Protein 6VJR (pdb70)

InterPro domains:
  IPR004925 HpaB/PvcC/4-BUDH [PIRSF000331] (7-490)
  IPR004925 HpaB/PvcC/4-BUDH [PTHR36117] (5-505)
  IPR009100 Acyl-CoA dehydrogenase/oxidase, N-terminal and middle domain superfamily [SSF56645] (8-277)
  IPR024674 HpaB/PvcC/4-BUDH N-terminal [PF11794] (11-277)
  IPR024719 HpaB/PvcC/4-BUDH C-terminal [PF03241] (285-482)
  IPR036250 Acyl-CoA dehydrogenase-like, C-terminal [SSF47203] (268-483)
  IPR046373 Acyl-CoA oxidase/dehydrogenase, middle domain superfamily [G3DSA:2.40.110.10] (148-278)

Secondary structure (DSSP, 8-state):
---SHHHHHHHTTT----EEETTEE-S-GGG-TTTHHHHHHHHHHHHHHHHSHHHHEEE-TTTSSEEEGGG----SHHHHHHHHHHHHHHHHHHSS---THHHHHHHHHHHHHHHHHHHHH---HHHHHHHHHHHHHHHT--EEEE-----SSTTS-GGGSSSGGGS-EEEEE-SSEEEEEEEEEEEETGGG-SEEEE---S---GGGGGG-EEEEEETT-TTEEEEEPP-TTGGGGGSS-SSTTSS-S----EEEEEEEEEEEEGGGEEEES-GGGHHHHHHHHHHHHHHHTTHHHHHHHHHHHHHHHHHHHHT-TT-HHHHHHHHHHHHHHHHHHHHHHHHHHT-EE-TTS-EE--HHHHHHHHHHHTTHHHHHHHHHHHHH-THHHHPPPHHHHTSTTHHHHHHHHT--STT--HHHHHHHHHHHHHHHTSTTHIIIIIIHHHTTS-HHHHHHHHHHHS-HHHHHHHHHHHHT--SS-----S--HHHHHHT--S----/---SHHHHHHHTTT----EEETTEE-S-GGG-TTTHHHHHHHHHHHHHHHH-HHHHEEE-TTTSSEEEGGG----SHHHHHHHHHHHHHHHHHHSS---THHHHHHHHHHHHHHHHHHHHH---HHHHHHHHHHHHHHHT--EEEE-----SSTTS-GGGSSSGGGS-EEEEE-SSEEEEEEEE-S-TTGGG-SEEEE---S---GGGGGG-EEEEEETT-TTEEEEEPP-TTGGGGGSS-SSTTSS-S-----EEEEEEEEEEEGGGEEEES-GGGHHHHHHHHHHHHHHHTTHHHHHHHHHHHHHHHHHHHTT-TT-HHHHHHHHHHHHHHHHHHHHHHHHHHT-EE-TTS-EE--HHHHHHHHHHHTTHHHHHHHHHHHHH-THHHHPPPHHHHTSTTHHHHHHHHT--STT--HHHHHHHHHHHHHHHTSTTHIIIIIIHHHTTS-HHHHHHHHHHHS-HHHHHHHHHHHHT--SS-----S--HHHHHHT--S---/---SHHHHHHHTTT----EEETTEE-S-GGG-TTTHHHHHHHHHHHHHHHH-HHHHEEE-TTTSSEEEGGG----SHHHHHHHHHHHHHHHHHHSS---THHHHHHHHHHHHHHHHHHHHH---HHHHHHHHHHHHHHHT--EEEE-----SSTTS-GGGSSSGGGS-EEEEE-SSEEEEEEEEEEEETGGG-SEEEE---S---GGGGGG-EEEEEETT-TTEEEEEPP-TTGGGGGSS-SSTTSS-S----EEEEEEEEEEEEGGGEEEES-GGGHHHHHHHHHHHHHHHTTHHHHHHHHHHHHHHHHHHHHT-TT-HHHHHHHHHHHHHHHHHHHHHHHHHHT-EE-TTS-EE--HHHHHHHHHHHTTHHHHHHHHHHHHH-THHHHPPPHHHHTSTTHHHHHHHHT--STT--HHHHHHHHHHHHHHHTSTTHIIIIIIHHHTTS-HHHHHHHHHHHS-HHHHHHHHHHHHT--SS-----S--HHHHHHT--TT-/---SHHHHHHHTTT----EEETTEE-S-GGG-TTTHHHHHHHHHHHHHHHH-HHHHEEE-TTTSSEEEGGG----SHHHHHHHHHHHHHHHHHHSS---THHHHHHHHHHHHHHHHHHHHH---HHHHHHHHHHHHHHHT--EEEE-----SSTTS-GGGSSSGGGS-EEEEE-SSEEEEEEEEEEEETGGG-SEEEE---S---GGGGGG-EEEEEETT-TTEEEEEPP-TTGGGGGSS-SSTTSS-S----EEEEEEEEEEEEGGGEEEES-GGGHHHHHHHHHHHHHHHTTHHHHHHHHHHHHHHHHHHHHT-TT-HHHHHHHHHHHHHHHHHHHHHHHHHHT-EE-TTS-EE--HHHHHHHHHHHTTHHHHHHHHHHHHH-THHHHPPPHHHHTSTTHHHHHHHHT--STT--HHHHHHHHHHHHHHHTSTTHIIIIIIHHHTTS-HHHHHHHHHHHS-HHHHHHHHHHHHT--SS-----S--HHHHHHT--TT-

CATH classification: 1.20.140.10

Sequence (2003 aa):
TIRSGDDYIESLRGRDLKVYLFGELVKEPVDHPMIRPSINAVAETYDLALREEALASADSSITGLKVNRFLHIAESAEDLVLQNKMQRKLGQNTGTCFQRCVGMDAMNSSLHSTTFEIDEKHGTDYHKRFLEFVKMMVQQENLVIGGAMTDPKGDRSKGPSEQDDPDLFTRIVDTTDEKGVYVVSGAKAHQTGCINSSHWIILMPTIRLTESSDKDWAIVGAIPADAKGVTYIYGRQSCDTRSSMEEGDIDDGNAKFGGQEEALIIILDRVFIPWDKVFMHGEYEFASSMLVERFTCYHRRSYVCKTGLGDVLIGAAATIADYNGVPKVSSHIKDKIIIEMTHLNETIFAAGIASSHQGQKMKSGVYLNDDMLAQVCKKHNVVTRFPYEISSRLAQQDIAGGLVVTLPSEKDFRHPEAGPLLKKYLAGRKGVDVENRMRILRLIENMTLGRNAVGYLTESMHGAGSPQAQRIQIQRQMQVGYKKNLAKNLAGITNDVEEPKESSSEYFKRVFKTKDSVLTIRSGDDYIESLRGRDLKVYLFGELVKEPVDHPMIRPSINAVAETYDLALREEALLASADSSITGLKVNRFLHIAESAEDLVLQNKMQRKLGQNTGTCCFQRCVGMDAMNSLHSTTFEIDEKHGTDYHKRFLEFVKMMVQQENLVIGGAMTDPKGDRSKGPSEQDDPDLFTRIVDTTDEKGVYVSGAKAHQTGCINSSHWIILMPTIRLTESSDKDWAIVGAIPADAKGVTYIYGRQSCDTRSSMEEGDIDDGNAKKFGGQEEALIILDRVFIPWDKVFMHGEYEFASSMLVERFTCYHRRSYVCKTGLGDVLIGAAATIADYNGVPKVSSHIKDKIIIEMTHLNETIFAAGIASSHQGQKMKSGVYLNDDMLAQVCKHNVVTRFPYEISSRLAQDIAGGLVVTLPSEKDFRHPEAGPLLKKKYLAGRKGVDVENRMRILRLIENMTLGRNAVGYLTESMHGAGSPQAQRIQIQRQMQVGYKKNLAKNLAGITNDVEEPKESSSEYFKRVFKTKDSVTIRSGDDYIESLRGRDLKKVYLFGELVKEPVDHPMIRPSINAVAETYDLALREEALASSADSSSITGLKVNRFLHIAESAEDLVLQNKMQRKLGQNTGTCCFQRCVGMDAMNSLHSTTFEIDEKHGTDYHKRFLEFVKMMVQQENLVIGGAMTDPKGDRSKGPSEQDDPDLFTRIVDTDEKGVYVSGAKAHQTGCINSSHWIILMPTIRLTESDKDWAIVGAIPADAKGVTYIYGRQSCDTRSMEEGDIDDGNAKFGGQEEALIILDRVFIPWDKVFMHGEYEFASSMLVERFTCYHRRSYVCKTGLGDVLIGAAATIADYNGVPKVSSHIKDKIIIEMTHLNETIFAAGIASSHQGQKMKSGVYLNDDMLAQVCKHNVTRFPYEISSRLAQDIAGGLVVTLPSEKDFRHPEAGPLLKKKYLAGRKGVDVENRMRILRLIENMTLGRNAVGYLTESMHGAGSPQAQRIQQIQRQMQVGYKKNLAKNLAGITNDVEEPKESSEYFKRVFKTKDSTIRSGDDYIEESLRGRDLKVYLFGELVKEPVDHPMIRPSINAVAETYDLALREEALASSADSSITGLKVNRFLHIAESAEDLVLQNKMQRKLGQNTGTCCFQRCVGMDAMNSLHSTTFEIDEKHGTDYHKRFLEFVKMMVQQENLVIGGAMTDPKGDRSKGPSEQDDPDLFTRIVDTDEKGVYVSGAKAHQTGCINSSHWIILMPTIRLTESSDKDWAIVGAIPADAKGVTYIYGRQSCDTRSSMEEGDIDDGNAKFGGQEALIIILDRVFIPWDKVFMHGEYEFASMLVERFTCYHRRSYVCKTGLGDVLIGAAATIADYNGVPKVSSHIKDKIIIEMTHLNETIFAAGIASSHQGQKMMKSGVYLNDDMLAQVCKHNVTRFPYEISSRLAQDIAGGLVVTLPSEKDFRHPEAGPLLKKYLAGRKGVDVENRMRILRLIENMTLGRNAVGYLTESMHGAGSPQAQRIQIQRQMQVVGYKKNLAKNLAGITNDVEEPKESSSEYFKRVFKTKDS

Nearest PDB structures (foldseek):
  6vjr-assembly1_D  TM=1.002E+00  e=2.060E-78  Nitrosopumilus maritimus SCM1
  2yyl-assembly1_A  TM=8.864E-01  e=7.988E-27  Thermus thermophilus HB8
  2yyk-assembly1_A  TM=8.645E-01  e=7.280E-26  Thermus thermophilus HB8
  2yyg-assembly1_A  TM=8.667E-01  e=1.432E-25  Thermus thermophilus HB8
  7e8p-assembly1_B  TM=8.426E-01  e=2.685E-24  Ralstonia pickettii DTP0602

Organism: Nitrosopumilus maritimus (strain SCM1) (NCBI:txid436308)

Foldseek 3Di:
DQQALVSLLVVLAPLQAQEDDPRDGDRRLCPALLRVQLSLLLRVLRHCCVVPVVLQWDQEPLQRDTFGLLLHQAQDLVSLLSLLVSLLVSCLVRLFDNQQNLQSLLLNLLLQLLVVVCVPPVDCLNVLSSVVSNVCRVVRWREWEFEAFQCAPVVDDQLPDPDNQSAKFFDDADPFFTWIFHKGWFTKCLSSGQKYWYAYQDQDDLSCLRRFWIFIDGSSFPQKHKYWDDWFASCVSVDPDQQLLLRSNHYITTIMIGGDRTTGGPSGINTHRPRNSRVSSLLSSLLSVLLSCSSLLSSLVVLLVLLLVLCVQQPHNPDDVLVVLSVVSNVLSVQLSVLSSQQSSLWDAHPSSGTGGNRLSSLVSLLSLQPNLLVSLVSSDVSNPDCLPVPDDVCLCPDPVSNVVQQVPQGHPPPDGSSVNSSSSSNSNCCNRTRRVCCSHVCSQQPSHHNVVSVVVNVQAVQPLVVVVVVCVVVVNDDDRDDDDGDDVNVCSVPVDDDDPD/DQQALVSLLVVLFPLPAQEDDPRDGDPGLCPQLLRVQLSLLLRVLRHCCVVPVVLQWDQEPLQRDTFGLLLHQAQDLVSLLSLLVSLLVSCLVFLFCNQQNLQSLLLNLLLQLLVVVCVPPVDCLNVLSSVVSNVCRVVRWGEWEFEAFCCAPVVDDQLPHPDNQSAKFFPDADPFFTWIFHKGWFTKCLSSGQKYWYAYQDQDDLSRLRRFWIFIDGSSFPQKHKYWDDWFVSCVSVDPDQQLLLRSNHFITTIMIGGDRTTGGPSGINTHRPRNSRVSSLLSSLLSVLLSCSSLLSSLVVLLVLLLVLCVQQPHNPDPVSVVLSVVSNVLSVVLSVLSSQQSSLWDAHPSSGTGGHRLSSLVSLLSLQPNLLVSLVSSDVSNPDCLPVPDDVVLCPDPPSVVVQQPPQGHPPPDGSSVNSSSSSNSCCCNRTRRVCCSHVCSQQPSHHNVVSVVVNVQAVQPLVVVVVVCVVVVNDDDRDDDDGDDVNVVSVPPDDDDD/DQAALVSLLVVLFPLPAQEDDPRDGDPGLCPQLLRVQLSLLLRVLRHCCVVPVVLFWDQEPLQRDIFGLLLHQAQDLVSLLSLLVSLLVSCLVRLFDNQQNLQSLLLNLLLQLLVVVCVPPVDCLNVLSSVVSNVCRVVRWGEWEFAAFCCAPVVDDQLPHPDNQSAKFFPDADPFFTWIFHKGWFTKCLSSGQKYWYAYQDQDDLSCLRRFWIFIDGSSFPQKHKYWDDWFVSCVSVDPDQQLLLRSNHFITTIMIGGDRTTGGPSGINTHRPRRSRHSSLLSSLLSVLLSCSSLLSSLVVLLVLLLVLCVQQPHNPDDVSVVLSVVSNVLSVVLSCLSSQQSSLWDAHPSSGTGGNSLSSLVSLLSLQPNLLVSLVSSDVSNPDCLPVPDDVVLCPDPPSVVVQQPPQGHPPPDGSSVSSSSSSNSNCCNRTRRVCCNHVCSQQPSHHNVVSVVVNVQAVQVLVVVQVVCVVVVNDDDRDDDDGDDVNVCSVPPDPVD/DQQALVSLLVVLAPLQAAEDDPNDGDRGQCPALLRVQLSLLLRVLRHCCVVPVVLQWDQEPLQRDIFGLLLHFAQDLVSLLSLLVSLLVSCLVRLFDNQQNLFSLLLNLLLQLLVVVCVVPVDCLNVLSSVVSNVCRVVRWGEWEFEAFCCAPVVDDQLPDPDNQSAKFFPAADPFFTWIFHKGWFTKCLSSGQKYWYAYQDQDDLSCLRRFWIFIDGSSFPQKHKYWDDWFASCVSVDPDQQLLLRSNHYITTIMIGGDRTTGGPSGINTHRPRRSSVSSLLQSLLSFLLSCSSLLSSLVVLLVLLLVLCVQQPNNPDDVSVVLSVVSNVLSVVLSVLSSQQSSLWDAHPSSGTGGHRLSSLVSLLSLQPNLLVSLVSSDVSNPDCLPVPDDVVLCPDPVSVVVQQPPQGHPPPDGSSVSSSSSSNSCCCNRTRRVCCSHVCSQQPSHHNVVSVVVNVQAVQVLVVVVVVCVVVVNDDDRDDDDGDDVNVCSVPDDPVD

Structure (mmCIF, N/CA/C/O backbone):
data_6VJR
#
_entry.id   6VJR
#
_cell.length_a   87.530
_cell.length_b   72.954
_cell.length_c   180.517
_cell.angle_alpha   90.00
_cell.angle_beta   98.38
_cell.angle_gamma   90.00
#
_symmetry.space_group_name_H-M   'P 1 21 1'
#
loop_
_entity.id
_entity.type
_entity.pdbx_description
1 polymer 'Vinylacetyl-CoA Delta-isomerase'
2 non-polymer 'IRON/SULFUR CLUSTER'
3 non-polymer 'FLAVIN-ADENINE DINUCLEOTIDE'
4 non-polymer 'SULFATE ION'
5 non-polymer 'FE (III) ION'
6 non-polymer 'UNKNOWN LIGAND'
7 non-polymer 'SODIUM ION'
8 water water
#
loop_
_atom_site.group_PDB
_atom_site.id
_atom_site.type_symbol
_atom_site.label_atom_id
_atom_site.label_alt_id
_atom_site.label_comp_id
_atom_site.label_asym_id
_atom_site.label_entity_id
_atom_site.label_seq_id
_atom_site.pdbx_PDB_ins_code
_atom_site.Cartn_x
_atom_site.Cartn_y
_atom_site.Cartn_z
_atom_site.occupancy
_atom_site.B_iso_or_equiv
_atom_site.auth_seq_id
_atom_site.auth_comp_id
_atom_site.auth_asym_id
_atom_site.auth_atom_id
_atom_site.pdbx_PDB_model_num
ATOM 1 N N . THR A 1 1 ? -5.126 -13.048 72.898 1.00 40.30 7 THR A N 1
ATOM 2 C CA . THR A 1 1 ? -4.240 -12.724 71.768 1.00 38.01 7 THR A CA 1
ATOM 3 C C . THR A 1 1 ? -3.276 -11.616 72.175 1.00 34.31 7 THR A C 1
ATOM 4 O O . THR A 1 1 ? -3.654 -10.606 72.770 1.00 36.64 7 THR A O 1
ATOM 8 N N . ILE A 1 2 ? -2.038 -11.796 71.739 1.00 27.82 8 ILE A N 1
ATOM 9 C CA . ILE A 1 2 ? -1.028 -10.771 71.878 1.00 24.71 8 ILE A CA 1
ATOM 10 C C . ILE A 1 2 ? -1.244 -9.727 70.783 1.00 24.35 8 ILE A C 1
ATOM 11 O O . ILE A 1 2 ? -1.296 -10.101 69.621 1.00 28.49 8 ILE A O 1
ATOM 16 N N . ARG A 1 3 ? -1.368 -8.438 71.136 1.00 23.79 9 ARG A N 1
ATOM 17 C CA . ARG A 1 3 ? -1.529 -7.372 70.153 1.00 24.96 9 ARG A CA 1
ATOM 18 C C . ARG A 1 3 ? -0.228 -6.563 70.029 1.00 26.01 9 ARG A C 1
ATOM 19 O O . ARG A 1 3 ? 0.350 -6.435 68.969 1.00 30.00 9 ARG A O 1
ATOM 27 N N . SER A 1 4 ? 0.251 -5.977 71.112 1.00 24.01 10 SER A N 1
ATOM 28 C CA . SER A 1 4 ? 1.339 -5.024 71.042 1.00 22.29 10 SER A CA 1
ATOM 29 C C . SER A 1 4 ? 2.653 -5.691 71.445 1.00 19.88 10 SER A C 1
ATOM 30 O O . SER A 1 4 ? 2.658 -6.774 72.040 1.00 19.42 10 SER A O 1
ATOM 33 N N . GLY A 1 5 ? 3.760 -4.987 71.204 1.00 19.40 11 GLY A N 1
ATOM 34 C CA . GLY A 1 5 ? 5.047 -5.374 71.750 1.00 19.39 11 GLY A CA 1
ATOM 35 C C . GLY A 1 5 ? 5.038 -5.463 73.281 1.00 20.24 11 GLY A C 1
ATOM 36 O O . GLY A 1 5 ? 5.610 -6.373 73.868 1.00 18.57 11 GLY A O 1
ATOM 37 N N . ASP A 1 6 ? 4.320 -4.560 73.950 1.00 20.44 12 ASP A N 1
ATOM 38 C CA . ASP A 1 6 ? 4.195 -4.623 75.393 1.00 20.68 12 ASP A CA 1
ATOM 39 C C . ASP A 1 6 ? 3.469 -5.889 75.828 1.00 18.71 12 ASP A C 1
ATOM 40 O O . ASP A 1 6 ? 3.834 -6.487 76.830 1.00 20.43 12 ASP A O 1
ATOM 45 N N . ASP A 1 7 ? 2.398 -6.257 75.121 1.00 20.38 13 ASP A N 1
ATOM 46 C CA . ASP A 1 7 ? 1.684 -7.487 75.430 1.00 19.94 13 ASP A CA 1
ATOM 47 C C . ASP A 1 7 ? 2.627 -8.694 75.287 1.00 18.66 13 ASP A C 1
ATOM 48 O O . ASP A 1 7 ? 2.614 -9.630 76.089 1.00 19.52 13 ASP A O 1
ATOM 53 N N . TYR A 1 8 ? 3.463 -8.663 74.246 1.00 17.55 14 TYR A N 1
ATOM 54 C CA . TYR A 1 8 ? 4.413 -9.739 73.995 1.00 17.22 14 TYR A CA 1
ATOM 55 C C . TYR A 1 8 ? 5.412 -9.856 75.143 1.00 17.42 14 TYR A C 1
ATOM 56 O O . TYR A 1 8 ? 5.638 -10.937 75.678 1.00 18.01 14 TYR A O 1
ATOM 65 N N . ILE A 1 9 ? 5.955 -8.724 75.576 1.00 18.03 15 ILE A N 1
ATOM 66 C CA . ILE A 1 9 ? 6.904 -8.749 76.685 1.00 19.20 15 ILE A CA 1
ATOM 67 C C . ILE A 1 9 ? 6.259 -9.345 77.943 1.00 18.44 15 ILE A C 1
ATOM 68 O O . ILE A 1 9 ? 6.835 -10.204 78.592 1.00 18.95 15 ILE A O 1
ATOM 73 N N . GLU A 1 10 ? 5.003 -8.979 78.226 1.00 19.43 16 GLU A N 1
ATOM 74 C CA . GLU A 1 10 ? 4.309 -9.529 79.367 1.00 21.16 16 GLU A CA 1
ATOM 75 C C . GLU A 1 10 ? 4.101 -11.040 79.240 1.00 18.90 16 GLU A C 1
ATOM 76 O O . GLU A 1 10 ? 4.213 -11.727 80.241 1.00 20.37 16 GLU A O 1
ATOM 82 N N . SER A 1 11 ? 3.854 -11.556 78.025 1.00 18.15 17 SER A N 1
ATOM 83 C CA . SER A 1 11 ? 3.644 -12.983 77.786 1.00 18.75 17 SER A CA 1
ATOM 84 C C . SER A 1 11 ? 4.906 -13.819 78.089 1.00 18.00 17 SER A C 1
ATOM 85 O O . SER A 1 11 ? 4.800 -15.038 78.279 1.00 18.94 17 SER A O 1
ATOM 88 N N . LEU A 1 12 ? 6.083 -13.169 78.186 1.00 18.37 18 LEU A N 1
ATOM 89 C CA . LEU A 1 12 ? 7.355 -13.863 78.448 1.00 18.30 18 LEU A CA 1
ATOM 90 C C . LEU A 1 12 ? 7.676 -13.960 79.937 1.00 19.83 18 LEU A C 1
ATOM 91 O O . LEU A 1 12 ? 8.688 -14.568 80.309 1.00 21.29 18 LEU A O 1
ATOM 96 N N . ARG A 1 13 ? 6.890 -13.262 80.764 1.00 20.67 19 ARG A N 1
ATOM 97 C CA . ARG A 1 13 ? 7.136 -13.182 82.202 1.00 20.28 19 ARG A CA 1
ATOM 98 C C . ARG A 1 13 ? 6.544 -14.387 82.925 1.00 20.27 19 ARG A C 1
ATOM 99 O O . ARG A 1 13 ? 5.458 -14.869 82.615 1.00 22.83 19 ARG A O 1
ATOM 107 N N . GLY A 1 14 ? 7.281 -14.860 83.928 1.00 22.06 20 GLY A N 1
ATOM 108 C CA . GLY A 1 14 ? 6.738 -15.843 84.835 1.00 23.61 20 GLY A CA 1
ATOM 109 C C . GLY A 1 14 ? 6.721 -17.257 84.270 1.00 21.59 20 GLY A C 1
ATOM 110 O O . GLY A 1 14 ? 5.975 -18.066 84.844 1.00 25.31 20 GLY A O 1
ATOM 111 N N . ARG A 1 15 ? 7.539 -17.564 83.226 1.00 19.35 21 ARG A N 1
ATOM 112 C CA . ARG A 1 15 ? 7.448 -18.863 82.559 1.00 19.27 21 ARG A CA 1
ATOM 113 C C . ARG A 1 15 ? 8.351 -19.944 83.148 1.00 22.10 21 ARG A C 1
ATOM 114 O O . ARG A 1 15 ? 8.156 -21.147 82.904 1.00 24.08 21 ARG A O 1
ATOM 122 N N . ASP A 1 16 ? 9.347 -19.540 83.920 1.00 23.65 22 ASP A N 1
ATOM 123 C CA . ASP A 1 16 ? 10.289 -20.493 84.516 1.00 29.42 22 ASP A CA 1
ATOM 124 C C . ASP A 1 16 ? 10.894 -21.531 83.548 1.00 25.52 22 ASP A C 1
ATOM 125 O O . ASP A 1 16 ? 11.105 -22.695 83.917 1.00 26.49 22 ASP A O 1
ATOM 130 N N . LEU A 1 17 ? 11.314 -21.109 82.355 1.00 21.89 23 LEU A N 1
ATOM 131 C CA . LEU A 1 17 ? 12.214 -21.890 81.496 1.00 19.86 23 LEU A CA 1
ATOM 132 C C . LEU A 1 17 ? 13.497 -22.140 82.272 1.00 18.94 23 LEU A C 1
ATOM 133 O O . LEU A 1 17 ? 13.873 -21.282 83.050 1.00 18.71 23 LEU A O 1
ATOM 138 N N . LYS A 1 18 ? 14.139 -23.289 82.040 1.00 16.85 24 LYS A N 1
ATOM 139 C CA . LYS A 1 18 ? 15.434 -23.592 82.609 1.00 16.33 24 LYS A CA 1
ATOM 140 C C . LYS A 1 18 ? 16.503 -23.028 81.670 1.00 15.04 24 LYS A C 1
ATOM 141 O O . LYS A 1 18 ? 16.736 -23.589 80.604 1.00 15.74 24 LYS A O 1
ATOM 147 N N . VAL A 1 19 ? 17.124 -21.911 82.071 1.00 15.00 25 VAL A N 1
ATOM 148 C CA . VAL A 1 19 ? 18.086 -21.200 81.234 1.00 15.14 25 VAL A CA 1
ATOM 149 C C . VAL A 1 19 ? 19.383 -20.998 81.999 1.00 14.35 25 VAL A C 1
ATOM 150 O O . VAL A 1 19 ? 19.391 -20.345 83.038 1.00 14.62 25 VAL A O 1
ATOM 154 N N . TYR A 1 20 ? 20.472 -21.523 81.451 1.00 14.28 26 TYR A N 1
ATOM 155 C CA . TYR A 1 20 ? 21.787 -21.301 82.039 1.00 14.36 26 TYR A CA 1
ATOM 156 C C . TYR A 1 20 ? 22.526 -20.211 81.271 1.00 13.44 26 TYR A C 1
ATOM 157 O O . TYR A 1 20 ? 22.633 -20.305 80.055 1.00 14.26 26 TYR A O 1
ATOM 166 N N . LEU A 1 21 ? 23.027 -19.199 82.009 1.00 14.55 27 LEU A N 1
ATOM 167 C CA . LEU A 1 21 ? 23.879 -18.156 81.446 1.00 15.40 27 LEU A CA 1
ATOM 168 C C . LEU A 1 21 ? 24.942 -17.813 82.473 1.00 14.30 27 LEU A C 1
ATOM 169 O O . LEU A 1 21 ? 24.619 -17.423 83.590 1.00 15.25 27 LEU A O 1
ATOM 174 N N . PHE A 1 22 ? 26.223 -17.983 82.093 1.00 14.21 28 PHE A N 1
ATOM 175 C CA . PHE A 1 22 ? 27.337 -17.714 82.977 1.00 16.06 28 PHE A CA 1
ATOM 176 C C . PHE A 1 22 ? 27.240 -18.520 84.268 1.00 16.33 28 PHE A C 1
ATOM 177 O O . PHE A 1 22 ? 27.646 -18.042 85.350 1.00 17.23 28 PHE A O 1
ATOM 185 N N . GLY A 1 23 ? 26.794 -19.775 84.126 1.00 15.07 29 GLY A N 1
ATOM 186 C CA . GLY A 1 23 ? 26.779 -20.719 85.227 1.00 17.22 29 GLY A CA 1
ATOM 187 C C . GLY A 1 23 ? 25.683 -20.456 86.260 1.00 17.52 29 GLY A C 1
ATOM 188 O O . GLY A 1 23 ? 25.785 -20.965 87.376 1.00 22.37 29 GLY A O 1
ATOM 189 N N . GLU A 1 24 ? 24.666 -19.665 85.898 1.00 17.00 30 GLU A N 1
ATOM 190 C CA . GLU A 1 24 ? 23.574 -19.374 86.799 1.00 17.59 30 GLU A CA 1
ATOM 191 C C . GLU A 1 24 ? 22.265 -19.609 86.055 1.00 15.85 30 GLU A C 1
ATOM 192 O O . GLU A 1 24 ? 22.210 -19.407 84.848 1.00 15.94 30 GLU A O 1
ATOM 198 N N . LEU A 1 25 ? 21.246 -20.053 86.800 1.00 16.35 31 LEU A N 1
ATOM 199 C CA . LEU A 1 25 ? 19.901 -20.075 86.272 1.00 17.15 31 LEU A CA 1
ATOM 200 C C . LEU A 1 25 ? 19.349 -18.656 86.162 1.00 17.81 31 LEU A C 1
ATOM 201 O O . LEU A 1 25 ? 19.440 -17.859 87.087 1.00 21.89 31 LEU A O 1
ATOM 206 N N . VAL A 1 26 ? 18.806 -18.335 85.002 1.00 16.77 32 VAL A N 1
ATOM 207 C CA . VAL A 1 26 ? 18.196 -17.053 84.790 1.00 17.22 32 VAL A CA 1
ATOM 208 C C . VAL A 1 26 ? 16.732 -17.186 85.206 1.00 18.30 32 VAL A C 1
ATOM 209 O O . VAL A 1 26 ? 15.952 -17.847 84.542 1.00 20.38 32 VAL A O 1
ATOM 213 N N . LYS A 1 27 ? 16.331 -16.466 86.247 1.00 21.66 33 LYS A N 1
ATOM 214 C CA . LYS A 1 27 ? 14.984 -16.615 86.770 1.00 24.39 33 LYS A CA 1
ATOM 215 C C . LYS A 1 27 ? 13.963 -15.899 85.890 1.00 23.78 33 LYS A C 1
ATOM 216 O O . LYS A 1 27 ? 12.852 -16.408 85.671 1.00 25.59 33 LYS A O 1
ATOM 222 N N . GLU A 1 28 ? 14.314 -14.699 85.430 1.00 22.20 34 GLU A N 1
ATOM 223 C CA . GLU A 1 28 ? 13.393 -13.940 84.613 1.00 21.39 34 GLU A CA 1
ATOM 224 C C . GLU A 1 28 ? 14.169 -13.325 83.455 1.00 19.43 34 GLU A C 1
ATOM 225 O O . GLU A 1 28 ? 14.702 -12.204 83.567 1.00 19.22 34 GLU A O 1
ATOM 231 N N . PRO A 1 29 ? 14.191 -13.987 82.276 1.00 20.48 35 PRO A N 1
ATOM 232 C CA . PRO A 1 29 ? 14.952 -13.458 81.143 1.00 20.49 35 PRO A CA 1
ATOM 233 C C . PRO A 1 29 ? 14.564 -12.024 80.770 1.00 18.70 35 PRO A C 1
ATOM 234 O O . PRO A 1 29 ? 15.425 -11.241 80.355 1.00 19.10 35 PRO A O 1
ATOM 238 N N . VAL A 1 30 ? 13.283 -11.664 80.937 1.00 18.41 36 VAL A N 1
ATOM 239 C CA . VAL A 1 30 ? 12.793 -10.353 80.515 1.00 19.89 36 VAL A CA 1
ATOM 240 C C . VAL A 1 30 ? 13.528 -9.254 81.271 1.00 19.92 36 VAL A C 1
ATOM 241 O O . VAL A 1 30 ? 13.624 -8.128 80.792 1.00 21.50 36 VAL A O 1
ATOM 245 N N . ASP A 1 31 ? 13.971 -9.566 82.494 1.00 19.11 37 ASP A N 1
ATOM 246 C CA . ASP A 1 31 ? 14.634 -8.589 83.333 1.00 21.34 37 ASP A CA 1
ATOM 247 C C . ASP A 1 31 ? 16.156 -8.704 83.296 1.00 20.00 37 ASP A C 1
ATOM 248 O O . ASP A 1 31 ? 16.836 -7.992 84.034 1.00 22.37 37 ASP A O 1
ATOM 253 N N . HIS A 1 32 ? 16.703 -9.597 82.483 1.00 17.53 38 HIS A N 1
ATOM 254 C CA . HIS A 1 32 ? 18.149 -9.760 82.440 1.00 17.15 38 HIS A CA 1
ATOM 255 C C . HIS A 1 32 ? 18.692 -8.806 81.386 1.00 15.88 38 HIS A C 1
ATOM 256 O O . HIS A 1 32 ? 18.314 -8.893 80.217 1.00 16.04 38 HIS A O 1
ATOM 263 N N . PRO A 1 33 ? 19.612 -7.879 81.730 1.00 16.67 39 PRO A N 1
ATOM 264 C CA . PRO A 1 33 ? 20.074 -6.890 80.757 1.00 18.55 39 PRO A CA 1
ATOM 265 C C . PRO A 1 33 ? 20.783 -7.438 79.520 1.00 16.97 39 PRO A C 1
ATOM 266 O O . PRO A 1 33 ? 20.850 -6.768 78.498 1.00 16.89 39 PRO A O 1
ATOM 270 N N . MET A 1 34 ? 21.296 -8.665 79.579 1.00 16.38 40 MET A N 1
ATOM 271 C CA . MET A 1 34 ? 21.928 -9.231 78.401 1.00 17.57 40 MET A CA 1
ATOM 272 C C . MET A 1 34 ? 20.902 -9.770 77.417 1.00 16.58 40 MET A C 1
ATOM 273 O O . MET A 1 34 ? 21.177 -9.840 76.210 1.00 17.44 40 MET A O 1
ATOM 278 N N . ILE A 1 35 ? 19.722 -10.109 77.925 1.00 15.09 41 ILE A N 1
ATOM 279 C CA . ILE A 1 35 ? 18.682 -10.773 77.154 1.00 15.59 41 ILE A CA 1
ATOM 280 C C . ILE A 1 35 ? 17.630 -9.768 76.685 1.00 14.33 41 ILE A C 1
ATOM 281 O O . ILE A 1 35 ? 17.055 -9.914 75.599 1.00 15.79 41 ILE A O 1
ATOM 286 N N . ARG A 1 36 ? 17.379 -8.727 77.477 1.00 14.85 42 ARG A N 1
ATOM 287 C CA . ARG A 1 36 ? 16.287 -7.826 77.180 1.00 14.98 42 ARG A CA 1
ATOM 288 C C . ARG A 1 36 ? 16.427 -7.209 75.781 1.00 14.15 42 ARG A C 1
ATOM 289 O O . ARG A 1 36 ? 15.439 -7.046 75.083 1.00 13.93 42 ARG A O 1
ATOM 297 N N . PRO A 1 37 ? 17.612 -6.829 75.270 1.00 14.21 43 PRO A N 1
ATOM 298 C CA . PRO A 1 37 ? 17.661 -6.226 73.928 1.00 14.19 43 PRO A CA 1
ATOM 299 C C . PRO A 1 37 ? 17.090 -7.143 72.846 1.00 14.10 43 PRO A C 1
ATOM 300 O O . PRO A 1 37 ? 16.474 -6.679 71.898 1.00 13.82 43 PRO A O 1
ATOM 304 N N . SER A 1 38 ? 17.321 -8.470 72.958 1.00 14.56 44 SER A N 1
ATOM 305 C CA . SER A 1 38 ? 16.741 -9.385 71.983 1.00 13.46 44 SER A CA 1
ATOM 306 C C . SER A 1 38 ? 15.209 -9.432 72.065 1.00 13.26 44 SER A C 1
ATOM 307 O O . SER A 1 38 ? 14.520 -9.563 71.048 1.00 14.34 44 SER A O 1
ATOM 310 N N . ILE A 1 39 ? 14.690 -9.349 73.272 1.00 12.55 45 ILE A N 1
ATOM 311 C CA . ILE A 1 39 ? 13.244 -9.260 73.492 1.00 12.45 45 ILE A CA 1
ATOM 312 C C . ILE A 1 39 ? 12.674 -8.020 72.819 1.00 13.22 45 ILE A C 1
ATOM 313 O O . ILE A 1 39 ? 11.599 -8.050 72.225 1.00 13.95 45 ILE A O 1
ATOM 318 N N . ASN A 1 40 ? 13.336 -6.900 73.021 1.00 13.63 46 ASN A N 1
ATOM 319 C CA . ASN A 1 40 ? 12.920 -5.638 72.430 1.00 13.42 46 ASN A CA 1
ATOM 320 C C . ASN A 1 40 ? 12.822 -5.749 70.914 1.00 13.85 46 ASN A C 1
ATOM 321 O O . ASN A 1 40 ? 11.934 -5.147 70.309 1.00 15.38 46 ASN A O 1
ATOM 326 N N . ALA A 1 41 ? 13.784 -6.434 70.304 1.00 13.80 47 ALA A N 1
ATOM 327 C CA . ALA A 1 41 ? 13.772 -6.632 68.860 1.00 13.46 47 ALA A CA 1
ATOM 328 C C . ALA A 1 41 ? 12.522 -7.397 68.457 1.00 14.88 47 ALA A C 1
ATOM 329 O O . ALA A 1 41 ? 11.857 -7.019 67.499 1.00 15.72 47 ALA A O 1
ATOM 331 N N . VAL A 1 42 ? 12.225 -8.512 69.135 1.00 13.79 48 VAL A N 1
ATOM 332 C CA . VAL A 1 42 ? 11.006 -9.224 68.798 1.00 14.79 48 VAL A CA 1
ATOM 333 C C . VAL A 1 42 ? 9.772 -8.359 69.048 1.00 14.74 48 VAL A C 1
ATOM 334 O O . VAL A 1 42 ? 8.824 -8.400 68.250 1.00 15.02 48 VAL A O 1
ATOM 338 N N . ALA A 1 43 ? 9.763 -7.565 70.129 1.00 13.85 49 ALA A N 1
ATOM 339 C CA . ALA A 1 43 ? 8.593 -6.736 70.407 1.00 14.23 49 ALA A CA 1
ATOM 340 C C . ALA A 1 43 ? 8.319 -5.799 69.231 1.00 14.62 49 ALA A C 1
ATOM 341 O O . ALA A 1 43 ? 7.193 -5.449 68.960 1.00 16.54 49 ALA A O 1
ATOM 343 N N . GLU A 1 44 ? 9.374 -5.301 68.581 1.00 16.06 50 GLU A N 1
ATOM 344 C CA . GLU A 1 44 ? 9.229 -4.398 67.441 1.00 16.74 50 GLU A CA 1
ATOM 345 C C . GLU A 1 44 ? 8.519 -5.059 66.249 1.00 15.67 50 GLU A C 1
ATOM 346 O O . GLU A 1 44 ? 7.874 -4.369 65.452 1.00 16.58 50 GLU A O 1
ATOM 352 N N . THR A 1 45 ? 8.557 -6.391 66.141 1.00 15.55 51 THR A N 1
ATOM 353 C CA . THR A 1 45 ? 7.827 -7.071 65.083 1.00 15.04 51 THR A CA 1
ATOM 354 C C . THR A 1 45 ? 6.317 -6.957 65.318 1.00 16.97 51 THR A C 1
ATOM 355 O O . THR A 1 45 ? 5.572 -6.984 64.354 1.00 20.55 51 THR A O 1
ATOM 359 N N . TYR A 1 46 ? 5.892 -6.881 66.578 1.00 15.63 52 TYR A N 1
ATOM 360 C CA . TYR A 1 46 ? 4.492 -6.645 66.886 1.00 16.04 52 TYR A CA 1
ATOM 361 C C . TYR A 1 46 ? 4.156 -5.183 66.661 1.00 16.49 52 TYR A C 1
ATOM 362 O O . TYR A 1 46 ? 3.097 -4.888 66.139 1.00 18.89 52 TYR A O 1
ATOM 371 N N . ASP A 1 47 ? 5.004 -4.280 67.146 1.00 17.84 53 ASP A N 1
ATOM 372 C CA . ASP A 1 47 ? 4.735 -2.850 67.028 1.00 20.03 53 ASP A CA 1
ATOM 373 C C . ASP A 1 47 ? 4.647 -2.416 65.561 1.00 19.27 53 ASP A C 1
ATOM 374 O O . ASP A 1 47 ? 3.842 -1.582 65.193 1.00 18.91 53 ASP A O 1
ATOM 379 N N . LEU A 1 48 ? 5.524 -2.940 64.705 1.00 17.98 54 LEU A N 1
ATOM 380 C CA . LEU A 1 48 ? 5.471 -2.588 63.297 1.00 17.40 54 LEU A CA 1
ATOM 381 C C . LEU A 1 48 ? 4.132 -2.987 62.670 1.00 18.36 54 LEU A C 1
ATOM 382 O O . LEU A 1 48 ? 3.583 -2.230 61.880 1.00 19.59 54 LEU A O 1
ATOM 387 N N . ALA A 1 49 ? 3.590 -4.148 63.051 1.00 19.12 55 ALA A N 1
ATOM 388 C CA . ALA A 1 49 ? 2.296 -4.574 62.530 1.00 20.10 55 ALA A CA 1
ATOM 389 C C . ALA A 1 49 ? 1.172 -3.613 62.927 1.00 23.21 55 ALA A C 1
ATOM 390 O O . ALA A 1 49 ? 0.205 -3.504 62.185 1.00 25.50 55 ALA A O 1
ATOM 392 N N . LEU A 1 50 ? 1.293 -2.925 64.081 1.00 21.81 56 LEU A N 1
ATOM 393 C CA . LEU A 1 50 ? 0.322 -1.914 64.486 1.00 24.74 56 LEU A CA 1
ATOM 394 C C . LEU A 1 50 ? 0.520 -0.616 63.716 1.00 23.97 56 LEU A C 1
ATOM 395 O O . LEU A 1 50 ? -0.447 0.044 63.369 1.00 29.92 56 LEU A O 1
ATOM 400 N N . ARG A 1 51 ? 1.776 -0.203 63.519 1.00 22.12 57 ARG A N 1
ATOM 401 C CA . ARG A 1 51 ? 2.061 1.061 62.851 1.00 23.08 57 ARG A CA 1
ATOM 402 C C . ARG A 1 51 ? 1.871 0.996 61.340 1.00 22.78 57 ARG A C 1
ATOM 403 O O . ARG A 1 51 ? 1.513 1.994 60.739 1.00 25.82 57 ARG A O 1
ATOM 411 N N . GLU A 1 52 ? 2.229 -0.142 60.728 1.00 23.14 58 GLU A N 1
ATOM 412 C CA . GLU A 1 52 ? 2.298 -0.295 59.280 1.00 21.71 58 GLU A CA 1
ATOM 413 C C . GLU A 1 52 ? 1.594 -1.598 58.929 1.00 20.06 58 GLU A C 1
ATOM 414 O O . GLU A 1 52 ? 2.244 -2.551 58.526 1.00 20.84 58 GLU A O 1
ATOM 420 N N . GLU A 1 53 ? 0.253 -1.605 59.066 1.00 22.07 59 GLU A N 1
ATOM 421 C CA . GLU A 1 53 ? -0.533 -2.828 58.935 1.00 23.25 59 GLU A CA 1
ATOM 422 C C . GLU A 1 53 ? -0.362 -3.502 57.577 1.00 21.32 59 GLU A C 1
ATOM 423 O O . GLU A 1 53 ? -0.287 -4.729 57.512 1.00 24.11 59 GLU A O 1
ATOM 429 N N . ALA A 1 54 ? -0.346 -2.728 56.479 1.00 22.22 60 ALA A N 1
ATOM 430 C CA . ALA A 1 54 ? -0.260 -3.376 55.176 1.00 22.69 60 ALA A CA 1
ATOM 431 C C . ALA A 1 54 ? 1.105 -4.048 54.982 1.00 21.01 60 ALA A C 1
ATOM 432 O O . ALA A 1 54 ? 1.193 -5.098 54.350 1.00 21.44 60 ALA A O 1
ATOM 434 N N . LEU A 1 55 ? 2.169 -3.483 55.550 1.00 19.74 61 LEU A N 1
ATOM 435 C CA . LEU A 1 55 ? 3.476 -4.094 55.396 1.00 19.17 61 LEU A CA 1
ATOM 436 C C . LEU A 1 55 ? 3.638 -5.365 56.239 1.00 18.76 61 LEU A C 1
ATOM 437 O O . LEU A 1 55 ? 4.241 -6.341 55.772 1.00 20.34 61 LEU A O 1
ATOM 442 N N . ALA A 1 56 ? 3.192 -5.307 57.506 1.00 17.18 62 ALA A N 1
ATOM 443 C CA . ALA A 1 56 ? 3.580 -6.295 58.512 1.00 18.05 62 ALA A CA 1
ATOM 444 C C . ALA A 1 56 ? 2.458 -7.217 58.988 1.00 18.12 62 ALA A C 1
ATOM 445 O O . ALA A 1 56 ? 2.670 -8.049 59.865 1.00 19.17 62 ALA A O 1
ATOM 447 N N . SER A 1 57 ? 1.296 -7.138 58.350 1.00 19.33 63 SER A N 1
ATOM 448 C CA . SER A 1 57 ? 0.228 -8.067 58.639 1.00 20.05 63 SER A CA 1
ATOM 449 C C . SER A 1 57 ? -0.393 -8.487 57.317 1.00 19.46 63 SER A C 1
ATOM 450 O O . SER A 1 57 ? -0.274 -7.783 56.311 1.00 21.66 63 SER A O 1
ATOM 453 N N . ALA A 1 58 ? -1.114 -9.609 57.341 1.00 19.41 64 ALA A N 1
ATOM 454 C CA . ALA A 1 58 ? -1.674 -10.193 56.143 1.00 19.23 64 ALA A CA 1
ATOM 455 C C . ALA A 1 58 ? -3.065 -10.740 56.433 1.00 19.85 64 ALA A C 1
ATOM 456 O O . ALA A 1 58 ? -3.350 -11.113 57.558 1.00 21.81 64 ALA A O 1
ATOM 458 N N . ASP A 1 59 ? -3.862 -10.918 55.383 1.00 22.81 65 ASP A N 1
ATOM 459 C CA . ASP A 1 59 ? -5.133 -11.612 55.518 1.00 22.59 65 ASP A CA 1
ATOM 460 C C . ASP A 1 59 ? -4.946 -13.097 55.237 1.00 20.99 65 ASP A C 1
ATOM 461 O O . ASP A 1 59 ? -4.649 -13.497 54.138 1.00 26.49 65 ASP A O 1
ATOM 466 N N . SER A 1 60 ? -5.133 -13.923 56.249 1.00 21.59 66 SER A N 1
ATOM 467 C CA . SER A 1 60 ? -4.945 -15.361 56.169 1.00 19.66 66 SER A CA 1
ATOM 468 C C . SER A 1 60 ? -6.201 -16.036 55.627 1.00 20.37 66 SER A C 1
ATOM 469 O O . SER A 1 60 ? -7.239 -15.955 56.275 1.00 22.89 66 SER A O 1
ATOM 472 N N . SER A 1 61 ? -6.057 -16.776 54.513 1.00 22.30 67 SER A N 1
ATOM 473 C CA . SER A 1 61 ? -7.129 -17.628 54.016 1.00 23.05 67 SER A CA 1
ATOM 474 C C . SER A 1 61 ? -7.299 -18.863 54.901 1.00 23.34 67 SER A C 1
ATOM 475 O O . SER A 1 61 ? -8.305 -19.557 54.776 1.00 24.83 67 SER A O 1
ATOM 478 N N . ILE A 1 62 ? -6.282 -19.191 55.723 1.00 22.45 68 ILE A N 1
ATOM 479 C CA . ILE A 1 62 ? -6.390 -20.343 56.609 1.00 23.41 68 ILE A CA 1
ATOM 480 C C . ILE A 1 62 ? -7.434 -20.119 57.722 1.00 23.44 68 ILE A C 1
ATOM 481 O O . ILE A 1 62 ? -8.301 -20.970 57.912 1.00 25.31 68 ILE A O 1
ATOM 486 N N . THR A 1 63 ? -7.336 -18.980 58.425 1.00 23.88 69 THR A N 1
ATOM 487 C CA . THR A 1 63 ? -8.140 -18.634 59.577 1.00 24.88 69 THR A CA 1
ATOM 488 C C . THR A 1 63 ? -9.185 -17.575 59.248 1.00 25.60 69 THR A C 1
ATOM 489 O O . THR A 1 63 ? -10.108 -17.381 60.058 1.00 25.15 69 THR A O 1
ATOM 493 N N . GLY A 1 64 ? -9.017 -16.838 58.131 1.00 23.57 70 GLY A N 1
ATOM 494 C CA . GLY A 1 64 ? -9.899 -15.717 57.849 1.00 23.35 70 GLY A CA 1
ATOM 495 C C . GLY A 1 64 ? -9.600 -14.521 58.747 1.00 22.53 70 GLY A C 1
ATOM 496 O O . GLY A 1 64 ? -10.420 -13.634 58.878 1.00 26.11 70 GLY A O 1
ATOM 497 N N . LEU A 1 65 ? -8.423 -14.519 59.386 1.00 23.91 71 LEU A N 1
ATOM 498 C CA . LEU A 1 65 ? -8.019 -13.463 60.308 1.00 23.10 71 LEU A CA 1
ATOM 499 C C . LEU A 1 65 ? -6.954 -12.600 59.664 1.00 21.62 71 LEU A C 1
ATOM 500 O O . LEU A 1 65 ? -6.248 -13.094 58.810 1.00 21.07 71 LEU A O 1
ATOM 505 N N . LYS A 1 66 ? -6.861 -11.334 60.127 1.00 22.50 72 LYS A N 1
ATOM 506 C CA . LYS A 1 66 ? -5.671 -10.549 59.937 1.00 21.50 72 LYS A CA 1
ATOM 507 C C . LYS A 1 66 ? -4.603 -11.075 60.900 1.00 21.91 72 LYS A C 1
ATOM 508 O O . LYS A 1 66 ? -4.846 -11.120 62.119 1.00 24.28 72 LYS A O 1
ATOM 514 N N . VAL A 1 67 ? -3.448 -11.482 60.349 1.00 20.88 73 VAL A N 1
ATOM 515 C CA . VAL A 1 67 ? -2.395 -12.097 61.139 1.00 20.42 73 VAL A CA 1
ATOM 516 C C . VAL A 1 67 ? -1.071 -11.364 60.937 1.00 17.48 73 VAL A C 1
ATOM 517 O O . VAL A 1 67 ? -0.836 -10.730 59.926 1.00 17.97 73 VAL A O 1
ATOM 521 N N . ASN A 1 68 ? -0.198 -11.460 61.929 1.00 18.03 74 ASN A N 1
ATOM 522 C CA . ASN A 1 68 ? 1.159 -10.977 61.751 1.00 16.98 74 ASN A CA 1
ATOM 523 C C . ASN A 1 68 ? 1.771 -11.695 60.541 1.00 16.19 74 ASN A C 1
ATOM 524 O O . ASN A 1 68 ? 1.649 -12.900 60.407 1.00 16.76 74 ASN A O 1
ATOM 529 N N . ARG A 1 69 ? 2.471 -10.939 59.683 1.00 16.93 75 ARG A N 1
ATOM 530 C CA . ARG A 1 69 ? 3.052 -11.517 58.469 1.00 16.64 75 ARG A CA 1
ATOM 531 C C . ARG A 1 69 ? 4.059 -12.632 58.773 1.00 14.64 75 ARG A C 1
ATOM 532 O O . ARG A 1 69 ? 4.191 -13.548 57.982 1.00 14.76 75 ARG A O 1
ATOM 540 N N . PHE A 1 70 ? 4.679 -12.632 59.948 1.00 14.57 76 PHE A N 1
ATOM 541 C CA . PHE A 1 70 ? 5.551 -13.736 60.328 1.00 15.70 76 PHE A CA 1
ATOM 542 C C . PHE A 1 70 ? 4.815 -15.057 60.523 1.00 14.75 76 PHE A C 1
ATOM 543 O O . PHE A 1 70 ? 5.445 -16.113 60.503 1.00 14.63 76 PHE A O 1
ATOM 551 N N . LEU A 1 71 ? 3.479 -15.027 60.647 1.00 14.98 77 LEU A N 1
ATOM 552 C CA . LEU A 1 71 ? 2.698 -16.252 60.848 1.00 16.48 77 LEU A CA 1
ATOM 553 C C . LEU A 1 71 ? 1.915 -16.640 59.593 1.00 15.99 77 LEU A C 1
ATOM 554 O O . LEU A 1 71 ? 1.078 -17.561 59.629 1.00 18.28 77 LEU A O 1
ATOM 559 N N . HIS A 1 72 ? 2.118 -15.876 58.525 1.00 15.68 78 HIS A N 1
ATOM 560 C CA . HIS A 1 72 ? 1.348 -16.035 57.303 1.00 15.01 78 HIS A CA 1
ATOM 561 C C . HIS A 1 72 ? 1.987 -17.032 56.342 1.00 14.50 78 HIS A C 1
ATOM 562 O O . HIS A 1 72 ? 3.175 -16.959 56.062 1.00 14.15 78 HIS A O 1
ATOM 569 N N . ILE A 1 73 ? 1.151 -17.940 55.824 1.00 16.42 79 ILE A N 1
ATOM 570 C CA . ILE A 1 73 ? 1.541 -18.914 54.819 1.00 15.06 79 ILE A CA 1
ATOM 571 C C . ILE A 1 73 ? 1.289 -18.239 53.456 1.00 15.61 79 ILE A C 1
ATOM 572 O O . ILE A 1 73 ? 0.173 -17.866 53.103 1.00 16.60 79 ILE A O 1
ATOM 577 N N . ALA A 1 74 ? 2.392 -17.988 52.750 1.00 15.19 80 ALA A N 1
ATOM 578 C CA . ALA A 1 74 ? 2.377 -17.124 51.567 1.00 15.76 80 ALA A CA 1
ATOM 579 C C . ALA A 1 74 ? 1.477 -17.697 50.481 1.00 16.14 80 ALA A C 1
ATOM 580 O O . ALA A 1 74 ? 1.606 -18.851 50.120 1.00 17.24 80 ALA A O 1
ATOM 582 N N . GLU A 1 75 ? 0.577 -16.852 49.972 1.00 17.36 81 GLU A N 1
ATOM 583 C CA . GLU A 1 75 ? -0.481 -17.262 49.069 1.00 17.79 81 GLU A CA 1
ATOM 584 C C . GLU A 1 75 ? -0.220 -16.798 47.637 1.00 18.45 81 GLU A C 1
ATOM 585 O O . GLU A 1 75 ? -1.030 -17.091 46.765 1.00 19.48 81 GLU A O 1
ATOM 591 N N . SER A 1 76 ? 0.929 -16.139 47.405 1.00 17.88 82 SER A N 1
ATOM 592 C CA . SER A 1 76 ? 1.215 -15.477 46.142 1.00 18.41 82 SER A CA 1
ATOM 593 C C . SER A 1 76 ? 2.692 -15.108 46.126 1.00 16.38 82 SER A C 1
ATOM 594 O O . SER A 1 76 ? 3.287 -15.074 47.189 1.00 16.16 82 SER A O 1
ATOM 597 N N . ALA A 1 77 ? 3.226 -14.751 44.948 1.00 16.77 83 ALA A N 1
ATOM 598 C CA . ALA A 1 77 ? 4.594 -14.212 44.868 1.00 16.22 83 ALA A CA 1
ATOM 599 C C . ALA A 1 77 ? 4.639 -12.855 45.577 1.00 15.43 83 ALA A C 1
ATOM 600 O O . ALA A 1 77 ? 5.593 -12.557 46.287 1.00 15.84 83 ALA A O 1
ATOM 602 N N . GLU A 1 78 ? 3.543 -12.091 45.500 1.00 17.16 84 GLU A N 1
ATOM 603 C CA . GLU A 1 78 ? 3.466 -10.804 46.182 1.00 16.79 84 GLU A CA 1
ATOM 604 C C . GLU A 1 78 ? 3.673 -10.980 47.689 1.00 15.15 84 GLU A C 1
ATOM 605 O O . GLU A 1 78 ? 4.374 -10.171 48.328 1.00 16.08 84 GLU A O 1
ATOM 611 N N . ASP A 1 79 ? 3.101 -12.053 48.271 1.00 15.20 85 ASP A N 1
ATOM 612 C CA . ASP A 1 79 ? 3.267 -12.357 49.685 1.00 15.25 85 ASP A CA 1
ATOM 613 C C . ASP A 1 79 ? 4.743 -12.599 50.028 1.00 14.62 85 ASP A C 1
ATOM 614 O O . ASP A 1 79 ? 5.181 -12.202 51.105 1.00 15.43 85 ASP A O 1
ATOM 619 N N . LEU A 1 80 ? 5.485 -13.300 49.164 1.00 13.71 86 LEU A N 1
ATOM 620 C CA . LEU A 1 80 ? 6.916 -13.509 49.363 1.00 13.71 86 LEU A CA 1
ATOM 621 C C . LEU A 1 80 ? 7.688 -12.199 49.326 1.00 12.57 86 LEU A C 1
ATOM 622 O O . LEU A 1 80 ? 8.583 -11.949 50.138 1.00 14.30 86 LEU A O 1
ATOM 627 N N . VAL A 1 81 ? 7.373 -11.379 48.346 1.00 14.00 87 VAL A N 1
ATOM 628 C CA . VAL A 1 81 ? 7.969 -10.065 48.245 1.00 13.71 87 VAL A CA 1
ATOM 629 C C . VAL A 1 81 ? 7.707 -9.211 49.484 1.00 13.15 87 VAL A C 1
ATOM 630 O O . VAL A 1 81 ? 8.608 -8.549 49.997 1.00 13.86 87 VAL A O 1
ATOM 634 N N . LEU A 1 82 ? 6.493 -9.236 50.001 1.00 13.64 88 LEU A N 1
ATOM 635 C CA . LEU A 1 82 ? 6.167 -8.487 51.205 1.00 13.52 88 LEU A CA 1
ATOM 636 C C . LEU A 1 82 ? 6.933 -8.959 52.439 1.00 13.53 88 LEU A C 1
ATOM 637 O O . LEU A 1 82 ? 7.263 -8.149 53.318 1.00 13.96 88 LEU A O 1
ATOM 642 N N . GLN A 1 83 ? 7.253 -10.260 52.504 1.00 13.42 89 GLN A N 1
ATOM 643 C CA . GLN A 1 83 ? 8.121 -10.756 53.579 1.00 13.70 89 GLN A CA 1
ATOM 644 C C . GLN A 1 83 ? 9.453 -9.993 53.511 1.00 12.69 89 GLN A C 1
ATOM 645 O O . GLN A 1 83 ? 9.938 -9.505 54.544 1.00 12.95 89 GLN A O 1
ATOM 651 N N . ASN A 1 84 ? 10.021 -9.880 52.304 1.00 13.23 90 ASN A N 1
ATOM 652 C CA . ASN A 1 84 ? 11.310 -9.190 52.110 1.00 12.61 90 ASN A CA 1
ATOM 653 C C . ASN A 1 84 ? 11.235 -7.697 52.431 1.00 13.56 90 ASN A C 1
ATOM 654 O O . ASN A 1 84 ? 12.103 -7.148 53.080 1.00 13.77 90 ASN A O 1
ATOM 659 N N . LYS A 1 85 ? 10.153 -7.035 52.028 1.00 13.22 91 LYS A N 1
ATOM 660 C CA . LYS A 1 85 ? 9.971 -5.611 52.330 1.00 12.15 91 LYS A CA 1
ATOM 661 C C . LYS A 1 85 ? 9.932 -5.391 53.851 1.00 12.82 91 LYS A C 1
ATOM 662 O O . LYS A 1 85 ? 10.578 -4.489 54.384 1.00 14.63 91 LYS A O 1
ATOM 668 N N . MET A 1 86 ? 9.166 -6.236 54.559 1.00 14.13 92 MET A N 1
ATOM 669 C CA . MET A 1 86 ? 9.084 -6.230 56.012 1.00 12.62 92 MET A CA 1
ATOM 670 C C . MET A 1 86 ? 10.451 -6.457 56.654 1.00 13.07 92 MET A C 1
ATOM 671 O O . MET A 1 86 ? 10.812 -5.770 57.612 1.00 13.36 92 MET A O 1
ATOM 676 N N . GLN A 1 87 ? 11.146 -7.494 56.189 1.00 12.55 93 GLN A N 1
ATOM 677 C CA . GLN A 1 87 ? 12.486 -7.824 56.682 1.00 12.44 93 GLN A CA 1
ATOM 678 C C . GLN A 1 87 ? 13.450 -6.633 56.607 1.00 11.64 93 GLN A C 1
ATOM 679 O O . GLN A 1 87 ? 14.170 -6.343 57.575 1.00 13.50 93 GLN A O 1
ATOM 685 N N . ARG A 1 88 ? 13.499 -5.966 55.451 1.00 11.85 94 ARG A N 1
ATOM 686 C CA . ARG A 1 88 ? 14.429 -4.845 55.295 1.00 11.88 94 ARG A CA 1
ATOM 687 C C . ARG A 1 88 ? 14.012 -3.706 56.239 1.00 12.15 94 ARG A C 1
ATOM 688 O O . ARG A 1 88 ? 14.823 -3.053 56.893 1.00 12.80 94 ARG A O 1
ATOM 696 N N . LYS A 1 89 ? 12.700 -3.463 56.332 1.00 12.68 95 LYS A N 1
ATOM 697 C CA . LYS A 1 89 ? 12.226 -2.429 57.241 1.00 13.91 95 LYS A CA 1
ATOM 698 C C . LYS A 1 89 ? 12.610 -2.717 58.699 1.00 11.93 95 LYS A C 1
ATOM 699 O O . LYS A 1 89 ? 13.035 -1.819 59.418 1.00 13.61 95 LYS A O 1
ATOM 705 N N . LEU A 1 90 ? 12.416 -3.945 59.178 1.00 12.32 96 LEU A N 1
ATOM 706 C CA . LEU A 1 90 ? 12.758 -4.306 60.561 1.00 11.90 96 LEU A CA 1
ATOM 707 C C . LEU A 1 90 ? 14.269 -4.216 60.774 1.00 12.27 96 LEU A C 1
ATOM 708 O O . LEU A 1 90 ? 14.716 -3.779 61.836 1.00 14.10 96 LEU A O 1
ATOM 713 N N . GLY A 1 91 ? 15.049 -4.609 59.765 1.00 12.75 97 GLY A N 1
ATOM 714 C CA . GLY A 1 91 ? 16.489 -4.418 59.845 1.00 12.72 97 GLY A CA 1
ATOM 715 C C . GLY A 1 91 ? 16.878 -2.938 60.054 1.00 12.48 97 GLY A C 1
ATOM 716 O O . GLY A 1 91 ? 17.762 -2.594 60.855 1.00 13.47 97 GLY A O 1
ATOM 717 N N . GLN A 1 92 ? 16.256 -2.051 59.289 1.00 11.98 98 GLN A N 1
ATOM 718 C CA . GLN A 1 92 ? 16.450 -0.616 59.457 1.00 12.45 98 GLN A CA 1
ATOM 719 C C . GLN A 1 92 ? 16.080 -0.148 60.868 1.00 13.04 98 GLN A C 1
ATOM 720 O O . GLN A 1 92 ? 16.729 0.728 61.410 1.00 13.81 98 GLN A O 1
ATOM 726 N N . ASN A 1 93 ? 14.950 -0.653 61.407 1.00 13.02 99 ASN A N 1
ATOM 727 C CA . ASN A 1 93 ? 14.409 -0.197 62.663 1.00 13.44 99 ASN A CA 1
ATOM 728 C C . ASN A 1 93 ? 15.148 -0.720 63.891 1.00 13.44 99 ASN A C 1
ATOM 729 O O . ASN A 1 93 ? 15.116 -0.040 64.926 1.00 15.16 99 ASN A O 1
ATOM 734 N N . THR A 1 94 ? 15.827 -1.868 63.759 1.00 13.04 100 THR A N 1
ATOM 735 C CA . THR A 1 94 ? 16.414 -2.524 64.905 1.00 12.84 100 THR A CA 1
ATOM 736 C C . THR A 1 94 ? 17.924 -2.649 64.787 1.00 12.39 100 THR A C 1
ATOM 737 O O . THR A 1 94 ? 18.584 -2.721 65.819 1.00 14.79 100 THR A O 1
ATOM 741 N N . GLY A 1 95 ? 18.426 -2.734 63.565 1.00 13.45 101 GLY A N 1
ATOM 742 C CA . GLY A 1 95 ? 19.846 -2.942 63.357 1.00 15.00 101 GLY A CA 1
ATOM 743 C C . GLY A 1 95 ? 20.340 -4.278 63.876 1.00 16.04 101 GLY A C 1
ATOM 744 O O . GLY A 1 95 ? 21.541 -4.463 64.108 1.00 17.67 101 GLY A O 1
ATOM 745 N N . THR A 1 96 ? 19.450 -5.253 64.029 1.00 16.85 102 THR A N 1
ATOM 746 C CA . THR A 1 96 ? 19.883 -6.509 64.605 1.00 19.22 102 THR A CA 1
ATOM 747 C C . THR A 1 96 ? 19.056 -7.635 64.021 1.00 19.57 102 THR A C 1
ATOM 748 O O . THR A 1 96 ? 18.240 -7.432 63.121 1.00 21.51 102 THR A O 1
ATOM 752 N N . CYS A 1 97 ? 19.314 -8.845 64.559 1.00 21.17 103 CYS A N 1
ATOM 753 C CA . CYS A 1 97 ? 18.458 -9.973 64.254 1.00 22.49 103 CYS A CA 1
ATOM 754 C C . CYS A 1 97 ? 17.182 -9.930 65.096 1.00 21.96 103 CYS A C 1
ATOM 755 O O . CYS A 1 97 ? 17.258 -10.072 66.310 1.00 24.94 103 CYS A O 1
ATOM 758 N N . PHE A 1 98 ? 16.017 -9.818 64.451 1.00 19.08 104 PHE A N 1
ATOM 759 C CA . PHE A 1 98 ? 14.740 -9.690 65.140 1.00 20.78 104 PHE A CA 1
ATOM 760 C C . PHE A 1 98 ? 14.051 -11.070 65.206 1.00 19.28 104 PHE A C 1
ATOM 761 O O . PHE A 1 98 ? 12.886 -11.162 65.532 1.00 21.43 104 PHE A O 1
ATOM 769 N N . GLN A 1 99 ? 14.745 -12.119 64.748 1.00 19.31 105 GLN A N 1
ATOM 770 C CA . GLN A 1 99 ? 14.533 -13.499 65.179 1.00 20.14 105 GLN A CA 1
ATOM 771 C C . GLN A 1 99 ? 13.362 -14.248 64.549 1.00 21.19 105 GLN A C 1
ATOM 772 O O . GLN A 1 99 ? 13.420 -15.475 64.488 1.00 26.18 105 GLN A O 1
ATOM 778 N N . ARG A 1 100 ? 12.279 -13.585 64.153 1.00 19.56 106 ARG A N 1
ATOM 779 C CA . ARG A 1 100 ? 11.025 -14.304 63.894 1.00 19.39 106 ARG A CA 1
ATOM 780 C C . ARG A 1 100 ? 10.943 -14.886 62.451 1.00 18.81 106 ARG A C 1
ATOM 781 O O . ARG A 1 100 ? 9.987 -15.614 62.104 1.00 19.88 106 ARG A O 1
ATOM 789 N N . CYS A 1 101 ? 11.934 -14.576 61.602 1.00 19.03 107 CYS A N 1
ATOM 790 C CA . CYS A 1 101 ? 11.981 -15.045 60.214 1.00 17.02 107 CYS A CA 1
ATOM 791 C C . CYS A 1 101 ? 12.099 -16.571 60.205 1.00 14.55 107 CYS A C 1
ATOM 792 O O . CYS A 1 101 ? 11.580 -17.215 59.308 1.00 15.61 107 CYS A O 1
ATOM 795 N N . VAL A 1 102 ? 12.886 -17.163 61.130 1.00 16.33 108 VAL A N 1
ATOM 796 C CA . VAL A 1 102 ? 13.159 -18.599 61.067 1.00 16.21 108 VAL A CA 1
ATOM 797 C C . VAL A 1 102 ? 11.864 -19.410 61.133 1.00 15.33 108 VAL A C 1
ATOM 798 O O . VAL A 1 102 ? 11.610 -20.344 60.340 1.00 15.66 108 VAL A O 1
ATOM 802 N N . GLY A 1 103 ? 11.001 -19.022 62.077 1.00 15.11 109 GLY A N 1
ATOM 803 C CA . GLY A 1 103 ? 9.722 -19.713 62.256 1.00 15.77 109 GLY A CA 1
ATOM 804 C C . GLY A 1 103 ? 8.794 -19.532 61.056 1.00 14.74 109 GLY A C 1
ATOM 805 O O . GLY A 1 103 ? 8.061 -20.455 60.667 1.00 16.45 109 GLY A O 1
ATOM 806 N N . MET A 1 104 ? 8.809 -18.326 60.468 1.00 13.85 110 MET A N 1
ATOM 807 C CA . MET A 1 104 ? 8.013 -18.058 59.276 1.00 14.34 110 MET A CA 1
ATOM 808 C C . MET A 1 104 ? 8.427 -18.959 58.116 1.00 13.92 110 MET A C 1
ATOM 809 O O . MET A 1 104 ? 7.588 -19.626 57.515 1.00 14.48 110 MET A O 1
ATOM 814 N N . ASP A 1 105 ? 9.754 -19.105 57.914 1.00 13.21 111 ASP A N 1
ATOM 815 C CA . ASP A 1 105 ? 10.275 -19.946 56.843 1.00 13.92 111 ASP A CA 1
ATOM 816 C C . ASP A 1 105 ? 10.017 -21.434 57.139 1.00 14.03 111 ASP A C 1
ATOM 817 O O . ASP A 1 105 ? 9.717 -22.222 56.232 1.00 14.60 111 ASP A O 1
ATOM 822 N N . ALA A 1 106 ? 10.167 -21.832 58.404 1.00 14.17 112 ALA A N 1
ATOM 823 C CA . ALA A 1 106 ? 9.852 -23.191 58.823 1.00 15.40 112 ALA A CA 1
ATOM 824 C C . ALA A 1 106 ? 8.391 -23.525 58.514 1.00 14.36 112 ALA A C 1
ATOM 825 O O . ALA A 1 106 ? 8.123 -24.583 57.941 1.00 15.93 112 ALA A O 1
ATOM 827 N N . MET A 1 107 ? 7.471 -22.620 58.851 1.00 14.41 113 MET A N 1
ATOM 828 C CA . MET A 1 107 ? 6.040 -22.895 58.677 1.00 14.41 113 MET A CA 1
ATOM 829 C C . MET A 1 107 ? 5.694 -23.005 57.193 1.00 14.74 113 MET A C 1
ATOM 830 O O . MET A 1 107 ? 4.913 -23.859 56.775 1.00 15.48 113 MET A O 1
ATOM 835 N N . ASN A 1 108 ? 6.248 -22.081 56.404 1.00 14.30 114 ASN A N 1
ATOM 836 C CA . ASN A 1 108 ? 5.999 -22.077 54.975 1.00 13.95 114 ASN A CA 1
ATOM 837 C C . ASN A 1 108 ? 6.497 -23.395 54.353 1.00 13.92 114 ASN A C 1
ATOM 838 O O . ASN A 1 108 ? 5.827 -23.989 53.533 1.00 16.03 114 ASN A O 1
ATOM 843 N N A SER A 1 109 ? 7.699 -23.830 54.726 0.50 14.03 115 SER A N 1
ATOM 844 N N B SER A 1 109 ? 7.707 -23.817 54.714 0.50 14.61 115 SER A N 1
ATOM 845 C CA A SER A 1 109 ? 8.262 -25.062 54.198 0.50 13.43 115 SER A CA 1
ATOM 846 C CA B SER A 1 109 ? 8.275 -25.064 54.229 0.50 15.70 115 SER A CA 1
ATOM 847 C C A SER A 1 109 ? 7.486 -26.302 54.654 0.50 14.43 115 SER A C 1
ATOM 848 C C B SER A 1 109 ? 7.465 -26.292 54.649 0.50 15.41 115 SER A C 1
ATOM 849 O O A SER A 1 109 ? 7.280 -27.262 53.890 0.50 15.57 115 SER A O 1
ATOM 850 O O B SER A 1 109 ? 7.270 -27.250 53.882 0.50 16.00 115 SER A O 1
ATOM 855 N N . LEU A 1 110 ? 7.050 -26.304 55.914 1.00 14.87 116 LEU A N 1
ATOM 856 C CA . LEU A 1 110 ? 6.244 -27.416 56.419 1.00 15.01 116 LEU A CA 1
ATOM 857 C C . LEU A 1 110 ? 4.894 -27.509 55.741 1.00 15.98 116 LEU A C 1
ATOM 858 O O . LEU A 1 110 ? 4.387 -28.612 55.580 1.00 17.30 116 LEU A O 1
ATOM 863 N N . HIS A 1 111 ? 4.330 -26.375 55.323 1.00 16.83 117 HIS A N 1
ATOM 864 C CA . HIS A 1 111 ? 3.004 -26.418 54.734 1.00 16.16 117 HIS A CA 1
ATOM 865 C C . HIS A 1 111 ? 3.013 -27.301 53.481 1.00 17.02 117 HIS A C 1
ATOM 866 O O . HIS A 1 111 ? 2.191 -28.211 53.338 1.00 18.14 117 HIS A O 1
ATOM 873 N N . SER A 1 112 ? 3.997 -27.092 52.598 1.00 16.51 118 SER A N 1
ATOM 874 C CA . SER A 1 112 ? 4.088 -27.884 51.377 1.00 17.01 118 SER A CA 1
ATOM 875 C C . SER A 1 112 ? 4.610 -29.298 51.646 1.00 15.75 118 SER A C 1
ATOM 876 O O . SER A 1 112 ? 4.152 -30.246 51.028 1.00 17.69 118 SER A O 1
ATOM 879 N N . THR A 1 113 ? 5.580 -29.446 52.549 1.00 16.50 119 THR A N 1
ATOM 880 C CA . THR A 1 113 ? 6.214 -30.737 52.768 1.00 16.71 119 THR A CA 1
ATOM 881 C C . THR A 1 113 ? 5.209 -31.711 53.398 1.00 16.72 119 THR A C 1
ATOM 882 O O . THR A 1 113 ? 5.102 -32.858 52.971 1.00 17.77 119 THR A O 1
ATOM 886 N N . THR A 1 114 ? 4.468 -31.290 54.434 1.00 16.44 120 THR A N 1
ATOM 887 C CA . THR A 1 114 ? 3.499 -32.175 55.097 1.00 17.70 120 THR A CA 1
ATOM 888 C C . THR A 1 114 ? 2.456 -32.682 54.101 1.00 17.02 120 THR A C 1
ATOM 889 O O . THR A 1 114 ? 2.032 -33.838 54.176 1.00 18.99 120 THR A O 1
ATOM 893 N N . PHE A 1 115 ? 2.006 -31.800 53.202 1.00 18.28 121 PHE A N 1
ATOM 894 C CA . PHE A 1 115 ? 1.051 -32.160 52.173 1.00 19.05 121 PHE A CA 1
ATOM 895 C C . PHE A 1 115 ? 1.568 -33.330 51.336 1.00 18.68 121 PHE A C 1
ATOM 896 O O . PHE A 1 115 ? 0.827 -34.285 51.053 1.00 22.75 121 PHE A O 1
ATOM 904 N N . GLU A 1 116 ? 2.861 -33.260 50.979 1.00 17.85 122 GLU A N 1
ATOM 905 C CA . GLU A 1 116 ? 3.461 -34.251 50.106 1.00 18.93 122 GLU A CA 1
ATOM 906 C C . GLU A 1 116 ? 3.728 -35.554 50.850 1.00 18.15 122 GLU A C 1
ATOM 907 O O . GLU A 1 116 ? 3.577 -36.598 50.243 1.00 20.06 122 GLU A O 1
ATOM 913 N N . ILE A 1 117 ? 4.096 -35.516 52.136 1.00 18.87 123 ILE A N 1
ATOM 914 C CA . ILE A 1 117 ? 4.209 -36.737 52.903 1.00 20.13 123 ILE A CA 1
ATOM 915 C C . ILE A 1 117 ? 2.879 -37.481 52.884 1.00 20.27 123 ILE A C 1
ATOM 916 O O . ILE A 1 117 ? 2.854 -38.684 52.631 1.00 23.39 123 ILE A O 1
ATOM 921 N N . ASP A 1 118 ? 1.781 -36.753 53.169 1.00 20.44 124 ASP A N 1
ATOM 922 C CA . ASP A 1 118 ? 0.447 -37.333 53.270 1.00 22.76 124 ASP A CA 1
ATOM 923 C C . ASP A 1 118 ? -0.001 -37.931 51.938 1.00 23.91 124 ASP A C 1
ATOM 924 O O . ASP A 1 118 ? -0.630 -39.000 51.918 1.00 24.62 124 ASP A O 1
ATOM 929 N N . GLU A 1 119 ? 0.307 -37.226 50.846 1.00 23.61 125 GLU A N 1
ATOM 930 C CA . GLU A 1 119 ? -0.008 -37.681 49.495 1.00 24.94 125 GLU A CA 1
ATOM 931 C C . GLU A 1 119 ? 0.569 -39.079 49.268 1.00 25.14 125 GLU A C 1
ATOM 932 O O . GLU A 1 119 ? -0.098 -39.928 48.704 1.00 26.93 125 GLU A O 1
ATOM 938 N N .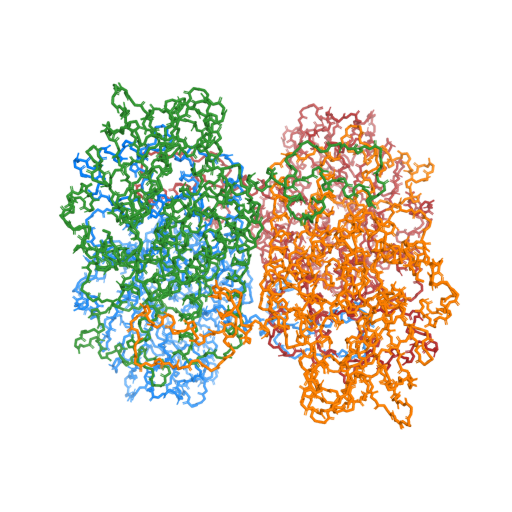 LYS A 1 120 ? 1.798 -39.331 49.736 1.00 24.59 126 LYS A N 1
ATOM 939 C CA . LYS A 1 120 ? 2.425 -40.627 49.540 1.00 24.80 126 LYS A CA 1
ATOM 940 C C . LYS A 1 120 ? 1.964 -41.654 50.584 1.00 24.84 126 LYS A C 1
ATOM 941 O O . LYS A 1 120 ? 1.721 -42.811 50.241 1.00 27.75 126 LYS A O 1
ATOM 947 N N . HIS A 1 121 ? 1.866 -41.239 51.857 1.00 24.45 127 HIS A N 1
ATOM 948 C CA . HIS A 1 121 ? 1.782 -42.175 52.968 1.00 25.51 127 HIS A CA 1
ATOM 949 C C . HIS A 1 121 ? 0.348 -42.335 53.500 1.00 27.60 127 HIS A C 1
ATOM 950 O O . HIS A 1 121 ? 0.051 -43.259 54.249 1.00 30.69 127 HIS A O 1
ATOM 957 N N . GLY A 1 122 ? -0.555 -41.426 53.144 1.00 27.75 128 GLY A N 1
ATOM 958 C CA . GLY A 1 122 ? -1.905 -41.536 53.655 1.00 28.84 128 GLY A CA 1
ATOM 959 C C . GLY A 1 122 ? -2.004 -41.097 55.121 1.00 28.95 128 GLY A C 1
ATOM 960 O O . GLY A 1 122 ? -2.978 -41.425 55.781 1.00 30.49 128 GLY A O 1
ATOM 961 N N . THR A 1 123 ? -1.030 -40.296 55.577 1.00 26.72 129 THR A N 1
ATOM 962 C CA . THR A 1 123 ? -0.961 -39.748 56.928 1.00 25.39 129 THR A CA 1
ATOM 963 C C . THR A 1 123 ? -1.748 -38.437 56.993 1.00 25.30 129 THR A C 1
ATOM 964 O O . THR A 1 123 ? -2.354 -38.024 56.012 1.00 26.00 129 THR A O 1
ATOM 968 N N . ASP A 1 124 ? -1.800 -37.804 58.168 1.00 26.00 130 ASP A N 1
ATOM 969 C CA . ASP A 1 124 ? -2.548 -36.561 58.321 1.00 28.70 130 ASP A CA 1
ATOM 970 C C . ASP A 1 124 ? -1.693 -35.488 58.984 1.00 24.89 130 ASP A C 1
ATOM 971 O O . ASP A 1 124 ? -2.198 -34.647 59.723 1.00 23.59 130 ASP A O 1
ATOM 976 N N . TYR A 1 125 ? -0.407 -35.476 58.637 1.00 22.34 131 TYR A N 1
ATOM 977 C CA . TYR A 1 125 ? 0.502 -34.435 59.083 1.00 19.47 131 TYR A CA 1
ATOM 978 C C . TYR A 1 125 ? 0.053 -33.043 58.644 1.00 18.55 131 TYR A C 1
ATOM 979 O O . TYR A 1 125 ? 0.247 -32.072 59.384 1.00 19.38 131 TYR A O 1
ATOM 988 N N . HIS A 1 126 ? -0.447 -32.923 57.421 1.00 19.72 132 HIS A N 1
ATOM 989 C CA . HIS A 1 126 ? -0.873 -31.627 56.911 1.00 17.82 132 HIS A CA 1
ATOM 990 C C . HIS A 1 126 ? -2.062 -31.108 57.725 1.00 17.58 132 HIS A C 1
ATOM 991 O O . HIS A 1 126 ? -2.087 -29.923 58.057 1.00 19.60 132 HIS A O 1
ATOM 998 N N . LYS A 1 127 ? -3.052 -31.969 58.024 1.00 20.05 133 LYS A N 1
ATOM 999 C CA . LYS A 1 127 ? -4.207 -31.596 58.848 1.00 21.18 133 LYS A CA 1
ATOM 1000 C C . LYS A 1 127 ? -3.768 -31.149 60.238 1.00 20.77 133 LYS A C 1
ATOM 1001 O O . LYS A 1 127 ? -4.173 -30.079 60.717 1.00 21.78 133 LYS A O 1
ATOM 1007 N N . ARG A 1 128 ? -2.854 -31.933 60.843 1.00 21.53 134 ARG A N 1
ATOM 1008 C CA . ARG A 1 128 ? -2.267 -31.561 62.119 1.00 20.02 134 ARG A CA 1
ATOM 1009 C C . ARG A 1 128 ? -1.593 -30.196 62.007 1.00 20.79 134 ARG A C 1
ATOM 1010 O O . ARG A 1 128 ? -1.787 -29.321 62.868 1.00 19.52 134 ARG A O 1
ATOM 1018 N N . PHE A 1 129 ? -0.758 -30.027 60.964 1.00 20.68 135 PHE A N 1
ATOM 1019 C CA . PHE A 1 129 ? -0.046 -28.786 60.798 1.00 18.33 135 PHE A CA 1
ATOM 1020 C C . PHE A 1 129 ? -0.986 -27.586 60.635 1.00 18.61 135 PHE A C 1
ATOM 1021 O O . PHE A 1 129 ? -0.761 -26.544 61.248 1.00 18.88 135 PHE A O 1
ATOM 1029 N N . LEU A 1 130 ? -2.037 -27.709 59.840 1.00 19.49 136 LEU A N 1
ATOM 1030 C CA . LEU A 1 130 ? -2.967 -26.601 59.682 1.00 21.85 136 LEU A CA 1
ATOM 1031 C C . LEU A 1 130 ? -3.645 -26.221 61.004 1.00 21.44 136 LEU A C 1
ATOM 1032 O O . LEU A 1 130 ? -3.887 -25.024 61.263 1.00 20.76 136 LEU A O 1
ATOM 1037 N N . GLU A 1 131 ? -3.992 -27.219 61.835 1.00 21.08 137 GLU A N 1
ATOM 1038 C CA . GLU A 1 131 ? -4.572 -26.896 63.132 1.00 22.08 137 GLU A CA 1
ATOM 1039 C C . GLU A 1 131 ? -3.560 -26.125 63.978 1.00 18.91 137 GLU A C 1
ATOM 1040 O O . GLU A 1 131 ? -3.938 -25.226 64.726 1.00 21.42 137 GLU A O 1
ATOM 1046 N N . PHE A 1 132 ? -2.271 -26.462 63.834 1.00 17.48 138 PHE A N 1
ATOM 1047 C CA . PHE A 1 132 ? -1.245 -25.728 64.553 1.00 19.25 138 PHE A CA 1
ATOM 1048 C C . PHE A 1 132 ? -1.168 -24.280 64.058 1.00 18.12 138 PHE A C 1
ATOM 1049 O O . PHE A 1 132 ? -1.088 -23.341 64.852 1.00 18.54 138 PHE A O 1
ATOM 1057 N N . VAL A 1 133 ? -1.187 -24.096 62.739 1.00 18.42 139 VAL A N 1
ATOM 1058 C CA . VAL A 1 133 ? -1.150 -22.768 62.159 1.00 18.41 139 VAL A CA 1
ATOM 1059 C C . VAL A 1 133 ? -2.336 -21.951 62.664 1.00 16.97 139 VAL A C 1
ATOM 1060 O O . VAL A 1 133 ? -2.175 -20.791 63.019 1.00 19.10 139 VAL A O 1
ATOM 1064 N N . LYS A 1 134 ? -3.526 -22.548 62.665 1.00 19.55 140 LYS A N 1
ATOM 1065 C CA . LYS A 1 134 ? -4.700 -21.836 63.144 1.00 21.08 140 LYS A CA 1
ATOM 1066 C C . LYS A 1 134 ? -4.488 -21.345 64.574 1.00 21.22 140 LYS A C 1
ATOM 1067 O O . LYS A 1 134 ? -4.746 -20.185 64.885 1.00 23.38 140 LYS A O 1
ATOM 1073 N N A MET A 1 135 ? -4.008 -22.234 65.454 0.57 21.03 141 MET A N 1
ATOM 1074 N N B MET A 1 135 ? -3.951 -22.218 65.428 0.43 21.17 141 MET A N 1
ATOM 1075 C CA A MET A 1 135 ? -3.735 -21.862 66.837 0.57 21.63 141 MET A CA 1
ATOM 1076 C CA B MET A 1 135 ? -3.749 -21.878 66.826 0.43 21.70 141 MET A CA 1
ATOM 1077 C C A MET A 1 135 ? -2.778 -20.663 66.891 0.57 20.17 141 MET A C 1
ATOM 1078 C C B MET A 1 135 ? -2.735 -20.733 66.976 0.43 20.41 141 MET A C 1
ATOM 1079 O O A MET A 1 135 ? -3.094 -19.646 67.493 0.57 21.62 141 MET A O 1
ATOM 1080 O O B MET A 1 135 ? -2.969 -19.815 67.748 0.43 20.51 141 MET A O 1
ATOM 1089 N N . VAL A 1 136 ? -1.594 -20.770 66.268 1.00 19.58 142 VAL A N 1
ATOM 1090 C CA . VAL A 1 136 ? -0.587 -19.746 66.462 1.00 19.05 142 VAL A CA 1
ATOM 1091 C C . VAL A 1 136 ? -1.006 -18.422 65.824 1.00 19.35 142 VAL A C 1
ATOM 1092 O O . VAL A 1 136 ? -0.637 -17.361 66.315 1.00 19.42 142 VAL A O 1
ATOM 1096 N N . GLN A 1 137 ? -1.746 -18.491 64.724 1.00 18.85 143 GLN A N 1
ATOM 1097 C CA . GLN A 1 137 ? -2.327 -17.303 64.106 1.00 19.87 143 GLN A CA 1
ATOM 1098 C C . GLN A 1 137 ? -3.344 -16.586 65.002 1.00 21.37 143 GLN A C 1
ATOM 1099 O O . GLN A 1 137 ? -3.354 -15.361 65.083 1.00 21.02 143 GLN A O 1
ATOM 1105 N N . GLN A 1 138 ? -4.247 -17.355 65.607 1.00 20.74 144 GLN A N 1
ATOM 1106 C CA . GLN A 1 138 ? -5.246 -16.805 66.506 1.00 22.25 144 GLN A CA 1
ATOM 1107 C C . GLN A 1 138 ? -4.601 -16.117 67.707 1.00 21.41 144 GLN A C 1
ATOM 1108 O O . GLN A 1 138 ? -5.045 -15.042 68.105 1.00 24.74 144 GLN A O 1
ATOM 1114 N N . GLU A 1 139 ? -3.570 -16.742 68.274 1.00 20.93 145 GLU A N 1
ATOM 1115 C CA . GLU A 1 139 ? -2.946 -16.280 69.503 1.00 20.70 145 GLU A CA 1
ATOM 1116 C C . GLU A 1 139 ? -1.823 -15.265 69.238 1.00 20.24 145 GLU A C 1
ATOM 1117 O O . GLU A 1 139 ? -1.471 -14.524 70.146 1.00 20.92 145 GLU A O 1
ATOM 1123 N N . ASN A 1 140 ? -1.329 -15.181 68.000 1.00 19.30 146 ASN A N 1
ATOM 1124 C CA . ASN A 1 140 ? -0.305 -14.223 67.573 1.00 18.69 146 ASN A CA 1
ATOM 1125 C C . ASN A 1 140 ? 1.030 -14.473 68.270 1.00 19.06 146 ASN A C 1
ATOM 1126 O O . ASN A 1 140 ? 1.548 -13.578 68.933 1.00 19.59 146 ASN A O 1
ATOM 1131 N N . LEU A 1 141 ? 1.564 -15.697 68.108 1.00 18.30 147 LEU A N 1
ATOM 1132 C CA . LEU A 1 141 ? 2.716 -16.197 68.858 1.00 17.06 147 LEU A CA 1
ATOM 1133 C C . LEU A 1 141 ? 4.014 -16.097 68.052 1.00 16.82 147 LEU A C 1
ATOM 1134 O O . LEU A 1 141 ? 4.008 -15.908 66.836 1.00 18.77 147 LEU A O 1
ATOM 1139 N N . VAL A 1 142 ? 5.120 -16.246 68.768 1.00 16.76 148 VAL A N 1
ATOM 1140 C CA . VAL A 1 142 ? 6.472 -16.294 68.207 1.00 16.26 148 VAL A CA 1
ATOM 1141 C C . VAL A 1 142 ? 6.902 -17.757 68.132 1.00 16.17 148 VAL A C 1
ATOM 1142 O O . VAL A 1 142 ? 6.838 -18.489 69.137 1.00 16.21 148 VAL A O 1
ATOM 1146 N N . ILE A 1 143 ? 7.346 -18.153 66.923 1.00 17.65 149 ILE A N 1
ATOM 1147 C CA . ILE A 1 143 ? 7.680 -19.536 66.623 1.00 17.64 149 ILE A CA 1
ATOM 1148 C C . ILE A 1 143 ? 9.165 -19.612 66.266 1.00 18.54 149 ILE A C 1
ATOM 1149 O O . ILE A 1 143 ? 9.608 -18.932 65.353 1.00 19.47 149 ILE A O 1
ATOM 1154 N N . GLY A 1 144 ? 9.905 -20.444 66.988 1.00 16.02 150 GLY A N 1
ATOM 1155 C CA . GLY A 1 144 ? 11.274 -20.787 66.657 1.00 16.06 150 GLY A CA 1
ATOM 1156 C C . GLY A 1 144 ? 11.341 -21.910 65.610 1.00 16.17 150 GLY A C 1
ATOM 1157 O O . GLY A 1 144 ? 10.522 -22.812 65.600 1.00 17.38 150 GLY A O 1
ATOM 1158 N N . GLY A 1 145 ? 12.447 -21.932 64.845 1.00 15.68 151 GLY A N 1
ATOM 1159 C CA . GLY A 1 145 ? 12.677 -22.948 63.847 1.00 15.95 151 GLY A CA 1
ATOM 1160 C C . GLY A 1 145 ? 13.953 -23.653 64.202 1.00 15.66 151 GLY A C 1
ATOM 1161 O O . GLY A 1 145 ? 15.021 -23.099 63.989 1.00 17.46 151 GLY A O 1
ATOM 1162 N N . ALA A 1 146 ? 13.810 -24.862 64.739 1.00 15.92 152 ALA A N 1
ATOM 1163 C CA . ALA A 1 146 ? 14.934 -25.540 65.331 1.00 15.73 152 ALA A CA 1
ATOM 1164 C C . ALA A 1 146 ? 15.359 -26.725 64.473 1.00 14.31 152 ALA A C 1
ATOM 1165 O O . ALA A 1 146 ? 14.962 -27.873 64.720 1.00 14.96 152 ALA A O 1
ATOM 1167 N N . MET A 1 147 ? 16.284 -26.445 63.546 1.00 14.68 153 MET A N 1
ATOM 1168 C CA . MET A 1 147 ? 16.727 -27.468 62.612 1.00 14.01 153 MET A CA 1
ATOM 1169 C C . MET A 1 147 ? 18.105 -28.009 62.989 1.00 14.11 153 MET A C 1
ATOM 1170 O O . MET A 1 147 ? 18.292 -29.220 63.075 1.00 14.56 153 MET A O 1
ATOM 1175 N N . THR A 1 148 ? 19.066 -27.126 63.164 1.00 12.99 154 THR A N 1
ATOM 1176 C CA . THR A 1 148 ? 20.459 -27.535 63.259 1.00 12.98 154 THR A CA 1
ATOM 1177 C C . THR A 1 148 ? 20.790 -28.207 64.582 1.00 12.35 154 THR A C 1
ATOM 1178 O O . THR A 1 148 ? 20.830 -27.566 65.625 1.00 13.96 154 THR A O 1
ATOM 1182 N N . ASP A 1 149 ? 21.197 -29.486 64.488 1.00 13.16 155 ASP A N 1
ATOM 1183 C CA . ASP A 1 149 ? 21.691 -30.262 65.611 1.00 13.45 155 ASP A CA 1
ATOM 1184 C C . ASP A 1 149 ? 23.180 -29.950 65.789 1.00 13.36 155 ASP A C 1
ATOM 1185 O O . ASP A 1 149 ? 23.817 -29.287 64.962 1.00 13.17 155 ASP A O 1
ATOM 1190 N N . PRO A 1 150 ? 23.783 -30.363 66.917 1.00 14.99 156 PRO A N 1
ATOM 1191 C CA . PRO A 1 150 ? 25.216 -30.172 67.107 1.00 12.96 156 PRO A CA 1
ATOM 1192 C C . PRO A 1 150 ? 26.089 -30.884 66.075 1.00 13.34 156 PRO A C 1
ATOM 1193 O O . PRO A 1 150 ? 27.130 -30.329 65.744 1.00 13.93 156 PRO A O 1
ATOM 1197 N N . LYS A 1 151 ? 25.693 -32.100 65.696 1.00 13.50 157 LYS A N 1
ATOM 1198 C CA . LYS A 1 151 ? 26.194 -32.865 64.567 1.00 14.29 157 LYS A CA 1
ATOM 1199 C C . LYS A 1 151 ? 27.465 -33.697 64.814 1.00 14.57 157 LYS A C 1
ATOM 1200 O O . LYS A 1 151 ? 27.805 -34.492 63.942 1.00 16.04 157 LYS A O 1
ATOM 1206 N N . GLY A 1 152 ? 28.232 -33.496 65.881 1.00 13.41 158 GLY A N 1
ATOM 1207 C CA . GLY A 1 152 ? 29.373 -34.370 66.146 1.00 14.21 158 GLY A CA 1
ATOM 1208 C C . GLY A 1 152 ? 30.417 -34.353 65.034 1.00 14.06 158 GLY A C 1
ATOM 1209 O O . GLY A 1 152 ? 30.944 -33.296 64.648 1.00 14.72 158 GLY A O 1
ATOM 1210 N N . ASP A 1 153 ? 30.728 -35.549 64.524 1.00 13.77 159 ASP A N 1
ATOM 1211 C CA . ASP A 1 153 ? 31.685 -35.699 63.445 1.00 15.14 159 ASP A CA 1
ATOM 1212 C C . ASP A 1 153 ? 30.994 -35.353 62.121 1.00 13.35 159 ASP A C 1
ATOM 1213 O O . ASP A 1 153 ? 30.067 -36.041 61.679 1.00 15.12 159 ASP A O 1
ATOM 1218 N N . ARG A 1 154 ? 31.396 -34.227 61.533 1.00 12.84 160 ARG A N 1
ATOM 1219 C CA . ARG A 1 154 ? 30.769 -33.681 60.342 1.00 13.20 160 ARG A CA 1
ATOM 1220 C C . ARG A 1 154 ? 30.795 -34.618 59.119 1.00 13.49 160 ARG A C 1
ATOM 1221 O O . ARG A 1 154 ? 30.006 -34.425 58.176 1.00 15.75 160 ARG A O 1
ATOM 1229 N N . SER A 1 155 ? 31.733 -35.565 59.105 1.00 14.14 161 SER A N 1
ATOM 1230 C CA . SER A 1 155 ? 31.903 -36.518 58.018 1.00 15.45 161 SER A CA 1
ATOM 1231 C C . SER A 1 155 ? 30.938 -37.711 58.118 1.00 17.56 161 SER A C 1
ATOM 1232 O O . SER A 1 155 ? 30.955 -38.579 57.240 1.00 19.24 161 SER A O 1
ATOM 1235 N N . LYS A 1 156 ? 30.092 -37.758 59.165 1.00 17.39 162 LYS A N 1
ATOM 1236 C CA . LYS A 1 156 ? 29.252 -38.923 59.420 1.00 17.59 162 LYS A CA 1
ATOM 1237 C C . LYS A 1 156 ? 27.808 -38.481 59.596 1.00 16.62 162 LYS A C 1
ATOM 1238 O O . LYS A 1 156 ? 27.532 -37.411 60.126 1.00 17.51 162 LYS A O 1
ATOM 1244 N N . GLY A 1 157 ? 26.898 -39.327 59.125 1.00 17.50 163 GLY A N 1
ATOM 1245 C CA . GLY A 1 157 ? 25.478 -39.085 59.291 1.00 17.96 163 GLY A CA 1
ATOM 1246 C C . GLY A 1 157 ? 25.000 -39.496 60.683 1.00 18.54 163 GLY A C 1
ATOM 1247 O O . GLY A 1 157 ? 25.776 -39.958 61.533 1.00 17.75 163 GLY A O 1
ATOM 1248 N N . PRO A 1 158 ? 23.692 -39.309 60.971 1.00 17.58 164 PRO A N 1
ATOM 1249 C CA . PRO A 1 158 ? 23.172 -39.586 62.302 1.00 17.99 164 PRO A CA 1
ATOM 1250 C C . PRO A 1 158 ? 23.426 -40.992 62.813 1.00 17.45 164 PRO A C 1
ATOM 1251 O O . PRO A 1 158 ? 23.861 -41.166 63.949 1.00 17.87 164 PRO A O 1
ATOM 1255 N N . SER A 1 159 ? 23.124 -41.998 61.991 1.00 18.74 165 SER A N 1
ATOM 1256 C CA . SER A 1 159 ? 23.251 -43.365 62.454 1.00 19.83 165 SER A CA 1
ATOM 1257 C C . SER A 1 159 ? 24.705 -43.822 62.581 1.00 18.36 165 SER A C 1
ATOM 1258 O O . SER A 1 159 ? 24.928 -44.919 63.110 1.00 21.68 165 SER A O 1
ATOM 1261 N N . GLU A 1 160 ? 25.669 -43.004 62.123 1.00 18.39 166 GLU A N 1
ATOM 1262 C CA . GLU A 1 160 ? 27.091 -43.338 62.174 1.00 20.62 166 GLU A CA 1
ATOM 1263 C C . GLU A 1 160 ? 27.827 -42.604 63.308 1.00 18.57 166 GLU A C 1
ATOM 1264 O O . GLU A 1 160 ? 28.998 -42.892 63.584 1.00 20.43 166 GLU A O 1
ATOM 1270 N N . GLN A 1 161 ? 27.167 -41.666 64.007 1.00 17.11 167 GLN A N 1
ATOM 1271 C CA . GLN A 1 161 ? 27.792 -41.001 65.139 1.00 16.66 167 GLN A CA 1
ATOM 1272 C C . GLN A 1 161 ? 27.991 -42.004 66.281 1.00 17.97 167 GLN A C 1
ATOM 1273 O O . GLN A 1 161 ? 27.185 -42.934 66.507 1.00 20.48 167 GLN A O 1
ATOM 1279 N N . ASP A 1 162 ? 29.060 -41.778 67.038 1.00 21.01 168 ASP A N 1
ATOM 1280 C CA . ASP A 1 162 ? 29.389 -42.563 68.217 1.00 23.52 168 ASP A CA 1
ATOM 1281 C C . ASP A 1 162 ? 28.307 -42.393 69.290 1.00 21.47 168 ASP A C 1
ATOM 1282 O O . ASP A 1 162 ? 28.056 -43.302 70.053 1.00 25.38 168 ASP A O 1
ATOM 1287 N N . ASP A 1 163 ? 27.767 -41.180 69.409 1.00 20.92 169 ASP A N 1
ATOM 1288 C CA . ASP A 1 163 ? 26.680 -40.873 70.329 1.00 19.86 169 ASP A CA 1
ATOM 1289 C C . ASP A 1 163 ? 25.452 -40.572 69.492 1.00 17.59 169 ASP A C 1
ATOM 1290 O O . ASP A 1 163 ? 25.401 -39.589 68.781 1.00 18.68 169 ASP A O 1
ATOM 1295 N N . PRO A 1 164 ? 24.422 -41.431 69.521 1.00 18.70 170 PRO A N 1
ATOM 1296 C CA . PRO A 1 164 ? 23.266 -41.224 68.667 1.00 18.73 170 PRO A CA 1
ATOM 1297 C C . PRO A 1 164 ? 22.489 -39.935 68.934 1.00 17.24 170 PRO A C 1
ATOM 1298 O O . PRO A 1 164 ? 21.739 -39.539 68.078 1.00 19.80 170 PRO A O 1
ATOM 1302 N N . ASP A 1 165 ? 22.653 -39.312 70.108 1.00 17.65 171 ASP A N 1
ATOM 1303 C CA . ASP A 1 165 ? 21.932 -38.105 70.477 1.00 17.32 171 ASP A CA 1
ATOM 1304 C C . ASP A 1 165 ? 22.491 -36.856 69.790 1.00 15.60 171 ASP A C 1
ATOM 1305 O O . ASP A 1 165 ? 21.931 -35.784 69.949 1.00 16.96 171 ASP A O 1
ATOM 1310 N N . LEU A 1 166 ? 23.600 -36.958 69.018 1.00 16.22 172 LEU A N 1
ATOM 1311 C CA . LEU A 1 166 ? 24.214 -35.779 68.420 1.00 15.27 172 LEU A CA 1
ATOM 1312 C C . LEU A 1 166 ? 23.381 -35.190 67.281 1.00 15.17 172 LEU A C 1
ATOM 1313 O O . LEU A 1 166 ? 23.610 -34.047 66.847 1.00 16.21 172 LEU A O 1
ATOM 1318 N N . PHE A 1 167 ? 22.399 -35.974 66.821 1.00 15.47 173 PHE A N 1
ATOM 1319 C CA . PHE A 1 167 ? 21.264 -35.477 66.070 1.00 15.33 173 PHE A CA 1
ATOM 1320 C C . PHE A 1 167 ? 20.017 -35.900 66.839 1.00 14.91 173 PHE A C 1
ATOM 1321 O O . PHE A 1 167 ? 19.968 -37.011 67.392 1.00 15.81 173 PHE A O 1
ATOM 1329 N N . THR A 1 168 ? 18.995 -35.052 66.814 1.00 14.88 174 THR A N 1
ATOM 1330 C CA . THR A 1 168 ? 17.764 -35.263 67.561 1.00 15.27 174 THR A CA 1
ATOM 1331 C C . THR A 1 168 ? 16.959 -36.448 67.012 1.00 15.56 174 THR A C 1
ATOM 1332 O O . THR A 1 168 ? 16.744 -36.590 65.808 1.00 15.40 174 THR A O 1
ATOM 1336 N N . ARG A 1 169 ? 16.516 -37.313 67.922 1.00 16.14 175 ARG A N 1
ATOM 1337 C CA . ARG A 1 169 ? 15.852 -38.551 67.536 1.00 16.87 175 ARG A CA 1
ATOM 1338 C C . ARG A 1 169 ? 14.692 -38.916 68.465 1.00 18.22 175 ARG A C 1
ATOM 1339 O O . ARG A 1 169 ? 14.600 -38.471 69.605 1.00 18.03 175 ARG A O 1
ATOM 1347 N N . ILE A 1 170 ? 13.815 -39.762 67.936 1.00 18.33 176 ILE A N 1
ATOM 1348 C CA . ILE A 1 170 ? 12.789 -40.407 68.742 1.00 18.77 176 ILE A CA 1
ATOM 1349 C C . ILE A 1 170 ? 13.446 -41.513 69.566 1.00 20.41 176 ILE A C 1
ATOM 1350 O O . ILE A 1 170 ? 14.103 -42.394 69.018 1.00 20.76 176 ILE A O 1
ATOM 1355 N N . VAL A 1 171 ? 13.228 -41.493 70.877 1.00 20.18 177 VAL A N 1
ATOM 1356 C CA . VAL A 1 171 ? 13.749 -42.521 71.769 1.00 19.57 177 VAL A CA 1
ATOM 1357 C C . VAL A 1 171 ? 12.661 -43.444 72.308 1.00 22.28 177 VAL A C 1
ATOM 1358 O O . VAL A 1 171 ? 12.992 -44.518 72.814 1.00 25.26 177 VAL A O 1
ATOM 1362 N N . ASP A 1 172 ? 11.383 -43.020 72.283 1.00 22.18 178 ASP A N 1
ATOM 1363 C CA . ASP A 1 172 ? 10.306 -43.902 72.696 1.00 24.55 178 ASP A CA 1
ATOM 1364 C C . ASP A 1 172 ? 9.004 -43.362 72.138 1.00 25.06 178 ASP A C 1
ATOM 1365 O O . ASP A 1 172 ? 8.954 -42.231 71.669 1.00 23.83 178 ASP A O 1
ATOM 1370 N N A THR A 1 173 ? 7.930 -44.150 72.259 0.26 26.02 179 THR A N 1
ATOM 1371 N N B THR A 1 173 ? 7.973 -44.209 72.139 0.74 25.69 179 THR A N 1
ATOM 1372 C CA A THR A 1 173 ? 6.644 -43.771 71.703 0.26 27.68 179 THR A CA 1
ATOM 1373 C CA B THR A 1 173 ? 6.645 -43.789 71.747 0.74 28.52 179 THR A CA 1
ATOM 1374 C C A THR A 1 173 ? 5.535 -44.564 72.387 0.26 29.05 179 THR A C 1
ATOM 1375 C C B THR A 1 173 ? 5.656 -44.458 72.699 0.74 29.63 179 THR A C 1
ATOM 1376 O O A THR A 1 173 ? 5.637 -45.784 72.500 0.26 27.73 179 THR A O 1
ATOM 1377 O O B THR A 1 173 ? 5.988 -45.439 73.373 0.74 28.81 179 THR A O 1
ATOM 1384 N N . ASP A 1 174 ? 4.468 -43.861 72.794 1.00 30.63 180 ASP A N 1
ATOM 1385 C CA . ASP A 1 174 ? 3.330 -44.493 73.452 1.00 31.98 180 ASP A CA 1
ATOM 1386 C C . ASP A 1 174 ? 2.059 -44.115 72.699 1.00 31.28 180 ASP A C 1
ATOM 1387 O O . ASP A 1 174 ? 2.087 -43.591 71.597 1.00 31.96 180 ASP A O 1
ATOM 1392 N N . GLU A 1 175 ? 0.910 -44.443 73.288 1.00 33.10 181 GLU A N 1
ATOM 1393 C CA . GLU A 1 175 ? -0.363 -44.193 72.638 1.00 35.56 181 GLU A CA 1
ATOM 1394 C C . GLU A 1 175 ? -0.636 -42.697 72.458 1.00 34.08 181 GLU A C 1
ATOM 1395 O O . GLU A 1 175 ? -1.545 -42.358 71.704 1.00 36.74 181 GLU A O 1
ATOM 1401 N N . LYS A 1 176 ? 0.027 -41.812 73.212 1.00 30.46 182 LYS A N 1
ATOM 1402 C CA . LYS A 1 176 ? -0.316 -40.399 73.209 1.00 30.89 182 LYS A CA 1
ATOM 1403 C C . LYS A 1 176 ? 0.685 -39.557 72.384 1.00 25.56 182 LYS A C 1
ATOM 1404 O O . LYS A 1 176 ? 0.399 -38.416 72.006 1.00 25.55 182 LYS A O 1
ATOM 1410 N N . GLY A 1 177 ? 1.871 -40.099 72.092 1.00 24.42 183 GLY A N 1
ATOM 1411 C CA . GLY A 1 177 ? 2.866 -39.328 71.344 1.00 22.94 183 GLY A CA 1
ATOM 1412 C C . GLY A 1 177 ? 4.251 -39.950 71.391 1.00 21.45 183 GLY A C 1
ATOM 1413 O O . GLY A 1 177 ? 4.390 -41.132 71.683 1.00 24.19 183 GLY A O 1
ATOM 1414 N N . VAL A 1 178 ? 5.249 -39.136 71.031 1.00 21.20 184 VAL A N 1
ATOM 1415 C CA . VAL A 1 178 ? 6.645 -39.550 70.968 1.00 22.15 184 VAL A CA 1
ATOM 1416 C C . VAL A 1 178 ? 7.452 -38.842 72.057 1.00 19.52 184 VAL A C 1
ATOM 1417 O O . VAL A 1 178 ? 7.061 -37.784 72.577 1.00 20.07 184 VAL A O 1
ATOM 1421 N N . TYR A 1 179 ? 8.639 -39.395 72.321 1.00 19.63 185 TYR A N 1
ATOM 1422 C CA . TYR A 1 179 ? 9.587 -38.802 73.247 1.00 19.54 185 TYR A CA 1
ATOM 1423 C C . TYR A 1 179 ? 10.887 -38.635 72.483 1.00 18.17 185 TYR A C 1
ATOM 1424 O O . TYR A 1 179 ? 11.311 -39.573 71.801 1.00 18.44 185 TYR A O 1
ATOM 1433 N N A VAL A 1 180 ? 11.450 -37.413 72.524 0.82 16.67 186 VAL A N 1
ATOM 1434 N N B VAL A 1 180 ? 11.499 -37.453 72.629 0.18 17.66 186 VAL A N 1
ATOM 1435 C CA A VAL A 1 180 ? 12.645 -37.121 71.748 0.82 17.44 186 VAL A CA 1
ATOM 1436 C CA B VAL A 1 180 ? 12.606 -37.031 71.791 0.18 17.39 186 VAL A CA 1
ATOM 1437 C C A VAL A 1 180 ? 13.777 -36.720 72.674 0.82 16.75 186 VAL A C 1
ATOM 1438 C C B VAL A 1 180 ? 13.794 -36.650 72.666 0.18 17.38 186 VAL A C 1
ATOM 1439 O O A VAL A 1 180 ? 13.550 -36.120 73.722 0.82 17.17 186 VAL A O 1
ATOM 1440 O O B VAL A 1 180 ? 13.618 -35.989 73.688 0.18 18.07 186 VAL A O 1
ATOM 1447 N N . SER A 1 181 ? 15.002 -37.055 72.248 1.00 17.17 187 SER A N 1
ATOM 1448 C CA . SER A 1 181 ? 16.220 -36.628 72.901 1.00 17.90 187 SER A CA 1
ATOM 1449 C C . SER A 1 181 ? 17.206 -36.146 71.839 1.00 16.69 187 SER A C 1
ATOM 1450 O O . SER A 1 181 ? 17.206 -36.615 70.695 1.00 16.01 187 SER A O 1
ATOM 1453 N N . GLY A 1 182 ? 18.075 -35.226 72.264 1.00 15.92 188 GLY A N 1
ATOM 1454 C CA . GLY A 1 182 ? 19.081 -34.663 71.395 1.00 15.96 188 GLY A CA 1
ATOM 1455 C C . GLY A 1 182 ? 19.255 -33.198 71.765 1.00 14.79 188 GLY A C 1
ATOM 1456 O O . GLY A 1 182 ? 19.092 -32.818 72.919 1.00 15.54 188 GLY A O 1
ATOM 1457 N N . ALA A 1 183 ? 19.662 -32.399 70.797 1.00 15.46 189 ALA A N 1
ATOM 1458 C CA . ALA A 1 183 ? 19.864 -30.985 71.037 1.00 14.12 189 ALA A CA 1
ATOM 1459 C C . ALA A 1 183 ? 19.737 -30.242 69.717 1.00 13.25 189 ALA A C 1
ATOM 1460 O O . ALA A 1 183 ? 19.908 -30.857 68.650 1.00 14.47 189 ALA A O 1
ATOM 1462 N N . LYS A 1 184 ? 19.505 -28.945 69.816 1.00 13.19 190 LYS A N 1
ATOM 1463 C CA . LYS A 1 184 ? 19.472 -28.056 68.661 1.00 12.83 190 LYS A CA 1
ATOM 1464 C C . LYS A 1 184 ? 20.351 -26.850 69.008 1.00 13.00 190 LYS A C 1
ATOM 1465 O O . LYS A 1 184 ? 20.192 -26.265 70.068 1.00 13.82 190 LYS A O 1
ATOM 1471 N N . ALA A 1 185 ? 21.384 -26.590 68.180 1.00 14.48 191 ALA A N 1
ATOM 1472 C CA . ALA A 1 185 ? 22.367 -25.562 68.461 1.00 13.26 191 ALA A CA 1
ATOM 1473 C C . ALA A 1 185 ? 22.058 -24.268 67.722 1.00 12.78 191 ALA A C 1
ATOM 1474 O O . ALA A 1 185 ? 21.369 -24.262 66.710 1.00 13.57 191 ALA A O 1
ATOM 1476 N N . HIS A 1 186 ? 22.624 -23.163 68.230 1.00 13.71 192 HIS A N 1
ATOM 1477 C CA . HIS A 1 186 ? 22.593 -21.852 67.567 1.00 13.29 192 HIS A CA 1
ATOM 1478 C C . HIS A 1 186 ? 21.174 -21.303 67.396 1.00 14.20 192 HIS A C 1
ATOM 1479 O O . HIS A 1 186 ? 20.865 -20.690 66.378 1.00 18.03 192 HIS A O 1
ATOM 1486 N N . GLN A 1 187 ? 20.293 -21.603 68.324 1.00 14.42 193 GLN A N 1
ATOM 1487 C CA . GLN A 1 187 ? 18.867 -21.360 68.087 1.00 13.09 193 GLN A CA 1
ATOM 1488 C C . GLN A 1 187 ? 18.425 -19.935 68.362 1.00 13.09 193 GLN A C 1
ATOM 1489 O O . GLN A 1 187 ? 18.414 -19.493 69.509 1.00 14.45 193 GLN A O 1
ATOM 1495 N N . THR A 1 188 ? 18.072 -19.247 67.279 1.00 13.52 194 THR A N 1
ATOM 1496 C CA . THR A 1 188 ? 17.745 -17.838 67.290 1.00 13.66 194 THR A CA 1
ATOM 1497 C C . THR A 1 188 ? 16.427 -17.617 68.034 1.00 14.35 194 THR A C 1
ATOM 1498 O O . THR A 1 188 ? 15.397 -18.145 67.629 1.00 16.50 194 THR A O 1
ATOM 1502 N N . GLY A 1 189 ? 16.488 -16.768 69.070 1.00 14.91 195 GLY A N 1
ATOM 1503 C CA . GLY A 1 189 ? 15.293 -16.291 69.743 1.00 14.30 195 GLY A CA 1
ATOM 1504 C C . GLY A 1 189 ? 14.501 -17.380 70.458 1.00 15.35 195 GLY A C 1
ATOM 1505 O O . GLY A 1 189 ? 13.346 -17.161 70.813 1.00 15.08 195 GLY A O 1
ATOM 1506 N N . CYS A 1 190 ? 15.081 -18.550 70.686 1.00 15.04 196 CYS A N 1
ATOM 1507 C CA . CYS A 1 190 ? 14.300 -19.664 71.231 1.00 15.12 196 CYS A CA 1
ATOM 1508 C C . CYS A 1 190 ? 13.694 -19.363 72.607 1.00 14.09 196 CYS A C 1
ATOM 1509 O O . CYS A 1 190 ? 12.519 -19.664 72.876 1.00 16.39 196 CYS A O 1
ATOM 1512 N N . ILE A 1 191 ? 14.456 -18.714 73.471 1.00 14.45 197 ILE A N 1
ATOM 1513 C CA . ILE A 1 191 ? 14.020 -18.339 74.807 1.00 16.06 197 ILE A CA 1
ATOM 1514 C C . ILE A 1 191 ? 12.921 -17.269 74.743 1.00 16.47 197 ILE A C 1
ATOM 1515 O O . ILE A 1 191 ? 12.117 -17.159 75.667 1.00 18.04 197 ILE A O 1
ATOM 1520 N N . ASN A 1 192 ? 12.899 -16.498 73.645 1.00 13.66 198 ASN A N 1
ATOM 1521 C CA . ASN A 1 192 ? 11.943 -15.440 73.383 1.00 15.00 198 ASN A CA 1
ATOM 1522 C C . ASN A 1 192 ? 10.716 -15.948 72.626 1.00 14.13 198 ASN A C 1
ATOM 1523 O O . ASN A 1 192 ? 9.891 -15.150 72.256 1.00 16.38 198 ASN A O 1
ATOM 1528 N N A SER A 1 193 ? 10.628 -17.255 72.384 0.41 14.51 199 SER A N 1
ATOM 1529 N N B SER A 1 193 ? 10.629 -17.258 72.390 0.59 13.36 199 SER A N 1
ATOM 1530 C CA A SER A 1 193 ? 9.540 -17.821 71.615 0.41 15.77 199 SER A CA 1
ATOM 1531 C CA B SER A 1 193 ? 9.583 -17.863 71.591 0.59 14.43 199 SER A CA 1
ATOM 1532 C C A SER A 1 193 ? 8.439 -18.316 72.547 0.41 15.62 199 SER A C 1
ATOM 1533 C C B SER A 1 193 ? 8.523 -18.513 72.493 0.59 14.74 199 SER A C 1
ATOM 1534 O O A SER A 1 193 ? 8.605 -18.332 73.767 0.41 14.92 199 SER A O 1
ATOM 1535 O O B SER A 1 193 ? 8.805 -18.881 73.639 0.59 13.17 199 SER A O 1
ATOM 1540 N N . HIS A 1 194 ? 7.329 -18.724 71.928 1.00 14.97 200 HIS A N 1
ATOM 1541 C CA . HIS A 1 194 ? 6.231 -19.442 72.564 1.00 15.30 200 HIS A CA 1
ATOM 1542 C C . HIS A 1 194 ? 6.247 -20.939 72.220 1.00 15.43 200 HIS A C 1
ATOM 1543 O O . HIS A 1 194 ? 5.940 -21.783 73.072 1.00 15.98 200 HIS A O 1
ATOM 1550 N N . TRP A 1 195 ? 6.508 -21.249 70.951 1.00 15.58 201 TRP A N 1
ATOM 1551 C CA . TRP A 1 195 ? 6.628 -22.603 70.442 1.00 16.68 201 TRP A CA 1
ATOM 1552 C C . TRP A 1 195 ? 7.913 -22.713 69.637 1.00 16.26 201 TRP A C 1
ATOM 1553 O O . TRP A 1 195 ? 8.322 -21.730 69.029 1.00 16.50 201 TRP A O 1
ATOM 1564 N N . ILE A 1 196 ? 8.461 -23.922 69.588 1.00 16.08 202 ILE A N 1
ATOM 1565 C CA . ILE A 1 196 ? 9.653 -24.244 68.812 1.00 15.90 202 ILE A CA 1
ATOM 1566 C C . ILE A 1 196 ? 9.340 -25.489 67.981 1.00 15.99 202 ILE A C 1
ATOM 1567 O O . ILE A 1 196 ? 8.788 -26.472 68.517 1.00 16.77 202 ILE A O 1
ATOM 1572 N N . ILE A 1 197 ? 9.600 -25.410 66.662 1.00 16.21 203 ILE A N 1
ATOM 1573 C CA . ILE A 1 197 ? 9.406 -26.543 65.772 1.00 15.99 203 ILE A CA 1
ATOM 1574 C C . ILE A 1 197 ? 10.751 -27.221 65.515 1.00 15.50 203 ILE A C 1
ATOM 1575 O O . ILE A 1 197 ? 11.654 -26.634 64.923 1.00 17.06 203 ILE A O 1
ATOM 1580 N N . LEU A 1 198 ? 10.860 -28.472 65.961 1.00 15.29 204 LEU A N 1
ATOM 1581 C CA . LEU A 1 198 ? 12.043 -29.283 65.738 1.00 14.20 204 LEU A CA 1
ATOM 1582 C C . LEU A 1 198 ? 11.951 -29.882 64.335 1.00 15.98 204 LEU A C 1
ATOM 1583 O O . LEU A 1 198 ? 10.907 -30.423 63.977 1.00 17.13 204 LEU A O 1
ATOM 1588 N N . MET A 1 199 ? 13.079 -29.891 63.608 1.00 15.46 205 MET A N 1
ATOM 1589 C CA . MET A 1 199 ? 13.103 -30.398 62.238 1.00 15.86 205 MET A CA 1
ATOM 1590 C C . MET A 1 199 ? 14.453 -31.039 61.963 1.00 14.58 205 MET A C 1
ATOM 1591 O O . MET A 1 199 ? 15.450 -30.547 62.451 1.00 15.21 205 MET A O 1
ATOM 1596 N N . PRO A 1 200 ? 14.509 -32.117 61.167 1.00 16.35 206 PRO A N 1
ATOM 1597 C CA . PRO A 1 200 ? 15.785 -32.728 60.791 1.00 16.85 206 PRO A CA 1
ATOM 1598 C C . PRO A 1 200 ? 16.610 -31.768 59.945 1.00 16.09 206 PRO A C 1
ATOM 1599 O O . PRO A 1 200 ? 16.067 -30.925 59.230 1.00 16.17 206 PRO A O 1
ATOM 1603 N N . THR A 1 201 ? 17.928 -31.899 60.041 1.00 15.28 207 THR A N 1
ATOM 1604 C CA . THR A 1 201 ? 18.828 -30.936 59.411 1.00 16.90 207 THR A CA 1
ATOM 1605 C C . THR A 1 201 ? 19.568 -31.435 58.164 1.00 16.50 207 THR A C 1
ATOM 1606 O O . THR A 1 201 ? 20.328 -30.652 57.568 1.00 17.72 207 THR A O 1
ATOM 1610 N N . ILE A 1 202 ? 19.396 -32.699 57.781 1.00 17.06 208 ILE A N 1
ATOM 1611 C CA . ILE A 1 202 ? 20.219 -33.349 56.766 1.00 19.85 208 ILE A CA 1
ATOM 1612 C C . ILE A 1 202 ? 19.338 -34.371 56.062 1.00 20.54 208 ILE A C 1
ATOM 1613 O O . ILE A 1 202 ? 18.347 -34.820 56.630 1.00 19.16 208 ILE A O 1
ATOM 1618 N N . ARG A 1 203 ? 19.695 -34.699 54.815 1.00 21.81 209 ARG A N 1
ATOM 1619 C CA . ARG A 1 203 ? 19.150 -35.861 54.143 1.00 21.76 209 ARG A CA 1
ATOM 1620 C C . ARG A 1 203 ? 19.304 -37.061 55.076 1.00 19.53 209 ARG A C 1
ATOM 1621 O O . ARG A 1 203 ? 20.357 -37.264 55.701 1.00 20.83 209 ARG A O 1
ATOM 1629 N N . LEU A 1 204 ? 18.265 -37.892 55.105 1.00 19.14 210 LEU A N 1
ATOM 1630 C CA . LEU A 1 204 ? 18.252 -39.085 55.944 1.00 20.50 210 LEU A CA 1
ATOM 1631 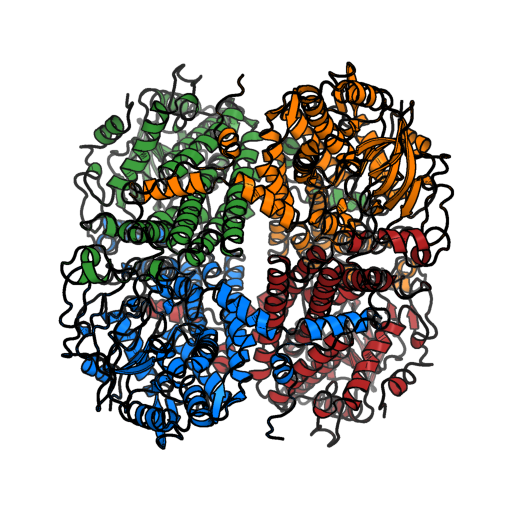C C . LEU A 1 204 ? 18.111 -40.314 55.061 1.00 21.32 210 LEU A C 1
ATOM 1632 O O . LEU A 1 204 ? 17.346 -40.292 54.110 1.00 22.88 210 LEU A O 1
ATOM 1637 N N . THR A 1 205 ? 18.850 -41.368 55.415 1.00 21.68 211 THR A N 1
ATOM 1638 C CA . THR A 1 205 ? 18.698 -42.666 54.816 1.00 23.41 211 THR A CA 1
ATOM 1639 C C . THR A 1 205 ? 17.782 -43.544 55.685 1.00 24.81 211 THR A C 1
ATOM 1640 O O . THR A 1 205 ? 17.337 -43.205 56.796 1.00 23.61 211 THR A O 1
ATOM 1644 N N . GLU A 1 206 ? 17.478 -44.719 55.161 1.00 25.36 212 GLU A N 1
ATOM 1645 C CA . GLU A 1 206 ? 16.629 -45.644 55.899 1.00 28.61 212 GLU A CA 1
ATOM 1646 C C . GLU A 1 206 ? 17.216 -45.982 57.279 1.00 27.28 212 GLU A C 1
ATOM 1647 O O . GLU A 1 206 ? 16.467 -46.152 58.237 1.00 28.54 212 GLU A O 1
ATOM 1653 N N A SER A 1 207 ? 18.554 -46.055 57.382 0.55 24.31 213 SER A N 1
ATOM 1654 N N B SER A 1 207 ? 18.550 -46.060 57.384 0.45 24.75 213 SER A N 1
ATOM 1655 C CA A SER A 1 207 ? 19.205 -46.316 58.658 0.55 25.21 213 SER A CA 1
ATOM 1656 C CA B SER A 1 207 ? 19.201 -46.299 58.664 0.45 25.41 213 SER A CA 1
ATOM 1657 C C A SER A 1 207 ? 18.987 -45.172 59.664 0.55 23.97 213 SER A C 1
ATOM 1658 C C B SER A 1 207 ? 18.927 -45.182 59.676 0.45 24.22 213 SER A C 1
ATOM 1659 O O A SER A 1 207 ? 19.244 -45.347 60.865 0.55 22.75 213 SER A O 1
ATOM 1660 O O B SER A 1 207 ? 19.103 -45.383 60.885 0.45 24.20 213 SER A O 1
ATOM 1665 N N . ASP A 1 208 ? 18.536 -43.999 59.177 1.00 21.78 214 ASP A N 1
ATOM 1666 C CA . ASP A 1 208 ? 18.349 -42.817 60.005 1.00 20.61 214 ASP A CA 1
ATOM 1667 C C . ASP A 1 208 ? 16.877 -42.565 60.335 1.00 19.40 214 ASP A C 1
ATOM 1668 O O . ASP A 1 208 ? 16.528 -41.450 60.713 1.00 19.84 214 ASP A O 1
ATOM 1673 N N . LYS A 1 209 ? 16.017 -43.575 60.188 1.00 20.73 215 LYS A N 1
ATOM 1674 C CA . LYS A 1 209 ? 14.573 -43.440 60.377 1.00 22.14 215 LYS A CA 1
ATOM 1675 C C . LYS A 1 209 ? 14.223 -42.805 61.728 1.00 20.29 215 LYS A C 1
ATOM 1676 O O . LYS A 1 209 ? 13.308 -42.000 61.809 1.00 20.16 215 LYS A O 1
ATOM 1682 N N . ASP A 1 210 ? 14.931 -43.177 62.807 1.00 20.33 216 ASP A N 1
ATOM 1683 C CA . ASP A 1 210 ? 14.634 -42.665 64.141 1.00 20.84 216 ASP A CA 1
ATOM 1684 C C . ASP A 1 210 ? 14.796 -41.141 64.242 1.00 18.83 216 ASP A C 1
ATOM 1685 O O . ASP A 1 210 ? 14.266 -40.514 65.153 1.00 19.66 216 ASP A O 1
ATOM 1690 N N . TRP A 1 211 ? 15.573 -40.550 63.329 1.00 18.18 217 TRP A N 1
ATOM 1691 C CA . TRP A 1 211 ? 15.853 -39.130 63.312 1.00 16.84 217 TRP A CA 1
ATOM 1692 C C . TRP A 1 211 ? 14.884 -38.369 62.406 1.00 15.59 217 TRP A C 1
ATOM 1693 O O . TRP A 1 211 ? 14.957 -37.153 62.335 1.00 15.72 217 TRP A O 1
ATOM 1704 N N . ALA A 1 212 ? 13.930 -39.064 61.762 1.00 16.91 218 ALA A N 1
ATOM 1705 C CA . ALA A 1 212 ? 12.951 -38.429 60.902 1.00 18.69 218 ALA A CA 1
ATOM 1706 C C . ALA A 1 212 ? 11.753 -37.966 61.738 1.00 17.99 218 ALA A C 1
ATOM 1707 O O . ALA A 1 212 ? 10.682 -38.584 61.761 1.00 20.76 218 ALA A O 1
ATOM 1709 N N . ILE A 1 213 ? 11.974 -36.906 62.523 1.00 17.17 219 ILE A N 1
ATOM 1710 C CA . ILE A 1 213 ? 10.972 -36.371 63.443 1.00 17.47 219 ILE A CA 1
ATOM 1711 C C . ILE A 1 213 ? 10.875 -34.862 63.243 1.00 16.24 219 ILE A C 1
ATOM 1712 O O . ILE A 1 213 ? 11.869 -34.133 63.297 1.00 16.25 219 ILE A O 1
ATOM 1717 N N . VAL A 1 214 ? 9.635 -34.409 63.022 1.00 15.81 220 VAL A N 1
ATOM 1718 C CA . VAL A 1 214 ? 9.267 -33.012 63.122 1.00 15.75 220 VAL A CA 1
ATOM 1719 C C . VAL A 1 214 ? 8.188 -32.887 64.176 1.00 15.82 220 VAL A C 1
ATOM 1720 O O . VAL A 1 214 ? 7.180 -33.591 64.102 1.00 18.32 220 VAL A O 1
ATOM 1724 N N . GLY A 1 215 ? 8.367 -31.954 65.099 1.00 19.03 221 GLY A N 1
ATOM 1725 C CA . GLY A 1 215 ? 7.338 -31.724 66.106 1.00 21.01 221 GLY A CA 1
ATOM 1726 C C . GLY A 1 215 ? 7.458 -30.359 66.745 1.00 18.76 221 GLY A C 1
ATOM 1727 O O . GLY A 1 215 ? 8.557 -29.830 66.866 1.00 19.16 221 GLY A O 1
ATOM 1728 N N . ALA A 1 216 ? 6.306 -29.814 67.153 1.00 17.84 222 ALA A N 1
ATOM 1729 C CA . ALA A 1 216 ? 6.246 -28.523 67.817 1.00 17.38 222 ALA A CA 1
ATOM 1730 C C . ALA A 1 216 ? 6.161 -28.754 69.321 1.00 16.76 222 ALA A C 1
ATOM 1731 O O . ALA A 1 216 ? 5.329 -29.528 69.807 1.00 18.35 222 ALA A O 1
ATOM 1733 N N . ILE A 1 217 ? 6.977 -28.008 70.051 1.00 17.21 223 ILE A N 1
ATOM 1734 C CA . ILE A 1 217 ? 6.981 -28.071 71.495 1.00 17.90 223 ILE A CA 1
ATOM 1735 C C . ILE A 1 217 ? 6.790 -26.660 72.041 1.00 18.28 223 ILE A C 1
ATOM 1736 O O . ILE A 1 217 ? 7.315 -25.687 71.481 1.00 15.98 223 ILE A O 1
ATOM 1741 N N . PRO A 1 218 ? 6.056 -26.505 73.165 1.00 19.33 224 PRO A N 1
ATOM 1742 C CA . PRO A 1 218 ? 6.025 -25.216 73.839 1.00 19.04 224 PRO A CA 1
ATOM 1743 C C . PRO A 1 218 ? 7.406 -24.908 74.409 1.00 17.38 224 PRO A C 1
ATOM 1744 O O . PRO A 1 218 ? 8.114 -25.821 74.840 1.00 17.27 224 PRO A O 1
ATOM 1748 N N . ALA A 1 219 ? 7.749 -23.625 74.485 1.00 16.70 225 ALA A N 1
ATOM 1749 C CA . ALA A 1 219 ? 9.068 -23.263 74.976 1.00 16.96 225 ALA A CA 1
ATOM 1750 C C . ALA A 1 219 ? 9.259 -23.721 76.417 1.00 17.75 225 ALA A C 1
ATOM 1751 O O . ALA A 1 219 ? 10.388 -23.919 76.828 1.00 17.99 225 ALA A O 1
ATOM 1753 N N . ASP A 1 220 ? 8.165 -23.876 77.181 1.00 17.93 226 ASP A N 1
ATOM 1754 C CA . ASP A 1 220 ? 8.229 -24.330 78.578 1.00 21.82 226 ASP A CA 1
ATOM 1755 C C . ASP A 1 220 ? 8.059 -25.845 78.746 1.00 21.00 226 ASP A C 1
ATOM 1756 O O . ASP A 1 220 ? 7.790 -26.278 79.853 1.00 21.93 226 ASP A O 1
ATOM 1761 N N . ALA A 1 221 ? 8.210 -26.646 77.674 1.00 19.65 227 ALA A N 1
ATOM 1762 C CA . ALA A 1 221 ? 8.125 -28.095 77.762 1.00 19.10 227 ALA A CA 1
ATOM 1763 C C . ALA A 1 221 ? 9.071 -28.668 78.814 1.00 20.02 227 ALA A C 1
ATOM 1764 O O . ALA A 1 221 ? 10.217 -28.237 78.925 1.00 19.62 227 ALA A O 1
ATOM 1766 N N . LYS A 1 222 ? 8.583 -29.701 79.515 1.00 20.39 228 LYS A N 1
ATOM 1767 C CA . LYS A 1 222 ? 9.418 -30.454 80.454 1.00 21.04 228 LYS A CA 1
ATOM 1768 C C . LYS A 1 222 ? 10.510 -31.208 79.695 1.00 19.73 228 LYS A C 1
ATOM 1769 O O . LYS A 1 222 ? 10.276 -31.736 78.618 1.00 22.23 228 LYS A O 1
ATOM 1775 N N . GLY A 1 223 ? 11.719 -31.225 80.250 1.00 18.99 229 GLY A N 1
ATOM 1776 C CA . GLY A 1 223 ? 12.829 -31.979 79.691 1.00 18.55 229 GLY A CA 1
ATOM 1777 C C . GLY A 1 223 ? 13.766 -31.118 78.847 1.00 18.29 229 GLY A C 1
ATOM 1778 O O . GLY A 1 223 ? 14.771 -31.616 78.339 1.00 18.71 229 GLY A O 1
ATOM 1779 N N . VAL A 1 224 ? 13.453 -29.825 78.724 1.00 17.39 230 VAL A N 1
ATOM 1780 C CA . VAL A 1 224 ? 14.245 -28.895 77.929 1.00 17.06 230 VAL A CA 1
ATOM 1781 C C . VAL A 1 224 ? 15.147 -28.093 78.850 1.00 16.49 230 VAL A C 1
ATOM 1782 O O . VAL A 1 224 ? 14.715 -27.572 79.870 1.00 16.36 230 VAL A O 1
ATOM 1786 N N . THR A 1 225 ? 16.415 -27.991 78.451 1.00 15.13 231 THR A N 1
ATOM 1787 C CA . THR A 1 225 ? 17.358 -27.078 79.070 1.00 16.16 231 THR A CA 1
ATOM 1788 C C . THR A 1 225 ? 17.921 -26.163 77.980 1.00 15.67 231 THR A C 1
ATOM 1789 O O . THR A 1 225 ? 18.287 -26.649 76.903 1.00 17.54 231 THR A O 1
ATOM 1793 N N . TYR A 1 226 ? 17.999 -24.862 78.290 1.00 12.92 232 TYR A N 1
ATOM 1794 C CA . TYR A 1 226 ? 18.599 -23.871 77.395 1.00 14.31 232 TYR A CA 1
ATOM 1795 C C . TYR A 1 226 ? 19.932 -23.428 77.967 1.00 13.18 232 TYR A C 1
ATOM 1796 O O . TYR A 1 226 ? 20.007 -23.072 79.152 1.00 14.01 232 TYR A O 1
ATOM 1805 N N . ILE A 1 227 ? 20.980 -23.452 77.121 1.00 12.79 233 ILE A N 1
ATOM 1806 C CA . ILE A 1 227 ? 22.288 -22.967 77.517 1.00 13.02 233 ILE A CA 1
ATOM 1807 C C . ILE A 1 227 ? 22.652 -21.798 76.600 1.00 12.27 233 ILE A C 1
ATOM 1808 O O . ILE A 1 227 ? 22.818 -21.983 75.411 1.00 13.54 233 ILE A O 1
ATOM 1813 N N . TYR A 1 228 ? 22.687 -20.603 77.177 1.00 12.83 234 TYR A N 1
ATOM 1814 C CA . TYR A 1 228 ? 22.791 -19.375 76.406 1.00 12.85 234 TYR A CA 1
ATOM 1815 C C . TYR A 1 228 ? 24.155 -19.286 75.718 1.00 13.00 234 TYR A C 1
ATOM 1816 O O . TYR A 1 228 ? 25.160 -19.618 76.305 1.00 15.79 234 TYR A O 1
ATOM 1825 N N . GLY A 1 229 ? 24.192 -18.750 74.497 1.00 13.31 235 GLY A N 1
ATOM 1826 C CA . GLY A 1 229 ? 25.455 -18.476 73.836 1.00 13.93 235 GLY A CA 1
ATOM 1827 C C . GLY A 1 229 ? 26.040 -17.114 74.217 1.00 14.13 235 GLY A C 1
ATOM 1828 O O . GLY A 1 229 ? 25.353 -16.125 74.328 1.00 17.00 235 GLY A O 1
ATOM 1829 N N . ARG A 1 230 ? 27.368 -17.056 74.341 1.00 14.00 236 ARG A N 1
ATOM 1830 C CA . ARG A 1 230 ? 28.048 -15.783 74.481 1.00 14.59 236 ARG A CA 1
ATOM 1831 C C . ARG A 1 230 ? 28.007 -15.044 73.152 1.00 15.51 236 ARG A C 1
ATOM 1832 O O . ARG A 1 230 ? 27.777 -15.642 72.107 1.00 17.74 236 ARG A O 1
ATOM 1840 N N . GLN A 1 231 ? 28.260 -13.751 73.194 1.00 14.51 237 GLN A N 1
ATOM 1841 C CA . GLN A 1 231 ? 28.447 -12.944 72.009 1.00 14.71 237 GLN A CA 1
ATOM 1842 C C . GLN A 1 231 ? 29.650 -12.031 72.277 1.00 12.91 237 GLN A C 1
ATOM 1843 O O . GLN A 1 231 ? 29.894 -11.669 73.446 1.00 13.71 237 GLN A O 1
ATOM 1849 N N . SER A 1 232 ? 30.326 -11.632 71.196 1.00 13.93 238 SER A N 1
ATOM 1850 C CA . SER A 1 232 ? 31.330 -10.581 71.267 1.00 13.53 238 SER A CA 1
ATOM 1851 C C . SER A 1 232 ? 30.769 -9.353 72.000 1.00 11.71 238 SER A C 1
ATOM 1852 O O . SER A 1 232 ? 29.737 -8.857 71.616 1.00 14.63 238 SER A O 1
ATOM 1855 N N . CYS A 1 233 ? 31.420 -8.905 73.082 1.00 12.45 239 CYS A N 1
ATOM 1856 C CA . CYS A 1 233 ? 31.003 -7.714 73.819 1.00 13.19 239 CYS A CA 1
ATOM 1857 C C . CYS A 1 233 ? 29.678 -7.899 74.562 1.00 12.41 239 CYS A C 1
ATOM 1858 O O . CYS A 1 233 ? 29.074 -6.895 74.998 1.00 13.72 239 CYS A O 1
ATOM 1861 N N . ASP A 1 234 ? 29.264 -9.157 74.791 1.00 12.42 240 ASP A N 1
ATOM 1862 C CA . ASP A 1 234 ? 27.970 -9.451 75.413 1.00 13.34 240 ASP A CA 1
ATOM 1863 C C . ASP A 1 234 ? 27.782 -8.661 76.720 1.00 14.33 240 ASP A C 1
ATOM 1864 O O . ASP A 1 234 ? 26.733 -8.057 76.952 1.00 15.10 240 ASP A O 1
ATOM 1869 N N . THR A 1 235 ? 28.797 -8.683 77.576 1.00 13.79 241 THR A N 1
ATOM 1870 C CA . THR A 1 235 ? 28.654 -8.185 78.927 1.00 14.91 241 THR A CA 1
ATOM 1871 C C . THR A 1 235 ? 28.616 -6.667 79.012 1.00 15.17 241 THR A C 1
ATOM 1872 O O . THR A 1 235 ? 28.282 -6.147 80.080 1.00 16.22 241 THR A O 1
ATOM 1876 N N . ARG A 1 236 ? 28.849 -5.944 77.899 1.00 14.72 242 ARG A N 1
ATOM 1877 C CA . ARG A 1 236 ? 28.661 -4.512 77.965 1.00 14.84 242 ARG A CA 1
ATOM 1878 C C . ARG A 1 236 ? 27.218 -4.183 78.331 1.00 14.37 242 ARG A C 1
ATOM 1879 O O . ARG A 1 236 ? 26.935 -3.119 78.920 1.00 16.74 242 ARG A O 1
ATOM 1887 N N A SER A 1 237 ? 26.308 -5.048 77.897 0.64 15.42 243 SER A N 1
ATOM 1888 N N B SER A 1 237 ? 26.285 -5.051 77.933 0.36 15.66 243 SER A N 1
ATOM 1889 C CA A SER A 1 237 ? 24.896 -4.890 78.190 0.64 16.77 243 SER A CA 1
ATOM 1890 C CA B SER A 1 237 ? 24.874 -4.825 78.205 0.36 16.75 243 SER A CA 1
ATOM 1891 C C A SER A 1 237 ? 24.638 -4.823 79.695 0.64 17.67 243 SER A C 1
ATOM 1892 C C B SER A 1 237 ? 24.571 -4.895 79.701 0.36 17.15 243 SER A C 1
ATOM 1893 O O A SER A 1 237 ? 23.678 -4.191 80.108 0.64 18.69 243 SER A O 1
ATOM 1894 O O B SER A 1 237 ? 23.516 -4.431 80.119 0.36 16.85 243 SER A O 1
ATOM 1899 N N . MET A 1 238 ? 25.442 -5.545 80.477 1.00 17.07 244 MET A N 1
ATOM 1900 C CA . MET A 1 238 ? 25.280 -5.683 81.909 1.00 19.56 244 MET A CA 1
ATOM 1901 C C . MET A 1 238 ? 25.982 -4.570 82.685 1.00 20.36 244 MET A C 1
ATOM 1902 O O . MET A 1 238 ? 25.835 -4.509 83.902 1.00 23.94 244 MET A O 1
ATOM 1907 N N . GLU A 1 239 ? 26.783 -3.754 81.997 1.00 17.93 245 GLU A N 1
ATOM 1908 C CA . GLU A 1 239 ? 27.448 -2.615 82.605 1.00 19.33 245 GLU A CA 1
ATOM 1909 C C . GLU A 1 239 ? 26.480 -1.438 82.614 1.00 19.62 245 GLU A C 1
ATOM 1910 O O . GLU A 1 239 ? 25.675 -1.293 81.705 1.00 19.04 245 GLU A O 1
ATOM 1916 N N . GLU A 1 240 ? 26.578 -0.608 83.645 1.00 20.55 246 GLU A N 1
ATOM 1917 C CA . GLU A 1 240 ? 25.843 0.637 83.679 1.00 22.78 246 GLU A CA 1
ATOM 1918 C C . GLU A 1 240 ? 26.371 1.500 82.543 1.00 21.33 246 GLU A C 1
ATOM 1919 O O . GLU A 1 240 ? 27.557 1.456 82.168 1.00 25.65 246 GLU A O 1
ATOM 1925 N N . GLY A 1 241 ? 25.449 2.232 81.967 1.00 20.04 247 GLY A N 1
ATOM 1926 C CA . GLY A 1 241 ? 25.720 3.105 80.848 1.00 19.63 247 GLY A CA 1
ATOM 1927 C C . GLY A 1 241 ? 25.354 2.394 79.553 1.00 18.75 247 GLY A C 1
ATOM 1928 O O . GLY A 1 241 ? 25.528 1.180 79.427 1.00 21.07 247 GLY A O 1
ATOM 1929 N N . ASP A 1 242 ? 24.899 3.170 78.571 1.00 17.35 248 ASP A N 1
ATOM 1930 C CA . ASP A 1 242 ? 24.418 2.611 77.326 1.00 19.92 248 ASP A CA 1
ATOM 1931 C C . ASP A 1 242 ? 25.293 2.960 76.117 1.00 16.47 248 ASP A C 1
ATOM 1932 O O . ASP A 1 242 ? 25.096 2.379 75.062 1.00 17.50 248 ASP A O 1
ATOM 1937 N N . ILE A 1 243 ? 26.235 3.895 76.228 1.00 15.87 249 ILE A N 1
ATOM 1938 C CA . ILE A 1 243 ? 27.011 4.299 75.071 1.00 15.73 249 ILE A CA 1
ATOM 1939 C C . ILE A 1 243 ? 27.879 3.156 74.542 1.00 15.02 249 ILE A C 1
ATOM 1940 O O . ILE A 1 243 ? 27.873 2.917 73.346 1.00 14.05 249 ILE A O 1
ATOM 1945 N N . ASP A 1 244 ? 28.583 2.438 75.422 1.00 14.56 250 ASP A N 1
ATOM 1946 C CA . ASP A 1 244 ? 29.556 1.457 74.955 1.00 14.92 250 ASP A CA 1
ATOM 1947 C C . ASP A 1 244 ? 28.888 0.255 74.285 1.00 14.64 250 ASP A C 1
ATOM 1948 O O . ASP A 1 244 ? 29.511 -0.452 73.513 1.00 15.95 250 ASP A O 1
ATOM 1953 N N . ASP A 1 245 ? 27.591 0.043 74.519 1.00 13.89 251 ASP A N 1
ATOM 1954 C CA . ASP A 1 245 ? 26.835 -0.994 73.848 1.00 14.83 251 ASP A CA 1
ATOM 1955 C C . ASP A 1 245 ? 26.669 -0.765 72.331 1.00 14.73 251 ASP A C 1
ATOM 1956 O O . ASP A 1 245 ? 26.397 -1.728 71.573 1.00 16.16 251 ASP A O 1
ATOM 1961 N N . GLY A 1 246 ? 26.711 0.506 71.895 1.00 13.74 252 GLY A N 1
ATOM 1962 C CA . GLY A 1 246 ? 26.558 0.892 70.496 1.00 14.55 252 GLY A CA 1
ATOM 1963 C C . GLY A 1 246 ? 25.102 0.967 70.084 1.00 14.36 252 GLY A C 1
ATOM 1964 O O . GLY A 1 246 ? 24.602 2.038 69.733 1.00 16.59 252 GLY A O 1
ATOM 1965 N N . ASN A 1 247 ? 24.442 -0.192 70.082 1.00 13.94 253 ASN A N 1
ATOM 1966 C CA . ASN A 1 247 ? 23.003 -0.297 69.947 1.00 13.22 253 ASN A CA 1
ATOM 1967 C C . ASN A 1 247 ? 22.480 -0.871 71.254 1.00 13.68 253 ASN A C 1
ATOM 1968 O O . ASN A 1 247 ? 22.513 -2.086 71.494 1.00 15.27 253 ASN A O 1
ATOM 1973 N N . ALA A 1 248 ? 22.022 0.022 72.138 1.00 14.92 254 ALA A N 1
ATOM 1974 C CA . ALA A 1 248 ? 21.684 -0.433 73.479 1.00 13.83 254 ALA A CA 1
ATOM 1975 C C . ALA A 1 248 ? 20.288 -1.070 73.542 1.00 14.68 254 ALA A C 1
ATOM 1976 O O . ALA A 1 248 ? 20.023 -1.879 74.445 1.00 18.02 254 ALA A O 1
ATOM 1978 N N . LYS A 1 249 ? 19.416 -0.713 72.607 1.00 15.18 255 LYS A N 1
ATOM 1979 C CA . LYS A 1 249 ? 18.044 -1.178 72.745 1.00 15.99 255 LYS A CA 1
ATOM 1980 C C . LYS A 1 249 ? 17.794 -2.561 72.150 1.00 15.35 255 LYS A C 1
ATOM 1981 O O . LYS A 1 249 ? 16.889 -3.263 72.615 1.00 16.25 255 LYS A O 1
ATOM 1987 N N . PHE A 1 250 ? 18.597 -2.954 71.149 1.00 14.28 256 PHE A N 1
ATOM 1988 C CA . PHE A 1 250 ? 18.307 -4.139 70.362 1.00 13.77 256 PHE A CA 1
ATOM 1989 C C . PHE A 1 250 ? 19.538 -5.017 70.219 1.00 15.20 256 PHE A C 1
ATOM 1990 O O . PHE A 1 250 ? 20.625 -4.521 70.014 1.00 17.69 256 PHE A O 1
ATOM 1998 N N . GLY A 1 251 ? 19.283 -6.312 70.190 1.00 15.30 257 GLY A N 1
ATOM 1999 C CA . GLY A 1 251 ? 20.295 -7.333 69.946 1.00 16.14 257 GLY A CA 1
ATOM 2000 C C . GLY A 1 251 ? 19.642 -8.651 69.551 1.00 15.67 257 GLY A C 1
ATOM 2001 O O . GLY A 1 251 ? 18.399 -8.784 69.489 1.00 16.82 257 GLY A O 1
ATOM 2002 N N . GLY A 1 252 ? 20.496 -9.649 69.365 1.00 16.22 258 GLY A N 1
ATOM 2003 C CA . GLY A 1 252 ? 20.042 -10.988 69.020 1.00 17.25 258 GLY A CA 1
ATOM 2004 C C . GLY A 1 252 ? 20.270 -11.957 70.173 1.00 15.64 258 GLY A C 1
ATOM 2005 O O . GLY A 1 252 ? 20.725 -11.583 71.253 1.00 16.16 258 GLY A O 1
ATOM 2006 N N . GLN A 1 253 ? 19.841 -13.199 69.962 1.00 15.66 259 GLN A N 1
ATOM 2007 C CA . GLN A 1 253 ? 19.887 -14.221 70.994 1.00 14.85 259 GLN A CA 1
ATOM 2008 C C . GLN A 1 253 ? 20.070 -15.564 70.308 1.00 14.49 259 GLN A C 1
ATOM 2009 O O . GLN A 1 253 ? 19.307 -15.878 69.389 1.00 14.30 259 GLN A O 1
ATOM 2015 N N A GLU A 1 254 ? 21.022 -16.340 70.830 0.56 14.23 260 GLU A N 1
ATOM 2016 N N B GLU A 1 254 ? 21.028 -16.376 70.774 0.44 14.58 260 GLU A N 1
ATOM 2017 C CA A GLU A 1 254 ? 21.185 -17.731 70.456 0.56 14.67 260 GLU A CA 1
ATOM 2018 C CA B GLU A 1 254 ? 21.141 -17.766 70.346 0.44 15.23 260 GLU A CA 1
ATOM 2019 C C A GLU A 1 254 ? 21.320 -18.568 71.724 0.56 13.85 260 GLU A C 1
ATOM 2020 C C B GLU A 1 254 ? 21.485 -18.651 71.550 0.44 14.89 260 GLU A C 1
ATOM 2021 O O A GLU A 1 254 ? 21.879 -18.103 72.739 0.56 11.17 260 GLU A O 1
ATOM 2022 O O B GLU A 1 254 ? 22.373 -18.311 72.335 0.44 15.39 260 GLU A O 1
ATOM 2033 N N . ALA A 1 255 ? 20.820 -19.821 71.653 1.00 14.15 261 ALA A N 1
ATOM 2034 C CA . ALA A 1 255 ? 21.054 -20.761 72.740 1.00 14.25 261 ALA A CA 1
ATOM 2035 C C . ALA A 1 255 ? 21.117 -22.185 72.182 1.00 14.14 261 ALA A C 1
ATOM 2036 O O . ALA A 1 255 ? 20.581 -22.470 71.117 1.00 15.16 261 ALA A O 1
ATOM 2038 N N . LEU A 1 256 ? 21.725 -23.073 72.970 1.00 12.41 262 LEU A N 1
ATOM 2039 C CA . LEU A 1 256 ? 21.694 -24.509 72.754 1.00 12.15 262 LEU A CA 1
ATOM 2040 C C . LEU A 1 256 ? 20.498 -25.074 73.513 1.00 13.16 262 LEU A C 1
ATOM 2041 O O . LEU A 1 256 ? 20.367 -24.880 74.720 1.00 14.87 262 LEU A O 1
ATOM 2046 N N . ILE A 1 257 ? 19.640 -25.775 72.784 1.00 14.01 263 ILE A N 1
ATOM 2047 C CA . ILE A 1 257 ? 18.455 -26.394 73.353 1.00 14.02 263 ILE A CA 1
ATOM 2048 C C . ILE A 1 257 ? 18.746 -27.883 73.547 1.00 14.51 263 ILE A C 1
ATOM 2049 O O . ILE A 1 257 ? 19.008 -28.623 72.588 1.00 16.67 263 ILE A O 1
ATOM 2054 N N A ILE A 1 258 ? 18.774 -28.294 74.803 0.66 14.62 264 ILE A N 1
ATOM 2055 N N B ILE A 1 258 ? 18.716 -28.322 74.807 0.34 14.49 264 ILE A N 1
ATOM 2056 C CA A ILE A 1 258 ? 18.932 -29.698 75.133 0.66 14.52 264 ILE A CA 1
ATOM 2057 C CA B ILE A 1 258 ? 18.936 -29.718 75.156 0.34 14.01 264 ILE A CA 1
ATOM 2058 C C A ILE A 1 258 ? 17.556 -30.321 75.330 0.66 14.80 264 ILE A C 1
ATOM 2059 C C B ILE A 1 258 ? 17.612 -30.404 75.459 0.34 14.08 264 ILE A C 1
ATOM 2060 O O A ILE A 1 258 ? 16.708 -29.729 75.984 0.66 15.99 264 ILE A O 1
ATOM 2061 O O B ILE A 1 258 ? 16.907 -29.987 76.375 0.34 13.37 264 ILE A O 1
ATOM 2070 N N . LEU A 1 259 ? 17.354 -31.516 74.752 1.00 13.40 265 LEU A N 1
ATOM 2071 C CA . LEU A 1 259 ? 16.112 -32.269 74.879 1.00 15.07 265 LEU A CA 1
ATOM 2072 C C . LEU A 1 259 ? 16.369 -33.614 75.551 1.00 15.63 265 LEU A C 1
ATOM 2073 O O . LEU A 1 259 ? 17.178 -34.417 75.048 1.00 17.23 265 LEU A O 1
ATOM 2078 N N . ASP A 1 260 ? 15.723 -33.846 76.697 1.00 17.11 266 ASP A N 1
ATOM 2079 C CA . ASP A 1 260 ? 15.808 -35.102 77.442 1.00 17.53 266 ASP A CA 1
ATOM 2080 C C . ASP A 1 260 ? 14.409 -35.703 77.541 1.00 18.00 266 ASP A C 1
ATOM 2081 O O . ASP A 1 260 ? 13.612 -35.367 78.412 1.00 20.33 266 ASP A O 1
ATOM 2086 N N . ARG A 1 261 ? 14.132 -36.604 76.599 1.00 19.44 267 ARG A N 1
ATOM 2087 C CA . ARG A 1 261 ? 12.904 -37.380 76.613 1.00 19.85 267 ARG A CA 1
ATOM 2088 C C . ARG A 1 261 ? 11.710 -36.432 76.681 1.00 19.80 267 ARG A C 1
ATOM 2089 O O . ARG A 1 261 ? 10.764 -36.647 77.464 1.00 20.50 267 ARG A O 1
ATOM 2097 N N . VAL A 1 262 ? 11.757 -35.420 75.799 1.00 17.82 268 VAL A N 1
ATOM 2098 C CA . VAL A 1 262 ? 10.685 -34.461 75.706 1.00 19.50 268 VAL A CA 1
ATOM 2099 C C . VAL A 1 262 ? 9.502 -35.103 74.988 1.00 18.54 268 VAL A C 1
ATOM 2100 O O . VAL A 1 262 ? 9.653 -35.686 73.922 1.00 20.68 268 VAL A O 1
ATOM 2104 N N . PHE A 1 263 ? 8.309 -34.930 75.545 1.00 19.58 269 PHE A N 1
ATOM 2105 C CA . PHE A 1 263 ? 7.096 -35.492 74.991 1.00 21.06 269 PHE A CA 1
ATOM 2106 C C . PHE A 1 263 ? 6.475 -34.561 73.966 1.00 20.38 269 PHE A C 1
ATOM 2107 O O . PHE A 1 263 ? 6.346 -33.359 74.207 1.00 23.61 269 PHE A O 1
ATOM 2115 N N . ILE A 1 264 ? 6.085 -35.154 72.841 1.00 19.47 270 ILE A N 1
ATOM 2116 C CA . ILE A 1 264 ? 5.356 -34.455 71.797 1.00 20.35 270 ILE A CA 1
ATOM 2117 C C . ILE A 1 264 ? 4.102 -35.251 71.496 1.00 19.67 270 ILE A C 1
ATOM 2118 O O . ILE A 1 264 ? 4.213 -36.370 71.001 1.00 20.86 270 ILE A O 1
ATOM 2123 N N . PRO A 1 265 ? 2.899 -34.693 71.754 1.00 21.14 271 PRO A N 1
ATOM 2124 C CA . PRO A 1 265 ? 1.683 -35.428 71.487 1.00 19.93 271 PRO A CA 1
ATOM 2125 C C . PRO A 1 265 ? 1.475 -35.554 69.980 1.00 20.96 271 PRO A C 1
ATOM 2126 O O . PRO A 1 265 ? 1.963 -34.745 69.210 1.00 20.17 271 PRO A O 1
ATOM 2130 N N . TRP A 1 266 ? 0.721 -36.560 69.550 1.00 22.76 272 TRP A N 1
ATOM 2131 C CA . TRP A 1 266 ? 0.528 -36.802 68.130 1.00 22.68 272 TRP A CA 1
ATOM 2132 C C . TRP A 1 266 ? 0.078 -35.556 67.378 1.00 22.21 272 TRP A C 1
ATOM 2133 O O . TRP A 1 266 ? 0.460 -35.361 66.232 1.00 23.30 272 TRP A O 1
ATOM 2144 N N . ASP A 1 267 ? -0.760 -34.717 67.992 1.00 22.57 273 ASP A N 1
ATOM 2145 C CA . ASP A 1 267 ? -1.304 -33.594 67.247 1.00 22.81 273 ASP A CA 1
ATOM 2146 C C . ASP A 1 267 ? -0.237 -32.555 66.905 1.00 22.34 273 ASP A C 1
ATOM 2147 O O . ASP A 1 267 ? -0.491 -31.664 66.104 1.00 25.22 273 ASP A O 1
ATOM 2152 N N . LYS A 1 268 ? 0.935 -32.646 67.525 1.00 20.37 274 LYS A N 1
ATOM 2153 C CA . LYS A 1 268 ? 2.014 -31.705 67.269 1.00 18.00 274 LYS A CA 1
ATOM 2154 C C . LYS A 1 268 ? 3.157 -32.382 66.518 1.00 18.15 274 LYS A C 1
ATOM 2155 O O . LYS A 1 268 ? 4.238 -31.801 66.403 1.00 18.36 274 LYS A O 1
ATOM 2161 N N . VAL A 1 269 ? 2.938 -33.621 66.042 1.00 18.64 275 VAL A N 1
ATOM 2162 C CA . VAL A 1 269 ? 3.951 -34.351 65.274 1.00 19.02 275 VAL A CA 1
ATOM 2163 C C . VAL A 1 269 ? 3.634 -34.223 63.775 1.00 18.21 275 VAL A C 1
ATOM 2164 O O . VAL A 1 269 ? 2.555 -34.610 63.327 1.00 20.15 275 VAL A O 1
ATOM 2168 N N . PHE A 1 270 ? 4.584 -33.668 63.012 1.00 17.99 276 PHE A N 1
ATOM 2169 C CA . PHE A 1 270 ? 4.376 -33.360 61.608 1.00 17.03 276 PHE A CA 1
ATOM 2170 C C . PHE A 1 270 ? 5.203 -34.248 60.666 1.00 17.92 276 PHE A C 1
ATOM 2171 O O . PHE A 1 270 ? 5.140 -34.078 59.446 1.00 18.23 276 PHE A O 1
ATOM 2179 N N . MET A 1 271 ? 5.999 -35.162 61.216 1.00 18.39 277 MET A N 1
ATOM 2180 C CA . MET A 1 271 ? 6.745 -36.166 60.472 1.00 17.92 277 MET A CA 1
ATOM 2181 C C . MET A 1 271 ? 7.154 -37.209 61.505 1.00 18.23 277 MET A C 1
ATOM 2182 O O . MET A 1 271 ? 7.653 -36.853 62.573 1.00 17.45 277 MET A O 1
ATOM 2187 N N . HIS A 1 272 ? 7.007 -38.475 61.145 1.00 18.51 278 HIS A N 1
ATOM 2188 C CA . HIS A 1 272 ? 7.288 -39.565 62.065 1.00 19.84 278 HIS A CA 1
ATOM 2189 C C . HIS A 1 272 ? 7.786 -40.778 61.273 1.00 20.14 278 HIS A C 1
ATOM 2190 O O . HIS A 1 272 ? 7.007 -41.673 60.978 1.00 21.91 278 HIS A O 1
ATOM 2197 N N . GLY A 1 273 ? 9.062 -40.765 60.877 1.00 20.37 279 GLY A N 1
ATOM 2198 C CA . GLY A 1 273 ? 9.707 -41.905 60.250 1.00 20.36 279 GLY A CA 1
ATOM 2199 C C . GLY A 1 273 ? 9.825 -41.863 58.725 1.00 20.36 279 GLY A C 1
ATOM 2200 O O . GLY A 1 273 ? 10.462 -42.753 58.151 1.00 21.51 279 GLY A O 1
ATOM 2201 N N . GLU A 1 274 ? 9.217 -40.871 58.054 1.00 21.03 280 GLU A N 1
ATOM 2202 C CA . GLU A 1 274 ? 9.253 -40.782 56.600 1.00 20.86 280 GLU A CA 1
ATOM 2203 C C . GLU A 1 274 ? 10.539 -40.065 56.174 1.00 20.17 280 GLU A C 1
ATOM 2204 O O . GLU A 1 274 ? 10.547 -38.914 55.732 1.00 19.23 280 GLU A O 1
ATOM 2210 N N . TYR A 1 275 ? 11.639 -40.787 56.348 1.00 18.87 281 TYR A N 1
ATOM 2211 C CA . TYR A 1 275 ? 12.980 -40.260 56.214 1.00 19.14 281 TYR A CA 1
ATOM 2212 C C . TYR A 1 275 ? 13.252 -39.668 54.839 1.00 18.89 281 TYR A C 1
ATOM 2213 O O . TYR A 1 275 ? 14.090 -38.780 54.728 1.00 17.65 281 TYR A O 1
ATOM 2222 N N . GLU A 1 276 ? 12.591 -40.205 53.811 1.00 18.82 282 GLU A N 1
ATOM 2223 C CA . GLU A 1 276 ? 12.809 -39.752 52.451 1.00 20.79 282 GLU A CA 1
ATOM 2224 C C . GLU A 1 276 ? 12.344 -38.316 52.232 1.00 20.83 282 GLU A C 1
ATOM 2225 O O . GLU A 1 276 ? 12.692 -37.743 51.198 1.00 23.88 282 GLU A O 1
ATOM 2231 N N . PHE A 1 277 ? 11.571 -37.733 53.175 1.00 19.48 283 PHE A N 1
ATOM 2232 C CA . PHE A 1 277 ? 11.106 -36.361 53.025 1.00 18.95 283 PHE A CA 1
ATOM 2233 C C . PHE A 1 277 ? 11.958 -35.375 53.804 1.00 17.92 283 PHE A C 1
ATOM 2234 O O . PHE A 1 277 ? 11.712 -34.174 53.713 1.00 18.10 283 PHE A O 1
ATOM 2242 N N . ALA A 1 278 ? 12.955 -35.855 54.538 1.00 17.85 284 ALA A N 1
ATOM 2243 C CA . ALA A 1 278 ? 13.822 -34.929 55.253 1.00 17.86 284 ALA A CA 1
ATOM 2244 C C . ALA A 1 278 ? 14.525 -33.959 54.301 1.00 17.52 284 ALA A C 1
ATOM 2245 O O . ALA A 1 278 ? 14.586 -32.756 54.579 1.00 16.20 284 ALA A O 1
ATOM 2247 N N A SER A 1 279 ? 15.039 -34.466 53.176 0.53 18.69 285 SER A N 1
ATOM 2248 N N B SER A 1 279 ? 15.027 -34.480 53.175 0.47 18.15 285 SER A N 1
ATOM 2249 C CA A SER A 1 279 ? 15.760 -33.623 52.232 0.53 20.04 285 SER A CA 1
ATOM 2250 C CA B SER A 1 279 ? 15.743 -33.663 52.207 0.47 18.95 285 SER A CA 1
ATOM 2251 C C A SER A 1 279 ? 14.812 -32.579 51.635 0.53 18.19 285 SER A C 1
ATOM 2252 C C B SER A 1 279 ? 14.811 -32.589 51.642 0.47 17.87 285 SER A C 1
ATOM 2253 O O A SER A 1 279 ? 15.192 -31.430 51.472 0.53 18.88 285 SER A O 1
ATOM 2254 O O B SER A 1 279 ? 15.201 -31.438 51.517 0.47 18.45 285 SER A O 1
ATOM 2259 N N . MET A 1 280 ? 13.548 -32.948 51.385 1.00 17.96 286 MET A N 1
ATOM 2260 C CA . MET A 1 280 ? 12.573 -31.980 50.870 1.00 17.50 286 MET A CA 1
ATOM 2261 C C . MET A 1 280 ? 12.369 -30.812 51.853 1.00 16.95 286 MET A C 1
ATOM 2262 O O . MET A 1 280 ? 12.375 -29.624 51.478 1.00 15.25 286 MET A O 1
ATOM 2267 N N . LEU A 1 281 ? 12.229 -31.155 53.141 1.00 15.51 287 LEU A N 1
ATOM 2268 C CA . LEU A 1 281 ? 11.980 -30.139 54.148 1.00 15.57 287 LEU A CA 1
ATOM 2269 C C . LEU A 1 281 ? 13.200 -29.228 54.238 1.00 14.40 287 LEU A C 1
ATOM 2270 O O . LEU A 1 281 ? 13.059 -28.018 54.327 1.00 16.02 287 LEU A O 1
ATOM 2275 N N . VAL A 1 282 ? 14.397 -29.804 54.312 1.00 14.57 288 VAL A N 1
ATOM 2276 C CA . VAL A 1 282 ? 15.597 -28.958 54.405 1.00 15.68 288 VAL A CA 1
ATOM 2277 C C . VAL A 1 282 ? 15.750 -28.040 53.187 1.00 13.62 288 VAL A C 1
ATOM 2278 O O . VAL A 1 282 ? 16.077 -26.859 53.304 1.00 14.18 288 VAL A O 1
ATOM 2282 N N . GLU A 1 283 ? 15.544 -28.617 51.996 1.00 13.88 289 GLU A N 1
ATOM 2283 C CA . GLU A 1 283 ? 15.616 -27.872 50.747 1.00 14.83 289 GLU A CA 1
ATOM 2284 C C . GLU A 1 283 ? 14.664 -26.688 50.755 1.00 13.86 289 GLU A C 1
ATOM 2285 O O . GLU A 1 283 ? 15.033 -25.583 50.389 1.00 14.21 289 GLU A O 1
ATOM 2291 N N . ARG A 1 284 ? 13.407 -26.938 51.123 1.00 13.91 290 ARG A N 1
ATOM 2292 C CA . ARG A 1 284 ? 12.449 -25.862 51.088 1.00 14.43 290 ARG A CA 1
ATOM 2293 C C . ARG A 1 284 ? 12.621 -24.827 52.186 1.00 12.58 290 ARG A C 1
ATOM 2294 O O . ARG A 1 284 ? 12.467 -23.635 51.921 1.00 13.88 290 ARG A O 1
ATOM 2302 N N . PHE A 1 285 ? 12.977 -25.255 53.394 1.00 12.92 291 PHE A N 1
ATOM 2303 C CA . PHE A 1 285 ? 13.275 -24.324 54.465 1.00 11.86 291 PHE A CA 1
ATOM 2304 C C . PHE A 1 285 ? 14.421 -23.406 54.058 1.00 11.88 291 PHE A C 1
ATOM 2305 O O . PHE A 1 285 ? 14.330 -22.163 54.166 1.00 12.86 291 PHE A O 1
ATOM 2313 N N . THR A 1 286 ? 15.501 -24.026 53.591 1.00 12.68 292 THR A N 1
ATOM 2314 C CA . THR A 1 286 ? 16.652 -23.248 53.166 1.00 13.61 292 THR A CA 1
ATOM 2315 C C . THR A 1 286 ? 16.347 -22.372 51.953 1.00 12.99 292 THR A C 1
ATOM 2316 O O . THR A 1 286 ? 16.920 -21.286 51.827 1.00 13.44 292 THR A O 1
ATOM 2320 N N . CYS A 1 287 ? 15.499 -22.828 51.046 1.00 12.62 293 CYS A N 1
ATOM 2321 C CA . CYS A 1 287 ? 15.087 -22.013 49.916 1.00 13.63 293 CYS A CA 1
ATOM 2322 C C . CYS A 1 287 ? 14.501 -20.693 50.422 1.00 13.51 293 CYS A C 1
ATOM 2323 O O . CYS A 1 287 ? 14.893 -19.625 49.956 1.00 13.51 293 CYS A O 1
ATOM 2326 N N . TYR A 1 288 ? 13.506 -20.758 51.319 1.00 12.63 294 TYR A N 1
ATOM 2327 C CA . TYR A 1 288 ? 12.963 -19.533 51.870 1.00 13.40 294 TYR A CA 1
ATOM 2328 C C . TYR A 1 288 ? 14.026 -18.733 52.605 1.00 12.74 294 TYR A C 1
ATOM 2329 O O . TYR A 1 288 ? 14.158 -17.501 52.445 1.00 13.85 294 TYR A O 1
ATOM 2338 N N . HIS A 1 289 ? 14.704 -19.418 53.523 1.00 12.83 295 HIS A N 1
ATOM 2339 C CA . HIS A 1 289 ? 15.523 -18.696 54.478 1.00 12.61 295 HIS A CA 1
ATOM 2340 C C . HIS A 1 289 ? 16.733 -18.022 53.814 1.00 11.54 295 HIS A C 1
ATOM 2341 O O . HIS A 1 289 ? 17.116 -16.926 54.238 1.00 12.09 295 HIS A O 1
ATOM 2348 N N . ARG A 1 290 ? 17.270 -18.625 52.754 1.00 12.00 296 ARG A N 1
ATOM 2349 C CA . ARG A 1 290 ? 18.427 -18.076 52.047 1.00 11.65 296 ARG A CA 1
ATOM 2350 C C . ARG A 1 290 ? 18.097 -16.727 51.404 1.00 11.38 296 ARG A C 1
ATOM 2351 O O . ARG A 1 290 ? 18.985 -15.930 51.174 1.00 14.12 296 ARG A O 1
ATOM 2359 N N . ARG A 1 291 ? 16.814 -16.402 51.176 1.00 11.91 297 ARG A N 1
ATOM 2360 C CA . ARG A 1 291 ? 16.500 -15.049 50.736 1.00 13.26 297 ARG A CA 1
ATOM 2361 C C . ARG A 1 291 ? 15.759 -14.193 51.774 1.00 13.46 297 ARG A C 1
ATOM 2362 O O . ARG A 1 291 ? 15.485 -13.011 51.508 1.00 15.56 297 ARG A O 1
ATOM 2370 N N . SER A 1 292 ? 15.555 -14.720 52.988 1.00 13.80 298 SER A N 1
ATOM 2371 C CA . SER A 1 292 ? 15.216 -13.897 54.135 1.00 13.50 298 SER A CA 1
ATOM 2372 C C . SER A 1 292 ? 16.358 -12.979 54.535 1.00 13.67 298 SER A C 1
ATOM 2373 O O . SER A 1 292 ? 16.131 -11.993 55.260 1.00 14.41 298 SER A O 1
ATOM 2376 N N . TYR A 1 293 ? 17.564 -13.286 54.028 1.00 13.95 299 TYR A N 1
ATOM 2377 C CA . TYR A 1 293 ? 18.756 -12.463 54.268 1.00 13.47 299 TYR A CA 1
ATOM 2378 C C . TYR A 1 293 ? 18.670 -11.069 53.653 1.00 14.60 299 TYR A C 1
ATOM 2379 O O . TYR A 1 293 ? 19.566 -10.266 53.865 1.00 14.44 299 TYR A O 1
ATOM 2388 N N . VAL A 1 294 ? 17.570 -10.731 52.979 1.00 14.57 300 VAL A N 1
ATOM 2389 C CA . VAL A 1 294 ? 17.223 -9.337 52.740 1.00 14.64 300 VAL A CA 1
ATOM 2390 C C . VAL A 1 294 ? 17.223 -8.524 54.046 1.00 13.57 300 VAL A C 1
ATOM 2391 O O . VAL A 1 294 ? 17.476 -7.316 54.046 1.00 14.11 300 VAL A O 1
ATOM 2395 N N . CYS A 1 295 ? 16.988 -9.192 55.177 1.00 13.88 301 CYS A N 1
ATOM 2396 C CA . CYS A 1 295 ? 17.045 -8.514 56.474 1.00 14.20 301 CYS A CA 1
ATOM 2397 C C . CYS A 1 295 ? 18.403 -7.800 56.648 1.00 13.53 301 CYS A C 1
ATOM 2398 O O . CYS A 1 295 ? 18.479 -6.687 57.162 1.00 14.73 301 CYS A O 1
ATOM 2401 N N . LYS A 1 296 ? 19.479 -8.401 56.139 1.00 12.24 302 LYS A N 1
ATOM 2402 C CA . LYS A 1 296 ? 20.811 -7.874 56.333 1.00 12.23 302 LYS A CA 1
ATOM 2403 C C . LYS A 1 296 ? 21.034 -6.591 55.525 1.00 11.45 302 LYS A C 1
ATOM 2404 O O . LYS A 1 296 ? 21.953 -5.818 55.799 1.00 12.41 302 LYS A O 1
ATOM 2410 N N . THR A 1 297 ? 20.162 -6.348 54.548 1.00 10.58 303 THR A N 1
ATOM 2411 C CA . THR A 1 297 ? 20.229 -5.110 53.802 1.00 11.07 303 THR A CA 1
ATOM 2412 C C . THR A 1 297 ? 19.722 -3.921 54.618 1.00 11.90 303 THR A C 1
ATOM 2413 O O . THR A 1 297 ? 20.151 -2.780 54.364 1.00 13.56 303 THR A O 1
ATOM 2417 N N . GLY A 1 298 ? 18.774 -4.164 55.534 1.00 12.10 304 GLY A N 1
ATOM 2418 C CA . GLY A 1 298 ? 18.390 -3.128 56.470 1.00 12.85 304 GLY A CA 1
ATOM 2419 C C . GLY A 1 298 ? 19.516 -2.784 57.464 1.00 12.46 304 GLY A C 1
ATOM 2420 O O . GLY A 1 298 ? 19.740 -1.617 57.799 1.00 12.51 304 GLY A O 1
ATOM 2421 N N . LEU A 1 299 ? 20.239 -3.803 57.927 1.00 13.01 305 LEU A N 1
ATOM 2422 C CA . LEU A 1 299 ? 21.415 -3.577 58.747 1.00 13.32 305 LEU A CA 1
ATOM 2423 C C . LEU A 1 299 ? 22.494 -2.827 57.948 1.00 12.45 305 LEU A C 1
ATOM 2424 O O . LEU A 1 299 ? 23.130 -1.912 58.459 1.00 12.82 305 LEU A O 1
ATOM 2429 N N . GLY A 1 300 ? 22.656 -3.190 56.676 1.00 12.35 306 GLY A N 1
ATOM 2430 C CA . GLY A 1 300 ? 23.552 -2.473 55.787 1.00 12.49 306 GLY A CA 1
ATOM 2431 C C . GLY A 1 300 ? 23.200 -0.996 55.698 1.00 10.93 306 GLY A C 1
ATOM 2432 O O . GLY A 1 300 ? 24.087 -0.150 55.733 1.00 12.25 306 GLY A O 1
ATOM 2433 N N . ASP A 1 301 ? 21.889 -0.686 55.590 1.00 11.20 307 ASP A N 1
ATOM 2434 C CA . ASP A 1 301 ? 21.441 0.702 55.528 1.00 11.41 307 ASP A CA 1
ATOM 2435 C C . ASP A 1 301 ? 21.869 1.470 56.785 1.00 11.31 307 ASP A C 1
ATOM 2436 O O . ASP A 1 301 ? 22.349 2.602 56.722 1.00 12.34 307 ASP A O 1
ATOM 2441 N N . VAL A 1 302 ? 21.727 0.845 57.947 1.00 12.12 308 VAL A N 1
ATOM 2442 C CA . VAL A 1 302 ? 22.156 1.433 59.221 1.00 11.64 308 VAL A CA 1
ATOM 2443 C C . VAL A 1 302 ? 23.671 1.674 59.219 1.00 10.75 308 VAL A C 1
ATOM 2444 O O . VAL A 1 302 ? 24.113 2.749 59.599 1.00 11.82 308 VAL A O 1
ATOM 2448 N N . LEU A 1 303 ? 24.465 0.676 58.828 1.00 10.50 309 LEU A N 1
ATOM 2449 C CA . LEU A 1 303 ? 25.919 0.782 58.839 1.00 11.23 309 LEU A CA 1
ATOM 2450 C C . LEU A 1 303 ? 26.403 1.877 57.890 1.00 11.52 309 LEU A C 1
ATOM 2451 O O . LEU A 1 303 ? 27.314 2.629 58.175 1.00 13.10 309 LEU A O 1
ATOM 2456 N N . ILE A 1 304 ? 25.769 1.962 56.719 1.00 11.59 310 ILE A N 1
ATOM 2457 C CA . ILE A 1 304 ? 26.087 2.998 55.748 1.00 11.86 310 ILE A CA 1
ATOM 2458 C C . ILE A 1 304 ? 25.800 4.371 56.367 1.00 12.56 310 ILE A C 1
ATOM 2459 O O . ILE A 1 304 ? 26.595 5.309 56.323 1.00 13.34 310 ILE A O 1
ATOM 2464 N N . GLY A 1 305 ? 24.634 4.485 57.002 1.00 12.09 311 GLY A N 1
ATOM 2465 C CA . GLY A 1 305 ? 24.274 5.695 57.696 1.00 12.17 311 GLY A CA 1
ATOM 2466 C C . GLY A 1 305 ? 25.277 6.056 58.803 1.00 12.67 311 GLY A C 1
ATOM 2467 O O . GLY A 1 305 ? 25.583 7.235 58.997 1.00 13.69 311 GLY A O 1
ATOM 2468 N N . ALA A 1 306 ? 25.758 5.058 59.551 1.00 11.72 312 ALA A N 1
ATOM 2469 C CA . ALA A 1 306 ? 26.735 5.311 60.588 1.00 11.64 312 ALA A CA 1
ATOM 2470 C C . ALA A 1 306 ? 28.047 5.806 59.992 1.00 11.69 312 ALA A C 1
ATOM 2471 O O . ALA A 1 306 ? 28.635 6.753 60.526 1.00 12.79 312 ALA A O 1
ATOM 2473 N N . ALA A 1 307 ? 28.499 5.173 58.896 1.00 11.93 313 ALA A N 1
ATOM 2474 C CA . ALA A 1 307 ? 29.742 5.586 58.261 1.00 11.93 313 ALA A CA 1
ATOM 2475 C C . ALA A 1 307 ? 29.603 7.042 57.753 1.00 11.82 313 ALA A C 1
ATOM 2476 O O . ALA A 1 307 ? 30.496 7.874 57.895 1.00 12.43 313 ALA A O 1
ATOM 2478 N N . ALA A 1 308 ? 28.458 7.389 57.140 1.00 12.75 314 ALA A N 1
ATOM 2479 C CA . ALA A 1 308 ? 28.238 8.740 56.620 1.00 13.21 314 ALA A CA 1
ATOM 2480 C C . ALA A 1 308 ? 28.215 9.746 57.764 1.00 12.98 314 ALA A C 1
ATOM 2481 O O . ALA A 1 308 ? 28.696 10.877 57.621 1.00 14.43 314 ALA A O 1
ATOM 2483 N N . THR A 1 309 ? 27.624 9.325 58.896 1.00 12.86 315 THR A N 1
ATOM 2484 C CA . THR A 1 309 ? 27.578 10.202 60.060 1.00 12.70 315 THR A CA 1
ATOM 2485 C C . THR A 1 309 ? 28.978 10.492 60.596 1.00 12.74 315 THR A C 1
ATOM 2486 O O . THR A 1 309 ? 29.272 11.649 60.887 1.00 13.29 315 THR A O 1
ATOM 2490 N N . ILE A 1 310 ? 29.794 9.453 60.811 1.00 11.88 316 ILE A N 1
ATOM 2491 C CA . ILE A 1 310 ? 31.136 9.711 61.344 1.00 13.41 316 ILE A CA 1
ATOM 2492 C C . ILE A 1 310 ? 31.964 10.575 60.378 1.00 12.66 316 ILE A C 1
ATOM 2493 O O . ILE A 1 310 ? 32.730 11.438 60.802 1.00 14.23 316 ILE A O 1
ATOM 2498 N N . ALA A 1 311 ? 31.835 10.380 59.066 1.00 12.44 317 ALA A N 1
ATOM 2499 C CA . ALA A 1 311 ? 32.527 11.213 58.087 1.00 13.55 317 ALA A CA 1
ATOM 2500 C C . ALA A 1 311 ? 32.148 12.685 58.264 1.00 13.28 317 ALA A C 1
ATOM 2501 O O . ALA A 1 311 ? 33.007 13.576 58.258 1.00 15.00 317 ALA A O 1
ATOM 2503 N N . ASP A 1 312 ? 30.847 12.942 58.461 1.00 14.19 318 ASP A N 1
ATOM 2504 C CA . ASP A 1 312 ? 30.327 14.272 58.732 1.00 14.78 318 ASP A CA 1
ATOM 2505 C C . ASP A 1 312 ? 30.934 14.858 60.006 1.00 14.66 318 ASP A C 1
ATOM 2506 O O . ASP A 1 312 ? 31.509 15.957 59.977 1.00 15.20 318 ASP A O 1
ATOM 2511 N N . TYR A 1 313 ? 30.911 14.078 61.092 1.00 14.43 319 TYR A N 1
ATOM 2512 C CA . TYR A 1 313 ? 31.437 14.541 62.373 1.00 13.11 319 TYR A CA 1
ATOM 2513 C C . TYR A 1 313 ? 32.946 14.811 62.306 1.00 13.97 319 TYR A C 1
ATOM 2514 O O . TYR A 1 313 ? 33.467 15.657 63.059 1.00 16.41 319 TYR A O 1
ATOM 2523 N N . ASN A 1 314 ? 33.652 14.021 61.468 1.00 13.43 320 ASN A N 1
ATOM 2524 C CA . ASN A 1 314 ? 35.080 14.177 61.292 1.00 13.62 320 ASN A CA 1
ATOM 2525 C C . ASN A 1 314 ? 35.441 15.365 60.429 1.00 14.58 320 ASN A C 1
ATOM 2526 O O . ASN A 1 314 ? 36.624 15.686 60.354 1.00 16.39 320 ASN A O 1
ATOM 2531 N N . GLY A 1 315 ? 34.496 15.939 59.699 1.00 15.90 321 GLY A N 1
ATOM 2532 C CA . GLY A 1 315 ? 34.778 17.089 58.875 1.00 17.22 321 GLY A CA 1
ATOM 2533 C C . GLY A 1 315 ? 35.147 16.783 57.417 1.00 17.66 321 GLY A C 1
ATOM 2534 O O . GLY A 1 315 ? 35.520 17.724 56.717 1.00 18.62 321 GLY A O 1
ATOM 2535 N N . VAL A 1 316 ? 34.921 15.530 56.955 1.00 15.85 322 VAL A N 1
ATOM 2536 C CA . VAL A 1 316 ? 35.258 15.128 55.614 1.00 16.67 322 VAL A CA 1
ATOM 2537 C C . VAL A 1 316 ? 34.133 14.362 54.930 1.00 16.64 322 VAL A C 1
ATOM 2538 O O . VAL A 1 316 ? 34.383 13.376 54.260 1.00 18.69 322 VAL A O 1
ATOM 2542 N N . PRO A 1 317 ? 32.876 14.829 54.989 1.00 18.10 323 PRO A N 1
ATOM 2543 C CA . PRO A 1 317 ? 31.786 14.101 54.360 1.00 19.87 323 PRO A CA 1
ATOM 2544 C C . PRO A 1 317 ? 31.796 14.055 52.835 1.00 23.36 323 PRO A C 1
ATOM 2545 O O . PRO A 1 317 ? 31.217 13.144 52.233 1.00 27.33 323 PRO A O 1
ATOM 2549 N N . LYS A 1 318 ? 32.426 15.039 52.208 1.00 22.71 324 LYS A N 1
ATOM 2550 C CA . LYS A 1 318 ? 32.318 15.161 50.762 1.00 24.32 324 LYS A CA 1
ATOM 2551 C C . LYS A 1 318 ? 33.630 14.860 50.035 1.00 21.20 324 LYS A C 1
ATOM 2552 O O . LYS A 1 318 ? 33.720 15.062 48.830 1.00 23.24 324 LYS A O 1
ATOM 2558 N N . VAL A 1 319 ? 34.619 14.333 50.745 1.00 17.84 325 VAL A N 1
ATOM 2559 C CA . VAL A 1 319 ? 35.849 13.970 50.076 1.00 17.11 325 VAL A CA 1
ATOM 2560 C C . VAL A 1 319 ? 35.596 12.772 49.158 1.00 16.16 325 VAL A C 1
ATOM 2561 O O . VAL A 1 319 ? 34.809 11.871 49.473 1.00 16.04 325 VAL A O 1
ATOM 2565 N N A SER A 1 320 ? 36.285 12.770 48.004 0.39 16.26 326 SER A N 1
ATOM 2566 N N B SER A 1 320 ? 36.240 12.805 47.988 0.61 16.72 326 SER A N 1
ATOM 2567 C CA A SER A 1 320 ? 35.967 11.840 46.921 0.39 15.19 326 SER A CA 1
ATOM 2568 C CA B SER A 1 320 ? 35.958 11.826 46.941 0.61 15.89 326 SER A CA 1
ATOM 2569 C C A SER A 1 320 ? 36.069 10.372 47.345 0.39 13.84 326 SER A C 1
ATOM 2570 C C B SER A 1 320 ? 36.019 10.382 47.436 0.61 13.98 326 SER A C 1
ATOM 2571 O O A SER A 1 320 ? 35.217 9.581 46.939 0.39 14.21 326 SER A O 1
ATOM 2572 O O B SER A 1 320 ? 35.089 9.617 47.174 0.61 14.41 326 SER A O 1
ATOM 2577 N N . HIS A 1 321 ? 37.140 9.980 48.068 1.00 12.64 327 HIS A N 1
ATOM 2578 C CA . HIS A 1 321 ? 37.325 8.583 48.417 1.00 12.13 327 HIS A CA 1
ATOM 2579 C C . HIS A 1 321 ? 36.225 8.099 49.364 1.00 12.91 327 HIS A C 1
ATOM 2580 O O . HIS A 1 321 ? 35.833 6.955 49.285 1.00 12.75 327 HIS A O 1
ATOM 2587 N N . ILE A 1 322 ? 35.780 8.948 50.293 1.00 12.21 328 ILE A N 1
ATOM 2588 C CA . ILE A 1 322 ? 34.741 8.536 51.228 1.00 13.41 328 ILE A CA 1
ATOM 2589 C C . ILE A 1 322 ? 33.431 8.408 50.476 1.00 13.29 328 ILE A C 1
ATOM 2590 O O . ILE A 1 322 ? 32.707 7.410 50.652 1.00 13.09 328 ILE A O 1
ATOM 2595 N N . LYS A 1 323 ? 33.107 9.378 49.621 1.00 13.93 329 LYS A N 1
ATOM 2596 C CA . LYS A 1 323 ? 31.868 9.245 48.859 1.00 14.72 329 LYS A CA 1
ATOM 2597 C C . LYS A 1 323 ? 31.881 7.951 48.036 1.00 12.69 329 LYS A C 1
ATOM 2598 O O . LYS A 1 323 ? 30.874 7.240 47.944 1.00 13.37 329 LYS A O 1
ATOM 2604 N N . ASP A 1 324 ? 33.044 7.616 47.455 1.00 12.54 330 ASP A N 1
ATOM 2605 C CA . ASP A 1 324 ? 33.134 6.438 46.626 1.00 13.01 330 ASP A CA 1
ATOM 2606 C C . ASP A 1 324 ? 32.950 5.158 47.438 1.00 11.86 330 ASP A C 1
ATOM 2607 O O . ASP A 1 324 ? 32.326 4.224 46.939 1.00 12.13 330 ASP A O 1
ATOM 2612 N N . LYS A 1 325 ? 33.463 5.131 48.675 1.00 11.50 331 LYS A N 1
ATOM 2613 C CA . LYS A 1 325 ? 33.280 3.991 49.551 1.00 11.10 331 LYS A CA 1
ATOM 2614 C C . LYS A 1 325 ? 31.830 3.819 49.978 1.00 10.87 331 LYS A C 1
ATOM 2615 O O . LYS A 1 325 ? 31.336 2.677 50.038 1.00 12.57 331 LYS A O 1
ATOM 2621 N N A ILE A 1 326 ? 31.165 4.942 50.296 0.49 11.25 332 ILE A N 1
ATOM 2622 N N B ILE A 1 326 ? 31.134 4.929 50.236 0.51 11.65 332 ILE A N 1
ATOM 2623 C CA A ILE A 1 326 ? 29.736 4.930 50.593 0.49 11.51 332 ILE A CA 1
ATOM 2624 C CA B ILE A 1 326 ? 29.727 4.824 50.597 0.51 12.10 332 ILE A CA 1
ATOM 2625 C C A ILE A 1 326 ? 28.952 4.334 49.413 0.49 11.55 332 ILE A C 1
ATOM 2626 C C B ILE A 1 326 ? 28.906 4.334 49.397 0.51 11.82 332 ILE A C 1
ATOM 2627 O O A ILE A 1 326 ? 28.032 3.526 49.594 0.49 12.12 332 ILE A O 1
ATOM 2628 O O B ILE A 1 326 ? 27.937 3.578 49.548 0.51 12.10 332 ILE A O 1
ATOM 2637 N N . ILE A 1 327 ? 29.252 4.790 48.202 1.00 11.21 333 ILE A N 1
ATOM 2638 C CA . ILE A 1 327 ? 28.636 4.228 46.996 1.00 10.95 333 ILE A CA 1
ATOM 2639 C C . ILE A 1 327 ? 28.881 2.723 46.902 1.00 10.43 333 ILE A C 1
ATOM 2640 O O . ILE A 1 327 ? 27.980 1.937 46.597 1.00 11.45 333 ILE A O 1
ATOM 2645 N N . GLU A 1 328 ? 30.104 2.285 47.164 1.00 10.98 334 GLU A N 1
ATOM 2646 C CA . GLU A 1 328 ? 30.384 0.861 47.077 1.00 11.66 334 GLU A CA 1
ATOM 2647 C C . GLU A 1 328 ? 29.520 0.070 48.061 1.00 11.58 334 GLU A C 1
ATOM 2648 O O . GLU A 1 328 ? 29.022 -1.006 47.764 1.00 11.42 334 GLU A O 1
ATOM 2654 N N . MET A 1 329 ? 29.477 0.545 49.302 1.00 12.01 335 MET A N 1
ATOM 2655 C CA . MET A 1 329 ? 28.719 -0.131 50.341 1.00 11.34 335 MET A CA 1
ATOM 2656 C C . MET A 1 329 ? 27.279 -0.259 49.818 1.00 10.67 335 MET A C 1
ATOM 2657 O O . MET A 1 329 ? 26.637 -1.288 49.976 1.00 11.17 335 MET A O 1
ATOM 2662 N N . THR A 1 330 ? 26.771 0.842 49.278 1.00 11.03 336 THR A N 1
ATOM 2663 C CA . THR A 1 330 ? 25.380 0.872 48.824 1.00 10.89 336 THR A CA 1
ATOM 2664 C C . THR A 1 330 ? 25.145 -0.140 47.693 1.00 10.43 336 THR A C 1
ATOM 2665 O O . THR A 1 330 ? 24.164 -0.913 47.711 1.00 11.69 336 THR A O 1
ATOM 2669 N N . HIS A 1 331 ? 26.077 -0.179 46.737 1.00 10.60 337 HIS A N 1
ATOM 2670 C CA . HIS A 1 331 ? 26.002 -1.082 45.595 1.00 10.67 337 HIS A CA 1
ATOM 2671 C C . HIS A 1 331 ? 25.999 -2.553 46.040 1.00 10.58 337 HIS A C 1
ATOM 2672 O O . HIS A 1 331 ? 25.157 -3.356 45.635 1.00 11.44 337 HIS A O 1
ATOM 2679 N N . LEU A 1 332 ? 26.912 -2.916 46.933 1.00 10.87 338 LEU A N 1
ATOM 2680 C CA . LEU A 1 332 ? 26.959 -4.306 47.423 1.00 11.50 338 LEU A CA 1
ATOM 2681 C C . LEU A 1 332 ? 25.677 -4.678 48.184 1.00 10.71 338 LEU A C 1
ATOM 2682 O O . LEU A 1 332 ? 25.111 -5.765 48.053 1.00 12.48 338 LEU A O 1
ATOM 2687 N N . ASN A 1 333 ? 25.228 -3.744 49.004 1.00 10.89 339 ASN A N 1
ATOM 2688 C CA . ASN A 1 333 ? 24.013 -3.932 49.795 1.00 10.94 339 ASN A CA 1
ATOM 2689 C C . ASN A 1 333 ? 22.790 -4.137 48.891 1.00 11.79 339 ASN A C 1
ATOM 2690 O O . ASN A 1 333 ? 22.006 -5.066 49.085 1.00 12.07 339 ASN A O 1
ATOM 2695 N N . GLU A 1 334 ? 22.679 -3.328 47.842 1.00 11.48 340 GLU A N 1
ATOM 2696 C CA . GLU A 1 334 ? 21.541 -3.452 46.942 1.00 11.94 340 GLU A CA 1
ATOM 2697 C C . GLU A 1 334 ? 21.612 -4.694 46.073 1.00 11.47 340 GLU A C 1
ATOM 2698 O O . GLU A 1 334 ? 20.600 -5.220 45.627 1.00 13.26 340 GLU A O 1
ATOM 2704 N N . THR A 1 335 ? 22.824 -5.185 45.821 1.00 10.89 341 THR A N 1
ATOM 2705 C CA . THR A 1 335 ? 23.009 -6.417 45.066 1.00 11.37 341 THR A CA 1
ATOM 2706 C C . THR A 1 335 ? 22.326 -7.574 45.828 1.00 11.67 341 THR A C 1
ATOM 2707 O O . THR A 1 335 ? 21.677 -8.438 45.252 1.00 14.14 341 THR A O 1
ATOM 2711 N N . ILE A 1 336 ? 22.526 -7.637 47.151 1.00 11.90 342 ILE A N 1
ATOM 2712 C CA . ILE A 1 336 ? 21.882 -8.642 47.983 1.00 12.07 342 ILE A CA 1
ATOM 2713 C C . ILE A 1 336 ? 20.373 -8.461 47.905 1.00 11.46 342 ILE A C 1
ATOM 2714 O O . ILE A 1 336 ? 19.612 -9.445 47.712 1.00 13.02 342 ILE A O 1
ATOM 2719 N N . PHE A 1 337 ? 19.940 -7.218 48.107 1.00 11.47 343 PHE A N 1
ATOM 2720 C CA . PHE A 1 337 ? 18.508 -6.978 48.099 1.00 12.21 343 PHE A CA 1
ATOM 2721 C C . PHE A 1 337 ? 17.872 -7.465 46.794 1.00 11.96 343 PHE A C 1
ATOM 2722 O O . PHE A 1 337 ? 16.792 -8.097 46.800 1.00 12.66 343 PHE A O 1
ATOM 2730 N N . ALA A 1 338 ? 18.484 -7.096 45.668 1.00 12.98 344 ALA A N 1
ATOM 2731 C CA . ALA A 1 338 ? 17.965 -7.437 44.338 1.00 12.64 344 ALA A CA 1
ATOM 2732 C C . ALA A 1 338 ? 17.816 -8.948 44.209 1.00 12.20 344 ALA A C 1
ATOM 2733 O O . ALA A 1 338 ? 16.817 -9.444 43.703 1.00 13.15 344 ALA A O 1
ATOM 2735 N N . ALA A 1 339 ? 18.839 -9.705 44.623 1.00 12.50 345 ALA A N 1
ATOM 2736 C CA . ALA A 1 339 ? 18.788 -11.160 44.514 1.00 13.52 345 ALA A CA 1
ATOM 2737 C C . ALA A 1 339 ? 17.603 -11.725 45.293 1.00 12.48 345 ALA A C 1
ATOM 2738 O O . ALA A 1 339 ? 16.905 -12.616 44.817 1.00 13.56 345 ALA A O 1
ATOM 2740 N N . GLY A 1 340 ? 17.412 -11.265 46.531 1.00 11.65 346 GLY A N 1
ATOM 2741 C CA . GLY A 1 340 ? 16.378 -11.769 47.375 1.00 12.11 346 GLY A CA 1
ATOM 2742 C C . GLY A 1 340 ? 15.005 -11.451 46.801 1.00 11.12 346 GLY A C 1
ATOM 2743 O O . GLY A 1 340 ? 14.165 -12.362 46.699 1.00 12.74 346 GLY A O 1
ATOM 2744 N N . ILE A 1 341 ? 14.768 -10.192 46.405 1.00 11.78 347 ILE A N 1
ATOM 2745 C CA . ILE A 1 341 ? 13.442 -9.841 45.902 1.00 12.27 347 ILE A CA 1
ATOM 2746 C C . ILE A 1 341 ? 13.162 -10.472 44.526 1.00 12.95 347 ILE A C 1
ATOM 2747 O O . ILE A 1 341 ? 12.025 -10.874 44.257 1.00 13.86 347 ILE A O 1
ATOM 2752 N N . ALA A 1 342 ? 14.206 -10.724 43.734 1.00 12.24 348 ALA A N 1
ATOM 2753 C CA . ALA A 1 342 ? 14.048 -11.439 42.479 1.00 12.02 348 ALA A CA 1
ATOM 2754 C C . ALA A 1 342 ? 13.577 -12.873 42.771 1.00 12.55 348 ALA A C 1
ATOM 2755 O O . ALA A 1 342 ? 12.706 -13.391 42.111 1.00 13.56 348 ALA A O 1
ATOM 2757 N N . SER A 1 343 ? 14.180 -13.526 43.762 1.00 12.71 349 SER A N 1
ATOM 2758 C CA . SER A 1 343 ? 13.797 -14.867 44.169 1.00 11.66 349 SER A CA 1
ATOM 2759 C C . SER A 1 343 ? 12.314 -14.893 44.520 1.00 11.71 349 SER A C 1
ATOM 2760 O O . SER A 1 343 ? 11.565 -15.778 44.097 1.00 12.98 349 SER A O 1
ATOM 2763 N N . SER A 1 344 ? 11.898 -13.926 45.336 1.00 11.59 350 SER A N 1
ATOM 2764 C CA . SER A 1 344 ? 10.515 -13.863 45.797 1.00 12.04 350 SER A CA 1
ATOM 2765 C C . SER A 1 344 ? 9.573 -13.575 44.639 1.00 11.70 350 SER A C 1
ATOM 2766 O O . SER A 1 344 ? 8.519 -14.230 44.514 1.00 14.26 350 SER A O 1
ATOM 2769 N N . HIS A 1 345 ? 9.910 -12.598 43.796 1.00 12.97 351 HIS A N 1
ATOM 2770 C CA . HIS A 1 345 ? 9.101 -12.247 42.630 1.00 13.25 351 HIS A CA 1
ATOM 2771 C C . HIS A 1 345 ? 8.890 -13.421 41.686 1.00 14.67 351 HIS A C 1
ATOM 2772 O O . HIS A 1 345 ? 7.839 -13.484 41.062 1.00 15.67 351 HIS A O 1
ATOM 2779 N N . GLN A 1 346 ? 9.892 -14.323 41.606 1.00 14.04 352 GLN A N 1
ATOM 2780 C CA . GLN A 1 346 ? 9.893 -15.486 40.717 1.00 16.05 352 GLN A CA 1
ATOM 2781 C C . GLN A 1 346 ? 9.279 -16.723 41.392 1.00 16.84 352 GLN A C 1
ATOM 2782 O O . GLN A 1 346 ? 9.398 -17.833 40.854 1.00 18.38 352 GLN A O 1
ATOM 2788 N N . GLY A 1 347 ? 8.577 -16.545 42.515 1.00 16.11 353 GLY A N 1
ATOM 2789 C CA . GLY A 1 347 ? 7.988 -17.662 43.256 1.00 16.37 353 GLY A CA 1
ATOM 2790 C C . GLY A 1 347 ? 6.865 -18.391 42.509 1.00 17.13 353 GLY A C 1
ATOM 2791 O O . GLY A 1 347 ? 6.241 -17.851 41.605 1.00 18.82 353 GLY A O 1
ATOM 2792 N N . GLN A 1 348 ? 6.654 -19.661 42.871 1.00 16.27 354 GLN A N 1
ATOM 2793 C CA . GLN A 1 348 ? 5.739 -20.556 42.172 1.00 17.33 354 GLN A CA 1
ATOM 2794 C C . GLN A 1 348 ? 4.854 -21.281 43.196 1.00 16.33 354 GLN A C 1
ATOM 2795 O O . GLN A 1 348 ? 5.286 -21.567 44.325 1.00 16.77 354 GLN A O 1
ATOM 2801 N N . LYS A 1 349 ? 3.618 -21.595 42.797 1.00 17.86 355 LYS A N 1
ATOM 2802 C CA . LYS A 1 349 ? 2.693 -22.361 43.631 1.00 17.85 355 LYS A CA 1
ATOM 2803 C C . LYS A 1 349 ? 3.084 -23.831 43.796 1.00 17.71 355 LYS A C 1
ATOM 2804 O O . LYS A 1 349 ? 3.319 -24.545 42.823 1.00 19.29 355 LYS A O 1
ATOM 2810 N N . MET A 1 350 ? 3.104 -24.276 45.059 1.00 17.35 356 MET A N 1
ATOM 2811 C CA . MET A 1 350 ? 3.270 -25.675 45.398 1.00 18.84 356 MET A CA 1
ATOM 2812 C C . MET A 1 350 ? 1.947 -26.421 45.431 1.00 19.07 356 MET A C 1
ATOM 2813 O O . MET A 1 350 ? 0.882 -25.817 45.479 1.00 18.46 356 MET A O 1
ATOM 2818 N N . LYS A 1 351 ? 2.020 -27.757 45.487 1.00 19.67 357 LYS A N 1
ATOM 2819 C CA . LYS A 1 351 ? 0.788 -28.549 45.513 1.00 21.17 357 LYS A CA 1
ATOM 2820 C C . LYS A 1 351 ? -0.163 -28.146 46.646 1.00 19.57 357 LYS A C 1
ATOM 2821 O O . LYS A 1 351 ? -1.383 -28.228 46.462 1.00 21.39 357 LYS A O 1
ATOM 2827 N N . SER A 1 352 ? 0.373 -27.811 47.838 1.00 19.41 358 SER A N 1
ATOM 2828 C CA . SER A 1 352 ? -0.457 -27.455 48.992 1.00 18.87 358 SER A CA 1
ATOM 2829 C C . SER A 1 352 ? -1.143 -26.088 48.885 1.00 19.94 358 SER A C 1
ATOM 2830 O O . SER A 1 352 ? -2.010 -25.778 49.704 1.00 19.94 358 SER A O 1
ATOM 2833 N N . GLY A 1 353 ? -0.682 -25.241 47.948 1.00 19.54 359 GLY A N 1
ATOM 2834 C CA . GLY A 1 353 ? -1.202 -23.900 47.764 1.00 18.99 359 GLY A CA 1
ATOM 2835 C C . GLY A 1 353 ? -0.224 -22.799 48.158 1.00 17.34 359 GLY A C 1
ATOM 2836 O O . GLY A 1 353 ? -0.393 -21.655 47.721 1.00 19.09 359 GLY A O 1
ATOM 2837 N N . VAL A 1 354 ? 0.750 -23.127 49.019 1.00 17.57 360 VAL A N 1
ATOM 2838 C CA . VAL A 1 354 ? 1.765 -22.157 49.406 1.00 15.41 360 VAL A CA 1
ATOM 2839 C C . VAL A 1 354 ? 2.659 -21.848 48.199 1.00 15.07 360 VAL A C 1
ATOM 2840 O O . VAL A 1 354 ? 2.910 -22.706 47.372 1.00 16.27 360 VAL A O 1
ATOM 2844 N N . TYR A 1 355 ? 3.151 -20.613 48.119 1.00 15.28 361 TYR A N 1
ATOM 2845 C CA . TYR A 1 355 ? 4.152 -20.198 47.142 1.00 15.42 361 TYR A CA 1
ATOM 2846 C C . TYR A 1 355 ? 5.557 -20.404 47.718 1.00 14.28 361 TYR A C 1
ATOM 2847 O O . TYR A 1 355 ? 5.812 -20.108 48.897 1.00 15.01 361 TYR A O 1
ATOM 2856 N N . LEU A 1 356 ? 6.440 -20.943 46.881 1.00 13.52 362 LEU A N 1
ATOM 2857 C CA . LEU A 1 356 ? 7.867 -21.101 47.173 1.00 13.53 362 LEU A CA 1
ATOM 2858 C C . LEU A 1 356 ? 8.664 -20.184 46.258 1.00 13.62 362 LEU A C 1
ATOM 2859 O O . LEU A 1 356 ? 8.463 -20.157 45.048 1.00 14.80 362 LEU A O 1
ATOM 2864 N N . ASN A 1 357 ? 9.605 -19.435 46.828 1.00 12.96 363 ASN A N 1
ATOM 2865 C CA . ASN A 1 357 ? 10.472 -18.574 46.061 1.00 13.98 363 ASN A CA 1
ATOM 2866 C C . ASN A 1 357 ? 11.435 -19.406 45.205 1.00 12.74 363 ASN A C 1
ATOM 2867 O O . ASN A 1 357 ? 11.608 -20.610 45.379 1.00 13.77 363 ASN A O 1
ATOM 2872 N N . ASP A 1 358 ? 12.044 -18.736 44.218 1.00 13.95 364 ASP A N 1
ATOM 2873 C CA . ASP A 1 358 ? 12.985 -19.336 43.293 1.00 14.76 364 ASP A CA 1
ATOM 2874 C C . ASP A 1 358 ? 14.241 -19.785 44.015 1.00 13.40 364 ASP A C 1
ATOM 2875 O O . ASP A 1 358 ? 15.007 -18.971 44.523 1.00 14.29 364 ASP A O 1
ATOM 2880 N N . ASP A 1 359 ? 14.462 -21.097 44.027 1.00 14.11 365 ASP A N 1
ATOM 2881 C CA . ASP A 1 359 ? 15.568 -21.671 44.793 1.00 14.38 365 ASP A CA 1
ATOM 2882 C C . ASP A 1 359 ? 16.939 -21.193 44.297 1.00 14.62 365 ASP A C 1
ATOM 2883 O O . ASP A 1 359 ? 17.794 -20.844 45.107 1.00 17.06 365 ASP A O 1
ATOM 2888 N N . MET A 1 360 ? 17.153 -21.197 42.997 1.00 13.41 366 MET A N 1
ATOM 2889 C CA . MET A 1 360 ? 18.424 -20.789 42.441 1.00 11.91 366 MET A CA 1
ATOM 2890 C C . MET A 1 360 ? 18.749 -19.367 42.876 1.00 12.13 366 MET A C 1
ATOM 2891 O O . MET A 1 360 ? 19.840 -19.105 43.358 1.00 12.56 366 MET A O 1
ATOM 2896 N N . LEU A 1 361 ? 17.793 -18.464 42.729 1.00 12.18 367 LEU A N 1
ATOM 2897 C CA . LEU A 1 361 ? 18.061 -17.082 43.083 1.00 12.39 367 LEU A CA 1
ATOM 2898 C C . LEU A 1 361 ? 18.228 -16.867 44.590 1.00 11.51 367 LEU A C 1
ATOM 2899 O O . LEU A 1 361 ? 18.957 -15.962 44.989 1.00 12.43 367 LEU A O 1
ATOM 2904 N N . ALA A 1 362 ? 17.568 -17.701 45.414 1.00 11.39 368 ALA A N 1
ATOM 2905 C CA . ALA A 1 362 ? 17.825 -17.694 46.845 1.00 11.33 368 ALA A CA 1
ATOM 2906 C C . ALA A 1 362 ? 19.291 -18.048 47.114 1.00 11.31 368 ALA A C 1
ATOM 2907 O O . ALA A 1 362 ? 19.890 -17.484 48.016 1.00 12.34 368 ALA A O 1
ATOM 2909 N N . GLN A 1 363 ? 19.849 -19.029 46.400 1.00 11.34 369 GLN A N 1
ATOM 2910 C CA . GLN A 1 363 ? 21.251 -19.409 46.628 1.00 11.89 369 GLN A CA 1
ATOM 2911 C C . GLN A 1 363 ? 22.147 -18.221 46.360 1.00 11.58 369 GLN A C 1
ATOM 2912 O O . GLN A 1 363 ? 23.135 -17.986 47.061 1.00 12.97 369 GLN A O 1
ATOM 2918 N N . VAL A 1 364 ? 21.846 -17.508 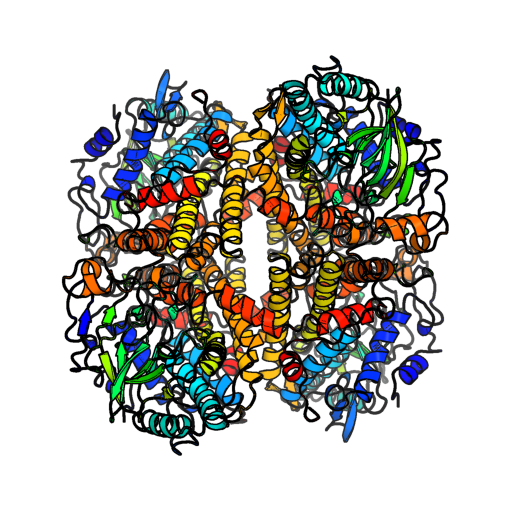45.286 1.00 11.95 370 VAL A N 1
ATOM 2919 C CA . VAL A 1 364 ? 22.631 -16.347 44.901 1.00 13.45 370 VAL A CA 1
ATOM 2920 C C . VAL A 1 364 ? 22.553 -15.231 45.947 1.00 13.34 370 VAL A C 1
ATOM 2921 O O . VAL A 1 364 ? 23.535 -14.593 46.275 1.00 14.51 370 VAL A O 1
ATOM 2925 N N . CYS A 1 365 ? 21.353 -14.971 46.478 1.00 11.69 371 CYS A N 1
ATOM 2926 C CA . CYS A 1 365 ? 21.179 -14.001 47.541 1.00 11.61 371 CYS A CA 1
ATOM 2927 C C . CYS A 1 365 ? 22.094 -14.361 48.717 1.00 11.18 371 CYS A C 1
ATOM 2928 O O . CYS A 1 365 ? 22.948 -13.592 49.158 1.00 11.22 371 CYS A O 1
ATOM 2931 N N A LYS A 1 366 ? 21.932 -15.556 49.243 0.66 11.19 372 LYS A N 1
ATOM 2932 N N B LYS A 1 366 ? 21.925 -15.582 49.193 0.34 11.53 372 LYS A N 1
ATOM 2933 C CA A LYS A 1 366 ? 22.686 -15.972 50.422 0.66 11.19 372 LYS A CA 1
ATOM 2934 C CA B LYS A 1 366 ? 22.645 -16.051 50.362 0.34 11.64 372 LYS A CA 1
ATOM 2935 C C A LYS A 1 366 ? 24.185 -16.022 50.125 0.66 10.91 372 LYS A C 1
ATOM 2936 C C B LYS A 1 366 ? 24.149 -16.017 50.114 0.34 11.43 372 LYS A C 1
ATOM 2937 O O A LYS A 1 366 ? 24.987 -15.647 50.973 0.66 11.46 372 LYS A O 1
ATOM 2938 O O B LYS A 1 366 ? 24.902 -15.547 50.963 0.34 11.96 372 LYS A O 1
ATOM 2949 N N . HIS A 1 367 ? 24.572 -16.520 48.952 1.00 11.10 373 HIS A N 1
ATOM 2950 C CA . HIS A 1 367 ? 26.011 -16.612 48.674 1.00 11.24 373 HIS A CA 1
ATOM 2951 C C . HIS A 1 367 ? 26.662 -15.237 48.696 1.00 11.01 373 HIS A C 1
ATOM 2952 O O . HIS A 1 367 ? 27.787 -15.090 49.210 1.00 11.82 373 HIS A O 1
ATOM 2959 N N . ASN A 1 368 ? 25.977 -14.233 48.132 1.00 10.67 374 ASN A N 1
ATOM 2960 C CA . ASN A 1 368 ? 26.451 -12.864 48.230 1.00 10.77 374 ASN A CA 1
ATOM 2961 C C . ASN A 1 368 ? 26.500 -12.379 49.682 1.00 10.59 374 ASN A C 1
ATOM 2962 O O . ASN A 1 368 ? 27.389 -11.606 50.060 1.00 11.67 374 ASN A O 1
ATOM 2967 N N A VAL A 1 369 ? 25.454 -12.713 50.454 0.60 10.60 375 VAL A N 1
ATOM 2968 N N B VAL A 1 369 ? 25.497 -12.738 50.493 0.40 10.43 375 VAL A N 1
ATOM 2969 C CA A VAL A 1 369 ? 25.410 -12.392 51.882 0.60 11.11 375 VAL A CA 1
ATOM 2970 C CA B VAL A 1 369 ? 25.494 -12.273 51.876 0.40 9.97 375 VAL A CA 1
ATOM 2971 C C A VAL A 1 369 ? 26.649 -12.912 52.625 0.60 10.80 375 VAL A C 1
ATOM 2972 C C B VAL A 1 369 ? 26.603 -12.958 52.694 0.40 10.35 375 VAL A C 1
ATOM 2973 O O A VAL A 1 369 ? 27.103 -12.283 53.584 0.60 11.07 375 VAL A O 1
ATOM 2974 O O B VAL A 1 369 ? 26.931 -12.481 53.783 0.40 10.69 375 VAL A O 1
ATOM 2981 N N . THR A 1 370 ? 27.207 -14.062 52.201 1.00 11.00 376 THR A N 1
ATOM 2982 C CA . THR A 1 370 ? 28.384 -14.646 52.873 1.00 10.62 376 THR A CA 1
ATOM 2983 C C . THR A 1 370 ? 29.644 -13.806 52.651 1.00 10.83 376 THR A C 1
ATOM 2984 O O . THR A 1 370 ? 30.641 -14.020 53.368 1.00 11.55 376 THR A O 1
ATOM 2988 N N . ARG A 1 371 ? 29.594 -12.909 51.656 1.00 10.88 377 ARG A N 1
ATOM 2989 C CA . ARG A 1 371 ? 30.746 -12.112 51.232 1.00 10.34 377 ARG A CA 1
ATOM 2990 C C . ARG A 1 371 ? 30.605 -10.634 51.618 1.00 11.86 377 ARG A C 1
ATOM 2991 O O . ARG A 1 371 ? 31.493 -10.046 52.229 1.00 13.03 377 ARG A O 1
ATOM 2999 N N . PHE A 1 372 ? 29.521 -10.015 51.177 1.00 10.58 378 PHE A N 1
ATOM 3000 C CA . PHE A 1 372 ? 29.480 -8.557 51.107 1.00 11.14 378 PHE A CA 1
ATOM 3001 C C . PHE A 1 372 ? 29.431 -7.884 52.483 1.00 11.15 378 PHE A C 1
ATOM 3002 O O . PHE A 1 372 ? 30.022 -6.797 52.640 1.00 10.96 378 PHE A O 1
ATOM 3010 N N . PRO A 1 373 ? 28.693 -8.395 53.507 1.00 11.14 379 PRO A N 1
ATOM 3011 C CA . PRO A 1 373 ? 28.710 -7.738 54.821 1.00 12.06 379 PRO A CA 1
ATOM 3012 C C . PRO A 1 373 ? 30.134 -7.512 55.326 1.00 10.63 379 PRO A C 1
ATOM 3013 O O . PRO A 1 373 ? 30.393 -6.518 56.008 1.00 11.03 379 PRO A O 1
ATOM 3017 N N . TYR A 1 374 ? 31.013 -8.483 55.048 1.00 10.82 380 TYR A N 1
ATOM 3018 C CA . TYR A 1 374 ? 32.398 -8.369 55.479 1.00 10.75 380 TYR A CA 1
ATOM 3019 C C . TYR A 1 374 ? 33.083 -7.169 54.842 1.00 11.60 380 TYR A C 1
ATOM 3020 O O . TYR A 1 374 ? 33.878 -6.493 55.487 1.00 13.17 380 TYR A O 1
ATOM 3029 N N . GLU A 1 375 ? 32.767 -6.891 53.586 1.00 11.12 381 GLU A N 1
ATOM 3030 C CA . GLU A 1 375 ? 33.354 -5.753 52.899 1.00 11.43 381 GLU A CA 1
ATOM 3031 C C . GLU A 1 375 ? 32.727 -4.432 53.355 1.00 9.82 381 GLU A C 1
ATOM 3032 O O . GLU A 1 375 ? 33.380 -3.378 53.514 1.00 11.49 381 GLU A O 1
ATOM 3038 N N . ILE A 1 376 ? 31.390 -4.430 53.539 1.00 10.71 382 ILE A N 1
ATOM 3039 C CA . ILE A 1 376 ? 30.728 -3.230 54.021 1.00 11.19 382 ILE A CA 1
ATOM 3040 C C . ILE A 1 376 ? 31.304 -2.847 55.384 1.00 10.08 382 ILE A C 1
ATOM 3041 O O . ILE A 1 376 ? 31.556 -1.655 55.682 1.00 12.27 382 ILE A O 1
ATOM 3046 N N A SER A 1 377 ? 31.542 -3.845 56.231 0.57 10.09 383 SER A N 1
ATOM 3047 N N B SER A 1 377 ? 31.511 -3.867 56.225 0.43 10.40 383 SER A N 1
ATOM 3048 C CA A SER A 1 377 ? 32.116 -3.597 57.538 0.57 10.21 383 SER A CA 1
ATOM 3049 C CA B SER A 1 377 ? 32.122 -3.708 57.532 0.43 10.62 383 SER A CA 1
ATOM 3050 C C A SER A 1 377 ? 33.533 -3.041 57.441 0.57 10.42 383 SER A C 1
ATOM 3051 C C B SER A 1 377 ? 33.502 -3.061 57.430 0.43 10.78 383 SER A C 1
ATOM 3052 O O A SER A 1 377 ? 33.885 -2.119 58.180 0.57 11.67 383 SER A O 1
ATOM 3053 O O B SER A 1 377 ? 33.796 -2.103 58.147 0.43 11.99 383 SER A O 1
ATOM 3058 N N . ARG A 1 378 ? 34.343 -3.607 56.554 1.00 10.80 384 ARG A N 1
ATOM 3059 C CA . ARG A 1 378 ? 35.712 -3.126 56.360 1.00 10.67 384 ARG A CA 1
ATOM 3060 C C . ARG A 1 378 ? 35.705 -1.652 55.972 1.00 10.00 384 ARG A C 1
ATOM 3061 O O . ARG A 1 378 ? 36.431 -0.834 56.528 1.00 11.63 384 ARG A O 1
ATOM 3069 N N . LEU A 1 379 ? 34.846 -1.290 55.017 1.00 10.62 385 LEU A N 1
ATOM 3070 C CA . LEU A 1 379 ? 34.772 0.078 54.532 1.00 11.18 385 LEU A CA 1
ATOM 3071 C C . LEU A 1 379 ? 34.297 1.032 55.626 1.00 11.21 385 LEU A C 1
ATOM 3072 O O . LEU A 1 379 ? 34.760 2.167 55.708 1.00 12.04 385 LEU A O 1
ATOM 3077 N N . ALA A 1 380 ? 33.300 0.605 56.402 1.00 11.33 386 ALA A N 1
ATOM 3078 C CA . ALA A 1 380 ? 32.859 1.397 57.555 1.00 11.72 386 ALA A CA 1
ATOM 3079 C C . ALA A 1 380 ? 34.000 1.705 58.527 1.00 12.34 386 ALA A C 1
ATOM 3080 O O . ALA A 1 380 ? 34.124 2.826 59.035 1.00 12.45 386 ALA A O 1
ATOM 3082 N N A GLN A 1 381 ? 34.846 0.714 58.778 0.57 11.63 387 GLN A N 1
ATOM 3083 N N B GLN A 1 381 ? 34.838 0.699 58.774 0.43 12.24 387 GLN A N 1
ATOM 3084 C CA A GLN A 1 381 ? 35.955 0.923 59.696 0.57 12.43 387 GLN A CA 1
ATOM 3085 C CA B GLN A 1 381 ? 35.974 0.854 59.669 0.43 13.35 387 GLN A CA 1
ATOM 3086 C C A GLN A 1 381 ? 36.974 1.879 59.089 0.57 12.56 387 GLN A C 1
ATOM 3087 C C B GLN A 1 381 ? 36.975 1.849 59.093 0.43 13.01 387 GLN A C 1
ATOM 3088 O O A GLN A 1 381 ? 37.543 2.691 59.804 0.57 13.11 387 GLN A O 1
ATOM 3089 O O B GLN A 1 381 ? 37.538 2.647 59.831 0.43 13.39 387 GLN A O 1
ATOM 3100 N N . ASP A 1 382 ? 37.214 1.781 57.783 1.00 12.26 388 ASP A N 1
ATOM 3101 C CA . ASP A 1 382 ? 38.100 2.751 57.102 1.00 11.58 388 ASP A CA 1
ATOM 3102 C C . ASP A 1 382 ? 37.589 4.181 57.327 1.00 12.15 388 ASP A C 1
ATOM 3103 O O . ASP A 1 382 ? 38.295 5.107 57.774 1.00 13.73 388 ASP A O 1
ATOM 3108 N N . ILE A 1 383 ? 36.293 4.387 57.038 1.00 10.79 389 ILE A N 1
ATOM 3109 C CA . ILE A 1 383 ? 35.720 5.727 57.140 1.00 12.28 389 ILE A CA 1
ATOM 3110 C C . ILE A 1 383 ? 35.755 6.235 58.583 1.00 11.52 389 ILE A C 1
ATOM 3111 O O . ILE A 1 383 ? 35.914 7.425 58.819 1.00 13.44 389 ILE A O 1
ATOM 3116 N N . ALA A 1 384 ? 35.563 5.351 59.565 1.00 12.16 390 ALA A N 1
ATOM 3117 C CA . ALA A 1 384 ? 35.455 5.775 60.966 1.00 12.40 390 ALA A CA 1
ATOM 3118 C C . ALA A 1 384 ? 36.775 6.303 61.536 1.00 13.04 390 ALA A C 1
ATOM 3119 O O . ALA A 1 384 ? 36.779 7.253 62.335 1.00 15.65 390 ALA A O 1
ATOM 3121 N N . GLY A 1 385 ? 37.886 5.674 61.169 1.00 11.74 391 GLY A N 1
ATOM 3122 C CA . GLY A 1 385 ? 39.167 5.982 61.808 1.00 13.02 391 GLY A CA 1
ATOM 3123 C C . GLY A 1 385 ? 39.473 5.094 63.018 1.00 13.01 391 GLY A C 1
ATOM 3124 O O . GLY A 1 385 ? 38.673 4.248 63.439 1.00 13.63 391 GLY A O 1
ATOM 3125 N N . GLY A 1 386 ? 40.691 5.283 63.558 1.00 13.17 392 GLY A N 1
ATOM 3126 C CA . GLY A 1 386 ? 41.185 4.435 64.624 1.00 14.52 392 GLY A CA 1
ATOM 3127 C C . GLY A 1 386 ? 40.364 4.426 65.910 1.00 13.24 392 GLY A C 1
ATOM 3128 O O . GLY A 1 386 ? 40.411 3.437 66.677 1.00 13.74 392 GLY A O 1
ATOM 3129 N N . LEU A 1 387 ? 39.663 5.542 66.198 1.00 15.14 393 LEU A N 1
ATOM 3130 C CA . LEU A 1 387 ? 38.913 5.667 67.447 1.00 15.76 393 LEU A CA 1
ATOM 3131 C C . LEU A 1 387 ? 37.798 4.626 67.534 1.00 16.10 393 LEU A C 1
ATOM 3132 O O . LEU A 1 387 ? 37.340 4.323 68.614 1.00 19.11 393 LEU A O 1
ATOM 3137 N N . VAL A 1 388 ? 37.406 4.020 66.413 1.00 16.00 394 VAL A N 1
ATOM 3138 C CA . VAL A 1 388 ? 36.416 2.956 66.420 1.00 15.95 394 VAL A CA 1
ATOM 3139 C C . VAL A 1 388 ? 36.854 1.800 67.324 1.00 17.05 394 VAL A C 1
ATOM 3140 O O . VAL A 1 388 ? 35.999 1.121 67.887 1.00 20.38 394 VAL A O 1
ATOM 3144 N N . VAL A 1 389 ? 38.184 1.585 67.496 1.00 14.34 395 VAL A N 1
ATOM 3145 C CA . VAL A 1 389 ? 38.684 0.558 68.375 1.00 15.83 395 VAL A CA 1
ATOM 3146 C C . VAL A 1 389 ? 39.494 1.082 69.558 1.00 17.62 395 VAL A C 1
ATOM 3147 O O . VAL A 1 389 ? 39.859 0.267 70.380 1.00 25.39 395 VAL A O 1
ATOM 3151 N N . THR A 1 390 ? 39.815 2.362 69.636 1.00 15.27 396 THR A N 1
ATOM 3152 C CA . THR A 1 390 ? 40.605 2.826 70.751 1.00 14.24 396 THR A CA 1
ATOM 3153 C C . THR A 1 390 ? 39.846 3.771 71.681 1.00 13.60 396 THR A C 1
ATOM 3154 O O . THR A 1 390 ? 40.420 4.317 72.615 1.00 15.92 396 THR A O 1
ATOM 3158 N N . LEU A 1 391 ? 38.553 3.961 71.459 1.00 14.64 397 LEU A N 1
ATOM 3159 C CA . LEU A 1 391 ? 37.808 4.917 72.258 1.00 14.93 397 LEU A CA 1
ATOM 3160 C C . LEU A 1 391 ? 37.749 4.513 73.741 1.00 13.09 397 LEU A C 1
ATOM 3161 O O . LEU A 1 391 ? 37.440 3.356 74.082 1.00 13.90 397 LEU A O 1
ATOM 3166 N N . PRO A 1 392 ? 38.013 5.437 74.680 1.00 13.91 398 PRO A N 1
ATOM 3167 C CA . PRO A 1 392 ? 37.822 5.148 76.107 1.00 14.32 398 PRO A CA 1
ATOM 3168 C C . PRO A 1 392 ? 36.352 4.882 76.474 1.00 12.94 398 PRO A C 1
ATOM 3169 O O . PRO A 1 392 ? 35.429 5.229 75.709 1.00 15.22 398 PRO A O 1
ATOM 3173 N N . SER A 1 393 ? 36.166 4.233 77.621 1.00 13.29 399 SER A N 1
ATOM 3174 C CA . SER A 1 393 ? 34.849 3.859 78.113 1.00 13.13 399 SER A CA 1
ATOM 3175 C C . SER A 1 393 ? 33.988 5.074 78.461 1.00 13.28 399 SER A C 1
ATOM 3176 O O . SER A 1 393 ? 34.474 6.168 78.745 1.00 14.29 399 SER A O 1
ATOM 3179 N N . GLU A 1 394 ? 32.673 4.842 78.473 1.00 14.59 400 GLU A N 1
ATOM 3180 C CA . GLU A 1 394 ? 31.740 5.846 78.965 1.00 15.54 400 GLU A CA 1
ATOM 3181 C C . GLU A 1 394 ? 32.021 6.235 80.414 1.00 14.53 400 GLU A C 1
ATOM 3182 O O . GLU A 1 394 ? 31.875 7.392 80.777 1.00 16.45 400 GLU A O 1
ATOM 3188 N N . LYS A 1 395 ? 32.439 5.291 81.248 1.00 14.48 401 LYS A N 1
ATOM 3189 C CA . LYS A 1 395 ? 32.813 5.610 82.629 1.00 14.88 401 LYS A CA 1
ATOM 3190 C C . LYS A 1 395 ? 33.938 6.646 82.682 1.00 16.03 401 LYS A C 1
ATOM 3191 O O . LYS A 1 395 ? 33.919 7.524 83.547 1.00 16.46 401 LYS A O 1
ATOM 3197 N N . ASP A 1 396 ? 34.897 6.569 81.740 1.00 15.08 402 ASP A N 1
ATOM 3198 C CA . ASP A 1 396 ? 35.907 7.613 81.618 1.00 15.78 402 ASP A CA 1
ATOM 3199 C C . ASP A 1 396 ? 35.320 8.928 81.111 1.00 15.69 402 ASP A C 1
ATOM 3200 O O . ASP A 1 396 ? 35.669 9.985 81.619 1.00 17.30 402 ASP A O 1
ATOM 3205 N N . PHE A 1 397 ? 34.439 8.883 80.113 1.00 15.36 403 PHE A N 1
ATOM 3206 C CA . PHE A 1 397 ? 33.785 10.084 79.600 1.00 16.35 403 PHE A CA 1
ATOM 3207 C C . PHE A 1 397 ? 32.995 10.843 80.685 1.00 16.68 403 PHE A C 1
ATOM 3208 O O . PHE A 1 397 ? 32.886 12.070 80.638 1.00 17.94 403 PHE A O 1
ATOM 3216 N N . ARG A 1 398 ? 32.440 10.115 81.660 1.00 17.39 404 ARG A N 1
ATOM 3217 C CA . ARG A 1 398 ? 31.598 10.693 82.707 1.00 18.06 404 ARG A CA 1
ATOM 3218 C C . ARG A 1 398 ? 32.424 11.056 83.945 1.00 17.76 404 ARG A C 1
ATOM 3219 O O . ARG A 1 398 ? 31.908 11.676 84.882 1.00 20.86 404 ARG A O 1
ATOM 3227 N N . HIS A 1 399 ? 33.730 10.727 83.915 1.00 16.59 405 HIS A N 1
ATOM 3228 C CA . HIS A 1 399 ? 34.591 10.908 85.075 1.00 16.92 405 HIS A CA 1
ATOM 3229 C C . HIS A 1 399 ? 34.925 12.396 85.255 1.00 17.76 405 HIS A C 1
ATOM 3230 O O . HIS A 1 399 ? 35.158 13.091 84.288 1.00 18.99 405 HIS A O 1
ATOM 3237 N N . PRO A 1 400 ? 35.022 12.941 86.480 1.00 18.31 406 PRO A N 1
ATOM 3238 C CA . PRO A 1 400 ? 35.307 14.374 86.635 1.00 18.87 406 PRO A CA 1
ATOM 3239 C C . PRO A 1 400 ? 36.653 14.869 86.094 1.00 18.25 406 PRO A C 1
ATOM 3240 O O . PRO A 1 400 ? 36.758 16.033 85.738 1.00 21.18 406 PRO A O 1
ATOM 3244 N N . GLU A 1 401 ? 37.691 14.017 86.094 1.00 19.43 407 GLU A N 1
ATOM 3245 C CA . GLU A 1 401 ? 39.030 14.354 85.609 1.00 19.51 407 GLU A CA 1
ATOM 3246 C C . GLU A 1 401 ? 39.156 13.948 84.130 1.00 18.49 407 GLU A C 1
ATOM 3247 O O . GLU A 1 401 ? 39.527 14.738 83.284 1.00 20.81 407 GLU A O 1
ATOM 3253 N N . ALA A 1 402 ? 38.853 12.694 83.812 1.00 17.74 408 ALA A N 1
ATOM 3254 C CA . ALA A 1 402 ? 39.050 12.195 82.456 1.00 18.16 408 ALA A CA 1
ATOM 3255 C C . ALA A 1 402 ? 38.029 12.776 81.487 1.00 17.76 408 ALA A C 1
ATOM 3256 O O . ALA A 1 402 ? 38.333 12.995 80.314 1.00 18.24 408 ALA A O 1
ATOM 3258 N N . GLY A 1 403 ? 36.800 12.974 81.972 1.00 17.37 409 GLY A N 1
ATOM 3259 C CA . GLY A 1 403 ? 35.712 13.371 81.105 1.00 18.35 409 GLY A CA 1
ATOM 3260 C C . GLY A 1 403 ? 35.941 14.706 80.397 1.00 17.41 409 GLY A C 1
ATOM 3261 O O . GLY A 1 403 ? 35.770 14.811 79.189 1.00 18.38 409 GLY A O 1
ATOM 3262 N N . PRO A 1 404 ? 36.292 15.791 81.100 1.00 18.39 410 PRO A N 1
ATOM 3263 C CA . PRO A 1 404 ? 36.597 17.039 80.422 1.00 19.16 410 PRO A CA 1
ATOM 3264 C C . PRO A 1 404 ? 37.749 16.973 79.416 1.00 17.43 410 PRO A C 1
ATOM 3265 O O . PRO A 1 404 ? 37.707 17.660 78.392 1.00 18.58 410 PRO A O 1
ATOM 3269 N N . LEU A 1 405 ? 38.710 16.072 79.687 1.00 17.98 411 LEU A N 1
ATOM 3270 C CA . LEU A 1 405 ? 39.822 15.833 78.791 1.00 17.95 411 LEU A CA 1
ATOM 3271 C C . LEU A 1 405 ? 39.323 15.196 77.494 1.00 17.70 411 LEU A C 1
ATOM 3272 O O . LEU A 1 405 ? 39.767 15.567 76.430 1.00 18.19 411 LEU A O 1
ATOM 3277 N N . LEU A 1 406 ? 38.393 14.238 77.607 1.00 17.18 412 LEU A N 1
ATOM 3278 C CA . LEU A 1 406 ? 37.820 13.582 76.448 1.00 17.98 412 LEU A CA 1
ATOM 3279 C C . LEU A 1 406 ? 36.932 14.542 75.652 1.00 17.03 412 LEU A C 1
ATOM 3280 O O . LEU A 1 406 ? 36.955 14.511 74.429 1.00 17.32 412 LEU A O 1
ATOM 3285 N N . LYS A 1 407 ? 36.125 15.362 76.336 1.00 18.08 413 LYS A N 1
ATOM 3286 C CA . LYS A 1 407 ? 35.279 16.322 75.660 1.00 19.44 413 LYS A CA 1
ATOM 3287 C C . LYS A 1 407 ? 36.115 17.333 74.870 1.00 19.22 413 LYS A C 1
ATOM 3288 O O . LYS A 1 407 ? 35.719 17.762 73.794 1.00 21.13 413 LYS A O 1
ATOM 3294 N N . LYS A 1 408 ? 37.282 17.679 75.385 1.00 18.77 414 LYS A N 1
ATOM 3295 C CA . LYS A 1 408 ? 38.186 18.588 74.697 1.00 19.37 414 LYS A CA 1
ATOM 3296 C C . LYS A 1 408 ? 38.866 17.881 73.510 1.00 17.97 414 LYS A C 1
ATOM 3297 O O . LYS A 1 408 ? 38.810 18.344 72.376 1.00 18.68 414 LYS A O 1
ATOM 3303 N N . TYR A 1 409 ? 39.479 16.732 73.779 1.00 17.08 415 TYR A N 1
ATOM 3304 C CA . TYR A 1 409 ? 40.408 16.138 72.826 1.00 16.98 415 TYR A CA 1
ATOM 3305 C C . TYR A 1 409 ? 39.736 15.293 71.751 1.00 17.64 415 TYR A C 1
ATOM 3306 O O . TYR A 1 409 ? 40.357 15.095 70.709 1.00 17.83 415 TYR A O 1
ATOM 3315 N N . LEU A 1 410 ? 38.515 14.785 71.982 1.00 17.28 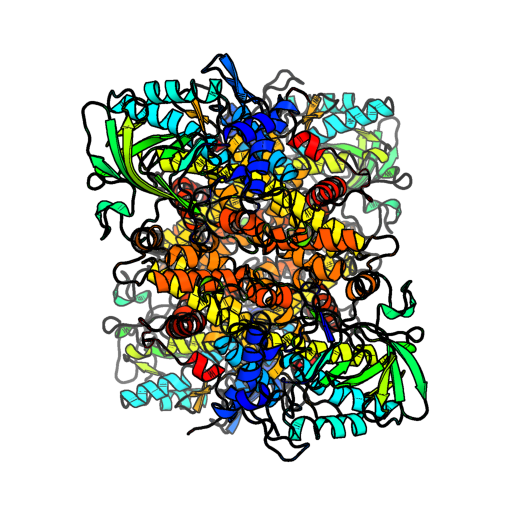416 LEU A N 1
ATOM 3316 C CA . LEU A 1 410 ? 37.858 13.947 70.982 1.00 18.32 416 LEU A CA 1
ATOM 3317 C C . LEU A 1 410 ? 36.850 14.730 70.140 1.00 16.64 416 LEU A C 1
ATOM 3318 O O . LEU A 1 410 ? 35.946 14.171 69.506 1.00 17.21 416 LEU A O 1
ATOM 3323 N N . ALA A 1 411 ? 37.037 16.045 70.119 1.00 15.66 417 ALA A N 1
ATOM 3324 C CA . ALA A 1 411 ? 36.322 16.902 69.189 1.00 16.70 417 ALA A CA 1
ATOM 3325 C C . ALA A 1 411 ? 36.478 16.417 67.747 1.00 16.25 417 ALA A C 1
ATOM 3326 O O . ALA A 1 411 ? 37.525 15.983 67.306 1.00 18.72 417 ALA A O 1
ATOM 3328 N N . GLY A 1 412 ? 35.415 16.538 66.988 1.00 18.06 418 GLY A N 1
ATOM 3329 C CA . GLY A 1 412 ? 35.468 16.470 65.543 1.00 17.41 418 GLY A CA 1
ATOM 3330 C C . GLY A 1 412 ? 35.450 17.903 65.000 1.00 18.18 418 GLY A C 1
ATOM 3331 O O . GLY A 1 412 ? 36.101 18.828 65.528 1.00 20.31 418 GLY A O 1
ATOM 3332 N N . ARG A 1 413 ? 34.706 18.099 63.923 1.00 18.66 419 ARG A N 1
ATOM 3333 C CA . ARG A 1 413 ? 34.478 19.448 63.445 1.00 21.51 419 ARG A CA 1
ATOM 3334 C C . ARG A 1 413 ? 33.705 20.279 64.474 1.00 20.77 419 ARG A C 1
ATOM 3335 O O . ARG A 1 413 ? 32.997 19.754 65.340 1.00 20.01 419 ARG A O 1
ATOM 3343 N N . LYS A 1 414 ? 33.865 21.593 64.388 1.00 22.41 420 LYS A N 1
ATOM 3344 C CA . LYS A 1 414 ? 33.296 22.482 65.376 1.00 25.44 420 LYS A CA 1
ATOM 3345 C C . LYS A 1 414 ? 31.778 22.323 65.373 1.00 26.18 420 LYS A C 1
ATOM 3346 O O . LYS A 1 414 ? 31.130 22.225 64.336 1.00 30.24 420 LYS A O 1
ATOM 3352 N N . GLY A 1 415 ? 31.213 22.276 66.567 1.00 28.35 421 GLY A N 1
ATOM 3353 C CA . GLY A 1 415 ? 29.765 22.246 66.704 1.00 27.89 421 GLY A CA 1
ATOM 3354 C C . GLY A 1 415 ? 29.227 20.844 66.949 1.00 26.92 421 GLY A C 1
ATOM 3355 O O . GLY A 1 415 ? 28.103 20.705 67.402 1.00 29.56 421 GLY A O 1
ATOM 3356 N N . VAL A 1 416 ? 30.020 19.819 66.634 1.00 21.77 422 VAL A N 1
ATOM 3357 C CA . VAL A 1 416 ? 29.627 18.441 66.869 1.00 21.03 422 VAL A CA 1
ATOM 3358 C C . VAL A 1 416 ? 29.816 18.096 68.343 1.00 19.03 422 VAL A C 1
ATOM 3359 O O . VAL A 1 416 ? 30.868 18.270 68.933 1.00 20.10 422 VAL A O 1
ATOM 3363 N N . ASP A 1 417 ? 28.754 17.582 68.930 1.00 19.72 423 ASP A N 1
ATOM 3364 C CA . ASP A 1 417 ? 28.787 17.114 70.299 1.00 20.14 423 ASP A CA 1
ATOM 3365 C C . ASP A 1 417 ? 29.638 15.850 70.403 1.00 18.06 423 ASP A C 1
ATOM 3366 O O . ASP A 1 417 ? 29.365 14.864 69.716 1.00 17.94 423 ASP A O 1
ATOM 3371 N N . VAL A 1 418 ? 30.661 15.886 71.261 1.00 18.41 424 VAL A N 1
ATOM 3372 C CA . VAL A 1 418 ? 31.575 14.760 71.386 1.00 18.27 424 VAL A CA 1
ATOM 3373 C C . VAL A 1 418 ? 30.824 13.490 71.782 1.00 16.87 424 VAL A C 1
ATOM 3374 O O . VAL A 1 418 ? 31.131 12.417 71.280 1.00 15.82 424 VAL A O 1
ATOM 3378 N N . GLU A 1 419 ? 29.781 13.607 72.621 1.00 16.37 425 GLU A N 1
ATOM 3379 C CA . GLU A 1 419 ? 29.037 12.429 72.988 1.00 15.83 425 GLU A CA 1
ATOM 3380 C C . GLU A 1 419 ? 28.412 11.767 71.742 1.00 15.67 425 GLU A C 1
ATOM 3381 O O . GLU A 1 419 ? 28.321 10.547 71.642 1.00 15.03 425 GLU A O 1
ATOM 3387 N N . ASN A 1 420 ? 27.932 12.582 70.793 1.00 15.77 426 ASN A N 1
ATOM 3388 C CA . ASN A 1 420 ? 27.363 12.016 69.577 1.00 14.76 426 ASN A CA 1
ATOM 3389 C C . ASN A 1 420 ? 28.423 11.304 68.729 1.00 13.23 426 ASN A C 1
ATOM 3390 O O . ASN A 1 420 ? 28.151 10.234 68.155 1.00 14.29 426 ASN A O 1
ATOM 3395 N N . ARG A 1 421 ? 29.649 11.875 68.641 1.00 13.46 427 ARG A N 1
ATOM 3396 C CA . ARG A 1 421 ? 30.720 11.212 67.925 1.00 14.20 427 ARG A CA 1
ATOM 3397 C C . ARG A 1 421 ? 31.076 9.878 68.577 1.00 14.52 427 ARG A C 1
ATOM 3398 O O . ARG A 1 421 ? 31.249 8.882 67.887 1.00 14.54 427 ARG A O 1
ATOM 3406 N N . MET A 1 422 ? 31.154 9.857 69.900 1.00 13.91 428 MET A N 1
ATOM 3407 C CA . MET A 1 422 ? 31.357 8.612 70.626 1.00 14.43 428 MET A CA 1
ATOM 3408 C C . MET A 1 422 ? 30.256 7.595 70.335 1.00 13.15 428 MET A C 1
ATOM 3409 O O . MET A 1 422 ? 30.538 6.419 70.104 1.00 14.33 428 MET A O 1
ATOM 3414 N N . ARG A 1 423 ? 29.002 8.023 70.392 1.00 13.36 429 ARG A N 1
ATOM 3415 C CA . ARG A 1 423 ? 27.908 7.094 70.193 1.00 13.41 429 ARG A CA 1
ATOM 3416 C C . ARG A 1 423 ? 27.964 6.449 68.802 1.00 12.47 429 ARG A C 1
ATOM 3417 O O . ARG A 1 423 ? 27.717 5.257 68.654 1.00 14.11 429 ARG A O 1
ATOM 3425 N N . ILE A 1 424 ? 28.254 7.251 67.768 1.00 12.74 430 ILE A N 1
ATOM 3426 C CA . ILE A 1 424 ? 28.226 6.700 66.420 1.00 12.79 430 ILE A CA 1
ATOM 3427 C C . ILE A 1 424 ? 29.414 5.735 66.235 1.00 12.20 430 ILE A C 1
ATOM 3428 O O . ILE A 1 424 ? 29.275 4.686 65.617 1.00 12.50 430 ILE A O 1
ATOM 3433 N N . LEU A 1 425 ? 30.580 6.051 66.798 1.00 12.08 431 LEU A N 1
ATOM 3434 C CA . LEU A 1 425 ? 31.709 5.131 66.762 1.00 11.82 431 LEU A CA 1
ATOM 3435 C C . LEU A 1 425 ? 31.387 3.795 67.435 1.00 11.87 431 LEU A C 1
ATOM 3436 O O . LEU A 1 425 ? 31.706 2.727 66.894 1.00 13.14 431 LEU A O 1
ATOM 3441 N N . ARG A 1 426 ? 30.733 3.861 68.596 1.00 12.51 432 ARG A N 1
ATOM 3442 C CA . ARG A 1 426 ? 30.305 2.636 69.295 1.00 12.19 432 ARG A CA 1
ATOM 3443 C C . ARG A 1 426 ? 29.326 1.823 68.442 1.00 11.91 432 ARG A C 1
ATOM 3444 O O . ARG A 1 426 ? 29.350 0.607 68.468 1.00 12.40 432 ARG A O 1
ATOM 3452 N N . LEU A 1 427 ? 28.406 2.492 67.721 1.00 11.68 433 LEU A N 1
ATOM 3453 C CA . LEU A 1 427 ? 27.501 1.786 66.834 1.00 12.91 433 LEU A CA 1
ATOM 3454 C C . LEU A 1 427 ? 28.277 0.987 65.778 1.00 12.28 433 LEU A C 1
ATOM 3455 O O . LEU A 1 427 ? 27.984 -0.207 65.530 1.00 12.49 433 LEU A O 1
ATOM 3460 N N . ILE A 1 428 ? 29.262 1.640 65.154 1.00 11.39 434 ILE A N 1
ATOM 3461 C CA . ILE A 1 428 ? 30.094 0.968 64.147 1.00 12.03 434 ILE A CA 1
ATOM 3462 C C . ILE A 1 428 ? 30.843 -0.211 64.767 1.00 11.30 434 ILE A C 1
ATOM 3463 O O . ILE A 1 428 ? 30.852 -1.300 64.194 1.00 11.91 434 ILE A O 1
ATOM 3468 N N . GLU A 1 429 ? 31.444 -0.014 65.942 1.00 12.04 435 GLU A N 1
ATOM 3469 C CA . GLU A 1 429 ? 32.115 -1.107 66.640 1.00 11.63 435 GLU A CA 1
ATOM 3470 C C . GLU A 1 429 ? 31.158 -2.278 66.899 1.00 11.91 435 GLU A C 1
ATOM 3471 O O . GLU A 1 429 ? 31.466 -3.438 66.668 1.00 13.73 435 GLU A O 1
ATOM 3477 N N . ASN A 1 430 ? 29.954 -1.952 67.359 1.00 11.36 436 ASN A N 1
ATOM 3478 C CA . ASN A 1 430 ? 28.958 -2.951 67.692 1.00 12.05 436 ASN A CA 1
ATOM 3479 C C . ASN A 1 430 ? 28.571 -3.814 66.496 1.00 10.98 436 ASN A C 1
ATOM 3480 O O . ASN A 1 430 ? 28.336 -5.003 66.646 1.00 13.71 436 ASN A O 1
ATOM 3485 N N . MET A 1 431 ? 28.473 -3.202 65.329 1.00 11.16 437 MET A N 1
ATOM 3486 C CA . MET A 1 431 ? 28.043 -3.911 64.129 1.00 11.66 437 MET A CA 1
ATOM 3487 C C . MET A 1 431 ? 29.187 -4.623 63.398 1.00 11.98 437 MET A C 1
ATOM 3488 O O . MET A 1 431 ? 28.902 -5.500 62.574 1.00 13.62 437 MET A O 1
ATOM 3493 N N . THR A 1 432 ? 30.450 -4.256 63.652 1.00 12.28 438 THR A N 1
ATOM 3494 C CA . THR A 1 432 ? 31.586 -4.838 62.915 1.00 12.66 438 THR A CA 1
ATOM 3495 C C . THR A 1 432 ? 32.468 -5.753 63.760 1.00 12.77 438 THR A C 1
ATOM 3496 O O . THR A 1 432 ? 33.111 -6.635 63.203 1.00 14.15 438 THR A O 1
ATOM 3500 N N . LEU A 1 433 ? 32.503 -5.551 65.081 1.00 12.98 439 LEU A N 1
ATOM 3501 C CA . LEU A 1 433 ? 33.255 -6.373 66.015 1.00 15.15 439 LEU A CA 1
ATOM 3502 C C . LEU A 1 433 ? 32.404 -6.940 67.155 1.00 15.52 439 LEU A C 1
ATOM 3503 O O . LEU A 1 433 ? 32.710 -8.011 67.681 1.00 17.47 439 LEU A O 1
ATOM 3508 N N . GLY A 1 434 ? 31.385 -6.217 67.583 1.00 13.40 440 GLY A N 1
ATOM 3509 C CA . GLY A 1 434 ? 30.679 -6.494 68.812 1.00 14.46 440 GLY A CA 1
ATOM 3510 C C . GLY A 1 434 ? 29.436 -7.338 68.632 1.00 14.08 440 GLY A C 1
ATOM 3511 O O . GLY A 1 434 ? 29.365 -8.213 67.755 1.00 14.05 440 GLY A O 1
ATOM 3512 N N . ARG A 1 435 ? 28.432 -7.032 69.481 1.00 13.82 441 ARG A N 1
ATOM 3513 C CA . ARG A 1 435 ? 27.365 -7.995 69.673 1.00 14.66 441 ARG A CA 1
ATOM 3514 C C . ARG A 1 435 ? 26.564 -8.178 68.387 1.00 13.94 441 ARG A C 1
ATOM 3515 O O . ARG A 1 435 ? 26.069 -9.279 68.111 1.00 16.47 441 ARG A O 1
ATOM 3523 N N . ASN A 1 436 ? 26.350 -7.073 67.644 1.00 13.86 442 ASN A N 1
ATOM 3524 C CA . ASN A 1 436 ? 25.537 -7.162 66.448 1.00 14.65 442 ASN A CA 1
ATOM 3525 C C . ASN A 1 436 ? 26.325 -7.666 65.237 1.00 13.74 442 ASN A C 1
ATOM 3526 O O . ASN A 1 436 ? 25.735 -7.973 64.204 1.00 15.11 442 ASN A O 1
ATOM 3531 N N . ALA A 1 437 ? 27.661 -7.749 65.341 1.00 12.35 443 ALA A N 1
ATOM 3532 C CA . ALA A 1 437 ? 28.440 -8.393 64.306 1.00 12.95 443 ALA A CA 1
ATOM 3533 C C . ALA A 1 437 ? 28.239 -9.898 64.262 1.00 13.02 443 ALA A C 1
ATOM 3534 O O . ALA A 1 437 ? 28.506 -10.492 63.203 1.00 14.01 443 ALA A O 1
ATOM 3536 N N . VAL A 1 438 ? 27.877 -10.507 65.413 1.00 13.49 444 VAL A N 1
ATOM 3537 C CA . VAL A 1 438 ? 27.502 -11.910 65.420 1.00 14.79 444 VAL A CA 1
ATOM 3538 C C . VAL A 1 438 ? 26.467 -12.187 64.342 1.00 13.68 444 VAL A C 1
ATOM 3539 O O . VAL A 1 438 ? 26.605 -13.119 63.570 1.00 15.45 444 VAL A O 1
ATOM 3543 N N . GLY A 1 439 ? 25.449 -11.346 64.291 1.00 13.04 445 GLY A N 1
ATOM 3544 C CA . GLY A 1 439 ? 24.430 -11.507 63.275 1.00 15.31 445 GLY A CA 1
ATOM 3545 C C . GLY A 1 439 ? 24.835 -10.946 61.918 1.00 16.02 445 GLY A C 1
ATOM 3546 O O . GLY A 1 439 ? 24.682 -11.634 60.900 1.00 18.27 445 GLY A O 1
ATOM 3547 N N . TYR A 1 440 ? 25.457 -9.763 61.888 1.00 12.92 446 TYR A N 1
ATOM 3548 C CA . TYR A 1 440 ? 25.685 -9.137 60.601 1.00 13.29 446 TYR A CA 1
ATOM 3549 C C . TYR A 1 440 ? 26.747 -9.902 59.794 1.00 12.35 446 TYR A C 1
ATOM 3550 O O . TYR A 1 440 ? 26.661 -9.982 58.570 1.00 13.16 446 TYR A O 1
ATOM 3559 N N . LEU A 1 441 ? 27.760 -10.407 60.480 1.00 11.91 447 LEU A N 1
ATOM 3560 C CA . LEU A 1 441 ? 28.859 -11.109 59.844 1.00 11.80 447 LEU A CA 1
ATOM 3561 C C . LEU A 1 441 ? 28.670 -12.611 59.947 1.00 11.59 447 LEU A C 1
ATOM 3562 O O . LEU A 1 441 ? 28.405 -13.263 58.934 1.00 12.42 447 LEU A O 1
ATOM 3567 N N . THR A 1 442 ? 28.815 -13.183 61.142 1.00 12.01 448 THR A N 1
ATOM 3568 C CA . THR A 1 442 ? 28.898 -14.626 61.214 1.00 13.36 448 THR A CA 1
ATOM 3569 C C . THR A 1 442 ? 27.580 -15.341 60.877 1.00 12.60 448 THR A C 1
ATOM 3570 O O . THR A 1 442 ? 27.612 -16.426 60.278 1.00 13.27 448 THR A O 1
ATOM 3574 N N . GLU A 1 443 ? 26.419 -14.765 61.226 1.00 12.73 449 GLU A N 1
ATOM 3575 C CA . GLU A 1 443 ? 25.178 -15.396 60.831 1.00 13.46 449 GLU A CA 1
ATOM 3576 C C . GLU A 1 443 ? 24.949 -15.216 59.326 1.00 12.33 449 GLU A C 1
ATOM 3577 O O . GLU A 1 443 ? 24.416 -16.103 58.678 1.00 12.96 449 GLU A O 1
ATOM 3583 N N . SER A 1 444 ? 25.420 -14.108 58.739 1.00 11.82 450 SER A N 1
ATOM 3584 C CA . SER A 1 444 ? 25.427 -13.986 57.284 1.00 11.41 450 SER A CA 1
ATOM 3585 C C . SER A 1 444 ? 26.208 -15.140 56.654 1.00 11.02 450 SER A C 1
ATOM 3586 O O . SER A 1 444 ? 25.857 -15.696 55.617 1.00 12.75 450 SER A O 1
ATOM 3589 N N . MET A 1 445 ? 27.340 -15.498 57.262 1.00 12.62 451 MET A N 1
ATOM 3590 C CA . MET A 1 445 ? 28.154 -16.605 56.798 1.00 12.44 451 MET A CA 1
ATOM 3591 C C . MET A 1 445 ? 27.451 -17.962 56.904 1.00 12.75 451 MET A C 1
ATOM 3592 O O . MET A 1 445 ? 27.478 -18.723 55.928 1.00 12.11 451 MET A O 1
ATOM 3597 N N . HIS A 1 446 ? 26.849 -18.273 58.059 1.00 12.42 452 HIS A N 1
ATOM 3598 C CA . HIS A 1 446 ? 26.412 -19.653 58.348 1.00 10.96 452 HIS A CA 1
ATOM 3599 C C . HIS A 1 446 ? 24.897 -19.881 58.355 1.00 11.76 452 HIS A C 1
ATOM 3600 O O . HIS A 1 446 ? 24.437 -21.010 58.286 1.00 12.90 452 HIS A O 1
ATOM 3607 N N . GLY A 1 447 ? 24.140 -18.836 58.507 1.00 12.71 453 GLY A N 1
ATOM 3608 C CA . GLY A 1 447 ? 22.693 -18.990 58.588 1.00 13.95 453 GLY A CA 1
ATOM 3609 C C . GLY A 1 447 ? 22.084 -19.649 57.339 1.00 13.63 453 GLY A C 1
ATOM 3610 O O . GLY A 1 447 ? 22.429 -19.332 56.212 1.00 15.86 453 GLY A O 1
ATOM 3611 N N . ALA A 1 448 ? 21.216 -20.647 57.548 1.00 16.55 454 ALA A N 1
ATOM 3612 C CA . ALA A 1 448 ? 20.682 -21.526 56.496 1.00 18.12 454 ALA A CA 1
ATOM 3613 C C . ALA A 1 448 ? 21.772 -22.253 55.700 1.00 18.66 454 ALA A C 1
ATOM 3614 O O . ALA A 1 448 ? 21.570 -22.659 54.545 1.00 21.43 454 ALA A O 1
ATOM 3616 N N . GLY A 1 449 ? 22.902 -22.461 56.342 1.00 15.25 455 GLY A N 1
ATOM 3617 C CA . GLY A 1 449 ? 23.969 -23.249 55.767 1.00 15.63 455 GLY A CA 1
ATOM 3618 C C . GLY A 1 449 ? 25.190 -22.409 55.408 1.00 14.50 455 GLY A C 1
ATOM 3619 O O . GLY A 1 449 ? 25.119 -21.272 54.942 1.00 16.73 455 GLY A O 1
ATOM 3620 N N . SER A 1 450 ? 26.338 -23.047 55.578 1.00 13.49 456 SER A N 1
ATOM 3621 C CA . SER A 1 450 ? 27.616 -22.455 55.261 1.00 13.43 456 SER A CA 1
ATOM 3622 C C . SER A 1 450 ? 27.740 -22.243 53.747 1.00 13.89 456 SER A C 1
ATOM 3623 O O . SER A 1 450 ? 27.005 -22.859 52.958 1.00 13.55 456 SER A O 1
ATOM 3626 N N . PRO A 1 451 ? 28.741 -21.476 53.253 1.00 13.96 457 PRO A N 1
ATOM 3627 C CA . PRO A 1 451 ? 28.856 -21.181 51.832 1.00 13.52 457 PRO A CA 1
ATOM 3628 C C . PRO A 1 451 ? 28.820 -22.423 50.938 1.00 11.69 457 PRO A C 1
ATOM 3629 O O . PRO A 1 451 ? 28.195 -22.435 49.871 1.00 12.75 457 PRO A O 1
ATOM 3633 N N . GLN A 1 452 ? 29.487 -23.496 51.357 1.00 12.28 458 GLN A N 1
ATOM 3634 C CA . GLN A 1 452 ? 29.609 -24.657 50.487 1.00 13.32 458 GLN A CA 1
ATOM 3635 C C . GLN A 1 452 ? 28.237 -25.254 50.194 1.00 13.54 458 GLN A C 1
ATOM 3636 O O . GLN A 1 452 ? 28.032 -25.800 49.114 1.00 13.18 458 GLN A O 1
ATOM 3642 N N . ALA A 1 453 ? 27.304 -25.110 51.149 1.00 14.38 459 ALA A N 1
ATOM 3643 C CA . ALA A 1 453 ? 25.966 -25.667 50.958 1.00 15.42 459 ALA A CA 1
ATOM 3644 C C . ALA A 1 453 ? 25.247 -24.978 49.799 1.00 14.90 459 ALA A C 1
ATOM 3645 O O . ALA A 1 453 ? 24.573 -25.647 49.023 1.00 14.29 459 ALA A O 1
ATOM 3647 N N . GLN A 1 454 ? 25.437 -23.657 49.660 1.00 13.64 460 GLN A N 1
ATOM 3648 C CA . GLN A 1 454 ? 24.887 -22.947 48.517 1.00 14.35 460 GLN A CA 1
ATOM 3649 C C . GLN A 1 454 ? 25.503 -23.391 47.208 1.00 13.40 460 GLN A C 1
ATOM 3650 O O . GLN A 1 454 ? 24.818 -23.511 46.193 1.00 14.40 460 GLN A O 1
ATOM 3656 N N . ARG A 1 455 ? 26.838 -23.593 47.203 1.00 12.24 461 ARG A N 1
ATOM 3657 C CA . ARG A 1 455 ? 27.520 -24.007 45.997 1.00 12.89 461 ARG A CA 1
ATOM 3658 C C . ARG A 1 455 ? 27.010 -25.351 45.501 1.00 12.82 461 ARG A C 1
ATOM 3659 O O . ARG A 1 455 ? 26.785 -25.520 44.304 1.00 14.41 461 ARG A O 1
ATOM 3667 N N . ILE A 1 456 ? 26.782 -26.287 46.421 1.00 13.30 462 ILE A N 1
ATOM 3668 C CA . ILE A 1 456 ? 26.256 -27.583 46.030 1.00 14.86 462 ILE A CA 1
ATOM 3669 C C . ILE A 1 456 ? 24.838 -27.430 45.453 1.00 13.37 462 ILE A C 1
ATOM 3670 O O . ILE A 1 456 ? 24.505 -28.061 44.444 1.00 14.45 462 ILE A O 1
ATOM 3675 N N . GLN A 1 457 ? 24.023 -26.529 46.014 1.00 15.68 463 GLN A N 1
ATOM 3676 C CA . GLN A 1 457 ? 22.667 -26.371 45.509 1.00 14.80 463 GLN A CA 1
ATOM 3677 C C . GLN A 1 457 ? 22.649 -25.629 44.163 1.00 15.21 463 GLN A C 1
ATOM 3678 O O . GLN A 1 457 ? 21.812 -25.921 43.309 1.00 16.51 463 GLN A O 1
ATOM 3684 N N . ILE A 1 458 ? 23.578 -24.682 43.947 1.00 14.17 464 ILE A N 1
ATOM 3685 C CA . ILE A 1 458 ? 23.721 -24.075 42.634 1.00 14.35 464 ILE A CA 1
ATOM 3686 C C . ILE A 1 458 ? 24.100 -25.161 41.627 1.00 13.89 464 ILE A C 1
ATOM 3687 O O . ILE A 1 458 ? 23.547 -25.223 40.534 1.00 15.07 464 ILE A O 1
ATOM 3692 N N . GLN A 1 459 ? 25.089 -25.993 41.968 1.00 13.83 465 GLN A N 1
ATOM 3693 C CA . GLN A 1 459 ? 25.529 -27.085 41.114 1.00 15.24 465 GLN A CA 1
ATOM 3694 C C . GLN A 1 459 ? 24.372 -27.965 40.661 1.00 15.61 465 GLN A C 1
ATOM 3695 O O . GLN A 1 459 ? 24.326 -28.331 39.499 1.00 15.74 465 GLN A O 1
ATOM 3701 N N . ARG A 1 460 ? 23.465 -28.291 41.591 1.00 15.26 466 ARG A N 1
ATOM 3702 C CA . ARG A 1 460 ? 22.335 -29.141 41.303 1.00 17.67 466 ARG A CA 1
ATOM 3703 C C . ARG A 1 460 ? 21.395 -28.536 40.261 1.00 16.95 466 ARG A C 1
ATOM 3704 O O . ARG A 1 460 ? 20.690 -29.290 39.582 1.00 20.99 466 ARG A O 1
ATOM 3712 N N . GLN A 1 461 ? 21.329 -27.211 40.184 1.00 15.47 467 GLN A N 1
ATOM 3713 C CA . GLN A 1 461 ? 20.343 -26.542 39.364 1.00 15.22 467 GLN A CA 1
ATOM 3714 C C . GLN A 1 461 ? 20.887 -25.785 38.151 1.00 14.72 467 GLN A C 1
ATOM 3715 O O . GLN A 1 461 ? 20.107 -25.181 37.428 1.00 14.47 467 GLN A O 1
ATOM 3721 N N . MET A 1 462 ? 22.208 -25.787 37.932 1.00 14.27 468 MET A N 1
ATOM 3722 C CA . MET A 1 462 ? 22.860 -24.885 37.000 1.00 14.50 468 MET A CA 1
ATOM 3723 C C . MET A 1 462 ? 22.839 -25.359 35.535 1.00 14.51 468 MET A C 1
ATOM 3724 O O . MET A 1 462 ? 23.381 -24.653 34.660 1.00 16.04 468 MET A O 1
ATOM 3729 N N . GLN A 1 463 ? 22.212 -26.503 35.237 1.00 14.50 469 GLN A N 1
ATOM 3730 C CA . GLN A 1 463 ? 21.913 -26.958 33.869 1.00 13.92 469 GLN A CA 1
ATOM 3731 C C . GLN A 1 463 ? 23.141 -26.879 32.950 1.00 14.38 469 GLN A C 1
ATOM 3732 O O . GLN A 1 463 ? 23.105 -26.323 31.852 1.00 14.27 469 GLN A O 1
ATOM 3738 N N . VAL A 1 464 ? 24.243 -27.481 33.414 1.00 14.17 470 VAL A N 1
ATOM 3739 C CA . VAL A 1 464 ? 25.472 -27.562 32.637 1.00 15.37 470 VAL A CA 1
ATOM 3740 C C . VAL A 1 464 ? 25.258 -28.229 31.271 1.00 13.42 470 VAL A C 1
ATOM 3741 O O . VAL A 1 464 ? 25.770 -27.752 30.270 1.00 14.60 470 VAL A O 1
ATOM 3745 N N . GLY A 1 465 ? 24.495 -29.335 31.226 1.00 14.10 471 GLY A N 1
ATOM 3746 C CA . GLY A 1 465 ? 24.292 -30.012 29.965 1.00 14.36 471 GLY A CA 1
ATOM 3747 C C . GLY A 1 465 ? 23.553 -29.138 28.946 1.00 14.60 471 GLY A C 1
ATOM 3748 O O . GLY A 1 465 ? 23.890 -29.164 27.767 1.00 15.40 471 GLY A O 1
ATOM 3749 N N . TYR A 1 466 ? 22.497 -28.425 29.410 1.00 13.69 472 TYR A N 1
ATOM 3750 C CA . TYR A 1 466 ? 21.798 -27.481 28.573 1.00 14.49 472 TYR A CA 1
ATOM 3751 C C . TYR A 1 466 ? 22.758 -26.444 28.011 1.00 12.45 472 TYR A C 1
ATOM 3752 O O . TYR A 1 466 ? 22.741 -26.145 26.821 1.00 13.88 472 TYR A O 1
ATOM 3761 N N . LYS A 1 467 ? 23.598 -25.907 28.888 1.00 12.49 473 LYS A N 1
ATOM 3762 C CA . LYS A 1 467 ? 24.541 -24.865 28.491 1.00 12.51 473 LYS A CA 1
ATOM 3763 C C . LYS A 1 467 ? 25.623 -25.368 27.521 1.00 12.59 473 LYS A C 1
ATOM 3764 O O . LYS A 1 467 ? 25.970 -24.680 26.560 1.00 12.41 473 LYS A O 1
ATOM 3770 N N . LYS A 1 468 ? 26.104 -26.595 27.737 1.00 12.51 474 LYS A N 1
ATOM 3771 C CA . LYS A 1 468 ? 27.030 -27.221 26.804 1.00 13.10 474 LYS A CA 1
ATOM 3772 C C . LYS A 1 468 ? 26.423 -27.266 25.400 1.00 11.87 474 LYS A C 1
ATOM 3773 O O . LYS A 1 468 ? 27.087 -26.973 24.416 1.00 13.89 474 LYS A O 1
ATOM 3779 N N . ASN A 1 469 ? 25.119 -27.579 25.333 1.00 12.53 475 ASN A N 1
ATOM 3780 C CA . ASN A 1 469 ? 24.460 -27.663 24.041 1.00 13.30 475 ASN A CA 1
ATOM 3781 C C . ASN A 1 469 ? 24.323 -26.291 23.391 1.00 12.20 475 ASN A C 1
ATOM 3782 O O . ASN A 1 469 ? 24.431 -26.168 22.164 1.00 13.97 475 ASN A O 1
ATOM 3787 N N . LEU A 1 470 ? 24.093 -25.236 24.184 1.00 11.88 476 LEU A N 1
ATOM 3788 C CA . LEU A 1 470 ? 24.091 -23.883 23.634 1.00 12.46 476 LEU A CA 1
ATOM 3789 C C . LEU A 1 470 ? 25.418 -23.586 22.945 1.00 12.06 476 LEU A C 1
ATOM 3790 O O . LEU A 1 470 ? 25.428 -22.963 21.884 1.00 13.37 476 LEU A O 1
ATOM 3795 N N . ALA A 1 471 ? 26.498 -23.929 23.635 1.00 11.84 477 ALA A N 1
ATOM 3796 C CA . ALA A 1 471 ? 27.842 -23.616 23.143 1.00 12.63 477 ALA A CA 1
ATOM 3797 C C . ALA A 1 471 ? 28.168 -24.442 21.891 1.00 12.67 477 ALA A C 1
ATOM 3798 O O . ALA A 1 471 ? 28.652 -23.898 20.887 1.00 13.99 477 ALA A O 1
ATOM 3800 N N . LYS A 1 472 ? 27.850 -25.737 21.933 1.00 12.07 478 LYS A N 1
ATOM 3801 C CA . LYS A 1 472 ? 28.041 -26.616 20.784 1.00 13.76 478 LYS A CA 1
ATOM 3802 C C . LYS A 1 472 ? 27.316 -26.094 19.547 1.00 13.92 478 LYS A C 1
ATOM 3803 O O . LYS A 1 472 ? 27.890 -26.034 18.469 1.00 16.17 478 LYS A O 1
ATOM 3809 N N . ASN A 1 473 ? 26.072 -25.651 19.723 1.00 14.41 479 ASN A N 1
ATOM 3810 C CA . ASN A 1 473 ? 25.308 -25.067 18.626 1.00 15.07 479 ASN A CA 1
ATOM 3811 C C . ASN A 1 473 ? 26.087 -23.911 17.981 1.00 14.47 479 ASN A C 1
ATOM 3812 O O . ASN A 1 473 ? 26.220 -23.855 16.761 1.00 16.73 479 ASN A O 1
ATOM 3817 N N . LEU A 1 474 ? 26.588 -22.975 18.803 1.00 13.33 480 LEU A N 1
ATOM 3818 C CA . LEU A 1 474 ? 27.234 -21.792 18.266 1.00 13.92 480 LEU A CA 1
ATOM 3819 C C . LEU A 1 474 ? 28.582 -22.121 17.643 1.00 14.44 480 LEU A C 1
ATOM 3820 O O . LEU A 1 474 ? 28.972 -21.423 16.739 1.00 14.55 480 LEU A O 1
ATOM 3825 N N . ALA A 1 475 ? 29.263 -23.155 18.135 1.00 13.70 481 ALA A N 1
ATOM 3826 C CA . ALA A 1 475 ? 30.590 -23.537 17.650 1.00 13.00 481 ALA A CA 1
ATOM 3827 C C . ALA A 1 475 ? 30.528 -24.389 16.375 1.00 13.83 481 ALA A C 1
ATOM 3828 O O . ALA A 1 475 ? 31.561 -24.758 15.823 1.00 15.24 481 ALA A O 1
ATOM 3830 N N . GLY A 1 476 ? 29.300 -24.814 16.011 1.00 14.78 482 GLY A N 1
ATOM 3831 C CA . GLY A 1 476 ? 29.076 -25.693 14.885 1.00 16.20 482 GLY A CA 1
ATOM 3832 C C . GLY A 1 476 ? 29.455 -27.146 15.148 1.00 16.15 482 GLY A C 1
ATOM 3833 O O . GLY A 1 476 ? 29.758 -27.900 14.207 1.00 18.41 482 GLY A O 1
ATOM 3834 N N . ILE A 1 477 ? 29.313 -27.548 16.404 1.00 17.02 483 ILE A N 1
ATOM 3835 C CA . ILE A 1 477 ? 29.488 -28.928 16.815 1.00 16.21 483 ILE A CA 1
ATOM 3836 C C . ILE A 1 477 ? 28.120 -29.609 16.802 1.00 17.98 483 ILE A C 1
ATOM 3837 O O . ILE A 1 477 ? 27.203 -29.195 17.506 1.00 19.62 483 ILE A O 1
ATOM 3842 N N . THR A 1 478 ? 28.020 -30.675 16.010 1.00 20.88 484 THR A N 1
ATOM 3843 C CA . THR A 1 478 ? 26.746 -31.342 15.822 1.00 23.11 484 THR A CA 1
ATOM 3844 C C . THR A 1 478 ? 26.770 -32.841 16.094 1.00 23.32 484 THR A C 1
ATOM 3845 O O . THR A 1 478 ? 25.691 -33.403 16.239 1.00 28.76 484 THR A O 1
ATOM 3849 N N . ASN A 1 479 ? 27.933 -33.498 16.164 1.00 20.42 485 ASN A N 1
ATOM 3850 C CA . ASN A 1 479 ? 27.941 -34.951 16.134 1.00 22.38 485 ASN A CA 1
ATOM 3851 C C . ASN A 1 479 ? 28.086 -35.631 17.495 1.00 22.63 485 ASN A C 1
ATOM 3852 O O . ASN A 1 479 ? 28.203 -36.853 17.512 1.00 26.69 485 ASN A O 1
ATOM 3857 N N . ASP A 1 480 ? 28.138 -34.896 18.610 1.00 24.18 486 ASP A N 1
ATOM 3858 C CA . ASP A 1 480 ? 28.281 -35.517 19.923 1.00 24.24 486 ASP A CA 1
ATOM 3859 C C . ASP A 1 480 ? 27.360 -34.858 20.947 1.00 25.65 486 ASP A C 1
ATOM 3860 O O . ASP A 1 480 ? 27.602 -34.932 22.160 1.00 28.25 486 ASP A O 1
ATOM 3865 N N . VAL A 1 481 ? 26.285 -34.252 20.461 1.00 25.08 487 VAL A N 1
ATOM 3866 C CA . VAL A 1 481 ? 25.332 -33.591 21.327 1.00 24.58 487 VAL A CA 1
ATOM 3867 C C . VAL A 1 481 ? 24.549 -34.641 22.111 1.00 24.23 487 VAL A C 1
ATOM 3868 O O . VAL A 1 481 ? 23.959 -35.529 21.516 1.00 26.33 487 VAL A O 1
ATOM 3872 N N . GLU A 1 482 ? 24.516 -34.486 23.444 1.00 24.44 488 GLU A N 1
ATOM 3873 C CA . GLU A 1 482 ? 23.798 -35.392 24.338 1.00 27.56 488 GLU A CA 1
ATOM 3874 C C . GLU A 1 482 ? 22.610 -34.671 24.989 1.00 24.39 488 GLU A C 1
ATOM 3875 O O . GLU A 1 482 ? 22.685 -33.482 25.303 1.00 24.73 488 GLU A O 1
ATOM 3881 N N . GLU A 1 483 ? 21.491 -35.387 25.166 1.00 23.03 489 GLU A N 1
ATOM 3882 C CA . GLU A 1 483 ? 20.358 -34.883 25.938 1.00 25.46 489 GLU A CA 1
ATOM 3883 C C . GLU A 1 483 ? 20.806 -34.663 27.385 1.00 24.10 489 GLU A C 1
ATOM 3884 O O . GLU A 1 483 ? 21.419 -35.546 27.991 1.00 25.29 489 GLU A O 1
ATOM 3890 N N . PRO A 1 484 ? 20.546 -33.486 27.994 1.00 22.44 490 PRO A N 1
ATOM 3891 C CA . PRO A 1 484 ? 20.900 -33.279 29.388 1.00 23.22 490 PRO A CA 1
ATOM 3892 C C . PRO A 1 484 ? 20.163 -34.225 30.323 1.00 24.03 490 PRO A C 1
ATOM 3893 O O . PRO A 1 484 ? 18.987 -34.524 30.109 1.00 27.75 490 PRO A O 1
ATOM 3897 N N . LYS A 1 485 ? 20.876 -34.694 31.348 1.00 25.95 491 LYS A N 1
ATOM 3898 C CA . LYS A 1 485 ? 20.270 -35.491 32.404 1.00 25.93 491 LYS A CA 1
ATOM 3899 C C . LYS A 1 485 ? 20.551 -34.777 33.723 1.00 25.51 491 LYS A C 1
ATOM 3900 O O . LYS A 1 485 ? 21.625 -34.935 34.305 1.00 26.00 491 LYS A O 1
ATOM 3906 N N . GLU A 1 486 ? 19.627 -33.900 34.105 1.00 22.80 492 GLU A N 1
ATOM 3907 C CA . GLU A 1 486 ? 19.836 -32.953 35.183 1.00 19.69 492 GLU A CA 1
ATOM 3908 C C . GLU A 1 486 ? 18.493 -32.290 35.467 1.00 20.15 492 GLU A C 1
ATOM 3909 O O . GLU A 1 486 ? 17.612 -32.291 34.609 1.00 20.22 492 GLU A O 1
ATOM 3915 N N . SER A 1 487 ? 18.399 -31.660 36.639 1.00 19.77 493 SER A N 1
ATOM 3916 C CA . SER A 1 487 ? 17.262 -30.828 36.938 1.00 20.06 493 SER A CA 1
ATOM 3917 C C . SER A 1 487 ? 17.193 -29.687 35.933 1.00 19.26 493 SER A C 1
ATOM 3918 O O . SER A 1 487 ? 18.172 -28.976 35.770 1.00 19.86 493 SER A O 1
ATOM 3921 N N A SER A 1 488 ? 15.993 -29.492 35.383 0.41 18.81 494 SER A N 1
ATOM 3922 N N B SER A 1 488 ? 16.013 -29.486 35.311 0.59 19.17 494 SER A N 1
ATOM 3923 C CA A SER A 1 488 ? 15.807 -28.548 34.312 0.41 18.99 494 SER A CA 1
ATOM 3924 C CA B SER A 1 488 ? 15.860 -28.450 34.304 0.59 20.57 494 SER A CA 1
ATOM 3925 C C A SER A 1 488 ? 14.780 -27.497 34.734 0.41 19.18 494 SER A C 1
ATOM 3926 C C B SER A 1 488 ? 14.889 -27.366 34.759 0.59 19.12 494 SER A C 1
ATOM 3927 O O A SER A 1 488 ? 14.217 -26.811 33.888 0.41 20.92 494 SER A O 1
ATOM 3928 O O B SER A 1 488 ? 14.479 -26.530 33.963 0.59 18.20 494 SER A O 1
ATOM 3933 N N . GLU A 1 489 ? 14.600 -27.314 36.054 1.00 18.70 495 GLU A N 1
ATOM 3934 C CA . GLU A 1 489 ? 13.516 -26.478 36.549 1.00 19.55 495 GLU A CA 1
ATOM 3935 C C . GLU A 1 489 ? 13.855 -24.996 36.463 1.00 17.30 495 GLU A C 1
ATOM 3936 O O . GLU A 1 489 ? 12.986 -24.188 36.210 1.00 19.68 495 GLU A O 1
ATOM 3942 N N . TYR A 1 490 ? 15.133 -24.618 36.571 1.00 16.34 496 TYR A N 1
ATOM 3943 C CA . TYR A 1 490 ? 15.431 -23.185 36.701 1.00 15.80 496 TYR A CA 1
ATOM 3944 C C . TYR A 1 490 ? 15.077 -22.451 35.410 1.00 15.76 496 TYR A C 1
ATOM 3945 O O . TYR A 1 490 ? 14.443 -21.377 35.435 1.00 15.80 496 TYR A O 1
ATOM 3954 N N . PHE A 1 491 ? 15.557 -22.966 34.259 1.00 16.86 497 PHE A N 1
ATOM 3955 C CA . PHE A 1 491 ? 15.251 -22.312 32.989 1.00 17.03 497 PHE A CA 1
ATOM 3956 C C . PHE A 1 491 ? 13.766 -22.371 32.643 1.00 17.25 497 PHE A C 1
ATOM 3957 O O . PHE A 1 491 ? 13.259 -21.469 31.949 1.00 19.25 497 PHE A O 1
ATOM 3965 N N . LYS A 1 492 ? 13.052 -23.358 33.171 1.00 18.02 498 LYS A N 1
ATOM 3966 C CA . LYS A 1 492 ? 11.601 -23.334 33.041 1.00 19.18 498 LYS A CA 1
ATOM 3967 C C . LYS A 1 492 ? 10.999 -22.123 33.741 1.00 18.26 498 LYS A C 1
ATOM 3968 O O . LYS A 1 492 ? 10.077 -21.544 33.217 1.00 20.88 498 LYS A O 1
ATOM 3974 N N . ARG A 1 493 ? 11.506 -21.754 34.916 1.00 17.58 499 ARG A N 1
ATOM 3975 C CA . ARG A 1 493 ? 11.036 -20.567 35.614 1.00 18.00 499 ARG A CA 1
ATOM 3976 C C . ARG A 1 493 ? 11.499 -19.297 34.884 1.00 17.99 499 ARG A C 1
ATOM 3977 O O . ARG A 1 493 ? 10.735 -18.316 34.704 1.00 20.29 499 ARG A O 1
ATOM 3985 N N . VAL A 1 494 ? 12.761 -19.289 34.473 1.00 16.63 500 VAL A N 1
ATOM 3986 C CA . VAL A 1 494 ? 13.324 -18.096 33.859 1.00 17.12 500 VAL A CA 1
ATOM 3987 C C . VAL A 1 494 ? 12.555 -17.704 32.600 1.00 17.74 500 VAL A C 1
ATOM 3988 O O . VAL A 1 494 ? 12.254 -16.522 32.392 1.00 20.22 500 VAL A O 1
ATOM 3992 N N . PHE A 1 495 ? 12.209 -18.689 31.767 1.00 17.40 501 PHE A N 1
ATOM 3993 C CA . PHE A 1 495 ? 11.566 -18.409 30.489 1.00 17.86 501 PHE A CA 1
ATOM 3994 C C . PHE A 1 495 ? 10.039 -18.578 30.507 1.00 20.23 501 PHE A C 1
ATOM 3995 O O . PHE A 1 495 ? 9.413 -18.487 29.459 1.00 22.03 501 PHE A O 1
ATOM 4003 N N . LYS A 1 496 ? 9.448 -18.799 31.672 1.00 19.67 502 LYS A N 1
ATOM 4004 C CA . LYS A 1 496 ? 7.996 -18.905 31.815 1.00 20.51 502 LYS A CA 1
ATOM 4005 C C . LYS A 1 496 ? 7.354 -17.623 31.296 1.00 23.11 502 LYS A C 1
ATOM 4006 O O . LYS A 1 496 ? 7.726 -16.527 31.732 1.00 23.81 502 LYS A O 1
ATOM 4012 N N . THR A 1 497 ? 6.359 -17.765 30.407 1.00 24.48 503 THR A N 1
ATOM 4013 C CA . THR A 1 497 ? 5.824 -16.580 29.756 1.00 28.32 503 THR A CA 1
ATOM 4014 C C . THR A 1 497 ? 4.520 -16.103 30.372 1.00 32.88 503 THR A C 1
ATOM 4015 O O . THR A 1 497 ? 4.122 -14.960 30.134 1.00 37.37 503 THR A O 1
ATOM 4019 N N . LYS A 1 498 ? 3.835 -16.990 31.085 1.00 31.90 504 LYS A N 1
ATOM 4020 C CA . LYS A 1 498 ? 2.605 -16.595 31.741 1.00 39.10 504 LYS A CA 1
ATOM 4021 C C . LYS A 1 498 ? 2.271 -17.528 32.886 1.00 38.66 504 LYS A C 1
ATOM 4022 O O . LYS A 1 498 ? 2.768 -18.641 32.958 1.00 33.55 504 LYS A O 1
ATOM 4028 N N . ASP A 1 499 ? 1.346 -17.049 33.720 1.00 43.55 505 ASP A N 1
ATOM 4029 C CA . ASP A 1 499 ? 0.995 -17.674 34.978 1.00 39.92 505 ASP A CA 1
ATOM 4030 C C . ASP A 1 499 ? -0.184 -18.620 34.771 1.00 36.45 505 ASP A C 1
ATOM 4031 O O . ASP A 1 499 ? -1.336 -18.208 34.862 1.00 35.80 505 ASP A O 1
ATOM 4036 N N . SER A 1 500 ? 0.096 -19.901 34.542 1.00 35.41 506 SER A N 1
ATOM 4037 C CA . SER A 1 500 ? -0.915 -20.792 34.002 1.00 34.01 506 SER A CA 1
ATOM 4038 C C . SER A 1 500 ? -0.873 -22.148 34.698 1.00 36.36 506 SER A C 1
ATOM 4039 O O . SER A 1 500 ? 0.141 -22.505 35.288 1.00 39.07 506 SER A O 1
ATOM 4042 N N . VAL A 1 501 ? -1.983 -22.907 34.626 1.00 38.13 507 VAL A N 1
ATOM 4043 C CA . VAL A 1 501 ? -1.939 -24.279 35.103 1.00 43.16 507 VAL A CA 1
ATOM 4044 C C . VAL A 1 501 ? -1.746 -25.253 33.937 1.00 47.59 507 VAL A C 1
ATOM 4045 O O . VAL A 1 501 ? -1.298 -26.373 34.161 1.00 53.44 507 VAL A O 1
ATOM 4049 N N . LEU A 1 502 ? -2.084 -24.830 32.707 1.00 48.21 508 LEU A N 1
ATOM 4050 C CA . LEU A 1 502 ? -1.968 -25.655 31.510 1.00 54.62 508 LEU A CA 1
ATOM 4051 C C . LEU A 1 502 ? -0.921 -25.046 30.557 1.00 61.44 508 LEU A C 1
ATOM 4052 O O . LEU A 1 502 ? -1.281 -24.069 29.854 1.00 65.74 508 LEU A O 1
ATOM 4057 N N . THR B 1 1 ? 80.468 -15.558 16.940 1.00 47.49 7 THR B N 1
ATOM 4058 C CA . THR B 1 1 ? 79.618 -15.088 18.051 1.00 42.45 7 THR B CA 1
ATOM 4059 C C . THR B 1 1 ? 78.637 -14.034 17.539 1.00 36.98 7 THR B C 1
ATOM 4060 O O . THR B 1 1 ? 78.991 -13.077 16.853 1.00 37.44 7 THR B O 1
ATOM 4064 N N . ILE B 1 2 ? 77.391 -14.194 17.958 1.00 31.54 8 ILE B N 1
ATOM 4065 C CA . ILE B 1 2 ? 76.380 -13.183 17.732 1.00 28.32 8 ILE B CA 1
ATOM 4066 C C . ILE B 1 2 ? 76.605 -12.061 18.742 1.00 27.69 8 ILE B C 1
ATOM 4067 O O . ILE B 1 2 ? 76.698 -12.358 19.918 1.00 29.20 8 ILE B O 1
ATOM 4072 N N . ARG B 1 3 ? 76.702 -10.802 18.292 1.00 25.69 9 ARG B N 1
ATOM 4073 C CA . ARG B 1 3 ? 76.851 -9.674 19.202 1.00 25.88 9 ARG B CA 1
ATOM 4074 C C . ARG B 1 3 ? 75.549 -8.869 19.293 1.00 26.25 9 ARG B C 1
ATOM 4075 O O . ARG B 1 3 ? 74.931 -8.745 20.338 1.00 31.84 9 ARG B O 1
ATOM 4083 N N . SER B 1 4 ? 75.107 -8.323 18.176 1.00 23.28 10 SER B N 1
ATOM 4084 C CA . SER B 1 4 ? 74.026 -7.362 18.131 1.00 24.56 10 SER B CA 1
ATOM 4085 C C . SER B 1 4 ? 72.711 -8.055 17.762 1.00 21.95 10 SER B C 1
ATOM 4086 O O . SER B 1 4 ? 72.675 -9.191 17.266 1.00 21.50 10 SER B O 1
ATOM 4089 N N . GLY B 1 5 ? 71.613 -7.324 17.920 1.00 20.33 11 GLY B N 1
ATOM 4090 C CA . GLY B 1 5 ? 70.334 -7.821 17.471 1.00 20.27 11 GLY B CA 1
ATOM 4091 C C . GLY B 1 5 ? 70.318 -8.017 15.949 1.00 19.58 11 GLY B C 1
ATOM 4092 O O . GLY B 1 5 ? 69.720 -8.965 15.437 1.00 19.92 11 GLY B O 1
ATOM 4093 N N . ASP B 1 6 ? 71.042 -7.149 15.215 1.00 20.52 12 ASP B N 1
ATOM 4094 C CA . ASP B 1 6 ? 71.201 -7.326 13.772 1.00 21.67 12 ASP B CA 1
ATOM 4095 C C . ASP B 1 6 ? 71.872 -8.658 13.428 1.00 19.96 12 ASP B C 1
ATOM 4096 O O . ASP B 1 6 ? 71.481 -9.308 12.466 1.00 21.88 12 ASP B O 1
ATOM 4101 N N . ASP B 1 7 ? 72.957 -8.980 14.136 1.00 19.51 13 ASP B N 1
ATOM 4102 C CA . ASP B 1 7 ? 73.683 -10.229 13.968 1.00 21.18 13 ASP B CA 1
ATOM 4103 C C . ASP B 1 7 ? 72.724 -11.395 14.197 1.00 19.91 13 ASP B C 1
ATOM 4104 O O . ASP B 1 7 ? 72.769 -12.368 13.466 1.00 19.88 13 ASP B O 1
ATOM 4109 N N . TYR B 1 8 ? 71.869 -11.263 15.218 1.00 19.55 14 TYR B N 1
ATOM 4110 C CA . TYR B 1 8 ? 70.904 -12.279 15.577 1.00 18.84 14 TYR B CA 1
ATOM 4111 C C . TYR B 1 8 ? 69.922 -12.486 14.434 1.00 18.05 14 TYR B C 1
ATOM 4112 O O . TYR B 1 8 ? 69.714 -13.626 13.997 1.00 17.78 14 TYR B O 1
ATOM 4121 N N . ILE B 1 9 ? 69.356 -11.384 13.925 1.00 17.46 15 ILE B N 1
ATOM 4122 C CA . ILE B 1 9 ? 68.436 -11.504 12.804 1.00 18.50 15 ILE B CA 1
ATOM 4123 C C . ILE B 1 9 ? 69.111 -12.224 11.627 1.00 17.48 15 ILE B C 1
ATOM 4124 O O . ILE B 1 9 ? 68.521 -13.171 11.067 1.00 18.98 15 ILE B O 1
ATOM 4129 N N . GLU B 1 10 ? 70.346 -11.841 11.264 1.00 19.63 16 GLU B N 1
ATOM 4130 C CA . GLU B 1 10 ? 71.035 -12.520 10.178 1.00 20.25 16 GLU B CA 1
ATOM 4131 C C . GLU B 1 10 ? 71.230 -14.016 10.461 1.00 20.54 16 GLU B C 1
ATOM 4132 O O . GLU B 1 10 ? 71.160 -14.836 9.548 1.00 21.14 16 GLU B O 1
ATOM 4138 N N . SER B 1 11 ? 71.459 -14.397 11.724 1.00 19.65 17 SER B N 1
ATOM 4139 C CA . SER B 1 11 ? 71.675 -15.797 12.078 1.00 20.10 17 SER B CA 1
ATOM 4140 C C . SER B 1 11 ? 70.438 -16.653 11.788 1.00 19.66 17 SER B C 1
ATOM 4141 O O . SER B 1 11 ? 70.529 -17.877 11.661 1.00 20.69 17 SER B O 1
ATOM 4144 N N . LEU B 1 12 ? 69.276 -16.013 11.680 1.00 20.14 18 LEU B N 1
ATOM 4145 C CA . LEU B 1 12 ? 68.030 -16.727 11.463 1.00 18.80 18 LEU B CA 1
ATOM 4146 C C . LEU B 1 12 ? 67.712 -16.934 9.980 1.00 20.81 18 LEU B C 1
ATOM 4147 O O . LEU B 1 12 ? 66.717 -17.576 9.649 1.00 23.44 18 LEU B O 1
ATOM 4152 N N . ARG B 1 13 ? 68.456 -16.279 9.100 1.00 21.49 19 ARG B N 1
ATOM 4153 C CA . ARG B 1 13 ? 68.150 -16.330 7.675 1.00 22.88 19 ARG B CA 1
ATOM 4154 C C . ARG B 1 13 ? 68.698 -17.602 7.046 1.00 21.91 19 ARG B C 1
ATOM 4155 O O . ARG B 1 13 ? 69.798 -18.077 7.370 1.00 25.59 19 ARG B O 1
ATOM 4163 N N . GLY B 1 14 ? 67.954 -18.125 6.071 1.00 24.60 20 GLY B N 1
ATOM 4164 C CA . GLY B 1 14 ? 68.485 -19.200 5.259 1.00 23.53 20 GLY B CA 1
ATOM 4165 C C . GLY B 1 14 ? 68.520 -20.582 5.920 1.00 23.95 20 GLY B C 1
ATOM 4166 O O . GLY B 1 14 ? 69.281 -21.425 5.441 1.00 26.84 20 GLY B O 1
ATOM 4167 N N . ARG B 1 15 ? 67.709 -20.853 6.960 1.00 23.67 21 ARG B N 1
ATOM 4168 C CA . ARG B 1 15 ? 67.832 -22.095 7.734 1.00 21.97 21 ARG B CA 1
ATOM 4169 C C . ARG B 1 15 ? 66.913 -23.219 7.248 1.00 24.43 21 ARG B C 1
ATOM 4170 O O . ARG B 1 15 ? 67.115 -24.394 7.553 1.00 26.01 21 ARG B O 1
ATOM 4178 N N . ASP B 1 16 ? 65.874 -22.857 6.512 1.00 25.75 22 ASP B N 1
ATOM 4179 C CA . ASP B 1 16 ? 64.925 -23.820 5.945 1.00 31.28 22 ASP B CA 1
ATOM 4180 C C . ASP B 1 16 ? 64.259 -24.773 6.966 1.00 29.69 22 ASP B C 1
ATOM 4181 O O . ASP B 1 16 ? 63.969 -25.938 6.666 1.00 29.58 22 ASP B O 1
ATOM 4186 N N . LEU B 1 17 ? 63.927 -24.263 8.150 1.00 24.62 23 LEU B N 1
ATOM 4187 C CA . LEU B 1 17 ? 62.981 -24.918 9.054 1.00 20.55 23 LEU B CA 1
ATOM 4188 C C . LEU B 1 17 ? 61.688 -25.188 8.303 1.00 18.60 23 LEU B C 1
ATOM 4189 O O . LEU B 1 17 ? 61.315 -24.372 7.476 1.00 19.85 23 LEU B O 1
ATOM 4194 N N . LYS B 1 18 ? 61.046 -26.332 8.589 1.00 18.25 24 LYS B N 1
ATOM 4195 C CA . LYS B 1 18 ? 59.737 -26.655 8.037 1.00 17.08 24 LYS B CA 1
ATOM 4196 C C . LYS B 1 18 ? 58.673 -26.068 8.962 1.00 15.70 24 LYS B C 1
ATOM 4197 O O . LYS B 1 18 ? 58.455 -26.601 10.040 1.00 16.76 24 LYS B O 1
ATOM 4203 N N . VAL B 1 19 ? 58.033 -24.979 8.523 1.00 16.06 25 VAL B N 1
ATOM 4204 C CA . VAL B 1 19 ? 57.106 -24.197 9.340 1.00 15.07 25 VAL B CA 1
ATOM 4205 C C . VAL B 1 19 ? 55.805 -24.053 8.562 1.00 14.41 25 VAL B C 1
ATOM 4206 O O . VAL B 1 19 ? 55.789 -23.408 7.508 1.00 15.20 25 VAL B O 1
ATOM 4210 N N . TYR B 1 20 ? 54.725 -24.624 9.084 1.00 14.29 26 TYR B N 1
ATOM 4211 C CA . TYR B 1 20 ? 53.402 -24.420 8.481 1.00 15.06 26 TYR B CA 1
ATOM 4212 C C . TYR B 1 20 ? 52.671 -23.259 9.152 1.00 14.09 26 TYR B C 1
ATOM 4213 O O . TYR B 1 20 ? 52.545 -23.209 10.376 1.00 14.56 26 TYR B O 1
ATOM 4222 N N . LEU B 1 21 ? 52.221 -22.320 8.306 1.00 14.51 27 LEU B N 1
ATOM 4223 C CA . LEU B 1 21 ? 51.386 -21.212 8.746 1.00 15.35 27 LEU B CA 1
ATOM 4224 C C . LEU B 1 21 ? 50.367 -20.947 7.658 1.00 15.59 27 LEU B C 1
ATOM 4225 O O . LEU B 1 21 ? 50.715 -20.618 6.527 1.00 16.77 27 LEU B O 1
ATOM 4230 N N . PHE B 1 22 ? 49.089 -21.113 8.023 1.00 16.03 28 PHE B N 1
ATOM 4231 C CA . PHE B 1 22 ? 47.979 -20.901 7.099 1.00 16.05 28 PHE B CA 1
ATOM 4232 C C . PHE B 1 22 ? 48.104 -21.814 5.874 1.00 16.64 28 PHE B C 1
ATOM 4233 O O . PHE B 1 22 ? 47.689 -21.460 4.762 1.00 18.33 28 PHE B O 1
ATOM 4241 N N . GLY B 1 23 ? 48.545 -23.032 6.127 1.00 16.58 29 GLY B N 1
ATOM 4242 C CA . GLY B 1 23 ? 48.513 -24.077 5.114 1.00 18.22 29 GLY B CA 1
ATOM 4243 C C . GLY B 1 23 ? 49.622 -23.951 4.071 1.00 17.49 29 GLY B C 1
ATOM 4244 O O . GLY B 1 23 ? 49.528 -24.517 2.982 1.00 20.70 29 GLY B O 1
ATOM 4245 N N . GLU B 1 24 ? 50.682 -23.239 4.415 1.00 17.41 30 GLU B N 1
ATOM 4246 C CA . GLU B 1 24 ? 51.820 -23.094 3.520 1.00 18.97 30 GLU B CA 1
ATOM 4247 C C . GLU B 1 24 ? 53.097 -23.216 4.326 1.00 17.63 30 GLU B C 1
ATOM 4248 O O . GLU B 1 24 ? 53.135 -22.793 5.485 1.00 17.53 30 GLU B O 1
ATOM 4254 N N . LEU B 1 25 ? 54.133 -23.778 3.702 1.00 17.10 31 LEU B N 1
ATOM 4255 C CA . LEU B 1 25 ? 55.456 -23.696 4.303 1.00 17.64 31 LEU B CA 1
ATOM 4256 C C . LEU B 1 25 ? 55.973 -22.268 4.195 1.00 18.26 31 LEU B C 1
ATOM 4257 O O . LEU B 1 25 ? 55.932 -21.630 3.134 1.00 22.17 31 LEU B O 1
ATOM 4262 N N . VAL B 1 26 ? 56.493 -21.765 5.299 1.00 16.67 32 VAL B N 1
ATOM 4263 C CA . VAL B 1 26 ? 57.089 -20.451 5.313 1.00 18.41 32 VAL B CA 1
ATOM 4264 C C . VAL B 1 26 ? 58.524 -20.532 4.805 1.00 19.36 32 VAL B C 1
ATOM 4265 O O . VAL B 1 26 ? 59.362 -21.167 5.431 1.00 23.45 32 VAL B O 1
ATOM 4269 N N . LYS B 1 27 ? 58.793 -19.813 3.710 1.00 21.60 33 LYS B N 1
ATOM 4270 C CA . LYS B 1 27 ? 60.095 -19.835 3.063 1.00 24.73 33 LYS B CA 1
ATOM 4271 C C . LYS B 1 27 ? 61.166 -19.177 3.922 1.00 23.68 33 LYS B C 1
ATOM 4272 O O . LYS B 1 27 ? 62.254 -19.732 4.107 1.00 26.08 33 LYS B O 1
ATOM 4278 N N . GLU B 1 28 ? 60.851 -17.999 4.453 1.00 22.68 34 GLU B N 1
ATOM 4279 C CA . GLU B 1 28 ? 61.835 -17.256 5.228 1.00 22.35 34 GLU B CA 1
ATOM 4280 C C . GLU B 1 28 ? 61.099 -16.547 6.358 1.00 21.23 34 GLU B C 1
ATOM 4281 O O . GLU B 1 28 ? 60.594 -15.445 6.191 1.00 19.67 34 GLU B O 1
ATOM 4287 N N . PRO B 1 29 ? 61.071 -17.143 7.565 1.00 21.36 35 PRO B N 1
ATOM 4288 C CA . PRO B 1 29 ? 60.362 -16.524 8.685 1.00 20.14 35 PRO B CA 1
ATOM 4289 C C . PRO B 1 29 ? 60.790 -15.085 8.982 1.00 18.33 35 PRO B C 1
ATOM 4290 O O . PRO B 1 29 ? 59.982 -14.288 9.404 1.00 18.57 35 PRO B O 1
ATOM 4294 N N . VAL B 1 30 ? 62.063 -14.748 8.776 1.00 19.63 36 VAL B N 1
ATOM 4295 C CA . VAL B 1 30 ? 62.581 -13.415 9.070 1.00 20.96 36 VAL B CA 1
ATOM 4296 C C . VAL B 1 30 ? 61.866 -12.352 8.260 1.00 20.49 36 VAL B C 1
ATOM 4297 O O . VAL B 1 30 ? 61.765 -11.208 8.701 1.00 23.75 36 VAL B O 1
ATOM 4301 N N . ASP B 1 31 ? 61.360 -12.730 7.081 1.00 19.47 37 ASP B N 1
ATOM 4302 C CA . ASP B 1 31 ? 60.698 -11.781 6.197 1.00 21.46 37 ASP B CA 1
ATOM 4303 C C . ASP B 1 31 ? 59.174 -11.907 6.200 1.00 19.50 37 ASP B C 1
ATOM 4304 O O . ASP B 1 31 ? 58.526 -11.241 5.412 1.00 22.85 37 ASP B O 1
ATOM 4309 N N . HIS B 1 32 ? 58.607 -12.746 7.059 1.00 18.39 38 HIS B N 1
ATOM 4310 C CA . HIS B 1 32 ? 57.164 -12.906 7.142 1.00 17.29 38 HIS B CA 1
ATOM 4311 C C . HIS B 1 32 ? 56.634 -11.873 8.134 1.00 16.53 38 HIS B C 1
ATOM 4312 O O . HIS B 1 32 ? 57.039 -11.847 9.313 1.00 16.07 38 HIS B O 1
ATOM 4319 N N . PRO B 1 33 ? 55.715 -10.990 7.704 1.00 17.69 39 PRO B N 1
ATOM 4320 C CA . PRO B 1 33 ? 55.263 -9.911 8.579 1.00 18.01 39 PRO B CA 1
ATOM 4321 C C . PRO B 1 33 ? 54.565 -10.363 9.866 1.00 17.30 39 PRO B C 1
ATOM 4322 O O . PRO B 1 33 ? 54.505 -9.588 10.808 1.00 17.48 39 PRO B O 1
ATOM 4326 N N . MET B 1 34 ? 54.010 -11.578 9.907 1.00 16.92 40 MET B N 1
ATOM 4327 C CA . MET B 1 34 ? 53.403 -12.074 11.133 1.00 17.27 40 MET B CA 1
ATOM 4328 C C . MET B 1 34 ? 54.444 -12.514 12.160 1.00 17.49 40 MET B C 1
ATOM 4329 O O . MET B 1 34 ? 54.173 -12.501 13.366 1.00 19.20 40 MET B O 1
ATOM 4334 N N . ILE B 1 35 ? 55.631 -12.877 11.674 1.00 16.37 41 ILE B N 1
ATOM 4335 C CA . ILE B 1 35 ? 56.668 -13.522 12.476 1.00 17.13 41 ILE B CA 1
ATOM 4336 C C . ILE B 1 35 ? 57.733 -12.517 12.895 1.00 14.64 41 ILE B C 1
ATOM 4337 O O . ILE B 1 35 ? 58.265 -12.595 14.000 1.00 14.83 41 ILE B O 1
ATOM 4342 N N . ARG B 1 36 ? 57.979 -11.528 12.053 1.00 15.11 42 ARG B N 1
ATOM 4343 C CA . ARG B 1 36 ? 59.078 -10.611 12.291 1.00 14.97 42 ARG B CA 1
ATOM 4344 C C . ARG B 1 36 ? 58.925 -9.870 13.621 1.00 14.18 42 ARG B C 1
ATOM 4345 O O . ARG B 1 36 ? 59.904 -9.642 14.301 1.00 14.74 42 ARG B O 1
ATOM 4353 N N . PRO B 1 37 ? 57.736 -9.439 14.095 1.00 14.34 43 PRO B N 1
ATOM 4354 C CA . PRO B 1 37 ? 57.715 -8.742 15.370 1.00 14.59 43 PRO B CA 1
ATOM 4355 C C . PRO B 1 37 ? 58.287 -9.571 16.525 1.00 13.81 43 PRO B C 1
ATOM 4356 O O . PRO B 1 37 ? 58.922 -9.018 17.423 1.00 14.71 43 PRO B O 1
ATOM 4360 N N . SER B 1 38 ? 58.031 -10.896 16.527 1.00 14.76 44 SER B N 1
ATOM 4361 C CA . SER B 1 38 ? 58.593 -11.759 17.558 1.00 14.51 44 SER B CA 1
ATOM 4362 C C . SER B 1 38 ? 60.126 -11.799 17.484 1.00 14.67 44 SER B C 1
ATOM 4363 O O . SER B 1 38 ? 60.812 -11.828 18.506 1.00 13.98 44 SER B O 1
ATOM 4366 N N . ILE B 1 39 ? 60.626 -11.809 16.258 1.00 13.97 45 ILE B N 1
ATOM 4367 C CA . ILE B 1 39 ? 62.066 -11.771 16.032 1.00 13.93 45 ILE B CA 1
ATOM 4368 C C . ILE B 1 39 ? 62.641 -10.459 16.582 1.00 15.02 45 ILE B C 1
ATOM 4369 O O . ILE B 1 39 ? 63.725 -10.421 17.165 1.00 15.32 45 ILE B O 1
ATOM 4374 N N . ASN B 1 40 ? 61.973 -9.355 16.296 1.00 14.21 46 ASN B N 1
ATOM 4375 C CA . ASN B 1 40 ? 62.414 -8.065 16.785 1.00 14.95 46 ASN B CA 1
ATOM 4376 C C . ASN B 1 40 ? 62.502 -8.017 18.304 1.00 15.02 46 ASN B C 1
ATOM 4377 O O . ASN B 1 40 ? 63.402 -7.390 18.868 1.00 15.43 46 ASN B O 1
ATOM 4382 N N . ALA B 1 41 ? 61.568 -8.686 18.982 1.00 14.47 47 ALA B N 1
ATOM 4383 C CA . ALA B 1 41 ? 61.582 -8.731 20.438 1.00 13.91 47 ALA B CA 1
ATOM 4384 C C . ALA B 1 41 ? 62.837 -9.462 20.918 1.00 14.88 47 ALA B C 1
ATOM 4385 O O . ALA B 1 41 ? 63.481 -9.024 21.858 1.00 15.97 47 ALA B O 1
ATOM 4387 N N . VAL B 1 42 ? 63.162 -10.595 20.303 1.00 15.09 48 VAL B N 1
ATOM 4388 C CA . VAL B 1 42 ? 64.356 -11.329 20.707 1.00 15.15 48 VAL B CA 1
ATOM 4389 C C . VAL B 1 42 ? 65.607 -10.508 20.394 1.00 16.04 48 VAL B C 1
ATOM 4390 O O . VAL B 1 42 ? 66.581 -10.493 21.182 1.00 16.12 48 VAL B O 1
ATOM 4394 N N . ALA B 1 43 ? 65.589 -9.785 19.269 1.00 15.26 49 ALA B N 1
ATOM 4395 C CA . ALA B 1 43 ? 66.759 -8.974 18.911 1.00 14.85 49 ALA B CA 1
ATOM 4396 C C . ALA B 1 43 ? 67.040 -7.937 19.995 1.00 16.36 49 ALA B C 1
ATOM 4397 O O . ALA B 1 43 ? 68.196 -7.611 20.287 1.00 17.77 49 ALA B O 1
ATOM 4399 N N . GLU B 1 44 ? 65.979 -7.405 20.619 1.00 17.15 50 GLU B N 1
ATOM 4400 C CA . GLU B 1 44 ? 66.154 -6.412 21.692 1.00 16.78 50 GLU B CA 1
ATOM 4401 C C . GLU B 1 44 ? 66.848 -6.998 22.923 1.00 16.57 50 GLU B C 1
ATOM 4402 O O . GLU B 1 44 ? 67.500 -6.262 23.689 1.00 19.40 50 GLU B O 1
ATOM 4408 N N . THR B 1 45 ? 66.784 -8.316 23.122 1.00 16.71 51 THR B N 1
ATOM 4409 C CA . THR B 1 45 ? 67.514 -8.915 24.236 1.00 16.51 51 THR B CA 1
ATOM 4410 C C . THR B 1 45 ? 69.023 -8.826 24.002 1.00 18.07 51 THR B C 1
ATOM 4411 O O . THR B 1 45 ? 69.790 -8.805 24.965 1.00 20.35 51 THR B O 1
ATOM 4415 N N . TYR B 1 46 ? 69.434 -8.843 22.737 1.00 17.26 52 TYR B N 1
ATOM 4416 C CA . TYR B 1 46 ? 70.836 -8.639 22.390 1.00 16.59 52 TYR B CA 1
ATOM 4417 C C . TYR B 1 46 ? 71.185 -7.152 22.490 1.00 17.57 52 TYR B C 1
ATOM 4418 O O . TYR B 1 46 ? 72.240 -6.781 22.999 1.00 19.83 52 TYR B O 1
ATOM 4427 N N . ASP B 1 47 ? 70.324 -6.288 21.967 1.00 17.31 53 ASP B N 1
ATOM 4428 C CA . ASP B 1 47 ? 70.621 -4.863 21.953 1.00 18.98 53 ASP B CA 1
ATOM 4429 C C . ASP B 1 47 ? 70.709 -4.294 23.374 1.00 19.52 53 ASP B C 1
ATOM 4430 O O . ASP B 1 47 ? 71.562 -3.461 23.666 1.00 21.18 53 ASP B O 1
ATOM 4435 N N . LEU B 1 48 ? 69.842 -4.733 24.277 1.00 18.75 54 LEU B N 1
ATOM 4436 C CA . LEU B 1 48 ? 69.911 -4.282 25.663 1.00 18.49 54 LEU B CA 1
ATOM 4437 C C . LEU B 1 48 ? 71.264 -4.598 26.296 1.00 20.79 54 LEU B C 1
ATOM 4438 O O . LEU B 1 48 ? 71.801 -3.785 27.033 1.00 20.93 54 LEU B O 1
ATOM 4443 N N . ALA B 1 49 ? 71.798 -5.787 26.012 1.00 22.41 55 ALA B N 1
ATOM 4444 C CA . ALA B 1 49 ? 73.069 -6.212 26.563 1.00 23.91 55 ALA B CA 1
ATOM 4445 C C . ALA B 1 49 ? 74.197 -5.298 26.098 1.00 25.64 55 ALA B C 1
ATOM 4446 O O . ALA B 1 49 ? 75.162 -5.110 26.833 1.00 28.27 55 ALA B O 1
ATOM 4448 N N . LEU B 1 50 ? 74.063 -4.696 24.917 1.00 23.46 56 LEU B N 1
ATOM 4449 C CA . LEU B 1 50 ? 75.050 -3.740 24.437 1.00 25.22 56 LEU B CA 1
ATOM 4450 C C . LEU B 1 50 ? 74.896 -2.364 25.082 1.00 25.33 56 LEU B C 1
ATOM 4451 O O . LEU B 1 50 ? 75.893 -1.690 25.336 1.00 27.87 56 LEU B O 1
ATOM 4456 N N . ARG B 1 51 ? 73.653 -1.940 25.286 1.00 24.59 57 ARG B N 1
ATOM 4457 C CA . ARG B 1 51 ? 73.345 -0.621 25.803 1.00 26.42 57 ARG B CA 1
ATOM 4458 C C . ARG B 1 51 ? 73.553 -0.579 27.314 1.00 23.99 57 ARG B C 1
ATOM 4459 O O . ARG B 1 51 ? 74.017 0.432 27.834 1.00 27.18 57 ARG B O 1
ATOM 4467 N N . GLU B 1 52 ? 73.151 -1.664 28.002 1.00 22.93 58 GLU B N 1
ATOM 4468 C CA . GLU B 1 52 ? 73.110 -1.698 29.462 1.00 22.13 58 GLU B CA 1
ATOM 4469 C C . GLU B 1 52 ? 73.806 -2.965 29.948 1.00 20.70 58 GLU B C 1
ATOM 4470 O O . GLU B 1 52 ? 73.138 -3.911 30.360 1.00 21.68 58 GLU B O 1
ATOM 4476 N N . GLU B 1 53 ? 75.139 -2.973 29.802 1.00 24.00 59 GLU B N 1
ATOM 4477 C CA . GLU B 1 53 ? 75.976 -4.138 30.048 1.00 27.80 59 GLU B CA 1
ATOM 4478 C C . GLU B 1 53 ? 75.749 -4.730 31.437 1.00 24.77 59 GLU B C 1
ATOM 4479 O O . GLU B 1 53 ? 75.631 -5.948 31.572 1.00 25.27 59 GLU B O 1
ATOM 4485 N N . ALA B 1 54 ? 75.740 -3.896 32.481 1.00 23.61 60 ALA B N 1
ATOM 4486 C CA . ALA B 1 54 ? 75.633 -4.442 33.839 1.00 24.24 60 ALA B CA 1
ATOM 4487 C C . ALA B 1 54 ? 74.277 -5.114 34.079 1.00 22.59 60 ALA B C 1
ATOM 4488 O O . ALA B 1 54 ? 74.197 -6.099 34.816 1.00 23.18 60 ALA B O 1
ATOM 4490 N N A LEU B 1 55 ? 73.217 -4.590 33.454 0.90 20.73 61 LEU B N 1
ATOM 4491 N N B LEU B 1 55 ? 73.230 -4.640 33.397 0.10 21.63 61 LEU B N 1
ATOM 4492 C CA A LEU B 1 55 ? 71.898 -5.162 33.645 0.90 19.25 61 LEU B CA 1
ATOM 4493 C CA B LEU B 1 55 ? 71.885 -5.127 33.654 0.10 20.70 61 LEU B CA 1
ATOM 4494 C C A LEU B 1 55 ? 71.738 -6.491 32.912 0.90 19.91 61 LEU B C 1
ATOM 4495 C C B LEU B 1 55 ? 71.547 -6.364 32.818 0.10 20.10 61 LEU B C 1
ATOM 4496 O O A LEU B 1 55 ? 71.159 -7.430 33.465 0.90 19.43 61 LEU B O 1
ATOM 4497 O O B LEU B 1 55 ? 70.691 -7.146 33.228 0.10 19.99 61 LEU B O 1
ATOM 4506 N N . ALA B 1 56 ? 72.172 -6.529 31.641 1.00 19.33 62 ALA B N 1
ATOM 4507 C CA . ALA B 1 56 ? 71.786 -7.618 30.741 1.00 19.39 62 ALA B CA 1
ATOM 4508 C C . ALA B 1 56 ? 72.918 -8.560 30.358 1.00 19.63 62 ALA B C 1
ATOM 4509 O O . ALA B 1 56 ? 72.721 -9.457 29.523 1.00 18.37 62 ALA B O 1
ATOM 4511 N N . SER B 1 57 ? 74.079 -8.398 30.977 1.00 21.02 63 SER B N 1
ATOM 4512 C CA . SER B 1 57 ? 75.170 -9.334 30.747 1.00 22.26 63 SER B CA 1
ATOM 4513 C C . SER B 1 57 ? 75.800 -9.682 32.095 1.00 22.14 63 SER B C 1
ATOM 4514 O O . SER B 1 57 ? 75.662 -8.921 33.053 1.00 23.06 63 SER B O 1
ATOM 4517 N N . ALA B 1 58 ? 76.491 -10.825 32.142 1.00 21.70 64 ALA B N 1
ATOM 4518 C CA . ALA B 1 58 ? 77.012 -11.388 33.373 1.00 21.20 64 ALA B CA 1
ATOM 4519 C C . ALA B 1 58 ? 78.393 -11.966 33.125 1.00 21.39 64 ALA B C 1
ATOM 4520 O O . ALA B 1 58 ? 78.656 -12.428 32.034 1.00 23.20 64 ALA B O 1
ATOM 4522 N N . ASP B 1 59 ? 79.224 -11.990 34.168 1.00 22.36 65 ASP B N 1
ATOM 4523 C CA . ASP B 1 59 ? 80.487 -12.699 34.144 1.00 25.24 65 ASP B CA 1
ATOM 4524 C C . ASP B 1 59 ? 80.275 -14.158 34.526 1.00 22.47 65 ASP B C 1
ATOM 4525 O O . ASP B 1 59 ? 80.048 -14.467 35.676 1.00 26.30 65 ASP B O 1
ATOM 4530 N N . SER B 1 60 ? 80.427 -15.056 33.562 1.00 23.11 66 SER B N 1
ATOM 4531 C CA . SER B 1 60 ? 80.267 -16.485 33.750 1.00 22.31 66 SER B CA 1
ATOM 4532 C C . SER B 1 60 ? 81.519 -17.095 34.356 1.00 21.53 66 SER B C 1
ATOM 4533 O O . SER B 1 60 ? 82.524 -17.093 33.693 1.00 24.94 66 SER B O 1
ATOM 4536 N N . SER B 1 61 ? 81.391 -17.742 35.517 1.00 23.80 67 SER B N 1
ATOM 4537 C CA . SER B 1 61 ? 82.436 -18.571 36.086 1.00 25.00 67 SER B CA 1
ATOM 4538 C C . SER B 1 61 ? 82.594 -19.892 35.338 1.00 24.68 67 SER B C 1
ATOM 4539 O O . SER B 1 61 ? 83.622 -20.543 35.512 1.00 26.35 67 SER B O 1
ATOM 4542 N N . ILE B 1 62 ? 81.617 -20.271 34.502 1.00 25.36 68 ILE B N 1
ATOM 4543 C CA . ILE B 1 62 ? 81.706 -21.518 33.741 1.00 24.55 68 ILE B CA 1
ATOM 4544 C C . ILE B 1 62 ? 82.699 -21.376 32.574 1.00 25.38 68 ILE B C 1
ATOM 4545 O O . ILE B 1 62 ? 83.594 -22.216 32.415 1.00 27.83 68 ILE B O 1
ATOM 4550 N N . THR B 1 63 ? 82.599 -20.270 31.818 1.00 24.81 69 THR B N 1
ATOM 4551 C CA . THR B 1 63 ? 83.456 -20.039 30.661 1.00 25.36 69 THR B CA 1
ATOM 4552 C C . THR B 1 63 ? 84.508 -18.953 30.886 1.00 26.79 69 THR B C 1
ATOM 4553 O O . THR B 1 63 ? 85.390 -18.832 30.049 1.00 28.58 69 THR B O 1
ATOM 4557 N N . GLY B 1 64 ? 84.368 -18.115 31.919 1.00 25.96 70 GLY B N 1
ATOM 4558 C CA . GLY B 1 64 ? 85.244 -16.971 32.120 1.00 25.24 70 GLY B CA 1
ATOM 4559 C C . GLY B 1 64 ? 84.940 -15.837 31.135 1.00 26.02 70 GLY B C 1
ATOM 4560 O O . GLY B 1 64 ? 85.739 -14.922 30.991 1.00 28.19 70 GLY B O 1
ATOM 4561 N N . LEU B 1 65 ? 83.787 -15.901 30.460 1.00 26.08 71 LEU B N 1
ATOM 4562 C CA . LEU B 1 65 ? 83.365 -14.900 29.482 1.00 25.54 71 LEU B CA 1
ATOM 4563 C C . LEU B 1 65 ? 82.285 -13.999 30.062 1.00 23.68 71 LEU B C 1
ATOM 4564 O O . LEU B 1 65 ? 81.555 -14.401 30.961 1.00 23.01 71 LEU B O 1
ATOM 4569 N N . LYS B 1 66 ? 82.168 -12.799 29.491 1.00 24.18 72 LYS B N 1
ATOM 4570 C CA . LYS B 1 66 ? 80.986 -11.989 29.675 1.00 24.66 72 LYS B CA 1
ATOM 4571 C C . LYS B 1 66 ? 79.921 -12.565 28.753 1.00 24.18 72 LYS B C 1
ATOM 4572 O O . LYS B 1 66 ? 80.195 -12.720 27.564 1.00 27.03 72 LYS B O 1
ATOM 4578 N N . VAL B 1 67 ? 78.756 -12.937 29.309 1.00 20.87 73 VAL B N 1
ATOM 4579 C CA . VAL B 1 67 ? 77.718 -13.612 28.562 1.00 20.82 73 VAL B CA 1
ATOM 4580 C C . VAL B 1 67 ? 76.413 -12.849 28.712 1.00 19.45 73 VAL B C 1
ATOM 4581 O O . VAL B 1 67 ? 76.219 -12.124 29.685 1.00 20.59 73 VAL B O 1
ATOM 4585 N N . ASN B 1 68 ? 75.538 -13.018 27.719 1.00 18.66 74 ASN B N 1
ATOM 4586 C CA . ASN B 1 68 ? 74.169 -12.532 27.828 1.00 17.40 74 ASN B CA 1
ATOM 4587 C C . ASN B 1 68 ? 73.572 -13.132 29.112 1.00 17.03 74 ASN B C 1
ATOM 4588 O O . ASN B 1 68 ? 73.686 -14.328 29.342 1.00 17.27 74 ASN B O 1
ATOM 4593 N N . ARG B 1 69 ? 72.887 -12.324 29.926 1.00 17.35 75 ARG B N 1
ATOM 4594 C CA . ARG B 1 69 ? 72.299 -12.829 31.165 1.00 16.81 75 ARG B CA 1
ATOM 4595 C C . ARG B 1 69 ? 71.284 -13.970 30.960 1.00 15.16 75 ARG B C 1
ATOM 4596 O O . ARG B 1 69 ? 71.133 -14.809 31.837 1.00 15.81 75 ARG B O 1
ATOM 4604 N N . PHE B 1 70 ? 70.639 -14.063 29.808 1.00 14.92 76 PHE B N 1
ATOM 4605 C CA . PHE B 1 70 ? 69.752 -15.185 29.523 1.00 15.28 76 PHE B CA 1
ATOM 4606 C C . PHE B 1 70 ? 70.485 -16.527 29.441 1.00 14.51 76 PHE B C 1
ATOM 4607 O O . PHE B 1 70 ? 69.850 -17.579 29.494 1.00 16.23 76 PHE B O 1
ATOM 4615 N N . LEU B 1 71 ? 71.823 -16.526 29.302 1.00 14.46 77 LEU B N 1
ATOM 4616 C CA . LEU B 1 71 ? 72.612 -17.733 29.202 1.00 16.38 77 LEU B CA 1
ATOM 4617 C C . LEU B 1 71 ? 73.395 -18.015 30.486 1.00 16.14 77 LEU B C 1
ATOM 4618 O O . LEU B 1 71 ? 74.188 -18.956 30.519 1.00 18.69 77 LEU B O 1
ATOM 4623 N N . HIS B 1 72 ? 73.219 -17.154 31.492 1.00 15.97 78 HIS B N 1
ATOM 4624 C CA . HIS B 1 72 ? 73.970 -17.223 32.728 1.00 15.90 78 HIS B CA 1
ATOM 4625 C C . HIS B 1 72 ? 73.310 -18.147 33.757 1.00 15.20 78 HIS B C 1
ATOM 4626 O O . HIS B 1 72 ? 72.125 -18.009 34.058 1.00 15.90 78 HIS B O 1
ATOM 4633 N N . ILE B 1 73 ? 74.126 -19.070 34.297 1.00 17.80 79 ILE B N 1
ATOM 4634 C CA . ILE B 1 73 ? 73.756 -19.920 35.416 1.00 15.53 79 ILE B CA 1
ATOM 4635 C C . ILE B 1 73 ? 73.992 -19.107 36.700 1.00 15.95 79 ILE B C 1
ATOM 4636 O O . ILE B 1 73 ? 75.125 -18.713 37.004 1.00 17.53 79 ILE B O 1
ATOM 4641 N N . ALA B 1 74 ? 72.886 -18.796 37.389 1.00 16.33 80 ALA B N 1
ATOM 4642 C CA . ALA B 1 74 ? 72.896 -17.878 38.521 1.00 16.69 80 ALA B CA 1
ATOM 4643 C C . ALA B 1 74 ? 73.833 -18.345 39.630 1.00 16.09 80 ALA B C 1
ATOM 4644 O O . ALA B 1 74 ? 73.731 -19.477 40.094 1.00 17.82 80 ALA B O 1
ATOM 4646 N N . GLU B 1 75 ? 74.718 -17.450 40.078 1.00 18.64 81 GLU B N 1
ATOM 4647 C CA . GLU B 1 75 ? 75.748 -17.813 41.030 1.00 20.44 81 GLU B CA 1
ATOM 4648 C C . GLU B 1 75 ? 75.500 -17.240 42.429 1.00 20.56 81 GLU B C 1
ATOM 4649 O O . GLU B 1 75 ? 76.339 -17.434 43.314 1.00 20.73 81 GLU B O 1
ATOM 4655 N N . SER B 1 76 ? 74.381 -16.526 42.602 1.00 18.80 82 SER B N 1
ATOM 4656 C CA . SER B 1 76 ? 74.091 -15.765 43.803 1.00 17.55 82 SER B CA 1
ATOM 4657 C C . SER B 1 76 ? 72.609 -15.373 43.770 1.00 17.09 82 SER B C 1
ATOM 4658 O O . SER B 1 76 ? 72.011 -15.423 42.710 1.00 17.52 82 SER B O 1
ATOM 4661 N N . ALA B 1 77 ? 72.054 -14.955 44.915 1.00 17.56 83 ALA B N 1
ATOM 4662 C CA . ALA B 1 77 ? 70.703 -14.406 44.937 1.00 16.59 83 ALA B CA 1
ATOM 4663 C C . ALA B 1 77 ? 70.666 -13.102 44.133 1.00 15.48 83 ALA B C 1
ATOM 4664 O O . ALA B 1 77 ? 69.690 -12.805 43.427 1.00 16.59 83 ALA B O 1
ATOM 4666 N N . GLU B 1 78 ? 71.773 -12.349 44.164 1.00 16.09 84 GLU B N 1
ATOM 4667 C CA . GLU B 1 78 ? 71.858 -11.123 43.374 1.00 16.50 84 GLU B CA 1
ATOM 4668 C C . GLU B 1 78 ? 71.657 -11.428 41.886 1.00 15.93 84 GLU B C 1
ATOM 4669 O O . GLU B 1 78 ? 70.978 -10.672 41.175 1.00 16.17 84 GLU B O 1
ATOM 4675 N N . ASP B 1 79 ? 72.255 -12.525 41.386 1.00 15.78 85 ASP B N 1
ATOM 4676 C CA . ASP B 1 79 ? 72.079 -12.914 39.995 1.00 14.92 85 ASP B CA 1
ATOM 4677 C C . ASP B 1 79 ? 70.604 -13.207 39.688 1.00 14.56 85 ASP B C 1
ATOM 4678 O O . ASP B 1 79 ? 70.163 -12.893 38.577 1.00 15.52 85 ASP B O 1
ATOM 4683 N N . LEU B 1 80 ? 69.849 -13.844 40.614 1.00 14.62 86 LEU B N 1
ATOM 4684 C CA . LEU B 1 80 ? 68.417 -14.059 40.421 1.00 14.66 86 LEU B CA 1
ATOM 4685 C C . LEU B 1 80 ? 67.658 -12.733 40.348 1.00 14.00 86 LEU B C 1
ATOM 4686 O O . LEU B 1 80 ? 66.804 -12.561 39.486 1.00 15.57 86 LEU B O 1
ATOM 4691 N N . VAL B 1 81 ? 67.959 -11.809 41.258 1.00 13.93 87 VAL B N 1
ATOM 4692 C CA . VAL B 1 81 ? 67.341 -10.493 41.240 1.00 13.88 87 VAL B CA 1
ATOM 4693 C C . VAL B 1 81 ? 67.612 -9.751 39.936 1.00 12.69 87 VAL B C 1
ATOM 4694 O O . VAL B 1 81 ? 66.726 -9.119 39.383 1.00 14.72 87 VAL B O 1
ATOM 4698 N N . LEU B 1 82 ? 68.845 -9.850 39.414 1.00 13.35 88 LEU B N 1
ATOM 4699 C CA . LEU B 1 82 ? 69.198 -9.214 38.165 1.00 14.43 88 LEU B CA 1
ATOM 4700 C C . LEU B 1 82 ? 68.417 -9.764 36.990 1.00 14.33 88 LEU B C 1
ATOM 4701 O O . LEU B 1 82 ? 68.104 -8.998 36.067 1.00 14.72 88 LEU B O 1
ATOM 4706 N N . GLN B 1 83 ? 68.088 -11.073 37.032 1.00 13.95 89 GLN B N 1
ATOM 4707 C CA . GLN B 1 83 ? 67.217 -11.629 36.017 1.00 14.73 89 GLN B CA 1
ATOM 4708 C C . GLN B 1 83 ? 65.892 -10.845 36.017 1.00 14.08 89 GLN B C 1
ATOM 4709 O O . GLN B 1 83 ? 65.413 -10.429 34.967 1.00 14.40 89 GLN B O 1
ATOM 4715 N N . ASN B 1 84 ? 65.331 -10.619 37.199 1.00 14.96 90 ASN B N 1
ATOM 4716 C CA . ASN B 1 84 ? 64.023 -9.954 37.329 1.00 13.41 90 ASN B CA 1
ATOM 4717 C C . ASN B 1 84 ? 64.117 -8.487 36.920 1.00 13.28 90 ASN B C 1
ATOM 4718 O O . ASN B 1 84 ? 63.259 -7.991 36.192 1.00 13.15 90 ASN B O 1
ATOM 4723 N N . LYS B 1 85 ? 65.242 -7.832 37.240 1.00 12.91 91 LYS B N 1
ATOM 4724 C CA . LYS B 1 85 ? 65.397 -6.437 36.832 1.00 13.27 91 LYS B CA 1
ATOM 4725 C C . LYS B 1 85 ? 65.450 -6.325 35.301 1.00 13.98 91 LYS B C 1
ATOM 4726 O O . LYS B 1 85 ? 64.789 -5.486 34.673 1.00 14.22 91 LYS B O 1
ATOM 4732 N N . MET B 1 86 ? 66.229 -7.220 34.687 1.00 14.87 92 MET B N 1
ATOM 4733 C CA . MET B 1 86 ? 66.318 -7.298 33.245 1.00 14.01 92 MET B CA 1
ATOM 4734 C C . MET B 1 86 ? 64.950 -7.593 32.612 1.00 13.25 92 MET B C 1
ATOM 4735 O O . MET B 1 86 ? 64.586 -6.968 31.609 1.00 14.19 92 MET B O 1
ATOM 4740 N N . GLN B 1 87 ? 64.214 -8.551 33.179 1.00 12.84 93 GLN B N 1
ATOM 4741 C CA . GLN B 1 87 ? 62.881 -8.919 32.686 1.00 12.89 93 GLN B CA 1
ATOM 4742 C C . GLN B 1 87 ? 61.942 -7.721 32.652 1.00 12.28 93 GLN B C 1
ATOM 4743 O O . GLN B 1 87 ? 61.227 -7.482 31.665 1.00 14.54 93 GLN B O 1
ATOM 4749 N N . ARG B 1 88 ? 61.913 -6.964 33.741 1.00 12.85 94 ARG B N 1
ATOM 4750 C CA . ARG B 1 88 ? 60.985 -5.836 33.786 1.00 12.19 94 ARG B CA 1
ATOM 4751 C C . ARG B 1 88 ? 61.405 -4.779 32.765 1.00 12.80 94 ARG B C 1
ATOM 4752 O O . ARG B 1 88 ? 60.582 -4.210 32.078 1.00 13.97 94 ARG B O 1
ATOM 4760 N N . LYS B 1 89 ? 62.723 -4.529 32.638 1.00 12.52 95 LYS B N 1
ATOM 4761 C CA . LYS B 1 89 ? 63.150 -3.564 31.636 1.00 13.58 95 LYS B CA 1
ATOM 4762 C C . LYS B 1 89 ? 62.746 -3.980 30.214 1.00 12.45 95 LYS B C 1
ATOM 4763 O O . LYS B 1 89 ? 62.340 -3.140 29.423 1.00 13.94 95 LYS B O 1
ATOM 4769 N N . LEU B 1 90 ? 63.015 -5.254 29.854 1.00 13.27 96 LEU B N 1
ATOM 4770 C CA . LEU B 1 90 ? 62.631 -5.770 28.549 1.00 12.71 96 LEU B CA 1
ATOM 4771 C C . LEU B 1 90 ? 61.134 -5.659 28.338 1.00 13.10 96 LEU B C 1
ATOM 4772 O O . LEU B 1 90 ? 60.706 -5.326 27.228 1.00 15.53 96 LEU B O 1
ATOM 4777 N N . GLY B 1 91 ? 60.343 -5.964 29.358 1.00 13.71 97 GLY B N 1
ATOM 4778 C CA . GLY B 1 91 ? 58.896 -5.779 29.216 1.00 13.24 97 GLY B CA 1
ATOM 4779 C C . GLY B 1 91 ? 58.512 -4.322 28.927 1.00 13.75 97 GLY B C 1
ATOM 4780 O O . GLY B 1 91 ? 57.645 -4.057 28.091 1.00 13.99 97 GLY B O 1
ATOM 4781 N N . GLN B 1 92 ? 59.149 -3.376 29.622 1.00 13.31 98 GLN B N 1
ATOM 4782 C CA . GLN B 1 92 ? 58.971 -1.957 29.324 1.00 14.06 98 GLN B CA 1
ATOM 4783 C C . GLN B 1 92 ? 59.342 -1.588 27.878 1.00 14.06 98 GLN B C 1
ATOM 4784 O O . GLN B 1 92 ? 58.695 -0.754 27.254 1.00 15.27 98 GLN B O 1
ATOM 4790 N N . ASN B 1 93 ? 60.423 -2.180 27.367 1.00 13.74 99 ASN B N 1
ATOM 4791 C CA . ASN B 1 93 ? 61.000 -1.813 26.092 1.00 13.98 99 ASN B CA 1
ATOM 4792 C C . ASN B 1 93 ? 60.265 -2.429 24.899 1.00 14.71 99 ASN B C 1
ATOM 4793 O O . ASN B 1 93 ? 60.294 -1.839 23.812 1.00 16.67 99 ASN B O 1
ATOM 4798 N N . THR B 1 94 ? 59.588 -3.564 25.116 1.00 15.46 100 THR B N 1
ATOM 4799 C CA . THR B 1 94 ? 58.967 -4.305 24.018 1.00 14.10 100 THR B CA 1
ATOM 4800 C C . THR B 1 94 ? 57.447 -4.392 24.143 1.00 14.62 100 THR B C 1
ATOM 4801 O O . THR B 1 94 ? 56.765 -4.583 23.131 1.00 15.63 100 THR B O 1
ATOM 4805 N N . GLY B 1 95 ? 56.959 -4.388 25.373 1.00 14.01 101 GLY B N 1
ATOM 4806 C CA . GLY B 1 95 ? 55.526 -4.572 25.620 1.00 14.40 101 GLY B CA 1
ATOM 4807 C C . GLY B 1 95 ? 55.025 -5.955 25.215 1.00 16.38 101 GLY B C 1
ATOM 4808 O O . GLY B 1 95 ? 53.830 -6.160 24.979 1.00 18.45 101 GLY B O 1
ATOM 4809 N N . THR B 1 96 ? 55.899 -6.943 25.137 1.00 15.42 102 THR B N 1
ATOM 4810 C CA . THR B 1 96 ? 55.479 -8.244 24.691 1.00 18.81 102 THR B CA 1
ATOM 4811 C C . THR B 1 96 ? 56.324 -9.315 25.349 1.00 19.25 102 THR B C 1
ATOM 4812 O O . THR B 1 96 ? 57.164 -9.054 26.171 1.00 21.84 102 THR B O 1
ATOM 4816 N N . CYS B 1 97 ? 56.069 -10.550 24.912 1.00 21.89 103 CYS B N 1
ATOM 4817 C CA A CYS B 1 97 ? 56.901 -11.675 25.291 0.51 21.24 103 CYS B CA 1
ATOM 4818 C CA B CYS B 1 97 ? 56.881 -11.703 25.251 0.49 24.32 103 CYS B CA 1
ATOM 4819 C C . CYS B 1 97 ? 58.162 -11.700 24.423 1.00 22.49 103 CYS B C 1
ATOM 4820 O O . CYS B 1 97 ? 58.096 -11.883 23.208 1.00 24.90 103 CYS B O 1
ATOM 4825 N N . PHE B 1 98 ? 59.313 -11.513 25.067 1.00 19.70 104 PHE B N 1
ATOM 4826 C CA . PHE B 1 98 ? 60.587 -11.455 24.383 1.00 19.53 104 PHE B CA 1
ATOM 4827 C C . PHE B 1 98 ? 61.291 -12.817 24.448 1.00 19.03 104 PHE B C 1
ATOM 4828 O O . PHE B 1 98 ? 62.449 -12.903 24.104 1.00 22.32 104 PHE B O 1
ATOM 4836 N N . GLN B 1 99 ? 60.609 -13.851 24.968 1.00 18.69 105 GLN B N 1
ATOM 4837 C CA . GLN B 1 99 ? 60.801 -15.244 24.601 1.00 20.06 105 GLN B CA 1
ATOM 4838 C C . GLN B 1 99 ? 61.948 -15.946 25.301 1.00 21.29 105 GLN B C 1
ATOM 4839 O O . GLN B 1 99 ? 61.837 -17.159 25.491 1.00 25.82 105 GLN B O 1
ATOM 4845 N N . ARG B 1 100 ? 63.023 -15.232 25.666 1.00 19.00 106 ARG B N 1
ATOM 4846 C CA . ARG B 1 100 ? 64.289 -15.897 26.006 1.00 18.96 106 ARG B CA 1
ATOM 4847 C C . ARG B 1 100 ? 64.388 -16.387 27.478 1.00 19.21 106 ARG B C 1
ATOM 4848 O O . ARG B 1 100 ? 65.296 -17.167 27.854 1.00 20.33 106 ARG B O 1
ATOM 4856 N N . CYS B 1 101 ? 63.406 -16.039 28.294 1.00 18.75 107 CYS B N 1
ATOM 4857 C CA . CYS B 1 101 ? 63.387 -16.426 29.703 1.00 18.92 107 CYS B CA 1
ATOM 4858 C C . CYS B 1 101 ? 63.266 -17.940 29.840 1.00 16.43 107 CYS B C 1
ATOM 4859 O O . CYS B 1 101 ? 63.767 -18.513 30.784 1.00 16.71 107 CYS B O 1
ATOM 4862 N N . VAL B 1 102 ? 62.482 -18.586 28.955 1.00 18.12 108 VAL B N 1
ATOM 4863 C CA . VAL B 1 102 ? 62.166 -19.992 29.165 1.00 17.17 108 VAL B CA 1
ATOM 4864 C C . VAL B 1 102 ? 63.451 -20.817 29.129 1.00 16.35 108 VAL B C 1
ATOM 4865 O O . VAL B 1 102 ? 63.659 -21.695 29.989 1.00 16.07 108 VAL B O 1
ATOM 4869 N N . GLY B 1 103 ? 64.331 -20.522 28.158 1.00 15.69 109 GLY B N 1
ATOM 4870 C CA . GLY B 1 103 ? 65.622 -21.214 28.050 1.00 15.77 109 GLY B CA 1
ATOM 4871 C C . GLY B 1 103 ? 66.530 -20.972 29.254 1.00 16.09 109 GLY B C 1
ATOM 4872 O O . GLY B 1 103 ? 67.257 -21.861 29.717 1.00 17.42 109 GLY B O 1
ATOM 4873 N N . MET B 1 104 ? 66.486 -19.743 29.757 1.00 15.43 110 MET B N 1
ATOM 4874 C CA . MET B 1 104 ? 67.255 -19.379 30.913 1.00 14.72 110 MET B CA 1
ATOM 4875 C C . MET B 1 104 ? 66.873 -20.216 32.127 1.00 13.40 110 MET B C 1
ATOM 4876 O O . MET B 1 104 ? 67.704 -20.777 32.834 1.00 16.09 110 MET B O 1
ATOM 4881 N N . ASP B 1 105 ? 65.555 -20.306 32.373 1.00 14.59 111 ASP B N 1
ATOM 4882 C CA . ASP B 1 105 ? 65.012 -21.048 33.501 1.00 14.81 111 ASP B CA 1
ATOM 4883 C C . ASP B 1 105 ? 65.248 -22.559 33.337 1.00 14.44 111 ASP B C 1
ATOM 4884 O O . ASP B 1 105 ? 65.578 -23.247 34.289 1.00 15.58 111 ASP B O 1
ATOM 4889 N N . ALA B 1 106 ? 65.105 -23.062 32.112 1.00 15.59 112 ALA B N 1
ATOM 4890 C CA . ALA B 1 106 ? 65.414 -24.450 31.792 1.00 16.14 112 ALA B CA 1
ATOM 4891 C C . ALA B 1 106 ? 66.866 -24.760 32.111 1.00 15.22 112 ALA B C 1
ATOM 4892 O O . ALA B 1 106 ? 67.144 -25.775 32.755 1.00 16.89 112 ALA B O 1
ATOM 4894 N N . MET B 1 107 ? 67.780 -23.890 31.679 1.00 16.34 113 MET B N 1
ATOM 4895 C CA . MET B 1 107 ? 69.206 -24.163 31.894 1.00 15.96 113 MET B CA 1
ATOM 4896 C C . MET B 1 107 ? 69.597 -24.101 33.376 1.00 15.52 113 MET B C 1
ATOM 4897 O O . MET B 1 107 ? 70.345 -24.935 33.871 1.00 15.57 113 MET B O 1
ATOM 4902 N N . ASN B 1 108 ? 69.047 -23.130 34.105 1.00 15.56 114 ASN B N 1
ATOM 4903 C CA . ASN B 1 108 ? 69.288 -23.027 35.534 1.00 14.93 114 ASN B CA 1
ATOM 4904 C C . ASN B 1 108 ? 68.794 -24.290 36.246 1.00 15.10 114 ASN B C 1
ATOM 4905 O O . ASN B 1 108 ? 69.485 -24.841 37.086 1.00 17.09 114 ASN B O 1
ATOM 4910 N N . SER B 1 109 ? 67.576 -24.744 35.913 1.00 15.04 115 SER B N 1
ATOM 4911 C CA . SER B 1 109 ? 67.017 -25.928 36.535 1.00 15.52 115 SER B CA 1
ATOM 4912 C C . SER B 1 109 ? 67.784 -27.190 36.157 1.00 16.43 115 SER B C 1
ATOM 4913 O O . SER B 1 109 ? 68.026 -28.040 37.010 1.00 17.42 115 SER B O 1
ATOM 4916 N N . LEU B 1 110 ? 68.219 -27.298 34.907 1.00 16.01 116 LEU B N 1
ATOM 4917 C CA . LEU B 1 110 ? 68.992 -28.465 34.494 1.00 16.30 116 LEU B CA 1
ATOM 4918 C C . LEU B 1 110 ? 70.349 -28.514 35.183 1.00 16.70 116 LEU B C 1
ATOM 4919 O O . LEU B 1 110 ? 70.834 -29.597 35.444 1.00 17.69 116 LEU B O 1
ATOM 4924 N N . HIS B 1 111 ? 70.946 -27.363 35.486 1.00 16.28 117 HIS B N 1
ATOM 4925 C CA . HIS B 1 111 ? 72.246 -27.369 36.113 1.00 17.10 117 HIS B CA 1
ATOM 4926 C C . HIS B 1 111 ? 72.240 -28.165 37.420 1.00 17.35 117 HIS B C 1
ATOM 4927 O O . HIS B 1 111 ? 73.058 -29.051 37.623 1.00 19.12 117 HIS B O 1
ATOM 4934 N N . SER B 1 112 ? 71.264 -27.887 38.295 1.00 16.98 118 SER B N 1
ATOM 4935 C CA . SER B 1 112 ? 71.177 -28.546 39.584 1.00 16.42 118 SER B CA 1
ATOM 4936 C C . SER B 1 112 ? 70.640 -29.963 39.424 1.00 17.00 118 SER B C 1
ATOM 4937 O O . SER B 1 112 ? 71.097 -30.855 40.126 1.00 19.65 118 SER B O 1
ATOM 4940 N N . THR B 1 113 ? 69.680 -30.174 38.507 1.00 16.53 119 THR B N 1
ATOM 4941 C CA . THR B 1 113 ? 69.041 -31.471 38.366 1.00 17.00 119 THR B CA 1
ATOM 4942 C C . THR B 1 113 ? 70.026 -32.527 37.818 1.00 18.02 119 THR B C 1
ATOM 4943 O O . THR B 1 113 ? 70.096 -33.638 38.356 1.00 19.19 119 THR B O 1
ATOM 4947 N N . THR B 1 114 ? 70.796 -32.189 36.768 1.00 17.34 120 THR B N 1
ATOM 4948 C CA . THR B 1 114 ? 71.756 -33.117 36.187 1.00 18.78 120 THR B CA 1
ATOM 4949 C C . THR B 1 114 ? 72.766 -33.545 37.246 1.00 18.53 120 THR B C 1
ATOM 4950 O O . THR B 1 114 ? 73.184 -34.708 37.279 1.00 19.73 120 THR B O 1
ATOM 4954 N N . PHE B 1 115 ? 73.215 -32.588 38.063 1.00 19.39 121 PHE B N 1
ATOM 4955 C CA . PHE B 1 115 ? 74.177 -32.882 39.115 1.00 20.60 121 PHE B CA 1
ATOM 4956 C C . PHE B 1 115 ? 73.638 -33.976 40.038 1.00 19.30 121 PHE B C 1
ATOM 4957 O O . PHE B 1 115 ? 74.354 -34.917 40.364 1.00 21.67 121 PHE B O 1
ATOM 4965 N N . GLU B 1 116 ? 72.367 -33.856 40.434 1.00 19.11 122 GLU B N 1
ATOM 4966 C CA . GLU B 1 116 ? 71.751 -34.799 41.353 1.00 21.75 122 GLU B CA 1
ATOM 4967 C C . GLU B 1 116 ? 71.494 -36.156 40.696 1.00 20.61 122 GLU B C 1
ATOM 4968 O O . GLU B 1 116 ? 71.624 -37.176 41.360 1.00 22.46 122 GLU B O 1
ATOM 4974 N N . ILE B 1 117 ? 71.130 -36.192 39.409 1.00 19.63 123 ILE B N 1
ATOM 4975 C CA . ILE B 1 117 ? 70.998 -37.473 38.725 1.00 19.91 123 ILE B CA 1
ATOM 4976 C C . ILE B 1 117 ? 72.307 -38.232 38.812 1.00 20.84 123 ILE B C 1
ATOM 4977 O O . ILE B 1 117 ? 72.318 -39.403 39.174 1.00 22.22 123 ILE B O 1
ATOM 4982 N N . ASP B 1 118 ? 73.402 -37.545 38.471 1.00 21.29 124 ASP B N 1
ATOM 4983 C CA . ASP B 1 118 ? 74.722 -38.163 38.449 1.00 23.17 124 ASP B CA 1
ATOM 4984 C C . ASP B 1 118 ? 75.157 -38.592 39.847 1.00 24.16 124 ASP B C 1
ATOM 4985 O O . ASP B 1 118 ? 75.824 -39.624 39.999 1.00 25.19 124 ASP B O 1
ATOM 4990 N N . GLU B 1 119 ? 74.857 -37.779 40.865 1.00 24.46 125 GLU B N 1
ATOM 4991 C CA . GLU B 1 119 ? 75.200 -38.139 42.238 1.00 25.97 125 GLU B CA 1
ATOM 4992 C C . GLU B 1 119 ? 74.629 -39.519 42.590 1.00 26.71 125 GLU B C 1
ATOM 4993 O O . GLU B 1 119 ? 75.286 -40.299 43.273 1.00 29.61 125 GLU B O 1
ATOM 4999 N N . LYS B 1 120 ? 73.403 -39.813 42.137 1.00 25.08 126 LYS B N 1
ATOM 5000 C CA . LYS B 1 120 ? 72.769 -41.096 42.440 1.00 26.89 126 LYS B CA 1
ATOM 5001 C C . LYS B 1 120 ? 73.205 -42.200 41.474 1.00 28.48 126 LYS B C 1
ATOM 5002 O O . LYS B 1 120 ? 73.464 -43.315 41.898 1.00 30.88 126 LYS B O 1
ATOM 5008 N N . HIS B 1 121 ? 73.286 -41.905 40.175 1.00 28.42 127 HIS B N 1
ATOM 5009 C CA . HIS B 1 121 ? 73.368 -42.953 39.172 1.00 26.90 127 HIS B CA 1
ATOM 5010 C C . HIS B 1 121 ? 74.775 -43.153 38.615 1.00 28.35 127 HIS B C 1
ATOM 5011 O O . HIS B 1 121 ? 75.019 -44.150 37.951 1.00 30.29 127 HIS B O 1
ATOM 5018 N N . GLY B 1 122 ? 75.687 -42.211 38.862 1.00 29.39 128 GLY B N 1
ATOM 5019 C CA . GLY B 1 122 ? 77.044 -42.321 38.358 1.00 30.76 128 GLY B CA 1
ATOM 5020 C C . GLY B 1 122 ? 77.193 -42.017 36.864 1.00 28.88 128 GLY B C 1
ATOM 5021 O O . GLY B 1 122 ? 78.208 -42.378 36.266 1.00 30.16 128 GLY B O 1
ATOM 5022 N N . THR B 1 123 ? 76.193 -41.331 36.302 1.00 27.48 129 THR B N 1
ATOM 5023 C CA . THR B 1 123 ? 76.164 -40.884 34.923 1.00 27.38 129 THR B CA 1
ATOM 5024 C C . THR B 1 123 ? 76.979 -39.586 34.781 1.00 27.28 129 THR B C 1
ATOM 5025 O O . THR B 1 123 ? 77.532 -39.096 35.760 1.00 27.70 129 THR B O 1
ATOM 5029 N N . ASP B 1 124 ? 77.050 -39.014 33.568 1.00 26.99 130 ASP B N 1
ATOM 5030 C CA . ASP B 1 124 ? 77.777 -37.769 33.318 1.00 29.41 130 ASP B CA 1
ATOM 5031 C C . ASP B 1 124 ? 76.866 -36.763 32.599 1.00 24.62 130 ASP B C 1
ATOM 5032 O O . ASP B 1 124 ? 77.307 -35.987 31.759 1.00 23.11 130 ASP B O 1
ATOM 5037 N N . TYR B 1 125 ? 75.587 -36.714 32.985 1.00 23.33 131 TYR B N 1
ATOM 5038 C CA . TYR B 1 125 ? 74.693 -35.729 32.418 1.00 20.36 131 TYR B CA 1
ATOM 5039 C C . TYR B 1 125 ? 75.137 -34.307 32.739 1.00 19.24 131 TYR B C 1
ATOM 5040 O O . TYR B 1 125 ? 74.978 -33.406 31.914 1.00 20.97 131 TYR B O 1
ATOM 5049 N N . HIS B 1 126 ? 75.660 -34.100 33.943 1.00 20.74 132 HIS B N 1
ATOM 5050 C CA . HIS B 1 126 ? 76.082 -32.771 34.369 1.00 19.97 132 HIS B CA 1
ATOM 5051 C C . HIS B 1 126 ? 77.269 -32.303 33.520 1.00 19.67 132 HIS B C 1
ATOM 5052 O O . HIS B 1 126 ? 77.306 -31.148 33.106 1.00 20.24 132 HIS B O 1
ATOM 5059 N N . LYS B 1 127 ? 78.246 -33.187 33.270 1.00 22.30 133 LYS B N 1
ATOM 5060 C CA . LYS B 1 127 ? 79.409 -32.859 32.443 1.00 23.28 133 LYS B CA 1
ATOM 5061 C C . LYS B 1 127 ? 78.971 -32.530 31.019 1.00 23.12 133 LYS B C 1
ATOM 5062 O O . LYS B 1 127 ? 79.431 -31.539 30.424 1.00 21.88 133 LYS B O 1
ATOM 5068 N N . ARG B 1 128 ? 78.073 -33.373 30.476 1.00 22.06 134 ARG B N 1
ATOM 5069 C CA . ARG B 1 128 ? 77.490 -33.099 29.172 1.00 21.73 134 ARG B CA 1
ATOM 5070 C C . ARG B 1 128 ? 76.812 -31.731 29.157 1.00 20.44 134 ARG B C 1
ATOM 5071 O O . ARG B 1 128 ? 76.979 -30.945 28.207 1.00 20.55 134 ARG B O 1
ATOM 5079 N N . PHE B 1 129 ? 75.982 -31.468 30.189 1.00 20.30 135 PHE B N 1
ATOM 5080 C CA . PHE B 1 129 ? 75.261 -30.219 30.263 1.00 19.78 135 PHE B CA 1
ATOM 5081 C C . PHE B 1 129 ? 76.205 -29.021 30.319 1.00 20.15 135 PHE B C 1
ATOM 5082 O O . PHE B 1 129 ? 75.997 -28.033 29.617 1.00 18.96 135 PHE B O 1
ATOM 5090 N N . LEU B 1 130 ? 77.260 -29.114 31.120 1.00 20.34 136 LEU B N 1
ATOM 5091 C CA . LEU B 1 130 ? 78.203 -28.018 31.203 1.00 22.32 136 LEU B CA 1
ATOM 5092 C C . LEU B 1 130 ? 78.895 -27.744 29.866 1.00 20.95 136 LEU B C 1
ATOM 5093 O O . LEU B 1 130 ? 79.155 -26.572 29.560 1.00 21.77 136 LEU B O 1
ATOM 5098 N N . GLU B 1 131 ? 79.217 -28.792 29.076 1.00 22.41 137 GLU B N 1
ATOM 5099 C CA . GLU B 1 131 ? 79.808 -28.565 27.760 1.00 23.48 137 GLU B CA 1
ATOM 5100 C C . GLU B 1 131 ? 78.832 -27.833 26.834 1.00 21.60 137 GLU B C 1
ATOM 5101 O O . GLU B 1 131 ? 79.218 -26.990 26.016 1.00 22.93 137 GLU B O 1
ATOM 5107 N N . PHE B 1 132 ? 77.545 -28.146 26.995 1.00 18.51 138 PHE B N 1
ATOM 5108 C CA . PHE B 1 132 ? 76.503 -27.468 26.245 1.00 19.94 138 PHE B CA 1
ATOM 5109 C C . PHE B 1 132 ? 76.419 -25.982 26.624 1.00 18.76 138 PHE B C 1
ATOM 5110 O O . PHE B 1 132 ? 76.327 -25.120 25.752 1.00 18.78 138 PHE B O 1
ATOM 5118 N N . VAL B 1 133 ? 76.417 -25.680 27.928 1.00 18.15 139 VAL B N 1
ATOM 5119 C CA . VAL B 1 133 ? 76.393 -24.315 28.412 1.00 18.99 139 VAL B CA 1
ATOM 5120 C C . VAL B 1 133 ? 77.594 -23.557 27.859 1.00 18.53 139 VAL B C 1
ATOM 5121 O O . VAL B 1 133 ? 77.435 -22.429 27.391 1.00 18.55 139 VAL B O 1
ATOM 5125 N N . LYS B 1 134 ? 78.776 -24.187 27.896 1.00 21.07 140 LYS B N 1
ATOM 5126 C CA . LYS B 1 134 ? 79.970 -23.537 27.373 1.00 22.77 140 LYS B CA 1
ATOM 5127 C C . LYS B 1 134 ? 79.772 -23.113 25.917 1.00 21.57 140 LYS B C 1
ATOM 5128 O O . LYS B 1 134 ? 80.070 -21.985 25.550 1.00 23.77 140 LYS B O 1
ATOM 5134 N N A MET B 1 135 ? 79.244 -24.037 25.102 0.50 21.99 141 MET B N 1
ATOM 5135 N N B MET B 1 135 ? 79.234 -24.031 25.107 0.50 22.15 141 MET B N 1
ATOM 5136 C CA A MET B 1 135 ? 79.003 -23.801 23.690 0.50 22.63 141 MET B CA 1
ATOM 5137 C CA B MET B 1 135 ? 79.011 -23.795 23.694 0.50 23.31 141 MET B CA 1
ATOM 5138 C C A MET B 1 135 ? 78.029 -22.636 23.476 0.50 21.08 141 MET B C 1
ATOM 5139 C C B MET B 1 135 ? 78.026 -22.640 23.471 0.50 21.42 141 MET B C 1
ATOM 5140 O O A MET B 1 135 ? 78.321 -21.715 22.715 0.50 21.07 141 MET B O 1
ATOM 5141 O O B MET B 1 135 ? 78.315 -21.721 22.707 0.50 21.16 141 MET B O 1
ATOM 5150 N N . VAL B 1 136 ? 76.857 -22.672 24.123 1.00 20.79 142 VAL B N 1
ATOM 5151 C CA . VAL B 1 136 ? 75.854 -21.654 23.872 1.00 19.39 142 VAL B CA 1
ATOM 5152 C C . VAL B 1 136 ? 76.291 -20.287 24.414 1.00 18.93 142 VAL B C 1
ATOM 5153 O O . VAL B 1 136 ? 75.954 -19.267 23.819 1.00 21.03 142 VAL B O 1
ATOM 5157 N N . GLN B 1 137 ? 77.045 -20.262 25.518 1.00 19.64 143 GLN B N 1
ATOM 5158 C CA . GLN B 1 137 ? 77.613 -19.026 26.035 1.00 21.33 143 GLN B CA 1
ATOM 5159 C C . GLN B 1 137 ? 78.626 -18.420 25.065 1.00 20.45 143 GLN B C 1
ATOM 5160 O O . GLN B 1 137 ? 78.605 -17.205 24.845 1.00 22.89 143 GLN B O 1
ATOM 5166 N N . GLN B 1 138 ? 79.531 -19.254 24.514 1.00 20.65 144 GLN B N 1
ATOM 5167 C CA . GLN B 1 138 ? 80.555 -18.759 23.601 1.00 24.39 144 GLN B CA 1
ATOM 5168 C C . GLN B 1 138 ? 79.901 -18.162 22.351 1.00 23.23 144 GLN B C 1
ATOM 5169 O O . GLN B 1 138 ? 80.348 -17.133 21.854 1.00 25.72 144 GLN B O 1
ATOM 5175 N N . GLU B 1 139 ? 78.855 -18.828 21.852 1.00 22.44 145 GLU B N 1
ATOM 5176 C CA . GLU B 1 139 ? 78.243 -18.464 20.590 1.00 22.53 145 GLU B CA 1
ATOM 5177 C C . GLU B 1 139 ? 77.111 -17.439 20.769 1.00 21.61 145 GLU B C 1
ATOM 5178 O O . GLU B 1 139 ? 76.723 -16.810 19.793 1.00 21.83 145 GLU B O 1
ATOM 5184 N N . ASN B 1 140 ? 76.625 -17.259 22.008 1.00 21.11 146 ASN B N 1
ATOM 5185 C CA . ASN B 1 140 ? 75.618 -16.265 22.370 1.00 19.02 146 ASN B CA 1
ATOM 5186 C C . ASN B 1 140 ? 74.281 -16.537 21.672 1.00 20.67 146 ASN B C 1
ATOM 5187 O O . ASN B 1 140 ? 73.758 -15.684 20.948 1.00 21.74 146 ASN B O 1
ATOM 5192 N N . LEU B 1 141 ? 73.753 -17.740 21.902 1.00 19.38 147 LEU B N 1
ATOM 5193 C CA . LEU B 1 141 ? 72.601 -18.279 21.198 1.00 19.62 147 LEU B CA 1
ATOM 5194 C C . LEU B 1 141 ? 71.313 -18.127 22.005 1.00 18.80 147 LEU B C 1
ATOM 5195 O O . LEU B 1 141 ? 71.337 -17.810 23.186 1.00 19.91 147 LEU B O 1
ATOM 5200 N N . VAL B 1 142 ? 70.189 -18.345 21.315 1.00 18.30 148 VAL B N 1
ATOM 5201 C CA . VAL B 1 142 ? 68.838 -18.340 21.857 1.00 18.06 148 VAL B CA 1
ATOM 5202 C C . VAL B 1 142 ? 68.402 -19.792 22.050 1.00 17.17 148 VAL B C 1
ATOM 5203 O O . VAL B 1 142 ? 68.462 -20.596 21.119 1.00 17.10 148 VAL B O 1
ATOM 5207 N N . ILE B 1 143 ? 67.936 -20.085 23.271 1.00 18.13 149 ILE B N 1
ATOM 5208 C CA . ILE B 1 143 ? 67.584 -21.430 23.698 1.00 17.34 149 ILE B CA 1
ATOM 5209 C C . ILE B 1 143 ? 66.105 -21.501 24.038 1.00 17.73 149 ILE B C 1
ATOM 5210 O O . ILE B 1 143 ? 65.650 -20.739 24.866 1.00 19.41 149 ILE B O 1
ATOM 5215 N N . GLY B 1 144 ? 65.387 -22.429 23.392 1.00 17.35 150 GLY B N 1
ATOM 5216 C CA . GLY B 1 144 ? 64.021 -22.720 23.730 1.00 18.03 150 GLY B CA 1
ATOM 5217 C C . GLY B 1 144 ? 63.922 -23.724 24.873 1.00 16.81 150 GLY B C 1
ATOM 5218 O O . GLY B 1 144 ? 64.734 -24.638 24.980 1.00 18.94 150 GLY B O 1
ATOM 5219 N N . GLY B 1 145 ? 62.833 -23.606 25.647 1.00 16.74 151 GLY B N 1
ATOM 5220 C CA . GLY B 1 145 ? 62.550 -24.543 26.716 1.00 17.09 151 GLY B CA 1
ATOM 5221 C C . GLY B 1 145 ? 61.258 -25.291 26.435 1.00 16.78 151 GLY B C 1
ATOM 5222 O O . GLY B 1 145 ? 60.184 -24.735 26.588 1.00 18.97 151 GLY B O 1
ATOM 5223 N N . ALA B 1 146 ? 61.390 -26.552 26.007 1.00 16.83 152 ALA B N 1
ATOM 5224 C CA . ALA B 1 146 ? 60.303 -27.313 25.452 1.00 16.61 152 ALA B CA 1
ATOM 5225 C C . ALA B 1 146 ? 59.893 -28.436 26.402 1.00 15.91 152 ALA B C 1
ATOM 5226 O O . ALA B 1 146 ? 60.304 -29.582 26.274 1.00 16.46 152 ALA B O 1
ATOM 5228 N N . MET B 1 147 ? 59.002 -28.068 27.320 1.00 15.27 153 MET B N 1
ATOM 5229 C CA . MET B 1 147 ? 58.538 -28.975 28.348 1.00 15.20 153 MET B CA 1
ATOM 5230 C C . MET B 1 147 ? 57.150 -29.527 28.017 1.00 14.06 153 MET B C 1
ATOM 5231 O O . MET B 1 147 ? 56.965 -30.737 28.013 1.00 15.63 153 MET B O 1
ATOM 5236 N N . THR B 1 148 ? 56.171 -28.670 27.725 1.00 13.97 154 THR B N 1
ATOM 5237 C CA . THR B 1 148 ? 54.784 -29.096 27.682 1.00 13.86 154 THR B CA 1
ATOM 5238 C C . THR B 1 148 ? 54.450 -29.876 26.423 1.00 13.47 154 THR B C 1
ATOM 5239 O O . THR B 1 148 ? 54.440 -29.329 25.332 1.00 15.14 154 THR B O 1
ATOM 5243 N N . ASP B 1 149 ? 54.066 -31.141 26.627 1.00 14.05 155 ASP B N 1
ATOM 5244 C CA . ASP B 1 149 ? 53.530 -31.984 25.579 1.00 14.28 155 ASP B CA 1
ATOM 5245 C C . ASP B 1 149 ? 52.061 -31.628 25.350 1.00 13.28 155 ASP B C 1
ATOM 5246 O O . ASP B 1 149 ? 51.417 -30.902 26.114 1.00 14.99 155 ASP B O 1
ATOM 5251 N N . PRO B 1 150 ? 51.445 -32.145 24.281 1.00 15.17 156 PRO B N 1
ATOM 5252 C CA . PRO B 1 150 ? 50.006 -31.960 24.083 1.00 14.66 156 PRO B CA 1
ATOM 5253 C C . PRO B 1 150 ? 49.125 -32.606 25.156 1.00 14.32 156 PRO B C 1
ATOM 5254 O O . PRO B 1 150 ? 48.102 -32.028 25.468 1.00 14.76 156 PRO B O 1
ATOM 5258 N N . LYS B 1 151 ? 49.514 -33.805 25.643 1.00 14.98 157 LYS B N 1
ATOM 5259 C CA . LYS B 1 151 ? 49.014 -34.449 26.847 1.00 15.47 157 LYS B CA 1
ATOM 5260 C C . LYS B 1 151 ? 47.749 -35.293 26.669 1.00 16.13 157 LYS B C 1
ATOM 5261 O O . LYS B 1 151 ? 47.432 -36.032 27.597 1.00 17.00 157 LYS B O 1
ATOM 5267 N N . GLY B 1 152 ? 46.995 -35.175 25.574 1.00 13.97 158 GLY B N 1
ATOM 5268 C CA . GLY B 1 152 ? 45.886 -36.088 25.403 1.00 14.93 158 GLY B CA 1
ATOM 5269 C C . GLY B 1 152 ? 44.820 -35.970 26.491 1.00 14.97 158 GLY B C 1
ATOM 5270 O O . GLY B 1 152 ? 44.289 -34.887 26.782 1.00 14.45 158 GLY B O 1
ATOM 5271 N N . ASP B 1 153 ? 44.506 -37.120 27.088 1.00 14.03 159 ASP B N 1
ATOM 5272 C CA . ASP B 1 153 ? 43.554 -37.160 28.188 1.00 15.61 159 ASP B CA 1
ATOM 5273 C C . ASP B 1 153 ? 44.239 -36.677 29.463 1.00 14.06 159 ASP B C 1
ATOM 5274 O O . ASP B 1 153 ? 45.137 -37.359 29.975 1.00 15.23 159 ASP B O 1
ATOM 5279 N N . ARG B 1 154 ? 43.837 -35.501 29.959 1.00 13.89 160 ARG B N 1
ATOM 5280 C CA . ARG B 1 154 ? 44.488 -34.894 31.113 1.00 13.33 160 ARG B CA 1
ATOM 5281 C C . ARG B 1 154 ? 44.424 -35.741 32.393 1.00 14.27 160 ARG B C 1
ATOM 5282 O O . ARG B 1 154 ? 45.175 -35.476 33.329 1.00 15.91 160 ARG B O 1
ATOM 5290 N N . SER B 1 155 ? 43.470 -36.674 32.495 1.00 16.22 161 SER B N 1
ATOM 5291 C CA . SER B 1 155 ? 43.328 -37.528 33.651 1.00 15.90 161 SER B CA 1
ATOM 5292 C C . SER B 1 155 ? 44.248 -38.749 33.641 1.00 17.23 161 SER B C 1
ATOM 5293 O O . SER B 1 155 ? 44.223 -39.501 34.616 1.00 20.51 161 SER B O 1
ATOM 5296 N N . LYS B 1 156 ? 45.046 -38.918 32.581 1.00 16.97 162 LYS B N 1
ATOM 5297 C CA . LYS B 1 156 ? 45.903 -40.085 32.407 1.00 16.96 162 LYS B CA 1
ATOM 5298 C C . LYS B 1 156 ? 47.368 -39.675 32.218 1.00 16.48 162 LYS B C 1
ATOM 5299 O O . LYS B 1 156 ? 47.682 -38.672 31.620 1.00 17.30 162 LYS B O 1
ATOM 5305 N N . GLY B 1 157 ? 48.271 -40.494 32.732 1.00 18.60 163 GLY B N 1
ATOM 5306 C CA . GLY B 1 157 ? 49.695 -40.269 32.562 1.00 19.18 163 GLY B CA 1
ATOM 5307 C C . GLY B 1 157 ? 50.198 -40.847 31.235 1.00 19.42 163 GLY B C 1
ATOM 5308 O O . GLY B 1 157 ? 49.440 -41.396 30.443 1.00 18.43 163 GLY B O 1
ATOM 5309 N N . PRO B 1 158 ? 51.492 -40.656 30.901 1.00 18.11 164 PRO B N 1
ATOM 5310 C CA . PRO B 1 158 ? 52.009 -41.020 29.580 1.00 18.77 164 PRO B CA 1
ATOM 5311 C C . PRO B 1 158 ? 51.720 -42.447 29.144 1.00 18.39 164 PRO B C 1
ATOM 5312 O O . PRO B 1 158 ? 51.281 -42.679 28.017 1.00 19.12 164 PRO B O 1
ATOM 5316 N N . SER B 1 159 ? 51.986 -43.414 30.031 1.00 19.52 165 SER B N 1
ATOM 5317 C CA . SER B 1 159 ? 51.866 -44.822 29.675 1.00 20.74 165 SER B CA 1
ATOM 5318 C C . SER B 1 159 ? 50.412 -45.275 29.597 1.00 20.95 165 SER B C 1
ATOM 5319 O O . SER B 1 159 ? 50.144 -46.411 29.191 1.00 22.97 165 SER B O 1
ATOM 5322 N N . GLU B 1 160 ? 49.508 -44.389 30.014 1.00 20.57 166 GLU B N 1
ATOM 5323 C CA . GLU B 1 160 ? 48.081 -44.699 30.006 1.00 22.40 166 GLU B CA 1
ATOM 5324 C C . GLU B 1 160 ? 47.389 -44.077 28.796 1.00 20.58 166 GLU B C 1
ATOM 5325 O O . GLU B 1 160 ? 46.204 -44.325 28.590 1.00 21.71 166 GLU B O 1
ATOM 5331 N N . GLN B 1 161 ? 48.073 -43.221 28.025 1.00 18.39 167 GLN B N 1
ATOM 5332 C CA . GLN B 1 161 ? 47.391 -42.603 26.881 1.00 17.98 167 GLN B CA 1
ATOM 5333 C C . GLN B 1 161 ? 47.108 -43.646 25.796 1.00 19.81 167 GLN B C 1
ATOM 5334 O O . GLN B 1 161 ? 47.872 -44.611 25.616 1.00 21.06 167 GLN B O 1
ATOM 5340 N N . ASP B 1 162 ? 46.041 -43.395 25.019 1.00 19.80 168 ASP B N 1
ATOM 5341 C CA . ASP B 1 162 ? 45.649 -44.221 23.888 1.00 23.35 168 ASP B CA 1
ATOM 5342 C C . ASP B 1 162 ? 46.701 -44.218 22.770 1.00 23.17 168 ASP B C 1
ATOM 5343 O O . ASP B 1 162 ? 46.860 -45.198 22.063 1.00 25.21 168 ASP B O 1
ATOM 5348 N N . ASP B 1 163 ? 47.404 -43.097 22.623 1.00 21.62 169 ASP B N 1
ATOM 5349 C CA . ASP B 1 163 ? 48.481 -42.901 21.682 1.00 20.15 169 ASP B CA 1
ATOM 5350 C C . ASP B 1 163 ? 49.731 -42.535 22.477 1.00 19.11 169 ASP B C 1
ATOM 5351 O O . ASP B 1 163 ? 49.761 -41.496 23.134 1.00 18.60 169 ASP B O 1
ATOM 5356 N N . PRO B 1 164 ? 50.768 -43.397 22.501 1.00 19.43 170 PRO B N 1
ATOM 5357 C CA . PRO B 1 164 ? 51.927 -43.162 23.358 1.00 19.71 170 PRO B CA 1
ATOM 5358 C C . PRO B 1 164 ? 52.700 -41.895 23.007 1.00 19.40 170 PRO B C 1
ATOM 5359 O O . PRO B 1 164 ? 53.468 -41.402 23.817 1.00 19.70 170 PRO B O 1
ATOM 5363 N N . ASP B 1 165 ? 52.510 -41.371 21.795 1.00 18.34 171 ASP B N 1
ATOM 5364 C CA . ASP B 1 165 ? 53.226 -40.187 21.344 1.00 19.16 171 ASP B CA 1
ATOM 5365 C C . ASP B 1 165 ? 52.679 -38.881 21.939 1.00 16.84 171 ASP B C 1
ATOM 5366 O O . ASP B 1 165 ? 53.265 -37.824 21.685 1.00 17.71 171 ASP B O 1
ATOM 5371 N N . LEU B 1 166 ? 51.537 -38.908 22.675 1.00 15.90 172 LEU B N 1
ATOM 5372 C CA . LEU B 1 166 ? 50.954 -37.688 23.218 1.00 15.16 172 LEU B CA 1
ATOM 5373 C C . LEU B 1 166 ? 51.818 -37.038 24.301 1.00 14.60 172 LEU B C 1
ATOM 5374 O O . LEU B 1 166 ? 51.621 -35.874 24.651 1.00 17.39 172 LEU B O 1
ATOM 5379 N N . PHE B 1 167 ? 52.783 -37.788 24.826 1.00 15.96 173 PHE B N 1
ATOM 5380 C CA . PHE B 1 167 ? 53.930 -37.230 25.524 1.00 15.36 173 PHE B CA 1
ATOM 5381 C C . PHE B 1 167 ? 55.178 -37.707 24.784 1.00 15.46 173 PHE B C 1
ATOM 5382 O O . PHE B 1 167 ? 55.227 -38.864 24.357 1.00 16.57 173 PHE B O 1
ATOM 5390 N N . THR B 1 168 ? 56.201 -36.843 24.719 1.00 16.06 174 THR B N 1
ATOM 5391 C CA . THR B 1 168 ? 57.429 -37.148 23.989 1.00 16.45 174 THR B CA 1
ATOM 5392 C C . THR B 1 168 ? 58.229 -38.289 24.625 1.00 16.82 174 THR B C 1
ATOM 5393 O O . THR B 1 168 ? 58.481 -38.296 25.830 1.00 16.76 174 THR B O 1
ATOM 5397 N N . ARG B 1 169 ? 58.692 -39.213 23.778 1.00 17.15 175 ARG B N 1
ATOM 5398 C CA . ARG B 1 169 ? 59.337 -40.423 24.271 1.00 18.48 175 ARG B CA 1
ATOM 5399 C C . ARG B 1 169 ? 60.498 -40.876 23.376 1.00 18.37 175 ARG B C 1
ATOM 5400 O O . ARG B 1 169 ? 60.579 -40.545 22.200 1.00 18.53 175 ARG B O 1
ATOM 5408 N N . ILE B 1 170 ? 61.381 -41.679 23.965 1.00 19.98 176 ILE B N 1
ATOM 5409 C CA . ILE B 1 170 ? 62.389 -42.407 23.213 1.00 20.85 176 ILE B CA 1
ATOM 5410 C C . ILE B 1 170 ? 61.724 -43.579 22.496 1.00 22.22 176 ILE B C 1
ATOM 5411 O O . ILE B 1 170 ? 61.043 -44.381 23.125 1.00 22.70 176 ILE B O 1
ATOM 5416 N N . VAL B 1 171 ? 61.905 -43.644 21.177 1.00 21.47 177 VAL B N 1
ATOM 5417 C CA . VAL B 1 171 ? 61.401 -44.759 20.383 1.00 21.99 177 VAL B CA 1
ATOM 5418 C C . VAL B 1 171 ? 62.497 -45.715 19.911 1.00 24.68 177 VAL B C 1
ATOM 5419 O O . VAL B 1 171 ? 62.186 -46.807 19.445 1.00 28.23 177 VAL B O 1
ATOM 5423 N N . ASP B 1 172 ? 63.755 -45.296 19.951 1.00 25.53 178 ASP B N 1
ATOM 5424 C CA . ASP B 1 172 ? 64.854 -46.175 19.572 1.00 28.06 178 ASP B CA 1
ATOM 5425 C C . ASP B 1 172 ? 66.154 -45.604 20.106 1.00 28.32 178 ASP B C 1
ATOM 5426 O O . ASP B 1 172 ? 66.221 -44.429 20.448 1.00 25.43 178 ASP B O 1
ATOM 5431 N N A THR B 1 173 ? 67.189 -46.453 20.123 0.22 29.98 179 THR B N 1
ATOM 5432 N N B THR B 1 173 ? 67.163 -46.474 20.194 0.78 29.38 179 THR B N 1
ATOM 5433 C CA A THR B 1 173 ? 68.516 -46.081 20.583 0.22 32.66 179 THR B CA 1
ATOM 5434 C CA B THR B 1 173 ? 68.519 -46.071 20.534 0.78 32.63 179 THR B CA 1
ATOM 5435 C C A THR B 1 173 ? 69.566 -46.896 19.825 0.22 33.98 179 THR B C 1
ATOM 5436 C C B THR B 1 173 ? 69.504 -46.819 19.642 0.78 35.33 179 THR B C 1
ATOM 5437 O O A THR B 1 173 ? 69.349 -48.068 19.506 0.22 34.54 179 THR B O 1
ATOM 5438 O O B THR B 1 173 ? 69.188 -47.860 19.049 0.78 33.70 179 THR B O 1
ATOM 5445 N N . ASP B 1 174 ? 70.725 -46.273 19.560 1.00 35.86 180 ASP B N 1
ATOM 5446 C CA . ASP B 1 174 ? 71.827 -46.935 18.894 1.00 36.47 180 ASP B CA 1
ATOM 5447 C C . ASP B 1 174 ? 73.117 -46.494 19.573 1.00 37.03 180 ASP B C 1
ATOM 5448 O O . ASP B 1 174 ? 73.069 -45.866 20.623 1.00 34.27 180 ASP B O 1
ATOM 5453 N N . GLU B 1 175 ? 74.267 -46.834 18.980 1.00 34.89 181 GLU B N 1
ATOM 5454 C CA . GLU B 1 175 ? 75.555 -46.575 19.589 1.00 35.83 181 GLU B CA 1
ATOM 5455 C C . GLU B 1 175 ? 75.852 -45.084 19.736 1.00 33.73 181 GLU B C 1
ATOM 5456 O O . GLU B 1 175 ? 76.697 -44.708 20.542 1.00 35.30 181 GLU B O 1
ATOM 5462 N N . LYS B 1 176 ? 75.190 -44.242 18.943 1.00 31.56 182 LYS B N 1
ATOM 5463 C CA . LYS B 1 176 ? 75.519 -42.826 18.879 1.00 31.11 182 LYS B CA 1
ATOM 5464 C C . LYS B 1 176 ? 74.498 -41.945 19.613 1.00 25.81 182 LYS B C 1
ATOM 5465 O O . LYS B 1 176 ? 74.803 -40.805 19.921 1.00 25.29 182 LYS B O 1
ATOM 5471 N N . GLY B 1 177 ? 73.275 -42.426 19.864 1.00 25.98 183 GLY B N 1
ATOM 5472 C CA . GLY B 1 177 ? 72.306 -41.618 20.581 1.00 23.70 183 GLY B CA 1
ATOM 5473 C C . GLY B 1 177 ? 70.916 -42.239 20.604 1.00 22.54 183 GLY B C 1
ATOM 5474 O O . GLY B 1 177 ? 70.760 -43.447 20.440 1.00 23.80 183 GLY B O 1
ATOM 5475 N N . VAL B 1 178 ? 69.935 -41.376 20.869 1.00 22.93 184 VAL B N 1
ATOM 5476 C CA . VAL B 1 178 ? 68.535 -41.763 20.969 1.00 23.21 184 VAL B CA 1
ATOM 5477 C C . VAL B 1 178 ? 67.748 -41.130 19.826 1.00 21.65 184 VAL B C 1
ATOM 5478 O O . VAL B 1 178 ? 68.145 -40.124 19.237 1.00 22.47 184 VAL B O 1
ATOM 5482 N N . TYR B 1 179 ? 66.563 -41.690 19.593 1.00 22.00 185 TYR B N 1
ATOM 5483 C CA . TYR B 1 179 ? 65.609 -41.164 18.635 1.00 21.15 185 TYR B CA 1
ATOM 5484 C C . TYR B 1 179 ? 64.309 -40.922 19.377 1.00 20.16 185 TYR B C 1
ATOM 5485 O O . TYR B 1 179 ? 63.876 -41.807 20.113 1.00 21.03 185 TYR B O 1
ATOM 5494 N N . VAL B 1 180 ? 63.757 -39.711 19.226 1.00 18.80 186 VAL B N 1
ATOM 5495 C CA . VAL B 1 180 ? 62.564 -39.340 19.972 1.00 18.73 186 VAL B CA 1
ATOM 5496 C C . VAL B 1 180 ? 61.428 -38.993 19.028 1.00 17.49 186 VAL B C 1
ATOM 5497 O O . VAL B 1 180 ? 61.640 -38.446 17.958 1.00 18.99 186 VAL B O 1
ATOM 5501 N N . SER B 1 181 ? 60.215 -39.298 19.485 1.00 16.93 187 SER B N 1
ATOM 5502 C CA . SER B 1 181 ? 58.982 -38.932 18.806 1.00 18.04 187 SER B CA 1
ATOM 5503 C C . SER B 1 181 ? 57.978 -38.374 19.821 1.00 18.28 187 SER B C 1
ATOM 5504 O O . SER B 1 181 ? 57.985 -38.729 20.984 1.00 18.35 187 SER B O 1
ATOM 5507 N N . GLY B 1 182 ? 57.097 -37.514 19.334 1.00 15.98 188 GLY B N 1
ATOM 5508 C CA . GLY B 1 182 ? 56.117 -36.810 20.145 1.00 16.49 188 GLY B CA 1
ATOM 5509 C C . GLY B 1 182 ? 55.964 -35.394 19.635 1.00 16.37 188 GLY B C 1
ATOM 5510 O O . GLY B 1 182 ? 56.172 -35.112 18.462 1.00 16.07 188 GLY B O 1
ATOM 5511 N N . ALA B 1 183 ? 55.523 -34.530 20.530 1.00 16.76 189 ALA B N 1
ATOM 5512 C CA . ALA B 1 183 ? 55.320 -33.139 20.189 1.00 15.37 189 ALA B CA 1
ATOM 5513 C C . ALA B 1 183 ? 55.455 -32.302 21.459 1.00 14.66 189 ALA B C 1
ATOM 5514 O O . ALA B 1 183 ? 55.322 -32.815 22.574 1.00 14.85 189 ALA B O 1
ATOM 5516 N N . LYS B 1 184 ? 55.719 -31.015 21.262 1.00 13.94 190 LYS B N 1
ATOM 5517 C CA . LYS B 1 184 ? 55.747 -30.031 22.341 1.00 14.03 190 LYS B CA 1
ATOM 5518 C C . LYS B 1 184 ? 54.883 -28.862 21.887 1.00 13.27 190 LYS B C 1
ATOM 5519 O O . LYS B 1 184 ? 55.055 -28.370 20.783 1.00 14.00 190 LYS B O 1
ATOM 5525 N N . ALA B 1 185 ? 53.888 -28.507 22.719 1.00 14.88 191 ALA B N 1
ATOM 5526 C CA . ALA B 1 185 ? 52.890 -27.526 22.341 1.00 13.47 191 ALA B CA 1
ATOM 5527 C C . ALA B 1 185 ? 53.205 -26.171 22.983 1.00 13.17 191 ALA B C 1
ATOM 5528 O O . ALA B 1 185 ? 53.910 -26.079 23.998 1.00 14.17 191 ALA B O 1
ATOM 5530 N N . HIS B 1 186 ? 52.665 -25.102 22.380 1.00 13.19 192 HIS B N 1
ATOM 5531 C CA . HIS B 1 186 ? 52.719 -23.760 22.968 1.00 13.73 192 HIS B CA 1
ATOM 5532 C C . HIS B 1 186 ? 54.138 -23.218 23.098 1.00 15.45 192 HIS B C 1
ATOM 5533 O O . HIS B 1 186 ? 54.423 -22.491 24.048 1.00 18.97 192 HIS B O 1
ATOM 5540 N N . GLN B 1 187 ? 55.013 -23.550 22.159 1.00 15.12 193 GLN B N 1
ATOM 5541 C CA . GLN B 1 187 ? 56.437 -23.340 22.360 1.00 14.74 193 GLN B CA 1
ATOM 5542 C C . GLN B 1 187 ? 56.869 -21.919 21.996 1.00 14.50 193 GLN B C 1
ATOM 5543 O O . GLN B 1 187 ? 56.903 -21.546 20.831 1.00 16.07 193 GLN B O 1
ATOM 5549 N N . THR B 1 188 ? 57.227 -21.158 23.034 1.00 14.16 194 THR B N 1
ATOM 5550 C CA . THR B 1 188 ? 57.558 -19.753 22.918 1.00 14.57 194 THR B CA 1
ATOM 5551 C C . THR B 1 188 ? 58.858 -19.584 22.135 1.00 14.58 194 THR B C 1
ATOM 5552 O O . THR B 1 188 ? 59.891 -20.093 22.553 1.00 16.19 194 THR B O 1
ATOM 5556 N N . GLY B 1 189 ? 58.805 -18.786 21.057 1.00 15.91 195 GLY B N 1
ATOM 5557 C CA . GLY B 1 189 ? 60.001 -18.406 20.329 1.00 15.62 195 GLY B CA 1
ATOM 5558 C C . GLY B 1 189 ? 60.771 -19.561 19.689 1.00 15.67 195 GLY B C 1
ATOM 5559 O O . GLY B 1 189 ? 61.947 -19.416 19.357 1.00 17.17 195 GLY B O 1
ATOM 5560 N N . CYS B 1 190 ? 60.190 -20.753 19.561 1.00 14.78 196 CYS B N 1
ATOM 5561 C CA . CYS B 1 190 ? 60.970 -21.913 19.123 1.00 16.20 196 CYS B CA 1
ATOM 5562 C C . CYS B 1 190 ? 61.585 -21.729 17.731 1.00 16.05 196 CYS B C 1
ATOM 5563 O O . CYS B 1 190 ? 62.751 -22.056 17.506 1.00 18.23 196 CYS B O 1
ATOM 5566 N N . ILE B 1 191 ? 60.834 -21.142 16.802 1.00 16.90 197 ILE B N 1
ATOM 5567 C CA . ILE B 1 191 ? 61.311 -20.896 15.448 1.00 17.21 197 ILE B CA 1
ATOM 5568 C C . ILE B 1 191 ? 62.400 -19.814 15.425 1.00 17.47 197 ILE B C 1
ATOM 5569 O O . ILE B 1 191 ? 63.258 -19.807 14.538 1.00 17.73 197 ILE B O 1
ATOM 5574 N N . ASN B 1 192 ? 62.406 -18.971 16.466 1.00 15.88 198 ASN B N 1
ATOM 5575 C CA . ASN B 1 192 ? 63.361 -17.889 16.671 1.00 16.25 198 ASN B CA 1
ATOM 5576 C C . ASN B 1 192 ? 64.596 -18.341 17.457 1.00 15.77 198 ASN B C 1
ATOM 5577 O O . ASN B 1 192 ? 65.446 -17.519 17.771 1.00 17.25 198 ASN B O 1
ATOM 5582 N N A SER B 1 193 ? 64.675 -19.631 17.805 0.63 15.56 199 SER B N 1
ATOM 5583 N N B SER B 1 193 ? 64.675 -19.633 17.787 0.37 16.15 199 SER B N 1
ATOM 5584 C CA A SER B 1 193 ? 65.758 -20.136 18.631 0.63 14.93 199 SER B CA 1
ATOM 5585 C CA B SER B 1 193 ? 65.764 -20.143 18.600 0.37 15.76 199 SER B CA 1
ATOM 5586 C C A SER B 1 193 ? 66.797 -20.876 17.773 0.63 15.30 199 SER B C 1
ATOM 5587 C C B SER B 1 193 ? 66.858 -20.733 17.712 0.37 15.85 199 SER B C 1
ATOM 5588 O O A SER B 1 193 ? 66.535 -21.292 16.644 0.63 15.03 199 SER B O 1
ATOM 5589 O O B SER B 1 193 ? 66.705 -20.835 16.493 0.37 15.29 199 SER B O 1
ATOM 5594 N N . HIS B 1 194 ? 67.973 -21.072 18.360 1.00 16.17 200 HIS B N 1
ATOM 5595 C CA . HIS B 1 194 ? 69.048 -21.855 17.764 1.00 15.59 200 HIS B CA 1
ATOM 5596 C C . HIS B 1 194 ? 69.013 -23.319 18.229 1.00 16.88 200 HIS B C 1
ATOM 5597 O O . HIS B 1 194 ? 69.306 -24.245 17.446 1.00 17.24 200 HIS B O 1
ATOM 5604 N N . TRP B 1 195 ? 68.737 -23.506 19.532 1.00 17.61 201 TRP B N 1
ATOM 5605 C CA . TRP B 1 195 ? 68.645 -24.809 20.177 1.00 17.16 201 TRP B CA 1
ATOM 5606 C C . TRP B 1 195 ? 67.372 -24.841 20.992 1.00 16.87 201 TRP B C 1
ATOM 5607 O O . TRP B 1 195 ? 66.957 -23.803 21.490 1.00 17.54 201 TRP B O 1
ATOM 5618 N N . ILE B 1 196 ? 66.810 -26.047 21.124 1.00 15.46 202 ILE B N 1
ATOM 5619 C CA . ILE B 1 196 ? 65.617 -26.303 21.899 1.00 16.80 202 ILE B CA 1
ATOM 5620 C C . ILE B 1 196 ? 65.921 -27.469 22.834 1.00 17.54 202 ILE B C 1
ATOM 5621 O O . ILE B 1 196 ? 66.432 -28.507 22.392 1.00 18.19 202 ILE B O 1
ATOM 5626 N N . ILE B 1 197 ? 65.666 -27.253 24.134 1.00 16.80 203 ILE B N 1
ATOM 5627 C CA . ILE B 1 197 ? 65.826 -28.316 25.116 1.00 15.93 203 ILE B CA 1
ATOM 5628 C C . ILE B 1 197 ? 64.470 -28.960 25.407 1.00 16.10 203 ILE B C 1
ATOM 5629 O O . ILE B 1 197 ? 63.582 -28.340 25.983 1.00 17.47 203 ILE B O 1
ATOM 5634 N N . LEU B 1 198 ? 64.366 -30.237 25.042 1.00 16.40 204 LEU B N 1
ATOM 5635 C CA . LEU B 1 198 ? 63.206 -31.064 25.331 1.00 16.28 204 LEU B CA 1
ATOM 5636 C C . LEU B 1 198 ? 63.301 -31.539 26.781 1.00 17.54 204 LEU B C 1
ATOM 5637 O O . LEU B 1 198 ? 64.349 -32.038 27.177 1.00 19.34 204 LEU B O 1
ATOM 5642 N N . MET B 1 199 ? 62.193 -31.450 27.538 1.00 15.63 205 MET B N 1
ATOM 5643 C CA . MET B 1 199 ? 62.168 -31.874 28.929 1.00 16.44 205 MET B CA 1
ATOM 5644 C C . MET B 1 199 ? 60.809 -32.474 29.270 1.00 15.90 205 MET B C 1
ATOM 5645 O O . MET B 1 199 ? 59.793 -32.038 28.745 1.00 17.04 205 MET B O 1
ATOM 5650 N N . PRO B 1 200 ? 60.727 -33.504 30.130 1.00 17.41 206 PRO B N 1
ATOM 5651 C CA . PRO B 1 200 ? 59.427 -34.051 30.511 1.00 17.78 206 PRO B CA 1
ATOM 5652 C C . PRO B 1 200 ? 58.583 -33.056 31.269 1.00 17.43 206 PRO B C 1
ATOM 5653 O O . PRO B 1 200 ? 59.134 -32.197 31.941 1.00 17.97 206 PRO B O 1
ATOM 5657 N N . THR B 1 201 ? 57.258 -33.237 31.222 1.00 17.15 207 THR B N 1
ATOM 5658 C CA . THR B 1 201 ? 56.367 -32.214 31.769 1.00 17.75 207 THR B CA 1
ATOM 5659 C C . THR B 1 201 ? 55.644 -32.610 33.057 1.00 16.29 207 THR B C 1
ATOM 5660 O O . THR B 1 201 ? 54.897 -31.801 33.589 1.00 19.22 207 THR B O 1
ATOM 5664 N N . ILE B 1 202 ? 55.826 -33.843 33.530 1.00 17.34 208 ILE B N 1
ATOM 5665 C CA . ILE B 1 202 ? 55.014 -34.435 34.575 1.00 21.13 208 ILE B CA 1
ATOM 5666 C C . ILE B 1 202 ? 55.876 -35.416 35.360 1.00 20.83 208 ILE B C 1
ATOM 5667 O O . ILE B 1 202 ? 56.882 -35.923 34.830 1.00 21.83 208 ILE B O 1
ATOM 5672 N N . ARG B 1 203 ? 55.532 -35.586 36.651 1.00 22.70 209 ARG B N 1
ATOM 5673 C CA . ARG B 1 203 ? 56.050 -36.685 37.454 1.00 21.80 209 ARG B CA 1
ATOM 5674 C C . ARG B 1 203 ? 55.918 -37.980 36.649 1.00 20.79 209 ARG B C 1
ATOM 5675 O O . ARG B 1 203 ? 54.921 -38.225 35.982 1.00 21.76 209 ARG B O 1
ATOM 5683 N N . LEU B 1 204 ? 56.951 -38.812 36.686 1.00 19.71 210 LEU B N 1
ATOM 5684 C CA . LEU B 1 204 ? 56.940 -40.047 35.912 1.00 21.04 210 LEU B CA 1
ATOM 5685 C C . LEU B 1 204 ? 57.103 -41.229 36.863 1.00 22.14 210 LEU B C 1
ATOM 5686 O O . LEU B 1 204 ? 57.885 -41.168 37.800 1.00 24.62 210 LEU B O 1
ATOM 5691 N N . THR B 1 205 ? 56.343 -42.297 36.616 1.00 23.52 211 THR B N 1
ATOM 5692 C CA . THR B 1 205 ? 56.485 -43.551 37.326 1.00 25.19 211 THR B CA 1
ATOM 5693 C C . THR B 1 205 ? 57.388 -44.503 36.522 1.00 24.75 211 THR B C 1
ATOM 5694 O O . THR B 1 205 ? 57.771 -44.220 35.389 1.00 22.79 211 THR B O 1
ATOM 5698 N N . GLU B 1 206 ? 57.699 -45.677 37.075 1.00 27.90 212 GLU B N 1
ATOM 5699 C CA . GLU B 1 206 ? 58.546 -46.631 36.373 1.00 29.10 212 GLU B CA 1
ATOM 5700 C C . GLU B 1 206 ? 57.953 -47.039 35.019 1.00 27.13 212 GLU B C 1
ATOM 5701 O O . GLU B 1 206 ? 58.700 -47.255 34.073 1.00 29.31 212 GLU B O 1
ATOM 5707 N N A SER B 1 207 ? 56.617 -47.121 34.917 0.55 27.88 213 SER B N 1
ATOM 5708 N N B SER B 1 207 ? 56.619 -47.119 34.928 0.45 27.37 213 SER B N 1
ATOM 5709 C CA A SER B 1 207 ? 55.969 -47.493 33.668 0.55 26.66 213 SER B CA 1
ATOM 5710 C CA B SER B 1 207 ? 55.945 -47.473 33.690 0.45 26.16 213 SER B CA 1
ATOM 5711 C C A SER B 1 207 ? 56.181 -46.419 32.598 0.55 24.95 213 SER B C 1
ATOM 5712 C C B SER B 1 207 ? 56.167 -46.415 32.608 0.45 24.90 213 SER B C 1
ATOM 5713 O O A SER B 1 207 ? 55.941 -46.678 31.418 0.55 25.45 213 SER B O 1
ATOM 5714 O O B SER B 1 207 ? 55.931 -46.685 31.429 0.45 25.42 213 SER B O 1
ATOM 5719 N N . ASP B 1 208 ? 56.591 -45.214 33.029 1.00 23.60 214 ASP B N 1
ATOM 5720 C CA . ASP B 1 208 ? 56.803 -44.080 32.144 1.00 21.90 214 ASP B CA 1
ATOM 5721 C C . ASP B 1 208 ? 58.284 -43.851 31.805 1.00 21.18 214 ASP B C 1
ATOM 5722 O O . ASP B 1 208 ? 58.633 -42.780 31.313 1.00 19.04 214 ASP B O 1
ATOM 5727 N N . LYS B 1 209 ? 59.154 -44.847 32.035 1.00 23.24 215 LYS B N 1
ATOM 5728 C CA . LYS B 1 209 ? 60.596 -44.692 31.857 1.00 23.73 215 LYS B CA 1
ATOM 5729 C C . LYS B 1 209 ? 60.961 -44.224 30.441 1.00 20.95 215 LYS B C 1
ATOM 5730 O O . LYS B 1 209 ? 61.887 -43.419 30.260 1.00 22.23 215 LYS B O 1
ATOM 5736 N N . ASP B 1 210 ? 60.218 -44.650 29.404 1.00 20.92 216 ASP B N 1
ATOM 5737 C CA . ASP B 1 210 ? 60.567 -44.263 28.034 1.00 22.66 216 ASP B CA 1
ATOM 5738 C C . ASP B 1 210 ? 60.366 -42.767 27.780 1.00 19.47 216 ASP B C 1
ATOM 5739 O O . ASP B 1 210 ? 60.861 -42.238 26.796 1.00 21.29 216 ASP B O 1
ATOM 5744 N N . TRP B 1 211 ? 59.606 -42.098 28.665 1.00 18.66 217 TRP B N 1
ATOM 5745 C CA . TRP B 1 211 ? 59.313 -40.689 28.561 1.00 18.74 217 TRP B CA 1
ATOM 5746 C C . TRP B 1 211 ? 60.295 -39.862 29.386 1.00 17.50 217 TRP B C 1
ATOM 5747 O O . TRP B 1 211 ? 60.207 -38.638 29.382 1.00 17.75 217 TRP B O 1
ATOM 5758 N N . ALA B 1 212 ? 61.223 -40.508 30.094 1.00 18.35 218 ALA B N 1
ATOM 5759 C CA . ALA B 1 212 ? 62.225 -39.800 30.885 1.00 19.56 218 ALA B CA 1
ATOM 5760 C C . ALA B 1 212 ? 63.428 -39.417 30.027 1.00 18.11 218 ALA B C 1
ATOM 5761 O O . ALA B 1 212 ? 64.500 -40.055 30.062 1.00 19.95 218 ALA B O 1
ATOM 5763 N N . ILE B 1 213 ? 63.217 -38.417 29.185 1.00 18.27 219 ILE B N 1
ATOM 5764 C CA . ILE B 1 213 ? 64.208 -37.965 28.222 1.00 17.90 219 ILE B CA 1
ATOM 5765 C C . ILE B 1 213 ? 64.315 -36.441 28.259 1.00 17.57 219 ILE B C 1
ATOM 5766 O O . ILE B 1 213 ? 63.336 -35.702 28.141 1.00 18.16 219 ILE B O 1
ATOM 5771 N N . VAL B 1 214 ? 65.551 -35.983 28.445 1.00 17.08 220 VAL B N 1
ATOM 5772 C CA . VAL B 1 214 ? 65.932 -34.590 28.281 1.00 18.36 220 VAL B CA 1
ATOM 5773 C C . VAL B 1 214 ? 67.007 -34.546 27.200 1.00 17.41 220 VAL B C 1
ATOM 5774 O O . VAL B 1 214 ? 68.009 -35.245 27.302 1.00 18.82 220 VAL B O 1
ATOM 5778 N N . GLY B 1 215 ? 66.850 -33.649 26.223 1.00 18.84 221 GLY B N 1
ATOM 5779 C CA . GLY B 1 215 ? 67.902 -33.490 25.242 1.00 19.47 221 GLY B CA 1
ATOM 5780 C C . GLY B 1 215 ? 67.769 -32.216 24.439 1.00 19.32 221 GLY B C 1
ATOM 5781 O O . GLY B 1 215 ? 66.682 -31.674 24.267 1.00 21.57 221 GLY B O 1
ATOM 5782 N N . ALA B 1 216 ? 68.934 -31.722 24.040 1.00 18.30 222 ALA B N 1
ATOM 5783 C CA . ALA B 1 216 ? 69.020 -30.529 23.226 1.00 18.50 222 ALA B CA 1
ATOM 5784 C C . ALA B 1 216 ? 69.098 -30.874 21.741 1.00 19.87 222 ALA B C 1
ATOM 5785 O O . ALA B 1 216 ? 69.936 -31.685 21.314 1.00 22.15 222 ALA B O 1
ATOM 5787 N N . ILE B 1 217 ? 68.281 -30.184 20.952 1.00 19.00 223 ILE B N 1
ATOM 5788 C CA . ILE B 1 217 ? 68.269 -30.337 19.508 1.00 18.14 223 ILE B CA 1
ATOM 5789 C C . ILE B 1 217 ? 68.425 -28.967 18.865 1.00 18.04 223 ILE B C 1
ATOM 5790 O O . ILE B 1 217 ? 67.939 -27.946 19.378 1.00 17.43 223 ILE B O 1
ATOM 5795 N N . PRO B 1 218 ? 69.144 -28.895 17.744 1.00 18.99 224 PRO B N 1
ATOM 5796 C CA . PRO B 1 218 ? 69.195 -27.665 16.970 1.00 18.16 224 PRO B CA 1
ATOM 5797 C C . PRO B 1 218 ? 67.840 -27.394 16.346 1.00 17.31 224 PRO B C 1
ATOM 5798 O O . PRO B 1 218 ? 67.114 -28.333 16.039 1.00 17.85 224 PRO B O 1
ATOM 5802 N N . ALA B 1 219 ? 67.500 -26.120 16.170 1.00 18.05 225 ALA B N 1
ATOM 5803 C CA . ALA B 1 219 ? 66.175 -25.783 15.672 1.00 17.89 225 ALA B CA 1
ATOM 5804 C C . ALA B 1 219 ? 65.951 -26.368 14.283 1.00 17.95 225 ALA B C 1
ATOM 5805 O O . ALA B 1 219 ? 64.803 -26.572 13.912 1.00 19.48 225 ALA B O 1
ATOM 5807 N N . ASP B 1 220 ? 67.041 -26.622 13.533 1.00 19.62 226 ASP B N 1
ATOM 5808 C CA . ASP B 1 220 ? 66.991 -27.143 12.169 1.00 22.45 226 ASP B CA 1
ATOM 5809 C C . ASP B 1 220 ? 67.179 -28.662 12.108 1.00 23.27 226 ASP B C 1
ATOM 5810 O O . ASP B 1 220 ? 67.417 -29.199 11.023 1.00 22.93 226 ASP B O 1
ATOM 5815 N N . ALA B 1 221 ? 67.000 -29.360 13.238 1.00 20.89 227 ALA B N 1
ATOM 5816 C CA . ALA B 1 221 ? 67.127 -30.815 13.259 1.00 21.23 227 ALA B CA 1
ATOM 5817 C C . ALA B 1 221 ? 66.178 -31.506 12.277 1.00 20.62 227 ALA B C 1
ATOM 5818 O O . ALA B 1 221 ? 65.001 -31.135 12.123 1.00 21.66 227 ALA B O 1
ATOM 5820 N N . LYS B 1 222 ? 66.672 -32.594 11.680 1.00 21.65 228 LYS B N 1
ATOM 5821 C CA . LYS B 1 222 ? 65.853 -33.406 10.783 1.00 22.55 228 LYS B CA 1
ATOM 5822 C C . LYS B 1 222 ? 64.769 -34.115 11.582 1.00 21.54 228 LYS B C 1
ATOM 5823 O O . LYS B 1 222 ? 65.032 -34.553 12.699 1.00 21.34 228 LYS B O 1
ATOM 5829 N N . GLY B 1 223 ? 63.550 -34.182 11.024 1.00 19.49 229 GLY B N 1
ATOM 5830 C CA . GLY B 1 223 ? 62.425 -34.896 11.633 1.00 20.42 229 GLY B CA 1
ATOM 5831 C C . GLY B 1 223 ? 61.513 -33.963 12.432 1.00 18.86 229 GLY B C 1
ATOM 5832 O O . GLY B 1 223 ? 60.514 -34.385 12.977 1.00 19.90 229 GLY B O 1
ATOM 5833 N N . VAL B 1 224 ? 61.859 -32.683 12.497 1.00 18.51 230 VAL B N 1
ATOM 5834 C CA . VAL B 1 224 ? 61.057 -31.672 13.170 1.00 17.41 230 VAL B CA 1
ATOM 5835 C C . VAL B 1 224 ? 60.170 -30.937 12.167 1.00 18.09 230 VAL B C 1
ATOM 5836 O O . VAL B 1 224 ? 60.642 -30.527 11.113 1.00 18.88 230 VAL B O 1
ATOM 5840 N N . THR B 1 225 ? 58.882 -30.783 12.530 1.00 16.68 231 THR B N 1
ATOM 5841 C CA . THR B 1 225 ? 57.942 -29.913 11.823 1.00 17.62 231 THR B CA 1
ATOM 5842 C C . THR B 1 225 ? 57.319 -28.937 12.828 1.00 16.56 231 THR B C 1
ATOM 5843 O O . THR B 1 225 ? 56.968 -29.333 13.930 1.00 18.25 231 THR B O 1
ATOM 5847 N N . TYR B 1 226 ? 57.265 -27.654 12.461 1.00 13.59 232 TYR B N 1
ATOM 5848 C CA . TYR B 1 226 ? 56.642 -26.617 13.282 1.00 14.59 232 TYR B CA 1
ATOM 5849 C C . TYR B 1 226 ? 55.298 -26.268 12.668 1.00 14.53 232 TYR B C 1
ATOM 5850 O O . TYR B 1 226 ? 55.220 -26.033 11.467 1.00 16.45 232 TYR B O 1
ATOM 5859 N N . ILE B 1 227 ? 54.263 -26.173 13.523 1.00 13.15 233 ILE B N 1
ATOM 5860 C CA . ILE B 1 227 ? 52.966 -25.670 13.109 1.00 13.08 233 ILE B CA 1
ATOM 5861 C C . ILE B 1 227 ? 52.626 -24.442 13.948 1.00 13.50 233 ILE B C 1
ATOM 5862 O O . ILE B 1 227 ? 52.443 -24.520 15.158 1.00 14.18 233 ILE B O 1
ATOM 5867 N N . TYR B 1 228 ? 52.585 -23.302 13.270 1.00 14.42 234 TYR B N 1
ATOM 5868 C CA . TYR B 1 228 ? 52.485 -22.018 13.922 1.00 15.50 234 TYR B CA 1
ATOM 5869 C C . TYR B 1 228 ? 51.127 -21.849 14.590 1.00 14.09 234 TYR B C 1
ATOM 5870 O O . TYR B 1 228 ? 50.063 -22.236 14.068 1.00 17.00 234 TYR B O 1
ATOM 5879 N N . GLY B 1 229 ? 51.130 -21.204 15.747 1.00 13.87 235 GLY B N 1
ATOM 5880 C CA . GLY B 1 229 ? 49.864 -20.898 16.387 1.00 14.51 235 GLY B CA 1
ATOM 5881 C C . GLY B 1 229 ? 49.288 -19.566 15.933 1.00 15.79 235 GLY B C 1
ATOM 5882 O O . GLY B 1 229 ? 49.993 -18.585 15.776 1.00 18.16 235 GLY B O 1
ATOM 5883 N N . ARG B 1 230 ? 47.956 -19.514 15.813 1.00 14.74 236 ARG B N 1
ATOM 5884 C CA . ARG B 1 230 ? 47.304 -18.239 15.574 1.00 15.26 236 ARG B CA 1
ATOM 5885 C C . ARG B 1 230 ? 47.326 -17.386 16.842 1.00 16.52 236 ARG B C 1
ATOM 5886 O O . ARG B 1 230 ? 47.523 -17.877 17.942 1.00 18.00 236 ARG B O 1
ATOM 5894 N N . GLN B 1 231 ? 47.077 -16.098 16.680 1.00 15.53 237 GLN B N 1
ATOM 5895 C CA . GLN B 1 231 ? 46.885 -15.179 17.791 1.00 15.04 237 GLN B CA 1
ATOM 5896 C C . GLN B 1 231 ? 45.720 -14.260 17.446 1.00 13.55 237 GLN B C 1
ATOM 5897 O O . GLN B 1 231 ? 45.448 -13.996 16.258 1.00 13.70 237 GLN B O 1
ATOM 5903 N N . SER B 1 232 ? 45.006 -13.809 18.479 1.00 14.24 238 SER B N 1
ATOM 5904 C CA . SER B 1 232 ? 44.008 -12.768 18.300 1.00 14.08 238 SER B CA 1
ATOM 5905 C C . SER B 1 232 ? 44.590 -11.607 17.495 1.00 13.63 238 SER B C 1
ATOM 5906 O O . SER B 1 232 ? 45.650 -11.116 17.856 1.00 15.74 238 SER B O 1
ATOM 5909 N N . CYS B 1 233 ? 43.962 -11.244 16.369 1.00 14.23 239 CYS B N 1
ATOM 5910 C CA . CYS B 1 233 ? 44.376 -10.102 15.546 1.00 14.40 239 CYS B CA 1
ATOM 5911 C C . CYS B 1 233 ? 45.711 -10.351 14.841 1.00 13.14 239 CYS B C 1
ATOM 5912 O O . CYS B 1 233 ? 46.316 -9.408 14.335 1.00 15.21 239 CYS B O 1
ATOM 5915 N N . ASP B 1 234 ? 46.127 -11.628 14.724 1.00 12.84 240 ASP B N 1
ATOM 5916 C CA . ASP B 1 234 ? 47.384 -12.008 14.084 1.00 13.45 240 ASP B CA 1
ATOM 5917 C C . ASP B 1 234 ? 47.591 -11.330 12.729 1.00 14.62 240 ASP B C 1
ATOM 5918 O O . ASP B 1 234 ? 48.664 -10.751 12.472 1.00 16.02 240 ASP B O 1
ATOM 5923 N N . THR B 1 235 ? 46.590 -11.424 11.866 1.00 13.35 241 THR B N 1
ATOM 5924 C CA . THR B 1 235 ? 46.722 -11.012 10.481 1.00 15.57 241 THR B CA 1
ATOM 5925 C C . THR B 1 235 ? 46.767 -9.498 10.298 1.00 16.23 241 THR B C 1
ATOM 5926 O O . THR B 1 235 ? 47.057 -9.055 9.177 1.00 16.34 241 THR B O 1
ATOM 5930 N N . ARG B 1 236 ? 46.547 -8.708 11.357 1.00 16.05 242 ARG B N 1
ATOM 5931 C CA . ARG B 1 236 ? 46.731 -7.268 11.211 1.00 15.53 242 ARG B CA 1
ATOM 5932 C C . ARG B 1 236 ? 48.179 -6.972 10.812 1.00 16.02 242 ARG B C 1
ATOM 5933 O O . ARG B 1 236 ? 48.440 -5.991 10.126 1.00 17.30 242 ARG B O 1
ATOM 5941 N N A SER B 1 237 ? 49.110 -7.814 11.259 0.61 17.23 243 SER B N 1
ATOM 5942 N N B SER B 1 237 ? 49.112 -7.821 11.253 0.39 17.69 243 SER B N 1
ATOM 5943 C CA A SER B 1 237 ? 50.521 -7.668 10.939 0.61 18.26 243 SER B CA 1
ATOM 5944 C CA B SER B 1 237 ? 50.524 -7.652 10.953 0.39 19.01 243 SER B CA 1
ATOM 5945 C C A SER B 1 237 ? 50.764 -7.752 9.428 0.61 18.33 243 SER B C 1
ATOM 5946 C C B SER B 1 237 ? 50.801 -7.816 9.452 0.39 18.96 243 SER B C 1
ATOM 5947 O O A SER B 1 237 ? 51.718 -7.153 8.920 0.61 18.57 243 SER B O 1
ATOM 5948 O O B SER B 1 237 ? 51.811 -7.312 8.960 0.39 19.58 243 SER B O 1
ATOM 5953 N N . MET B 1 238 ? 49.907 -8.520 8.742 1.00 18.79 244 MET B N 1
ATOM 5954 C CA . MET B 1 238 ? 50.038 -8.784 7.321 1.00 21.35 244 MET B CA 1
ATOM 5955 C C . MET B 1 238 ? 49.361 -7.726 6.456 1.00 20.79 244 MET B C 1
ATOM 5956 O O . MET B 1 238 ? 49.575 -7.711 5.253 1.00 24.15 244 MET B O 1
ATOM 5961 N N . GLU B 1 239 ? 48.553 -6.858 7.069 1.00 19.71 245 GLU B N 1
ATOM 5962 C CA . GLU B 1 239 ? 47.935 -5.734 6.387 1.00 20.44 245 GLU B CA 1
ATOM 5963 C C . GLU B 1 239 ? 48.937 -4.592 6.254 1.00 19.71 245 GLU B C 1
ATOM 5964 O O . GLU B 1 239 ? 49.746 -4.364 7.145 1.00 21.21 245 GLU B O 1
ATOM 5970 N N . GLU B 1 240 ? 48.796 -3.828 5.178 1.00 20.82 246 GLU B N 1
ATOM 5971 C CA . GLU B 1 240 ? 49.509 -2.587 5.011 1.00 22.89 246 GLU B CA 1
ATOM 5972 C C . GLU B 1 240 ? 49.058 -1.654 6.130 1.00 21.66 246 GLU B C 1
ATOM 5973 O O . GLU B 1 240 ? 47.890 -1.651 6.542 1.00 24.19 246 GLU B O 1
ATOM 5979 N N . GLY B 1 241 ? 49.993 -0.877 6.634 1.00 21.29 247 GLY B N 1
ATOM 5980 C CA . GLY B 1 241 ? 49.699 0.095 7.672 1.00 19.64 247 GLY B CA 1
ATOM 5981 C C . GLY B 1 241 ? 50.026 -0.482 9.045 1.00 17.57 247 GLY B C 1
ATOM 5982 O O . GLY B 1 241 ? 49.867 -1.697 9.264 1.00 20.89 247 GLY B O 1
ATOM 5983 N N . ASP B 1 242 ? 50.539 0.369 9.937 1.00 17.99 248 ASP B N 1
ATOM 5984 C CA . ASP B 1 242 ? 51.034 -0.101 11.216 1.00 19.48 248 ASP B CA 1
ATOM 5985 C C . ASP B 1 242 ? 50.163 0.321 12.413 1.00 19.51 248 ASP B C 1
ATOM 5986 O O . ASP B 1 242 ? 50.388 -0.168 13.528 1.00 18.97 248 ASP B O 1
ATOM 5991 N N . ILE B 1 243 ? 49.208 1.240 12.209 1.00 15.49 249 ILE B N 1
ATOM 5992 C CA . ILE B 1 243 ? 48.437 1.789 13.313 1.00 15.61 249 ILE B CA 1
ATOM 5993 C C . ILE B 1 243 ? 47.590 0.677 13.954 1.00 14.72 249 ILE B C 1
ATOM 5994 O O . ILE B 1 243 ? 47.575 0.541 15.194 1.00 14.90 249 ILE B O 1
ATOM 5999 N N . ASP B 1 244 ? 46.895 -0.120 13.136 1.00 14.44 250 ASP B N 1
ATOM 6000 C CA . ASP B 1 244 ? 45.903 -1.041 13.691 1.00 15.30 250 ASP B CA 1
ATOM 6001 C C . ASP B 1 244 ? 46.541 -2.200 14.449 1.00 14.60 250 ASP B C 1
ATOM 6002 O O . ASP B 1 244 ? 45.889 -2.855 15.255 1.00 16.83 250 ASP B O 1
ATOM 6007 N N . ASP B 1 245 ? 47.848 -2.428 14.245 1.00 14.62 251 ASP B N 1
ATOM 6008 C CA . ASP B 1 245 ? 48.569 -3.452 14.974 1.00 15.59 251 ASP B CA 1
ATOM 6009 C C . ASP B 1 245 ? 48.729 -3.079 16.462 1.00 15.05 251 ASP B C 1
ATOM 6010 O O . ASP B 1 245 ? 48.981 -3.952 17.293 1.00 16.37 251 ASP B O 1
ATOM 6015 N N . GLY B 1 246 ? 48.686 -1.773 16.799 1.00 14.49 252 GLY B N 1
ATOM 6016 C CA . GLY B 1 246 ? 48.870 -1.296 18.169 1.00 14.93 252 GLY B CA 1
ATOM 6017 C C . GLY B 1 246 ? 50.333 -1.197 18.562 1.00 14.65 252 GLY B C 1
ATOM 6018 O O . GLY B 1 246 ? 50.810 -0.135 18.905 1.00 16.70 252 GLY B O 1
ATOM 6019 N N . ASN B 1 247 ? 50.974 -2.346 18.653 1.00 13.38 253 ASN B N 1
ATOM 6020 C CA . ASN B 1 247 ? 52.401 -2.459 18.831 1.00 13.26 253 ASN B CA 1
ATOM 6021 C C . ASN B 1 247 ? 52.911 -3.140 17.567 1.00 15.17 253 ASN B C 1
ATOM 6022 O O . ASN B 1 247 ? 52.884 -4.370 17.450 1.00 16.50 253 ASN B O 1
ATOM 6027 N N . ALA B 1 248 ? 53.361 -2.326 16.608 1.00 15.89 254 ALA B N 1
ATOM 6028 C CA . ALA B 1 248 ? 53.714 -2.889 15.306 1.00 16.40 254 ALA B CA 1
ATOM 6029 C C . ALA B 1 248 ? 55.095 -3.555 15.318 1.00 15.86 254 ALA B C 1
ATOM 6030 O O . ALA B 1 248 ? 55.350 -4.426 14.497 1.00 17.90 254 ALA B O 1
ATOM 6032 N N A LYS B 1 249 ? 55.993 -3.112 16.203 0.50 16.20 255 LYS B N 1
ATOM 6033 N N B LYS B 1 249 ? 55.994 -3.112 16.203 0.50 16.08 255 LYS B N 1
ATOM 6034 C CA A LYS B 1 249 ? 57.373 -3.560 16.110 0.50 16.74 255 LYS B CA 1
ATOM 6035 C CA B LYS B 1 249 ? 57.372 -3.563 16.105 0.50 16.50 255 LYS B CA 1
ATOM 6036 C C A LYS B 1 249 ? 57.580 -4.908 16.808 0.50 15.75 255 LYS B C 1
ATOM 6037 C C B LYS B 1 249 ? 57.578 -4.910 16.806 0.50 15.70 255 LYS B C 1
ATOM 6038 O O A LYS B 1 249 ? 58.463 -5.660 16.402 0.50 15.76 255 LYS B O 1
ATOM 6039 O O B LYS B 1 249 ? 58.460 -5.663 16.400 0.50 15.74 255 LYS B O 1
ATOM 6050 N N . PHE B 1 250 ? 56.765 -5.211 17.838 1.00 14.51 256 PHE B N 1
ATOM 6051 C CA . PHE B 1 250 ? 57.038 -6.344 18.713 1.00 13.08 256 PHE B CA 1
ATOM 6052 C C . PHE B 1 250 ? 55.809 -7.202 18.957 1.00 14.72 256 PHE B C 1
ATOM 6053 O O . PHE B 1 250 ? 54.702 -6.691 19.104 1.00 17.52 256 PHE B O 1
ATOM 6061 N N . GLY B 1 251 ? 56.070 -8.502 19.065 1.00 15.35 257 GLY B N 1
ATOM 6062 C CA . GLY B 1 251 ? 55.065 -9.480 19.417 1.00 15.68 257 GLY B CA 1
ATOM 6063 C C . GLY B 1 251 ? 55.704 -10.769 19.911 1.00 16.59 257 GLY B C 1
ATOM 6064 O O . GLY B 1 251 ? 56.932 -10.879 19.999 1.00 17.79 257 GLY B O 1
ATOM 6065 N N . GLY B 1 252 ? 54.845 -11.743 20.202 1.00 16.89 258 GLY B N 1
ATOM 6066 C CA . GLY B 1 252 ? 55.287 -13.064 20.621 1.00 16.15 258 GLY B CA 1
ATOM 6067 C C . GLY B 1 252 ? 55.055 -14.117 19.545 1.00 16.02 258 GLY B C 1
ATOM 6068 O O . GLY B 1 252 ? 54.615 -13.820 18.440 1.00 17.15 258 GLY B O 1
ATOM 6069 N N . GLN B 1 253 ? 55.469 -15.338 19.856 1.00 16.60 259 GLN B N 1
ATOM 6070 C CA . GLN B 1 253 ? 55.461 -16.458 18.920 1.00 15.09 259 GLN B CA 1
ATOM 6071 C C . GLN B 1 253 ? 55.260 -17.749 19.708 1.00 15.12 259 GLN B C 1
ATOM 6072 O O . GLN B 1 253 ? 56.019 -18.014 20.651 1.00 14.88 259 GLN B O 1
ATOM 6078 N N A GLU B 1 254 ? 54.276 -18.538 19.265 0.49 14.12 260 GLU B N 1
ATOM 6079 N N B GLU B 1 254 ? 54.267 -18.561 19.312 0.51 14.28 260 GLU B N 1
ATOM 6080 C CA A GLU B 1 254 ? 54.087 -19.904 19.740 0.49 14.42 260 GLU B CA 1
ATOM 6081 C CA B GLU B 1 254 ? 54.141 -19.934 19.815 0.51 14.51 260 GLU B CA 1
ATOM 6082 C C A GLU B 1 254 ? 53.959 -20.824 18.534 0.49 13.80 260 GLU B C 1
ATOM 6083 C C B GLU B 1 254 ? 53.791 -20.885 18.670 0.51 14.55 260 GLU B C 1
ATOM 6084 O O A GLU B 1 254 ? 53.500 -20.408 17.469 0.49 13.28 260 GLU B O 1
ATOM 6085 O O B GLU B 1 254 ? 52.935 -20.588 17.826 0.51 15.69 260 GLU B O 1
ATOM 6096 N N . ALA B 1 255 ? 54.417 -22.067 18.693 1.00 14.44 261 ALA B N 1
ATOM 6097 C CA . ALA B 1 255 ? 54.189 -23.098 17.688 1.00 14.34 261 ALA B CA 1
ATOM 6098 C C . ALA B 1 255 ? 54.168 -24.477 18.357 1.00 13.80 261 ALA B C 1
ATOM 6099 O O . ALA B 1 255 ? 54.702 -24.668 19.455 1.00 15.57 261 ALA B O 1
ATOM 6101 N N . LEU B 1 256 ? 53.534 -25.411 17.659 1.00 13.55 262 LEU B N 1
ATOM 6102 C CA . LEU B 1 256 ? 53.563 -26.819 17.968 1.00 13.74 262 LEU B CA 1
ATOM 6103 C C . LEU B 1 256 ? 54.764 -27.434 17.250 1.00 14.73 262 LEU B C 1
ATOM 6104 O O . LEU B 1 256 ? 54.880 -27.319 16.039 1.00 15.69 262 LEU B O 1
ATOM 6109 N N . ILE B 1 257 ? 55.625 -28.086 18.029 1.00 13.78 263 ILE B N 1
ATOM 6110 C CA . ILE B 1 257 ? 56.814 -28.766 17.528 1.00 15.07 263 ILE B CA 1
ATOM 6111 C C . ILE B 1 257 ? 56.497 -30.260 17.440 1.00 14.44 263 ILE B C 1
ATOM 6112 O O . ILE B 1 257 ? 56.233 -30.894 18.447 1.00 16.43 263 ILE B O 1
ATOM 6117 N N . ILE B 1 258 ? 56.473 -30.796 16.228 1.00 14.43 264 ILE B N 1
ATOM 6118 C CA . ILE B 1 258 ? 56.290 -32.223 15.968 1.00 14.88 264 ILE B CA 1
ATOM 6119 C C . ILE B 1 258 ? 57.665 -32.873 15.808 1.00 15.84 264 ILE B C 1
ATOM 6120 O O . ILE B 1 258 ? 58.495 -32.401 15.014 1.00 17.23 264 ILE B O 1
ATOM 6125 N N . LEU B 1 259 ? 57.842 -33.997 16.524 1.00 15.13 265 LEU B N 1
ATOM 6126 C CA . LEU B 1 259 ? 59.076 -34.736 16.494 1.00 15.76 265 LEU B CA 1
ATOM 6127 C C . LEU B 1 259 ? 58.820 -36.124 15.908 1.00 17.05 265 LEU B C 1
ATOM 6128 O O . LEU B 1 259 ? 58.046 -36.922 16.476 1.00 18.39 265 LEU B O 1
ATOM 6133 N N . ASP B 1 260 ? 59.500 -36.444 14.804 1.00 19.07 266 ASP B N 1
ATOM 6134 C CA . ASP B 1 260 ? 59.366 -37.756 14.165 1.00 20.01 266 ASP B CA 1
ATOM 6135 C C . ASP B 1 260 ? 60.739 -38.423 14.087 1.00 20.55 266 ASP B C 1
ATOM 6136 O O . ASP B 1 260 ? 61.520 -38.097 13.206 1.00 21.13 266 ASP B O 1
ATOM 6141 N N . ARG B 1 261 ? 61.062 -39.270 15.075 1.00 19.09 267 ARG B N 1
ATOM 6142 C CA . ARG B 1 261 ? 62.315 -40.022 15.110 1.00 20.89 267 ARG B CA 1
ATOM 6143 C C . ARG B 1 261 ? 63.504 -39.071 15.020 1.00 20.23 267 ARG B C 1
ATOM 6144 O O . ARG B 1 261 ? 64.459 -39.315 14.280 1.00 20.72 267 ARG B O 1
ATOM 6152 N N . VAL B 1 262 ? 63.456 -38.025 15.849 1.00 19.80 268 VAL B N 1
ATOM 6153 C CA . VAL B 1 262 ? 64.511 -37.033 15.851 1.00 19.87 268 VAL B CA 1
ATOM 6154 C C . VAL B 1 262 ? 65.707 -37.596 16.608 1.00 20.24 268 VAL B C 1
ATOM 6155 O O . VAL B 1 262 ? 65.543 -38.055 17.735 1.00 20.59 268 VAL B O 1
ATOM 6159 N N . PHE B 1 263 ? 66.904 -37.471 16.014 1.00 22.30 269 PHE B N 1
ATOM 6160 C CA . PHE B 1 263 ? 68.114 -38.006 16.600 1.00 22.74 269 PHE B CA 1
ATOM 6161 C C . PHE B 1 263 ? 68.732 -37.009 17.570 1.00 22.52 269 PHE B C 1
ATOM 6162 O O . PHE B 1 263 ? 68.912 -35.842 17.236 1.00 24.18 269 PHE B O 1
ATOM 6170 N N . ILE B 1 264 ? 69.097 -37.521 18.741 1.00 20.00 270 ILE B N 1
ATOM 6171 C CA . ILE B 1 264 ? 69.834 -36.757 19.721 1.00 20.76 270 ILE B CA 1
ATOM 6172 C C . ILE B 1 264 ? 71.094 -37.526 20.089 1.00 20.94 270 ILE B C 1
ATOM 6173 O O . ILE B 1 264 ? 71.010 -38.609 20.664 1.00 20.97 270 ILE B O 1
ATOM 6178 N N . PRO B 1 265 ? 72.306 -37.012 19.779 1.00 21.36 271 PRO B N 1
ATOM 6179 C CA . PRO B 1 265 ? 73.504 -37.735 20.143 1.00 22.86 271 PRO B CA 1
ATOM 6180 C C . PRO B 1 265 ? 73.729 -37.726 21.654 1.00 23.29 271 PRO B C 1
ATOM 6181 O O . PRO B 1 265 ? 73.267 -36.816 22.350 1.00 22.06 271 PRO B O 1
ATOM 6185 N N . TRP B 1 266 ? 74.480 -38.702 22.156 1.00 22.80 272 TRP B N 1
ATOM 6186 C CA . TRP B 1 266 ? 74.688 -38.817 23.599 1.00 23.48 272 TRP B CA 1
ATOM 6187 C C . TRP B 1 266 ? 75.143 -37.515 24.247 1.00 22.18 272 TRP B C 1
ATOM 6188 O O . TRP B 1 266 ? 74.766 -37.234 25.371 1.00 23.64 272 TRP B O 1
ATOM 6199 N N . ASP B 1 267 ? 76.035 -36.765 23.605 1.00 23.49 273 ASP B N 1
ATOM 6200 C CA . ASP B 1 267 ? 76.559 -35.566 24.227 1.00 24.66 273 ASP B CA 1
ATOM 6201 C C . ASP B 1 267 ? 75.473 -34.514 24.461 1.00 23.15 273 ASP B C 1
ATOM 6202 O O . ASP B 1 267 ? 75.731 -33.544 25.148 1.00 27.15 273 ASP B O 1
ATOM 6207 N N . LYS B 1 268 ? 74.283 -34.655 23.868 1.00 22.85 274 LYS B N 1
ATOM 6208 C CA . LYS B 1 268 ? 73.215 -33.671 24.055 1.00 22.04 274 LYS B CA 1
ATOM 6209 C C . LYS B 1 268 ? 72.026 -34.271 24.801 1.00 21.62 274 LYS B C 1
ATOM 6210 O O . LYS B 1 268 ? 70.959 -33.654 24.862 1.00 21.02 274 LYS B O 1
ATOM 6216 N N . VAL B 1 269 ? 72.242 -35.449 25.397 1.00 20.29 275 VAL B N 1
ATOM 6217 C CA . VAL B 1 269 ? 71.282 -36.113 26.270 1.00 21.66 275 VAL B CA 1
ATOM 6218 C C . VAL B 1 269 ? 71.613 -35.831 27.740 1.00 19.84 275 VAL B C 1
ATOM 6219 O O . VAL B 1 269 ? 72.686 -36.176 28.238 1.00 20.81 275 VAL B O 1
ATOM 6223 N N . PHE B 1 270 ? 70.642 -35.229 28.452 1.00 19.46 276 PHE B N 1
ATOM 6224 C CA . PHE B 1 270 ? 70.892 -34.853 29.834 1.00 18.33 276 PHE B CA 1
ATOM 6225 C C . PHE B 1 270 ? 70.017 -35.631 30.829 1.00 18.76 276 PHE B C 1
ATOM 6226 O O . PHE B 1 270 ? 70.093 -35.398 32.030 1.00 20.02 276 PHE B O 1
ATOM 6234 N N . MET B 1 271 ? 69.224 -36.579 30.329 1.00 19.72 277 MET B N 1
ATOM 6235 C CA . MET B 1 271 ? 68.442 -37.506 31.144 1.00 18.99 277 MET B CA 1
ATOM 6236 C C . MET B 1 271 ? 68.024 -38.631 30.214 1.00 18.27 277 MET B C 1
ATOM 6237 O O . MET B 1 271 ? 67.545 -38.353 29.130 1.00 20.14 277 MET B O 1
ATOM 6242 N N . HIS B 1 272 ? 68.156 -39.867 30.671 1.00 19.97 278 HIS B N 1
ATOM 6243 C CA . HIS B 1 272 ? 67.938 -41.047 29.863 1.00 21.34 278 HIS B CA 1
ATOM 6244 C C . HIS B 1 272 ? 67.444 -42.165 30.785 1.00 21.03 278 HIS B C 1
ATOM 6245 O O . HIS B 1 272 ? 68.202 -43.059 31.143 1.00 23.96 278 HIS B O 1
ATOM 6252 N N . GLY B 1 273 ? 66.152 -42.118 31.110 1.00 21.05 279 GLY B N 1
ATOM 6253 C CA . GLY B 1 273 ? 65.468 -43.197 31.802 1.00 22.06 279 GLY B CA 1
ATOM 6254 C C . GLY B 1 273 ? 65.364 -43.027 33.325 1.00 23.58 279 GLY B C 1
ATOM 6255 O O . GLY B 1 273 ? 64.692 -43.832 33.987 1.00 23.23 279 GLY B O 1
ATOM 6256 N N . GLU B 1 274 ? 65.986 -41.981 33.894 1.00 20.95 280 GLU B N 1
ATOM 6257 C CA . GLU B 1 274 ? 65.936 -41.770 35.339 1.00 21.89 280 GLU B CA 1
ATOM 6258 C C . GLU B 1 274 ? 64.653 -41.026 35.696 1.00 21.46 280 GLU B C 1
ATOM 6259 O O . GLU B 1 274 ? 64.664 -39.844 36.059 1.00 21.48 280 GLU B O 1
ATOM 6265 N N . TYR B 1 275 ? 63.551 -41.774 35.616 1.00 20.62 281 TYR B N 1
ATOM 6266 C CA . TYR B 1 275 ? 62.202 -41.244 35.713 1.00 21.37 281 TYR B CA 1
ATOM 6267 C C . TYR B 1 275 ? 61.914 -40.532 37.026 1.00 20.16 281 TYR B C 1
ATOM 6268 O O . TYR B 1 275 ? 61.093 -39.623 37.051 1.00 20.26 281 TYR B O 1
ATOM 6277 N N . GLU B 1 276 ? 62.611 -40.916 38.100 1.00 20.40 282 GLU B N 1
ATOM 6278 C CA . GLU B 1 276 ? 62.341 -40.388 39.421 1.00 22.17 282 GLU B CA 1
ATOM 6279 C C . GLU B 1 276 ? 62.827 -38.952 39.540 1.00 20.85 282 GLU B C 1
ATOM 6280 O O . GLU B 1 276 ? 62.433 -38.274 40.470 1.00 24.89 282 GLU B O 1
ATOM 6286 N N . PHE B 1 277 ? 63.637 -38.487 38.584 1.00 19.05 283 PHE B N 1
ATOM 6287 C CA . PHE B 1 277 ? 64.095 -37.104 38.582 1.00 19.28 283 PHE B CA 1
ATOM 6288 C C . PHE B 1 277 ? 63.234 -36.179 37.730 1.00 20.63 283 PHE B C 1
ATOM 6289 O O . PHE B 1 277 ? 63.508 -34.971 37.727 1.00 20.73 283 PHE B O 1
ATOM 6297 N N . ALA B 1 278 ? 62.202 -36.698 37.043 1.00 19.28 284 ALA B N 1
ATOM 6298 C CA . ALA B 1 278 ? 61.370 -35.811 36.244 1.00 19.79 284 ALA B CA 1
ATOM 6299 C C . ALA B 1 278 ? 60.676 -34.765 37.114 1.00 18.46 284 ALA B C 1
ATOM 6300 O O . ALA B 1 278 ? 60.629 -33.571 36.752 1.00 17.69 284 ALA B O 1
ATOM 6302 N N A SER B 1 279 ? 60.155 -35.199 38.266 0.49 19.15 285 SER B N 1
ATOM 6303 N N B SER B 1 279 ? 60.147 -35.214 38.262 0.51 18.60 285 SER B N 1
ATOM 6304 C CA A SER B 1 279 ? 59.431 -34.302 39.153 0.49 20.38 285 SER B CA 1
ATOM 6305 C CA B SER B 1 279 ? 59.458 -34.321 39.183 0.51 19.73 285 SER B CA 1
ATOM 6306 C C A SER B 1 279 ? 60.356 -33.213 39.707 0.49 17.96 285 SER B C 1
ATOM 6307 C C B SER B 1 279 ? 60.388 -33.189 39.608 0.51 17.68 285 SER B C 1
ATOM 6308 O O A SER B 1 279 ? 59.900 -32.085 39.877 0.49 18.56 285 SER B O 1
ATOM 6309 O O B SER B 1 279 ? 59.981 -32.029 39.551 0.51 18.09 285 SER B O 1
ATOM 6314 N N . MET B 1 280 ? 61.649 -33.543 39.941 1.00 17.99 286 MET B N 1
ATOM 6315 C CA . MET B 1 280 ? 62.641 -32.557 40.387 1.00 18.98 286 MET B CA 1
ATOM 6316 C C . MET B 1 280 ? 62.860 -31.477 39.321 1.00 17.82 286 MET B C 1
ATOM 6317 O O . MET B 1 280 ? 62.845 -30.265 39.583 1.00 17.31 286 MET B O 1
ATOM 6322 N N . LEU B 1 281 ? 63.048 -31.928 38.083 1.00 16.95 287 LEU B N 1
ATOM 6323 C CA . LEU B 1 281 ? 63.252 -31.003 36.971 1.00 16.49 287 LEU B CA 1
ATOM 6324 C C . LEU B 1 281 ? 62.050 -30.082 36.801 1.00 14.71 287 LEU B C 1
ATOM 6325 O O . LEU B 1 281 ? 62.182 -28.870 36.655 1.00 15.79 287 LEU B O 1
ATOM 6330 N N . VAL B 1 282 ? 60.853 -30.658 36.784 1.00 15.61 288 VAL B N 1
ATOM 6331 C CA . VAL B 1 282 ? 59.648 -29.849 36.626 1.00 15.92 288 VAL B CA 1
ATOM 6332 C C . VAL B 1 282 ? 59.502 -28.832 37.768 1.00 15.56 288 VAL B C 1
ATOM 6333 O O . VAL B 1 282 ? 59.199 -27.664 37.561 1.00 14.92 288 VAL B O 1
ATOM 6337 N N . GLU B 1 283 ? 59.717 -29.299 38.998 1.00 14.58 289 GLU B N 1
ATOM 6338 C CA . GLU B 1 283 ? 59.609 -28.431 40.160 1.00 15.36 289 GLU B CA 1
ATOM 6339 C C . GLU B 1 283 ? 60.558 -27.243 40.055 1.00 14.44 289 GLU B C 1
ATOM 6340 O O . GLU B 1 283 ? 60.180 -26.108 40.305 1.00 15.64 289 GLU B O 1
ATOM 6346 N N . ARG B 1 284 ? 61.814 -27.521 39.699 1.00 13.91 290 ARG B N 1
ATOM 6347 C CA . ARG B 1 284 ? 62.813 -26.457 39.682 1.00 14.90 290 ARG B CA 1
ATOM 6348 C C . ARG B 1 284 ? 62.663 -25.523 38.500 1.00 13.07 290 ARG B C 1
ATOM 6349 O O . ARG B 1 284 ? 62.818 -24.316 38.665 1.00 15.28 290 ARG B O 1
ATOM 6357 N N . PHE B 1 285 ? 62.293 -26.059 37.340 1.00 12.97 291 PHE B N 1
ATOM 6358 C CA . PHE B 1 285 ? 62.008 -25.234 36.189 1.00 12.98 291 PHE B CA 1
ATOM 6359 C C . PHE B 1 285 ? 60.849 -24.281 36.522 1.00 12.46 291 PHE B C 1
ATOM 6360 O O . PHE B 1 285 ? 60.958 -23.062 36.329 1.00 13.81 291 PHE B O 1
ATOM 6368 N N . THR B 1 286 ? 59.761 -24.831 37.043 1.00 13.40 292 THR B N 1
ATOM 6369 C CA . THR B 1 286 ? 58.624 -23.994 37.399 1.00 14.06 292 THR B CA 1
ATOM 6370 C C . THR B 1 286 ? 58.905 -23.039 38.553 1.00 12.93 292 THR B C 1
ATOM 6371 O O . THR B 1 286 ? 58.367 -21.929 38.550 1.00 13.45 292 THR B O 1
ATOM 6375 N N . CYS B 1 287 ? 59.773 -23.425 39.480 1.00 13.25 293 CYS B N 1
ATOM 6376 C CA . CYS B 1 287 ? 60.209 -22.535 40.535 1.00 13.57 293 CYS B CA 1
ATOM 6377 C C . CYS B 1 287 ? 60.767 -21.248 39.911 1.00 13.61 293 CYS B C 1
ATOM 6378 O O . CYS B 1 287 ? 60.403 -20.137 40.298 1.00 13.87 293 CYS B O 1
ATOM 6381 N N . TYR B 1 288 ? 61.777 -21.387 39.043 1.00 12.55 294 TYR B N 1
ATOM 6382 C CA . TYR B 1 288 ? 62.341 -20.192 38.407 1.00 13.54 294 TYR B CA 1
ATOM 6383 C C . TYR B 1 288 ? 61.271 -19.455 37.599 1.00 13.77 294 TYR B C 1
ATOM 6384 O O . TYR B 1 288 ? 61.135 -18.222 37.688 1.00 14.74 294 TYR B O 1
ATOM 6393 N N . HIS B 1 289 ? 60.572 -20.204 36.737 1.00 12.94 295 HIS B N 1
ATOM 6394 C CA . HIS B 1 289 ? 59.782 -19.557 35.706 1.00 13.17 295 HIS B CA 1
ATOM 6395 C C . HIS B 1 289 ? 58.555 -18.845 36.304 1.00 12.51 295 HIS B C 1
ATOM 6396 O O . HIS B 1 289 ? 58.187 -17.764 35.845 1.00 13.47 295 HIS B O 1
ATOM 6403 N N . ARG B 1 290 ? 58.028 -19.365 37.422 1.00 12.65 296 ARG B N 1
ATOM 6404 C CA . ARG B 1 290 ? 56.913 -18.729 38.080 1.00 12.45 296 ARG B CA 1
ATOM 6405 C C . ARG B 1 290 ? 57.243 -17.331 38.617 1.00 11.78 296 ARG B C 1
ATOM 6406 O O . ARG B 1 290 ? 56.341 -16.528 38.818 1.00 14.02 296 ARG B O 1
ATOM 6414 N N . ARG B 1 291 ? 58.507 -17.000 38.902 1.00 12.55 297 ARG B N 1
ATOM 6415 C CA . ARG B 1 291 ? 58.812 -15.610 39.180 1.00 13.86 297 ARG B CA 1
ATOM 6416 C C . ARG B 1 291 ? 59.544 -14.849 38.076 1.00 13.10 297 ARG B C 1
ATOM 6417 O O . ARG B 1 291 ? 59.852 -13.670 38.266 1.00 15.60 297 ARG B O 1
ATOM 6425 N N . SER B 1 292 ? 59.780 -15.475 36.917 1.00 13.77 298 SER B N 1
ATOM 6426 C CA . SER B 1 292 ? 60.145 -14.745 35.721 1.00 13.80 298 SER B CA 1
ATOM 6427 C C . SER B 1 292 ? 58.995 -13.859 35.246 1.00 14.07 298 SER B C 1
ATOM 6428 O O . SER B 1 292 ? 59.210 -12.970 34.429 1.00 14.54 298 SER B O 1
ATOM 6431 N N . TYR B 1 293 ? 57.763 -14.147 35.726 1.00 13.94 299 TYR B N 1
ATOM 6432 C CA . TYR B 1 293 ? 56.561 -13.330 35.478 1.00 14.67 299 TYR B CA 1
ATOM 6433 C C . TYR B 1 293 ? 56.640 -11.889 35.981 1.00 13.97 299 TYR B C 1
ATOM 6434 O O . TYR B 1 293 ? 55.768 -11.088 35.642 1.00 15.29 299 TYR B O 1
ATOM 6443 N N . VAL B 1 294 ? 57.728 -11.508 36.621 1.00 13.11 300 VAL B N 1
ATOM 6444 C CA . VAL B 1 294 ? 58.120 -10.094 36.723 1.00 14.60 300 VAL B CA 1
ATOM 6445 C C . VAL B 1 294 ? 58.093 -9.417 35.360 1.00 13.29 300 VAL B C 1
ATOM 6446 O O . VAL B 1 294 ? 57.890 -8.206 35.277 1.00 14.42 300 VAL B O 1
ATOM 6450 N N . CYS B 1 295 ? 58.375 -10.173 34.281 1.00 13.37 301 CYS B N 1
ATOM 6451 C CA . CYS B 1 295 ? 58.314 -9.588 32.947 1.00 13.75 301 CYS B CA 1
ATOM 6452 C C . CYS B 1 295 ? 56.971 -8.888 32.719 1.00 13.26 301 CYS B C 1
ATOM 6453 O O . CYS B 1 295 ? 56.896 -7.809 32.115 1.00 15.34 301 CYS B O 1
ATOM 6456 N N . LYS B 1 296 ? 55.899 -9.483 33.259 1.00 12.83 302 LYS B N 1
ATOM 6457 C CA . LYS B 1 296 ? 54.581 -8.929 33.011 1.00 12.78 302 LYS B CA 1
ATOM 6458 C C . LYS B 1 296 ? 54.366 -7.585 33.707 1.00 12.01 302 LYS B C 1
ATOM 6459 O O . LYS B 1 296 ? 53.433 -6.852 33.405 1.00 13.31 302 LYS B O 1
ATOM 6465 N N . THR B 1 297 ? 55.207 -7.248 34.671 1.00 11.91 303 THR B N 1
ATOM 6466 C CA . THR B 1 297 ? 55.114 -5.950 35.311 1.00 11.71 303 THR B CA 1
ATOM 6467 C C . THR B 1 297 ? 55.656 -4.842 34.408 1.00 12.13 303 THR B C 1
ATOM 6468 O O . THR B 1 297 ? 55.270 -3.684 34.556 1.00 13.23 303 THR B O 1
ATOM 6472 N N . GLY B 1 298 ? 56.607 -5.174 33.530 1.00 11.78 304 GLY B N 1
ATOM 6473 C CA . GLY B 1 298 ? 56.989 -4.201 32.504 1.00 12.96 304 GLY B CA 1
ATOM 6474 C C . GLY B 1 298 ? 55.890 -3.936 31.473 1.00 12.22 304 GLY B C 1
ATOM 6475 O O . GLY B 1 298 ? 55.655 -2.783 31.092 1.00 12.77 304 GLY B O 1
ATOM 6476 N N . LEU B 1 299 ? 55.180 -4.987 31.099 1.00 13.77 305 LEU B N 1
ATOM 6477 C CA . LEU B 1 299 ? 53.973 -4.835 30.291 1.00 13.78 305 LEU B CA 1
ATOM 6478 C C . LEU B 1 299 ? 52.902 -4.034 31.026 1.00 12.99 305 LEU B C 1
ATOM 6479 O O . LEU B 1 299 ? 52.281 -3.157 30.424 1.00 13.42 305 LEU B O 1
ATOM 6484 N N . GLY B 1 300 ? 52.758 -4.268 32.330 1.00 12.24 306 GLY B N 1
ATOM 6485 C CA . GLY B 1 300 ? 51.828 -3.487 33.136 1.00 12.77 306 GLY B CA 1
ATOM 6486 C C . GLY B 1 300 ? 52.202 -1.999 33.103 1.00 11.73 306 GLY B C 1
ATOM 6487 O O . GLY B 1 300 ? 51.349 -1.150 33.011 1.00 13.10 306 GLY B O 1
ATOM 6488 N N . ASP B 1 301 ? 53.518 -1.687 33.191 1.00 11.64 307 ASP B N 1
ATOM 6489 C CA . ASP B 1 301 ? 53.985 -0.302 33.119 1.00 12.41 307 ASP B CA 1
ATOM 6490 C C . ASP B 1 301 ? 53.542 0.367 31.803 1.00 12.33 307 ASP B C 1
ATOM 6491 O O . ASP B 1 301 ? 53.042 1.490 31.792 1.00 13.11 307 ASP B O 1
ATOM 6496 N N . VAL B 1 302 ? 53.631 -0.362 30.688 1.00 12.48 308 VAL B N 1
ATOM 6497 C CA . VAL B 1 302 ? 53.247 0.157 29.375 1.00 12.06 308 VAL B CA 1
ATOM 6498 C C . VAL B 1 302 ? 51.746 0.423 29.347 1.00 12.23 308 VAL B C 1
ATOM 6499 O O . VAL B 1 302 ? 51.285 1.491 28.899 1.00 13.37 308 VAL B O 1
ATOM 6503 N N . LEU B 1 303 ? 50.985 -0.562 29.855 1.00 12.29 309 LEU B N 1
ATOM 6504 C CA . LEU B 1 303 ? 49.524 -0.446 29.820 1.00 12.06 309 LEU B CA 1
ATOM 6505 C C . LEU B 1 303 ? 49.004 0.703 30.704 1.00 11.51 309 LEU B C 1
ATOM 6506 O O . LEU B 1 303 ? 48.097 1.461 30.336 1.00 13.01 309 LEU B O 1
ATOM 6511 N N . ILE B 1 304 ? 49.621 0.871 31.862 1.00 11.77 310 ILE B N 1
ATOM 6512 C CA . ILE B 1 304 ? 49.345 1.999 32.716 1.00 12.15 310 ILE B CA 1
ATOM 6513 C C . ILE B 1 304 ? 49.643 3.304 31.978 1.00 12.47 310 ILE B C 1
ATOM 6514 O O . ILE B 1 304 ? 48.850 4.263 31.989 1.00 12.72 310 ILE B O 1
ATOM 6519 N N . GLY B 1 305 ? 50.810 3.360 31.350 1.00 11.90 311 GLY B N 1
ATOM 6520 C CA . GLY B 1 305 ? 51.163 4.530 30.576 1.00 12.74 311 GLY B CA 1
ATOM 6521 C C . GLY B 1 305 ? 50.190 4.822 29.444 1.00 11.97 311 GLY B C 1
ATOM 6522 O O . GLY B 1 305 ? 49.887 5.972 29.183 1.00 13.42 311 GLY B O 1
ATOM 6523 N N . ALA B 1 306 ? 49.667 3.781 28.790 1.00 12.50 312 ALA B N 1
ATOM 6524 C CA . ALA B 1 306 ? 48.721 3.945 27.710 1.00 11.85 312 ALA B CA 1
ATOM 6525 C C . ALA B 1 306 ? 47.398 4.492 28.265 1.00 11.96 312 ALA B C 1
ATOM 6526 O O . ALA B 1 306 ? 46.816 5.404 27.677 1.00 12.91 312 ALA B O 1
ATOM 6528 N N . ALA B 1 307 ? 46.957 3.955 29.410 1.00 11.65 313 ALA B N 1
ATOM 6529 C CA . ALA B 1 307 ? 45.737 4.433 30.044 1.00 12.14 313 ALA B CA 1
ATOM 6530 C C . ALA B 1 307 ? 45.866 5.908 30.439 1.00 12.36 313 ALA B C 1
ATOM 6531 O O . ALA B 1 307 ? 44.967 6.721 30.208 1.00 13.63 313 ALA B O 1
ATOM 6533 N N . ALA B 1 308 ? 47.016 6.286 30.995 1.00 12.79 314 ALA B N 1
ATOM 6534 C CA . ALA B 1 308 ? 47.241 7.669 31.392 1.00 13.44 314 ALA B CA 1
ATOM 6535 C C . ALA B 1 308 ? 47.267 8.589 30.167 1.00 14.03 314 ALA B C 1
ATOM 6536 O O . ALA B 1 308 ? 46.775 9.727 30.202 1.00 14.44 314 ALA B O 1
ATOM 6538 N N . THR B 1 309 ? 47.861 8.089 29.071 1.00 13.35 315 THR B N 1
ATOM 6539 C CA . THR B 1 309 ? 47.936 8.870 27.840 1.00 12.47 315 THR B CA 1
ATOM 6540 C C . THR B 1 309 ? 46.521 9.119 27.267 1.00 12.63 315 THR B C 1
ATOM 6541 O O . THR B 1 309 ? 46.189 10.230 26.891 1.00 14.32 315 THR B O 1
ATOM 6545 N N . ILE B 1 310 ? 45.677 8.090 27.173 1.00 12.97 316 ILE B N 1
ATOM 6546 C CA . ILE B 1 310 ? 44.341 8.289 26.621 1.00 13.39 316 ILE B CA 1
ATOM 6547 C C . ILE B 1 310 ? 43.526 9.219 27.515 1.00 13.10 316 ILE B C 1
ATOM 6548 O O . ILE B 1 310 ? 42.791 10.052 26.997 1.00 13.26 316 ILE B O 1
ATOM 6553 N N . ALA B 1 311 ? 43.667 9.123 28.845 1.00 12.60 317 ALA B N 1
ATOM 6554 C CA . ALA B 1 311 ? 42.964 10.045 29.721 1.00 13.60 317 ALA B CA 1
ATOM 6555 C C . ALA B 1 311 ? 43.361 11.494 29.405 1.00 13.37 317 ALA B C 1
ATOM 6556 O O . ALA B 1 311 ? 42.506 12.396 29.382 1.00 15.09 317 ALA B O 1
ATOM 6558 N N . ASP B 1 312 ? 44.675 11.724 29.229 1.00 14.23 318 ASP B N 1
ATOM 6559 C CA . ASP B 1 312 ? 45.200 13.033 28.845 1.00 14.66 318 ASP B CA 1
ATOM 6560 C C . ASP B 1 312 ? 44.560 13.520 27.537 1.00 14.85 318 ASP B C 1
ATOM 6561 O O . ASP B 1 312 ? 43.969 14.594 27.478 1.00 16.25 318 ASP B O 1
ATOM 6566 N N . TYR B 1 313 ? 44.600 12.672 26.506 1.00 14.37 319 TYR B N 1
ATOM 6567 C CA . TYR B 1 313 ? 44.065 13.004 25.195 1.00 13.98 319 TYR B CA 1
ATOM 6568 C C . TYR B 1 313 ? 42.560 13.292 25.228 1.00 14.17 319 TYR B C 1
ATOM 6569 O O . TYR B 1 313 ? 42.084 14.121 24.461 1.00 15.82 319 TYR B O 1
ATOM 6578 N N . ASN B 1 314 ? 41.851 12.619 26.125 1.00 13.79 320 ASN B N 1
ATOM 6579 C CA . ASN B 1 314 ? 40.423 12.763 26.279 1.00 13.96 320 ASN B CA 1
ATOM 6580 C C . ASN B 1 314 ? 40.092 14.026 27.057 1.00 14.99 320 ASN B C 1
ATOM 6581 O O . ASN B 1 314 ? 38.936 14.381 27.138 1.00 17.37 320 ASN B O 1
ATOM 6586 N N . GLY B 1 315 ? 41.055 14.644 27.737 1.00 16.17 321 GLY B N 1
ATOM 6587 C CA . GLY B 1 315 ? 40.744 15.861 28.471 1.00 16.82 321 GLY B CA 1
ATOM 6588 C C . GLY B 1 315 ? 40.393 15.673 29.947 1.00 15.98 321 GLY B C 1
ATOM 6589 O O . GLY B 1 315 ? 40.042 16.663 30.595 1.00 18.20 321 GLY B O 1
ATOM 6590 N N . VAL B 1 316 ? 40.587 14.462 30.492 1.00 16.06 322 VAL B N 1
ATOM 6591 C CA . VAL B 1 316 ? 40.239 14.176 31.863 1.00 16.66 322 VAL B CA 1
ATOM 6592 C C . VAL B 1 316 ? 41.373 13.465 32.610 1.00 16.61 322 VAL B C 1
ATOM 6593 O O . VAL B 1 316 ? 41.139 12.524 33.371 1.00 19.22 322 VAL B O 1
ATOM 6597 N N . PRO B 1 317 ? 42.634 13.918 32.532 1.00 17.20 323 PRO B N 1
ATOM 6598 C CA . PRO B 1 317 ? 43.694 13.189 33.195 1.00 19.06 323 PRO B CA 1
ATOM 6599 C C . PRO B 1 317 ? 43.661 13.249 34.716 1.00 20.10 323 PRO B C 1
ATOM 6600 O O . PRO B 1 317 ? 44.207 12.365 35.369 1.00 25.82 323 PRO B O 1
ATOM 6604 N N . LYS B 1 318 ? 43.094 14.315 35.271 1.00 20.14 324 LYS B N 1
ATOM 6605 C CA . LYS B 1 318 ? 43.211 14.515 36.704 1.00 23.58 324 LYS B CA 1
ATOM 6606 C C . LYS B 1 318 ? 41.892 14.274 37.459 1.00 20.91 324 LYS B C 1
ATOM 6607 O O . LYS B 1 318 ? 41.793 14.584 38.627 1.00 24.82 324 LYS B O 1
ATOM 6613 N N . VAL B 1 319 ? 40.884 13.733 36.795 1.00 18.10 325 VAL B N 1
ATOM 6614 C CA . VAL B 1 319 ? 39.643 13.421 37.472 1.00 18.92 325 VAL B CA 1
ATOM 6615 C C . VAL B 1 319 ? 39.896 12.316 38.505 1.00 16.65 325 VAL B C 1
ATOM 6616 O O . VAL B 1 319 ? 40.672 11.392 38.270 1.00 16.15 325 VAL B O 1
ATOM 6620 N N A SER B 1 320 ? 39.242 12.431 39.663 0.57 16.50 326 SER B N 1
ATOM 6621 N N B SER B 1 320 ? 39.207 12.413 39.648 0.42 16.54 326 SER B N 1
ATOM 6622 C CA A SER B 1 320 ? 39.595 11.571 40.788 0.57 15.60 326 SER B CA 1
ATOM 6623 C CA B SER B 1 320 ? 39.547 11.598 40.811 0.42 15.66 326 SER B CA 1
ATOM 6624 C C A SER B 1 320 ? 39.474 10.088 40.435 0.57 13.94 326 SER B C 1
ATOM 6625 C C B SER B 1 320 ? 39.406 10.098 40.541 0.42 14.56 326 SER B C 1
ATOM 6626 O O A SER B 1 320 ? 40.383 9.319 40.733 0.57 13.87 326 SER B O 1
ATOM 6627 O O B SER B 1 320 ? 40.210 9.320 41.052 0.42 14.44 326 SER B O 1
ATOM 6632 N N . HIS B 1 321 ? 38.384 9.668 39.795 1.00 13.91 327 HIS B N 1
ATOM 6633 C CA . HIS B 1 321 ? 38.201 8.238 39.591 1.00 13.02 327 HIS B CA 1
ATOM 6634 C C . HIS B 1 321 ? 39.266 7.649 38.673 1.00 12.02 327 HIS B C 1
ATOM 6635 O O . HIS B 1 321 ? 39.667 6.489 38.827 1.00 12.89 327 HIS B O 1
ATOM 6642 N N . ILE B 1 322 ? 39.709 8.425 37.689 1.00 12.97 328 ILE B N 1
ATOM 6643 C CA . ILE B 1 322 ? 40.757 7.955 36.785 1.00 13.91 328 ILE B CA 1
ATOM 6644 C C . ILE B 1 322 ? 42.066 7.858 37.543 1.00 13.49 328 ILE B C 1
ATOM 6645 O O . ILE B 1 322 ? 42.789 6.860 37.432 1.00 13.92 328 ILE B O 1
ATOM 6650 N N . LYS B 1 323 ? 42.379 8.889 38.325 1.00 14.05 329 LYS B N 1
ATOM 6651 C CA . LYS B 1 323 ? 43.595 8.826 39.126 1.00 14.52 329 LYS B CA 1
ATOM 6652 C C . LYS B 1 323 ? 43.598 7.600 40.032 1.00 12.46 329 LYS B C 1
ATOM 6653 O O . LYS B 1 323 ? 44.610 6.900 40.173 1.00 14.06 329 LYS B O 1
ATOM 6659 N N . ASP B 1 324 ? 42.448 7.303 40.637 1.00 12.65 330 ASP B N 1
ATOM 6660 C CA . ASP B 1 324 ? 42.335 6.201 41.549 1.00 11.98 330 ASP B CA 1
ATOM 6661 C C . ASP B 1 324 ? 42.521 4.872 40.831 1.00 11.26 330 ASP B C 1
ATOM 6662 O O . ASP B 1 324 ? 43.088 3.952 41.409 1.00 12.25 330 ASP B O 1
ATOM 6667 N N . LYS B 1 325 ? 41.977 4.749 39.616 1.00 11.50 331 LYS B N 1
ATOM 6668 C CA . LYS B 1 325 ? 42.148 3.518 38.847 1.00 11.51 331 LYS B CA 1
ATOM 6669 C C . LYS B 1 325 ? 43.615 3.318 38.439 1.00 11.21 331 LYS B C 1
ATOM 6670 O O . LYS B 1 325 ? 44.111 2.190 38.438 1.00 12.34 331 LYS B O 1
ATOM 6676 N N A ILE B 1 326 ? 44.319 4.404 38.100 0.31 11.24 332 ILE B N 1
ATOM 6677 N N B ILE B 1 326 ? 44.283 4.415 38.022 0.69 11.46 332 ILE B N 1
ATOM 6678 C CA A ILE B 1 326 ? 45.716 4.264 37.714 0.31 11.07 332 ILE B CA 1
ATOM 6679 C CA B ILE B 1 326 ? 45.717 4.358 37.730 0.69 12.01 332 ILE B CA 1
ATOM 6680 C C A ILE B 1 326 ? 46.581 3.922 38.934 0.31 11.06 332 ILE B C 1
ATOM 6681 C C B ILE B 1 326 ? 46.493 3.834 38.948 0.69 11.19 332 ILE B C 1
ATOM 6682 O O A ILE B 1 326 ? 47.589 3.216 38.797 0.31 11.15 332 ILE B O 1
ATOM 6683 O O B ILE B 1 326 ? 47.386 2.960 38.828 0.69 11.67 332 ILE B O 1
ATOM 6692 N N . ILE B 1 327 ? 46.196 4.406 40.127 1.00 11.35 333 ILE B N 1
ATOM 6693 C CA . ILE B 1 327 ? 46.792 3.945 41.372 1.00 11.03 333 ILE B CA 1
ATOM 6694 C C . ILE B 1 327 ? 46.543 2.452 41.584 1.00 10.71 333 ILE B C 1
ATOM 6695 O O . ILE B 1 327 ? 47.433 1.717 41.970 1.00 12.05 333 ILE B O 1
ATOM 6700 N N . GLU B 1 328 ? 45.303 1.990 41.366 1.00 9.93 334 GLU B N 1
ATOM 6701 C CA . GLU B 1 328 ? 45.000 0.576 41.545 1.00 11.36 334 GLU B CA 1
ATOM 6702 C C . GLU B 1 328 ? 45.844 -0.299 40.622 1.00 10.91 334 GLU B C 1
ATOM 6703 O O . GLU B 1 328 ? 46.407 -1.326 41.033 1.00 11.63 334 GLU B O 1
ATOM 6709 N N . MET B 1 329 ? 45.897 0.082 39.346 1.00 11.67 335 MET B N 1
ATOM 6710 C CA . MET B 1 329 ? 46.701 -0.657 38.381 1.00 12.10 335 MET B CA 1
ATOM 6711 C C . MET B 1 329 ? 48.153 -0.754 38.906 1.00 11.92 335 MET B C 1
ATOM 6712 O O . MET B 1 329 ? 48.800 -1.809 38.837 1.00 11.17 335 MET B O 1
ATOM 6717 N N . THR B 1 330 ? 48.675 0.369 39.395 1.00 11.71 336 THR B N 1
ATOM 6718 C CA . THR B 1 330 ? 50.080 0.441 39.814 1.00 11.71 336 THR B CA 1
ATOM 6719 C C . THR B 1 330 ? 50.301 -0.494 41.005 1.00 11.41 336 THR B C 1
ATOM 6720 O O . THR B 1 330 ? 51.269 -1.258 41.041 1.00 12.53 336 THR B O 1
ATOM 6724 N N . HIS B 1 331 ? 49.350 -0.462 41.955 1.00 11.58 337 HIS B N 1
ATOM 6725 C CA . HIS B 1 331 ? 49.416 -1.260 43.179 1.00 11.31 337 HIS B CA 1
ATOM 6726 C C . HIS B 1 331 ? 49.422 -2.757 42.839 1.00 11.01 337 HIS B C 1
ATOM 6727 O O . HIS B 1 331 ? 50.232 -3.529 43.339 1.00 11.35 337 HIS B O 1
ATOM 6734 N N . LEU B 1 332 ? 48.460 -3.189 41.993 1.00 10.71 338 LEU B N 1
ATOM 6735 C CA . LEU B 1 332 ? 48.398 -4.604 41.586 1.00 11.16 338 LEU B CA 1
ATOM 6736 C C . LEU B 1 332 ? 49.692 -5.032 40.859 1.00 10.89 338 LEU B C 1
ATOM 6737 O O . LEU B 1 332 ? 50.254 -6.104 41.135 1.00 11.64 338 LEU B O 1
ATOM 6742 N N . ASN B 1 333 ? 50.175 -4.163 39.962 1.00 11.57 339 ASN B N 1
ATOM 6743 C CA . ASN B 1 333 ? 51.393 -4.459 39.216 1.00 11.04 339 ASN B CA 1
ATOM 6744 C C . ASN B 1 333 ? 52.609 -4.607 40.145 1.00 11.74 339 ASN B C 1
ATOM 6745 O O . ASN B 1 333 ? 53.385 -5.572 40.031 1.00 11.75 339 ASN B O 1
ATOM 6750 N N . GLU B 1 334 ? 52.728 -3.685 41.112 1.00 11.49 340 GLU B N 1
ATOM 6751 C CA . GLU B 1 334 ? 53.829 -3.724 42.065 1.00 11.52 340 GLU B CA 1
ATOM 6752 C C . GLU B 1 334 ? 53.742 -4.925 43.008 1.00 11.50 340 GLU B C 1
ATOM 6753 O O . GLU B 1 334 ? 54.734 -5.440 43.485 1.00 12.92 340 GLU B O 1
ATOM 6759 N N . THR B 1 335 ? 52.534 -5.386 43.291 1.00 11.08 341 THR B N 1
ATOM 6760 C CA . THR B 1 335 ? 52.363 -6.534 44.166 1.00 11.33 341 THR B CA 1
ATOM 6761 C C . THR B 1 335 ? 53.032 -7.740 43.471 1.00 12.05 341 THR B C 1
ATOM 6762 O O . THR B 1 335 ? 53.665 -8.562 44.127 1.00 13.37 341 THR B O 1
ATOM 6766 N N . ILE B 1 336 ? 52.794 -7.906 42.159 1.00 11.48 342 ILE B N 1
ATOM 6767 C CA . ILE B 1 336 ? 53.455 -8.968 41.395 1.00 12.22 342 ILE B CA 1
ATOM 6768 C C . ILE B 1 336 ? 54.977 -8.812 41.448 1.00 11.89 342 ILE B C 1
ATOM 6769 O O . ILE B 1 336 ? 55.705 -9.801 41.701 1.00 12.83 342 ILE B O 1
ATOM 6774 N N . PHE B 1 337 ? 55.451 -7.604 41.149 1.00 12.02 343 PHE B N 1
ATOM 6775 C CA . PHE B 1 337 ? 56.885 -7.346 41.157 1.00 11.27 343 PHE B CA 1
ATOM 6776 C C . PHE B 1 337 ? 57.514 -7.738 42.501 1.00 12.26 343 PHE B C 1
ATOM 6777 O O . PHE B 1 337 ? 58.570 -8.407 42.555 1.00 13.32 343 PHE B O 1
ATOM 6785 N N . ALA B 1 338 ? 56.915 -7.291 43.597 1.00 12.41 344 ALA B N 1
ATOM 6786 C CA . ALA B 1 338 ? 57.435 -7.537 44.940 1.00 12.41 344 ALA B CA 1
ATOM 6787 C C . ALA B 1 338 ? 57.556 -9.034 45.233 1.00 12.28 344 ALA B C 1
ATOM 6788 O O . ALA B 1 338 ? 58.571 -9.488 45.762 1.00 13.51 344 ALA B O 1
ATOM 6790 N N . ALA B 1 339 ? 56.539 -9.820 44.863 1.00 11.72 345 ALA B N 1
ATOM 6791 C CA . ALA B 1 339 ? 56.581 -11.253 45.109 1.00 13.55 345 ALA B CA 1
ATOM 6792 C C . ALA B 1 339 ? 57.751 -11.877 44.354 1.00 13.24 345 ALA B C 1
ATOM 6793 O O . ALA B 1 339 ? 58.443 -12.745 44.880 1.00 14.09 345 ALA B O 1
ATOM 6795 N N . GLY B 1 340 ? 57.922 -11.478 43.093 1.00 12.94 346 GLY B N 1
ATOM 6796 C CA . GLY B 1 340 ? 58.965 -12.042 42.263 1.00 12.82 346 GLY B CA 1
ATOM 6797 C C . GLY B 1 340 ? 60.344 -11.737 42.815 1.00 12.28 346 GLY B C 1
ATOM 6798 O O . GLY B 1 340 ? 61.166 -12.647 43.018 1.00 13.36 346 GLY B O 1
ATOM 6799 N N . ILE B 1 341 ? 60.596 -10.460 43.062 1.00 12.97 347 ILE B N 1
ATOM 6800 C CA . ILE B 1 341 ? 61.906 -10.079 43.569 1.00 14.37 347 ILE B CA 1
ATOM 6801 C C . ILE B 1 341 ? 62.147 -10.589 44.990 1.00 13.43 347 ILE B C 1
ATOM 6802 O O . ILE B 1 341 ? 63.264 -10.947 45.304 1.00 14.31 347 ILE B O 1
ATOM 6807 N N . ALA B 1 342 ? 61.108 -10.754 45.817 1.00 12.85 348 ALA B N 1
ATOM 6808 C CA . ALA B 1 342 ? 61.278 -11.395 47.120 1.00 12.93 348 ALA B CA 1
ATOM 6809 C C . ALA B 1 342 ? 61.740 -12.836 46.936 1.00 13.88 348 ALA B C 1
ATOM 6810 O O . ALA B 1 342 ? 62.638 -13.267 47.640 1.00 13.92 348 ALA B O 1
ATOM 6812 N N . SER B 1 343 ? 61.105 -13.574 46.000 1.00 12.76 349 SER B N 1
ATOM 6813 C CA . SER B 1 343 ? 61.522 -14.937 45.702 1.00 12.38 349 SER B CA 1
ATOM 6814 C C . SER B 1 343 ? 63.007 -15.000 45.371 1.00 11.63 349 SER B C 1
ATOM 6815 O O . SER B 1 343 ? 63.723 -15.858 45.875 1.00 13.98 349 SER B O 1
ATOM 6818 N N . SER B 1 344 ? 63.426 -14.135 44.466 1.00 12.16 350 SER B N 1
ATOM 6819 C CA . SER B 1 344 ? 64.818 -14.075 44.009 1.00 12.86 350 SER B CA 1
ATOM 6820 C C . SER B 1 344 ? 65.745 -13.748 45.173 1.00 12.70 350 SER B C 1
ATOM 6821 O O . SER B 1 344 ? 66.821 -14.355 45.322 1.00 15.17 350 SER B O 1
ATOM 6824 N N . HIS B 1 345 ? 65.411 -12.692 45.923 1.00 13.72 351 HIS B N 1
ATOM 6825 C CA . HIS B 1 345 ? 66.230 -12.235 47.042 1.00 13.39 351 HIS B CA 1
ATOM 6826 C C . HIS B 1 345 ? 66.443 -13.356 48.054 1.00 14.71 351 HIS B C 1
ATOM 6827 O O . HIS B 1 345 ? 67.471 -13.375 48.719 1.00 15.96 351 HIS B O 1
ATOM 6834 N N . GLN B 1 346 ? 65.421 -14.232 48.201 1.00 14.04 352 GLN B N 1
ATOM 6835 C CA . GLN B 1 346 ? 65.447 -15.317 49.163 1.00 15.77 352 GLN B CA 1
ATOM 6836 C C . GLN B 1 346 ? 66.067 -16.588 48.583 1.00 16.86 352 GLN B C 1
ATOM 6837 O O . GLN B 1 346 ? 65.878 -17.641 49.176 1.00 18.23 352 GLN B O 1
ATOM 6843 N N . GLY B 1 347 ? 66.783 -16.511 47.443 1.00 16.47 353 GLY B N 1
ATOM 6844 C CA . GLY B 1 347 ? 67.346 -17.706 46.819 1.00 17.97 353 GLY B CA 1
ATOM 6845 C C . GLY B 1 347 ? 68.437 -18.370 47.665 1.00 17.00 353 GLY B C 1
ATOM 6846 O O . GLY B 1 347 ? 69.060 -17.741 48.493 1.00 18.04 353 GLY B O 1
ATOM 6847 N N . GLN B 1 348 ? 68.653 -19.659 47.402 1.00 17.56 354 GLN B N 1
ATOM 6848 C CA . GLN B 1 348 ? 69.575 -20.489 48.142 1.00 18.93 354 GLN B CA 1
ATOM 6849 C C . GLN B 1 348 ? 70.400 -21.333 47.169 1.00 17.70 354 GLN B C 1
ATOM 6850 O O . GLN B 1 348 ? 69.955 -21.657 46.069 1.00 16.74 354 GLN B O 1
ATOM 6856 N N . LYS B 1 349 ? 71.618 -21.662 47.600 1.00 18.67 355 LYS B N 1
ATOM 6857 C CA . LYS B 1 349 ? 72.572 -22.425 46.810 1.00 17.76 355 LYS B CA 1
ATOM 6858 C C . LYS B 1 349 ? 72.193 -23.904 46.771 1.00 18.75 355 LYS B C 1
ATOM 6859 O O . LYS B 1 349 ? 71.963 -24.536 47.818 1.00 20.62 355 LYS B O 1
ATOM 6865 N N . MET B 1 350 ? 72.192 -24.459 45.558 1.00 17.26 356 MET B N 1
ATOM 6866 C CA . MET B 1 350 ? 72.008 -25.883 45.345 1.00 19.39 356 MET B CA 1
ATOM 6867 C C . MET B 1 350 ? 73.330 -26.621 45.393 1.00 18.63 356 MET B C 1
ATOM 6868 O O . MET B 1 350 ? 74.371 -25.999 45.329 1.00 19.79 356 MET B O 1
ATOM 6873 N N . LYS B 1 351 ? 73.277 -27.955 45.447 1.00 19.72 357 LYS B N 1
ATOM 6874 C CA . LYS B 1 351 ? 74.475 -28.773 45.452 1.00 21.64 357 LYS B CA 1
ATOM 6875 C C . LYS B 1 351 ? 75.405 -28.462 44.280 1.00 21.22 357 LYS B C 1
ATOM 6876 O O . LYS B 1 351 ? 76.619 -28.525 44.460 1.00 21.72 357 LYS B O 1
ATOM 6882 N N . SER B 1 352 ? 74.861 -28.181 43.080 1.00 20.53 358 SER B N 1
ATOM 6883 C CA . SER B 1 352 ? 75.699 -27.970 41.895 1.00 20.12 358 SER B CA 1
ATOM 6884 C C . SER B 1 352 ? 76.363 -26.596 41.913 1.00 19.77 358 SER B C 1
ATOM 6885 O O . SER B 1 352 ? 77.248 -26.328 41.114 1.00 21.22 358 SER B O 1
ATOM 6888 N N . GLY B 1 353 ? 75.887 -25.701 42.794 1.00 19.46 359 GLY B N 1
ATOM 6889 C CA . GLY B 1 353 ? 76.427 -24.353 42.916 1.00 19.82 359 GLY B CA 1
ATOM 6890 C C . GLY B 1 353 ? 75.490 -23.262 42.403 1.00 18.17 359 GLY B C 1
ATOM 6891 O O . GLY B 1 353 ? 75.674 -22.086 42.717 1.00 19.65 359 GLY B O 1
ATOM 6892 N N . VAL B 1 354 ? 74.501 -23.648 41.587 1.00 16.32 360 VAL B N 1
ATOM 6893 C CA . VAL B 1 354 ? 73.540 -22.688 41.094 1.00 16.95 360 VAL B CA 1
ATOM 6894 C C . VAL B 1 354 ? 72.624 -22.291 42.257 1.00 16.50 360 VAL B C 1
ATOM 6895 O O . VAL B 1 354 ? 72.385 -23.104 43.157 1.00 16.51 360 VAL B O 1
ATOM 6899 N N . TYR B 1 355 ? 72.166 -21.032 42.217 1.00 14.97 361 TYR B N 1
ATOM 6900 C CA . TYR B 1 355 ? 71.148 -20.508 43.129 1.00 15.74 361 TYR B CA 1
ATOM 6901 C C . TYR B 1 355 ? 69.747 -20.774 42.588 1.00 15.18 361 TYR B C 1
ATOM 6902 O O . TYR B 1 355 ? 69.465 -20.525 41.404 1.00 15.92 361 TYR B O 1
ATOM 6911 N N . LEU B 1 356 ? 68.884 -21.220 43.503 1.00 15.10 362 LEU B N 1
ATOM 6912 C CA . LEU B 1 356 ? 67.470 -21.412 43.231 1.00 14.25 362 LEU B CA 1
ATOM 6913 C C . LEU B 1 356 ? 66.658 -20.436 44.083 1.00 14.92 362 LEU B C 1
ATOM 6914 O O . LEU B 1 356 ? 66.860 -20.340 45.295 1.00 14.95 362 LEU B O 1
ATOM 6919 N N . ASN B 1 357 ? 65.740 -19.714 43.439 1.00 14.43 363 ASN B N 1
ATOM 6920 C CA . ASN B 1 357 ? 64.862 -18.781 44.126 1.00 14.19 363 ASN B CA 1
ATOM 6921 C C . ASN B 1 357 ? 63.895 -19.537 45.041 1.00 12.68 363 ASN B C 1
ATOM 6922 O O . ASN B 1 357 ? 63.693 -20.748 44.943 1.00 14.15 363 ASN B O 1
ATOM 6927 N N . ASP B 1 358 ? 63.254 -18.798 45.932 1.00 13.36 364 ASP B N 1
ATOM 6928 C CA . ASP B 1 358 ? 62.324 -19.346 46.911 1.00 14.26 364 ASP B CA 1
ATOM 6929 C C . ASP B 1 358 ? 61.055 -19.858 46.243 1.00 13.24 364 ASP B C 1
ATOM 6930 O O . ASP B 1 358 ? 60.297 -19.086 45.673 1.00 13.68 364 ASP B O 1
ATOM 6935 N N . ASP B 1 359 ? 60.805 -21.175 46.346 1.00 13.61 365 ASP B N 1
ATOM 6936 C CA . ASP B 1 359 ? 59.717 -21.799 45.617 1.00 14.57 365 ASP B CA 1
ATOM 6937 C C . ASP B 1 359 ? 58.350 -21.253 46.069 1.00 14.30 365 ASP B C 1
ATOM 6938 O O . ASP B 1 359 ? 57.503 -20.891 45.243 1.00 16.28 365 ASP B O 1
ATOM 6943 N N . MET B 1 360 ? 58.129 -21.124 47.369 1.00 13.61 366 MET B N 1
ATOM 6944 C CA . MET B 1 360 ? 56.836 -20.664 47.896 1.00 12.82 366 MET B CA 1
ATOM 6945 C C . MET B 1 360 ? 56.517 -19.271 47.346 1.00 13.26 366 MET B C 1
ATOM 6946 O O . MET B 1 360 ? 55.432 -19.014 46.831 1.00 14.73 366 MET B O 1
ATOM 6951 N N . LEU B 1 361 ? 57.490 -18.353 47.440 1.00 13.30 367 LEU B N 1
ATOM 6952 C CA . LEU B 1 361 ? 57.248 -16.999 46.958 1.00 13.24 367 LEU B CA 1
ATOM 6953 C C . LEU B 1 361 ? 57.073 -16.946 45.438 1.00 12.15 367 LEU B C 1
ATOM 6954 O O . LEU B 1 361 ? 56.369 -16.058 44.946 1.00 13.54 367 LEU B O 1
ATOM 6959 N N . ALA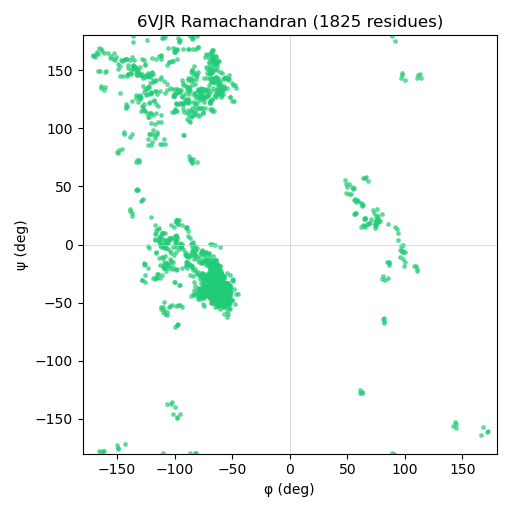 B 1 362 ? 57.707 -17.860 44.686 1.00 12.70 368 ALA B N 1
ATOM 6960 C CA . ALA B 1 362 ? 57.455 -17.961 43.263 1.00 12.19 368 ALA B CA 1
ATOM 6961 C C . ALA B 1 362 ? 55.982 -18.287 43.018 1.00 11.97 368 ALA B C 1
ATOM 6962 O O . ALA B 1 362 ? 55.398 -17.791 42.063 1.00 12.61 368 ALA B O 1
ATOM 6964 N N . GLN B 1 363 ? 55.440 -19.239 43.791 1.00 12.04 369 GLN B N 1
ATOM 6965 C CA . GLN B 1 363 ? 54.048 -19.616 43.634 1.00 12.68 369 GLN B CA 1
ATOM 6966 C C . GLN B 1 363 ? 53.143 -18.412 43.817 1.00 12.12 369 GLN B C 1
ATOM 6967 O O . GLN B 1 363 ? 52.184 -18.257 43.092 1.00 13.21 369 GLN B O 1
ATOM 6973 N N . VAL B 1 364 ? 53.454 -17.593 44.796 1.00 12.61 370 VAL B N 1
ATOM 6974 C CA . VAL B 1 364 ? 52.658 -16.418 45.092 1.00 12.97 370 VAL B CA 1
ATOM 6975 C C . VAL B 1 364 ? 52.718 -15.381 43.958 1.00 13.02 370 VAL B C 1
ATOM 6976 O O . VAL B 1 364 ? 51.733 -14.766 43.613 1.00 13.76 370 VAL B O 1
ATOM 6980 N N . CYS B 1 365 ? 53.926 -15.158 43.421 1.00 12.04 371 CYS B N 1
ATOM 6981 C CA . CYS B 1 365 ? 54.129 -14.301 42.274 1.00 11.97 371 CYS B CA 1
ATOM 6982 C C . CYS B 1 365 ? 53.213 -14.753 41.133 1.00 11.66 371 CYS B C 1
ATOM 6983 O O . CYS B 1 365 ? 52.369 -14.021 40.643 1.00 12.30 371 CYS B O 1
ATOM 6986 N N . LYS B 1 366 ? 53.396 -15.994 40.708 1.00 11.46 372 LYS B N 1
ATOM 6987 C CA . LYS B 1 366 ? 52.636 -16.559 39.592 1.00 11.44 372 LYS B CA 1
ATOM 6988 C C . LYS B 1 366 ? 51.130 -16.532 39.876 1.00 10.56 372 LYS B C 1
ATOM 6989 O O . LYS B 1 366 ? 50.335 -16.152 39.006 1.00 11.50 372 LYS B O 1
ATOM 6995 N N . HIS B 1 367 ? 50.752 -16.910 41.089 1.00 11.38 373 HIS B N 1
ATOM 6996 C CA . HIS B 1 367 ? 49.313 -16.985 41.359 1.00 11.25 373 HIS B CA 1
ATOM 6997 C C . HIS B 1 367 ? 48.665 -15.605 41.229 1.00 11.50 373 HIS B C 1
ATOM 6998 O O . HIS B 1 367 ? 47.556 -15.477 40.724 1.00 12.00 373 HIS B O 1
ATOM 7005 N N . ASN B 1 368 ? 49.338 -14.562 41.699 1.00 10.97 374 ASN B N 1
ATOM 7006 C CA . ASN B 1 368 ? 48.866 -13.205 41.498 1.00 10.63 374 ASN B CA 1
ATOM 7007 C C . ASN B 1 368 ? 48.849 -12.818 40.011 1.00 10.88 374 ASN B C 1
ATOM 7008 O O . ASN B 1 368 ? 47.974 -12.053 39.592 1.00 12.33 374 ASN B O 1
ATOM 7013 N N A VAL B 1 369 ? 49.876 -13.238 39.242 0.59 10.81 375 VAL B N 1
ATOM 7014 N N B VAL B 1 369 ? 49.824 -13.299 39.229 0.41 11.01 375 VAL B N 1
ATOM 7015 C CA A VAL B 1 369 ? 49.911 -13.046 37.797 0.59 10.84 375 VAL B CA 1
ATOM 7016 C CA B VAL B 1 369 ? 49.846 -12.963 37.820 0.41 10.65 375 VAL B CA 1
ATOM 7017 C C A VAL B 1 369 ? 48.682 -13.635 37.095 0.59 11.01 375 VAL B C 1
ATOM 7018 C C B VAL B 1 369 ? 48.729 -13.679 37.047 0.41 10.78 375 VAL B C 1
ATOM 7019 O O A VAL B 1 369 ? 48.227 -13.071 36.104 0.59 11.49 375 VAL B O 1
ATOM 7020 O O B VAL B 1 369 ? 48.382 -13.236 35.954 0.41 10.85 375 VAL B O 1
ATOM 7027 N N . THR B 1 370 ? 48.109 -14.733 37.617 1.00 11.13 376 THR B N 1
ATOM 7028 C CA . THR B 1 370 ? 46.934 -15.347 36.975 1.00 10.88 376 THR B CA 1
ATOM 7029 C C . THR B 1 370 ? 45.684 -14.482 37.153 1.00 10.96 376 THR B C 1
ATOM 7030 O O . THR B 1 370 ? 44.663 -14.775 36.496 1.00 12.10 376 THR B O 1
ATOM 7034 N N . ARG B 1 371 ? 45.743 -13.488 38.070 1.00 10.89 377 ARG B N 1
ATOM 7035 C CA . ARG B 1 371 ? 44.597 -12.669 38.444 1.00 10.85 377 ARG B CA 1
ATOM 7036 C C . ARG B 1 371 ? 44.739 -11.223 37.978 1.00 11.63 377 ARG B C 1
ATOM 7037 O O . ARG B 1 371 ? 43.887 -10.698 37.285 1.00 13.92 377 ARG B O 1
ATOM 7045 N N . PHE B 1 372 ? 45.845 -10.570 38.329 1.00 10.86 378 PHE B N 1
ATOM 7046 C CA . PHE B 1 372 ? 45.877 -9.117 38.272 1.00 11.84 378 PHE B CA 1
ATOM 7047 C C . PHE B 1 372 ? 45.961 -8.535 36.853 1.00 11.65 378 PHE B C 1
ATOM 7048 O O . PHE B 1 372 ? 45.389 -7.447 36.644 1.00 11.57 378 PHE B O 1
ATOM 7056 N N . PRO B 1 373 ? 46.672 -9.142 35.859 1.00 11.54 379 PRO B N 1
ATOM 7057 C CA . PRO B 1 373 ? 46.666 -8.614 34.488 1.00 11.74 379 PRO B CA 1
ATOM 7058 C C . PRO B 1 373 ? 45.241 -8.420 33.960 1.00 10.51 379 PRO B C 1
ATOM 7059 O O . PRO B 1 373 ? 44.951 -7.460 33.245 1.00 11.68 379 PRO B O 1
ATOM 7063 N N . TYR B 1 374 ? 44.343 -9.334 34.346 1.00 10.48 380 TYR B N 1
ATOM 7064 C CA . TYR B 1 374 ? 42.956 -9.244 33.894 1.00 11.51 380 TYR B CA 1
ATOM 7065 C C . TYR B 1 374 ? 42.262 -7.988 34.437 1.00 11.57 380 TYR B C 1
ATOM 7066 O O . TYR B 1 374 ? 41.460 -7.371 33.741 1.00 13.04 380 TYR B O 1
ATOM 7075 N N . GLU B 1 375 ? 42.554 -7.630 35.685 1.00 10.69 381 GLU B N 1
ATOM 7076 C CA . GLU B 1 375 ? 41.995 -6.430 36.286 1.00 10.89 381 GLU B CA 1
ATOM 7077 C C . GLU B 1 375 ? 42.656 -5.168 35.720 1.00 10.50 381 GLU B C 1
ATOM 7078 O O . GLU B 1 375 ? 41.974 -4.176 35.443 1.00 11.79 381 GLU B O 1
ATOM 7084 N N . ILE B 1 376 ? 44.005 -5.206 35.530 1.00 11.53 382 ILE B N 1
ATOM 7085 C CA . ILE B 1 376 ? 44.681 -4.061 34.940 1.00 11.14 382 ILE B CA 1
ATOM 7086 C C . ILE B 1 376 ? 44.089 -3.780 33.542 1.00 10.49 382 ILE B C 1
ATOM 7087 O O . ILE B 1 376 ? 43.829 -2.616 33.183 1.00 12.75 382 ILE B O 1
ATOM 7092 N N A SER B 1 377 ? 43.858 -4.836 32.760 0.51 10.48 383 SER B N 1
ATOM 7093 N N B SER B 1 377 ? 43.876 -4.851 32.768 0.49 10.66 383 SER B N 1
ATOM 7094 C CA A SER B 1 377 ? 43.277 -4.694 31.435 0.51 10.87 383 SER B CA 1
ATOM 7095 C CA B SER B 1 377 ? 43.276 -4.765 31.447 0.49 11.22 383 SER B CA 1
ATOM 7096 C C A SER B 1 377 ? 41.859 -4.116 31.507 0.51 10.61 383 SER B C 1
ATOM 7097 C C B SER B 1 377 ? 41.877 -4.139 31.508 0.49 10.93 383 SER B C 1
ATOM 7098 O O A SER B 1 377 ? 41.486 -3.225 30.735 0.51 11.94 383 SER B O 1
ATOM 7099 O O B SER B 1 377 ? 41.542 -3.244 30.728 0.49 12.53 383 SER B O 1
ATOM 7104 N N . ARG B 1 378 ? 41.056 -4.619 32.436 1.00 11.07 384 ARG B N 1
ATOM 7105 C CA . ARG B 1 378 ? 39.692 -4.110 32.594 1.00 11.00 384 ARG B CA 1
ATOM 7106 C C . ARG B 1 378 ? 39.706 -2.595 32.885 1.00 10.50 384 ARG B C 1
ATOM 7107 O O . ARG B 1 378 ? 38.955 -1.836 32.257 1.00 11.73 384 ARG B O 1
ATOM 7115 N N . LEU B 1 379 ? 40.569 -2.171 33.830 1.00 10.43 385 LEU B N 1
ATOM 7116 C CA . LEU B 1 379 ? 40.658 -0.766 34.195 1.00 10.91 385 LEU B CA 1
ATOM 7117 C C . LEU B 1 379 ? 41.136 0.083 33.011 1.00 11.23 385 LEU B C 1
ATOM 7118 O O . LEU B 1 379 ? 40.686 1.208 32.807 1.00 11.71 385 LEU B O 1
ATOM 7123 N N . ALA B 1 380 ? 42.135 -0.409 32.256 1.00 11.19 386 ALA B N 1
ATOM 7124 C CA . ALA B 1 380 ? 42.565 0.300 31.059 1.00 11.74 386 ALA B CA 1
ATOM 7125 C C . ALA B 1 380 ? 41.416 0.535 30.057 1.00 11.72 386 ALA B C 1
ATOM 7126 O O . ALA B 1 380 ? 41.325 1.605 29.444 1.00 12.54 386 ALA B O 1
ATOM 7128 N N . GLN B 1 381 ? 40.549 -0.480 29.875 1.00 11.88 387 GLN B N 1
ATOM 7129 C CA . GLN B 1 381 ? 39.428 -0.358 28.958 1.00 12.57 387 GLN B CA 1
ATOM 7130 C C . GLN B 1 381 ? 38.415 0.665 29.473 1.00 12.85 387 GLN B C 1
ATOM 7131 O O . GLN B 1 381 ? 37.872 1.429 28.684 1.00 13.47 387 GLN B O 1
ATOM 7137 N N . ASP B 1 382 ? 38.247 0.744 30.799 1.00 12.61 388 ASP B N 1
ATOM 7138 C CA . ASP B 1 382 ? 37.358 1.725 31.415 1.00 12.48 388 ASP B CA 1
ATOM 7139 C C . ASP B 1 382 ? 37.877 3.133 31.092 1.00 11.83 388 ASP B C 1
ATOM 7140 O O . ASP B 1 382 ? 37.197 4.008 30.540 1.00 14.02 388 ASP B O 1
ATOM 7145 N N . ILE B 1 383 ? 39.166 3.348 31.318 1.00 11.55 389 ILE B N 1
ATOM 7146 C CA . ILE B 1 383 ? 39.739 4.667 31.113 1.00 12.88 389 ILE B CA 1
ATOM 7147 C C . ILE B 1 383 ? 39.710 5.091 29.623 1.00 12.16 389 ILE B C 1
ATOM 7148 O O . ILE B 1 383 ? 39.571 6.275 29.289 1.00 12.76 389 ILE B O 1
ATOM 7153 N N . ALA B 1 384 ? 39.951 4.142 28.718 1.00 11.58 390 ALA B N 1
ATOM 7154 C CA . ALA B 1 384 ? 40.019 4.422 27.292 1.00 12.07 390 ALA B CA 1
ATOM 7155 C C . ALA B 1 384 ? 38.696 4.900 26.705 1.00 12.91 390 ALA B C 1
ATOM 7156 O O . ALA B 1 384 ? 38.719 5.727 25.815 1.00 15.07 390 ALA B O 1
ATOM 7158 N N . GLY B 1 385 ? 37.586 4.290 27.130 1.00 13.44 391 GLY B N 1
ATOM 7159 C CA . GLY B 1 385 ? 36.299 4.543 26.523 1.00 13.90 391 GLY B CA 1
ATOM 7160 C C . GLY B 1 385 ? 36.000 3.583 25.363 1.00 13.60 391 GLY B C 1
ATOM 7161 O O . GLY B 1 385 ? 36.795 2.735 24.984 1.00 14.96 391 GLY B O 1
ATOM 7162 N N . GLY B 1 386 ? 34.818 3.771 24.761 1.00 13.24 392 GLY B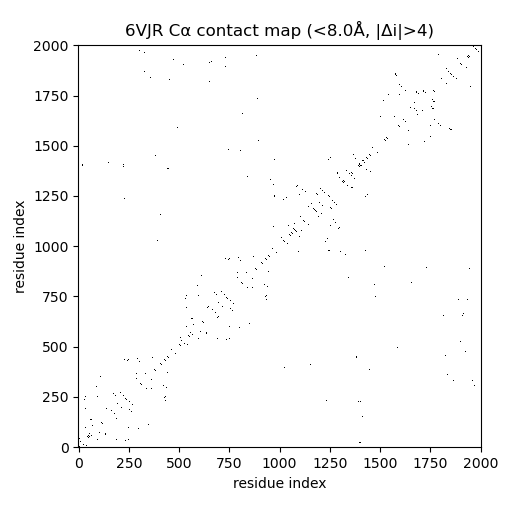 N 1
ATOM 7163 C CA . GLY B 1 386 ? 34.296 2.832 23.798 1.00 15.22 392 GLY B CA 1
ATOM 7164 C C . GLY B 1 386 ? 35.079 2.726 22.495 1.00 14.28 392 GLY B C 1
ATOM 7165 O O . GLY B 1 386 ? 35.062 1.680 21.834 1.00 15.00 392 GLY B O 1
ATOM 7166 N N . LEU B 1 387 ? 35.789 3.802 22.134 1.00 15.27 393 LEU B N 1
ATOM 7167 C CA . LEU B 1 387 ? 36.535 3.825 20.898 1.00 16.97 393 LEU B CA 1
ATOM 7168 C C . LEU B 1 387 ? 37.640 2.768 20.881 1.00 15.68 393 LEU B C 1
ATOM 7169 O O . LEU B 1 387 ? 38.120 2.403 19.819 1.00 19.71 393 LEU B O 1
ATOM 7174 N N . VAL B 1 388 ? 38.010 2.240 22.029 1.00 15.97 394 VAL B N 1
ATOM 7175 C CA . VAL B 1 388 ? 39.039 1.223 22.069 1.00 17.27 394 VAL B CA 1
ATOM 7176 C C . VAL B 1 388 ? 38.594 0.005 21.255 1.00 16.00 394 VAL B C 1
ATOM 7177 O O . VAL B 1 388 ? 39.440 -0.751 20.772 1.00 21.51 394 VAL B O 1
ATOM 7181 N N . VAL B 1 389 ? 37.261 -0.219 21.115 1.00 14.48 395 VAL B N 1
ATOM 7182 C CA . VAL B 1 389 ? 36.756 -1.335 20.332 1.00 16.40 395 VAL B CA 1
ATOM 7183 C C . VAL B 1 389 ? 35.940 -0.927 19.099 1.00 17.94 395 VAL B C 1
ATOM 7184 O O . VAL B 1 389 ? 35.525 -1.811 18.377 1.00 25.44 395 VAL B O 1
ATOM 7188 N N . THR B 1 390 ? 35.635 0.351 18.873 1.00 15.46 396 THR B N 1
ATOM 7189 C CA . THR B 1 390 ? 34.814 0.754 17.749 1.00 15.62 396 THR B CA 1
ATOM 7190 C C . THR B 1 390 ? 35.583 1.647 16.781 1.00 15.12 396 THR B C 1
ATOM 7191 O O . THR B 1 390 ? 35.011 2.118 15.807 1.00 16.79 396 THR B O 1
ATOM 7195 N N . LEU B 1 391 ? 36.892 1.794 16.963 1.00 15.03 397 LEU B N 1
ATOM 7196 C CA . LEU B 1 391 ? 37.686 2.662 16.124 1.00 14.71 397 LEU B CA 1
ATOM 7197 C C . LEU B 1 391 ? 37.701 2.155 14.673 1.00 13.85 397 LEU B C 1
ATOM 7198 O O . LEU B 1 391 ? 37.989 0.976 14.394 1.00 14.49 397 LEU B O 1
ATOM 7203 N N . PRO B 1 392 ? 37.452 3.006 13.669 1.00 14.73 398 PRO B N 1
ATOM 7204 C CA . PRO B 1 392 ? 37.654 2.582 12.272 1.00 14.25 398 PRO B CA 1
ATOM 7205 C C . PRO B 1 392 ? 39.114 2.265 11.932 1.00 14.05 398 PRO B C 1
ATOM 7206 O O . PRO B 1 392 ? 40.001 2.716 12.630 1.00 16.43 398 PRO B O 1
ATOM 7210 N N . SER B 1 393 ? 39.302 1.541 10.832 1.00 14.31 399 SER B N 1
ATOM 7211 C CA . SER B 1 393 ? 40.614 1.100 10.361 1.00 13.67 399 SER B CA 1
ATOM 7212 C C . SER B 1 393 ? 41.461 2.287 9.908 1.00 13.53 399 SER B C 1
ATOM 7213 O O . SER B 1 393 ? 40.954 3.356 9.528 1.00 15.06 399 SER B O 1
ATOM 7216 N N . GLU B 1 394 ? 42.771 2.043 9.896 1.00 14.68 400 GLU B N 1
ATOM 7217 C CA . GLU B 1 394 ? 43.704 2.981 9.300 1.00 15.08 400 GLU B CA 1
ATOM 7218 C C . GLU B 1 394 ? 43.383 3.281 7.833 1.00 15.52 400 GLU B C 1
ATOM 7219 O O . GLU B 1 394 ? 43.548 4.420 7.402 1.00 17.79 400 GLU B O 1
ATOM 7225 N N . LYS B 1 395 ? 42.914 2.273 7.078 1.00 15.36 401 LYS B N 1
ATOM 7226 C CA . LYS B 1 395 ? 42.548 2.489 5.692 1.00 16.63 401 LYS B CA 1
ATOM 7227 C C . LYS B 1 395 ? 41.423 3.515 5.586 1.00 16.65 401 LYS B C 1
ATOM 7228 O O . LYS B 1 395 ? 41.410 4.300 4.640 1.00 17.03 401 LYS B O 1
ATOM 7234 N N . ASP B 1 396 ? 40.484 3.535 6.552 1.00 15.50 402 ASP B N 1
ATOM 7235 C CA . ASP B 1 396 ? 39.474 4.571 6.589 1.00 15.56 402 ASP B CA 1
ATOM 7236 C C . ASP B 1 396 ? 40.087 5.932 6.945 1.00 14.97 402 ASP B C 1
ATOM 7237 O O . ASP B 1 396 ? 39.742 6.960 6.352 1.00 16.41 402 ASP B O 1
ATOM 7242 N N . PHE B 1 397 ? 40.994 5.943 7.923 1.00 15.25 403 PHE B N 1
ATOM 7243 C CA . PHE B 1 397 ? 41.668 7.176 8.309 1.00 16.83 403 PHE B CA 1
ATOM 7244 C C . PHE B 1 397 ? 42.454 7.804 7.136 1.00 17.06 403 PHE B C 1
ATOM 7245 O O . PHE B 1 397 ? 42.634 9.024 7.080 1.00 18.29 403 PHE B O 1
ATOM 7253 N N . ARG B 1 398 ? 42.979 6.969 6.223 1.00 17.85 404 ARG B N 1
ATOM 7254 C CA . ARG B 1 398 ? 43.801 7.467 5.131 1.00 18.53 404 ARG B CA 1
ATOM 7255 C C . ARG B 1 398 ? 42.972 7.706 3.865 1.00 17.99 404 ARG B C 1
ATOM 7256 O O . ARG B 1 398 ? 43.482 8.219 2.883 1.00 20.77 404 ARG B O 1
ATOM 7264 N N . HIS B 1 399 ? 41.664 7.422 3.938 1.00 15.99 405 HIS B N 1
ATOM 7265 C CA . HIS B 1 399 ? 40.794 7.589 2.795 1.00 17.12 405 HIS B CA 1
ATOM 7266 C C . HIS B 1 399 ? 40.589 9.080 2.543 1.00 16.59 405 HIS B C 1
ATOM 7267 O O . HIS B 1 399 ? 40.504 9.865 3.474 1.00 17.76 405 HIS B O 1
ATOM 7274 N N . PRO B 1 400 ? 40.496 9.548 1.278 1.00 18.20 406 PRO B N 1
ATOM 7275 C CA . PRO B 1 400 ? 40.394 10.980 1.001 1.00 19.07 406 PRO B CA 1
ATOM 7276 C C . PRO B 1 400 ? 39.108 11.659 1.466 1.00 18.97 406 PRO B C 1
ATOM 7277 O O . PRO B 1 400 ? 39.088 12.874 1.630 1.00 21.35 406 PRO B O 1
ATOM 7281 N N . GLU B 1 401 ? 38.057 10.860 1.675 1.00 18.01 407 GLU B N 1
ATOM 7282 C CA . GLU B 1 401 ? 36.785 11.362 2.163 1.00 19.67 407 GLU B CA 1
ATOM 7283 C C . GLU B 1 401 ? 36.543 11.013 3.636 1.00 19.06 407 GLU B C 1
ATOM 7284 O O . GLU B 1 401 ? 36.224 11.889 4.462 1.00 21.30 407 GLU B O 1
ATOM 7290 N N . ALA B 1 402 ? 36.655 9.725 3.964 1.00 17.03 408 ALA B N 1
ATOM 7291 C CA . ALA B 1 402 ? 36.449 9.276 5.338 1.00 17.16 408 ALA B CA 1
ATOM 7292 C C . ALA B 1 402 ? 37.509 9.832 6.299 1.00 17.19 408 ALA B C 1
ATOM 7293 O O . ALA B 1 402 ? 37.211 10.101 7.471 1.00 18.44 408 ALA B O 1
ATOM 7295 N N . GLY B 1 403 ? 38.743 10.005 5.802 1.00 15.82 409 GLY B N 1
ATOM 7296 C CA . GLY B 1 403 ? 39.869 10.406 6.622 1.00 16.83 409 GLY B CA 1
ATOM 7297 C C . GLY B 1 403 ? 39.626 11.765 7.263 1.00 15.90 409 GLY B C 1
ATOM 7298 O O . GLY B 1 403 ? 39.769 11.929 8.476 1.00 16.57 409 GLY B O 1
ATOM 7299 N N . PRO B 1 404 ? 39.323 12.806 6.460 1.00 17.31 410 PRO B N 1
ATOM 7300 C CA . PRO B 1 404 ? 39.026 14.107 7.038 1.00 19.54 410 PRO B CA 1
ATOM 7301 C C . PRO B 1 404 ? 37.883 14.115 8.042 1.00 17.84 410 PRO B C 1
ATOM 7302 O O . PRO B 1 404 ? 37.938 14.878 9.018 1.00 19.22 410 PRO B O 1
ATOM 7306 N N . LEU B 1 405 ? 36.874 13.253 7.813 1.00 18.18 411 LEU B N 1
ATOM 7307 C CA . LEU B 1 405 ? 35.765 13.161 8.741 1.00 19.02 411 LEU B CA 1
ATOM 7308 C C . LEU B 1 405 ? 36.254 12.597 10.082 1.00 18.80 411 LEU B C 1
ATOM 7309 O O . LEU B 1 405 ? 35.803 13.038 11.126 1.00 19.15 411 LEU B O 1
ATOM 7314 N N . LEU B 1 406 ? 37.149 11.605 10.047 1.00 16.68 412 LEU B N 1
ATOM 7315 C CA . LEU B 1 406 ? 37.699 11.024 11.263 1.00 17.21 412 LEU B CA 1
ATOM 7316 C C . LEU B 1 406 ? 38.616 12.012 11.974 1.00 17.67 412 LEU B C 1
ATOM 7317 O O . LEU B 1 406 ? 38.605 12.057 13.208 1.00 17.91 412 LEU B O 1
ATOM 7322 N N A LYS B 1 407 ? 39.408 12.772 11.212 0.54 17.36 413 LYS B N 1
ATOM 7323 N N B LYS B 1 407 ? 39.403 12.781 11.210 0.46 17.21 413 LYS B N 1
ATOM 7324 C CA A LYS B 1 407 ? 40.267 13.775 11.809 0.54 20.07 413 LYS B CA 1
ATOM 7325 C CA B LYS B 1 407 ? 40.273 13.787 11.792 0.46 19.04 413 LYS B CA 1
ATOM 7326 C C A LYS B 1 407 ? 39.432 14.818 12.540 0.54 18.63 413 LYS B C 1
ATOM 7327 C C B LYS B 1 407 ? 39.452 14.847 12.514 0.46 18.31 413 LYS B C 1
ATOM 7328 O O A LYS B 1 407 ? 39.833 15.286 13.598 0.54 20.38 413 LYS B O 1
ATOM 7329 O O B LYS B 1 407 ? 39.885 15.362 13.538 0.46 19.79 413 LYS B O 1
ATOM 7340 N N . LYS B 1 408 ? 38.269 15.159 11.985 1.00 18.22 414 LYS B N 1
ATOM 7341 C CA . LYS B 1 408 ? 37.375 16.103 12.631 1.00 18.35 414 LYS B CA 1
ATOM 7342 C C . LYS B 1 408 ? 36.698 15.499 13.867 1.00 17.31 414 LYS B C 1
ATOM 7343 O O . LYS B 1 408 ? 36.749 16.079 14.945 1.00 18.63 414 LYS B O 1
ATOM 7349 N N . TYR B 1 409 ? 36.029 14.353 13.678 1.00 17.17 415 TYR B N 1
ATOM 7350 C CA . TYR B 1 409 ? 35.115 13.852 14.679 1.00 17.23 415 TYR B CA 1
ATOM 7351 C C . TYR B 1 409 ? 35.782 13.086 15.815 1.00 17.02 415 TYR B C 1
ATOM 7352 O O . TYR B 1 409 ? 35.168 12.960 16.864 1.00 17.51 415 TYR B O 1
ATOM 7361 N N . LEU B 1 410 ? 37.006 12.573 15.615 1.00 16.72 416 LEU B N 1
ATOM 7362 C CA . LEU B 1 410 ? 37.649 11.813 16.675 1.00 18.62 416 LEU B CA 1
ATOM 7363 C C . LEU B 1 410 ? 38.653 12.663 17.452 1.00 17.65 416 LEU B C 1
ATOM 7364 O O . LEU B 1 410 ? 39.539 12.151 18.136 1.00 17.13 416 LEU B O 1
ATOM 7369 N N . ALA B 1 411 ? 38.503 13.974 17.345 1.00 17.46 417 ALA B N 1
ATOM 7370 C CA . ALA B 1 411 ? 39.240 14.907 18.167 1.00 18.30 417 ALA B CA 1
ATOM 7371 C C . ALA B 1 411 ? 39.084 14.575 19.648 1.00 18.17 417 ALA B C 1
ATOM 7372 O O . ALA B 1 411 ? 38.026 14.171 20.127 1.00 18.54 417 ALA B O 1
ATOM 7374 N N . GLY B 1 412 ? 40.149 14.825 20.397 1.00 19.11 418 GLY B N 1
ATOM 7375 C CA . GLY B 1 412 ? 40.094 14.850 21.848 1.00 18.28 418 GLY B CA 1
ATOM 7376 C C . GLY B 1 412 ? 40.176 16.300 22.305 1.00 19.06 418 GLY B C 1
ATOM 7377 O O . GLY B 1 412 ? 39.615 17.213 21.672 1.00 21.99 418 GLY B O 1
ATOM 7378 N N . ARG B 1 413 ? 40.962 16.539 23.352 1.00 18.75 419 ARG B N 1
ATOM 7379 C CA . ARG B 1 413 ? 41.186 17.916 23.755 1.00 20.24 419 ARG B CA 1
ATOM 7380 C C . ARG B 1 413 ? 41.954 18.660 22.667 1.00 22.26 419 ARG B C 1
ATOM 7381 O O . ARG B 1 413 ? 42.673 18.067 21.855 1.00 22.06 419 ARG B O 1
ATOM 7389 N N . LYS B 1 414 ? 41.841 19.993 22.691 1.00 24.62 420 LYS B N 1
ATOM 7390 C CA . LYS B 1 414 ? 42.507 20.825 21.704 1.00 28.59 420 LYS B CA 1
ATOM 7391 C C . LYS B 1 414 ? 44.008 20.546 21.729 1.00 30.50 420 LYS B C 1
ATOM 7392 O O . LYS B 1 414 ? 44.614 20.473 22.795 1.00 32.05 420 LYS B O 1
ATOM 7398 N N . GLY B 1 415 ? 44.598 20.397 20.533 1.00 30.28 421 GLY B N 1
ATOM 7399 C CA . GLY B 1 415 ? 46.041 20.281 20.407 1.00 29.36 421 GLY B CA 1
ATOM 7400 C C . GLY B 1 415 ? 46.503 18.833 20.275 1.00 26.44 421 GLY B C 1
ATOM 7401 O O . GLY B 1 415 ? 47.649 18.566 19.949 1.00 29.89 421 GLY B O 1
ATOM 7402 N N . VAL B 1 416 ? 45.609 17.890 20.537 1.00 22.55 422 VAL B N 1
ATOM 7403 C CA . VAL B 1 416 ? 45.953 16.490 20.412 1.00 21.25 422 VAL B CA 1
ATOM 7404 C C . VAL B 1 416 ? 45.804 16.078 18.958 1.00 19.53 422 VAL B C 1
ATOM 7405 O O . VAL B 1 416 ? 44.759 16.271 18.369 1.00 21.80 422 VAL B O 1
ATOM 7409 N N . ASP B 1 417 ? 46.839 15.467 18.402 1.00 20.73 423 ASP B N 1
ATOM 7410 C CA . ASP B 1 417 ? 46.760 14.925 17.060 1.00 20.72 423 ASP B CA 1
ATOM 7411 C C . ASP B 1 417 ? 45.901 13.666 17.076 1.00 18.37 423 ASP B C 1
ATOM 7412 O O . ASP B 1 417 ? 46.187 12.722 17.819 1.00 17.46 423 ASP B O 1
ATOM 7417 N N . VAL B 1 418 ? 44.898 13.620 16.193 1.00 18.06 424 VAL B N 1
ATOM 7418 C CA . VAL B 1 418 ? 43.977 12.499 16.170 1.00 18.36 424 VAL B CA 1
ATOM 7419 C C . VAL B 1 418 ? 44.703 11.198 15.854 1.00 16.85 424 VAL B C 1
ATOM 7420 O O . VAL B 1 418 ? 44.401 10.177 16.479 1.00 16.42 424 VAL B O 1
ATOM 7424 N N . GLU B 1 419 ? 45.792 11.272 15.068 1.00 16.99 425 GLU B N 1
ATOM 7425 C CA . GLU B 1 419 ? 46.513 10.046 14.780 1.00 16.53 425 GLU B CA 1
ATOM 7426 C C . GLU B 1 419 ? 47.118 9.472 16.070 1.00 15.76 425 GLU B C 1
ATOM 7427 O O . GLU B 1 419 ? 47.178 8.258 16.268 1.00 15.36 425 GLU B O 1
ATOM 7433 N N . ASN B 1 420 ? 47.588 10.352 16.953 1.00 16.23 426 ASN B N 1
ATOM 7434 C CA . ASN B 1 420 ? 48.141 9.882 18.210 1.00 14.81 426 ASN B CA 1
ATOM 7435 C C . ASN B 1 420 ? 47.084 9.261 19.121 1.00 13.94 426 ASN B C 1
ATOM 7436 O O . ASN B 1 420 ? 47.338 8.220 19.715 1.00 15.25 426 ASN B O 1
ATOM 7441 N N . ARG B 1 421 ? 45.867 9.839 19.143 1.00 13.57 427 ARG B N 1
ATOM 7442 C CA . ARG B 1 421 ? 44.765 9.248 19.899 1.00 13.68 427 ARG B CA 1
ATOM 7443 C C . ARG B 1 421 ? 44.421 7.864 19.344 1.00 14.08 427 ARG B C 1
ATOM 7444 O O . ARG B 1 421 ? 44.231 6.916 20.098 1.00 13.65 427 ARG B O 1
ATOM 7452 N N . MET B 1 422 ? 44.336 7.751 18.006 1.00 13.74 428 MET B N 1
ATOM 7453 C CA . MET B 1 422 ? 44.117 6.449 17.374 1.00 14.00 428 MET B CA 1
ATOM 7454 C C . MET B 1 422 ? 45.187 5.440 17.773 1.00 13.08 428 MET B C 1
ATOM 7455 O O . MET B 1 422 ? 44.891 4.299 18.125 1.00 14.38 428 MET B O 1
ATOM 7460 N N . ARG B 1 423 ? 46.443 5.857 17.712 1.00 13.36 429 ARG B N 1
ATOM 7461 C CA . ARG B 1 423 ? 47.538 4.944 17.995 1.00 13.25 429 ARG B CA 1
ATOM 7462 C C . ARG B 1 423 ? 47.475 4.404 19.429 1.00 12.66 429 ARG B C 1
ATOM 7463 O O . ARG B 1 423 ? 47.734 3.220 19.678 1.00 13.69 429 ARG B O 1
ATOM 7471 N N . ILE B 1 424 ? 47.217 5.279 20.404 1.00 13.22 430 ILE B N 1
ATOM 7472 C CA . ILE B 1 424 ? 47.225 4.843 21.789 1.00 13.02 430 ILE B CA 1
ATOM 7473 C C . ILE B 1 424 ? 46.038 3.908 22.056 1.00 11.94 430 ILE B C 1
ATOM 7474 O O . ILE B 1 424 ? 46.172 2.892 22.760 1.00 13.21 430 ILE B O 1
ATOM 7479 N N . LEU B 1 425 ? 44.908 4.190 21.406 1.00 11.42 431 LEU B N 1
ATOM 7480 C CA . LEU B 1 425 ? 43.751 3.295 21.537 1.00 11.39 431 LEU B CA 1
ATOM 7481 C C . LEU B 1 425 ? 44.072 1.897 20.993 1.00 11.40 431 LEU B C 1
ATOM 7482 O O . LEU B 1 425 ? 43.718 0.870 21.591 1.00 11.96 431 LEU B O 1
ATOM 7487 N N . ARG B 1 426 ? 44.747 1.855 19.833 1.00 12.56 432 ARG B N 1
ATOM 7488 C CA . ARG B 1 426 ? 45.136 0.573 19.243 1.00 12.69 432 ARG B CA 1
ATOM 7489 C C . ARG B 1 426 ? 46.111 -0.192 20.140 1.00 11.92 432 ARG B C 1
ATOM 7490 O O . ARG B 1 426 ? 46.102 -1.427 20.198 1.00 12.28 432 ARG B O 1
ATOM 7498 N N . LEU B 1 427 ? 47.008 0.544 20.803 1.00 12.24 433 LEU B N 1
ATOM 7499 C CA . LEU B 1 427 ? 47.927 -0.111 21.727 1.00 13.09 433 LEU B CA 1
ATOM 7500 C C . LEU B 1 427 ? 47.151 -0.799 22.865 1.00 12.53 433 LEU B C 1
ATOM 7501 O O . LEU B 1 427 ? 47.404 -1.954 23.230 1.00 13.00 433 LEU B O 1
ATOM 7506 N N . ILE B 1 428 ? 46.172 -0.086 23.432 1.00 11.52 434 ILE B N 1
ATOM 7507 C CA . ILE B 1 428 ? 45.335 -0.643 24.478 1.00 13.28 434 ILE B CA 1
ATOM 7508 C C . ILE B 1 428 ? 44.553 -1.865 23.970 1.00 13.24 434 ILE B C 1
ATOM 7509 O O . ILE B 1 428 ? 44.560 -2.916 24.620 1.00 13.25 434 ILE B O 1
ATOM 7514 N N . GLU B 1 429 ? 43.960 -1.782 22.772 1.00 12.93 435 GLU B N 1
ATOM 7515 C CA . GLU B 1 429 ? 43.290 -2.922 22.167 1.00 13.00 435 GLU B CA 1
ATOM 7516 C C . GLU B 1 429 ? 44.247 -4.109 22.001 1.00 12.44 435 GLU B C 1
ATOM 7517 O O . GLU B 1 429 ? 43.905 -5.248 22.328 1.00 13.45 435 GLU B O 1
ATOM 7523 N N . ASN B 1 430 ? 45.478 -3.831 21.540 1.00 12.21 436 ASN B N 1
ATOM 7524 C CA . ASN B 1 430 ? 46.445 -4.877 21.266 1.00 12.39 436 ASN B CA 1
ATOM 7525 C C . ASN B 1 430 ? 46.790 -5.649 22.544 1.00 11.66 436 ASN B C 1
ATOM 7526 O O . ASN B 1 430 ? 47.059 -6.858 22.502 1.00 14.30 436 ASN B O 1
ATOM 7531 N N . MET B 1 431 ? 46.871 -4.933 23.667 1.00 11.71 437 MET B N 1
ATOM 7532 C CA . MET B 1 431 ? 47.296 -5.520 24.925 1.00 11.56 437 MET B CA 1
ATOM 7533 C C . MET B 1 431 ? 46.182 -6.201 25.726 1.00 12.26 437 MET B C 1
ATOM 7534 O O . MET B 1 431 ? 46.471 -7.006 26.625 1.00 14.25 437 MET B O 1
ATOM 7539 N N . THR B 1 432 ? 44.928 -5.875 25.427 1.00 12.55 438 THR B N 1
ATOM 7540 C CA . THR B 1 432 ? 43.805 -6.350 26.225 1.00 13.24 438 THR B CA 1
ATOM 7541 C C . THR B 1 432 ? 42.926 -7.331 25.458 1.00 13.70 438 THR B C 1
ATOM 7542 O O . THR B 1 432 ? 42.257 -8.139 26.100 1.00 15.88 438 THR B O 1
ATOM 7546 N N . LEU B 1 433 ? 42.866 -7.205 24.118 1.00 13.01 439 LEU B N 1
ATOM 7547 C CA . LEU B 1 433 ? 42.102 -8.116 23.260 1.00 14.86 439 LEU B CA 1
ATOM 7548 C C . LEU B 1 433 ? 42.897 -8.757 22.135 1.00 15.22 439 LEU B C 1
ATOM 7549 O O . LEU B 1 433 ? 42.551 -9.862 21.718 1.00 17.31 439 LEU B O 1
ATOM 7554 N N . GLY B 1 434 ? 43.976 -8.127 21.666 1.00 13.54 440 GLY B N 1
ATOM 7555 C CA . GLY B 1 434 ? 44.660 -8.521 20.439 1.00 14.09 440 GLY B CA 1
ATOM 7556 C C . GLY B 1 434 ? 45.926 -9.331 20.687 1.00 14.80 440 GLY B C 1
ATOM 7557 O O . GLY B 1 434 ? 46.039 -10.103 21.656 1.00 14.24 440 GLY B O 1
ATOM 7558 N N . ARG B 1 435 ? 46.899 -9.118 19.804 1.00 14.78 441 ARG B N 1
ATOM 7559 C CA . ARG B 1 435 ? 48.002 -10.069 19.722 1.00 15.27 441 ARG B CA 1
ATOM 7560 C C . ARG B 1 435 ? 48.799 -10.121 21.015 1.00 14.84 441 ARG B C 1
ATOM 7561 O O . ARG B 1 435 ? 49.284 -11.191 21.390 1.00 16.92 441 ARG B O 1
ATOM 7569 N N . ASN B 1 436 ? 49.000 -8.968 21.674 1.00 13.17 442 ASN B N 1
ATOM 7570 C CA . ASN B 1 436 ? 49.815 -8.977 22.875 1.00 13.79 442 ASN B CA 1
ATOM 7571 C C . ASN B 1 436 ? 49.034 -9.396 24.126 1.00 12.37 442 ASN B C 1
ATOM 7572 O O . ASN B 1 436 ? 49.618 -9.600 25.180 1.00 14.50 442 ASN B O 1
ATOM 7577 N N . ALA B 1 437 ? 47.694 -9.460 24.055 1.00 12.63 443 ALA B N 1
ATOM 7578 C CA . ALA B 1 437 ? 46.882 -10.025 25.116 1.00 13.72 443 ALA B CA 1
ATOM 7579 C C . ALA B 1 437 ? 47.087 -11.525 25.278 1.00 13.82 443 ALA B C 1
ATOM 7580 O O . ALA B 1 437 ? 46.843 -12.050 26.380 1.00 13.87 443 ALA B O 1
ATOM 7582 N N . VAL B 1 438 ? 47.511 -12.197 24.188 1.00 13.75 444 VAL B N 1
ATOM 7583 C CA . VAL B 1 438 ? 47.844 -13.596 24.278 1.00 15.37 444 VAL B CA 1
ATOM 7584 C C . VAL B 1 438 ? 48.867 -13.787 25.379 1.00 14.21 444 VAL B C 1
ATOM 7585 O O . VAL B 1 438 ? 48.712 -14.653 26.225 1.00 15.90 444 VAL B O 1
ATOM 7589 N N . GLY B 1 439 ? 49.890 -12.941 25.370 1.00 14.89 445 GLY B N 1
ATOM 7590 C CA . GLY B 1 439 ? 50.912 -13.062 26.374 1.00 16.78 445 GLY B CA 1
ATOM 7591 C C . GLY B 1 439 ? 50.488 -12.438 27.699 1.00 16.53 445 GLY B C 1
ATOM 7592 O O . GLY B 1 439 ? 50.638 -13.061 28.756 1.00 19.12 445 GLY B O 1
ATOM 7593 N N . TYR B 1 440 ? 49.916 -11.239 27.648 1.00 13.45 446 TYR B N 1
ATOM 7594 C CA . TYR B 1 440 ? 49.680 -10.474 28.861 1.00 12.91 446 TYR B CA 1
ATOM 7595 C C . TYR B 1 440 ? 48.623 -11.169 29.736 1.00 13.24 446 TYR B C 1
ATOM 7596 O O . TYR B 1 440 ? 48.705 -11.133 30.960 1.00 13.76 446 TYR B O 1
ATOM 7605 N N . LEU B 1 441 ? 47.579 -11.712 29.093 1.00 12.46 447 LEU B N 1
ATOM 7606 C CA . LEU B 1 441 ? 46.493 -12.357 29.790 1.00 13.17 447 LEU B CA 1
ATOM 7607 C C . LEU B 1 441 ? 46.666 -13.874 29.824 1.00 12.01 447 LEU B C 1
ATOM 7608 O O . LEU B 1 441 ? 46.899 -14.450 30.878 1.00 12.40 447 LEU B O 1
ATOM 7613 N N . THR B 1 442 ? 46.542 -14.529 28.689 1.00 13.03 448 THR B N 1
ATOM 7614 C CA . THR B 1 442 ? 46.436 -15.979 28.701 1.00 13.47 448 THR B CA 1
ATOM 7615 C C . THR B 1 442 ? 47.730 -16.684 29.101 1.00 13.66 448 THR B C 1
ATOM 7616 O O . THR B 1 442 ? 47.691 -17.723 29.787 1.00 14.56 448 THR B O 1
ATOM 7620 N N . GLU B 1 443 ? 48.875 -16.147 28.704 1.00 13.59 449 GLU B N 1
ATOM 7621 C CA . GLU B 1 443 ? 50.124 -16.727 29.153 1.00 14.06 449 GLU B CA 1
ATOM 7622 C C . GLU B 1 443 ? 50.356 -16.443 30.645 1.00 12.68 449 GLU B C 1
ATOM 7623 O O . GLU B 1 443 ? 50.886 -17.283 31.373 1.00 13.94 449 GLU B O 1
ATOM 7629 N N . SER B 1 444 ? 49.931 -15.280 31.140 1.00 12.25 450 SER B N 1
ATOM 7630 C CA . SER B 1 444 ? 49.901 -15.047 32.581 1.00 12.20 450 SER B CA 1
ATOM 7631 C C . SER B 1 444 ? 49.122 -16.163 33.297 1.00 11.68 450 SER B C 1
ATOM 7632 O O . SER B 1 444 ? 49.507 -16.623 34.359 1.00 13.34 450 SER B O 1
ATOM 7635 N N . MET B 1 445 ? 47.972 -16.537 32.720 1.00 11.84 451 MET B N 1
ATOM 7636 C CA . MET B 1 445 ? 47.144 -17.614 33.248 1.00 12.21 451 MET B CA 1
ATOM 7637 C C . MET B 1 445 ? 47.849 -18.971 33.275 1.00 12.65 451 MET B C 1
ATOM 7638 O O . MET B 1 445 ? 47.847 -19.654 34.309 1.00 12.79 451 MET B O 1
ATOM 7643 N N . HIS B 1 446 ? 48.434 -19.400 32.154 1.00 11.30 452 HIS B N 1
ATOM 7644 C CA . HIS B 1 446 ? 48.860 -20.797 32.000 1.00 11.31 452 HIS B CA 1
ATOM 7645 C C . HIS B 1 446 ? 50.380 -21.006 31.990 1.00 12.37 452 HIS B C 1
ATOM 7646 O O . HIS B 1 446 ? 50.801 -22.141 32.091 1.00 13.36 452 HIS B O 1
ATOM 7653 N N . GLY B 1 447 ? 51.163 -19.981 31.728 1.00 13.11 453 GLY B N 1
ATOM 7654 C CA . GLY B 1 447 ? 52.613 -20.172 31.635 1.00 14.11 453 GLY B CA 1
ATOM 7655 C C . GLY B 1 447 ? 53.191 -20.739 32.941 1.00 14.55 453 GLY B C 1
ATOM 7656 O O . GLY B 1 447 ? 52.890 -20.259 34.017 1.00 15.77 453 GLY B O 1
ATOM 7657 N N . ALA B 1 448 ? 54.053 -21.749 32.826 1.00 16.19 454 ALA B N 1
ATOM 7658 C CA . ALA B 1 448 ? 54.572 -22.523 33.928 1.00 17.82 454 ALA B CA 1
ATOM 7659 C C . ALA B 1 448 ? 53.496 -23.156 34.775 1.00 17.27 454 ALA B C 1
ATOM 7660 O O . ALA B 1 448 ? 53.770 -23.471 35.939 1.00 20.99 454 ALA B O 1
ATOM 7662 N N . GLY B 1 449 ? 52.334 -23.413 34.171 1.00 15.66 455 GLY B N 1
ATOM 7663 C CA . GLY B 1 449 ? 51.283 -24.151 34.806 1.00 16.25 455 GLY B CA 1
ATOM 7664 C C . GLY B 1 449 ? 50.054 -23.284 35.092 1.00 14.42 455 GLY B C 1
ATOM 7665 O O . GLY B 1 449 ? 50.123 -22.104 35.467 1.00 15.66 455 GLY B O 1
ATOM 7666 N N . SER B 1 450 ? 48.913 -23.942 34.997 1.00 13.57 456 SER B N 1
ATOM 7667 C CA . SER B 1 450 ? 47.647 -23.328 35.282 1.00 13.74 456 SER B CA 1
ATOM 7668 C C . SER B 1 450 ? 47.528 -22.992 36.770 1.00 13.64 456 SER B C 1
ATOM 7669 O O . SER B 1 450 ? 48.258 -23.532 37.613 1.00 13.82 456 SER B O 1
ATOM 7672 N N . PRO B 1 451 ? 46.524 -22.185 37.189 1.00 13.18 457 PRO B N 1
ATOM 7673 C CA . PRO B 1 451 ? 46.422 -21.788 38.594 1.00 13.07 457 PRO B CA 1
ATOM 7674 C C . PRO B 1 451 ? 46.436 -22.932 39.599 1.00 12.82 457 PRO B C 1
ATOM 7675 O O . PRO B 1 451 ? 47.081 -22.834 40.647 1.00 13.31 457 PRO B O 1
ATOM 7679 N N . GLN B 1 452 ? 45.736 -24.030 39.263 1.00 12.38 458 GLN B N 1
ATOM 7680 C CA . GLN B 1 452 ? 45.649 -25.139 40.193 1.00 13.90 458 GLN B CA 1
ATOM 7681 C C . GLN B 1 452 ? 47.030 -25.711 40.534 1.00 14.02 458 GLN B C 1
ATOM 7682 O O . GLN B 1 452 ? 47.253 -26.138 41.677 1.00 13.40 458 GLN B O 1
ATOM 7688 N N . ALA B 1 453 ? 47.938 -25.680 39.569 1.00 15.05 459 ALA B N 1
ATOM 7689 C CA . ALA B 1 453 ? 49.301 -26.159 39.807 1.00 16.04 459 ALA B CA 1
ATOM 7690 C C . ALA B 1 453 ? 50.011 -25.387 40.929 1.00 15.14 459 ALA B C 1
ATOM 7691 O O . ALA B 1 453 ? 50.730 -25.995 41.746 1.00 14.78 459 ALA B O 1
ATOM 7693 N N . GLN B 1 454 ? 49.804 -24.058 40.962 1.00 14.66 460 GLN B N 1
ATOM 7694 C CA . GLN B 1 454 ? 50.384 -23.264 42.024 1.00 14.33 460 GLN B CA 1
ATOM 7695 C C . GLN B 1 454 ? 49.757 -23.580 43.360 1.00 13.69 460 GLN B C 1
ATOM 7696 O O . GLN B 1 454 ? 50.462 -23.596 44.378 1.00 14.45 460 GLN B O 1
ATOM 7702 N N . ARG B 1 455 ? 48.422 -23.808 43.366 1.00 13.29 461 ARG B N 1
ATOM 7703 C CA . ARG B 1 455 ? 47.744 -24.111 44.599 1.00 13.71 461 ARG B CA 1
ATOM 7704 C C . ARG B 1 455 ? 48.272 -25.400 45.223 1.00 12.67 461 ARG B C 1
ATOM 7705 O O . ARG B 1 455 ? 48.486 -25.442 46.426 1.00 13.87 461 ARG B O 1
ATOM 7713 N N . ILE B 1 456 ? 48.480 -26.431 44.399 1.00 13.28 462 ILE B N 1
ATOM 7714 C CA . ILE B 1 456 ? 49.000 -27.692 44.906 1.00 13.75 462 ILE B CA 1
ATOM 7715 C C . ILE B 1 456 ? 50.426 -27.517 45.450 1.00 14.07 462 ILE B C 1
ATOM 7716 O O . ILE B 1 456 ? 50.766 -28.085 46.484 1.00 14.73 462 ILE B O 1
ATOM 7721 N N . GLN B 1 457 ? 51.235 -26.665 44.815 1.00 14.19 463 GLN B N 1
ATOM 7722 C CA . GLN B 1 457 ? 52.597 -26.468 45.301 1.00 14.24 463 GLN B CA 1
ATOM 7723 C C . GLN B 1 457 ? 52.606 -25.639 46.592 1.00 14.77 463 GLN B C 1
ATOM 7724 O O . GLN B 1 457 ? 53.462 -25.838 47.457 1.00 15.44 463 GLN B O 1
ATOM 7730 N N . ILE B 1 458 ? 51.696 -24.661 46.723 1.00 13.70 464 ILE B N 1
ATOM 7731 C CA . ILE B 1 458 ? 51.554 -23.934 47.973 1.00 13.91 464 ILE B CA 1
ATOM 7732 C C . ILE B 1 458 ? 51.163 -24.919 49.064 1.00 13.00 464 ILE B C 1
ATOM 7733 O O . ILE B 1 458 ? 51.709 -24.885 50.146 1.00 14.41 464 ILE B O 1
ATOM 7738 N N . GLN B 1 459 ? 50.157 -25.775 48.788 1.00 14.12 465 GLN B N 1
ATOM 7739 C CA . GLN B 1 459 ? 49.715 -26.771 49.741 1.00 15.26 465 GLN B CA 1
ATOM 7740 C C . GLN B 1 459 ? 50.850 -27.633 50.269 1.00 15.18 465 GLN B C 1
ATOM 7741 O O . GLN B 1 459 ? 50.924 -27.906 51.489 1.00 15.99 465 GLN B O 1
ATOM 7747 N N . ARG B 1 460 ? 51.751 -28.025 49.359 1.00 15.30 466 ARG B N 1
ATOM 7748 C CA . ARG B 1 460 ? 52.882 -28.861 49.734 1.00 16.96 466 ARG B CA 1
ATOM 7749 C C . ARG B 1 460 ? 53.846 -28.165 50.706 1.00 16.08 466 ARG B C 1
ATOM 7750 O O . ARG B 1 460 ? 54.567 -28.865 51.437 1.00 20.84 466 ARG B O 1
ATOM 7758 N N . GLN B 1 461 ? 53.926 -26.833 50.680 1.00 14.44 467 GLN B N 1
ATOM 7759 C CA . GLN B 1 461 ? 54.910 -26.101 51.452 1.00 14.84 467 GLN B CA 1
ATOM 7760 C C . GLN B 1 461 ? 54.362 -25.242 52.592 1.00 14.81 467 GLN B C 1
ATOM 7761 O O . GLN B 1 461 ? 55.155 -24.605 53.287 1.00 15.65 467 GLN B O 1
ATOM 7767 N N . MET B 1 462 ? 53.042 -25.262 52.817 1.00 14.05 468 MET B N 1
ATOM 7768 C CA . MET B 1 462 ? 52.398 -24.284 53.669 1.00 14.84 468 MET B CA 1
ATOM 7769 C C . MET B 1 462 ? 52.414 -24.657 55.160 1.00 13.18 468 MET B C 1
ATOM 7770 O O . MET B 1 462 ? 51.898 -23.878 55.992 1.00 15.08 468 MET B O 1
ATOM 7775 N N . GLN B 1 463 ? 53.011 -25.812 55.516 1.00 13.60 469 GLN B N 1
ATOM 7776 C CA . GLN B 1 463 ? 53.306 -26.174 56.909 1.00 13.37 469 GLN B CA 1
ATOM 7777 C C . GLN B 1 463 ? 52.102 -25.971 57.839 1.00 13.40 469 GLN B C 1
ATOM 7778 O O . GLN B 1 463 ? 52.137 -25.332 58.907 1.00 14.03 469 GLN B O 1
ATOM 7784 N N . VAL B 1 464 ? 51.025 -26.621 57.437 1.00 13.89 470 VAL B N 1
ATOM 7785 C CA . VAL B 1 464 ? 49.788 -26.596 58.204 1.00 15.33 470 VAL B CA 1
ATOM 7786 C C . VAL B 1 464 ? 49.992 -27.156 59.624 1.00 14.16 470 VAL B C 1
ATOM 7787 O O . VAL B 1 464 ? 49.511 -26.596 60.593 1.00 14.99 470 VAL B O 1
ATOM 7791 N N . GLY B 1 465 ? 50.732 -28.263 59.781 1.00 14.32 471 GLY B N 1
ATOM 7792 C CA . GLY B 1 465 ? 50.936 -28.812 61.098 1.00 14.32 471 GLY B CA 1
ATOM 7793 C C . GLY B 1 465 ? 51.684 -27.874 62.038 1.00 14.09 471 GLY B C 1
ATOM 7794 O O . GLY B 1 465 ? 51.349 -27.754 63.216 1.00 14.49 471 GLY B O 1
ATOM 7795 N N . TYR B 1 466 ? 52.743 -27.233 61.509 1.00 13.86 472 TYR B N 1
ATOM 7796 C CA . TYR B 1 466 ? 53.448 -26.218 62.257 1.00 14.15 472 TYR B CA 1
ATOM 7797 C C . TYR B 1 466 ? 52.506 -25.113 62.729 1.00 12.93 472 TYR B C 1
ATOM 7798 O O . TYR B 1 466 ? 52.545 -24.743 63.904 1.00 14.90 472 TYR B O 1
ATOM 7807 N N . LYS B 1 467 ? 51.641 -24.623 61.819 1.00 12.18 473 LYS B N 1
ATOM 7808 C CA . LYS B 1 467 ? 50.705 -23.550 62.140 1.00 13.04 473 LYS B CA 1
ATOM 7809 C C . LYS B 1 467 ? 49.640 -23.990 63.147 1.00 12.49 473 LYS B C 1
ATOM 7810 O O . LYS B 1 467 ? 49.291 -23.236 64.060 1.00 12.87 473 LYS B O 1
ATOM 7816 N N . LYS B 1 468 ? 49.172 -25.232 63.037 1.00 12.62 474 LYS B N 1
ATOM 7817 C CA . LYS B 1 468 ? 48.222 -25.773 63.999 1.00 13.32 474 LYS B CA 1
ATOM 7818 C C . LYS B 1 468 ? 48.831 -25.724 65.402 1.00 11.93 474 LYS B C 1
ATOM 7819 O O . LYS B 1 468 ? 48.193 -25.322 66.356 1.00 14.23 474 LYS B O 1
ATOM 7825 N N . ASN B 1 469 ? 50.135 -26.041 65.487 1.00 12.49 475 ASN B N 1
ATOM 7826 C CA . ASN B 1 469 ? 50.785 -26.027 66.783 1.00 13.56 475 ASN B CA 1
ATOM 7827 C C . ASN B 1 469 ? 50.949 -24.602 67.336 1.00 13.23 475 ASN B C 1
ATOM 7828 O O . ASN B 1 469 ? 50.822 -24.400 68.541 1.00 14.80 475 ASN B O 1
ATOM 7833 N N . LEU B 1 470 ? 51.182 -23.600 66.474 1.00 13.15 476 LEU B N 1
ATOM 7834 C CA . LEU B 1 470 ? 51.190 -22.214 66.917 1.00 13.15 476 LEU B CA 1
ATOM 7835 C C . LEU B 1 470 ? 49.857 -21.853 67.570 1.00 12.45 476 LEU B C 1
ATOM 7836 O O . LEU B 1 470 ? 49.835 -21.154 68.570 1.00 14.16 476 LEU B O 1
ATOM 7841 N N . ALA B 1 471 ? 48.761 -22.237 66.910 1.00 13.42 477 ALA B N 1
ATOM 7842 C CA . ALA B 1 471 ? 47.431 -21.887 67.371 1.00 12.56 477 ALA B CA 1
ATOM 7843 C C . ALA B 1 471 ? 47.101 -22.626 68.674 1.00 12.57 477 ALA B C 1
ATOM 7844 O O . ALA B 1 471 ? 46.636 -22.021 69.630 1.00 12.61 477 ALA B O 1
ATOM 7846 N N . LYS B 1 472 ? 47.443 -23.922 68.742 1.00 12.91 478 LYS B N 1
ATOM 7847 C CA . LYS B 1 472 ? 47.290 -24.719 69.958 1.00 14.67 478 LYS B CA 1
ATOM 7848 C C . LYS B 1 472 ? 47.995 -24.076 71.149 1.00 14.20 478 LYS B C 1
ATOM 7849 O O . LYS B 1 472 ? 47.401 -23.926 72.229 1.00 15.47 478 LYS B O 1
ATOM 7855 N N . ASN B 1 473 ? 49.243 -23.646 70.931 1.00 14.72 479 ASN B N 1
ATOM 7856 C CA . ASN B 1 473 ? 50.002 -22.996 71.983 1.00 15.75 479 ASN B CA 1
ATOM 7857 C C . ASN B 1 473 ? 49.221 -21.806 72.551 1.00 14.48 479 ASN B C 1
ATOM 7858 O O . ASN B 1 473 ? 49.077 -21.668 73.769 1.00 16.55 479 ASN B O 1
ATOM 7863 N N . LEU B 1 474 ? 48.748 -20.913 71.670 1.00 14.15 480 LEU B N 1
ATOM 7864 C CA . LEU B 1 474 ? 48.086 -19.705 72.144 1.00 13.40 480 LEU B CA 1
ATOM 7865 C C . LEU B 1 474 ? 46.705 -19.975 72.738 1.00 13.38 480 LEU B C 1
ATOM 7866 O O . LEU B 1 474 ? 46.294 -19.200 73.573 1.00 13.90 480 LEU B O 1
ATOM 7871 N N . ALA B 1 475 ? 46.015 -21.017 72.295 1.00 12.48 481 ALA B N 1
ATOM 7872 C CA . ALA B 1 475 ? 44.707 -21.375 72.811 1.00 13.64 481 ALA B CA 1
ATOM 7873 C C . ALA B 1 475 ? 44.775 -22.101 74.154 1.00 13.66 481 ALA B C 1
ATOM 7874 O O . ALA B 1 475 ? 43.747 -22.444 74.717 1.00 14.57 481 ALA B O 1
ATOM 7876 N N . GLY B 1 476 ? 45.986 -22.509 74.557 1.00 13.96 482 GLY B N 1
ATOM 7877 C CA . GLY B 1 476 ? 46.179 -23.267 75.780 1.00 15.64 482 GLY B CA 1
ATOM 7878 C C . GLY B 1 476 ? 45.866 -24.751 75.631 1.00 15.19 482 GLY B C 1
ATOM 7879 O O . GLY B 1 476 ? 45.525 -25.396 76.612 1.00 17.49 482 GLY B O 1
ATOM 7880 N N . ILE B 1 477 ? 45.993 -25.263 74.404 1.00 15.20 483 ILE B N 1
ATOM 7881 C CA . ILE B 1 477 ? 45.802 -26.676 74.103 1.00 15.39 483 ILE B CA 1
ATOM 7882 C C . ILE B 1 477 ? 47.158 -27.367 74.188 1.00 18.03 483 ILE B C 1
ATOM 7883 O O . ILE B 1 477 ? 48.095 -27.007 73.461 1.00 19.85 483 ILE B O 1
ATOM 7888 N N . THR B 1 478 ? 47.246 -28.352 75.084 1.00 19.99 484 THR B N 1
ATOM 7889 C CA . THR B 1 478 ? 48.520 -28.999 75.349 1.00 22.51 484 THR B CA 1
ATOM 7890 C C . THR B 1 478 ? 48.495 -30.509 75.131 1.00 23.25 484 THR B C 1
ATOM 7891 O O . THR B 1 478 ? 49.577 -31.108 75.000 1.00 28.59 484 THR B O 1
ATOM 7895 N N . ASN B 1 479 ? 47.325 -31.153 75.133 1.00 22.99 485 ASN B N 1
ATOM 7896 C CA . ASN B 1 479 ? 47.315 -32.598 75.292 1.00 23.29 485 ASN B CA 1
ATOM 7897 C C . ASN B 1 479 ? 47.125 -33.360 73.981 1.00 24.30 485 ASN B C 1
ATOM 7898 O O . ASN B 1 479 ? 47.033 -34.575 74.023 1.00 30.07 485 ASN B O 1
ATOM 7903 N N . ASP B 1 480 ? 47.123 -32.704 72.820 1.00 24.78 486 ASP B N 1
ATOM 7904 C CA . ASP B 1 480 ? 46.959 -33.428 71.563 1.00 24.98 486 ASP B CA 1
ATOM 7905 C C . ASP B 1 480 ? 47.891 -32.887 70.476 1.00 25.96 486 ASP B C 1
ATOM 7906 O O . ASP B 1 480 ? 47.639 -33.021 69.268 1.00 28.61 486 ASP B O 1
ATOM 7911 N N . VAL B 1 481 ? 49.023 -32.351 70.909 1.00 24.88 487 VAL B N 1
ATOM 7912 C CA . VAL B 1 481 ? 49.926 -31.687 69.987 1.00 26.11 487 VAL B CA 1
ATOM 7913 C C . VAL B 1 481 ? 50.706 -32.778 69.263 1.00 24.78 487 VAL B C 1
ATOM 7914 O O . VAL B 1 481 ? 51.242 -33.662 69.914 1.00 26.88 487 VAL B O 1
ATOM 7918 N N . GLU B 1 482 ? 50.707 -32.724 67.923 1.00 26.28 488 GLU B N 1
ATOM 7919 C CA . GLU B 1 482 ? 51.376 -33.712 67.090 1.00 28.56 488 GLU B CA 1
ATOM 7920 C C . GLU B 1 482 ? 52.575 -33.075 66.395 1.00 27.61 488 GLU B C 1
ATOM 7921 O O . GLU B 1 482 ? 52.521 -31.924 65.970 1.00 27.70 488 GLU B O 1
ATOM 7927 N N . GLU B 1 483 ? 53.641 -33.875 66.250 1.00 27.32 489 GLU B N 1
ATOM 7928 C CA . GLU B 1 483 ? 54.789 -33.476 65.446 1.00 28.00 489 GLU B CA 1
ATOM 7929 C C . GLU B 1 483 ? 54.336 -33.358 63.988 1.00 27.35 489 GLU B C 1
ATOM 7930 O O . GLU B 1 483 ? 53.702 -34.274 63.449 1.00 28.78 489 GLU B O 1
ATOM 7936 N N . PRO B 1 484 ? 54.610 -32.218 63.312 1.00 24.71 490 PRO B N 1
ATOM 7937 C CA . PRO B 1 484 ? 54.313 -32.080 61.890 1.00 25.63 490 PRO B CA 1
ATOM 7938 C C . PRO B 1 484 ? 55.055 -33.084 61.018 1.00 25.20 490 PRO B C 1
ATOM 7939 O O . PRO B 1 484 ? 56.241 -33.369 61.262 1.00 28.76 490 PRO B O 1
ATOM 7943 N N . LYS B 1 485 ? 54.318 -33.642 60.037 1.00 26.71 491 LYS B N 1
ATOM 7944 C CA . LYS B 1 485 ? 54.866 -34.540 59.026 1.00 27.10 491 LYS B CA 1
ATOM 7945 C C . LYS B 1 485 ? 54.628 -33.932 57.644 1.00 24.92 491 LYS B C 1
ATOM 7946 O O . LYS B 1 485 ? 53.606 -34.171 57.004 1.00 29.08 491 LYS B O 1
ATOM 7952 N N . GLU B 1 486 ? 55.551 -33.063 57.227 1.00 21.38 492 GLU B N 1
ATOM 7953 C CA . GLU B 1 486 ? 55.369 -32.193 56.084 1.00 19.01 492 GLU B CA 1
ATOM 7954 C C . GLU B 1 486 ? 56.721 -31.570 55.759 1.00 19.33 492 GLU B C 1
ATOM 7955 O O . GLU B 1 486 ? 57.601 -31.510 56.604 1.00 20.06 492 GLU B O 1
ATOM 7961 N N . SER B 1 487 ? 56.817 -31.013 54.554 1.00 19.20 493 SER B N 1
ATOM 7962 C CA . SER B 1 487 ? 57.978 -30.241 54.185 1.00 18.77 493 SER B CA 1
ATOM 7963 C C . SER B 1 487 ? 58.046 -29.019 55.083 1.00 18.52 493 SER B C 1
ATOM 7964 O O . SER B 1 487 ? 57.052 -28.281 55.171 1.00 20.66 493 SER B O 1
ATOM 7967 N N A SER B 1 488 ? 59.225 -28.788 55.653 0.50 19.27 494 SER B N 1
ATOM 7968 N N B SER B 1 488 ? 59.211 -28.789 55.698 0.50 19.52 494 SER B N 1
ATOM 7969 C CA A SER B 1 488 ? 59.413 -27.729 56.617 0.50 20.12 494 SER B CA 1
ATOM 7970 C CA B SER B 1 488 ? 59.389 -27.677 56.615 0.50 20.73 494 SER B CA 1
ATOM 7971 C C A SER B 1 488 ? 60.412 -26.684 56.106 0.50 19.40 494 SER B C 1
ATOM 7972 C C B SER B 1 488 ? 60.391 -26.650 56.092 0.50 19.62 494 SER B C 1
ATOM 7973 O O A SER B 1 488 ? 60.836 -25.807 56.859 0.50 20.03 494 SER B O 1
ATOM 7974 O O B SER B 1 488 ? 60.835 -25.783 56.844 0.50 20.11 494 SER B O 1
ATOM 7979 N N . GLU B 1 489 ? 60.681 -26.685 54.798 1.00 18.53 495 GLU B N 1
ATOM 7980 C CA . GLU B 1 489 ? 61.765 -25.872 54.257 1.00 20.18 495 GLU B CA 1
ATOM 7981 C C . GLU B 1 489 ? 61.416 -24.387 54.231 1.00 17.24 495 GLU B C 1
ATOM 7982 O O . GLU B 1 489 ? 62.309 -23.559 54.341 1.00 18.88 495 GLU B O 1
ATOM 7988 N N . TYR B 1 490 ? 60.146 -24.031 54.019 1.00 17.56 496 TYR B N 1
ATOM 7989 C CA . TYR B 1 490 ? 59.852 -22.619 53.790 1.00 15.42 496 TYR B CA 1
ATOM 7990 C C . TYR B 1 490 ? 60.224 -21.788 55.019 1.00 15.69 496 TYR B C 1
ATOM 7991 O O . TYR B 1 490 ? 60.886 -20.739 54.913 1.00 16.17 496 TYR B O 1
ATOM 8000 N N . PHE B 1 491 ? 59.746 -22.199 56.191 1.00 16.21 497 PHE B N 1
ATOM 8001 C CA . PHE B 1 491 ? 60.022 -21.409 57.392 1.00 16.38 497 PHE B CA 1
ATOM 8002 C C . PHE B 1 491 ? 61.502 -21.475 57.771 1.00 17.25 497 PHE B C 1
ATOM 8003 O O . PHE B 1 491 ? 61.981 -20.563 58.415 1.00 18.52 497 PHE B O 1
ATOM 8011 N N . LYS B 1 492 ? 62.223 -22.533 57.364 1.00 17.42 498 LYS B N 1
ATOM 8012 C CA . LYS B 1 492 ? 63.678 -22.514 57.475 1.00 19.24 498 LYS B CA 1
ATOM 8013 C C . LYS B 1 492 ? 64.276 -21.345 56.699 1.00 18.84 498 LYS B C 1
ATOM 8014 O O . LYS B 1 492 ? 65.229 -20.760 57.158 1.00 22.41 498 LYS B O 1
ATOM 8020 N N . ARG B 1 493 ? 63.795 -21.061 55.492 1.00 18.30 499 ARG B N 1
ATOM 8021 C CA . ARG B 1 493 ? 64.289 -19.940 54.703 1.00 17.15 499 ARG B CA 1
ATOM 8022 C C . ARG B 1 493 ? 63.821 -18.612 55.308 1.00 17.75 499 ARG B C 1
ATOM 8023 O O . ARG B 1 493 ? 64.577 -17.644 55.399 1.00 20.43 499 ARG B O 1
ATOM 8031 N N . VAL B 1 494 ? 62.546 -18.549 55.713 1.00 17.03 500 VAL B N 1
ATOM 8032 C CA . VAL B 1 494 ? 61.978 -17.314 56.242 1.00 17.21 500 VAL B CA 1
ATOM 8033 C C . VAL B 1 494 ? 62.778 -16.835 57.459 1.00 16.97 500 VAL B C 1
ATOM 8034 O O . VAL B 1 494 ? 63.038 -15.637 57.598 1.00 19.37 500 VAL B O 1
ATOM 8038 N N . PHE B 1 495 ? 63.124 -17.768 58.367 1.00 17.51 501 PHE B N 1
ATOM 8039 C CA . PHE B 1 495 ? 63.730 -17.419 59.635 1.00 16.82 501 PHE B CA 1
ATOM 8040 C C . PHE B 1 495 ? 65.254 -17.583 59.617 1.00 19.26 501 PHE B C 1
ATOM 8041 O O . PHE B 1 495 ? 65.868 -17.483 60.670 1.00 22.81 501 PHE B O 1
ATOM 8049 N N . LYS B 1 496 ? 65.869 -17.842 58.461 1.00 19.16 502 LYS B N 1
ATOM 8050 C CA . LYS B 1 496 ? 67.331 -17.976 58.377 1.00 20.67 502 LYS B CA 1
ATOM 8051 C C . LYS B 1 496 ? 67.980 -16.651 58.757 1.00 21.87 502 LYS B C 1
ATOM 8052 O O . LYS B 1 496 ? 67.630 -15.617 58.211 1.00 23.82 502 LYS B O 1
ATOM 8058 N N . THR B 1 497 ? 68.944 -16.704 59.683 1.00 24.54 503 THR B N 1
ATOM 8059 C CA . THR B 1 497 ? 69.501 -15.504 60.288 1.00 29.39 503 THR B CA 1
ATOM 8060 C C . THR B 1 497 ? 70.805 -15.060 59.659 1.00 33.52 503 THR B C 1
ATOM 8061 O O . THR B 1 497 ? 71.184 -13.884 59.819 1.00 34.11 503 THR B O 1
ATOM 8065 N N . LYS B 1 498 ? 71.486 -15.994 58.991 1.00 30.29 504 LYS B N 1
ATOM 8066 C CA . LYS B 1 498 ? 72.722 -15.641 58.298 1.00 37.48 504 LYS B CA 1
ATOM 8067 C C . LYS B 1 498 ? 72.976 -16.555 57.114 1.00 35.93 504 LYS B C 1
ATOM 8068 O O . LYS B 1 498 ? 72.423 -17.646 57.024 1.00 32.03 504 LYS B O 1
ATOM 8074 N N . ASP B 1 499 ? 73.897 -16.099 56.259 1.00 39.19 505 ASP B N 1
ATOM 8075 C CA . ASP B 1 499 ? 74.270 -16.819 55.055 1.00 38.22 505 ASP B CA 1
ATOM 8076 C C . ASP B 1 499 ? 75.454 -17.722 55.368 1.00 35.22 505 ASP B C 1
ATOM 8077 O O . ASP B 1 499 ? 76.585 -17.297 55.239 1.00 36.01 505 ASP B O 1
ATOM 8082 N N . SER B 1 500 ? 75.181 -18.976 55.706 1.00 35.51 506 SER B N 1
ATOM 8083 C CA . SER B 1 500 ? 76.158 -19.821 56.367 1.00 34.09 506 SER B CA 1
ATOM 8084 C C . SER B 1 500 ? 76.171 -21.216 55.746 1.00 35.96 506 SER B C 1
ATOM 8085 O O . SER B 1 500 ? 75.146 -21.685 55.249 1.00 40.80 506 SER B O 1
ATOM 8088 N N . VAL B 1 501 ? 77.336 -21.858 55.831 1.00 39.83 507 VAL B N 1
ATOM 8089 C CA . VAL B 1 501 ? 77.494 -23.302 55.736 1.00 46.59 507 VAL B CA 1
ATOM 8090 C C . VAL B 1 501 ? 77.297 -23.695 54.269 1.00 56.29 507 VAL B C 1
ATOM 8091 O O . VAL B 1 501 ? 78.283 -23.435 53.527 1.00 70.11 507 VAL B O 1
ATOM 8095 N N . THR C 1 1 ? 70.743 -2.552 83.307 1.00 43.03 7 THR C N 1
ATOM 8096 C CA . THR C 1 1 ? 70.188 -3.058 82.035 1.00 36.50 7 THR C CA 1
ATOM 8097 C C . THR C 1 1 ? 69.090 -4.084 82.303 1.00 31.36 7 THR C C 1
ATOM 8098 O O . THR C 1 1 ? 69.212 -4.980 83.127 1.00 34.53 7 THR C O 1
ATOM 8102 N N . ILE C 1 2 ? 68.050 -3.998 81.497 1.00 28.11 8 ILE C N 1
ATOM 8103 C CA . ILE C 1 2 ? 67.036 -5.028 81.459 1.00 26.04 8 ILE C CA 1
ATOM 8104 C C . ILE C 1 2 ? 67.519 -6.155 80.550 1.00 25.64 8 ILE C C 1
ATOM 8105 O O . ILE C 1 2 ? 67.916 -5.891 79.427 1.00 26.99 8 ILE C O 1
ATOM 8110 N N . ARG C 1 3 ? 67.453 -7.410 81.006 1.00 25.84 9 ARG C N 1
ATOM 8111 C CA . ARG C 1 3 ? 67.828 -8.528 80.152 1.00 27.26 9 ARG C CA 1
ATOM 8112 C C . ARG C 1 3 ? 66.656 -9.421 79.749 1.00 28.27 9 ARG C C 1
ATOM 8113 O O . ARG C 1 3 ? 66.421 -9.652 78.570 1.00 34.18 9 ARG C O 1
ATOM 8121 N N . SER C 1 4 ? 65.926 -9.940 80.723 1.00 25.13 10 SER C N 1
ATOM 8122 C CA . SER C 1 4 ? 64.858 -10.892 80.481 1.00 23.53 10 SER C CA 1
ATOM 8123 C C . SER C 1 4 ? 63.504 -10.193 80.455 1.00 19.48 10 SER C C 1
ATOM 8124 O O . SER C 1 4 ? 63.364 -9.044 80.876 1.00 18.51 10 SER C O 1
ATOM 8127 N N . GLY C 1 5 ? 62.505 -10.943 79.976 1.00 20.14 11 GLY C N 1
ATOM 8128 C CA . GLY C 1 5 ? 61.117 -10.531 80.108 1.00 19.46 11 GLY C CA 1
ATOM 8129 C C . GLY C 1 5 ? 60.732 -10.235 81.557 1.00 20.56 11 GLY C C 1
ATOM 8130 O O . GLY C 1 5 ? 60.011 -9.282 81.831 1.00 19.35 11 GLY C O 1
ATOM 8131 N N . ASP C 1 6 ? 61.205 -11.061 82.491 1.00 21.34 12 ASP C N 1
ATOM 8132 C CA . ASP C 1 6 ? 60.899 -10.886 83.901 1.00 22.88 12 ASP C CA 1
ATOM 8133 C C . ASP C 1 6 ? 61.498 -9.574 84.405 1.00 20.71 12 ASP C C 1
ATOM 8134 O O . ASP C 1 6 ? 60.864 -8.843 85.164 1.00 21.28 12 ASP C O 1
ATOM 8139 N N . ASP C 1 7 ? 62.744 -9.281 84.011 1.00 21.01 13 ASP C N 1
ATOM 8140 C CA . ASP C 1 7 ? 63.358 -7.998 84.320 1.00 21.48 13 ASP C CA 1
ATOM 8141 C C . ASP C 1 7 ? 62.504 -6.824 83.832 1.00 19.62 13 ASP C C 1
ATOM 8142 O O . ASP C 1 7 ? 62.324 -5.824 84.521 1.00 19.14 13 ASP C O 1
ATOM 8147 N N . TYR C 1 8 ? 62.009 -6.941 82.602 1.00 18.07 14 TYR C N 1
ATOM 8148 C CA . TYR C 1 8 ? 61.192 -5.911 82.023 1.00 17.53 14 TYR C CA 1
ATOM 8149 C C . TYR C 1 8 ? 59.898 -5.729 82.830 1.00 17.39 14 TYR C C 1
ATOM 8150 O O . TYR C 1 8 ? 59.544 -4.609 83.174 1.00 17.52 14 TYR C O 1
ATOM 8159 N N . ILE C 1 9 ? 59.222 -6.823 83.193 1.00 17.71 15 ILE C N 1
ATOM 8160 C CA . ILE C 1 9 ? 57.987 -6.690 83.954 1.00 18.43 15 ILE C CA 1
ATOM 8161 C C . ILE C 1 9 ? 58.275 -6.002 85.299 1.00 18.71 15 ILE C C 1
ATOM 8162 O O . ILE C 1 9 ? 57.522 -5.104 85.719 1.00 20.28 15 ILE C O 1
ATOM 8167 N N . GLU C 1 10 ? 59.373 -6.372 85.972 1.00 19.83 16 GLU C N 1
ATOM 8168 C CA . GLU C 1 10 ? 59.733 -5.738 87.237 1.00 20.59 16 GLU C CA 1
ATOM 8169 C C . GLU C 1 10 ? 59.956 -4.233 87.041 1.00 20.94 16 GLU C C 1
ATOM 8170 O O . GLU C 1 10 ? 59.598 -3.449 87.924 1.00 21.41 16 GLU C O 1
ATOM 8176 N N . SER C 1 11 ? 60.523 -3.833 85.882 1.00 19.09 17 SER C N 1
ATOM 8177 C CA . SER C 1 11 ? 60.836 -2.435 85.599 1.00 18.80 17 SER C CA 1
ATOM 8178 C C . SER C 1 11 ? 59.564 -1.589 85.521 1.00 19.47 17 SER C C 1
ATOM 8179 O O . SER C 1 11 ? 59.625 -0.364 85.581 1.00 22.17 17 SER C O 1
ATOM 8182 N N . LEU C 1 12 ? 58.436 -2.244 85.278 1.00 19.58 18 LEU C N 1
ATOM 8183 C CA . LEU C 1 12 ? 57.175 -1.536 85.141 1.00 18.87 18 LEU C CA 1
ATOM 8184 C C . LEU C 1 12 ? 56.462 -1.328 86.475 1.00 20.67 18 LEU C C 1
ATOM 8185 O O . LEU C 1 12 ? 55.423 -0.685 86.519 1.00 21.72 18 LEU C O 1
ATOM 8190 N N . ARG C 1 13 ? 56.928 -1.971 87.539 1.00 20.96 19 ARG C N 1
ATOM 8191 C CA . ARG C 1 13 ? 56.236 -1.946 88.814 1.00 22.59 19 ARG C CA 1
ATOM 8192 C C . ARG C 1 13 ? 56.571 -0.668 89.564 1.00 21.71 19 ARG C C 1
ATOM 8193 O O . ARG C 1 13 ? 57.673 -0.149 89.484 1.00 23.88 19 ARG C O 1
ATOM 8201 N N . GLY C 1 14 ? 55.576 -0.132 90.254 1.00 23.20 20 GLY C N 1
ATOM 8202 C CA . GLY C 1 14 ? 55.798 0.948 91.183 1.00 24.21 20 GLY C CA 1
ATOM 8203 C C . GLY C 1 14 ? 56.025 2.314 90.535 1.00 22.76 20 GLY C C 1
ATOM 8204 O O . GLY C 1 14 ? 56.556 3.158 91.213 1.00 27.95 20 GLY C O 1
ATOM 8205 N N . ARG C 1 15 ? 55.586 2.563 89.293 1.00 22.66 21 ARG C N 1
ATOM 8206 C CA . ARG C 1 15 ? 55.867 3.833 88.621 1.00 22.51 21 ARG C CA 1
ATOM 8207 C C . ARG C 1 15 ? 54.812 4.928 88.854 1.00 22.98 21 ARG C C 1
ATOM 8208 O O . ARG C 1 15 ? 55.062 6.132 88.649 1.00 27.39 21 ARG C O 1
ATOM 8216 N N . ASP C 1 16 ? 53.614 4.547 89.281 1.00 25.90 22 ASP C N 1
ATOM 8217 C CA . ASP C 1 16 ? 52.528 5.507 89.542 1.00 32.22 22 ASP C CA 1
ATOM 8218 C C . ASP C 1 16 ? 52.236 6.499 88.387 1.00 29.64 22 ASP C C 1
ATOM 8219 O O . ASP C 1 16 ? 51.905 7.679 88.586 1.00 29.41 22 ASP C O 1
ATOM 8224 N N . LEU C 1 17 ? 52.211 5.983 87.165 1.00 23.14 23 LEU C N 1
ATOM 8225 C CA . LEU C 1 17 ? 51.610 6.658 86.026 1.00 19.47 23 LEU C CA 1
ATOM 8226 C C . LEU C 1 17 ? 50.145 6.896 86.354 1.00 17.87 23 LEU C C 1
ATOM 8227 O O . LEU C 1 17 ? 49.541 6.063 87.015 1.00 20.53 23 LEU C O 1
ATOM 8232 N N A LYS C 1 18 ? 49.618 8.036 85.894 0.43 18.15 24 LYS C N 1
ATOM 8233 N N B LYS C 1 18 ? 49.599 8.012 85.868 0.57 17.82 24 LYS C N 1
ATOM 8234 C CA A LYS C 1 18 ? 48.205 8.359 85.999 0.43 17.62 24 LYS C CA 1
ATOM 8235 C CA B LYS C 1 18 ? 48.188 8.303 86.051 0.57 16.92 24 LYS C CA 1
ATOM 8236 C C A LYS C 1 18 ? 47.486 7.722 84.821 0.43 16.91 24 LYS C C 1
ATOM 8237 C C B LYS C 1 18 ? 47.437 7.759 84.851 0.57 16.77 24 LYS C C 1
ATOM 8238 O O A LYS C 1 18 ? 47.604 8.222 83.710 0.43 18.48 24 LYS C O 1
ATOM 8239 O O B LYS C 1 18 ? 47.433 8.390 83.802 0.57 18.53 24 LYS C O 1
ATOM 8250 N N . VAL C 1 19 ? 46.699 6.673 85.094 1.00 16.29 25 VAL C N 1
ATOM 8251 C CA . VAL C 1 19 ? 46.068 5.877 84.062 1.00 14.61 25 VAL C CA 1
ATOM 8252 C C . VAL C 1 19 ? 44.597 5.727 84.441 1.00 14.04 25 VAL C C 1
ATOM 8253 O O . VAL C 1 19 ? 44.282 5.084 85.440 1.00 14.53 25 VAL C O 1
ATOM 8257 N N . TYR C 1 20 ? 43.721 6.291 83.637 1.00 14.58 26 TYR C N 1
ATOM 8258 C CA . TYR C 1 20 ? 42.293 6.079 83.834 1.00 15.18 26 TYR C CA 1
ATOM 8259 C C . TYR C 1 20 ? 41.786 4.915 82.988 1.00 15.16 26 TYR C C 1
ATOM 8260 O O . TYR C 1 20 ? 41.968 4.902 81.762 1.00 15.09 26 TYR C O 1
ATOM 8269 N N . LEU C 1 21 ? 41.103 3.974 83.674 1.00 15.98 27 LEU C N 1
ATOM 8270 C CA . LEU C 1 21 ? 40.442 2.860 83.023 1.00 15.88 27 LEU C CA 1
ATOM 8271 C C . LEU C 1 21 ? 39.125 2.582 83.758 1.00 15.29 27 LEU C C 1
ATOM 8272 O O . LEU C 1 21 ? 39.106 2.264 84.937 1.00 17.04 27 LEU C O 1
ATOM 8277 N N . PHE C 1 22 ? 38.024 2.743 83.051 1.00 16.59 28 PHE C N 1
ATOM 8278 C CA . PHE C 1 22 ? 36.686 2.548 83.601 1.00 16.62 28 PHE C CA 1
ATOM 8279 C C . PHE C 1 22 ? 36.414 3.479 84.791 1.00 17.05 28 PHE C C 1
ATOM 8280 O O . PHE C 1 22 ? 35.703 3.090 85.721 1.00 19.92 28 PHE C O 1
ATOM 8288 N N . GLY C 1 23 ? 36.918 4.705 84.703 1.00 17.57 29 GLY C N 1
ATOM 8289 C CA . GLY C 1 23 ? 36.596 5.749 85.658 1.00 17.79 29 GLY C CA 1
ATOM 8290 C C . GLY C 1 23 ? 37.332 5.589 86.987 1.00 18.17 29 GLY C C 1
ATOM 8291 O O . GLY C 1 23 ? 36.935 6.198 87.980 1.00 19.74 29 GLY C O 1
ATOM 8292 N N . GLU C 1 24 ? 38.489 4.906 86.956 1.00 18.09 30 GLU C N 1
ATOM 8293 C CA . GLU C 1 24 ? 39.304 4.736 88.141 1.00 18.02 30 GLU C CA 1
ATOM 8294 C C . GLU C 1 24 ? 40.764 4.870 87.738 1.00 16.83 30 GLU C C 1
ATOM 8295 O O . GLU C 1 24 ? 41.112 4.451 86.653 1.00 18.35 30 GLU C O 1
ATOM 8301 N N . LEU C 1 25 ? 41.592 5.411 88.628 1.00 15.33 31 LEU C N 1
ATOM 8302 C CA . LEU C 1 25 ? 43.037 5.368 88.404 1.00 15.56 31 LEU C CA 1
ATOM 8303 C C . LEU C 1 25 ? 43.501 3.946 88.645 1.00 17.26 31 LEU C C 1
ATOM 8304 O O . LEU C 1 25 ? 43.159 3.359 89.672 1.00 21.49 31 LEU C O 1
ATOM 8309 N N . VAL C 1 26 ? 44.322 3.430 87.746 1.00 15.69 32 VAL C N 1
ATOM 8310 C CA . VAL C 1 26 ? 44.878 2.098 87.919 1.00 18.11 32 VAL C CA 1
ATOM 8311 C C . VAL C 1 26 ? 46.088 2.162 88.844 1.00 19.40 32 VAL C C 1
ATOM 8312 O O . VAL C 1 26 ? 47.078 2.827 88.552 1.00 21.67 32 VAL C O 1
ATOM 8316 N N . LYS C 1 27 ? 46.017 1.410 89.936 1.00 21.35 33 LYS C N 1
ATOM 8317 C CA . LYS C 1 27 ? 47.071 1.441 90.939 1.00 25.29 33 LYS C CA 1
ATOM 8318 C C . LYS C 1 27 ? 48.365 0.866 90.394 1.00 22.83 33 LYS C C 1
ATOM 8319 O O . LYS C 1 27 ? 49.428 1.481 90.552 1.00 25.72 33 LYS C O 1
ATOM 8325 N N . GLU C 1 28 ? 48.273 -0.332 89.804 1.00 21.36 34 GLU C N 1
ATOM 8326 C CA . GLU C 1 28 ? 49.453 -1.070 89.358 1.00 20.66 34 GLU C CA 1
ATOM 8327 C C . GLU C 1 28 ? 49.094 -1.789 88.060 1.00 19.57 34 GLU C C 1
ATOM 8328 O O . GLU C 1 28 ? 48.533 -2.901 88.062 1.00 18.89 34 GLU C O 1
ATOM 8334 N N . PRO C 1 29 ? 49.400 -1.163 86.901 1.00 20.53 35 PRO C N 1
ATOM 8335 C CA . PRO C 1 29 ? 49.058 -1.765 85.625 1.00 19.78 35 PRO C CA 1
ATOM 8336 C C . PRO C 1 29 ? 49.551 -3.202 85.483 1.00 19.13 35 PRO C C 1
ATOM 8337 O O . PRO C 1 29 ? 48.881 -4.008 84.857 1.00 19.90 35 PRO C O 1
ATOM 8341 N N . VAL C 1 30 ? 50.721 -3.532 86.045 1.00 19.96 36 VAL C N 1
ATOM 8342 C CA . VAL C 1 30 ? 51.284 -4.863 85.916 1.00 20.58 36 VAL C CA 1
ATOM 8343 C C . VAL C 1 30 ? 50.355 -5.919 86.488 1.00 20.77 36 VAL C C 1
ATOM 8344 O O . VAL C 1 30 ? 50.409 -7.063 86.064 1.00 21.84 36 VAL C O 1
ATOM 8348 N N . ASP C 1 31 ? 49.525 -5.530 87.460 1.00 18.94 37 ASP C N 1
ATOM 8349 C CA . ASP C 1 31 ? 48.667 -6.492 88.139 1.00 20.70 37 ASP C CA 1
ATOM 8350 C C . ASP C 1 31 ? 47.223 -6.387 87.679 1.00 19.46 37 ASP C C 1
ATOM 8351 O O . ASP C 1 31 ? 46.387 -7.080 88.242 1.00 21.92 37 ASP C O 1
ATOM 8356 N N . HIS C 1 32 ? 46.941 -5.547 86.678 1.00 18.12 38 HIS C N 1
ATOM 8357 C CA . HIS C 1 32 ? 45.576 -5.376 86.225 1.00 17.58 38 HIS C CA 1
ATOM 8358 C C . HIS C 1 32 ? 45.334 -6.410 85.124 1.00 17.88 38 HIS C C 1
ATOM 8359 O O . HIS C 1 32 ? 46.027 -6.419 84.095 1.00 17.75 38 HIS C O 1
ATOM 8366 N N . PRO C 1 33 ? 44.335 -7.293 85.269 1.00 17.70 39 PRO C N 1
ATOM 8367 C CA . PRO C 1 33 ? 44.172 -8.391 84.311 1.00 17.48 39 PRO C CA 1
ATOM 8368 C C . PRO C 1 33 ? 43.859 -7.958 82.872 1.00 17.08 39 PRO C C 1
ATOM 8369 O O . PRO C 1 33 ? 44.062 -8.726 81.935 1.00 16.61 39 PRO C O 1
ATOM 8373 N N . MET C 1 34 ? 43.359 -6.735 82.677 1.00 16.89 40 MET C N 1
ATOM 8374 C CA . MET C 1 34 ? 43.104 -6.267 81.323 1.00 17.26 40 MET C CA 1
ATOM 8375 C C . MET C 1 34 ? 44.388 -5.799 80.639 1.00 17.60 40 MET C C 1
ATOM 8376 O O . MET C 1 34 ? 44.463 -5.815 79.415 1.00 18.89 40 MET C O 1
ATOM 8381 N N . ILE C 1 35 ? 45.366 -5.378 81.440 1.00 15.63 41 ILE C N 1
ATOM 8382 C CA . ILE C 1 35 ? 46.599 -4.774 80.955 1.00 15.80 41 ILE C CA 1
ATOM 8383 C C . ILE C 1 35 ? 47.705 -5.811 80.861 1.00 15.73 41 ILE C C 1
ATOM 8384 O O . ILE C 1 35 ? 48.544 -5.719 79.970 1.00 15.41 41 ILE C O 1
ATOM 8389 N N . ARG C 1 36 ? 47.727 -6.784 81.781 1.00 15.78 42 ARG C N 1
ATOM 8390 C CA . ARG C 1 36 ? 48.845 -7.714 81.850 1.00 15.42 42 ARG C CA 1
ATOM 8391 C C . ARG C 1 36 ? 49.094 -8.482 80.536 1.00 14.49 42 ARG C C 1
ATOM 8392 O O . ARG C 1 36 ? 50.260 -8.691 80.175 1.00 14.84 42 ARG C O 1
ATOM 8400 N N . PRO C 1 37 ? 48.096 -8.901 79.738 1.00 13.98 43 PRO C N 1
ATOM 8401 C CA . PRO C 1 37 ? 48.397 -9.571 78.467 1.00 14.20 43 PRO C CA 1
ATOM 8402 C C . PRO C 1 37 ? 49.300 -8.746 77.541 1.00 13.42 43 PRO C C 1
ATOM 8403 O O . PRO C 1 37 ? 50.208 -9.288 76.909 1.00 14.14 43 PRO C O 1
ATOM 8407 N N . SER C 1 38 ? 49.074 -7.429 77.485 1.00 13.39 44 SER C N 1
ATOM 8408 C CA . SER C 1 38 ? 49.889 -6.548 76.662 1.00 13.67 44 SER C CA 1
ATOM 8409 C C . SER C 1 38 ? 51.327 -6.501 77.161 1.00 13.65 44 SER C C 1
ATOM 8410 O O . SER C 1 38 ? 52.291 -6.491 76.360 1.00 14.69 44 SER C O 1
ATOM 8413 N N . ILE C 1 39 ? 51.466 -6.486 78.498 1.00 13.85 45 ILE C N 1
ATOM 8414 C CA . ILE C 1 39 ? 52.793 -6.527 79.086 1.00 13.79 45 ILE C CA 1
ATOM 8415 C C . ILE C 1 39 ? 53.509 -7.844 78.758 1.00 14.47 45 ILE C C 1
ATOM 8416 O O . ILE C 1 39 ? 54.709 -7.865 78.468 1.00 15.08 45 ILE C O 1
ATOM 8421 N N . ASN C 1 40 ? 52.799 -8.947 78.828 1.00 14.02 46 ASN C N 1
ATOM 8422 C CA . ASN C 1 40 ? 53.374 -10.237 78.487 1.00 14.82 46 ASN C CA 1
ATOM 8423 C C . ASN C 1 40 ? 53.887 -10.263 77.039 1.00 14.01 46 ASN C C 1
ATOM 8424 O O . ASN C 1 40 ? 54.942 -10.859 76.748 1.00 14.65 46 ASN C O 1
ATOM 8429 N N . ALA C 1 41 ? 53.161 -9.606 76.123 1.00 13.52 47 ALA C N 1
ATOM 8430 C CA . ALA C 1 41 ? 53.585 -9.553 74.742 1.00 14.32 47 ALA C CA 1
ATOM 8431 C C . ALA C 1 41 ? 54.929 -8.825 74.611 1.00 14.15 47 ALA C C 1
ATOM 8432 O O . ALA C 1 41 ? 55.841 -9.274 73.920 1.00 16.48 47 ALA C O 1
ATOM 8434 N N . VAL C 1 42 ? 55.074 -7.691 75.306 1.00 14.11 48 VAL C N 1
ATOM 8435 C CA . VAL C 1 42 ? 56.332 -6.948 75.259 1.00 14.78 48 VAL C CA 1
ATOM 8436 C C . VAL C 1 42 ? 57.441 -7.761 75.927 1.00 14.41 48 VAL C C 1
ATOM 8437 O O . VAL C 1 42 ? 58.605 -7.769 75.463 1.00 15.82 48 VAL C O 1
ATOM 8441 N N . ALA C 1 43 ? 57.124 -8.476 77.000 1.00 15.96 49 ALA C N 1
ATOM 8442 C CA . ALA C 1 43 ? 58.130 -9.311 77.674 1.00 16.32 49 ALA C CA 1
ATOM 8443 C C . ALA C 1 43 ? 58.688 -10.372 76.727 1.00 15.16 49 ALA C C 1
ATOM 8444 O O . ALA C 1 43 ? 59.898 -10.675 76.753 1.00 16.48 49 ALA C O 1
ATOM 8446 N N . GLU C 1 44 ? 57.848 -10.834 75.780 1.00 15.86 50 GLU C N 1
ATOM 8447 C CA . GLU C 1 44 ? 58.292 -11.847 74.812 1.00 17.43 50 GLU C CA 1
ATOM 8448 C C . GLU C 1 44 ? 59.371 -11.298 73.866 1.00 16.67 50 GLU C C 1
ATOM 8449 O O . GLU C 1 44 ? 60.210 -12.056 73.350 1.00 19.09 50 GLU C O 1
ATOM 8455 N N . THR C 1 45 ? 59.390 -9.976 73.643 1.00 16.12 51 THR C N 1
ATOM 8456 C CA . THR C 1 45 ? 60.390 -9.376 72.776 1.00 18.05 51 THR C CA 1
ATOM 8457 C C . THR C 1 45 ? 61.764 -9.467 73.427 1.00 17.33 51 THR C C 1
ATOM 8458 O O . THR C 1 45 ? 62.791 -9.523 72.722 1.00 21.13 51 THR C O 1
ATOM 8462 N N . TYR C 1 46 ? 61.799 -9.398 74.778 1.00 17.29 52 TYR C N 1
ATOM 8463 C CA . TYR C 1 46 ? 63.035 -9.627 75.498 1.00 16.90 52 TYR C CA 1
ATOM 8464 C C . TYR C 1 46 ? 63.398 -11.107 75.530 1.00 16.42 52 TYR C C 1
ATOM 8465 O O . TYR C 1 46 ? 64.575 -11.470 75.328 1.00 18.59 52 TYR C O 1
ATOM 8474 N N . ASP C 1 47 ? 62.407 -11.963 75.793 1.00 17.26 53 ASP C N 1
ATOM 8475 C CA . ASP C 1 47 ? 62.699 -13.386 75.903 1.00 19.51 53 ASP C CA 1
ATOM 8476 C C . ASP C 1 47 ? 63.161 -13.975 74.568 1.00 18.83 53 ASP C C 1
ATOM 8477 O O . ASP C 1 47 ? 64.060 -14.836 74.518 1.00 20.44 53 ASP C O 1
ATOM 8482 N N . LEU C 1 48 ? 62.608 -13.490 73.458 1.00 18.42 54 LEU C N 1
ATOM 8483 C CA . LEU C 1 48 ? 63.066 -13.967 72.155 1.00 18.40 54 LEU C CA 1
ATOM 8484 C C . LEU C 1 48 ? 64.554 -13.670 71.926 1.00 18.57 54 LEU C C 1
ATOM 8485 O O . LEU C 1 48 ? 65.268 -14.493 71.368 1.00 20.38 54 LEU C O 1
ATOM 8490 N N . ALA C 1 49 ? 65.021 -12.491 72.338 1.00 20.02 55 ALA C N 1
ATOM 8491 C CA . ALA C 1 49 ? 66.417 -12.111 72.167 1.00 21.87 55 ALA C CA 1
ATOM 8492 C C . ALA C 1 49 ? 67.363 -13.012 72.950 1.00 22.38 55 ALA C C 1
ATOM 8493 O O . ALA C 1 49 ? 68.557 -13.129 72.611 1.00 26.23 55 ALA C O 1
ATOM 8495 N N . LEU C 1 50 ? 66.866 -13.633 74.022 1.00 22.64 56 LEU C N 1
ATOM 8496 C CA . LEU C 1 50 ? 67.678 -14.563 74.799 1.00 24.81 56 LEU C CA 1
ATOM 8497 C C . LEU C 1 50 ? 67.684 -15.951 74.167 1.00 22.10 56 LEU C C 1
ATOM 8498 O O . LEU C 1 50 ? 68.713 -16.619 74.177 1.00 26.72 56 LEU C O 1
ATOM 8503 N N . ARG C 1 51 ? 66.539 -16.383 73.644 1.00 22.95 57 ARG C N 1
ATOM 8504 C CA . ARG C 1 51 ? 66.399 -17.702 73.030 1.00 23.81 57 ARG C CA 1
ATOM 8505 C C . ARG C 1 51 ? 66.989 -17.759 71.618 1.00 22.50 57 ARG C C 1
ATOM 8506 O O . ARG C 1 51 ? 67.553 -18.781 71.219 1.00 23.74 57 ARG C O 1
ATOM 8514 N N . GLU C 1 52 ? 66.832 -16.662 70.853 1.00 22.34 58 GLU C N 1
ATOM 8515 C CA . GLU C 1 52 ? 67.213 -16.620 69.448 1.00 22.10 58 GLU C CA 1
ATOM 8516 C C . GLU C 1 52 ? 68.010 -15.341 69.182 1.00 22.27 58 GLU C C 1
ATOM 8517 O O . GLU C 1 52 ? 67.525 -14.407 68.540 1.00 20.55 58 GLU C O 1
ATOM 8523 N N . GLU C 1 53 ? 69.260 -15.320 69.683 1.00 23.45 59 GLU C N 1
ATOM 8524 C CA . GLU C 1 53 ? 70.074 -14.108 69.675 1.00 26.78 59 GLU C CA 1
ATOM 8525 C C . GLU C 1 53 ? 70.330 -13.577 68.254 1.00 23.69 59 GLU C C 1
ATOM 8526 O O . GLU C 1 53 ? 70.306 -12.366 68.019 1.00 23.23 59 GLU C O 1
ATOM 8532 N N . ALA C 1 54 ? 70.589 -14.447 67.284 1.00 22.26 60 ALA C N 1
ATOM 8533 C CA . ALA C 1 54 ? 70.917 -13.943 65.940 1.00 24.84 60 ALA C CA 1
ATOM 8534 C C . ALA C 1 54 ? 69.705 -13.252 65.300 1.00 22.34 60 ALA C C 1
ATOM 8535 O O . ALA C 1 54 ? 69.858 -12.309 64.512 1.00 23.81 60 ALA C O 1
ATOM 8537 N N . LEU C 1 55 ? 68.500 -13.737 65.627 1.00 19.01 61 LEU C N 1
ATOM 8538 C CA . LEU C 1 55 ? 67.282 -13.195 65.062 1.00 18.95 61 LEU C CA 1
ATOM 8539 C C . LEU C 1 55 ? 66.924 -11.866 65.714 1.00 18.57 61 LEU C C 1
ATOM 8540 O O . LEU C 1 55 ? 66.477 -10.952 65.018 1.00 20.06 61 LEU C O 1
ATOM 8545 N N . ALA C 1 56 ? 67.051 -11.772 67.053 1.00 18.88 62 ALA C N 1
ATOM 8546 C CA . ALA C 1 56 ? 66.414 -10.655 67.740 1.00 19.49 62 ALA C CA 1
ATOM 8547 C C . ALA C 1 56 ? 67.407 -9.701 68.402 1.00 19.18 62 ALA C C 1
ATOM 8548 O O . ALA C 1 56 ? 67.003 -8.798 69.138 1.00 19.01 62 ALA C O 1
ATOM 8550 N N A SER C 1 57 ? 68.712 -9.911 68.162 0.40 20.59 63 SER C N 1
ATOM 8551 N N B SER C 1 57 ? 68.708 -9.866 68.135 0.60 20.30 63 SER C N 1
ATOM 8552 C CA A SER C 1 57 ? 69.742 -8.997 68.628 0.40 22.63 63 SER C CA 1
ATOM 8553 C CA B SER C 1 57 ? 69.665 -8.884 68.607 0.60 21.76 63 SER C CA 1
ATOM 8554 C C A SER C 1 57 ? 70.562 -8.541 67.421 0.40 22.26 63 SER C C 1
ATOM 8555 C C B SER C 1 57 ? 70.688 -8.618 67.504 0.60 22.41 63 SER C C 1
ATOM 8556 O O A SER C 1 57 ? 70.496 -9.173 66.377 0.40 20.72 63 SER C O 1
ATOM 8557 O O B SER C 1 57 ? 70.920 -9.475 66.660 0.60 22.21 63 SER C O 1
ATOM 8562 N N . ALA C 1 58 ? 71.305 -7.437 67.572 1.00 22.26 64 ALA C N 1
ATOM 8563 C CA . ALA C 1 58 ? 72.169 -6.893 66.531 1.00 22.90 64 ALA C CA 1
ATOM 8564 C C . ALA C 1 58 ? 73.422 -6.289 67.159 1.00 22.92 64 ALA C C 1
ATOM 8565 O O . ALA C 1 58 ? 73.406 -5.847 68.302 1.00 25.94 64 ALA C O 1
ATOM 8567 N N . ASP C 1 59 ? 74.540 -6.291 66.424 1.00 24.40 65 ASP C N 1
ATOM 8568 C CA . ASP C 1 59 ? 75.734 -5.543 66.828 1.00 25.36 65 ASP C CA 1
ATOM 8569 C C . ASP C 1 59 ? 75.616 -4.073 66.444 1.00 24.22 65 ASP C C 1
ATOM 8570 O O . ASP C 1 59 ? 75.592 -3.753 65.268 1.00 26.77 65 ASP C O 1
ATOM 8575 N N . SER C 1 60 ? 75.535 -3.183 67.442 1.00 24.97 66 SER C N 1
ATOM 8576 C CA . SER C 1 60 ? 75.404 -1.753 67.217 1.00 24.12 66 SER C CA 1
ATOM 8577 C C . SER C 1 60 ? 76.770 -1.115 67.015 1.00 25.02 66 SER C C 1
ATOM 8578 O O . SER C 1 60 ? 77.609 -1.139 67.906 1.00 26.50 66 SER C O 1
ATOM 8581 N N A SER C 1 61 ? 76.941 -0.437 65.873 0.35 25.48 67 SER C N 1
ATOM 8582 N N B SER C 1 61 ? 76.957 -0.470 65.863 0.65 24.92 67 SER C N 1
ATOM 8583 C CA A SER C 1 61 ? 78.137 0.351 65.613 0.35 26.58 67 SER C CA 1
ATOM 8584 C CA B SER C 1 61 ? 78.154 0.328 65.659 0.65 26.52 67 SER C CA 1
ATOM 8585 C C A SER C 1 61 ? 78.081 1.700 66.326 0.35 24.92 67 SER C C 1
ATOM 8586 C C B SER C 1 61 ? 78.140 1.544 66.583 0.65 26.80 67 SER C C 1
ATOM 8587 O O A SER C 1 61 ? 79.033 2.484 66.241 0.35 23.30 67 SER C O 1
ATOM 8588 O O B SER C 1 61 ? 79.201 2.055 66.964 0.65 32.22 67 SER C O 1
ATOM 8593 N N . ILE C 1 62 ? 76.939 2.004 66.950 1.00 25.50 68 ILE C N 1
ATOM 8594 C CA . ILE C 1 62 ? 76.809 3.214 67.744 1.00 26.08 68 ILE C CA 1
ATOM 8595 C C . ILE C 1 62 ? 77.357 3.035 69.167 1.00 27.66 68 ILE C C 1
ATOM 8596 O O . ILE C 1 62 ? 78.000 3.954 69.672 1.00 32.45 68 ILE C O 1
ATOM 8601 N N . THR C 1 63 ? 77.076 1.900 69.834 1.00 27.02 69 THR C N 1
ATOM 8602 C CA . THR C 1 63 ? 77.569 1.640 71.188 1.00 27.39 69 THR C CA 1
ATOM 8603 C C . THR C 1 63 ? 78.699 0.602 71.233 1.00 30.40 69 THR C C 1
ATOM 8604 O O . THR C 1 63 ? 79.305 0.402 72.281 1.00 31.25 69 THR C O 1
ATOM 8608 N N . GLY C 1 64 ? 78.882 -0.158 70.159 1.00 28.62 70 GLY C N 1
ATOM 8609 C CA . GLY C 1 64 ? 79.798 -1.283 70.162 1.00 30.63 70 GLY C CA 1
ATOM 8610 C C . GLY C 1 64 ? 79.271 -2.439 71.008 1.00 30.80 70 GLY C C 1
ATOM 8611 O O . GLY C 1 64 ? 80.055 -3.288 71.445 1.00 33.85 70 GLY C O 1
ATOM 8612 N N . LEU C 1 65 ? 77.955 -2.470 71.224 1.00 28.94 71 LEU C N 1
ATOM 8613 C CA . LEU C 1 65 ? 77.327 -3.496 72.041 1.00 32.41 71 LEU C CA 1
ATOM 8614 C C . LEU C 1 65 ? 76.380 -4.334 71.202 1.00 27.64 71 LEU C C 1
ATOM 8615 O O . LEU C 1 65 ? 75.904 -3.876 70.166 1.00 26.72 71 LEU C O 1
ATOM 8620 N N . LYS C 1 66 ? 76.083 -5.530 71.711 1.00 25.89 72 LYS C N 1
ATOM 8621 C CA . LYS C 1 66 ? 74.940 -6.281 71.233 1.00 26.68 72 LYS C CA 1
ATOM 8622 C C . LYS C 1 66 ? 73.679 -5.643 71.805 1.00 24.48 72 LYS C C 1
ATOM 8623 O O . LYS C 1 66 ? 73.576 -5.400 73.012 1.00 27.29 72 LYS C O 1
ATOM 8629 N N . VAL C 1 67 ? 72.741 -5.335 70.920 1.00 20.49 73 VAL C N 1
ATOM 8630 C CA . VAL C 1 67 ? 71.541 -4.670 71.362 1.00 20.18 73 VAL C CA 1
ATOM 8631 C C . VAL C 1 67 ? 70.303 -5.427 70.915 1.00 19.09 73 VAL C C 1
ATOM 8632 O O . VAL C 1 67 ? 70.320 -6.150 69.936 1.00 19.83 73 VAL C O 1
ATOM 8636 N N . ASN C 1 68 ? 69.180 -5.196 71.587 1.00 20.20 74 ASN C N 1
ATOM 8637 C CA . ASN C 1 68 ? 67.934 -5.779 71.112 1.00 18.47 74 ASN C CA 1
ATOM 8638 C C . ASN C 1 68 ? 67.663 -5.159 69.746 1.00 16.77 74 ASN C C 1
ATOM 8639 O O . ASN C 1 68 ? 67.792 -3.934 69.579 1.00 17.51 74 ASN C O 1
ATOM 8644 N N . ARG C 1 69 ? 67.205 -5.984 68.784 1.00 16.41 75 ARG C N 1
ATOM 8645 C CA . ARG C 1 69 ? 66.999 -5.488 67.435 1.00 16.39 75 ARG C CA 1
ATOM 8646 C C . ARG C 1 69 ? 65.980 -4.345 67.364 1.00 16.03 75 ARG C C 1
ATOM 8647 O O . ARG C 1 69 ? 66.062 -3.487 66.481 1.00 16.50 75 ARG C O 1
ATOM 8655 N N . PHE C 1 70 ? 65.033 -4.285 68.289 1.00 16.08 76 PHE C N 1
ATOM 8656 C CA . PHE C 1 70 ? 64.087 -3.160 68.311 1.00 16.39 76 PHE C CA 1
ATOM 8657 C C . PHE C 1 70 ? 64.747 -1.813 68.607 1.00 16.29 76 PHE C C 1
ATOM 8658 O O . PHE C 1 70 ? 64.157 -0.764 68.354 1.00 16.35 76 PHE C O 1
ATOM 8666 N N . LEU C 1 71 ? 66.007 -1.816 69.073 1.00 16.48 77 LEU C N 1
ATOM 8667 C CA . LEU C 1 71 ? 66.707 -0.582 69.386 1.00 17.26 77 LEU C CA 1
ATOM 8668 C C . LEU C 1 71 ? 67.821 -0.278 68.388 1.00 18.16 77 LEU C C 1
ATOM 8669 O O . LEU C 1 71 ? 68.576 0.682 68.581 1.00 21.21 77 LEU C O 1
ATOM 8674 N N . HIS C 1 72 ? 67.934 -1.124 67.357 1.00 18.06 78 HIS C N 1
ATOM 8675 C CA . HIS C 1 72 ? 69.052 -1.080 66.430 1.00 17.75 78 HIS C CA 1
ATOM 8676 C C . HIS C 1 72 ? 68.718 -0.170 65.246 1.00 17.13 78 HIS C C 1
ATOM 8677 O O . HIS C 1 72 ? 67.648 -0.279 64.632 1.00 18.31 78 HIS C O 1
ATOM 8684 N N . ILE C 1 73 ? 69.651 0.751 64.968 1.00 17.61 79 ILE C N 1
ATOM 8685 C CA . ILE C 1 73 ? 69.578 1.587 63.785 1.00 17.40 79 ILE C CA 1
ATOM 8686 C C . ILE C 1 73 ? 70.144 0.769 62.616 1.00 17.46 79 ILE C C 1
ATOM 8687 O O . ILE C 1 73 ? 71.351 0.452 62.601 1.00 19.76 79 ILE C O 1
ATOM 8692 N N . ALA C 1 74 ? 69.306 0.456 61.623 1.00 17.23 80 ALA C N 1
ATOM 8693 C CA . ALA C 1 74 ? 69.668 -0.465 60.530 1.00 17.40 80 ALA C CA 1
ATOM 8694 C C . ALA C 1 74 ? 70.900 0.018 59.756 1.00 17.99 80 ALA C C 1
ATOM 8695 O O . ALA C 1 74 ? 70.920 1.155 59.273 1.00 19.05 80 ALA C O 1
ATOM 8697 N N . GLU C 1 75 ? 71.868 -0.869 59.550 1.00 19.02 81 GLU C N 1
ATOM 8698 C CA . GLU C 1 75 ? 73.160 -0.504 58.951 1.00 19.87 81 GLU C CA 1
ATOM 8699 C C . GLU C 1 75 ? 73.301 -1.056 57.522 1.00 20.92 81 GLU C C 1
ATOM 8700 O O . GLU C 1 75 ? 74.316 -0.859 56.867 1.00 22.98 81 GLU C O 1
ATOM 8706 N N . SER C 1 76 ? 72.279 -1.783 57.069 1.00 19.47 82 SER C N 1
ATOM 8707 C CA . SER C 1 76 ? 72.274 -2.495 55.806 1.00 19.29 82 SER C CA 1
ATOM 8708 C C . SER C 1 76 ? 70.854 -2.881 55.441 1.00 19.12 82 SER C C 1
ATOM 8709 O O . SER C 1 76 ? 69.978 -2.841 56.309 1.00 18.20 82 SER C O 1
ATOM 8712 N N . ALA C 1 77 ? 70.660 -3.322 54.180 1.00 19.26 83 ALA C N 1
ATOM 8713 C CA . ALA C 1 77 ? 69.383 -3.880 53.794 1.00 18.00 83 ALA C CA 1
ATOM 8714 C C . ALA C 1 77 ? 69.105 -5.175 54.558 1.00 17.47 83 ALA C C 1
ATOM 8715 O O . ALA C 1 77 ? 67.963 -5.424 54.949 1.00 17.29 83 ALA C O 1
ATOM 8717 N N . GLU C 1 78 ? 70.152 -5.950 54.835 1.00 18.92 84 GLU C N 1
ATOM 8718 C CA . GLU C 1 78 ? 70.021 -7.165 55.624 1.00 19.94 84 GLU C CA 1
ATOM 8719 C C . GLU C 1 78 ? 69.413 -6.872 57.000 1.00 18.04 84 GLU C C 1
ATOM 8720 O O . GLU C 1 78 ? 68.549 -7.617 57.459 1.00 17.34 84 GLU C O 1
ATOM 8726 N N . ASP C 1 79 ? 69.818 -5.761 57.632 1.00 16.43 85 ASP C N 1
ATOM 8727 C CA . ASP C 1 79 ? 69.276 -5.365 58.919 1.00 17.32 85 ASP C CA 1
ATOM 8728 C C . ASP C 1 79 ? 67.780 -5.076 58.837 1.00 15.10 85 ASP C C 1
ATOM 8729 O O . ASP C 1 79 ? 67.042 -5.455 59.748 1.00 17.40 85 ASP C O 1
ATOM 8734 N N . LEU C 1 80 ? 67.328 -4.476 57.723 1.00 15.33 86 LEU C N 1
ATOM 8735 C CA . LEU C 1 80 ? 65.908 -4.249 57.501 1.00 15.28 86 LEU C CA 1
ATOM 8736 C C . LEU C 1 80 ? 65.144 -5.564 57.329 1.00 14.47 86 LEU C C 1
ATOM 8737 O O . LEU C 1 80 ? 64.028 -5.751 57.875 1.00 14.89 86 LEU C O 1
ATOM 8742 N N . VAL C 1 81 ? 65.743 -6.496 56.591 1.00 14.10 87 VAL C N 1
ATOM 8743 C CA . VAL C 1 81 ? 65.115 -7.792 56.418 1.00 14.27 87 VAL C CA 1
ATOM 8744 C C . VAL C 1 81 ? 64.981 -8.522 57.758 1.00 14.41 87 VAL C C 1
ATOM 8745 O O . VAL C 1 81 ? 63.968 -9.190 58.021 1.00 15.13 87 VAL C O 1
ATOM 8749 N N . LEU C 1 82 ? 66.050 -8.480 58.574 1.00 14.30 88 LEU C N 1
ATOM 8750 C CA . LEU C 1 82 ? 66.036 -9.114 59.882 1.00 15.49 88 LEU C CA 1
ATOM 8751 C C . LEU C 1 82 ? 64.932 -8.545 60.769 1.00 14.89 88 LEU C C 1
ATOM 8752 O O . LEU C 1 82 ? 64.344 -9.308 61.532 1.00 14.87 88 LEU C O 1
ATOM 8757 N N . GLN C 1 83 ? 64.635 -7.237 60.652 1.00 14.69 89 GLN C N 1
ATOM 8758 C CA . GLN C 1 83 ? 63.479 -6.698 61.345 1.00 14.50 89 GLN C CA 1
ATOM 8759 C C . GLN C 1 83 ? 62.231 -7.503 61.000 1.00 14.51 89 GLN C C 1
ATOM 8760 O O . GLN C 1 83 ? 61.469 -7.884 61.876 1.00 13.71 89 GLN C O 1
ATOM 8766 N N . ASN C 1 84 ? 62.011 -7.701 59.707 1.00 14.15 90 ASN C N 1
ATOM 8767 C CA . ASN C 1 84 ? 60.828 -8.385 59.217 1.00 13.69 90 ASN C CA 1
ATOM 8768 C C . ASN C 1 84 ? 60.766 -9.840 59.686 1.00 12.19 90 ASN C C 1
ATOM 8769 O O . ASN C 1 84 ? 59.679 -10.310 60.095 1.00 13.39 90 ASN C O 1
ATOM 8774 N N . LYS C 1 85 ? 61.932 -10.519 59.677 1.00 12.48 91 LYS C N 1
ATOM 8775 C CA . LYS C 1 85 ? 61.959 -11.905 60.112 1.00 13.74 91 LYS C CA 1
ATOM 8776 C C . LYS C 1 85 ? 61.578 -12.013 61.604 1.00 14.40 91 LYS C C 1
ATOM 8777 O O . LYS C 1 85 ? 60.804 -12.873 62.040 1.00 14.57 91 LYS C O 1
ATOM 8783 N N . MET C 1 86 ? 62.108 -11.092 62.398 1.00 15.03 92 MET C N 1
ATOM 8784 C CA . MET C 1 86 ? 61.833 -11.038 63.822 1.00 14.15 92 MET C CA 1
ATOM 8785 C C . MET C 1 86 ? 60.348 -10.713 64.063 1.00 13.35 92 MET C C 1
ATOM 8786 O O . MET C 1 86 ? 59.726 -11.375 64.867 1.00 14.70 92 MET C O 1
ATOM 8791 N N . GLN C 1 87 ? 59.779 -9.793 63.288 1.00 13.24 93 GLN C N 1
ATOM 8792 C CA . GLN C 1 87 ? 58.364 -9.409 63.380 1.00 13.05 93 GLN C CA 1
ATOM 8793 C C . GLN C 1 87 ? 57.474 -10.605 63.132 1.00 13.31 93 GLN C C 1
ATOM 8794 O O . GLN C 1 87 ? 56.486 -10.799 63.864 1.00 13.97 93 GLN C O 1
ATOM 8800 N N . ARG C 1 88 ? 57.770 -11.377 62.071 1.00 12.31 94 ARG C N 1
ATOM 8801 C CA . ARG C 1 88 ? 56.884 -12.495 61.797 1.00 12.63 94 ARG C CA 1
ATOM 8802 C C . ARG C 1 88 ? 56.970 -13.530 62.919 1.00 12.34 94 ARG C C 1
ATOM 8803 O O . ARG C 1 88 ? 55.979 -14.122 63.307 1.00 12.21 94 ARG C O 1
ATOM 8811 N N . LYS C 1 89 ? 58.192 -13.805 63.386 1.00 11.96 95 LYS C N 1
ATOM 8812 C CA . LYS C 1 89 ? 58.390 -14.746 64.482 1.00 13.44 95 LYS C CA 1
ATOM 8813 C C . LYS C 1 89 ? 57.584 -14.345 65.728 1.00 12.96 95 LYS C C 1
ATOM 8814 O O . LYS C 1 89 ? 56.917 -15.182 66.328 1.00 13.83 95 LYS C O 1
ATOM 8820 N N . LEU C 1 90 ? 57.658 -13.061 66.099 1.00 12.64 96 LEU C N 1
ATOM 8821 C CA . LEU C 1 90 ? 56.961 -12.562 67.269 1.00 12.91 96 LEU C CA 1
ATOM 8822 C C . LEU C 1 90 ? 55.447 -12.634 67.070 1.00 12.59 96 LEU C C 1
ATOM 8823 O O . LEU C 1 90 ? 54.719 -13.001 68.001 1.00 15.16 96 LEU C O 1
ATOM 8828 N N . GLY C 1 91 ? 54.967 -12.387 65.840 1.00 12.35 97 GLY C N 1
ATOM 8829 C CA . GLY C 1 91 ? 53.565 -12.592 65.577 1.00 12.73 97 GLY C CA 1
ATOM 8830 C C . GLY C 1 91 ? 53.133 -14.032 65.761 1.00 12.03 97 GLY C C 1
ATOM 8831 O O . GLY C 1 91 ? 52.053 -14.297 66.288 1.00 12.47 97 GLY C O 1
ATOM 8832 N N . GLN C 1 92 ? 53.921 -14.962 65.267 1.00 12.08 98 GLN C N 1
ATOM 8833 C CA . GLN C 1 92 ? 53.632 -16.373 65.503 1.00 11.83 98 GLN C CA 1
ATOM 8834 C C . GLN C 1 92 ? 53.573 -16.725 66.995 1.00 13.40 98 GLN C C 1
ATOM 8835 O O . GLN C 1 92 ? 52.797 -17.605 67.410 1.00 14.38 98 GLN C O 1
ATOM 8841 N N . ASN C 1 93 ? 54.499 -16.167 67.765 1.00 12.72 99 ASN C N 1
ATOM 8842 C CA . ASN C 1 93 ? 54.680 -16.528 69.175 1.00 13.95 99 ASN C CA 1
ATOM 8843 C C . ASN C 1 93 ? 53.619 -15.906 70.104 1.00 13.93 99 ASN C C 1
ATOM 8844 O O . ASN C 1 93 ? 53.388 -16.443 71.191 1.00 15.99 99 ASN C O 1
ATOM 8849 N N . THR C 1 94 ? 53.050 -14.757 69.719 1.00 13.98 100 THR C N 1
ATOM 8850 C CA . THR C 1 94 ? 52.126 -14.030 70.581 1.00 14.16 100 THR C CA 1
ATOM 8851 C C . THR C 1 94 ? 50.716 -13.917 70.032 1.00 13.84 100 THR C C 1
ATOM 8852 O O . THR C 1 94 ? 49.793 -13.750 70.823 1.00 15.36 100 THR C O 1
ATOM 8856 N N . GLY C 1 95 ? 50.582 -13.937 68.713 1.00 13.74 101 GLY C N 1
ATOM 8857 C CA . GLY C 1 95 ? 49.281 -13.790 68.082 1.00 14.46 101 GLY C CA 1
ATOM 8858 C C . GLY C 1 95 ? 48.687 -12.420 68.324 1.00 14.96 101 GLY C C 1
ATOM 8859 O O . GLY C 1 95 ? 47.464 -12.243 68.204 1.00 17.44 101 GLY C O 1
ATOM 8860 N N . THR C 1 96 ? 49.511 -11.425 68.637 1.00 15.61 102 THR C N 1
ATOM 8861 C CA . THR C 1 96 ? 48.966 -10.117 68.909 1.00 17.97 102 THR C CA 1
ATOM 8862 C C . THR C 1 96 ? 49.966 -9.036 68.532 1.00 18.64 102 THR C C 1
ATOM 8863 O O . THR C 1 96 ? 51.050 -9.267 67.998 1.00 19.86 102 THR C O 1
ATOM 8867 N N . CYS C 1 97 ? 49.596 -7.810 68.897 1.00 20.43 103 CYS C N 1
ATOM 8868 C CA A CYS C 1 97 ? 50.510 -6.696 68.754 0.58 20.35 103 CYS C CA 1
ATOM 8869 C CA B CYS C 1 97 ? 50.491 -6.678 68.781 0.42 22.35 103 CYS C CA 1
ATOM 8870 C C . CYS C 1 97 ? 51.453 -6.659 69.960 1.00 21.85 103 CYS C C 1
ATOM 8871 O O . CYS C 1 97 ? 50.992 -6.445 71.092 1.00 24.81 103 CYS C O 1
ATOM 8876 N N . PHE C 1 98 ? 52.761 -6.813 69.682 1.00 19.68 104 PHE C N 1
ATOM 8877 C CA . PHE C 1 98 ? 53.798 -6.868 70.693 1.00 19.90 104 PHE C CA 1
ATOM 8878 C C . PHE C 1 98 ? 54.487 -5.490 70.804 1.00 19.36 104 PHE C C 1
ATOM 8879 O O . PHE C 1 98 ? 55.465 -5.362 71.521 1.00 23.80 104 PHE C O 1
ATOM 8887 N N . GLN C 1 99 ? 54.007 -4.467 70.082 1.00 18.18 105 GLN C N 1
ATOM 8888 C CA . GLN C 1 99 ? 54.060 -3.054 70.498 1.00 20.12 105 GLN C CA 1
ATOM 8889 C C . GLN C 1 99 ? 55.351 -2.324 70.167 1.00 20.66 105 GLN C C 1
ATOM 8890 O O . GLN C 1 99 ? 55.315 -1.102 69.961 1.00 26.63 105 GLN C O 1
ATOM 8896 N N . ARG C 1 100 ? 56.486 -3.034 70.104 1.00 20.57 106 ARG C N 1
ATOM 8897 C CA . ARG C 1 100 ? 57.795 -2.381 70.141 1.00 20.15 106 ARG C CA 1
ATOM 8898 C C . ARG C 1 100 ? 58.318 -1.894 68.764 1.00 19.44 106 ARG C C 1
ATOM 8899 O O . ARG C 1 100 ? 59.318 -1.141 68.677 1.00 20.81 106 ARG C O 1
ATOM 8907 N N . CYS C 1 101 ? 57.630 -2.282 67.694 1.00 19.75 107 CYS C N 1
ATOM 8908 C CA . CYS C 1 101 ? 57.965 -1.877 66.335 1.00 18.04 107 CYS C CA 1
ATOM 8909 C C . CYS C 1 101 ? 57.877 -0.366 66.158 1.00 15.88 107 CYS C C 1
ATOM 8910 O O . CYS C 1 101 ? 58.675 0.213 65.439 1.00 16.35 107 CYS C O 1
ATOM 8913 N N . VAL C 1 102 ? 56.862 0.277 66.757 1.00 16.33 108 VAL C N 1
ATOM 8914 C CA . VAL C 1 102 ? 56.657 1.689 66.504 1.00 17.78 108 VAL C CA 1
ATOM 8915 C C . VAL C 1 102 ? 57.916 2.476 66.865 1.00 16.81 108 VAL C C 1
ATOM 8916 O O . VAL C 1 102 ? 58.326 3.409 66.144 1.00 17.14 108 VAL C O 1
ATOM 8920 N N . GLY C 1 103 ? 58.485 2.172 68.041 1.00 16.19 109 GLY C N 1
ATOM 8921 C CA . GLY C 1 103 ? 59.646 2.929 68.490 1.00 17.50 109 GLY C CA 1
ATOM 8922 C C . GLY C 1 103 ? 60.885 2.668 67.644 1.00 16.53 109 GLY C C 1
ATOM 8923 O O . GLY C 1 103 ? 61.714 3.562 67.431 1.00 18.31 109 GLY C O 1
ATOM 8924 N N . MET C 1 104 ? 61.007 1.437 67.172 1.00 16.97 110 MET C N 1
ATOM 8925 C CA . MET C 1 104 ? 62.087 1.057 66.269 1.00 16.72 110 MET C CA 1
ATOM 8926 C C . MET C 1 104 ? 62.047 1.898 64.993 1.00 15.39 110 MET C C 1
ATOM 8927 O O . MET C 1 104 ? 63.068 2.452 64.530 1.00 16.64 110 MET C O 1
ATOM 8932 N N . ASP C 1 105 ? 60.842 2.011 64.421 1.00 16.12 111 ASP C N 1
ATOM 8933 C CA . ASP C 1 105 ? 60.616 2.717 63.175 1.00 15.95 111 ASP C CA 1
ATOM 8934 C C . ASP C 1 105 ? 60.774 4.221 63.373 1.00 15.86 111 ASP C C 1
ATOM 8935 O O . ASP C 1 105 ? 61.386 4.906 62.544 1.00 16.52 111 ASP C O 1
ATOM 8940 N N . ALA C 1 106 ? 60.322 4.720 64.522 1.00 16.70 112 ALA C N 1
ATOM 8941 C CA . ALA C 1 106 ? 60.548 6.118 64.892 1.00 17.25 112 ALA C CA 1
ATOM 8942 C C . ALA C 1 106 ? 62.033 6.448 64.984 1.00 17.20 112 ALA C C 1
ATOM 8943 O O . ALA C 1 106 ? 62.480 7.451 64.445 1.00 18.44 112 ALA C O 1
ATOM 8945 N N . MET C 1 107 ? 62.780 5.609 65.690 1.00 17.67 113 MET C N 1
ATOM 8946 C CA . MET C 1 107 ? 64.202 5.874 65.854 1.00 17.74 113 MET C CA 1
ATOM 8947 C C . MET C 1 107 ? 64.964 5.815 64.535 1.00 16.75 113 MET C C 1
ATOM 8948 O O . MET C 1 107 ? 65.883 6.618 64.307 1.00 17.26 113 MET C O 1
ATOM 8953 N N . ASN C 1 108 ? 64.669 4.812 63.710 1.00 16.56 114 ASN C N 1
ATOM 8954 C CA . ASN C 1 108 ? 65.345 4.724 62.427 1.00 17.09 114 ASN C CA 1
ATOM 8955 C C . ASN C 1 108 ? 65.043 5.980 61.589 1.00 17.62 114 ASN C C 1
ATOM 8956 O O . ASN C 1 108 ? 65.919 6.547 60.950 1.00 20.10 114 ASN C O 1
ATOM 8961 N N . SER C 1 109 ? 63.781 6.423 61.595 1.00 17.16 115 SER C N 1
ATOM 8962 C CA . SER C 1 109 ? 63.401 7.581 60.812 1.00 17.36 115 SER C CA 1
ATOM 8963 C C . SER C 1 109 ? 63.980 8.866 61.382 1.00 17.78 115 SER C C 1
ATOM 8964 O O . SER C 1 109 ? 64.465 9.694 60.610 1.00 19.79 115 SER C O 1
ATOM 8967 N N . LEU C 1 110 ? 64.078 8.980 62.713 1.00 17.60 116 LEU C N 1
ATOM 8968 C CA . LEU C 1 110 ? 64.716 10.158 63.302 1.00 18.99 116 LEU C CA 1
ATOM 8969 C C . LEU C 1 110 ? 66.215 10.224 63.007 1.00 18.46 116 LEU C C 1
ATOM 8970 O O . LEU C 1 110 ? 66.734 11.321 62.892 1.00 21.34 116 LEU C O 1
ATOM 8975 N N . HIS C 1 111 ? 66.900 9.078 62.908 1.00 18.48 117 HIS C N 1
ATOM 8976 C CA . HIS C 1 111 ? 68.341 9.078 62.719 1.00 18.78 117 HIS C CA 1
ATOM 8977 C C . HIS C 1 111 ? 68.678 9.856 61.442 1.00 19.66 117 HIS C C 1
ATOM 8978 O O . HIS C 1 111 ? 69.538 10.738 61.446 1.00 21.23 117 HIS C O 1
ATOM 8985 N N . SER C 1 112 ? 67.998 9.532 60.325 1.00 18.66 118 SER C N 1
ATOM 8986 C CA . SER C 1 112 ? 68.258 10.219 59.059 1.00 19.00 118 SER C CA 1
ATOM 8987 C C . SER C 1 112 ? 67.703 11.640 59.061 1.00 18.59 118 SER C C 1
ATOM 8988 O O . SER C 1 112 ? 68.318 12.537 58.511 1.00 21.69 118 SER C O 1
ATOM 8991 N N . THR C 1 113 ? 66.522 11.848 59.662 1.00 18.63 119 THR C N 1
ATOM 8992 C CA . THR C 1 113 ? 65.870 13.139 59.562 1.00 19.15 119 THR C CA 1
ATOM 8993 C C . THR C 1 113 ? 66.656 14.191 60.357 1.00 19.15 119 THR C C 1
ATOM 8994 O O . THR C 1 113 ? 66.845 15.327 59.894 1.00 21.63 119 THR C O 1
ATOM 8998 N N . THR C 1 114 ? 67.057 13.851 61.588 1.00 19.25 120 THR C N 1
ATOM 8999 C CA . THR C 1 114 ? 67.811 14.783 62.412 1.00 21.79 120 THR C CA 1
ATOM 9000 C C . THR C 1 114 ? 69.082 15.237 61.689 1.00 22.18 120 THR C C 1
ATOM 9001 O O . THR C 1 114 ? 69.459 16.409 61.747 1.00 23.06 120 THR C O 1
ATOM 9005 N N . PHE C 1 115 ? 69.762 14.304 61.017 1.00 19.91 121 PHE C N 1
ATOM 9006 C CA . PHE C 1 115 ? 71.005 14.613 60.323 1.00 21.06 121 PHE C CA 1
ATOM 9007 C C . PHE C 1 115 ? 70.745 15.688 59.269 1.00 20.95 121 PHE C C 1
ATOM 9008 O O . PHE C 1 115 ? 71.559 16.596 59.124 1.00 24.13 121 PHE C O 1
ATOM 9016 N N . GLU C 1 116 ? 69.593 15.582 58.571 1.00 22.25 122 GLU C N 1
ATOM 9017 C CA . GLU C 1 116 ? 69.257 16.489 57.494 1.00 22.54 122 GLU C CA 1
ATOM 9018 C C . GLU C 1 116 ? 68.815 17.851 58.028 1.00 22.53 122 GLU C C 1
ATOM 9019 O O . GLU C 1 116 ? 69.155 18.864 57.430 1.00 25.14 122 GLU C O 1
ATOM 9025 N N . ILE C 1 117 ? 68.136 17.892 59.171 1.00 22.27 123 ILE C N 1
ATOM 9026 C CA . ILE C 1 117 ? 67.790 19.167 59.790 1.00 23.67 123 ILE C CA 1
ATOM 9027 C C . ILE C 1 117 ? 69.071 19.936 60.065 1.00 24.05 123 ILE C C 1
ATOM 9028 O O . ILE C 1 117 ? 69.216 21.124 59.728 1.00 25.32 123 ILE C O 1
ATOM 9033 N N . ASP C 1 118 ? 70.020 19.228 60.678 1.00 24.36 124 ASP C N 1
ATOM 9034 C CA . ASP C 1 118 ? 71.267 19.860 61.076 1.00 26.68 124 ASP C CA 1
ATOM 9035 C C . ASP C 1 118 ? 72.077 20.321 59.869 1.00 27.70 124 ASP C C 1
ATOM 9036 O O . ASP C 1 118 ? 72.744 21.358 59.922 1.00 29.23 124 ASP C O 1
ATOM 9041 N N . GLU C 1 119 ? 72.087 19.518 58.797 1.00 28.84 125 GLU C N 1
ATOM 9042 C CA . GLU C 1 119 ? 72.824 19.870 57.587 1.00 30.78 125 GLU C CA 1
ATOM 9043 C C . GLU C 1 119 ? 72.357 21.235 57.076 1.00 28.94 125 GLU C C 1
ATOM 9044 O O . GLU C 1 119 ? 73.155 22.050 56.634 1.00 30.40 125 GLU C O 1
ATOM 9050 N N . LYS C 1 120 ? 71.065 21.523 57.224 1.00 28.83 126 LYS C N 1
ATOM 9051 C CA . LYS C 1 120 ? 70.506 22.777 56.749 1.00 30.19 126 LYS C CA 1
ATOM 9052 C C . LYS C 1 120 ? 70.661 23.899 57.774 1.00 30.89 126 LYS C C 1
ATOM 9053 O O . LYS C 1 120 ? 71.065 25.008 57.412 1.00 33.81 126 LYS C O 1
ATOM 9059 N N . HIS C 1 121 ? 70.380 23.612 59.048 1.00 30.21 127 HIS C N 1
ATOM 9060 C CA . HIS C 1 121 ? 70.155 24.663 60.029 1.00 30.64 127 HIS C CA 1
ATOM 9061 C C . HIS C 1 121 ? 71.350 24.868 60.956 1.00 30.82 127 HIS C C 1
ATOM 9062 O O . HIS C 1 121 ? 71.383 25.849 61.687 1.00 31.45 127 HIS C O 1
ATOM 9069 N N . GLY C 1 122 ? 72.314 23.944 60.948 1.00 31.54 128 GLY C N 1
ATOM 9070 C CA . GLY C 1 122 ? 73.484 24.067 61.797 1.00 32.26 128 GLY C CA 1
ATOM 9071 C C . GLY C 1 122 ? 73.204 23.722 63.256 1.00 31.32 128 GLY C C 1
ATOM 9072 O O . GLY C 1 122 ? 73.974 24.114 64.140 1.00 34.53 128 GLY C O 1
ATOM 9073 N N . THR C 1 123 ? 72.103 22.991 63.477 1.00 29.22 129 THR C N 1
ATOM 9074 C CA . THR C 1 123 ? 71.637 22.611 64.788 1.00 30.13 129 THR C CA 1
ATOM 9075 C C . THR C 1 123 ? 72.330 21.315 65.211 1.00 30.11 129 THR C C 1
ATOM 9076 O O . THR C 1 123 ? 73.172 20.783 64.474 1.00 31.78 129 THR C O 1
ATOM 9080 N N . ASP C 1 124 ? 71.970 20.840 66.414 1.00 29.34 130 ASP C N 1
ATOM 9081 C CA . ASP C 1 124 ? 72.617 19.728 67.082 1.00 28.55 130 ASP C CA 1
ATOM 9082 C C . ASP C 1 124 ? 71.639 18.591 67.351 1.00 25.33 130 ASP C C 1
ATOM 9083 O O . ASP C 1 124 ? 71.914 17.759 68.204 1.00 25.66 130 ASP C O 1
ATOM 9088 N N . TYR C 1 125 ? 70.550 18.492 66.589 1.00 24.91 131 TYR C N 1
ATOM 9089 C CA . TYR C 1 125 ? 69.545 17.477 66.866 1.00 22.40 131 TYR C CA 1
ATOM 9090 C C . TYR C 1 125 ? 70.065 16.049 66.671 1.00 22.77 131 TYR C C 1
ATOM 9091 O O . TYR C 1 125 ? 69.625 15.119 67.368 1.00 23.87 131 TYR C O 1
ATOM 9100 N N . HIS C 1 126 ? 70.951 15.853 65.691 1.00 22.82 132 HIS C N 1
ATOM 9101 C CA . HIS C 1 126 ? 71.446 14.517 65.382 1.00 22.09 132 HIS C CA 1
ATOM 9102 C C . HIS C 1 126 ? 72.353 14.071 66.534 1.00 22.13 132 HIS C C 1
ATOM 9103 O O . HIS C 1 126 ? 72.302 12.939 66.986 1.00 22.88 132 HIS C O 1
ATOM 9110 N N . LYS C 1 127 ? 73.207 14.977 67.001 1.00 24.05 133 LYS C N 1
ATOM 9111 C CA . LYS C 1 127 ? 74.092 14.680 68.134 1.00 26.12 133 LYS C CA 1
ATOM 9112 C C . LYS C 1 127 ? 73.291 14.357 69.398 1.00 25.55 133 LYS C C 1
ATOM 9113 O O . LYS C 1 127 ? 73.608 13.390 70.091 1.00 22.97 133 LYS C O 1
ATOM 9119 N N . ARG C 1 128 ? 72.213 15.124 69.665 1.00 23.82 134 ARG C N 1
ATOM 9120 C CA . ARG C 1 128 ? 71.318 14.832 70.778 1.00 23.08 134 ARG C CA 1
ATOM 9121 C C . ARG C 1 128 ? 70.672 13.462 70.623 1.00 21.12 134 ARG C C 1
ATOM 9122 O O . ARG C 1 128 ? 70.627 12.675 71.571 1.00 22.39 134 ARG C O 1
ATOM 9130 N N . PHE C 1 129 ? 70.178 13.196 69.407 1.00 21.94 135 PHE C N 1
ATOM 9131 C CA . PHE C 1 129 ? 69.510 11.948 69.123 1.00 21.09 135 PHE C CA 1
ATOM 9132 C C . PHE C 1 129 ? 70.438 10.755 69.355 1.00 20.48 135 PHE C C 1
ATOM 9133 O O . PHE C 1 129 ? 70.041 9.770 69.979 1.00 21.21 135 PHE C O 1
ATOM 9141 N N . LEU C 1 130 ? 71.684 10.845 68.913 1.00 22.15 136 LEU C N 1
ATOM 9142 C CA . LEU C 1 130 ? 72.621 9.751 69.078 1.00 22.67 136 LEU C CA 1
ATOM 9143 C C . LEU C 1 130 ? 72.925 9.477 70.554 1.00 22.12 136 LEU C C 1
ATOM 9144 O O . LEU C 1 130 ? 73.096 8.305 70.929 1.00 21.85 136 LEU C O 1
ATOM 9149 N N . GLU C 1 131 ? 73.015 10.521 71.390 1.00 21.51 137 GLU C N 1
ATOM 9150 C CA . GLU C 1 131 ? 73.203 10.298 72.818 1.00 23.94 137 GLU C CA 1
ATOM 9151 C C . GLU C 1 131 ? 71.988 9.558 73.392 1.00 22.25 137 GLU C C 1
ATOM 9152 O O . GLU C 1 131 ? 72.131 8.695 74.271 1.00 24.74 137 GLU C O 1
ATOM 9158 N N . PHE C 1 132 ? 70.783 9.892 72.892 1.00 21.55 138 PHE C N 1
ATOM 9159 C CA . PHE C 1 132 ? 69.585 9.201 73.325 1.00 21.43 138 PHE C CA 1
ATOM 9160 C C . PHE C 1 132 ? 69.631 7.726 72.931 1.00 21.50 138 PHE C C 1
ATOM 9161 O O . PHE C 1 132 ? 69.351 6.851 73.747 1.00 20.58 138 PHE C O 1
ATOM 9169 N N . VAL C 1 133 ? 69.978 7.461 71.675 1.00 20.47 139 VAL C N 1
ATOM 9170 C CA . VAL C 1 133 ? 70.081 6.101 71.197 1.00 20.32 139 VAL C CA 1
ATOM 9171 C C . VAL C 1 133 ? 71.075 5.333 72.071 1.00 19.38 139 VAL C C 1
ATOM 9172 O O . VAL C 1 133 ? 70.820 4.184 72.430 1.00 20.80 139 VAL C O 1
ATOM 9176 N N . LYS C 1 134 ? 72.241 5.936 72.353 1.00 20.69 140 LYS C N 1
ATOM 9177 C CA . LYS C 1 134 ? 73.227 5.252 73.162 1.00 22.35 140 LYS C CA 1
ATOM 9178 C C . LYS C 1 134 ? 72.639 4.812 74.506 1.00 23.86 140 LYS C C 1
ATOM 9179 O O . LYS C 1 134 ? 72.836 3.684 74.954 1.00 24.39 140 LYS C O 1
ATOM 9185 N N . MET C 1 135 ? 71.903 5.719 75.146 1.00 23.75 141 MET C N 1
ATOM 9186 C CA A MET C 1 135 ? 71.306 5.458 76.445 0.52 24.43 141 MET C CA 1
ATOM 9187 C CA B MET C 1 135 ? 71.314 5.456 76.447 0.48 24.79 141 MET C CA 1
ATOM 9188 C C . MET C 1 135 ? 70.294 4.314 76.354 1.00 22.06 141 MET C C 1
ATOM 9189 O O . MET C 1 135 ? 70.328 3.385 77.137 1.00 23.16 141 MET C O 1
ATOM 9198 N N . VAL C 1 136 ? 69.380 4.358 75.388 1.00 21.86 142 VAL C N 1
ATOM 9199 C CA . VAL C 1 136 ? 68.333 3.346 75.406 1.00 21.46 142 VAL C CA 1
ATOM 9200 C C . VAL C 1 136 ? 68.856 1.993 74.926 1.00 21.10 142 VAL C C 1
ATOM 9201 O O . VAL C 1 136 ? 68.381 0.976 75.403 1.00 20.34 142 VAL C O 1
ATOM 9205 N N . GLN C 1 137 ? 69.923 1.989 74.109 1.00 20.35 143 GLN C N 1
ATOM 9206 C CA . GLN C 1 137 ? 70.581 0.739 73.739 1.00 21.94 143 GLN C CA 1
ATOM 9207 C C . GLN C 1 137 ? 71.242 0.100 74.958 1.00 22.40 143 GLN C C 1
ATOM 9208 O O . GLN C 1 137 ? 71.111 -1.097 75.163 1.00 22.79 143 GLN C O 1
ATOM 9214 N N . GLN C 1 138 ? 71.981 0.893 75.738 1.00 23.10 144 GLN C N 1
ATOM 9215 C CA . GLN C 1 138 ? 72.680 0.388 76.909 1.00 26.61 144 GLN C CA 1
ATOM 9216 C C . GLN C 1 138 ? 71.708 -0.162 77.961 1.00 24.72 144 GLN C C 1
ATOM 9217 O O . GLN C 1 138 ? 71.978 -1.205 78.556 1.00 24.31 144 GLN C O 1
ATOM 9223 N N . GLU C 1 139 ? 70.591 0.544 78.177 1.00 22.44 145 GLU C N 1
ATOM 9224 C CA . GLU C 1 139 ? 69.626 0.188 79.196 1.00 23.69 145 GLU C CA 1
ATOM 9225 C C . GLU C 1 139 ? 68.592 -0.832 78.734 1.00 22.24 145 GLU C C 1
ATOM 9226 O O . GLU C 1 139 ? 67.993 -1.474 79.594 1.00 23.74 145 GLU C O 1
ATOM 9232 N N . ASN C 1 140 ? 68.445 -1.004 77.411 1.00 20.85 146 ASN C N 1
ATOM 9233 C CA . ASN C 1 140 ? 67.610 -2.028 76.799 1.00 19.86 146 ASN C CA 1
ATOM 9234 C C . ASN C 1 140 ? 66.133 -1.744 77.076 1.00 19.93 146 ASN C C 1
ATOM 9235 O O . ASN C 1 140 ? 65.427 -2.575 77.654 1.00 20.03 146 ASN C O 1
ATOM 9240 N N . LEU C 1 141 ? 65.699 -0.534 76.718 1.00 19.78 147 LEU C N 1
ATOM 9241 C CA . LEU C 1 141 ? 64.373 -0.040 77.051 1.00 18.49 147 LEU C CA 1
ATOM 9242 C C . LEU C 1 141 ? 63.378 -0.164 75.905 1.00 19.94 147 LEU C C 1
ATOM 9243 O O . LEU C 1 141 ? 63.725 -0.458 74.768 1.00 21.64 147 LEU C O 1
ATOM 9248 N N . VAL C 1 142 ? 62.107 0.049 76.267 1.00 17.34 148 VAL C N 1
ATOM 9249 C CA . VAL C 1 142 ? 60.963 0.065 75.371 1.00 18.25 148 VAL C CA 1
ATOM 9250 C C . VAL C 1 142 ? 60.580 1.514 75.054 1.00 17.36 148 VAL C C 1
ATOM 9251 O O . VAL C 1 142 ? 60.381 2.336 75.962 1.00 17.93 148 VAL C O 1
ATOM 9255 N N . ILE C 1 143 ? 60.435 1.799 73.751 1.00 18.43 149 ILE C N 1
ATOM 9256 C CA . ILE C 1 143 ? 60.256 3.163 73.249 1.00 19.42 149 ILE C CA 1
ATOM 9257 C C . ILE C 1 143 ? 58.944 3.242 72.498 1.00 19.43 149 ILE C C 1
ATOM 9258 O O . ILE C 1 143 ? 58.767 2.498 71.555 1.00 19.80 149 ILE C O 1
ATOM 9263 N N . GLY C 1 144 ? 58.048 4.140 72.922 1.00 19.84 150 GLY C N 1
ATOM 9264 C CA . GLY C 1 144 ? 56.832 4.411 72.195 1.00 20.44 150 GLY C CA 1
ATOM 9265 C C . GLY C 1 144 ? 57.058 5.463 71.116 1.00 17.37 150 GLY C C 1
ATOM 9266 O O . GLY C 1 144 ? 57.905 6.367 71.248 1.00 19.55 150 GLY C O 1
ATOM 9267 N N . GLY C 1 145 ? 56.289 5.302 70.032 1.00 17.73 151 GLY C N 1
ATOM 9268 C CA . GLY C 1 145 ? 56.317 6.249 68.941 1.00 16.89 151 GLY C CA 1
ATOM 9269 C C . GLY C 1 145 ? 55.002 6.987 68.874 1.00 16.65 151 GLY C C 1
ATOM 9270 O O . GLY C 1 145 ? 54.038 6.388 68.388 1.00 18.29 151 GLY C O 1
ATOM 9271 N N . ALA C 1 146 ? 54.982 8.258 69.305 1.00 16.77 152 ALA C N 1
ATOM 9272 C CA . ALA C 1 146 ? 53.733 8.984 69.491 1.00 15.19 152 ALA C CA 1
ATOM 9273 C C . ALA C 1 146 ? 53.603 10.121 68.488 1.00 14.65 152 ALA C C 1
ATOM 9274 O O . ALA C 1 146 ? 53.983 11.284 68.713 1.00 17.32 152 ALA C O 1
ATOM 9276 N N . MET C 1 147 ? 53.077 9.735 67.338 1.00 15.28 153 MET C N 1
ATOM 9277 C CA . MET C 1 147 ? 52.889 10.629 66.223 1.00 15.60 153 MET C CA 1
ATOM 9278 C C . MET C 1 147 ? 51.460 11.185 66.160 1.00 14.81 153 MET C C 1
ATOM 9279 O O . MET C 1 147 ? 51.271 12.394 66.076 1.00 17.19 153 MET C O 1
ATOM 9284 N N . THR C 1 148 ? 50.450 10.325 66.195 1.00 15.75 154 THR C N 1
ATOM 9285 C CA . THR C 1 148 ? 49.107 10.717 65.808 1.00 14.99 154 THR C CA 1
ATOM 9286 C C . THR C 1 148 ? 48.394 11.501 66.913 1.00 15.67 154 THR C C 1
ATOM 9287 O O . THR C 1 148 ? 48.114 10.975 67.976 1.00 17.15 154 THR C O 1
ATOM 9291 N N . ASP C 1 149 ? 48.059 12.753 66.602 1.00 15.34 155 ASP C N 1
ATOM 9292 C CA . ASP C 1 149 ? 47.278 13.622 67.461 1.00 15.26 155 ASP C CA 1
ATOM 9293 C C . ASP C 1 149 ? 45.810 13.262 67.269 1.00 14.23 155 ASP C C 1
ATOM 9294 O O . ASP C 1 149 ? 45.431 12.521 66.345 1.00 15.64 155 ASP C O 1
ATOM 9299 N N . PRO C 1 150 ? 44.921 13.767 68.136 1.00 15.13 156 PRO C N 1
ATOM 9300 C CA . PRO C 1 150 ? 43.478 13.564 67.920 1.00 14.65 156 PRO C CA 1
ATOM 9301 C C . PRO C 1 150 ? 42.954 14.204 66.632 1.00 14.55 156 PRO C C 1
ATOM 9302 O O . PRO C 1 150 ? 42.065 13.639 66.019 1.00 16.70 156 PRO C O 1
ATOM 9306 N N . LYS C 1 151 ? 43.467 15.400 66.273 1.00 14.64 157 LYS C N 1
ATOM 9307 C CA . LYS C 1 151 ? 43.304 16.033 64.969 1.00 15.83 157 LYS C CA 1
ATOM 9308 C C . LYS C 1 151 ? 42.037 16.882 64.773 1.00 17.08 157 LYS C C 1
ATOM 9309 O O . LYS C 1 151 ? 41.994 17.626 63.785 1.00 17.24 157 LYS C O 1
ATOM 9315 N N . GLY C 1 152 ? 41.002 16.775 65.606 1.00 16.27 158 GLY C N 1
ATOM 9316 C CA . GLY C 1 152 ? 39.857 17.677 65.479 1.00 15.40 158 GLY C CA 1
ATOM 9317 C C . GLY C 1 152 ? 39.154 17.545 64.128 1.00 15.94 158 GLY C C 1
ATOM 9318 O O . GLY C 1 152 ? 38.747 16.449 63.724 1.00 15.16 158 GLY C O 1
ATOM 9319 N N . ASP C 1 153 ? 38.983 18.676 63.460 1.00 15.74 159 ASP C N 1
ATOM 9320 C CA . ASP C 1 153 ? 38.407 18.717 62.121 1.00 16.15 159 ASP C CA 1
ATOM 9321 C C . ASP C 1 153 ? 39.453 18.235 61.122 1.00 15.00 159 ASP C C 1
ATOM 9322 O O . ASP C 1 153 ? 40.441 18.932 60.860 1.00 17.56 159 ASP C O 1
ATOM 9327 N N . ARG C 1 154 ? 39.201 17.078 60.502 1.00 15.82 160 ARG C N 1
ATOM 9328 C CA . ARG C 1 154 ? 40.162 16.464 59.589 1.00 16.66 160 ARG C CA 1
ATOM 9329 C C . ARG C 1 154 ? 40.488 17.303 58.331 1.00 17.04 160 ARG C C 1
ATOM 9330 O O . ARG C 1 154 ? 41.487 17.063 57.655 1.00 17.37 160 ARG C O 1
ATOM 9338 N N . SER C 1 155 ? 39.609 18.236 57.977 1.00 17.86 161 SER C N 1
ATOM 9339 C CA . SER C 1 155 ? 39.763 19.088 56.820 1.00 18.85 161 SER C CA 1
ATOM 9340 C C . SER C 1 155 ? 40.647 20.311 57.094 1.00 19.78 161 SER C C 1
ATOM 9341 O O . SER C 1 155 ? 40.906 21.067 56.156 1.00 21.88 161 SER C O 1
ATOM 9344 N N . LYS C 1 156 ? 41.098 20.507 58.344 1.00 17.98 162 LYS C N 1
ATOM 9345 C CA . LYS C 1 156 ? 41.881 21.679 58.724 1.00 19.70 162 LYS C CA 1
ATOM 9346 C C . LYS C 1 156 ? 43.228 21.280 59.328 1.00 19.32 162 LYS C C 1
ATOM 9347 O O . LYS C 1 156 ? 43.358 20.265 59.996 1.00 19.96 162 LYS C O 1
ATOM 9353 N N . GLY C 1 157 ? 44.236 22.115 59.103 1.00 21.28 163 GLY C N 1
ATOM 9354 C CA . GLY C 1 157 ? 45.551 21.903 59.673 1.00 21.63 163 GLY C CA 1
ATOM 9355 C C . GLY C 1 157 ? 45.637 22.446 61.104 1.00 21.64 163 GLY C C 1
ATOM 9356 O O . GLY C 1 157 ? 44.669 22.988 61.633 1.00 19.16 163 GLY C O 1
ATOM 9357 N N . PRO C 1 158 ? 46.790 22.274 61.782 1.00 21.18 164 PRO C N 1
ATOM 9358 C CA . PRO C 1 158 ? 46.950 22.639 63.195 1.00 19.80 164 PRO C CA 1
ATOM 9359 C C . PRO C 1 158 ? 46.553 24.077 63.530 1.00 21.49 164 PRO C C 1
ATOM 9360 O O . PRO C 1 158 ? 45.748 24.300 64.448 1.00 22.66 164 PRO C O 1
ATOM 9364 N N . SER C 1 159 ? 47.055 25.040 62.748 1.00 22.07 165 SER C N 1
ATOM 9365 C CA . SER C 1 159 ? 46.815 26.450 63.029 1.00 22.29 165 SER C CA 1
ATOM 9366 C C . SER C 1 159 ? 45.376 26.858 62.700 1.00 22.87 165 SER C C 1
ATOM 9367 O O . SER C 1 159 ? 44.971 27.967 63.070 1.00 23.91 165 SER C O 1
ATOM 9370 N N . GLU C 1 160 ? 44.630 25.966 62.022 1.00 21.82 166 GLU C N 1
ATOM 9371 C CA . GLU C 1 160 ? 43.265 26.261 61.619 1.00 23.25 166 GLU C CA 1
ATOM 9372 C C . GLU C 1 160 ? 42.259 25.654 62.591 1.00 21.77 166 GLU C C 1
ATOM 9373 O O . GLU C 1 160 ? 41.080 25.965 62.503 1.00 23.45 166 GLU C O 1
ATOM 9379 N N . GLN C 1 161 ? 42.695 24.851 63.563 1.00 19.72 167 GLN C N 1
ATOM 9380 C CA . GLN C 1 161 ? 41.730 24.211 64.470 1.00 20.49 167 GLN C CA 1
ATOM 9381 C C . GLN C 1 161 ? 41.141 25.243 65.433 1.00 20.90 167 GLN C C 1
ATOM 9382 O O . GLN C 1 161 ? 41.804 26.230 65.787 1.00 22.83 167 GLN C O 1
ATOM 9388 N N . ASP C 1 162 ? 39.912 24.960 65.893 1.00 21.70 168 ASP C N 1
ATOM 9389 C CA . ASP C 1 162 ? 39.200 25.811 66.824 1.00 23.74 168 ASP C CA 1
ATOM 9390 C C . ASP C 1 162 ? 39.864 25.807 68.199 1.00 22.01 168 ASP C C 1
ATOM 9391 O O . ASP C 1 162 ? 39.828 26.801 68.899 1.00 25.93 168 ASP C O 1
ATOM 9396 N N . ASP C 1 163 ? 40.533 24.704 68.525 1.00 22.58 169 ASP C N 1
ATOM 9397 C CA . ASP C 1 163 ? 41.297 24.503 69.743 1.00 20.20 169 ASP C CA 1
ATOM 9398 C C . ASP C 1 163 ? 42.726 24.141 69.355 1.00 19.88 169 ASP C C 1
ATOM 9399 O O . ASP C 1 163 ? 42.962 23.080 68.789 1.00 19.27 169 ASP C O 1
ATOM 9404 N N . PRO C 1 164 ? 43.715 25.025 69.579 1.00 21.94 170 PRO C N 1
ATOM 9405 C CA . PRO C 1 164 ? 45.064 24.769 69.083 1.00 20.90 170 PRO C CA 1
ATOM 9406 C C . PRO C 1 164 ? 45.697 23.500 69.653 1.00 20.38 170 PRO C C 1
ATOM 9407 O O . PRO C 1 164 ? 46.690 23.014 69.126 1.00 22.18 170 PRO C O 1
ATOM 9411 N N . ASP C 1 165 ? 45.159 23.000 70.771 1.00 20.05 171 ASP C N 1
ATOM 9412 C CA . ASP C 1 165 ? 45.694 21.816 71.431 1.00 21.48 171 ASP C CA 1
ATOM 9413 C C . ASP C 1 165 ? 45.368 20.492 70.726 1.00 18.09 171 ASP C C 1
ATOM 9414 O O . ASP C 1 165 ? 45.903 19.443 71.090 1.00 19.16 171 ASP C O 1
ATOM 9419 N N . LEU C 1 166 ? 44.540 20.511 69.681 1.00 18.47 172 LEU C N 1
ATOM 9420 C CA . LEU C 1 166 ? 44.125 19.285 69.013 1.00 17.60 172 LEU C CA 1
ATOM 9421 C C . LEU C 1 166 ? 45.261 18.630 68.223 1.00 15.85 172 LEU C C 1
ATOM 9422 O O . LEU C 1 166 ? 45.129 17.500 67.757 1.00 17.14 172 LEU C O 1
ATOM 9427 N N . PHE C 1 167 ? 46.332 19.380 67.969 1.00 16.63 173 PHE C N 1
ATOM 9428 C CA . PHE C 1 167 ? 47.638 18.843 67.641 1.00 17.26 173 PHE C CA 1
ATOM 9429 C C . PHE C 1 167 ? 48.618 19.347 68.697 1.00 16.92 173 PHE C C 1
ATOM 9430 O O . PHE C 1 167 ? 48.536 20.505 69.150 1.00 17.62 173 PHE C O 1
ATOM 9438 N N . THR C 1 168 ? 49.597 18.505 69.014 1.00 18.32 174 THR C N 1
ATOM 9439 C CA . THR C 1 168 ? 50.530 18.799 70.089 1.00 17.42 174 THR C CA 1
ATOM 9440 C C . THR C 1 168 ? 51.454 19.952 69.691 1.00 18.93 174 THR C C 1
ATOM 9441 O O . THR C 1 168 ? 52.029 19.967 68.604 1.00 18.94 174 THR C O 1
ATOM 9445 N N . ARG C 1 169 ? 51.685 20.862 70.625 1.00 17.87 175 ARG C N 1
ATOM 9446 C CA . ARG C 1 169 ? 52.444 22.068 70.332 1.00 19.92 175 ARG C CA 1
ATOM 9447 C C . ARG C 1 169 ? 53.277 22.526 71.524 1.00 20.01 175 ARG C C 1
ATOM 9448 O O . ARG C 1 169 ? 53.026 22.203 72.679 1.00 20.31 175 ARG C O 1
ATOM 9456 N N . ILE C 1 170 ? 54.305 23.293 71.203 1.00 21.92 176 ILE C N 1
ATOM 9457 C CA . ILE C 1 170 ? 55.049 24.042 72.195 1.00 23.28 176 ILE C CA 1
ATOM 9458 C C . ILE C 1 170 ? 54.190 25.208 72.694 1.00 23.59 176 ILE C C 1
ATOM 9459 O O . ILE C 1 170 ? 53.747 26.033 71.906 1.00 24.37 176 ILE C O 1
ATOM 9464 N N . VAL C 1 171 ? 54.049 25.317 74.019 1.00 22.51 177 VAL C N 1
ATOM 9465 C CA . VAL C 1 171 ? 53.283 26.386 74.638 1.00 24.05 177 VAL C CA 1
ATOM 9466 C C . VAL C 1 171 ? 54.210 27.324 75.411 1.00 26.74 177 VAL C C 1
ATOM 9467 O O . VAL C 1 171 ? 53.804 28.427 75.720 1.00 30.10 177 VAL C O 1
ATOM 9471 N N . ASP C 1 172 ? 55.440 26.913 75.743 1.00 27.89 178 ASP C N 1
ATOM 9472 C CA . ASP C 1 172 ? 56.378 27.850 76.339 1.00 29.07 178 ASP C CA 1
ATOM 9473 C C . ASP C 1 172 ? 57.785 27.278 76.229 1.00 28.49 178 ASP C C 1
ATOM 9474 O O . ASP C 1 172 ? 57.955 26.094 75.946 1.00 27.29 178 ASP C O 1
ATOM 9479 N N . THR C 1 173 ? 58.770 28.148 76.472 1.00 30.08 179 THR C N 1
ATOM 9480 C CA . THR C 1 173 ? 60.182 27.815 76.413 1.00 34.92 179 THR C CA 1
ATOM 9481 C C . THR C 1 173 ? 60.904 28.458 77.596 1.00 36.31 179 THR C C 1
ATOM 9482 O O . THR C 1 173 ? 60.522 29.545 78.032 1.00 35.32 179 THR C O 1
ATOM 9486 N N . ASP C 1 174 ? 61.951 27.764 78.087 1.00 37.46 180 ASP C N 1
ATOM 9487 C CA . ASP C 1 174 ? 62.800 28.148 79.201 1.00 43.18 180 ASP C CA 1
ATOM 9488 C C . ASP C 1 174 ? 64.233 28.154 78.696 1.00 39.05 180 ASP C C 1
ATOM 9489 O O . ASP C 1 174 ? 64.474 27.680 77.583 1.00 39.09 180 ASP C O 1
ATOM 9494 N N . GLU C 1 175 ? 65.167 28.569 79.551 1.00 39.51 181 GLU C N 1
ATOM 9495 C CA . GLU C 1 175 ? 66.575 28.307 79.335 1.00 40.93 181 GLU C CA 1
ATOM 9496 C C . GLU C 1 175 ? 66.878 26.802 79.327 1.00 38.69 181 GLU C C 1
ATOM 9497 O O . GLU C 1 175 ? 67.933 26.410 78.825 1.00 39.75 181 GLU C O 1
ATOM 9503 N N . LYS C 1 176 ? 66.033 25.962 79.935 1.00 33.45 182 LYS C N 1
ATOM 9504 C CA . LYS C 1 176 ? 66.362 24.555 80.113 1.00 33.86 182 LYS C CA 1
ATOM 9505 C C . LYS C 1 176 ? 65.629 23.665 79.104 1.00 28.08 182 LYS C C 1
ATOM 9506 O O . LYS C 1 176 ? 66.052 22.540 78.878 1.00 27.65 182 LYS C O 1
ATOM 9512 N N . GLY C 1 177 ? 64.526 24.128 78.505 1.00 27.36 183 GLY C N 1
ATOM 9513 C CA . GLY C 1 177 ? 63.827 23.295 77.538 1.00 25.49 183 GLY C CA 1
ATOM 9514 C C . GLY C 1 177 ? 62.490 23.909 77.137 1.00 22.75 183 GLY C C 1
ATOM 9515 O O . GLY C 1 177 ? 62.304 25.121 77.286 1.00 25.49 183 GLY C O 1
ATOM 9516 N N . VAL C 1 178 ? 61.636 23.054 76.577 1.00 22.92 184 VAL C N 1
ATOM 9517 C CA . VAL C 1 178 ? 60.323 23.450 76.112 1.00 24.64 184 VAL C CA 1
ATOM 9518 C C . VAL C 1 178 ? 59.242 22.807 76.986 1.00 23.15 184 VAL C C 1
ATOM 9519 O O . VAL C 1 178 ? 59.458 21.804 77.687 1.00 24.12 184 VAL C O 1
ATOM 9523 N N . TYR C 1 179 ? 58.044 23.394 76.878 1.00 24.23 185 TYR C N 1
ATOM 9524 C CA . TYR C 1 179 ? 56.830 22.849 77.474 1.00 23.65 185 TYR C CA 1
ATOM 9525 C C . TYR C 1 179 ? 55.811 22.609 76.382 1.00 21.20 185 TYR C C 1
ATOM 9526 O O . TYR C 1 179 ? 55.603 23.483 75.554 1.00 22.57 185 TYR C O 1
ATOM 9535 N N . VAL C 1 180 ? 55.246 21.400 76.367 1.00 20.69 186 VAL C N 1
ATOM 9536 C CA . VAL C 1 180 ? 54.302 20.993 75.334 1.00 19.88 186 VAL C CA 1
ATOM 9537 C C . VAL C 1 180 ? 52.948 20.652 75.955 1.00 19.28 186 VAL C C 1
ATOM 9538 O O . VAL C 1 180 ? 52.851 20.140 77.063 1.00 20.60 186 VAL C O 1
ATOM 9542 N N . SER C 1 181 ? 51.909 20.946 75.178 1.00 18.34 187 SER C N 1
ATOM 9543 C CA . SER C 1 181 ? 50.555 20.558 75.500 1.00 18.30 187 SER C CA 1
ATOM 9544 C C . SER C 1 181 ? 49.892 20.007 74.240 1.00 19.49 187 SER C C 1
ATOM 9545 O O . SER C 1 181 ? 50.147 20.450 73.129 1.00 20.42 187 SER C O 1
ATOM 9548 N N . GLY C 1 182 ? 48.924 19.145 74.466 1.00 16.72 188 GLY C N 1
ATOM 9549 C CA . GLY C 1 182 ? 48.231 18.461 73.402 1.00 17.17 188 GLY C CA 1
ATOM 9550 C C . GLY C 1 182 ? 47.881 17.063 73.848 1.00 16.73 188 GLY C C 1
ATOM 9551 O O . GLY C 1 182 ? 47.791 16.768 75.033 1.00 17.00 188 GLY C O 1
ATOM 9552 N N . ALA C 1 183 ? 47.751 16.208 72.848 1.00 17.19 189 ALA C N 1
ATOM 9553 C CA . ALA C 1 183 ? 47.492 14.811 73.111 1.00 16.50 189 ALA C CA 1
ATOM 9554 C C . ALA C 1 183 ? 47.981 13.974 71.925 1.00 15.80 189 ALA C C 1
ATOM 9555 O O . ALA C 1 183 ? 48.122 14.475 70.817 1.00 16.73 189 ALA C O 1
ATOM 9557 N N . LYS C 1 184 ? 48.153 12.685 72.179 1.00 15.84 190 LYS C N 1
ATOM 9558 C CA . LYS C 1 184 ? 48.483 11.688 71.177 1.00 14.19 190 LYS C CA 1
ATOM 9559 C C . LYS C 1 184 ? 47.508 10.526 71.396 1.00 13.20 190 LYS C C 1
ATOM 9560 O O . LYS C 1 184 ? 47.387 10.037 72.511 1.00 14.70 190 LYS C O 1
ATOM 9566 N N . ALA C 1 185 ? 46.823 10.121 70.315 1.00 14.07 191 ALA C N 1
ATOM 9567 C CA . ALA C 1 185 ? 45.735 9.172 70.396 1.00 14.15 191 ALA C CA 1
ATOM 9568 C C . ALA C 1 185 ? 46.199 7.803 69.880 1.00 14.37 191 ALA C C 1
ATOM 9569 O O . ALA C 1 185 ? 47.175 7.710 69.126 1.00 14.57 191 ALA C O 1
ATOM 9571 N N . HIS C 1 186 ? 45.502 6.739 70.309 1.00 13.47 192 HIS C N 1
ATOM 9572 C CA . HIS C 1 186 ? 45.723 5.391 69.778 1.00 14.31 192 HIS C CA 1
ATOM 9573 C C . HIS C 1 186 ? 47.136 4.884 70.042 1.00 14.30 192 HIS C C 1
ATOM 9574 O O . HIS C 1 186 ? 47.686 4.165 69.216 1.00 19.01 192 HIS C O 1
ATOM 9581 N N . GLN C 1 187 ? 47.724 5.215 71.189 1.00 14.76 193 GLN C N 1
ATOM 9582 C CA . GLN C 1 187 ? 49.148 4.995 71.366 1.00 14.84 193 GLN C CA 1
ATOM 9583 C C . GLN C 1 187 ? 49.454 3.578 71.839 1.00 15.83 193 GLN C C 1
ATOM 9584 O O . GLN C 1 187 ? 49.203 3.238 72.987 1.00 17.28 193 GLN C O 1
ATOM 9590 N N . THR C 1 188 ? 50.144 2.818 70.964 1.00 15.05 194 THR C N 1
ATOM 9591 C CA . THR C 1 188 ? 50.450 1.418 71.164 1.00 15.25 194 THR C CA 1
ATOM 9592 C C . THR C 1 188 ? 51.465 1.258 72.278 1.00 14.99 194 THR C C 1
ATOM 9593 O O . THR C 1 188 ? 52.579 1.762 72.171 1.00 16.03 194 THR C O 1
ATOM 9597 N N . GLY C 1 189 ? 51.101 0.492 73.305 1.00 16.78 195 GLY C N 1
ATOM 9598 C CA . GLY C 1 189 ? 52.046 0.084 74.340 1.00 16.41 195 GLY C CA 1
ATOM 9599 C C . GLY C 1 189 ? 52.634 1.233 75.182 1.00 16.69 195 GLY C C 1
ATOM 9600 O O . GLY C 1 189 ? 53.641 1.048 75.856 1.00 17.01 195 GLY C O 1
ATOM 9601 N N . CYS C 1 190 ? 52.026 2.428 75.165 1.00 15.16 196 CYS C N 1
ATOM 9602 C CA . CYS C 1 190 ? 52.624 3.600 75.804 1.00 17.19 196 CYS C CA 1
ATOM 9603 C C . CYS C 1 190 ? 52.817 3.413 77.313 1.00 17.48 196 CYS C C 1
ATOM 9604 O O . CYS C 1 190 ? 53.861 3.757 77.859 1.00 18.28 196 CYS C O 1
ATOM 9607 N N . ILE C 1 191 ? 51.829 2.830 77.985 1.00 16.47 197 ILE C N 1
ATOM 9608 C CA . ILE C 1 191 ? 51.919 2.616 79.437 1.00 16.45 197 ILE C CA 1
ATOM 9609 C C . ILE C 1 191 ? 52.971 1.539 79.753 1.00 16.35 197 ILE C C 1
ATOM 9610 O O . ILE C 1 191 ? 53.462 1.463 80.874 1.00 18.06 197 ILE C O 1
ATOM 9615 N N . ASN C 1 192 ? 53.229 0.679 78.772 1.00 15.86 198 ASN C N 1
ATOM 9616 C CA . ASN C 1 192 ? 54.214 -0.395 78.847 1.00 15.58 198 ASN C CA 1
ATOM 9617 C C . ASN C 1 192 ? 55.619 0.041 78.426 1.00 15.55 198 ASN C C 1
ATOM 9618 O O . ASN C 1 192 ? 56.510 -0.792 78.382 1.00 17.01 198 ASN C O 1
ATOM 9623 N N A SER C 1 193 ? 55.784 1.328 78.104 0.55 15.42 199 SER C N 1
ATOM 9624 N N B SER C 1 193 ? 55.793 1.323 78.107 0.45 16.11 199 SER C N 1
ATOM 9625 C CA A SER C 1 193 ? 57.045 1.876 77.610 0.55 15.26 199 SER C CA 1
ATOM 9626 C CA B SER C 1 193 ? 57.083 1.825 77.657 0.45 16.24 199 SER C CA 1
ATOM 9627 C C A SER C 1 193 ? 57.799 2.621 78.711 0.55 16.34 199 SER C C 1
ATOM 9628 C C B SER C 1 193 ? 57.863 2.436 78.812 0.45 16.52 199 SER C C 1
ATOM 9629 O O A SER C 1 193 ? 57.192 3.100 79.668 0.55 15.56 199 SER C O 1
ATOM 9630 O O B SER C 1 193 ? 57.350 2.573 79.922 0.45 15.97 199 SER C O 1
ATOM 9635 N N . HIS C 1 194 ? 59.125 2.782 78.508 1.00 17.21 200 HIS C N 1
ATOM 9636 C CA . HIS C 1 194 ? 59.992 3.559 79.372 1.00 17.73 200 HIS C CA 1
ATOM 9637 C C . HIS C 1 194 ? 60.100 5.022 78.900 1.00 17.07 200 HIS C C 1
ATOM 9638 O O . HIS C 1 194 ? 60.071 5.948 79.725 1.00 18.63 200 HIS C O 1
ATOM 9645 N N . TRP C 1 195 ? 60.169 5.208 77.572 1.00 17.32 201 TRP C N 1
ATOM 9646 C CA . TRP C 1 195 ? 60.259 6.507 76.905 1.00 18.21 201 TRP C CA 1
ATOM 9647 C C . TRP C 1 195 ? 59.281 6.533 75.767 1.00 18.25 201 TRP C C 1
ATOM 9648 O O . TRP C 1 195 ? 59.029 5.495 75.157 1.00 19.23 201 TRP C O 1
ATOM 9659 N N . ILE C 1 196 ? 58.757 7.737 75.522 1.00 18.48 202 ILE C N 1
ATOM 9660 C CA . ILE C 1 196 ? 57.851 8.022 74.428 1.00 19.50 202 ILE C CA 1
ATOM 9661 C C . ILE C 1 196 ? 58.449 9.173 73.612 1.00 18.93 202 ILE C C 1
ATOM 9662 O O . ILE C 1 196 ? 58.785 10.211 74.172 1.00 19.37 202 ILE C O 1
ATOM 9667 N N . ILE C 1 197 ? 58.543 8.972 72.294 1.00 18.46 203 ILE C N 1
ATOM 9668 C CA . ILE C 1 197 ? 58.961 10.024 71.390 1.00 18.75 203 ILE C CA 1
ATOM 9669 C C . ILE C 1 197 ? 57.738 10.650 70.735 1.00 18.63 203 ILE C C 1
ATOM 9670 O O . ILE C 1 197 ? 57.084 10.013 69.919 1.00 18.79 203 ILE C O 1
ATOM 9675 N N . LEU C 1 198 ? 57.518 11.928 71.055 1.00 17.79 204 LEU C N 1
ATOM 9676 C CA . LEU C 1 198 ? 56.482 12.741 70.431 1.00 17.87 204 LEU C CA 1
ATOM 9677 C C . LEU C 1 198 ? 56.996 13.226 69.078 1.00 17.01 204 LEU C C 1
ATOM 9678 O O . LEU C 1 198 ? 58.130 13.746 68.981 1.00 18.38 204 LEU C O 1
ATOM 9683 N N . MET C 1 199 ? 56.181 13.085 68.035 1.00 18.74 205 MET C N 1
ATOM 9684 C CA . MET C 1 199 ? 56.521 13.521 66.687 1.00 19.05 205 MET C CA 1
ATOM 9685 C C . MET C 1 199 ? 55.314 14.139 65.989 1.00 18.96 205 MET C C 1
ATOM 9686 O O . MET C 1 199 ? 54.189 13.731 66.242 1.00 18.62 205 MET C O 1
ATOM 9691 N N . PRO C 1 200 ? 55.496 15.149 65.105 1.00 19.08 206 PRO C N 1
ATOM 9692 C CA . PRO C 1 200 ? 54.381 15.711 64.354 1.00 18.01 206 PRO C CA 1
ATOM 9693 C C . PRO C 1 200 ? 53.799 14.703 63.376 1.00 17.59 206 PRO C C 1
ATOM 9694 O O . PRO C 1 200 ? 54.530 13.859 62.903 1.00 18.83 206 PRO C O 1
ATOM 9698 N N . THR C 1 201 ? 52.508 14.835 63.060 1.00 18.10 207 THR C N 1
ATOM 9699 C CA . THR C 1 201 ? 51.813 13.801 62.311 1.00 18.04 207 THR C CA 1
ATOM 9700 C C . THR C 1 201 ? 51.470 14.235 60.888 1.00 18.48 207 THR C C 1
ATOM 9701 O O . THR C 1 201 ? 50.849 13.468 60.161 1.00 20.34 207 THR C O 1
ATOM 9705 N N . ILE C 1 202 ? 51.812 15.460 60.496 1.00 19.60 208 ILE C N 1
ATOM 9706 C CA . ILE C 1 202 ? 51.411 15.947 59.182 1.00 23.20 208 ILE C CA 1
ATOM 9707 C C . ILE C 1 202 ? 52.432 16.960 58.715 1.00 23.01 208 ILE C C 1
ATOM 9708 O O . ILE C 1 202 ? 53.151 17.560 59.529 1.00 23.73 208 ILE C O 1
ATOM 9713 N N . ARG C 1 203 ? 52.443 17.154 57.395 1.00 24.56 209 ARG C N 1
ATOM 9714 C CA . ARG C 1 203 ? 53.102 18.301 56.801 1.00 24.16 209 ARG C CA 1
ATOM 9715 C C . ARG C 1 203 ? 52.716 19.580 57.550 1.00 23.79 209 ARG C C 1
ATOM 9716 O O . ARG C 1 203 ? 51.542 19.839 57.820 1.00 24.25 209 ARG C O 1
ATOM 9724 N N . LEU C 1 204 ? 53.715 20.407 57.840 1.00 21.86 210 LEU C N 1
ATOM 9725 C CA . LEU C 1 204 ? 53.494 21.669 58.524 1.00 21.78 210 LEU C CA 1
ATOM 9726 C C . LEU C 1 204 ? 53.904 22.841 57.635 1.00 24.60 210 LEU C C 1
ATOM 9727 O O . LEU C 1 204 ? 54.961 22.783 57.006 1.00 27.92 210 LEU C O 1
ATOM 9732 N N . THR C 1 205 ? 53.109 23.927 57.672 1.00 26.12 211 THR C N 1
ATOM 9733 C CA . THR C 1 205 ? 53.438 25.183 57.026 1.00 29.15 211 THR C CA 1
ATOM 9734 C C . THR C 1 205 ? 54.068 26.141 58.042 1.00 27.46 211 THR C C 1
ATOM 9735 O O . THR C 1 205 ? 54.143 25.860 59.240 1.00 26.07 211 THR C O 1
ATOM 9739 N N . GLU C 1 206 ? 54.471 27.318 57.577 1.00 29.52 212 GLU C N 1
ATOM 9740 C CA . GLU C 1 206 ? 55.106 28.268 58.472 1.00 33.01 212 GLU C CA 1
ATOM 9741 C C . GLU C 1 206 ? 54.158 28.689 59.601 1.00 31.87 212 GLU C C 1
ATOM 9742 O O . GLU C 1 206 ? 54.600 28.916 60.721 1.00 32.74 212 GLU C O 1
ATOM 9748 N N . SER C 1 207 ? 52.849 28.753 59.333 1.00 30.75 213 SER C N 1
ATOM 9749 C CA . SER C 1 207 ? 51.868 29.107 60.347 1.00 30.51 213 SER C CA 1
ATOM 9750 C C . SER C 1 207 ? 51.792 28.070 61.466 1.00 28.26 213 SER C C 1
ATOM 9751 O O . SER C 1 207 ? 51.277 28.390 62.524 1.00 28.03 213 SER C O 1
ATOM 9754 N N . ASP C 1 208 ? 52.256 26.838 61.180 1.00 26.42 214 ASP C N 1
ATOM 9755 C CA . ASP C 1 208 ? 52.219 25.706 62.086 1.00 24.99 214 ASP C CA 1
ATOM 9756 C C . ASP C 1 208 ? 53.544 25.514 62.832 1.00 24.11 214 ASP C C 1
ATOM 9757 O O . ASP C 1 208 ? 53.748 24.460 63.410 1.00 23.68 214 ASP C O 1
ATOM 9762 N N . LYS C 1 209 ? 54.423 26.530 62.880 1.00 24.54 215 LYS C N 1
ATOM 9763 C CA . LYS C 1 209 ? 55.756 26.388 63.473 1.00 26.31 215 LYS C CA 1
ATOM 9764 C C . LYS C 1 209 ? 55.737 25.856 64.910 1.00 24.82 215 LYS C C 1
ATOM 9765 O O . LYS C 1 209 ? 56.618 25.077 65.305 1.00 25.30 215 LYS C O 1
ATOM 9771 N N . ASP C 1 210 ? 54.748 26.291 65.710 1.00 23.72 216 ASP C N 1
ATOM 9772 C CA . ASP C 1 210 ? 54.674 25.907 67.118 1.00 24.69 216 ASP C CA 1
ATOM 9773 C C . ASP C 1 210 ? 54.455 24.400 67.270 1.00 20.57 216 ASP C C 1
ATOM 9774 O O . ASP C 1 210 ? 54.653 23.857 68.363 1.00 22.21 216 ASP C O 1
ATOM 9779 N N . TRP C 1 211 ? 53.984 23.744 66.198 1.00 21.66 217 TRP C N 1
ATOM 9780 C CA . TRP C 1 211 ? 53.655 22.328 66.200 1.00 19.76 217 TRP C CA 1
ATOM 9781 C C . TRP C 1 211 ? 54.811 21.492 65.673 1.00 18.63 217 TRP C C 1
ATOM 9782 O O . TRP C 1 211 ? 54.706 20.257 65.655 1.00 20.02 217 TRP C O 1
ATOM 9793 N N . ALA C 1 212 ? 55.910 22.161 65.296 1.00 19.58 218 ALA C N 1
ATOM 9794 C CA . ALA C 1 212 ? 57.109 21.473 64.828 1.00 20.82 218 ALA C CA 1
ATOM 9795 C C . ALA C 1 212 ? 58.015 21.104 66.003 1.00 19.63 218 ALA C C 1
ATOM 9796 O O . ALA C 1 212 ? 59.070 21.720 66.228 1.00 22.42 218 ALA C O 1
ATOM 9798 N N . ILE C 1 213 ? 57.602 20.052 66.723 1.00 19.34 219 ILE C N 1
ATOM 9799 C CA . ILE C 1 213 ? 58.246 19.622 67.952 1.00 20.06 219 ILE C CA 1
ATOM 9800 C C . ILE C 1 213 ? 58.371 18.103 67.948 1.00 19.37 219 ILE C C 1
ATOM 9801 O O . ILE C 1 213 ? 57.390 17.378 67.733 1.00 19.94 219 ILE C O 1
ATOM 9806 N N . VAL C 1 214 ? 59.618 17.652 68.107 1.00 17.99 220 VAL C N 1
ATOM 9807 C CA . VAL C 1 214 ? 59.948 16.256 68.391 1.00 18.64 220 VAL C CA 1
ATOM 9808 C C . VAL C 1 214 ? 60.700 16.247 69.720 1.00 19.02 220 VAL C C 1
ATOM 9809 O O . VAL C 1 214 ? 61.723 16.941 69.879 1.00 20.71 220 VAL C O 1
ATOM 9813 N N . GLY C 1 215 ? 60.252 15.372 70.625 1.00 19.90 221 GLY C N 1
ATOM 9814 C CA . GLY C 1 215 ? 60.950 15.225 71.884 1.00 20.91 221 GLY C CA 1
ATOM 9815 C C . GLY C 1 215 ? 60.620 13.914 72.572 1.00 22.00 221 GLY C C 1
ATOM 9816 O O . GLY C 1 215 ? 59.511 13.393 72.459 1.00 22.93 221 GLY C O 1
ATOM 9817 N N . ALA C 1 216 ? 61.602 13.407 73.305 1.00 20.28 222 ALA C N 1
ATOM 9818 C CA . ALA C 1 216 ? 61.441 12.205 74.102 1.00 20.06 222 ALA C CA 1
ATOM 9819 C C . ALA C 1 216 ? 61.117 12.548 75.555 1.00 21.83 222 ALA C C 1
ATOM 9820 O O . ALA C 1 216 ? 61.823 13.341 76.188 1.00 22.48 222 ALA C O 1
ATOM 9822 N N . ILE C 1 217 ? 60.073 11.888 76.078 1.00 20.43 223 ILE C N 1
ATOM 9823 C CA . ILE C 1 217 ? 59.658 12.052 77.459 1.00 19.84 223 ILE C CA 1
ATOM 9824 C C . ILE C 1 217 ? 59.661 10.688 78.127 1.00 18.47 223 ILE C C 1
ATOM 9825 O O . ILE C 1 217 ? 59.341 9.655 77.518 1.00 19.26 223 ILE C O 1
ATOM 9830 N N . PRO C 1 218 ? 60.001 10.622 79.419 1.00 18.21 224 PRO C N 1
ATOM 9831 C CA . PRO C 1 218 ? 59.813 9.382 80.146 1.00 19.32 224 PRO C CA 1
ATOM 9832 C C . PRO C 1 218 ? 58.332 9.132 80.326 1.00 18.40 224 PRO C C 1
ATOM 9833 O O . PRO C 1 218 ? 57.551 10.077 80.444 1.00 19.85 224 PRO C O 1
ATOM 9837 N N . ALA C 1 219 ? 57.966 7.858 80.352 1.00 19.23 225 ALA C N 1
ATOM 9838 C CA . ALA C 1 219 ? 56.561 7.515 80.520 1.00 18.94 225 ALA C CA 1
ATOM 9839 C C . ALA C 1 219 ? 55.981 8.079 81.821 1.00 18.90 225 ALA C C 1
ATOM 9840 O O . ALA C 1 219 ? 54.767 8.294 81.890 1.00 20.14 225 ALA C O 1
ATOM 9842 N N . ASP C 1 220 ? 56.822 8.329 82.843 1.00 19.67 226 ASP C N 1
ATOM 9843 C CA . ASP C 1 220 ? 56.342 8.845 84.120 1.00 24.39 226 ASP C CA 1
ATOM 9844 C C . ASP C 1 220 ? 56.511 10.362 84.238 1.00 23.49 226 ASP C C 1
ATOM 9845 O O . ASP C 1 220 ? 56.515 10.882 85.360 1.00 25.14 226 ASP C O 1
ATOM 9850 N N . ALA C 1 221 ? 56.632 11.068 83.099 1.00 21.30 227 ALA C N 1
ATOM 9851 C CA . ALA C 1 221 ? 56.771 12.521 83.108 1.00 22.44 227 ALA C CA 1
ATOM 9852 C C . ALA C 1 221 ? 55.597 13.205 83.814 1.00 20.71 227 ALA C C 1
ATOM 9853 O O . ALA C 1 221 ? 54.446 12.821 83.642 1.00 21.69 227 ALA C O 1
ATOM 9855 N N . LYS C 1 222 ? 55.890 14.281 84.549 1.00 22.41 228 LYS C N 1
ATOM 9856 C CA . LYS C 1 222 ? 54.836 15.118 85.121 1.00 21.95 228 LYS C CA 1
ATOM 9857 C C . LYS C 1 222 ? 54.026 15.817 84.028 1.00 22.38 228 LYS C C 1
ATOM 9858 O O . LYS C 1 222 ? 54.568 16.270 83.036 1.00 24.21 228 LYS C O 1
ATOM 9864 N N . GLY C 1 223 ? 52.707 15.880 84.225 1.00 20.47 229 GLY C N 1
ATOM 9865 C CA . GLY C 1 223 ? 51.792 16.573 83.339 1.00 20.36 229 GLY C CA 1
ATOM 9866 C C . GLY C 1 223 ? 51.122 15.628 82.342 1.00 19.07 229 GLY C C 1
ATOM 9867 O O . GLY C 1 223 ? 50.367 16.065 81.512 1.00 20.96 229 GLY C O 1
ATOM 9868 N N . VAL C 1 224 ? 51.515 14.359 82.337 1.00 18.81 230 VAL C N 1
ATOM 9869 C CA . VAL C 1 224 ? 50.909 13.356 81.480 1.00 18.55 230 VAL C CA 1
ATOM 9870 C C . VAL C 1 224 ? 49.771 12.632 82.208 1.00 18.14 230 VAL C C 1
ATOM 9871 O O . VAL C 1 224 ? 49.933 12.207 83.350 1.00 19.59 230 VAL C O 1
ATOM 9875 N N . THR C 1 225 ? 48.666 12.424 81.500 1.00 16.46 231 THR C N 1
ATOM 9876 C CA . THR C 1 225 ? 47.563 11.555 81.923 1.00 16.06 231 THR C CA 1
ATOM 9877 C C . THR C 1 225 ? 47.293 10.589 80.776 1.00 15.56 231 THR C C 1
ATOM 9878 O O . THR C 1 225 ? 47.216 11.010 79.640 1.00 17.49 231 THR C O 1
ATOM 9882 N N . TYR C 1 226 ? 47.104 9.311 81.103 1.00 14.86 232 TYR C N 1
ATOM 9883 C CA . TYR C 1 226 ? 46.744 8.305 80.130 1.00 15.10 232 TYR C CA 1
ATOM 9884 C C . TYR C 1 226 ? 45.267 7.947 80.345 1.00 14.66 232 TYR C C 1
ATOM 9885 O O . TYR C 1 226 ? 44.832 7.716 81.456 1.00 16.82 232 TYR C O 1
ATOM 9894 N N . ILE C 1 227 ? 44.541 7.804 79.245 1.00 13.21 233 ILE C N 1
ATOM 9895 C CA . ILE C 1 227 ? 43.189 7.313 79.292 1.00 13.42 233 ILE C CA 1
ATOM 9896 C C . ILE C 1 227 ? 43.105 6.091 78.387 1.00 14.34 233 ILE C C 1
ATOM 9897 O O . ILE C 1 227 ? 43.249 6.186 77.175 1.00 15.52 233 ILE C O 1
ATOM 9902 N N . TYR C 1 228 ? 42.889 4.939 79.014 1.00 14.40 234 TYR C N 1
ATOM 9903 C CA . TYR C 1 228 ? 42.990 3.663 78.334 1.00 14.55 234 TYR C CA 1
ATOM 9904 C C . TYR C 1 228 ? 41.841 3.482 77.346 1.00 14.32 234 TYR C C 1
ATOM 9905 O O . TYR C 1 228 ? 40.670 3.858 77.580 1.00 16.33 234 TYR C O 1
ATOM 9914 N N . GLY C 1 229 ? 42.172 2.791 76.268 1.00 14.68 235 GLY C N 1
ATOM 9915 C CA . GLY C 1 229 ? 41.180 2.529 75.251 1.00 14.26 235 GLY C CA 1
ATOM 9916 C C . GLY C 1 229 ? 40.502 1.189 75.502 1.00 15.55 235 GLY C C 1
ATOM 9917 O O . GLY C 1 229 ? 41.148 0.214 75.890 1.00 17.52 235 GLY C O 1
ATOM 9918 N N . ARG C 1 230 ? 39.176 1.150 75.300 1.00 14.75 236 ARG C N 1
ATOM 9919 C CA . ARG C 1 230 ? 38.476 -0.124 75.319 1.00 14.28 236 ARG C CA 1
ATOM 9920 C C . ARG C 1 230 ? 38.898 -0.990 74.126 1.00 16.23 236 ARG C C 1
ATOM 9921 O O . ARG C 1 230 ? 39.366 -0.524 73.104 1.00 17.96 236 ARG C O 1
ATOM 9929 N N . GLN C 1 231 ? 38.644 -2.274 74.242 1.00 15.93 237 GLN C N 1
ATOM 9930 C CA . GLN C 1 231 ? 38.737 -3.188 73.118 1.00 15.54 237 GLN C CA 1
ATOM 9931 C C . GLN C 1 231 ? 37.508 -4.091 73.113 1.00 13.61 237 GLN C C 1
ATOM 9932 O O . GLN C 1 231 ? 36.939 -4.357 74.170 1.00 13.67 237 GLN C O 1
ATOM 9938 N N . SER C 1 232 ? 37.146 -4.575 71.916 1.00 13.12 238 SER C N 1
ATOM 9939 C CA . SER C 1 232 ? 36.136 -5.608 71.820 1.00 13.36 238 SER C CA 1
ATOM 9940 C C . SER C 1 232 ? 36.479 -6.772 72.743 1.00 12.97 238 SER C C 1
ATOM 9941 O O . SER C 1 232 ? 37.589 -7.285 72.697 1.00 13.71 238 SER C O 1
ATOM 9944 N N . CYS C 1 233 ? 35.545 -7.173 73.597 1.00 13.07 239 CYS C N 1
ATOM 9945 C CA . CYS C 1 233 ? 35.734 -8.289 74.517 1.00 13.54 239 CYS C CA 1
ATOM 9946 C C . CYS C 1 233 ? 36.767 -8.022 75.606 1.00 12.68 239 CYS C C 1
ATOM 9947 O O . CYS C 1 233 ? 37.207 -8.972 76.282 1.00 15.42 239 CYS C O 1
ATOM 9950 N N . ASP C 1 234 ? 37.110 -6.743 75.830 1.00 12.79 240 ASP C N 1
ATOM 9951 C CA . ASP C 1 234 ? 38.147 -6.378 76.797 1.00 13.81 240 ASP C CA 1
ATOM 9952 C C . ASP C 1 234 ? 37.972 -7.033 78.166 1.00 14.68 240 ASP C C 1
ATOM 9953 O O . ASP C 1 234 ? 38.922 -7.610 78.754 1.00 16.24 240 ASP C O 1
ATOM 9958 N N . THR C 1 235 ? 36.750 -6.958 78.690 1.00 14.17 241 THR C N 1
ATOM 9959 C CA . THR C 1 235 ? 36.507 -7.334 80.069 1.00 15.04 241 THR C CA 1
ATOM 9960 C C . THR C 1 235 ? 36.485 -8.847 80.268 1.00 14.74 241 THR C C 1
ATOM 9961 O O . THR C 1 235 ? 36.490 -9.309 81.421 1.00 15.73 241 THR C O 1
ATOM 9965 N N . ARG C 1 236 ? 36.565 -9.642 79.190 1.00 13.78 242 ARG C N 1
ATOM 9966 C CA . ARG C 1 236 ? 36.717 -11.084 79.395 1.00 13.84 242 ARG C CA 1
ATOM 9967 C C . ARG C 1 236 ? 38.004 -11.386 80.169 1.00 14.85 242 ARG C C 1
ATOM 9968 O O . ARG C 1 236 ? 38.077 -12.359 80.912 1.00 15.45 242 ARG C O 1
ATOM 9976 N N . SER C 1 237 ? 39.016 -10.542 79.992 1.00 16.76 243 SER C N 1
ATOM 9977 C CA . SER C 1 237 ? 40.271 -10.689 80.707 1.00 17.41 243 SER C CA 1
ATOM 9978 C C . SER C 1 237 ? 40.085 -10.573 82.222 1.00 17.19 243 SER C C 1
ATOM 9979 O O . SER C 1 237 ? 40.859 -11.126 83.003 1.00 18.66 243 SER C O 1
ATOM 9982 N N . MET C 1 238 ? 39.056 -9.826 82.633 1.00 17.54 244 MET C N 1
ATOM 9983 C CA . MET C 1 238 ? 38.800 -9.547 84.040 1.00 18.95 244 MET C CA 1
ATOM 9984 C C . MET C 1 238 ? 37.908 -10.607 84.699 1.00 18.13 244 MET C C 1
ATOM 9985 O O . MET C 1 238 ? 37.738 -10.592 85.912 1.00 22.07 244 MET C O 1
ATOM 9990 N N . GLU C 1 239 ? 37.329 -11.494 83.889 1.00 17.64 245 GLU C N 1
ATOM 9991 C CA . GLU C 1 239 ? 36.533 -12.606 84.350 1.00 20.05 245 GLU C CA 1
ATOM 9992 C C . GLU C 1 239 ? 37.431 -13.769 84.764 1.00 20.49 245 GLU C C 1
ATOM 9993 O O . GLU C 1 239 ? 38.499 -13.980 84.178 1.00 21.41 245 GLU C O 1
ATOM 9999 N N . GLU C 1 240 ? 36.957 -14.520 85.763 1.00 21.46 246 GLU C N 1
ATOM 10000 C CA . GLU C 1 240 ? 37.560 -15.773 86.172 1.00 24.32 246 GLU C CA 1
ATOM 10001 C C . GLU C 1 240 ? 37.490 -16.702 84.969 1.00 21.04 246 GLU C C 1
ATOM 10002 O O . GLU C 1 240 ? 36.521 -16.670 84.211 1.00 25.23 246 GLU C O 1
ATOM 10008 N N . GLY C 1 241 ? 38.546 -17.457 84.737 1.00 21.53 247 GLY C N 1
ATOM 10009 C CA . GLY C 1 241 ? 38.557 -18.417 83.641 1.00 20.06 247 GLY C CA 1
ATOM 10010 C C . GLY C 1 241 ? 39.305 -17.835 82.442 1.00 19.58 247 GLY C C 1
ATOM 10011 O O . GLY C 1 241 ? 39.193 -16.632 82.170 1.00 22.02 247 GLY C O 1
ATOM 10012 N N . ASP C 1 242 ? 40.077 -18.683 81.755 1.00 17.64 248 ASP C N 1
ATOM 10013 C CA . ASP C 1 242 ? 40.903 -18.227 80.645 1.00 17.91 248 ASP C CA 1
ATOM 10014 C C . ASP C 1 242 ? 40.401 -18.669 79.257 1.00 17.87 248 ASP C C 1
ATOM 10015 O O . ASP C 1 242 ? 40.906 -18.170 78.245 1.00 19.22 248 ASP C O 1
ATOM 10020 N N . ILE C 1 243 ? 39.408 -19.567 79.190 1.00 14.50 249 ILE C N 1
ATOM 10021 C CA . ILE C 1 243 ? 39.009 -20.116 77.907 1.00 13.86 249 ILE C CA 1
ATOM 10022 C C . ILE C 1 243 ? 38.389 -19.027 77.026 1.00 14.19 249 ILE C C 1
ATOM 10023 O O . ILE C 1 243 ? 38.684 -18.938 75.827 1.00 14.75 249 ILE C O 1
ATOM 10028 N N . ASP C 1 244 ? 37.463 -18.256 77.609 1.00 14.00 250 ASP C N 1
ATOM 10029 C CA . ASP C 1 244 ? 36.674 -17.312 76.818 1.00 13.76 250 ASP C CA 1
ATOM 10030 C C . ASP C 1 244 ? 37.506 -16.159 76.272 1.00 13.75 250 ASP C C 1
ATOM 10031 O O . ASP C 1 244 ? 37.098 -15.530 75.286 1.00 15.36 250 ASP C O 1
ATOM 10036 N N . ASP C 1 245 ? 38.697 -15.943 76.832 1.00 15.25 251 ASP C N 1
ATOM 10037 C CA . ASP C 1 245 ? 39.615 -14.926 76.328 1.00 16.13 251 ASP C CA 1
ATOM 10038 C C . ASP C 1 245 ? 40.190 -15.287 74.939 1.00 14.90 251 ASP C C 1
ATOM 10039 O O . ASP C 1 245 ? 40.649 -14.408 74.199 1.00 15.44 251 ASP C O 1
ATOM 10044 N N . GLY C 1 246 ? 40.260 -16.590 74.624 1.00 13.79 252 GLY C N 1
ATOM 10045 C CA . GLY C 1 246 ? 40.809 -17.092 73.370 1.00 14.54 252 GLY C CA 1
ATOM 10046 C C . GLY C 1 246 ? 42.323 -17.155 73.379 1.00 14.19 252 GLY C C 1
ATOM 10047 O O . GLY C 1 246 ? 42.911 -18.208 73.241 1.00 16.55 252 GLY C O 1
ATOM 10048 N N . ASN C 1 247 ? 42.932 -16.006 73.491 1.00 14.12 253 ASN C N 1
ATOM 10049 C CA . ASN C 1 247 ? 44.361 -15.888 73.727 1.00 13.29 253 ASN C CA 1
ATOM 10050 C C . ASN C 1 247 ? 44.526 -15.204 75.076 1.00 13.03 253 ASN C C 1
ATOM 10051 O O . ASN C 1 247 ? 44.420 -13.974 75.188 1.00 15.21 253 ASN C O 1
ATOM 10056 N N . ALA C 1 248 ? 44.622 -16.020 76.129 1.00 14.16 254 ALA C N 1
ATOM 10057 C CA . ALA C 1 248 ? 44.608 -15.468 77.476 1.00 15.44 254 ALA C CA 1
ATOM 10058 C C . ALA C 1 248 ? 45.920 -14.770 77.849 1.00 15.15 254 ALA C C 1
ATOM 10059 O O . ALA C 1 248 ? 45.923 -13.890 78.734 1.00 16.91 254 ALA C O 1
ATOM 10061 N N . LYS C 1 249 ? 47.040 -15.218 77.249 1.00 15.62 255 LYS C N 1
ATOM 10062 C CA . LYS C 1 249 ? 48.331 -14.746 77.706 1.00 15.99 255 LYS C CA 1
ATOM 10063 C C . LYS C 1 249 ? 48.728 -13.391 77.104 1.00 13.63 255 LYS C C 1
ATOM 10064 O O . LYS C 1 249 ? 49.459 -12.621 77.724 1.00 15.85 255 LYS C O 1
ATOM 10070 N N . PHE C 1 250 ? 48.309 -13.128 75.873 1.00 13.92 256 PHE C N 1
ATOM 10071 C CA . PHE C 1 250 ? 48.794 -11.985 75.123 1.00 14.05 256 PHE C CA 1
ATOM 10072 C C . PHE C 1 250 ? 47.669 -11.139 74.551 1.00 15.52 256 PHE C C 1
ATOM 10073 O O . PHE C 1 250 ? 46.640 -11.648 74.096 1.00 17.65 256 PHE C O 1
ATOM 10081 N N . GLY C 1 251 ? 47.953 -9.840 74.497 1.00 15.78 257 GLY C N 1
ATOM 10082 C CA . GLY C 1 251 ? 47.072 -8.867 73.877 1.00 16.54 257 GLY C CA 1
ATOM 10083 C C . GLY C 1 251 ? 47.805 -7.556 73.617 1.00 17.01 257 GLY C C 1
ATOM 10084 O O . GLY C 1 251 ? 49.012 -7.447 73.845 1.00 16.52 257 GLY C O 1
ATOM 10085 N N . GLY C 1 252 ? 47.088 -6.578 73.070 1.00 17.77 258 GLY C N 1
ATOM 10086 C CA . GLY C 1 252 ? 47.673 -5.277 72.780 1.00 17.06 258 GLY C CA 1
ATOM 10087 C C . GLY C 1 252 ? 47.109 -4.213 73.721 1.00 17.09 258 GLY C C 1
ATOM 10088 O O . GLY C 1 252 ? 46.362 -4.502 74.635 1.00 18.86 258 GLY C O 1
ATOM 10089 N N . GLN C 1 253 ? 47.564 -2.993 73.546 1.00 16.70 259 GLN C N 1
ATOM 10090 C CA . GLN C 1 253 ? 47.261 -1.891 74.441 1.00 15.46 259 GLN C CA 1
ATOM 10091 C C . GLN C 1 253 ? 47.297 -0.613 73.625 1.00 14.53 259 GLN C C 1
ATOM 10092 O O . GLN C 1 253 ? 48.328 -0.335 72.984 1.00 15.77 259 GLN C O 1
ATOM 10098 N N A GLU C 1 254 ? 46.214 0.157 73.735 0.55 13.90 260 GLU C N 1
ATOM 10099 N N B GLU C 1 254 ? 46.234 0.192 73.727 0.45 14.39 260 GLU C N 1
ATOM 10100 C CA A GLU C 1 254 ? 46.180 1.542 73.268 0.55 15.01 260 GLU C CA 1
ATOM 10101 C CA B GLU C 1 254 ? 46.251 1.561 73.206 0.45 15.51 260 GLU C CA 1
ATOM 10102 C C A GLU C 1 254 ? 45.719 2.460 74.403 0.55 14.65 260 GLU C C 1
ATOM 10103 C C B GLU C 1 254 ? 45.584 2.528 74.195 0.45 15.12 260 GLU C C 1
ATOM 10104 O O A GLU C 1 254 ? 44.897 2.086 75.245 0.55 14.54 260 GLU C O 1
ATOM 10105 O O B GLU C 1 254 ? 44.493 2.265 74.709 0.45 14.60 260 GLU C O 1
ATOM 10116 N N . ALA C 1 255 ? 46.202 3.703 74.365 1.00 14.64 261 ALA C N 1
ATOM 10117 C CA . ALA C 1 255 ? 45.697 4.745 75.242 1.00 14.34 261 ALA C CA 1
ATOM 10118 C C . ALA C 1 255 ? 45.851 6.120 74.595 1.00 14.47 261 ALA C C 1
ATOM 10119 O O . ALA C 1 255 ? 46.662 6.297 73.674 1.00 15.52 261 ALA C O 1
ATOM 10121 N N . LEU C 1 256 ? 45.032 7.056 75.072 1.00 13.61 262 LEU C N 1
ATOM 10122 C CA . LEU C 1 256 ? 45.163 8.460 74.771 1.00 14.13 262 LEU C CA 1
ATOM 10123 C C . LEU C 1 256 ? 46.100 9.106 75.784 1.00 14.93 262 LEU C C 1
ATOM 10124 O O . LEU C 1 256 ? 45.905 8.968 76.988 1.00 16.40 262 LEU C O 1
ATOM 10129 N N . ILE C 1 257 ? 47.149 9.765 75.281 1.00 15.35 263 ILE C N 1
ATOM 10130 C CA . ILE C 1 257 ? 48.123 10.448 76.099 1.00 16.03 263 ILE C CA 1
ATOM 10131 C C . ILE C 1 257 ? 47.786 11.932 76.091 1.00 15.02 263 ILE C C 1
ATOM 10132 O O . ILE C 1 257 ? 47.793 12.557 75.040 1.00 16.38 263 ILE C O 1
ATOM 10137 N N . ILE C 1 258 ? 47.459 12.458 77.271 1.00 15.65 264 ILE C N 1
ATOM 10138 C CA . ILE C 1 258 ? 47.158 13.870 77.443 1.00 16.77 264 ILE C CA 1
ATOM 10139 C C . ILE C 1 258 ? 48.405 14.552 78.003 1.00 17.31 264 ILE C C 1
ATOM 10140 O O . ILE C 1 258 ? 48.941 14.098 79.010 1.00 17.98 264 ILE C O 1
ATOM 10145 N N . LEU C 1 259 ? 48.821 15.652 77.363 1.00 17.83 265 LEU C N 1
ATOM 10146 C CA . LEU C 1 259 ? 50.004 16.387 77.760 1.00 18.17 265 LEU C CA 1
ATOM 10147 C C . LEU C 1 259 ? 49.598 17.777 78.250 1.00 18.32 265 LEU C C 1
ATOM 10148 O O . LEU C 1 259 ? 49.047 18.543 77.476 1.00 17.09 265 LEU C O 1
ATOM 10153 N N . ASP C 1 260 ? 49.899 18.099 79.509 1.00 19.77 266 ASP C N 1
ATOM 10154 C CA . ASP C 1 260 ? 49.582 19.412 80.067 1.00 21.56 266 ASP C CA 1
ATOM 10155 C C . ASP C 1 260 ? 50.856 20.101 80.549 1.00 22.31 266 ASP C C 1
ATOM 10156 O O . ASP C 1 260 ? 51.361 19.779 81.620 1.00 22.95 266 ASP C O 1
ATOM 10161 N N . ARG C 1 261 ? 51.424 20.942 79.685 1.00 21.67 267 ARG C N 1
ATOM 10162 C CA . ARG C 1 261 ? 52.648 21.691 79.952 1.00 22.40 267 ARG C CA 1
ATOM 10163 C C . ARG C 1 261 ? 53.780 20.761 80.371 1.00 21.98 267 ARG C C 1
ATOM 10164 O O . ARG C 1 261 ? 54.435 21.000 81.381 1.00 24.58 267 ARG C O 1
ATOM 10172 N N . VAL C 1 262 ? 53.988 19.699 79.590 1.00 21.62 268 VAL C N 1
ATOM 10173 C CA . VAL C 1 262 ? 55.004 18.713 79.906 1.00 21.82 268 VAL C CA 1
ATOM 10174 C C . VAL C 1 262 ? 56.364 19.288 79.490 1.00 22.12 268 VAL C C 1
ATOM 10175 O O . VAL C 1 262 ? 56.508 19.784 78.376 1.00 21.64 268 VAL C O 1
ATOM 10179 N N . PHE C 1 263 ? 57.356 19.182 80.380 1.00 21.99 269 PHE C N 1
ATOM 10180 C CA . PHE C 1 263 ? 58.685 19.705 80.131 1.00 23.65 269 PHE C CA 1
ATOM 10181 C C . PHE C 1 263 ? 59.533 18.703 79.351 1.00 23.86 269 PHE C C 1
ATOM 10182 O O . PHE C 1 263 ? 59.589 17.519 79.679 1.00 26.47 269 PHE C O 1
ATOM 10190 N N . ILE C 1 264 ? 60.268 19.241 78.376 1.00 22.02 270 ILE C N 1
ATOM 10191 C CA . ILE C 1 264 ? 61.251 18.492 77.630 1.00 21.75 270 ILE C CA 1
ATOM 10192 C C . ILE C 1 264 ? 62.542 19.281 77.645 1.00 21.01 270 ILE C C 1
ATOM 10193 O O . ILE C 1 264 ? 62.603 20.355 77.059 1.00 23.13 270 ILE C O 1
ATOM 10198 N N . PRO C 1 265 ? 63.600 18.749 78.286 1.00 23.50 271 PRO C N 1
ATOM 10199 C CA . PRO C 1 265 ? 64.879 19.429 78.259 1.00 24.18 271 PRO C CA 1
ATOM 10200 C C . PRO C 1 265 ? 65.488 19.444 76.864 1.00 25.73 271 PRO C C 1
ATOM 10201 O O . PRO C 1 265 ? 65.207 18.566 76.053 1.00 24.53 271 PRO C O 1
ATOM 10205 N N . TRP C 1 266 ? 66.350 20.426 76.599 1.00 26.34 272 TRP C N 1
ATOM 10206 C CA . TRP C 1 266 ? 66.949 20.589 75.282 1.00 25.87 272 TRP C CA 1
ATOM 10207 C C . TRP C 1 266 ? 67.605 19.296 74.787 1.00 25.09 272 TRP C C 1
ATOM 10208 O O . TRP C 1 266 ? 67.540 18.954 73.608 1.00 24.94 272 TRP C O 1
ATOM 10219 N N . ASP C 1 267 ? 68.227 18.534 75.674 1.00 23.46 273 ASP C N 1
ATOM 10220 C CA . ASP C 1 267 ? 68.946 17.357 75.216 1.00 26.83 273 ASP C CA 1
ATOM 10221 C C . ASP C 1 267 ? 68.020 16.243 74.725 1.00 25.83 273 ASP C C 1
ATOM 10222 O O . ASP C 1 267 ? 68.495 15.248 74.176 1.00 28.20 273 ASP C O 1
ATOM 10227 N N . LYS C 1 268 ? 66.709 16.394 74.902 1.00 24.77 274 LYS C N 1
ATOM 10228 C CA . LYS C 1 268 ? 65.745 15.411 74.424 1.00 24.07 274 LYS C CA 1
ATOM 10229 C C . LYS C 1 268 ? 64.832 16.011 73.361 1.00 21.71 274 LYS C C 1
ATOM 10230 O O . LYS C 1 268 ? 63.831 15.404 72.970 1.00 22.77 274 LYS C O 1
ATOM 10236 N N . VAL C 1 269 ? 65.169 17.214 72.905 1.00 21.48 275 VAL C N 1
ATOM 10237 C CA . VAL C 1 269 ? 64.460 17.855 71.801 1.00 22.14 275 VAL C CA 1
ATOM 10238 C C . VAL C 1 269 ? 65.213 17.569 70.499 1.00 22.13 275 VAL C C 1
ATOM 10239 O O . VAL C 1 269 ? 66.406 17.908 70.378 1.00 22.56 275 VAL C O 1
ATOM 10243 N N . PHE C 1 270 ? 64.513 16.945 69.537 1.00 21.14 276 PHE C N 1
ATOM 10244 C CA . PHE C 1 270 ? 65.134 16.571 68.278 1.00 21.45 276 PHE C CA 1
ATOM 10245 C C . PHE C 1 270 ? 64.589 17.349 67.084 1.00 21.14 276 PHE C C 1
ATOM 10246 O O . PHE C 1 270 ? 64.982 17.076 65.944 1.00 22.62 276 PHE C O 1
ATOM 10254 N N . MET C 1 271 ? 63.641 18.254 67.336 1.00 22.22 277 MET C N 1
ATOM 10255 C CA . MET C 1 271 ? 63.148 19.187 66.326 1.00 22.32 277 MET C CA 1
ATOM 10256 C C . MET C 1 271 ? 62.467 20.312 67.083 1.00 20.84 277 MET C C 1
ATOM 10257 O O . MET C 1 271 ? 61.711 20.058 68.010 1.00 22.13 277 MET C O 1
ATOM 10262 N N . HIS C 1 272 ? 62.781 21.545 66.710 1.00 21.48 278 HIS C N 1
ATOM 10263 C CA . HIS C 1 272 ? 62.278 22.738 67.379 1.00 23.29 278 HIS C CA 1
ATOM 10264 C C . HIS C 1 272 ? 62.071 23.861 66.366 1.00 23.25 278 HIS C C 1
ATOM 10265 O O . HIS C 1 272 ? 62.897 24.761 66.220 1.00 25.81 278 HIS C O 1
ATOM 10272 N N . GLY C 1 273 ? 60.920 23.816 65.691 1.00 24.78 279 GLY C N 1
ATOM 10273 C CA . GLY C 1 273 ? 60.464 24.906 64.848 1.00 25.50 279 GLY C CA 1
ATOM 10274 C C . GLY C 1 273 ? 60.758 24.731 63.353 1.00 24.86 279 GLY C C 1
ATOM 10275 O O . GLY C 1 273 ? 60.297 25.544 62.554 1.00 25.09 279 GLY C O 1
ATOM 10276 N N . GLU C 1 274 ? 61.505 23.684 62.974 1.00 23.39 280 GLU C N 1
ATOM 10277 C CA . GLU C 1 274 ? 61.898 23.459 61.594 1.00 23.49 280 GLU C CA 1
ATOM 10278 C C . GLU C 1 274 ? 60.789 22.711 60.876 1.00 23.97 280 GLU C C 1
ATOM 10279 O O . GLU C 1 274 ? 60.949 21.546 60.502 1.00 23.95 280 GLU C O 1
ATOM 10285 N N . TYR C 1 275 ? 59.696 23.454 60.667 1.00 24.74 281 TYR C N 1
ATOM 10286 C CA . TYR C 1 275 ? 58.433 22.931 60.198 1.00 23.49 281 TYR C CA 1
ATOM 10287 C C . TYR C 1 275 ? 58.564 22.207 58.858 1.00 22.21 281 TYR C C 1
ATOM 10288 O O . TYR C 1 275 ? 57.774 21.303 58.570 1.00 23.34 281 TYR C O 1
ATOM 10297 N N . GLU C 1 276 ? 59.544 22.608 58.038 1.00 23.62 282 GLU C N 1
ATOM 10298 C CA . GLU C 1 276 ? 59.672 22.067 56.697 1.00 25.19 282 GLU C CA 1
ATOM 10299 C C . GLU C 1 276 ? 60.179 20.627 56.715 1.00 23.73 282 GLU C C 1
ATOM 10300 O O . GLU C 1 276 ? 60.051 19.945 55.693 1.00 26.74 282 GLU C O 1
ATOM 10306 N N . PHE C 1 277 ? 60.695 20.155 57.867 1.00 21.20 283 PHE C N 1
ATOM 10307 C CA . PHE C 1 277 ? 61.132 18.777 57.989 1.00 20.88 283 PHE C CA 1
ATOM 10308 C C . PHE C 1 277 ? 60.068 17.837 58.561 1.00 20.18 283 PHE C C 1
ATOM 10309 O O . PHE C 1 277 ? 60.335 16.635 58.651 1.00 21.95 283 PHE C O 1
ATOM 10317 N N . ALA C 1 278 ? 58.885 18.350 58.930 1.00 20.01 284 ALA C N 1
ATOM 10318 C CA . ALA C 1 278 ? 57.834 17.495 59.454 1.00 19.26 284 ALA C CA 1
ATOM 10319 C C . ALA C 1 278 ? 57.457 16.437 58.426 1.00 19.05 284 ALA C C 1
ATOM 10320 O O . ALA C 1 278 ? 57.302 15.239 58.755 1.00 18.42 284 ALA C O 1
ATOM 10322 N N . SER C 1 279 ? 57.285 16.863 57.172 1.00 19.91 285 SER C N 1
ATOM 10323 C CA A SER C 1 279 ? 56.871 15.953 56.119 0.51 21.98 285 SER C CA 1
ATOM 10324 C CA B SER C 1 279 ? 56.845 15.924 56.151 0.49 21.49 285 SER C CA 1
ATOM 10325 C C . SER C 1 279 ? 57.907 14.843 55.946 1.00 20.61 285 SER C C 1
ATOM 10326 O O . SER C 1 279 ? 57.544 13.694 55.755 1.00 21.72 285 SER C O 1
ATOM 10331 N N . MET C 1 280 ? 59.207 15.210 56.010 1.00 19.85 286 MET C N 1
ATOM 10332 C CA . MET C 1 280 ? 60.277 14.226 55.863 1.00 19.88 286 MET C CA 1
ATOM 10333 C C . MET C 1 280 ? 60.169 13.140 56.949 1.00 18.75 286 MET C C 1
ATOM 10334 O O . MET C 1 280 ? 60.290 11.934 56.693 1.00 19.64 286 MET C O 1
ATOM 10339 N N . LEU C 1 281 ? 59.972 13.575 58.185 1.00 18.97 287 LEU C N 1
ATOM 10340 C CA . LEU C 1 281 ? 59.891 12.646 59.297 1.00 18.03 287 LEU C CA 1
ATOM 10341 C C . LEU C 1 281 ? 58.681 11.729 59.147 1.00 17.17 287 LEU C C 1
ATOM 10342 O O . LEU C 1 281 ? 58.793 10.521 59.313 1.00 17.62 287 LEU C O 1
ATOM 10347 N N . VAL C 1 282 ? 57.524 12.301 58.820 1.00 18.25 288 VAL C N 1
ATOM 10348 C CA . VAL C 1 282 ? 56.335 11.478 58.640 1.00 17.24 288 VAL C CA 1
ATOM 10349 C C . VAL C 1 282 ? 56.531 10.470 57.501 1.00 17.69 288 VAL C C 1
ATOM 10350 O O . VAL C 1 282 ? 56.152 9.305 57.621 1.00 16.03 288 VAL C O 1
ATOM 10354 N N . GLU C 1 283 ? 57.089 10.937 56.377 1.00 16.63 289 GLU C N 1
ATOM 10355 C CA . GLU C 1 283 ? 57.331 10.071 55.238 1.00 17.64 289 GLU C CA 1
ATOM 10356 C C . GLU C 1 283 ? 58.233 8.904 55.629 1.00 17.03 289 GLU C C 1
ATOM 10357 O O . GLU C 1 283 ? 57.955 7.766 55.267 1.00 17.75 289 GLU C O 1
ATOM 10363 N N . ARG C 1 284 ? 59.351 9.193 56.305 1.00 16.10 290 ARG C N 1
ATOM 10364 C CA . ARG C 1 284 ? 60.301 8.126 56.603 1.00 17.12 290 ARG C CA 1
ATOM 10365 C C . ARG C 1 284 ? 59.803 7.187 57.696 1.00 15.54 290 ARG C C 1
ATOM 10366 O O . ARG C 1 284 ? 59.985 5.962 57.597 1.00 16.26 290 ARG C O 1
ATOM 10374 N N . PHE C 1 285 ? 59.109 7.741 58.700 1.00 15.48 291 PHE C N 1
ATOM 10375 C CA . PHE C 1 285 ? 58.513 6.896 59.726 1.00 15.16 291 PHE C CA 1
ATOM 10376 C C . PHE C 1 285 ? 57.499 5.932 59.092 1.00 15.28 291 PHE C C 1
ATOM 10377 O O . PHE C 1 285 ? 57.559 4.731 59.308 1.00 15.29 291 PHE C O 1
ATOM 10385 N N . THR C 1 286 ? 56.605 6.460 58.266 1.00 15.36 292 THR C N 1
ATOM 10386 C CA . THR C 1 286 ? 55.600 5.643 57.616 1.00 16.02 292 THR C CA 1
ATOM 10387 C C . THR C 1 286 ? 56.212 4.673 56.590 1.00 13.99 292 THR C C 1
ATOM 10388 O O . THR C 1 286 ? 55.687 3.574 56.429 1.00 15.93 292 THR C O 1
ATOM 10392 N N . CYS C 1 287 ? 57.320 5.045 55.942 1.00 13.97 293 CYS C N 1
ATOM 10393 C CA . CYS C 1 287 ? 58.032 4.178 55.021 1.00 14.45 293 CYS C CA 1
ATOM 10394 C C . CYS C 1 287 ? 58.432 2.894 55.767 1.00 14.39 293 CYS C C 1
ATOM 10395 O O . CYS C 1 287 ? 58.163 1.788 55.338 1.00 15.63 293 CYS C O 1
ATOM 10398 N N . TYR C 1 288 ? 59.122 3.028 56.904 1.00 15.00 294 TYR C N 1
ATOM 10399 C CA . TYR C 1 288 ? 59.481 1.864 57.709 1.00 14.58 294 TYR C CA 1
ATOM 10400 C C . TYR C 1 288 ? 58.242 1.126 58.198 1.00 14.44 294 TYR C C 1
ATOM 10401 O O . TYR C 1 288 ? 58.104 -0.085 58.039 1.00 15.16 294 TYR C O 1
ATOM 10410 N N . HIS C 1 289 ? 57.315 1.875 58.783 1.00 13.59 295 HIS C N 1
ATOM 10411 C CA . HIS C 1 289 ? 56.243 1.229 59.530 1.00 13.58 295 HIS C CA 1
ATOM 10412 C C . HIS C 1 289 ? 55.284 0.493 58.615 1.00 12.71 295 HIS C C 1
ATOM 10413 O O . HIS C 1 289 ? 54.783 -0.565 59.014 1.00 13.97 295 HIS C O 1
ATOM 10420 N N . ARG C 1 290 ? 55.039 1.048 57.426 1.00 12.82 296 ARG C N 1
ATOM 10421 C CA . ARG C 1 290 ? 54.191 0.381 56.469 1.00 13.08 296 ARG C CA 1
ATOM 10422 C C . ARG C 1 290 ? 54.642 -1.027 56.091 1.00 12.68 296 ARG C C 1
ATOM 10423 O O . ARG C 1 290 ? 53.843 -1.812 55.635 1.00 14.78 296 ARG C O 1
ATOM 10431 N N . ARG C 1 291 ? 55.933 -1.349 56.178 1.00 12.77 297 ARG C N 1
ATOM 10432 C CA . ARG C 1 291 ? 56.326 -2.730 55.986 1.00 14.86 297 ARG C CA 1
ATOM 10433 C C . ARG C 1 291 ? 56.702 -3.473 57.258 1.00 13.34 297 ARG C C 1
ATOM 10434 O O . ARG C 1 291 ? 57.084 -4.650 57.159 1.00 14.91 297 ARG C O 1
ATOM 10442 N N . SER C 1 292 ? 56.564 -2.838 58.429 1.00 14.41 298 SER C N 1
ATOM 10443 C CA . SER C 1 292 ? 56.602 -3.572 59.682 1.00 13.50 298 SER C CA 1
ATOM 10444 C C . SER C 1 292 ? 55.334 -4.438 59.836 1.00 13.53 298 SER C C 1
ATOM 10445 O O . SER C 1 292 ? 55.323 -5.345 60.658 1.00 15.11 298 SER C O 1
ATOM 10448 N N . TYR C 1 293 ? 54.331 -4.231 58.966 1.00 14.69 299 TYR C N 1
ATOM 10449 C CA . TYR C 1 293 ? 53.093 -5.014 58.949 1.00 14.63 299 TYR C CA 1
ATOM 10450 C C . TYR C 1 293 ? 53.322 -6.445 58.479 1.00 13.42 299 TYR C C 1
ATOM 10451 O O . TYR C 1 293 ? 52.376 -7.233 58.527 1.00 15.35 299 TYR C O 1
ATOM 10460 N N . VAL C 1 294 ? 54.555 -6.821 58.154 1.00 13.57 300 VAL C N 1
ATOM 10461 C CA . VAL C 1 294 ? 54.926 -8.239 58.133 1.00 14.34 300 VAL C CA 1
ATOM 10462 C C . VAL C 1 294 ? 54.513 -8.916 59.440 1.00 14.21 300 VAL C C 1
ATOM 10463 O O . VAL C 1 294 ? 54.351 -10.139 59.471 1.00 15.38 300 VAL C O 1
ATOM 10467 N N . CYS C 1 295 ? 54.492 -8.175 60.563 1.00 13.88 301 CYS C N 1
ATOM 10468 C CA . CYS C 1 295 ? 54.104 -8.766 61.833 1.00 14.37 301 CYS C CA 1
ATOM 10469 C C . CYS C 1 295 ? 52.731 -9.451 61.704 1.00 13.27 301 CYS C C 1
ATOM 10470 O O . CYS C 1 295 ? 52.503 -10.573 62.225 1.00 14.90 301 CYS C O 1
ATOM 10473 N N . LYS C 1 296 ? 51.866 -8.888 60.853 1.00 13.30 302 LYS C N 1
ATOM 10474 C CA . LYS C 1 296 ? 50.521 -9.424 60.724 1.00 13.12 302 LYS C CA 1
ATOM 10475 C C . LYS C 1 296 ? 50.516 -10.761 59.986 1.00 11.88 302 LYS C C 1
ATOM 10476 O O . LYS C 1 296 ? 49.523 -11.480 60.034 1.00 12.71 302 LYS C O 1
ATOM 10482 N N . THR C 1 297 ? 51.621 -11.113 59.303 1.00 10.99 303 THR C N 1
ATOM 10483 C CA . THR C 1 297 ? 51.721 -12.415 58.665 1.00 10.65 303 THR C CA 1
ATOM 10484 C C . THR C 1 297 ? 51.973 -13.526 59.675 1.00 10.70 303 THR C C 1
ATOM 10485 O O . THR C 1 297 ? 51.630 -14.681 59.431 1.00 12.29 303 THR C O 1
ATOM 10489 N N . GLY C 1 298 ? 52.578 -13.207 60.816 1.00 11.70 304 GLY C N 1
ATOM 10490 C CA . GLY C 1 298 ? 52.682 -14.148 61.904 1.00 11.80 304 GLY C CA 1
ATOM 10491 C C . GLY C 1 298 ? 51.320 -14.424 62.532 1.00 11.29 304 GLY C C 1
ATOM 10492 O O . GLY C 1 298 ? 51.020 -15.574 62.874 1.00 12.45 304 GLY C O 1
ATOM 10493 N N . LEU C 1 299 ? 50.546 -13.365 62.740 1.00 13.01 305 LEU C N 1
ATOM 10494 C CA . LEU C 1 299 ? 49.151 -13.545 63.148 1.00 12.47 305 LEU C CA 1
ATOM 10495 C C . LEU C 1 299 ? 48.385 -14.373 62.146 1.00 12.45 305 LEU C C 1
ATOM 10496 O O . LEU C 1 299 ? 47.576 -15.223 62.536 1.00 12.45 305 LEU C O 1
ATOM 10501 N N . GLY C 1 300 ? 48.582 -14.097 60.860 1.00 11.81 306 GLY C N 1
ATOM 10502 C CA . GLY C 1 300 ? 47.936 -14.897 59.844 1.00 11.64 306 GLY C CA 1
ATOM 10503 C C . GLY C 1 300 ? 48.273 -16.374 60.004 1.00 10.76 306 GLY C C 1
ATOM 10504 O O . GLY C 1 300 ? 47.453 -17.210 59.814 1.00 11.76 306 GLY C O 1
ATOM 10505 N N . ASP C 1 301 ? 49.550 -16.689 60.249 1.00 10.68 307 ASP C N 1
ATOM 10506 C CA . ASP C 1 301 ? 49.988 -18.063 60.450 1.00 11.32 307 ASP C CA 1
ATOM 10507 C C . ASP C 1 301 ? 49.185 -18.719 61.588 1.00 11.67 307 ASP C C 1
ATOM 10508 O O . ASP C 1 301 ? 48.744 -19.850 61.477 1.00 12.12 307 ASP C O 1
ATOM 10513 N N . VAL C 1 302 ? 49.003 -17.999 62.699 1.00 11.89 308 VAL C N 1
ATOM 10514 C CA . VAL C 1 302 ? 48.238 -18.523 63.836 1.00 10.56 308 VAL C CA 1
ATOM 10515 C C . VAL C 1 302 ? 46.776 -18.767 63.456 1.00 10.53 308 VAL C C 1
ATOM 10516 O O . VAL C 1 302 ? 46.224 -19.844 63.732 1.00 11.58 308 VAL C O 1
ATOM 10520 N N . LEU C 1 303 ? 46.187 -17.811 62.743 1.00 10.51 309 LEU C N 1
ATOM 10521 C CA . LEU C 1 303 ? 44.768 -17.918 62.390 1.00 11.52 309 LEU C CA 1
ATOM 10522 C C . LEU C 1 303 ? 44.520 -19.071 61.389 1.00 11.13 309 LEU C C 1
ATOM 10523 O O . LEU C 1 303 ? 43.544 -19.830 61.462 1.00 11.80 309 LEU C O 1
ATOM 10528 N N . ILE C 1 304 ? 45.436 -19.252 60.456 1.00 11.25 310 ILE C N 1
ATOM 10529 C CA . ILE C 1 304 ? 45.443 -20.389 59.563 1.00 10.66 310 ILE C CA 1
ATOM 10530 C C . ILE C 1 304 ? 45.504 -21.689 60.361 1.00 11.51 310 ILE C C 1
ATOM 10531 O O . ILE C 1 304 ? 44.759 -22.637 60.102 1.00 11.60 310 ILE C O 1
ATOM 10536 N N . GLY C 1 305 ? 46.454 -21.770 61.283 1.00 10.60 311 GLY C N 1
ATOM 10537 C CA . GLY C 1 305 ? 46.566 -22.899 62.186 1.00 10.74 311 GLY C CA 1
ATOM 10538 C C . GLY C 1 305 ? 45.299 -23.202 62.951 1.00 10.14 311 GLY C C 1
ATOM 10539 O O . GLY C 1 305 ? 44.927 -24.366 63.114 1.00 11.91 311 GLY C O 1
ATOM 10540 N N . ALA C 1 306 ? 44.634 -22.149 63.424 1.00 10.57 312 ALA C N 1
ATOM 10541 C CA . ALA C 1 306 ? 43.397 -22.321 64.168 1.00 10.76 312 ALA C CA 1
ATOM 10542 C C . ALA C 1 306 ? 42.276 -22.871 63.288 1.00 11.45 312 ALA C C 1
ATOM 10543 O O . ALA C 1 306 ? 41.581 -23.796 63.684 1.00 11.68 312 ALA C O 1
ATOM 10545 N N . ALA C 1 307 ? 42.170 -22.343 62.070 1.00 11.06 313 ALA C N 1
ATOM 10546 C CA . ALA C 1 307 ? 41.202 -22.828 61.102 1.00 11.03 313 ALA C CA 1
ATOM 10547 C C . ALA C 1 307 ? 41.434 -24.318 60.795 1.00 10.80 313 ALA C C 1
ATOM 10548 O O . ALA C 1 307 ? 40.529 -25.130 60.757 1.00 12.30 313 ALA C O 1
ATOM 10550 N N . ALA C 1 308 ? 42.696 -24.696 60.558 1.00 10.74 314 ALA C N 1
ATOM 10551 C CA . ALA C 1 308 ? 43.005 -26.068 60.243 1.00 11.24 314 ALA C CA 1
ATOM 10552 C C . ALA C 1 308 ? 42.716 -26.975 61.444 1.00 11.05 314 ALA C C 1
ATOM 10553 O O . ALA C 1 308 ? 42.293 -28.122 61.281 1.00 12.38 314 ALA C O 1
ATOM 10555 N N . THR C 1 309 ? 42.975 -26.470 62.661 1.00 11.39 315 THR C N 1
ATOM 10556 C CA . THR C 1 309 ? 42.692 -27.244 63.860 1.00 11.40 315 THR C CA 1
ATOM 10557 C C . THR C 1 309 ? 41.186 -27.492 64.013 1.00 10.95 315 THR C C 1
ATOM 10558 O O . THR C 1 309 ? 40.797 -28.629 64.283 1.00 13.09 315 THR C O 1
ATOM 10562 N N . ILE C 1 310 ? 40.341 -26.488 63.873 1.00 11.48 316 ILE C N 1
ATOM 10563 C CA . ILE C 1 310 ? 38.900 -26.705 64.038 1.00 11.59 316 ILE C CA 1
ATOM 10564 C C . ILE C 1 310 ? 38.364 -27.619 62.936 1.00 11.68 316 ILE C C 1
ATOM 10565 O O . ILE C 1 310 ? 37.513 -28.471 63.232 1.00 12.03 316 ILE C O 1
ATOM 10570 N N . ALA C 1 311 ? 38.882 -27.508 61.692 1.00 11.71 317 ALA C N 1
ATOM 10571 C CA . ALA C 1 311 ? 38.481 -28.448 60.641 1.00 11.94 317 ALA C CA 1
ATOM 10572 C C . ALA C 1 311 ? 38.783 -29.893 61.079 1.00 11.87 317 ALA C C 1
ATOM 10573 O O . ALA C 1 311 ? 37.991 -30.804 60.844 1.00 13.12 317 ALA C O 1
ATOM 10575 N N . ASP C 1 312 ? 40.007 -30.112 61.600 1.00 11.57 318 ASP C N 1
ATOM 10576 C CA . ASP C 1 312 ? 40.431 -31.415 62.115 1.00 13.40 318 ASP C CA 1
ATOM 10577 C C . ASP C 1 312 ? 39.435 -31.905 63.183 1.00 13.70 318 ASP C C 1
ATOM 10578 O O . ASP C 1 312 ? 38.887 -33.006 63.099 1.00 14.76 318 ASP C O 1
ATOM 10583 N N . TYR C 1 313 ? 39.167 -31.046 64.169 1.00 13.09 319 TYR C N 1
ATOM 10584 C CA . TYR C 1 313 ? 38.300 -31.408 65.282 1.00 13.19 319 TYR C CA 1
ATOM 10585 C C . TYR C 1 313 ? 36.866 -31.691 64.840 1.00 13.53 319 TYR C C 1
ATOM 10586 O O . TYR C 1 313 ? 36.199 -32.541 65.442 1.00 14.27 319 TYR C O 1
ATOM 10595 N N . ASN C 1 314 ? 36.447 -31.028 63.763 1.00 12.27 320 ASN C N 1
ATOM 10596 C CA . ASN C 1 314 ? 35.116 -31.200 63.213 1.00 12.67 320 ASN C CA 1
ATOM 10597 C C . ASN C 1 314 ? 35.012 -32.465 62.362 1.00 12.82 320 ASN C C 1
ATOM 10598 O O . ASN C 1 314 ? 33.923 -32.839 61.996 1.00 15.56 320 ASN C O 1
ATOM 10603 N N . GLY C 1 315 ? 36.134 -33.084 61.997 1.00 13.18 321 GLY C N 1
ATOM 10604 C CA . GLY C 1 315 ? 36.116 -34.321 61.235 1.00 14.17 321 GLY C CA 1
ATOM 10605 C C . GLY C 1 315 ? 36.158 -34.120 59.713 1.00 13.75 321 GLY C C 1
ATOM 10606 O O . GLY C 1 315 ? 36.037 -35.099 58.990 1.00 15.51 321 GLY C O 1
ATOM 10607 N N . VAL C 1 316 ? 36.509 -32.896 59.258 1.00 13.15 322 VAL C N 1
ATOM 10608 C CA . VAL C 1 316 ? 36.549 -32.581 57.840 1.00 14.58 322 VAL C CA 1
ATOM 10609 C C . VAL C 1 316 ? 37.841 -31.858 57.452 1.00 15.68 322 VAL C C 1
ATOM 10610 O O . VAL C 1 316 ? 37.825 -30.937 56.628 1.00 17.57 322 VAL C O 1
ATOM 10614 N N . PRO C 1 317 ? 39.031 -32.334 57.877 1.00 15.92 323 PRO C N 1
ATOM 10615 C CA . PRO C 1 317 ? 40.266 -31.622 57.541 1.00 17.53 323 PRO C CA 1
ATOM 10616 C C . PRO C 1 317 ? 40.673 -31.648 56.078 1.00 19.11 323 PRO C C 1
ATOM 10617 O O . PRO C 1 317 ? 41.485 -30.804 55.638 1.00 24.00 323 PRO C O 1
ATOM 10621 N N . LYS C 1 318 ? 40.276 -32.705 55.369 1.00 20.18 324 LYS C N 1
ATOM 10622 C CA . LYS C 1 318 ? 40.819 -32.924 54.045 1.00 22.72 324 LYS C CA 1
ATOM 10623 C C . LYS C 1 318 ? 39.778 -32.716 52.944 1.00 18.96 324 LYS C C 1
ATOM 10624 O O . LYS C 1 318 ? 40.034 -33.025 51.789 1.00 21.48 324 LYS C O 1
ATOM 10630 N N . VAL C 1 319 ? 38.612 -32.184 53.295 1.00 15.74 325 VAL C N 1
ATOM 10631 C CA . VAL C 1 319 ? 37.641 -31.895 52.275 1.00 15.01 325 VAL C CA 1
ATOM 10632 C C . VAL C 1 319 ? 38.172 -30.790 51.361 1.00 13.89 325 VAL C C 1
ATOM 10633 O O . VAL C 1 319 ? 38.834 -29.840 51.799 1.00 14.02 325 VAL C O 1
ATOM 10637 N N A SER C 1 320 ? 37.815 -30.874 50.075 0.37 14.36 326 SER C N 1
ATOM 10638 N N B SER C 1 320 ? 37.848 -30.915 50.073 0.63 15.06 326 SER C N 1
ATOM 10639 C CA A SER C 1 320 ? 38.477 -30.056 49.066 0.37 13.47 326 SER C CA 1
ATOM 10640 C CA B SER C 1 320 ? 38.466 -30.045 49.083 0.63 14.26 326 SER C CA 1
ATOM 10641 C C A SER C 1 320 ? 38.230 -28.554 49.242 0.37 11.71 326 SER C C 1
ATOM 10642 C C B SER C 1 320 ? 38.258 -28.561 49.388 0.63 11.75 326 SER C C 1
ATOM 10643 O O A SER C 1 320 ? 39.107 -27.770 48.898 0.37 10.83 326 SER C O 1
ATOM 10644 O O B SER C 1 320 ? 39.204 -27.800 49.362 0.63 11.86 326 SER C O 1
ATOM 10649 N N . HIS C 1 321 ? 37.034 -28.129 49.677 1.00 11.25 327 HIS C N 1
ATOM 10650 C CA . HIS C 1 321 ? 36.793 -26.697 49.800 1.00 11.44 327 HIS C CA 1
ATOM 10651 C C . HIS C 1 321 ? 37.540 -26.093 50.987 1.00 10.10 327 HIS C C 1
ATOM 10652 O O . HIS C 1 321 ? 37.968 -24.936 50.926 1.00 11.46 327 HIS C O 1
ATOM 10659 N N . ILE C 1 322 ? 37.684 -26.857 52.068 1.00 10.75 328 ILE C N 1
ATOM 10660 C CA . ILE C 1 322 ? 38.429 -26.373 53.228 1.00 11.25 328 ILE C CA 1
ATOM 10661 C C . ILE C 1 322 ? 39.914 -26.287 52.872 1.00 11.06 328 ILE C C 1
ATOM 10662 O O . ILE C 1 322 ? 40.567 -25.266 53.146 1.00 12.37 328 ILE C O 1
ATOM 10667 N N . LYS C 1 323 ? 40.444 -27.331 52.231 1.00 12.71 329 LYS C N 1
ATOM 10668 C CA . LYS C 1 323 ? 41.841 -27.250 51.796 1.00 12.70 329 LYS C CA 1
ATOM 10669 C C . LYS C 1 323 ? 42.074 -26.022 50.920 1.00 11.45 329 LYS C C 1
ATOM 10670 O O . LYS C 1 323 ? 43.084 -25.310 51.042 1.00 12.97 329 LYS C O 1
ATOM 10676 N N . ASP C 1 324 ? 41.145 -25.759 49.996 1.00 10.89 330 ASP C N 1
ATOM 10677 C CA . ASP C 1 324 ? 41.273 -24.650 49.091 1.00 11.60 330 ASP C CA 1
ATOM 10678 C C . ASP C 1 324 ? 41.270 -23.314 49.823 1.00 11.33 330 ASP C C 1
ATOM 10679 O O . ASP C 1 324 ? 41.988 -22.383 49.414 1.00 11.86 330 ASP C O 1
ATOM 10684 N N . LYS C 1 325 ? 40.398 -23.174 50.828 1.00 11.03 331 LYS C N 1
ATOM 10685 C CA . LYS C 1 325 ? 40.327 -21.952 51.644 1.00 10.70 331 LYS C CA 1
ATOM 10686 C C . LYS C 1 325 ? 41.633 -21.748 52.417 1.00 10.79 331 LYS C C 1
ATOM 10687 O O . LYS C 1 325 ? 42.084 -20.619 52.550 1.00 11.65 331 LYS C O 1
ATOM 10693 N N A ILE C 1 326 ? 42.204 -22.832 52.939 0.34 10.30 332 ILE C N 1
ATOM 10694 N N B ILE C 1 326 ? 42.160 -22.830 53.012 0.66 10.45 332 ILE C N 1
ATOM 10695 C CA A ILE C 1 326 ? 43.443 -22.721 53.691 0.34 10.34 332 ILE C CA 1
ATOM 10696 C CA B ILE C 1 326 ? 43.446 -22.748 53.702 0.66 11.32 332 ILE C CA 1
ATOM 10697 C C A ILE C 1 326 ? 44.603 -22.328 52.770 0.34 10.44 332 ILE C C 1
ATOM 10698 C C B ILE C 1 326 ? 44.540 -22.250 52.739 0.66 10.68 332 ILE C C 1
ATOM 10699 O O A ILE C 1 326 ? 45.508 -21.599 53.184 0.34 11.00 332 ILE C O 1
ATOM 10700 O O B ILE C 1 326 ? 45.366 -21.387 53.094 0.66 10.99 332 ILE C O 1
ATOM 10709 N N . ILE C 1 327 ? 44.583 -22.814 51.523 1.00 10.68 333 ILE C N 1
ATOM 10710 C CA . ILE C 1 327 ? 45.537 -22.353 50.512 1.00 10.22 333 ILE C CA 1
ATOM 10711 C C . ILE C 1 327 ? 45.355 -20.842 50.237 1.00 10.00 333 ILE C C 1
ATOM 10712 O O . ILE C 1 327 ? 46.314 -20.087 50.126 1.00 11.13 333 ILE C O 1
ATOM 10717 N N . GLU C 1 328 ? 44.100 -20.401 50.090 1.00 9.51 334 GLU C N 1
ATOM 10718 C CA . GLU C 1 328 ? 43.830 -18.993 49.810 1.00 10.19 334 GLU C CA 1
ATOM 10719 C C . GLU C 1 328 ? 44.364 -18.106 50.931 1.00 10.45 334 GLU C C 1
ATOM 10720 O O . GLU C 1 328 ? 45.008 -17.084 50.704 1.00 11.22 334 GLU C O 1
ATOM 10726 N N . MET C 1 329 ? 44.095 -18.506 52.175 1.00 10.94 335 MET C N 1
ATOM 10727 C CA . MET C 1 329 ? 44.556 -17.766 53.352 1.00 10.88 335 MET C CA 1
ATOM 10728 C C . MET C 1 329 ? 46.088 -17.643 53.265 1.00 10.42 335 MET C C 1
ATOM 10729 O O . MET C 1 329 ? 46.646 -16.580 53.530 1.00 11.46 335 MET C O 1
ATOM 10734 N N . THR C 1 330 ? 46.745 -18.770 52.955 1.00 9.72 336 THR C N 1
ATOM 10735 C CA . THR C 1 330 ? 48.206 -18.828 52.901 1.00 10.19 336 THR C CA 1
ATOM 10736 C C . THR C 1 330 ? 48.745 -17.896 51.820 1.00 10.22 336 THR C C 1
ATOM 10737 O O . THR C 1 330 ? 49.655 -17.107 52.087 1.00 11.67 336 THR C O 1
ATOM 10741 N N . HIS C 1 331 ? 48.128 -17.932 50.631 1.00 10.60 337 HIS C N 1
ATOM 10742 C CA . HIS C 1 331 ? 48.520 -17.125 49.497 1.00 9.90 337 HIS C CA 1
ATOM 10743 C C . HIS C 1 331 ? 48.424 -15.637 49.848 1.00 10.25 337 HIS C C 1
ATOM 10744 O O . HIS C 1 331 ? 49.342 -14.864 49.587 1.00 10.84 337 HIS C O 1
ATOM 10751 N N . LEU C 1 332 ? 47.267 -15.219 50.376 1.00 9.88 338 LEU C N 1
ATOM 10752 C CA . LEU C 1 332 ? 47.108 -13.812 50.749 1.00 10.59 338 LEU C CA 1
ATOM 10753 C C . LEU C 1 332 ? 48.118 -13.364 51.802 1.00 9.52 338 LEU C C 1
ATOM 10754 O O . LEU C 1 332 ? 48.749 -12.282 51.703 1.00 11.51 338 LEU C O 1
ATOM 10759 N N . ASN C 1 333 ? 48.323 -14.222 52.797 1.00 10.69 339 ASN C N 1
ATOM 10760 C CA . ASN C 1 333 ? 49.262 -13.921 53.869 1.00 10.35 339 ASN C CA 1
ATOM 10761 C C . ASN C 1 333 ? 50.688 -13.770 53.321 1.00 10.86 339 ASN C C 1
ATOM 10762 O O . ASN C 1 333 ? 51.396 -12.810 53.682 1.00 12.83 339 ASN C O 1
ATOM 10767 N N . GLU C 1 334 ? 51.093 -14.685 52.426 1.00 10.35 340 GLU C N 1
ATOM 10768 C CA . GLU C 1 334 ? 52.443 -14.631 51.860 1.00 10.42 340 GLU C CA 1
ATOM 10769 C C . GLU C 1 334 ? 52.634 -13.441 50.903 1.00 10.45 340 GLU C C 1
ATOM 10770 O O . GLU C 1 334 ? 53.758 -12.965 50.676 1.00 11.93 340 GLU C O 1
ATOM 10776 N N . THR C 1 335 ? 51.540 -12.967 50.294 1.00 11.51 341 THR C N 1
ATOM 10777 C CA . THR C 1 335 ? 51.602 -11.823 49.415 1.00 12.12 341 THR C CA 1
ATOM 10778 C C . THR C 1 335 ? 52.037 -10.606 50.247 1.00 12.79 341 THR C C 1
ATOM 10779 O O . THR C 1 335 ? 52.864 -9.810 49.813 1.00 13.86 341 THR C O 1
ATOM 10783 N N . ILE C 1 336 ? 51.471 -10.457 51.451 1.00 12.82 342 ILE C N 1
ATOM 10784 C CA . ILE C 1 336 ? 51.868 -9.396 52.367 1.00 13.57 342 ILE C CA 1
ATOM 10785 C C . ILE C 1 336 ? 53.343 -9.572 52.756 1.00 12.70 342 ILE C C 1
ATOM 10786 O O . ILE C 1 336 ? 54.111 -8.603 52.697 1.00 13.02 342 ILE C O 1
ATOM 10791 N N . PHE C 1 337 ? 53.716 -10.786 53.162 1.00 12.04 343 PHE C N 1
ATOM 10792 C CA . PHE C 1 337 ? 55.087 -11.055 53.557 1.00 12.62 343 PHE C CA 1
ATOM 10793 C C . PHE C 1 337 ? 56.060 -10.624 52.462 1.00 12.28 343 PHE C C 1
ATOM 10794 O O . PHE C 1 337 ? 57.104 -9.964 52.705 1.00 13.53 343 PHE C O 1
ATOM 10802 N N . ALA C 1 338 ? 55.774 -11.051 51.223 1.00 12.36 344 ALA C N 1
ATOM 10803 C CA . ALA C 1 338 ? 56.662 -10.807 50.093 1.00 13.24 344 ALA C CA 1
ATOM 10804 C C . ALA C 1 338 ? 56.872 -9.314 49.858 1.00 11.51 344 ALA C C 1
ATOM 10805 O O . ALA C 1 338 ? 57.993 -8.865 49.621 1.00 13.11 344 ALA C O 1
ATOM 10807 N N . ALA C 1 339 ? 55.807 -8.529 49.930 1.00 12.50 345 ALA C N 1
ATOM 10808 C CA . ALA C 1 339 ? 55.874 -7.089 49.693 1.00 13.78 345 ALA C CA 1
ATOM 10809 C C . ALA C 1 339 ? 56.763 -6.444 50.750 1.00 12.52 345 ALA C C 1
ATOM 10810 O O . ALA C 1 339 ? 57.594 -5.617 50.428 1.00 15.71 345 ALA C O 1
ATOM 10812 N N . GLY C 1 340 ? 56.633 -6.884 52.004 1.00 12.85 346 GLY C N 1
ATOM 10813 C CA . GLY C 1 340 ? 57.401 -6.341 53.100 1.00 13.65 346 GLY C CA 1
ATOM 10814 C C . GLY C 1 340 ? 58.876 -6.618 52.960 1.00 12.91 346 GLY C C 1
ATOM 10815 O O . GLY C 1 340 ? 59.705 -5.696 53.016 1.00 13.35 346 GLY C O 1
ATOM 10816 N N . ILE C 1 341 ? 59.186 -7.899 52.781 1.00 12.14 347 ILE C N 1
ATOM 10817 C CA . ILE C 1 341 ? 60.587 -8.243 52.674 1.00 14.04 347 ILE C CA 1
ATOM 10818 C C . ILE C 1 341 ? 61.192 -7.692 51.398 1.00 13.85 347 ILE C C 1
ATOM 10819 O O . ILE C 1 341 ? 62.381 -7.434 51.392 1.00 15.03 347 ILE C O 1
ATOM 10824 N N . ALA C 1 342 ? 60.431 -7.557 50.294 1.00 13.37 348 ALA C N 1
ATOM 10825 C CA . ALA C 1 342 ? 60.983 -6.956 49.087 1.00 13.45 348 ALA C CA 1
ATOM 10826 C C . ALA C 1 342 ? 61.356 -5.506 49.360 1.00 12.85 348 ALA C C 1
ATOM 10827 O O . ALA C 1 342 ? 62.435 -5.038 48.962 1.00 13.10 348 ALA C O 1
ATOM 10829 N N . SER C 1 343 ? 60.471 -4.782 50.062 1.00 12.72 349 SER C N 1
ATOM 10830 C CA . SER C 1 343 ? 60.788 -3.406 50.471 1.00 13.26 349 SER C CA 1
ATOM 10831 C C . SER C 1 343 ? 62.113 -3.314 51.218 1.00 12.60 349 SER C C 1
ATOM 10832 O O . SER C 1 343 ? 62.971 -2.455 50.954 1.00 14.83 349 SER C O 1
ATOM 10835 N N . SER C 1 344 ? 62.254 -4.182 52.216 1.00 12.85 350 SER C N 1
ATOM 10836 C CA . SER C 1 344 ? 63.452 -4.234 53.026 1.00 13.66 350 SER C CA 1
ATOM 10837 C C . SER C 1 344 ? 64.693 -4.603 52.217 1.00 13.18 350 SER C C 1
ATOM 10838 O O . SER C 1 344 ? 65.744 -3.954 52.351 1.00 14.91 350 SER C O 1
ATOM 10841 N N . HIS C 1 345 ? 64.581 -5.638 51.372 1.00 13.28 351 HIS C N 1
ATOM 10842 C CA . HIS C 1 345 ? 65.704 -6.081 50.546 1.00 13.84 351 HIS C CA 1
ATOM 10843 C C . HIS C 1 345 ? 66.221 -4.981 49.615 1.00 13.69 351 HIS C C 1
ATOM 10844 O O . HIS C 1 345 ? 67.403 -4.952 49.268 1.00 16.68 351 HIS C O 1
ATOM 10851 N N . GLN C 1 346 ? 65.305 -4.107 49.185 1.00 14.63 352 GLN C N 1
ATOM 10852 C CA . GLN C 1 346 ? 65.568 -3.031 48.255 1.00 15.93 352 GLN C CA 1
ATOM 10853 C C . GLN C 1 346 ? 65.988 -1.749 48.976 1.00 15.50 352 GLN C C 1
ATOM 10854 O O . GLN C 1 346 ? 66.010 -0.686 48.374 1.00 18.02 352 GLN C O 1
ATOM 10860 N N . GLY C 1 347 ? 66.366 -1.817 50.251 1.00 15.51 353 GLY C N 1
ATOM 10861 C CA . GLY C 1 347 ? 66.693 -0.603 50.973 1.00 16.73 353 GLY C CA 1
ATOM 10862 C C . GLY C 1 347 ? 68.000 0.042 50.503 1.00 16.60 353 GLY C C 1
ATOM 10863 O O . GLY C 1 347 ? 68.889 -0.603 49.942 1.00 18.73 353 GLY C O 1
ATOM 10864 N N . GLN C 1 348 ? 68.127 1.330 50.837 1.00 17.45 354 GLN C N 1
ATOM 10865 C CA . GLN C 1 348 ? 69.243 2.136 50.400 1.00 17.80 354 GLN C CA 1
ATOM 10866 C C . GLN C 1 348 ? 69.761 2.994 51.562 1.00 17.09 354 GLN C C 1
ATOM 10867 O O . GLN C 1 348 ? 69.022 3.355 52.486 1.00 18.80 354 GLN C O 1
ATOM 10873 N N . LYS C 1 349 ? 71.047 3.341 51.480 1.00 18.75 355 LYS C N 1
ATOM 10874 C CA . LYS C 1 349 ? 71.717 4.104 52.515 1.00 19.08 355 LYS C CA 1
ATOM 10875 C C . LYS C 1 349 ? 71.333 5.587 52.444 1.00 20.39 355 LYS C C 1
ATOM 10876 O O . LYS C 1 349 ? 71.290 6.211 51.367 1.00 22.86 355 LYS C O 1
ATOM 10882 N N . MET C 1 350 ? 71.033 6.147 53.606 1.00 20.93 356 MET C N 1
ATOM 10883 C CA . MET C 1 350 ? 70.756 7.573 53.754 1.00 22.31 356 MET C CA 1
ATOM 10884 C C . MET C 1 350 ? 72.038 8.321 54.117 1.00 22.41 356 MET C C 1
ATOM 10885 O O . MET C 1 350 ? 73.018 7.727 54.519 1.00 21.31 356 MET C O 1
ATOM 10890 N N . LYS C 1 351 ? 72.009 9.652 54.054 1.00 23.37 357 LYS C N 1
ATOM 10891 C CA . LYS C 1 351 ? 73.191 10.453 54.343 1.00 24.76 357 LYS C CA 1
ATOM 10892 C C . LYS C 1 351 ? 73.764 10.186 55.735 1.00 23.29 357 LYS C C 1
ATOM 10893 O O . LYS C 1 351 ? 74.976 10.285 55.931 1.00 27.51 357 LYS C O 1
ATOM 10899 N N . SER C 1 352 ? 72.903 9.873 56.710 1.00 23.65 358 SER C N 1
ATOM 10900 C CA . SER C 1 352 ? 73.328 9.662 58.088 1.00 22.81 358 SER C CA 1
ATOM 10901 C C . SER C 1 352 ? 73.992 8.299 58.264 1.00 22.19 358 SER C C 1
ATOM 10902 O O . SER C 1 352 ? 74.557 8.035 59.317 1.00 22.87 358 SER C O 1
ATOM 10905 N N . GLY C 1 353 ? 73.794 7.402 57.287 1.00 20.78 359 GLY C N 1
ATOM 10906 C CA . GLY C 1 353 ? 74.331 6.048 57.321 1.00 21.31 359 GLY C CA 1
ATOM 10907 C C . GLY C 1 353 ? 73.285 4.957 57.567 1.00 20.30 359 GLY C C 1
ATOM 10908 O O . GLY C 1 353 ? 73.572 3.776 57.346 1.00 21.90 359 GLY C O 1
ATOM 10909 N N . VAL C 1 354 ? 72.113 5.325 58.092 1.00 18.56 360 VAL C N 1
ATOM 10910 C CA . VAL C 1 354 ? 71.019 4.379 58.265 1.00 17.24 360 VAL C CA 1
ATOM 10911 C C . VAL C 1 354 ? 70.474 3.961 56.900 1.00 17.54 360 VAL C C 1
ATOM 10912 O O . VAL C 1 354 ? 70.464 4.758 55.947 1.00 18.43 360 VAL C O 1
ATOM 10916 N N . TYR C 1 355 ? 69.979 2.705 56.823 1.00 16.64 361 TYR C N 1
ATOM 10917 C CA . TYR C 1 355 ? 69.303 2.265 55.616 1.00 16.10 361 TYR C CA 1
ATOM 10918 C C . TYR C 1 355 ? 67.793 2.480 55.756 1.00 15.47 361 TYR C C 1
ATOM 10919 O O . TYR C 1 355 ? 67.225 2.230 56.810 1.00 17.48 361 TYR C O 1
ATOM 10928 N N . LEU C 1 356 ? 67.173 2.890 54.644 1.00 15.51 362 LEU C N 1
ATOM 10929 C CA . LEU C 1 356 ? 65.753 3.084 54.508 1.00 16.46 362 LEU C CA 1
ATOM 10930 C C . LEU C 1 356 ? 65.232 2.097 53.454 1.00 17.26 362 LEU C C 1
ATOM 10931 O O . LEU C 1 356 ? 65.814 1.970 52.377 1.00 16.34 362 LEU C O 1
ATOM 10936 N N . ASN C 1 357 ? 64.139 1.395 53.798 1.00 14.74 363 ASN C N 1
ATOM 10937 C CA . ASN C 1 357 ? 63.513 0.450 52.905 1.00 14.00 363 ASN C CA 1
ATOM 10938 C C . ASN C 1 357 ? 62.873 1.216 51.749 1.00 13.56 363 ASN C C 1
ATOM 10939 O O . ASN C 1 357 ? 62.681 2.448 51.801 1.00 15.28 363 ASN C O 1
ATOM 10944 N N . ASP C 1 358 ? 62.542 0.465 50.707 1.00 13.41 364 ASP C N 1
ATOM 10945 C CA . ASP C 1 358 ? 61.912 1.003 49.519 1.00 13.87 364 ASP C CA 1
ATOM 10946 C C . ASP C 1 358 ? 60.491 1.498 49.810 1.00 13.46 364 ASP C C 1
ATOM 10947 O O . ASP C 1 358 ? 59.595 0.724 50.135 1.00 14.74 364 ASP C O 1
ATOM 10952 N N . ASP C 1 359 ? 60.282 2.811 49.682 1.00 14.43 365 ASP C N 1
ATOM 10953 C CA . ASP C 1 359 ? 59.022 3.420 50.072 1.00 14.30 365 ASP C CA 1
ATOM 10954 C C . ASP C 1 359 ? 57.870 2.896 49.211 1.00 16.19 365 ASP C C 1
ATOM 10955 O O . ASP C 1 359 ? 56.802 2.600 49.771 1.00 18.09 365 ASP C O 1
ATOM 10960 N N . MET C 1 360 ? 58.052 2.731 47.898 1.00 14.66 366 MET C N 1
ATOM 10961 C CA . MET C 1 360 ? 56.937 2.295 47.072 1.00 14.25 366 MET C CA 1
ATOM 10962 C C . MET C 1 360 ? 56.473 0.903 47.481 1.00 13.00 366 MET C C 1
ATOM 10963 O O . MET C 1 360 ? 55.279 0.685 47.705 1.00 13.62 366 MET C O 1
ATOM 10968 N N . LEU C 1 361 ? 57.414 -0.004 47.710 1.00 13.01 367 LEU C N 1
ATOM 10969 C CA . LEU C 1 361 ? 57.074 -1.367 48.083 1.00 13.38 367 LEU C CA 1
ATOM 10970 C C . LEU C 1 361 ? 56.451 -1.429 49.486 1.00 13.08 367 LEU C C 1
ATOM 10971 O O . LEU C 1 361 ? 55.594 -2.273 49.742 1.00 14.46 367 LEU C O 1
ATOM 10976 N N . ALA C 1 362 ? 56.858 -0.510 50.379 1.00 14.07 368 ALA C N 1
ATOM 10977 C CA . ALA C 1 362 ? 56.241 -0.416 51.680 1.00 13.25 368 ALA C CA 1
ATOM 10978 C C . ALA C 1 362 ? 54.751 -0.058 51.529 1.00 12.22 368 ALA C C 1
ATOM 10979 O O . ALA C 1 362 ? 53.902 -0.569 52.249 1.00 13.56 368 ALA C O 1
ATOM 10981 N N . GLN C 1 363 ? 54.441 0.876 50.622 1.00 12.85 369 GLN C N 1
ATOM 10982 C CA . GLN C 1 363 ? 53.049 1.235 50.378 1.00 13.51 369 GLN C CA 1
ATOM 10983 C C . GLN C 1 363 ? 52.246 0.023 49.947 1.00 12.83 369 GLN C C 1
ATOM 10984 O O . GLN C 1 363 ? 51.081 -0.139 50.349 1.00 13.80 369 GLN C O 1
ATOM 10990 N N . VAL C 1 364 ? 52.829 -0.797 49.087 1.00 13.81 370 VAL C N 1
ATOM 10991 C CA . VAL C 1 364 ? 52.132 -1.959 48.563 1.00 14.46 370 VAL C CA 1
ATOM 10992 C C . VAL C 1 364 ? 51.889 -3.004 49.655 1.00 13.53 370 VAL C C 1
ATOM 10993 O O . VAL C 1 364 ? 50.825 -3.606 49.735 1.00 14.37 370 VAL C O 1
ATOM 10997 N N . CYS C 1 365 ? 52.882 -3.212 50.526 1.00 11.80 371 CYS C N 1
ATOM 10998 C CA . CYS C 1 365 ? 52.714 -4.076 51.685 1.00 11.84 371 CYS C CA 1
ATOM 10999 C C . CYS C 1 365 ? 51.501 -3.607 52.500 1.00 11.33 371 CYS C C 1
ATOM 11000 O O . CYS C 1 365 ? 50.561 -4.357 52.754 1.00 11.66 371 CYS C O 1
ATOM 11003 N N . LYS C 1 366 ? 51.578 -2.384 53.006 1.00 12.38 372 LYS C N 1
ATOM 11004 C CA . LYS C 1 366 ? 50.512 -1.809 53.834 1.00 12.02 372 LYS C CA 1
ATOM 11005 C C . LYS C 1 366 ? 49.168 -1.851 53.147 1.00 11.81 372 LYS C C 1
ATOM 11006 O O . LYS C 1 366 ? 48.147 -2.244 53.749 1.00 11.62 372 LYS C O 1
ATOM 11012 N N . HIS C 1 367 ? 49.134 -1.472 51.870 1.00 12.61 373 HIS C N 1
ATOM 11013 C CA . HIS C 1 367 ? 47.833 -1.419 51.216 1.00 12.57 373 HIS C CA 1
ATOM 11014 C C . HIS C 1 367 ? 47.192 -2.802 51.157 1.00 10.84 373 HIS C C 1
ATOM 11015 O O . HIS C 1 367 ? 45.963 -2.933 51.330 1.00 11.95 373 HIS C O 1
ATOM 11022 N N . ASN C 1 368 ? 47.993 -3.836 50.886 1.00 11.08 374 ASN C N 1
ATOM 11023 C CA . ASN C 1 368 ? 47.474 -5.196 50.932 1.00 11.38 374 ASN C CA 1
ATOM 11024 C C . ASN C 1 368 ? 47.048 -5.598 52.352 1.00 11.30 374 ASN C C 1
ATOM 11025 O O . ASN C 1 368 ? 46.054 -6.335 52.517 1.00 12.51 374 ASN C O 1
ATOM 11030 N N . VAL C 1 369 ? 47.751 -5.113 53.395 1.00 11.36 375 VAL C N 1
ATOM 11031 C CA . VAL C 1 369 ? 47.380 -5.361 54.787 1.00 11.63 375 VAL C CA 1
ATOM 11032 C C . VAL C 1 369 ? 46.006 -4.749 55.147 1.00 11.34 375 VAL C C 1
ATOM 11033 O O . VAL C 1 369 ? 45.330 -5.284 56.012 1.00 12.10 375 VAL C O 1
ATOM 11037 N N . THR C 1 370 ? 45.595 -3.657 54.470 1.00 10.75 376 THR C N 1
ATOM 11038 C CA . THR C 1 370 ? 44.308 -3.053 54.722 1.00 11.25 376 THR C CA 1
ATOM 11039 C C . THR C 1 370 ? 43.163 -3.949 54.226 1.00 11.05 376 THR C C 1
ATOM 11040 O O . THR C 1 370 ? 41.994 -3.683 54.592 1.00 12.70 376 THR C O 1
ATOM 11044 N N . ARG C 1 371 ? 43.481 -4.917 53.341 1.00 11.30 377 ARG C N 1
ATOM 11045 C CA . ARG C 1 371 ? 42.512 -5.754 52.663 1.00 11.95 377 ARG C CA 1
ATOM 11046 C C . ARG C 1 371 ? 42.538 -7.183 53.191 1.00 11.03 377 ARG C C 1
ATOM 11047 O O . ARG C 1 371 ? 41.506 -7.717 53.572 1.00 13.67 377 ARG C O 1
ATOM 11055 N N . PHE C 1 372 ? 43.669 -7.873 53.090 1.00 10.55 378 PHE C N 1
ATOM 11056 C CA . PHE C 1 372 ? 43.660 -9.316 53.194 1.00 11.93 378 PHE C CA 1
ATOM 11057 C C . PHE C 1 372 ? 43.330 -9.869 54.590 1.00 11.41 378 PHE C C 1
ATOM 11058 O O . PHE C 1 372 ? 42.720 -10.949 54.652 1.00 10.95 378 PHE C O 1
ATOM 11066 N N . PRO C 1 373 ? 43.742 -9.262 55.729 1.00 11.02 379 PRO C N 1
ATOM 11067 C CA . PRO C 1 373 ? 43.352 -9.812 57.030 1.00 10.86 379 PRO C CA 1
ATOM 11068 C C . PRO C 1 373 ? 41.833 -9.975 57.172 1.00 9.79 379 PRO C C 1
ATOM 11069 O O . PRO C 1 373 ? 41.366 -10.938 57.767 1.00 11.28 379 PRO C O 1
ATOM 11073 N N . TYR C 1 374 ? 41.077 -9.067 56.541 1.00 11.16 380 TYR C N 1
ATOM 11074 C CA . TYR C 1 374 ? 39.636 -9.170 56.575 1.00 10.89 380 TYR C CA 1
ATOM 11075 C C . TYR C 1 374 ? 39.155 -10.425 55.853 1.00 11.63 380 TYR C C 1
ATOM 11076 O O . TYR C 1 374 ? 38.172 -11.047 56.278 1.00 12.54 380 TYR C O 1
ATOM 11085 N N . GLU C 1 375 ? 39.784 -10.763 54.732 1.00 11.13 381 GLU C N 1
ATOM 11086 C CA . GLU C 1 375 ? 39.449 -11.989 54.023 1.00 11.45 381 GLU C CA 1
ATOM 11087 C C . GLU C 1 375 ? 39.895 -13.233 54.761 1.00 10.99 381 GLU C C 1
ATOM 11088 O O . GLU C 1 375 ? 39.148 -14.218 54.816 1.00 11.40 381 GLU C O 1
ATOM 11094 N N . ILE C 1 376 ? 41.113 -13.199 55.316 1.00 10.51 382 ILE C N 1
ATOM 11095 C CA . ILE C 1 376 ? 41.601 -14.344 56.078 1.00 11.82 382 ILE C CA 1
ATOM 11096 C C . ILE C 1 376 ? 40.627 -14.642 57.253 1.00 10.62 382 ILE C C 1
ATOM 11097 O O . ILE C 1 376 ? 40.270 -15.788 57.532 1.00 11.49 382 ILE C O 1
ATOM 11102 N N A SER C 1 377 ? 40.170 -13.584 57.931 0.49 10.54 383 SER C N 1
ATOM 11103 N N B SER C 1 377 ? 40.193 -13.573 57.934 0.51 10.82 383 SER C N 1
ATOM 11104 C CA A SER C 1 377 ? 39.227 -13.721 59.035 0.49 11.22 383 SER C CA 1
ATOM 11105 C CA B SER C 1 377 ? 39.210 -13.648 59.009 0.51 11.72 383 SER C CA 1
ATOM 11106 C C A SER C 1 377 ? 37.896 -14.297 58.572 0.49 10.70 383 SER C C 1
ATOM 11107 C C B SER C 1 377 ? 37.919 -14.306 58.553 0.51 11.09 383 SER C C 1
ATOM 11108 O O A SER C 1 377 ? 37.324 -15.187 59.220 0.49 10.86 383 SER C O 1
ATOM 11109 O O B SER C 1 377 ? 37.383 -15.215 59.202 0.51 11.35 383 SER C O 1
ATOM 11114 N N . ARG C 1 378 ? 37.414 -13.818 57.420 1.00 11.19 384 ARG C N 1
ATOM 11115 C CA . ARG C 1 378 ? 36.147 -14.323 56.892 1.00 10.48 384 ARG C CA 1
ATOM 11116 C C . ARG C 1 378 ? 36.238 -15.838 56.634 1.00 10.14 384 ARG C C 1
ATOM 11117 O O . ARG C 1 378 ? 35.364 -16.616 57.014 1.00 10.65 384 ARG C O 1
ATOM 11125 N N . LEU C 1 379 ? 37.322 -16.276 55.995 1.00 9.76 385 LEU C N 1
ATOM 11126 C CA . LEU C 1 379 ? 37.505 -17.679 55.666 1.00 10.08 385 LEU C CA 1
ATOM 11127 C C . LEU C 1 379 ? 37.677 -18.509 56.929 1.00 10.17 385 LEU C C 1
ATOM 11128 O O . LEU C 1 379 ? 37.211 -19.648 56.980 1.00 10.47 385 LEU C O 1
ATOM 11133 N N . ALA C 1 380 ? 38.389 -17.987 57.945 1.00 9.93 386 ALA C N 1
ATOM 11134 C CA . ALA C 1 380 ? 38.475 -18.709 59.212 1.00 10.46 386 ALA C CA 1
ATOM 11135 C C . ALA C 1 380 ? 37.084 -18.956 59.831 1.00 10.86 386 ALA C C 1
ATOM 11136 O O . ALA C 1 380 ? 36.819 -20.034 60.377 1.00 11.48 386 ALA C O 1
ATOM 11138 N N . GLN C 1 381 ? 36.228 -17.922 59.776 1.00 10.52 387 GLN C N 1
ATOM 11139 C CA . GLN C 1 381 ? 34.886 -18.049 60.315 1.00 10.84 387 GLN C CA 1
ATOM 11140 C C . GLN C 1 381 ? 34.094 -19.116 59.561 1.00 12.13 387 GLN C C 1
ATOM 11141 O O . GLN C 1 381 ? 33.337 -19.879 60.184 1.00 12.47 387 GLN C O 1
ATOM 11147 N N . ASP C 1 382 ? 34.197 -19.127 58.223 1.00 10.98 388 ASP C N 1
ATOM 11148 C CA . ASP C 1 382 ? 33.589 -20.174 57.409 1.00 11.63 388 ASP C CA 1
ATOM 11149 C C . ASP C 1 382 ? 33.992 -21.555 57.905 1.00 11.40 388 ASP C C 1
ATOM 11150 O O . ASP C 1 382 ? 33.172 -22.417 58.197 1.00 13.03 388 ASP C O 1
ATOM 11155 N N . ILE C 1 383 ? 35.304 -21.790 57.982 1.00 10.35 389 ILE C N 1
ATOM 11156 C CA . ILE C 1 383 ? 35.786 -23.097 58.367 1.00 11.12 389 ILE C CA 1
ATOM 11157 C C . ILE C 1 383 ? 35.338 -23.498 59.782 1.00 10.89 389 ILE C C 1
ATOM 11158 O O . ILE C 1 383 ? 35.112 -24.674 60.077 1.00 11.81 389 ILE C O 1
ATOM 11163 N N . ALA C 1 384 ? 35.306 -22.549 60.708 1.00 10.86 390 ALA C N 1
ATOM 11164 C CA . ALA C 1 384 ? 34.992 -22.853 62.102 1.00 10.96 390 ALA C CA 1
ATOM 11165 C C . ALA C 1 384 ? 33.531 -23.297 62.312 1.00 11.04 390 ALA C C 1
ATOM 11166 O O . ALA C 1 384 ? 33.319 -24.114 63.175 1.00 14.92 390 ALA C O 1
ATOM 11168 N N . GLY C 1 385 ? 32.561 -22.735 61.585 1.00 11.22 391 GLY C N 1
ATOM 11169 C CA . GLY C 1 385 ? 31.145 -22.988 61.828 1.00 11.68 391 GLY C CA 1
ATOM 11170 C C . GLY C 1 385 ? 30.533 -22.030 62.848 1.00 11.72 391 GLY C C 1
ATOM 11171 O O . GLY C 1 385 ? 31.189 -21.170 63.441 1.00 13.71 391 GLY C O 1
ATOM 11172 N N . GLY C 1 386 ? 29.237 -22.236 63.098 1.00 12.18 392 GLY C N 1
ATOM 11173 C CA . GLY C 1 386 ? 28.459 -21.279 63.864 1.00 13.58 392 GLY C CA 1
ATOM 11174 C C . GLY C 1 386 ? 28.857 -21.169 65.318 1.00 12.57 392 GLY C C 1
ATOM 11175 O O . GLY C 1 386 ? 28.631 -20.126 65.955 1.00 13.49 392 GLY C O 1
ATOM 11176 N N . LEU C 1 387 ? 29.446 -22.243 65.857 1.00 13.17 393 LEU C N 1
ATOM 11177 C CA . LEU C 1 387 ? 29.788 -22.259 67.272 1.00 14.39 393 LEU C CA 1
ATOM 11178 C C . LEU C 1 387 ? 30.830 -21.183 67.603 1.00 14.80 393 LEU C C 1
ATOM 11179 O O . LEU C 1 387 ? 31.009 -20.823 68.778 1.00 17.53 393 LEU C O 1
ATOM 11184 N N . VAL C 1 388 ? 31.499 -20.659 66.589 1.00 14.96 394 VAL C N 1
ATOM 11185 C CA . VAL C 1 388 ? 32.501 -19.642 66.826 1.00 15.89 394 VAL C CA 1
ATOM 11186 C C . VAL C 1 388 ? 31.849 -18.410 67.446 1.00 14.38 394 VAL C C 1
ATOM 11187 O O . VAL C 1 388 ? 32.510 -17.694 68.190 1.00 19.35 394 VAL C O 1
ATOM 11191 N N . VAL C 1 389 ? 30.505 -18.233 67.277 1.00 13.70 395 VAL C N 1
ATOM 11192 C CA . VAL C 1 389 ? 29.814 -17.097 67.883 1.00 16.39 395 VAL C CA 1
ATOM 11193 C C . VAL C 1 389 ? 28.649 -17.516 68.795 1.00 17.33 395 VAL C C 1
ATOM 11194 O O . VAL C 1 389 ? 27.990 -16.638 69.326 1.00 25.16 395 VAL C O 1
ATOM 11198 N N . THR C 1 390 ? 28.330 -18.807 68.949 1.00 14.34 396 THR C N 1
ATOM 11199 C CA . THR C 1 390 ? 27.215 -19.189 69.802 1.00 14.45 396 THR C CA 1
ATOM 11200 C C . THR C 1 390 ? 27.666 -20.038 70.986 1.00 15.81 396 THR C C 1
ATOM 11201 O O . THR C 1 390 ? 26.840 -20.565 71.719 1.00 16.30 396 THR C O 1
ATOM 11205 N N . LEU C 1 391 ? 28.978 -20.227 71.126 1.00 13.92 397 LEU C N 1
ATOM 11206 C CA . LEU C 1 391 ? 29.505 -21.083 72.168 1.00 13.00 397 LEU C CA 1
ATOM 11207 C C . LEU C 1 391 ? 29.110 -20.575 73.557 1.00 13.12 397 LEU C C 1
ATOM 11208 O O . LEU C 1 391 ? 29.339 -19.410 73.912 1.00 12.87 397 LEU C O 1
ATOM 11213 N N . PRO C 1 392 ? 28.575 -21.430 74.451 1.00 14.05 398 PRO C N 1
ATOM 11214 C CA . PRO C 1 392 ? 28.397 -21.029 75.843 1.00 13.91 398 PRO C CA 1
ATOM 11215 C C . PRO C 1 392 ? 29.690 -20.712 76.578 1.00 13.12 398 PRO C C 1
ATOM 11216 O O . PRO C 1 392 ? 30.773 -21.168 76.191 1.00 15.15 398 PRO C O 1
ATOM 11220 N N . SER C 1 393 ? 29.540 -19.932 77.651 1.00 14.83 399 SER C N 1
ATOM 11221 C CA . SER C 1 393 ? 30.655 -19.485 78.483 1.00 14.15 399 SER C CA 1
ATOM 11222 C C . SER C 1 393 ? 31.346 -20.650 79.184 1.00 13.11 399 SER C C 1
ATOM 11223 O O . SER C 1 393 ? 30.766 -21.713 79.438 1.00 13.89 399 SER C O 1
ATOM 11226 N N . GLU C 1 394 ? 32.617 -20.421 79.547 1.00 13.96 400 GLU C N 1
ATOM 11227 C CA . GLU C 1 394 ? 33.328 -21.349 80.398 1.00 14.56 400 GLU C CA 1
ATOM 11228 C C . GLU C 1 394 ? 32.603 -21.640 81.715 1.00 13.92 400 GLU C C 1
ATOM 11229 O O . GLU C 1 394 ? 32.619 -22.772 82.180 1.00 14.37 400 GLU C O 1
ATOM 11235 N N . LYS C 1 395 ? 31.938 -20.638 82.294 1.00 13.87 401 LYS C N 1
ATOM 11236 C CA . LYS C 1 395 ? 31.194 -20.853 83.523 1.00 15.92 401 LYS C CA 1
ATOM 11237 C C . LYS C 1 395 ? 30.074 -21.883 83.338 1.00 15.18 401 LYS C C 1
ATOM 11238 O O . LYS C 1 395 ? 29.804 -22.681 84.229 1.00 15.94 401 LYS C O 1
ATOM 11244 N N . ASP C 1 396 ? 29.477 -21.921 82.145 1.00 14.33 402 ASP C N 1
ATOM 11245 C CA . ASP C 1 396 ? 28.519 -22.961 81.827 1.00 14.63 402 ASP C CA 1
ATOM 11246 C C . ASP C 1 396 ? 29.193 -24.323 81.641 1.00 13.81 402 ASP C C 1
ATOM 11247 O O . ASP C 1 396 ? 28.670 -25.342 82.103 1.00 15.10 402 ASP C O 1
ATOM 11252 N N . PHE C 1 397 ? 30.359 -24.340 80.985 1.00 13.07 403 PHE C N 1
ATOM 11253 C CA . PHE C 1 397 ? 31.110 -25.566 80.797 1.00 14.40 403 PHE C CA 1
ATOM 11254 C C . PHE C 1 397 ? 31.539 -26.180 82.145 1.00 14.97 403 PHE C C 1
ATOM 11255 O O . PHE C 1 397 ? 31.724 -27.384 82.249 1.00 17.06 403 PHE C O 1
ATOM 11263 N N . ARG C 1 398 ? 31.792 -25.344 83.164 1.00 15.31 404 ARG C N 1
ATOM 11264 C CA . ARG C 1 398 ? 32.232 -25.831 84.460 1.00 16.45 404 ARG C CA 1
ATOM 11265 C C . ARG C 1 398 ? 31.075 -26.102 85.421 1.00 15.94 404 ARG C C 1
ATOM 11266 O O . ARG C 1 398 ? 31.279 -26.585 86.532 1.00 19.64 404 ARG C O 1
ATOM 11274 N N . HIS C 1 399 ? 29.856 -25.743 85.018 1.00 15.08 405 HIS C N 1
ATOM 11275 C CA . HIS C 1 399 ? 28.698 -25.954 85.857 1.00 15.70 405 HIS C CA 1
ATOM 11276 C C . HIS C 1 399 ? 28.436 -27.449 86.046 1.00 16.31 405 HIS C C 1
ATOM 11277 O O . HIS C 1 399 ? 28.551 -28.228 85.116 1.00 17.00 405 HIS C O 1
ATOM 11284 N N . PRO C 1 400 ? 27.998 -27.905 87.241 1.00 18.38 406 PRO C N 1
ATOM 11285 C CA . PRO C 1 400 ? 27.765 -29.338 87.489 1.00 18.72 406 PRO C CA 1
ATOM 11286 C C . PRO C 1 400 ? 26.690 -30.035 86.666 1.00 18.75 406 PRO C C 1
ATOM 11287 O O . PRO C 1 400 ? 26.757 -31.246 86.519 1.00 19.74 406 PRO C O 1
ATOM 11291 N N . GLU C 1 401 ? 25.746 -29.258 86.125 1.00 18.32 407 GLU C N 1
ATOM 11292 C CA . GLU C 1 401 ? 24.672 -29.769 85.307 1.00 18.40 407 GLU C CA 1
ATOM 11293 C C . GLU C 1 401 ? 24.824 -29.378 83.838 1.00 18.65 407 GLU C C 1
ATOM 11294 O O . GLU C 1 401 ? 24.700 -30.229 82.946 1.00 20.68 407 GLU C O 1
ATOM 11300 N N . ALA C 1 402 ? 25.062 -28.088 83.566 1.00 16.73 408 ALA C N 1
ATOM 11301 C CA . ALA C 1 402 ? 25.248 -27.644 82.188 1.00 16.06 408 ALA C CA 1
ATOM 11302 C C . ALA C 1 402 ? 26.542 -28.195 81.573 1.00 15.63 408 ALA C C 1
ATOM 11303 O O . ALA C 1 402 ? 26.570 -28.480 80.373 1.00 17.56 408 ALA C O 1
ATOM 11305 N N . GLY C 1 403 ? 27.575 -28.360 82.406 1.00 14.91 409 GLY C N 1
ATOM 11306 C CA . GLY C 1 403 ? 28.875 -28.776 81.920 1.00 15.52 409 GLY C CA 1
ATOM 11307 C C . GLY C 1 403 ? 28.834 -30.152 81.272 1.00 16.43 409 GLY C C 1
ATOM 11308 O O . GLY C 1 403 ? 29.333 -30.344 80.150 1.00 16.25 409 GLY C O 1
ATOM 11309 N N . PRO C 1 404 ? 28.295 -31.191 81.967 1.00 16.04 410 PRO C N 1
ATOM 11310 C CA . PRO C 1 404 ? 28.184 -32.488 81.325 1.00 16.93 410 PRO C CA 1
ATOM 11311 C C . PRO C 1 404 ? 27.430 -32.489 80.008 1.00 15.53 410 PRO C C 1
ATOM 11312 O O . PRO C 1 404 ? 27.763 -33.261 79.118 1.00 17.09 410 PRO C O 1
ATOM 11316 N N . LEU C 1 405 ? 26.383 -31.668 79.930 1.00 17.07 411 LEU C N 1
ATOM 11317 C CA . LEU C 1 405 ? 25.591 -31.552 78.715 1.00 15.64 411 LEU C CA 1
ATOM 11318 C C . LEU C 1 405 ? 26.454 -30.992 77.580 1.00 14.96 411 LEU C C 1
ATOM 11319 O O . LEU C 1 405 ? 26.343 -31.419 76.447 1.00 15.68 411 LEU C O 1
ATOM 11324 N N . LEU C 1 406 ? 27.296 -29.993 77.886 1.00 14.66 412 LEU C N 1
ATOM 11325 C CA . LEU C 1 406 ? 28.189 -29.399 76.891 1.00 15.75 412 LEU C CA 1
ATOM 11326 C C . LEU C 1 406 ? 29.255 -30.396 76.441 1.00 15.54 412 LEU C C 1
ATOM 11327 O O . LEU C 1 406 ? 29.528 -30.502 75.241 1.00 15.09 412 LEU C O 1
ATOM 11332 N N A LYS C 1 407 ? 29.820 -31.149 77.389 0.51 15.46 413 LYS C N 1
ATOM 11333 N N B LYS C 1 407 ? 29.798 -31.160 77.391 0.49 15.71 413 LYS C N 1
ATOM 11334 C CA A LYS C 1 407 ? 30.818 -32.160 77.069 0.51 16.58 413 LYS C CA 1
ATOM 11335 C CA B LYS C 1 407 ? 30.821 -32.150 77.090 0.49 16.96 413 LYS C CA 1
ATOM 11336 C C A LYS C 1 407 ? 30.229 -33.196 76.124 0.51 16.19 413 LYS C C 1
ATOM 11337 C C B LYS C 1 407 ? 30.261 -33.260 76.206 0.49 16.20 413 LYS C C 1
ATOM 11338 O O A LYS C 1 407 ? 30.874 -33.610 75.164 0.51 18.16 413 LYS C O 1
ATOM 11339 O O B LYS C 1 407 ? 30.979 -33.832 75.391 0.49 18.49 413 LYS C O 1
ATOM 11350 N N . LYS C 1 408 ? 28.973 -33.564 76.357 1.00 15.06 414 LYS C N 1
ATOM 11351 C CA . LYS C 1 408 ? 28.324 -34.539 75.501 1.00 15.35 414 LYS C CA 1
ATOM 11352 C C . LYS C 1 408 ? 28.027 -33.949 74.119 1.00 14.69 414 LYS C C 1
ATOM 11353 O O . LYS C 1 408 ? 28.337 -34.545 73.095 1.00 17.07 414 LYS C O 1
ATOM 11359 N N . TYR C 1 409 ? 27.340 -32.797 74.100 1.00 13.97 415 TYR C N 1
ATOM 11360 C CA . TYR C 1 409 ? 26.712 -32.328 72.881 1.00 14.35 415 TYR C CA 1
ATOM 11361 C C . TYR C 1 409 ? 27.652 -31.536 71.967 1.00 14.61 415 TYR C C 1
ATOM 11362 O O . TYR C 1 409 ? 27.347 -31.418 70.769 1.00 14.28 415 TYR C O 1
ATOM 11371 N N . LEU C 1 410 ? 28.773 -31.009 72.499 1.00 14.56 416 LEU C N 1
ATOM 11372 C CA . LEU C 1 410 ? 29.696 -30.235 71.684 1.00 15.58 416 LEU C CA 1
ATOM 11373 C C . LEU C 1 410 ? 30.866 -31.090 71.211 1.00 14.44 416 LEU C C 1
ATOM 11374 O O . LEU C 1 410 ? 31.933 -30.583 70.837 1.00 14.78 416 LEU C O 1
ATOM 11379 N N . ALA C 1 411 ? 30.666 -32.406 71.219 1.00 15.02 417 ALA C N 1
ATOM 11380 C CA . ALA C 1 411 ? 31.640 -33.324 70.658 1.00 16.76 417 ALA C CA 1
ATOM 11381 C C . ALA C 1 411 ? 31.933 -32.989 69.196 1.00 15.76 417 ALA C C 1
ATOM 11382 O O . ALA C 1 411 ? 31.040 -32.572 68.448 1.00 17.46 417 ALA C O 1
ATOM 11384 N N . GLY C 1 412 ? 33.208 -33.161 68.805 1.00 17.71 418 GLY C N 1
ATOM 11385 C CA . GLY C 1 412 ? 33.544 -33.231 67.392 1.00 16.21 418 GLY C CA 1
ATOM 11386 C C . GLY C 1 412 ? 33.771 -34.683 66.988 1.00 17.34 418 GLY C C 1
ATOM 11387 O O . GLY C 1 412 ? 33.043 -35.583 67.399 1.00 18.94 418 GLY C O 1
ATOM 11388 N N . ARG C 1 413 ? 34.824 -34.942 66.222 1.00 16.22 419 ARG C N 1
ATOM 11389 C CA . ARG C 1 413 ? 35.130 -36.329 65.893 1.00 18.02 419 ARG C CA 1
ATOM 11390 C C . ARG C 1 413 ? 35.562 -37.067 67.158 1.00 18.43 419 ARG C C 1
ATOM 11391 O O . ARG C 1 413 ? 35.979 -36.476 68.165 1.00 18.72 419 ARG C O 1
ATOM 11399 N N . LYS C 1 414 ? 35.441 -38.385 67.111 1.00 21.47 420 LYS C N 1
ATOM 11400 C CA . LYS C 1 414 ? 35.799 -39.196 68.258 1.00 26.24 420 LYS C CA 1
ATOM 11401 C C . LYS C 1 414 ? 37.253 -38.955 68.663 1.00 27.48 420 LYS C C 1
ATOM 11402 O O . LYS C 1 414 ? 38.140 -38.893 67.824 1.00 29.45 420 LYS C O 1
ATOM 11408 N N . GLY C 1 415 ? 37.473 -38.781 69.975 1.00 26.77 421 GLY C N 1
ATOM 11409 C CA . GLY C 1 415 ? 38.811 -38.669 70.517 1.00 26.63 421 GLY C CA 1
ATOM 11410 C C . GLY C 1 415 ? 39.198 -37.224 70.781 1.00 23.96 421 GLY C C 1
ATOM 11411 O O . GLY C 1 415 ? 40.191 -36.955 71.419 1.00 29.88 421 GLY C O 1
ATOM 11412 N N . VAL C 1 416 ? 38.451 -36.289 70.231 1.00 20.98 422 VAL C N 1
ATOM 11413 C CA . VAL C 1 416 ? 38.728 -34.888 70.455 1.00 20.09 422 VAL C CA 1
ATOM 11414 C C . VAL C 1 416 ? 38.161 -34.476 71.801 1.00 18.37 422 VAL C C 1
ATOM 11415 O O . VAL C 1 416 ? 36.965 -34.674 72.058 1.00 18.91 422 VAL C O 1
ATOM 11419 N N . ASP C 1 417 ? 39.013 -33.868 72.621 1.00 18.45 423 ASP C N 1
ATOM 11420 C CA . ASP C 1 417 ? 38.597 -33.272 73.880 1.00 19.78 423 ASP C CA 1
ATOM 11421 C C . ASP C 1 417 ? 37.731 -32.040 73.638 1.00 16.58 423 ASP C C 1
ATOM 11422 O O . ASP C 1 417 ? 38.152 -31.108 72.951 1.00 15.62 423 ASP C O 1
ATOM 11427 N N . VAL C 1 418 ? 36.492 -32.034 74.166 1.00 16.53 424 VAL C N 1
ATOM 11428 C CA . VAL C 1 418 ? 35.610 -30.907 73.937 1.00 16.16 424 VAL C CA 1
ATOM 11429 C C . VAL C 1 418 ? 36.219 -29.595 74.418 1.00 14.60 424 VAL C C 1
ATOM 11430 O O . VAL C 1 418 ? 36.071 -28.573 73.744 1.00 14.75 424 VAL C O 1
ATOM 11434 N N . GLU C 1 419 ? 36.988 -29.621 75.512 1.00 14.69 425 GLU C N 1
ATOM 11435 C CA . GLU C 1 419 ? 37.580 -28.371 75.957 1.00 15.06 425 GLU C CA 1
ATOM 11436 C C . GLU C 1 419 ? 38.563 -27.825 74.901 1.00 14.41 425 GLU C C 1
ATOM 11437 O O . GLU C 1 419 ? 38.682 -26.609 74.747 1.00 13.87 425 GLU C O 1
ATOM 11443 N N . ASN C 1 420 ? 39.319 -28.703 74.207 1.00 15.12 426 ASN C N 1
ATOM 11444 C CA . ASN C 1 420 ? 40.200 -28.230 73.143 1.00 13.74 426 ASN C CA 1
ATOM 11445 C C . ASN C 1 420 ? 39.425 -27.621 71.978 1.00 12.74 426 ASN C C 1
ATOM 11446 O O . ASN C 1 420 ? 39.816 -26.582 71.461 1.00 12.72 426 ASN C O 1
ATOM 11451 N N . ARG C 1 421 ? 38.258 -28.191 71.639 1.00 13.20 427 ARG C N 1
ATOM 11452 C CA . ARG C 1 421 ? 37.447 -27.637 70.570 1.00 12.85 427 ARG C CA 1
ATOM 11453 C C . ARG C 1 421 ? 36.908 -26.260 70.987 1.00 13.25 427 ARG C C 1
ATOM 11454 O O . ARG C 1 421 ? 36.926 -25.315 70.206 1.00 12.57 427 ARG C O 1
ATOM 11462 N N . MET C 1 422 ? 36.477 -26.136 72.253 1.00 13.04 428 MET C N 1
ATOM 11463 C CA . MET C 1 422 ? 36.058 -24.842 72.792 1.00 13.05 428 MET C CA 1
ATOM 11464 C C . MET C 1 422 ? 37.179 -23.801 72.723 1.00 12.11 428 MET C C 1
ATOM 11465 O O . MET C 1 422 ? 36.999 -22.648 72.297 1.00 12.99 428 MET C O 1
ATOM 11470 N N . ARG C 1 423 ? 38.364 -24.231 73.139 1.00 11.58 429 ARG C N 1
ATOM 11471 C CA . ARG C 1 423 ? 39.521 -23.348 73.165 1.00 12.68 429 ARG C CA 1
ATOM 11472 C C . ARG C 1 423 ? 39.877 -22.788 71.786 1.00 12.27 429 ARG C C 1
ATOM 11473 O O . ARG C 1 423 ? 40.187 -21.591 71.641 1.00 12.79 429 ARG C O 1
ATOM 11481 N N . ILE C 1 424 ? 39.910 -23.658 70.785 1.00 12.74 430 ILE C N 1
ATOM 11482 C CA . ILE C 1 424 ? 40.299 -23.223 69.453 1.00 12.20 430 ILE C CA 1
ATOM 11483 C C . ILE C 1 424 ? 39.235 -22.298 68.851 1.00 11.07 430 ILE C C 1
ATOM 11484 O O . ILE C 1 424 ? 39.553 -21.327 68.184 1.00 11.63 430 ILE C O 1
ATOM 11489 N N . LEU C 1 425 ? 37.949 -22.568 69.154 1.00 10.81 431 LEU C N 1
ATOM 11490 C CA . LEU C 1 425 ? 36.895 -21.682 68.697 1.00 11.10 431 LEU C CA 1
ATOM 11491 C C . LEU C 1 425 ? 37.016 -20.288 69.306 1.00 10.59 431 LEU C C 1
ATOM 11492 O O . LEU C 1 425 ? 36.871 -19.271 68.616 1.00 11.27 431 LEU C O 1
ATOM 11497 N N . ARG C 1 426 ? 37.333 -20.245 70.603 1.00 10.93 432 ARG C N 1
ATOM 11498 C CA . ARG C 1 426 ? 37.528 -18.977 71.283 1.00 11.58 432 ARG C CA 1
ATOM 11499 C C . ARG C 1 426 ? 38.735 -18.221 70.694 1.00 10.20 432 ARG C C 1
ATOM 11500 O O . ARG C 1 426 ? 38.704 -16.996 70.629 1.00 12.04 432 ARG C O 1
ATOM 11508 N N . LEU C 1 427 ? 39.826 -18.923 70.318 1.00 10.91 433 LEU C N 1
ATOM 11509 C CA . LEU C 1 427 ? 40.934 -18.243 69.684 1.00 11.70 433 LEU C CA 1
ATOM 11510 C C . LEU C 1 427 ? 40.503 -17.581 68.378 1.00 11.43 433 LEU C C 1
ATOM 11511 O O . LEU C 1 427 ? 40.864 -16.418 68.108 1.00 12.31 433 LEU C O 1
ATOM 11516 N N . ILE C 1 428 ? 39.748 -18.309 67.547 1.00 11.42 434 ILE C N 1
ATOM 11517 C CA . ILE C 1 428 ? 39.243 -17.746 66.310 1.00 12.50 434 ILE C CA 1
ATOM 11518 C C . ILE C 1 428 ? 38.355 -16.526 66.592 1.00 11.75 434 ILE C C 1
ATOM 11519 O O . ILE C 1 428 ? 38.519 -15.482 65.935 1.00 11.94 434 ILE C O 1
ATOM 11524 N N . GLU C 1 429 ? 37.420 -16.644 67.541 1.00 11.55 435 GLU C N 1
ATOM 11525 C CA . GLU C 1 429 ? 36.596 -15.512 67.936 1.00 12.30 435 GLU C CA 1
ATOM 11526 C C . GLU C 1 429 ? 37.465 -14.315 68.351 1.00 12.17 435 GLU C C 1
ATOM 11527 O O . GLU C 1 429 ? 37.236 -13.189 67.928 1.00 13.17 435 GLU C O 1
ATOM 11533 N N . ASN C 1 430 ? 38.478 -14.559 69.180 1.00 12.08 436 ASN C N 1
ATOM 11534 C CA . ASN C 1 430 ? 39.370 -13.518 69.682 1.00 13.15 436 ASN C CA 1
ATOM 11535 C C . ASN C 1 430 ? 40.078 -12.736 68.555 1.00 12.67 436 ASN C C 1
ATOM 11536 O O . ASN C 1 430 ? 40.273 -11.518 68.670 1.00 13.47 436 ASN C O 1
ATOM 11541 N N . MET C 1 431 ? 40.459 -13.431 67.484 1.00 12.45 437 MET C N 1
ATOM 11542 C CA . MET C 1 431 ? 41.251 -12.860 66.401 1.00 12.62 437 MET C CA 1
ATOM 11543 C C . MET C 1 431 ? 40.402 -12.241 65.301 1.00 12.36 437 MET C C 1
ATOM 11544 O O . MET C 1 431 ? 40.907 -11.413 64.536 1.00 13.74 437 MET C O 1
ATOM 11549 N N . THR C 1 432 ? 39.084 -12.553 65.266 1.00 12.64 438 THR C N 1
ATOM 11550 C CA . THR C 1 432 ? 38.235 -12.065 64.195 1.00 12.47 438 THR C CA 1
ATOM 11551 C C . THR C 1 432 ? 37.151 -11.090 64.662 1.00 12.55 438 THR C C 1
ATOM 11552 O O . THR C 1 432 ? 36.718 -10.266 63.845 1.00 14.22 438 THR C O 1
ATOM 11556 N N . LEU C 1 433 ? 36.755 -11.181 65.935 1.00 13.57 439 LEU C N 1
ATOM 11557 C CA . LEU C 1 433 ? 35.763 -10.283 66.522 1.00 13.21 439 LEU C CA 1
ATOM 11558 C C . LEU C 1 433 ? 36.236 -9.642 67.819 1.00 13.76 439 LEU C C 1
ATOM 11559 O O . LEU C 1 433 ? 35.806 -8.520 68.117 1.00 18.05 439 LEU C O 1
ATOM 11564 N N . GLY C 1 434 ? 37.067 -10.314 68.591 1.00 11.80 440 GLY C N 1
ATOM 11565 C CA . GLY C 1 434 ? 37.384 -9.898 69.952 1.00 13.75 440 GLY C CA 1
ATOM 11566 C C . GLY C 1 434 ? 38.693 -9.109 70.070 1.00 12.85 440 GLY C C 1
ATOM 11567 O O . GLY C 1 434 ? 39.033 -8.299 69.198 1.00 13.51 440 GLY C O 1
ATOM 11568 N N . ARG C 1 435 ? 39.360 -9.239 71.212 1.00 13.66 441 ARG C N 1
ATOM 11569 C CA . ARG C 1 435 ? 40.388 -8.263 71.557 1.00 15.02 441 ARG C CA 1
ATOM 11570 C C . ARG C 1 435 ? 41.519 -8.220 70.525 1.00 14.35 441 ARG C C 1
ATOM 11571 O O . ARG C 1 435 ? 42.079 -7.133 70.298 1.00 16.59 441 ARG C O 1
ATOM 11579 N N . ASN C 1 436 ? 41.926 -9.387 69.997 1.00 12.98 442 ASN C N 1
ATOM 11580 C CA . ASN C 1 436 ? 43.054 -9.410 69.082 1.00 14.07 442 ASN C CA 1
ATOM 11581 C C . ASN C 1 436 ? 42.658 -9.014 67.656 1.00 12.28 442 ASN C C 1
ATOM 11582 O O . ASN C 1 436 ? 43.549 -8.738 66.845 1.00 15.59 442 ASN C O 1
ATOM 11587 N N . ALA C 1 437 ? 41.350 -8.906 67.372 1.00 11.86 443 ALA C N 1
ATOM 11588 C CA . ALA C 1 437 ? 40.849 -8.386 66.114 1.00 11.96 443 ALA C CA 1
ATOM 11589 C C . ALA C 1 437 ? 41.119 -6.886 66.004 1.00 12.42 443 ALA C C 1
ATOM 11590 O O . ALA C 1 437 ? 41.179 -6.355 64.893 1.00 14.22 443 ALA C O 1
ATOM 11592 N N . VAL C 1 438 ? 41.190 -6.197 67.162 1.00 13.73 444 VAL C N 1
ATOM 11593 C CA . VAL C 1 438 ? 41.507 -4.786 67.162 1.00 14.66 444 VAL C CA 1
ATOM 11594 C C . VAL C 1 438 ? 42.802 -4.596 66.386 1.00 14.43 444 VAL C C 1
ATOM 11595 O O . VAL C 1 438 ? 42.894 -3.732 65.520 1.00 15.73 444 VAL C O 1
ATOM 11599 N N . GLY C 1 439 ? 43.773 -5.446 66.701 1.00 15.79 445 GLY C N 1
ATOM 11600 C CA . GLY C 1 439 ? 45.069 -5.341 66.049 1.00 16.59 445 GLY C CA 1
ATOM 11601 C C . GLY C 1 439 ? 45.033 -5.936 64.630 1.00 15.72 445 GLY C C 1
ATOM 11602 O O . GLY C 1 439 ? 45.514 -5.337 63.646 1.00 18.50 445 GLY C O 1
ATOM 11603 N N . TYR C 1 440 ? 44.451 -7.129 64.514 1.00 12.43 446 TYR C N 1
ATOM 11604 C CA . TYR C 1 440 ? 44.585 -7.892 63.292 1.00 12.10 446 TYR C CA 1
ATOM 11605 C C . TYR C 1 440 ? 43.837 -7.205 62.150 1.00 12.33 446 TYR C C 1
ATOM 11606 O O . TYR C 1 440 ? 44.261 -7.274 60.999 1.00 13.78 446 TYR C O 1
ATOM 11615 N N . LEU C 1 441 ? 42.641 -6.664 62.485 1.00 11.40 447 LEU C N 1
ATOM 11616 C CA . LEU C 1 441 ? 41.807 -6.043 61.491 1.00 11.54 447 LEU C CA 1
ATOM 11617 C C . LEU C 1 441 ? 42.026 -4.532 61.529 1.00 12.31 447 LEU C C 1
ATOM 11618 O O . LEU C 1 441 ? 42.538 -3.952 60.559 1.00 12.92 447 LEU C O 1
ATOM 11623 N N . THR C 1 442 ? 41.571 -3.875 62.598 1.00 13.39 448 THR C N 1
ATOM 11624 C CA . THR C 1 442 ? 41.444 -2.427 62.537 1.00 12.79 448 THR C CA 1
ATOM 11625 C C . THR C 1 442 ? 42.800 -1.720 62.504 1.00 12.84 448 THR C C 1
ATOM 11626 O O . THR C 1 442 ? 42.927 -0.687 61.837 1.00 13.88 448 THR C O 1
ATOM 11630 N N . GLU C 1 443 ? 43.791 -2.238 63.222 1.00 12.53 449 GLU C N 1
ATOM 11631 C CA . GLU C 1 443 ? 45.139 -1.691 63.137 1.00 14.36 449 GLU C CA 1
ATOM 11632 C C . GLU C 1 443 ? 45.762 -1.970 61.762 1.00 12.72 449 GLU C C 1
ATOM 11633 O O . GLU C 1 443 ? 46.497 -1.136 61.222 1.00 14.16 449 GLU C O 1
ATOM 11639 N N . SER C 1 444 ? 45.491 -3.120 61.161 1.00 13.37 450 SER C N 1
ATOM 11640 C CA . SER C 1 444 ? 45.895 -3.330 59.771 1.00 12.86 450 SER C CA 1
ATOM 11641 C C . SER C 1 444 ? 45.326 -2.239 58.859 1.00 12.98 450 SER C C 1
ATOM 11642 O O . SER C 1 444 ? 45.985 -1.747 57.950 1.00 14.08 450 SER C O 1
ATOM 11645 N N . MET C 1 445 ? 44.064 -1.856 59.112 1.00 11.54 451 MET C N 1
ATOM 11646 C CA . MET C 1 445 ? 43.427 -0.791 58.365 1.00 12.65 451 MET C CA 1
ATOM 11647 C C . MET C 1 445 ? 44.090 0.576 58.535 1.00 11.58 451 MET C C 1
ATOM 11648 O O . MET C 1 445 ? 44.359 1.256 57.553 1.00 13.34 451 MET C O 1
ATOM 11653 N N . HIS C 1 446 ? 44.341 1.006 59.767 1.00 11.22 452 HIS C N 1
ATOM 11654 C CA . HIS C 1 446 ? 44.681 2.397 60.055 1.00 12.21 452 HIS C CA 1
ATOM 11655 C C . HIS C 1 446 ? 46.129 2.632 60.488 1.00 13.81 452 HIS C C 1
ATOM 11656 O O . HIS C 1 446 ? 46.594 3.762 60.456 1.00 14.36 452 HIS C O 1
ATOM 11663 N N . GLY C 1 447 ? 46.819 1.599 60.925 1.00 14.68 453 GLY C N 1
ATOM 11664 C CA . GLY C 1 447 ? 48.174 1.802 61.434 1.00 15.41 453 GLY C CA 1
ATOM 11665 C C . GLY C 1 447 ? 49.120 2.345 60.345 1.00 16.24 453 GLY C C 1
ATOM 11666 O O . GLY C 1 447 ? 49.101 1.895 59.206 1.00 16.68 453 GLY C O 1
ATOM 11667 N N . ALA C 1 448 ? 49.892 3.368 60.713 1.00 16.96 454 ALA C N 1
ATOM 11668 C CA . ALA C 1 448 ? 50.717 4.179 59.812 1.00 19.31 454 ALA C CA 1
ATOM 11669 C C . ALA C 1 448 ? 49.913 4.816 58.696 1.00 19.35 454 ALA C C 1
ATOM 11670 O O . ALA C 1 448 ? 50.467 5.155 57.647 1.00 22.34 454 ALA C O 1
ATOM 11672 N N . GLY C 1 449 ? 48.625 5.041 58.947 1.00 15.81 455 GLY C N 1
ATOM 11673 C CA . GLY C 1 449 ? 47.812 5.756 58.009 1.00 17.47 455 GLY C CA 1
ATOM 11674 C C . GLY C 1 449 ? 46.722 4.874 57.390 1.00 15.39 455 GLY C C 1
ATOM 11675 O O . GLY C 1 449 ? 46.922 3.704 57.062 1.00 16.53 455 GLY C O 1
ATOM 11676 N N . SER C 1 450 ? 45.570 5.512 57.188 1.00 15.87 456 SER C N 1
ATOM 11677 C CA . SER C 1 450 ? 44.434 4.902 56.544 1.00 14.90 456 SER C CA 1
ATOM 11678 C C . SER C 1 450 ? 44.734 4.617 55.067 1.00 14.72 456 SER C C 1
ATOM 11679 O O . SER C 1 450 ? 45.717 5.134 54.501 1.00 15.42 456 SER C O 1
ATOM 11682 N N . PRO C 1 451 ? 43.972 3.748 54.401 1.00 14.56 457 PRO C N 1
ATOM 11683 C CA . PRO C 1 451 ? 44.236 3.361 53.019 1.00 14.52 457 PRO C CA 1
ATOM 11684 C C . PRO C 1 451 ? 44.538 4.499 52.056 1.00 14.47 457 PRO C C 1
ATOM 11685 O O . PRO C 1 451 ? 45.446 4.392 51.250 1.00 14.80 457 PRO C O 1
ATOM 11689 N N . GLN C 1 452 ? 43.769 5.591 52.161 1.00 14.52 458 GLN C N 1
ATOM 11690 C CA . GLN C 1 452 ? 43.953 6.703 51.254 1.00 14.63 458 GLN C CA 1
ATOM 11691 C C . GLN C 1 452 ? 45.371 7.266 51.327 1.00 14.96 458 GLN C C 1
ATOM 11692 O O . GLN C 1 452 ? 45.856 7.747 50.322 1.00 14.52 458 GLN C O 1
ATOM 11698 N N . ALA C 1 453 ? 45.984 7.256 52.516 1.00 14.90 459 ALA C N 1
ATOM 11699 C CA . ALA C 1 453 ? 47.319 7.797 52.644 1.00 15.52 459 ALA C CA 1
ATOM 11700 C C . ALA C 1 453 ? 48.315 7.022 51.771 1.00 14.89 459 ALA C C 1
ATOM 11701 O O . ALA C 1 453 ? 49.283 7.600 51.254 1.00 15.58 459 ALA C O 1
ATOM 11703 N N . GLN C 1 454 ? 48.164 5.703 51.712 1.00 15.41 460 GLN C N 1
ATOM 11704 C CA . GLN C 1 454 ? 49.080 4.918 50.898 1.00 15.19 460 GLN C CA 1
ATOM 11705 C C . GLN C 1 454 ? 48.832 5.201 49.427 1.00 14.40 460 GLN C C 1
ATOM 11706 O O . GLN C 1 454 ? 49.754 5.219 48.613 1.00 15.39 460 GLN C O 1
ATOM 11712 N N . ARG C 1 455 ? 47.558 5.387 49.070 1.00 13.51 461 ARG C N 1
ATOM 11713 C CA . ARG C 1 455 ? 47.253 5.693 47.682 1.00 14.11 461 ARG C CA 1
ATOM 11714 C C . ARG C 1 455 ? 47.916 7.000 47.229 1.00 15.22 461 ARG C C 1
ATOM 11715 O O . ARG C 1 455 ? 48.454 7.059 46.137 1.00 14.91 461 ARG C O 1
ATOM 11723 N N . ILE C 1 456 ? 47.882 8.026 48.081 1.00 14.86 462 ILE C N 1
ATOM 11724 C CA . ILE C 1 456 ? 48.501 9.293 47.739 1.00 16.25 462 ILE C CA 1
ATOM 11725 C C . ILE C 1 456 ? 50.006 9.095 47.578 1.00 15.72 462 ILE C C 1
ATOM 11726 O O . ILE C 1 456 ? 50.596 9.704 46.690 1.00 16.90 462 ILE C O 1
ATOM 11731 N N A GLN C 1 457 ? 50.620 8.262 48.422 0.53 15.43 463 GLN C N 1
ATOM 11732 N N B GLN C 1 457 ? 50.615 8.255 48.425 0.47 15.39 463 GLN C N 1
ATOM 11733 C CA A GLN C 1 457 ? 52.066 8.097 48.311 0.53 15.94 463 GLN C CA 1
ATOM 11734 C CA B GLN C 1 457 ? 52.065 8.071 48.379 0.47 15.95 463 GLN C CA 1
ATOM 11735 C C A GLN C 1 457 ? 52.436 7.297 47.060 0.53 15.88 463 GLN C C 1
ATOM 11736 C C B GLN C 1 457 ? 52.483 7.230 47.161 0.47 15.90 463 GLN C C 1
ATOM 11737 O O A GLN C 1 457 ? 53.463 7.562 46.432 0.53 16.10 463 GLN C O 1
ATOM 11738 O O B GLN C 1 457 ? 53.603 7.385 46.673 0.47 17.38 463 GLN C O 1
ATOM 11749 N N . ILE C 1 458 ? 51.645 6.285 46.723 1.00 16.06 464 ILE C N 1
ATOM 11750 C CA . ILE C 1 458 ? 51.880 5.543 45.491 1.00 15.81 464 ILE C CA 1
ATOM 11751 C C . ILE C 1 458 ? 51.793 6.505 44.314 1.00 15.16 464 ILE C C 1
ATOM 11752 O O . ILE C 1 458 ? 52.670 6.509 43.456 1.00 15.88 464 ILE C O 1
ATOM 11757 N N . GLN C 1 459 ? 50.769 7.381 44.329 1.00 15.49 465 GLN C N 1
ATOM 11758 C CA . GLN C 1 459 ? 50.595 8.362 43.275 1.00 15.77 465 GLN C CA 1
ATOM 11759 C C . GLN C 1 459 ? 51.849 9.229 43.098 1.00 16.87 465 GLN C C 1
ATOM 11760 O O . GLN C 1 459 ? 52.221 9.5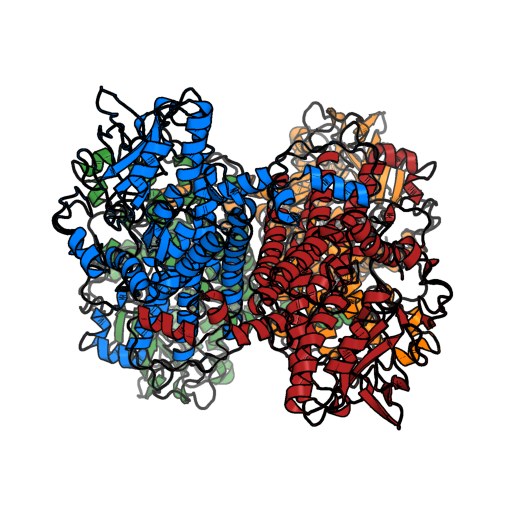03 41.965 1.00 17.10 465 GLN C O 1
ATOM 11766 N N . ARG C 1 460 ? 52.459 9.642 44.219 1.00 16.81 466 ARG C N 1
ATOM 11767 C CA . ARG C 1 460 ? 53.618 10.507 44.163 1.00 17.93 466 ARG C CA 1
ATOM 11768 C C . ARG C 1 460 ? 54.814 9.785 43.533 1.00 19.07 466 ARG C C 1
ATOM 11769 O O . ARG C 1 460 ? 55.712 10.480 43.032 1.00 22.64 466 ARG C O 1
ATOM 11777 N N . GLN C 1 461 ? 54.875 8.447 43.616 1.00 15.27 467 GLN C N 1
ATOM 11778 C CA . GLN C 1 461 ? 56.082 7.744 43.194 1.00 15.59 467 GLN C CA 1
ATOM 11779 C C . GLN C 1 461 ? 55.908 6.861 41.952 1.00 14.86 467 GLN C C 1
ATOM 11780 O O . GLN C 1 461 ? 56.881 6.276 41.497 1.00 16.09 467 GLN C O 1
ATOM 11786 N N . MET C 1 462 ? 54.718 6.848 41.336 1.00 14.51 468 MET C N 1
ATOM 11787 C CA . MET C 1 462 ? 54.343 5.897 40.313 1.00 14.93 468 MET C CA 1
ATOM 11788 C C . MET C 1 462 ? 54.785 6.271 38.893 1.00 15.00 468 MET C C 1
ATOM 11789 O O . MET C 1 462 ? 54.516 5.505 37.952 1.00 15.96 468 MET C O 1
ATOM 11794 N N . GLN C 1 463 ? 55.492 7.418 38.724 1.00 14.72 469 GLN C N 1
ATOM 11795 C CA . GLN C 1 463 ? 56.195 7.754 37.479 1.00 14.17 469 GLN C CA 1
ATOM 11796 C C . GLN C 1 463 ? 55.279 7.620 36.253 1.00 14.71 469 GLN C C 1
ATOM 11797 O O . GLN C 1 463 ? 55.585 6.939 35.265 1.00 15.34 469 GLN C O 1
ATOM 11803 N N . VAL C 1 464 ? 54.120 8.271 36.324 1.00 15.01 470 VAL C N 1
ATOM 11804 C CA . VAL C 1 464 ? 53.155 8.195 35.234 1.00 17.68 470 VAL C CA 1
ATOM 11805 C C . VAL C 1 464 ? 53.725 8.767 33.928 1.00 15.35 470 VAL C C 1
ATOM 11806 O O . VAL C 1 464 ? 53.511 8.198 32.859 1.00 16.51 470 VAL C O 1
ATOM 11810 N N . GLY C 1 465 ? 54.483 9.890 33.991 1.00 15.71 471 GLY C N 1
ATOM 11811 C CA . GLY C 1 465 ? 55.073 10.470 32.791 1.00 16.18 471 GLY C CA 1
ATOM 11812 C C . GLY C 1 465 ? 56.074 9.549 32.083 1.00 15.11 471 GLY C C 1
ATOM 11813 O O . GLY C 1 465 ? 56.050 9.401 30.845 1.00 17.15 471 GLY C O 1
ATOM 11814 N N . TYR C 1 466 ? 56.880 8.864 32.887 1.00 15.15 472 TYR C N 1
ATOM 11815 C CA . TYR C 1 466 ? 57.809 7.857 32.376 1.00 15.02 472 TYR C CA 1
ATOM 11816 C C . TYR C 1 466 ? 57.041 6.742 31.668 1.00 14.85 472 TYR C C 1
ATOM 11817 O O . TYR C 1 466 ? 57.407 6.385 30.540 1.00 15.79 472 TYR C O 1
ATOM 11826 N N . LYS C 1 467 ? 55.921 6.299 32.290 1.00 13.83 473 LYS C N 1
ATOM 11827 C CA . LYS C 1 467 ? 55.166 5.218 31.705 1.00 13.40 473 LYS C CA 1
ATOM 11828 C C . LYS C 1 467 ? 54.454 5.659 30.422 1.00 12.32 473 LYS C C 1
ATOM 11829 O O . LYS C 1 467 ? 54.322 4.883 29.477 1.00 12.51 473 LYS C O 1
ATOM 11835 N N . LYS C 1 468 ? 53.910 6.887 30.428 1.00 13.54 474 LYS C N 1
ATOM 11836 C CA . LYS C 1 468 ? 53.300 7.447 29.227 1.00 14.22 474 LYS C CA 1
ATOM 11837 C C . LYS C 1 468 ? 54.271 7.360 28.051 1.00 13.84 474 LYS C C 1
ATOM 11838 O O . LYS C 1 468 ? 53.903 6.995 26.921 1.00 14.66 474 LYS C O 1
ATOM 11844 N N . ASN C 1 469 ? 55.545 7.689 28.312 1.00 15.02 475 ASN C N 1
ATOM 11845 C CA . ASN C 1 469 ? 56.545 7.658 27.272 1.00 16.05 475 ASN C CA 1
ATOM 11846 C C . ASN C 1 469 ? 56.861 6.237 26.787 1.00 14.66 475 ASN C C 1
ATOM 11847 O O . ASN C 1 469 ? 57.057 6.028 25.606 1.00 15.44 475 ASN C O 1
ATOM 11852 N N . LEU C 1 470 ? 56.848 5.254 27.688 1.00 14.08 476 LEU C N 1
ATOM 11853 C CA . LEU C 1 470 ? 56.981 3.864 27.298 1.00 13.91 476 LEU C CA 1
ATOM 11854 C C . LEU C 1 470 ? 55.908 3.507 26.284 1.00 12.85 476 LEU C C 1
ATOM 11855 O O . LEU C 1 470 ? 56.176 2.831 25.290 1.00 14.24 476 LEU C O 1
ATOM 11860 N N . ALA C 1 471 ? 54.653 3.887 26.606 1.00 12.35 477 ALA C N 1
ATOM 11861 C CA . ALA C 1 471 ? 53.542 3.520 25.760 1.00 13.59 477 ALA C CA 1
ATOM 11862 C C . ALA C 1 471 ? 53.587 4.253 24.420 1.00 13.17 477 ALA C C 1
ATOM 11863 O O . ALA C 1 471 ? 53.366 3.655 23.363 1.00 13.98 477 ALA C O 1
ATOM 11865 N N . LYS C 1 472 ? 53.894 5.547 24.461 1.00 14.24 478 LYS C N 1
ATOM 11866 C CA . LYS C 1 472 ? 53.998 6.350 23.240 1.00 15.08 478 LYS C CA 1
ATOM 11867 C C . LYS C 1 472 ? 55.049 5.749 22.304 1.00 14.98 478 LYS C C 1
ATOM 11868 O O . LYS C 1 472 ? 54.809 5.622 21.101 1.00 15.94 478 LYS C O 1
ATOM 11874 N N . ASN C 1 473 ? 56.196 5.336 22.868 1.00 15.38 479 ASN C N 1
ATOM 11875 C CA . ASN C 1 473 ? 57.227 4.675 22.087 1.00 17.57 479 ASN C CA 1
ATOM 11876 C C . ASN C 1 473 ? 56.667 3.475 21.309 1.00 16.68 479 ASN C C 1
ATOM 11877 O O . ASN C 1 473 ? 56.863 3.373 20.088 1.00 17.61 479 ASN C O 1
ATOM 11882 N N . LEU C 1 474 ? 55.974 2.567 22.016 1.00 14.80 480 LEU C N 1
ATOM 11883 C CA . LEU C 1 474 ? 55.493 1.355 21.377 1.00 13.93 480 LEU C CA 1
ATOM 11884 C C . LEU C 1 474 ? 54.322 1.625 20.432 1.00 14.52 480 LEU C C 1
ATOM 11885 O O . LEU C 1 474 ? 54.167 0.862 19.488 1.00 14.72 480 LEU C O 1
ATOM 11890 N N . ALA C 1 475 ? 53.525 2.671 20.673 1.00 13.72 481 ALA C N 1
ATOM 11891 C CA . ALA C 1 475 ? 52.440 3.021 19.778 1.00 15.64 481 ALA C CA 1
ATOM 11892 C C . ALA C 1 475 ? 52.886 3.803 18.542 1.00 14.82 481 ALA C C 1
ATOM 11893 O O . ALA C 1 475 ? 52.064 4.100 17.671 1.00 15.34 481 ALA C O 1
ATOM 11895 N N . GLY C 1 476 ? 54.188 4.137 18.453 1.00 15.57 482 GLY C N 1
ATOM 11896 C CA . GLY C 1 476 ? 54.690 4.939 17.351 1.00 17.59 482 GLY C CA 1
ATOM 11897 C C . GLY C 1 476 ? 54.311 6.418 17.407 1.00 16.62 482 GLY C C 1
ATOM 11898 O O . GLY C 1 476 ? 54.218 7.063 16.351 1.00 18.20 482 GLY C O 1
ATOM 11899 N N . ILE C 1 477 ? 54.096 6.924 18.634 1.00 16.97 483 ILE C N 1
ATOM 11900 C CA . ILE C 1 477 ? 53.803 8.326 18.873 1.00 17.73 483 ILE C CA 1
ATOM 11901 C C . ILE C 1 477 ? 55.121 9.027 19.158 1.00 19.39 483 ILE C C 1
ATOM 11902 O O . ILE C 1 477 ? 55.776 8.709 20.140 1.00 20.65 483 ILE C O 1
ATOM 11907 N N . THR C 1 478 ? 55.456 10.036 18.352 1.00 22.75 484 THR C N 1
ATOM 11908 C CA . THR C 1 478 ? 56.760 10.677 18.464 1.00 26.41 484 THR C CA 1
ATOM 11909 C C . THR C 1 478 ? 56.657 12.188 18.646 1.00 25.33 484 THR C C 1
ATOM 11910 O O . THR C 1 478 ? 57.645 12.800 19.037 1.00 30.62 484 THR C O 1
ATOM 11914 N N . ASN C 1 479 ? 55.520 12.827 18.363 1.00 25.85 485 ASN C N 1
ATOM 11915 C CA . ASN C 1 479 ? 55.541 14.272 18.172 1.00 26.37 485 ASN C CA 1
ATOM 11916 C C . ASN C 1 479 ? 54.995 15.039 19.378 1.00 29.19 485 ASN C C 1
ATOM 11917 O O . ASN C 1 479 ? 54.951 16.263 19.312 1.00 33.04 485 ASN C O 1
ATOM 11922 N N . ASP C 1 480 ? 54.657 14.368 20.495 1.00 28.23 486 ASP C N 1
ATOM 11923 C CA . ASP C 1 480 ? 54.140 15.074 21.659 1.00 27.63 486 ASP C CA 1
ATOM 11924 C C . ASP C 1 480 ? 54.753 14.503 22.939 1.00 28.55 486 ASP C C 1
ATOM 11925 O O . ASP C 1 480 ? 54.153 14.590 24.017 1.00 31.59 486 ASP C O 1
ATOM 11930 N N . VAL C 1 481 ? 55.990 14.006 22.841 1.00 26.28 487 VAL C N 1
ATOM 11931 C CA . VAL C 1 481 ? 56.592 13.345 23.977 1.00 28.06 487 VAL C CA 1
ATOM 11932 C C . VAL C 1 481 ? 57.142 14.425 24.901 1.00 28.45 487 VAL C C 1
ATOM 11933 O O . VAL C 1 481 ? 57.869 15.298 24.438 1.00 31.18 487 VAL C O 1
ATOM 11937 N N . GLU C 1 482 ? 56.742 14.375 26.180 1.00 29.46 488 GLU C N 1
ATOM 11938 C CA . GLU C 1 482 ? 57.092 15.366 27.192 1.00 33.20 488 GLU C CA 1
ATOM 11939 C C . GLU C 1 482 ? 58.077 14.752 28.180 1.00 30.14 488 GLU C C 1
ATOM 11940 O O . GLU C 1 482 ? 57.921 13.605 28.563 1.00 28.25 488 GLU C O 1
ATOM 11946 N N . GLU C 1 483 ? 59.063 15.544 28.612 1.00 30.32 489 GLU C N 1
ATOM 11947 C CA . GLU C 1 483 ? 59.957 15.143 29.687 1.00 31.35 489 GLU C CA 1
ATOM 11948 C C . GLU C 1 483 ? 59.143 15.004 30.976 1.00 29.55 489 GLU C C 1
ATOM 11949 O O . GLU C 1 483 ? 58.398 15.905 31.335 1.00 31.31 489 GLU C O 1
ATOM 11955 N N . PRO C 1 484 ? 59.230 13.877 31.714 1.00 27.79 490 PRO C N 1
ATOM 11956 C CA . PRO C 1 484 ? 58.511 13.743 32.974 1.00 29.33 490 PRO C CA 1
ATOM 11957 C C . PRO C 1 484 ? 58.946 14.753 34.026 1.00 28.51 490 PRO C C 1
ATOM 11958 O O . PRO C 1 484 ? 60.132 15.078 34.108 1.00 32.88 490 PRO C O 1
ATOM 11962 N N . LYS C 1 485 ? 57.970 15.273 34.782 1.00 30.25 491 LYS C N 1
ATOM 11963 C CA . LYS C 1 485 ? 58.220 16.180 35.905 1.00 30.03 491 LYS C CA 1
ATOM 11964 C C . LYS C 1 485 ? 57.597 15.589 37.171 1.00 28.69 491 LYS C C 1
ATOM 11965 O O . LYS C 1 485 ? 56.424 15.839 37.498 1.00 29.17 491 LYS C O 1
ATOM 11971 N N . GLU C 1 486 ? 58.371 14.717 37.832 1.00 23.71 492 GLU C N 1
ATOM 11972 C CA . GLU C 1 486 ? 57.834 13.827 38.846 1.00 22.29 492 GLU C CA 1
ATOM 11973 C C . GLU C 1 486 ? 59.017 13.188 39.553 1.00 21.35 492 GLU C C 1
ATOM 11974 O O . GLU C 1 486 ? 60.124 13.169 39.004 1.00 22.82 492 GLU C O 1
ATOM 11980 N N . SER C 1 487 ? 58.778 12.646 40.754 1.00 21.73 493 SER C N 1
ATOM 11981 C CA . SER C 1 487 ? 59.802 11.867 41.416 1.00 22.65 493 SER C CA 1
ATOM 11982 C C . SER C 1 487 ? 60.125 10.671 40.530 1.00 20.47 493 SER C C 1
ATOM 11983 O O . SER C 1 487 ? 59.213 9.981 40.120 1.00 23.49 493 SER C O 1
ATOM 11986 N N . SER C 1 488 ? 61.423 10.426 40.313 1.00 21.38 494 SER C N 1
ATOM 11987 C CA . SER C 1 488 ? 61.892 9.332 39.485 1.00 21.38 494 SER C CA 1
ATOM 11988 C C . SER C 1 488 ? 62.714 8.305 40.278 1.00 20.34 494 SER C C 1
ATOM 11989 O O . SER C 1 488 ? 63.356 7.425 39.691 1.00 21.05 494 SER C O 1
ATOM 11992 N N . GLU C 1 489 ? 62.620 8.326 41.603 1.00 20.33 495 GLU C N 1
ATOM 11993 C CA . GLU C 1 489 ? 63.479 7.507 42.437 1.00 19.14 495 GLU C CA 1
ATOM 11994 C C . GLU C 1 489 ? 63.168 6.016 42.351 1.00 17.41 495 GLU C C 1
ATOM 11995 O O . GLU C 1 489 ? 64.055 5.191 42.500 1.00 20.19 495 GLU C O 1
ATOM 12001 N N . TYR C 1 490 ? 61.898 5.636 42.204 1.00 17.41 496 TYR C N 1
ATOM 12002 C CA . TYR C 1 490 ? 61.547 4.232 42.309 1.00 16.09 496 TYR C CA 1
ATOM 12003 C C . TYR C 1 490 ? 62.254 3.422 41.220 1.00 16.92 496 TYR C C 1
ATOM 12004 O O . TYR C 1 490 ? 62.874 2.397 41.517 1.00 17.55 496 TYR C O 1
ATOM 12013 N N . PHE C 1 491 ? 62.134 3.830 39.954 1.00 17.43 497 PHE C N 1
ATOM 12014 C CA . PHE C 1 491 ? 62.768 3.043 38.895 1.00 17.31 497 PHE C CA 1
ATOM 12015 C C . PHE C 1 491 ? 64.300 3.109 38.963 1.00 18.35 497 PHE C C 1
ATOM 12016 O O . PHE C 1 491 ? 64.958 2.179 38.504 1.00 19.54 497 PHE C O 1
ATOM 12024 N N . LYS C 1 492 ? 64.867 4.129 39.622 1.00 20.10 498 LYS C N 1
ATOM 12025 C CA . LYS C 1 492 ? 66.302 4.109 39.858 1.00 20.24 498 LYS C CA 1
ATOM 12026 C C . LYS C 1 492 ? 66.687 2.976 40.808 1.00 19.46 498 LYS C C 1
ATOM 12027 O O . LYS C 1 492 ? 67.763 2.400 40.659 1.00 20.82 498 LYS C O 1
ATOM 12033 N N . ARG C 1 493 ? 65.811 2.644 41.753 1.00 18.64 499 ARG C N 1
ATOM 12034 C CA . ARG C 1 493 ? 66.056 1.552 42.668 1.00 19.53 499 ARG C CA 1
ATOM 12035 C C . ARG C 1 493 ? 65.763 0.231 41.979 1.00 18.26 499 ARG C C 1
ATOM 12036 O O . ARG C 1 493 ? 66.550 -0.712 42.103 1.00 19.74 499 ARG C O 1
ATOM 12044 N N . VAL C 1 494 ? 64.642 0.168 41.242 1.00 17.99 500 VAL C N 1
ATOM 12045 C CA . VAL C 1 494 ? 64.273 -1.055 40.564 1.00 18.80 500 VAL C CA 1
ATOM 12046 C C . VAL C 1 494 ? 65.379 -1.532 39.621 1.00 18.09 500 VAL C C 1
ATOM 12047 O O . VAL C 1 494 ? 65.629 -2.738 39.554 1.00 19.71 500 VAL C O 1
ATOM 12051 N N . PHE C 1 495 ? 65.995 -0.611 38.860 1.00 17.90 501 PHE C N 1
ATOM 12052 C CA . PHE C 1 495 ? 66.980 -0.976 37.861 1.00 19.13 501 PHE C CA 1
ATOM 12053 C C . PHE C 1 495 ? 68.418 -0.766 38.319 1.00 19.55 501 PHE C C 1
ATOM 12054 O O . PHE C 1 495 ? 69.317 -0.774 37.474 1.00 20.68 501 PHE C O 1
ATOM 12062 N N . LYS C 1 496 ? 68.637 -0.594 39.622 1.00 19.28 502 LYS C N 1
ATOM 12063 C CA . LYS C 1 496 ? 69.974 -0.313 40.104 1.00 20.46 502 LYS C CA 1
ATOM 12064 C C . LYS C 1 496 ? 70.899 -1.478 39.772 1.00 20.99 502 LYS C C 1
ATOM 12065 O O . LYS C 1 496 ? 70.568 -2.628 40.049 1.00 21.72 502 LYS C O 1
ATOM 12071 N N . THR C 1 497 ? 72.096 -1.133 39.283 1.00 23.05 503 THR C N 1
ATOM 12072 C CA . THR C 1 497 ? 73.174 -2.092 39.049 1.00 25.81 503 THR C CA 1
ATOM 12073 C C . THR C 1 497 ? 74.452 -1.465 39.561 1.00 28.34 503 THR C C 1
ATOM 12074 O O . THR C 1 497 ? 74.453 -0.298 39.925 1.00 32.15 503 THR C O 1
ATOM 12078 N N . LYS C 1 498 ? 75.548 -2.210 39.446 1.00 33.71 504 LYS C N 1
ATOM 12079 C CA . LYS C 1 498 ? 76.858 -1.685 39.810 1.00 37.09 504 LYS C CA 1
ATOM 12080 C C . LYS C 1 498 ? 77.237 -0.460 38.973 1.00 41.23 504 LYS C C 1
ATOM 12081 O O . LYS C 1 498 ? 78.153 0.275 39.362 1.00 42.86 504 LYS C O 1
ATOM 12087 N N . ASP C 1 499 ? 76.579 -0.246 37.813 1.00 42.00 505 ASP C N 1
ATOM 12088 C CA . ASP C 1 499 ? 76.962 0.869 36.943 1.00 46.27 505 ASP C CA 1
ATOM 12089 C C . ASP C 1 499 ? 76.081 2.103 37.181 1.00 48.04 505 ASP C C 1
ATOM 12090 O O . ASP C 1 499 ? 76.320 3.137 36.555 1.00 45.26 505 ASP C O 1
ATOM 12095 N N . SER C 1 500 ? 75.069 1.962 38.060 1.00 47.36 506 SER C N 1
ATOM 12096 C CA . SER C 1 500 ? 74.349 3.012 38.791 1.00 51.71 506 SER C CA 1
ATOM 12097 C C . SER C 1 500 ? 72.832 2.839 38.612 1.00 50.70 506 SER C C 1
ATOM 12098 O O . SER C 1 500 ? 72.395 1.678 38.621 1.00 39.22 506 SER C O 1
ATOM 12101 N N . THR D 1 1 ? 4.611 -5.400 5.795 1.00 44.15 7 THR D N 1
ATOM 12102 C CA . THR D 1 1 ? 5.176 -5.817 7.092 1.00 38.49 7 THR D CA 1
ATOM 12103 C C . THR D 1 1 ? 6.268 -6.879 6.907 1.00 35.61 7 THR D C 1
ATOM 12104 O O . THR D 1 1 ? 6.112 -7.873 6.193 1.00 38.01 7 THR D O 1
ATOM 12108 N N . ILE D 1 2 ? 7.356 -6.707 7.643 1.00 29.24 8 ILE D N 1
ATOM 12109 C CA . ILE D 1 2 ? 8.359 -7.749 7.746 1.00 27.09 8 ILE D CA 1
ATOM 12110 C C . ILE D 1 2 ? 7.846 -8.806 8.724 1.00 26.16 8 ILE D C 1
ATOM 12111 O O . ILE D 1 2 ? 7.491 -8.455 9.840 1.00 29.11 8 ILE D O 1
ATOM 12116 N N . ARG D 1 3 ? 7.894 -10.092 8.347 1.00 24.45 9 ARG D N 1
ATOM 12117 C CA . ARG D 1 3 ? 7.485 -11.160 9.248 1.00 28.36 9 ARG D CA 1
ATOM 12118 C C . ARG D 1 3 ? 8.672 -12.015 9.722 1.00 27.38 9 ARG D C 1
ATOM 12119 O O . ARG D 1 3 ? 8.886 -12.177 10.913 1.00 34.94 9 ARG D O 1
ATOM 12127 N N . SER D 1 4 ? 9.483 -12.555 8.824 1.00 24.67 10 SER D N 1
ATOM 12128 C CA . SER D 1 4 ? 10.487 -13.540 9.192 1.00 22.67 10 SER D CA 1
ATOM 12129 C C . SER D 1 4 ? 11.857 -12.889 9.157 1.00 18.44 10 SER D C 1
ATOM 12130 O O . SER D 1 4 ? 12.012 -11.806 8.613 1.00 19.35 10 SER D O 1
ATOM 12133 N N . GLY D 1 5 ? 12.853 -13.594 9.689 1.00 20.02 11 GLY D N 1
ATOM 12134 C CA . GLY D 1 5 ? 14.244 -13.215 9.512 1.00 19.37 11 GLY D CA 1
ATOM 12135 C C . GLY D 1 5 ? 14.626 -13.062 8.040 1.00 21.28 11 GLY D C 1
ATOM 12136 O O . GLY D 1 5 ? 15.382 -12.163 7.691 1.00 19.22 11 GLY D O 1
ATOM 12137 N N . ASP D 1 6 ? 14.158 -13.981 7.184 1.00 21.37 12 ASP D N 1
ATOM 12138 C CA . ASP D 1 6 ? 14.440 -13.913 5.760 1.00 23.52 12 ASP D CA 1
ATOM 12139 C C . ASP D 1 6 ? 13.853 -12.654 5.138 1.00 20.13 12 ASP D C 1
ATOM 12140 O O . ASP D 1 6 ? 14.501 -12.037 4.310 1.00 20.33 12 ASP D O 1
ATOM 12145 N N . ASP D 1 7 ? 12.622 -12.275 5.534 1.00 20.64 13 ASP D N 1
ATOM 12146 C CA . ASP D 1 7 ? 12.010 -11.033 5.079 1.00 21.42 13 ASP D CA 1
ATOM 12147 C C . ASP D 1 7 ? 12.864 -9.834 5.485 1.00 19.29 13 ASP D C 1
ATOM 12148 O O . ASP D 1 7 ? 13.063 -8.899 4.715 1.00 19.54 13 ASP D O 1
ATOM 12153 N N . TYR D 1 8 ? 13.393 -9.884 6.706 1.00 19.09 14 TYR D N 1
ATOM 12154 C CA . TYR D 1 8 ? 14.211 -8.797 7.210 1.00 18.11 14 TYR D CA 1
ATOM 12155 C C . TYR D 1 8 ? 15.505 -8.653 6.397 1.00 18.50 14 TYR D C 1
ATOM 12156 O O . TYR D 1 8 ? 15.895 -7.553 5.946 1.00 19.39 14 TYR D O 1
ATOM 12165 N N . ILE D 1 9 ? 16.138 -9.788 6.114 1.00 18.67 15 ILE D N 1
ATOM 12166 C CA . ILE D 1 9 ? 17.376 -9.749 5.344 1.00 20.00 15 ILE D CA 1
ATOM 12167 C C . ILE D 1 9 ? 17.126 -9.126 3.963 1.00 19.73 15 ILE D C 1
ATOM 12168 O O . ILE D 1 9 ? 17.882 -8.272 3.515 1.00 19.25 15 ILE D O 1
ATOM 12173 N N A GLU D 1 10 ? 16.020 -9.501 3.323 0.48 21.16 16 GLU D N 1
ATOM 12174 N N B GLU D 1 10 ? 16.032 -9.538 3.312 0.52 21.06 16 GLU D N 1
ATOM 12175 C CA A GLU D 1 10 ? 15.706 -8.988 2.002 0.48 22.24 16 GLU D CA 1
ATOM 12176 C CA B GLU D 1 10 ? 15.645 -9.000 2.017 0.52 21.75 16 GLU D CA 1
ATOM 12177 C C A GLU D 1 10 ? 15.417 -7.486 2.044 0.48 21.41 16 GLU D C 1
ATOM 12178 C C B GLU D 1 10 ? 15.503 -7.479 2.086 0.52 20.62 16 GLU D C 1
ATOM 12179 O O A GLU D 1 10 ? 15.665 -6.797 1.055 0.48 22.69 16 GLU D O 1
ATOM 12180 O O B GLU D 1 10 ? 15.936 -6.776 1.174 0.52 20.15 16 GLU D O 1
ATOM 12191 N N . SER D 1 11 ? 14.913 -6.988 3.183 1.00 20.56 17 SER D N 1
ATOM 12192 C CA . SER D 1 11 ? 14.605 -5.568 3.366 1.00 20.55 17 SER D CA 1
ATOM 12193 C C . SER D 1 11 ? 15.885 -4.730 3.403 1.00 19.82 17 SER D C 1
ATOM 12194 O O . SER D 1 11 ? 15.822 -3.507 3.240 1.00 21.08 17 SER D O 1
ATOM 12197 N N . LEU D 1 12 ? 17.022 -5.382 3.684 1.00 19.97 18 LEU D N 1
ATOM 12198 C CA . LEU D 1 12 ? 18.313 -4.690 3.793 1.00 19.84 18 LEU D CA 1
ATOM 12199 C C . LEU D 1 12 ? 19.031 -4.598 2.454 1.00 22.73 18 LEU D C 1
ATOM 12200 O O . LEU D 1 12 ? 20.112 -4.014 2.397 1.00 24.91 18 LEU D O 1
ATOM 12205 N N . ARG D 1 13 ? 18.509 -5.268 1.419 1.00 22.62 19 ARG D N 1
ATOM 12206 C CA . ARG D 1 13 ? 19.185 -5.343 0.138 1.00 23.95 19 ARG D CA 1
ATOM 12207 C C . ARG D 1 13 ? 18.817 -4.140 -0.726 1.00 22.39 19 ARG D C 1
ATOM 12208 O O . ARG D 1 13 ? 17.690 -3.645 -0.697 1.00 24.17 19 ARG D O 1
ATOM 12216 N N . GLY D 1 14 ? 19.814 -3.649 -1.461 1.00 23.89 20 GLY D N 1
ATOM 12217 C CA . GLY D 1 14 ? 19.605 -2.648 -2.480 1.00 24.95 20 GLY D CA 1
ATOM 12218 C C . GLY D 1 14 ? 19.356 -1.247 -1.925 1.00 23.09 20 GLY D C 1
ATOM 12219 O O . GLY D 1 14 ? 18.766 -0.446 -2.636 1.00 27.41 20 GLY D O 1
ATOM 12220 N N . ARG D 1 15 ? 19.827 -0.936 -0.704 1.00 22.46 21 ARG D N 1
ATOM 12221 C CA . ARG D 1 15 ? 19.539 0.358 -0.093 1.00 22.19 21 ARG D CA 1
ATOM 12222 C C . ARG D 1 15 ? 20.553 1.459 -0.409 1.00 23.22 21 ARG D C 1
ATOM 12223 O O . ARG D 1 15 ? 20.275 2.662 -0.229 1.00 25.40 21 ARG D O 1
ATOM 12231 N N . ASP D 1 16 ? 21.748 1.058 -0.831 1.00 24.82 22 ASP D N 1
ATOM 12232 C CA . ASP D 1 16 ? 22.818 1.990 -1.188 1.00 29.94 22 ASP D CA 1
ATOM 12233 C C . ASP D 1 16 ? 23.144 3.024 -0.095 1.00 27.77 22 ASP D C 1
ATOM 12234 O O . ASP D 1 16 ? 23.423 4.194 -0.391 1.00 28.88 22 ASP D O 1
ATOM 12239 N N . LEU D 1 17 ? 23.221 2.581 1.166 1.00 22.45 23 LEU D N 1
ATOM 12240 C CA . LEU D 1 17 ? 23.777 3.385 2.255 1.00 21.28 23 LEU D CA 1
ATOM 12241 C C . LEU D 1 17 ? 25.224 3.678 1.886 1.00 19.48 23 LEU D C 1
ATOM 12242 O O . LEU D 1 17 ? 25.846 2.810 1.278 1.00 20.64 23 LEU D O 1
ATOM 12247 N N . LYS D 1 18 ? 25.772 4.827 2.294 1.00 18.04 24 LYS D N 1
ATOM 12248 C CA . LYS D 1 18 ? 27.186 5.089 2.120 1.00 17.95 24 LYS D CA 1
ATOM 12249 C C . LYS D 1 18 ? 27.952 4.571 3.348 1.00 17.85 24 LYS D C 1
ATOM 12250 O O . LYS D 1 18 ? 27.913 5.183 4.418 1.00 18.57 24 LYS D O 1
ATOM 12256 N N . VAL D 1 19 ? 28.693 3.477 3.150 1.00 16.67 25 VAL D N 1
ATOM 12257 C CA . VAL D 1 19 ? 29.358 2.738 4.208 1.00 15.04 25 VAL D CA 1
ATOM 12258 C C . VAL D 1 19 ? 30.827 2.557 3.821 1.00 15.37 25 VAL D C 1
ATOM 12259 O O . VAL D 1 19 ? 31.131 1.905 2.815 1.00 16.50 25 VAL D O 1
ATOM 12263 N N . TYR D 1 20 ? 31.711 3.088 4.652 1.00 15.35 26 TYR D N 1
ATOM 12264 C CA . TYR D 1 20 ? 33.146 2.872 4.466 1.00 15.10 26 TYR D CA 1
ATOM 12265 C C . TYR D 1 20 ? 33.627 1.792 5.426 1.00 14.84 26 TYR D C 1
ATOM 12266 O O . TYR D 1 20 ? 33.386 1.897 6.633 1.00 15.47 26 TYR D O 1
ATOM 12275 N N . LEU D 1 21 ? 34.306 0.784 4.851 1.00 16.05 27 LEU D N 1
ATOM 12276 C CA . LEU D 1 21 ? 34.952 -0.279 5.598 1.00 15.71 27 LEU D CA 1
ATOM 12277 C C . LEU D 1 21 ? 36.272 -0.612 4.912 1.00 14.56 27 LEU D C 1
ATOM 12278 O O . LEU D 1 21 ? 36.283 -0.973 3.728 1.00 16.77 27 LEU D O 1
ATOM 12283 N N . PHE D 1 22 ? 37.373 -0.440 5.648 1.00 15.37 28 PHE D N 1
ATOM 12284 C CA . PHE D 1 22 ? 38.723 -0.694 5.130 1.00 16.48 28 PHE D CA 1
ATOM 12285 C C . PHE D 1 22 ? 39.017 0.156 3.885 1.00 17.73 28 PHE D C 1
ATOM 12286 O O . PHE D 1 22 ? 39.691 -0.303 2.944 1.00 18.28 28 PHE D O 1
ATOM 12294 N N . GLY D 1 23 ? 38.496 1.401 3.894 1.00 17.07 29 GLY D N 1
ATOM 12295 C CA . GLY D 1 23 ? 38.786 2.373 2.855 1.00 18.19 29 GLY D CA 1
ATOM 12296 C C . GLY D 1 23 ? 38.057 2.079 1.545 1.00 18.92 29 GLY D C 1
ATOM 12297 O O . GLY D 1 23 ? 38.404 2.649 0.513 1.00 24.02 29 GLY D O 1
ATOM 12298 N N . GLU D 1 24 ? 36.989 1.277 1.599 1.00 18.19 30 GLU D N 1
ATOM 12299 C CA . GLU D 1 24 ? 36.201 0.975 0.425 1.00 18.03 30 GLU D CA 1
ATOM 12300 C C . GLU D 1 24 ? 34.730 1.209 0.754 1.00 17.62 30 GLU D C 1
ATOM 12301 O O . GLU D 1 24 ? 34.314 0.995 1.867 1.00 18.34 30 GLU D O 1
ATOM 12307 N N . LEU D 1 25 ? 33.970 1.657 -0.233 1.00 15.94 31 LEU D N 1
ATOM 12308 C CA . LEU D 1 25 ? 32.527 1.670 -0.110 1.00 17.46 31 LEU D CA 1
ATOM 12309 C C . LEU D 1 25 ? 32.022 0.232 -0.158 1.00 18.83 31 LEU D C 1
ATOM 12310 O O . LEU D 1 25 ? 32.397 -0.547 -1.021 1.00 23.80 31 LEU D O 1
ATOM 12315 N N . VAL D 1 26 ? 31.133 -0.098 0.755 1.00 17.89 32 VAL D N 1
ATOM 12316 C CA . VAL D 1 26 ? 30.507 -1.393 0.772 1.00 18.71 32 VAL D CA 1
ATOM 12317 C C . VAL D 1 26 ? 29.221 -1.244 -0.022 1.00 18.26 32 VAL D C 1
ATOM 12318 O O . VAL D 1 26 ? 28.305 -0.545 0.405 1.00 22.30 32 VAL D O 1
ATOM 12322 N N . LYS D 1 27 ? 29.115 -1.963 -1.136 1.00 22.30 33 LYS D N 1
ATOM 12323 C CA . LYS D 1 27 ? 27.969 -1.800 -2.018 1.00 25.27 33 LYS D CA 1
ATOM 12324 C C . LYS D 1 27 ? 26.748 -2.555 -1.506 1.00 24.02 33 LYS D C 1
ATOM 12325 O O . LYS D 1 27 ? 25.631 -2.057 -1.596 1.00 26.76 33 LYS D O 1
ATOM 12331 N N . GLU D 1 28 ? 26.972 -3.735 -0.932 1.00 22.31 34 GLU D N 1
ATOM 12332 C CA . GLU D 1 28 ? 25.867 -4.534 -0.444 1.00 20.86 34 GLU D CA 1
ATOM 12333 C C . GLU D 1 28 ? 26.258 -5.146 0.897 1.00 18.96 34 GLU D C 1
ATOM 12334 O O . GLU D 1 28 ? 26.808 -6.246 0.947 1.00 19.31 34 GLU D O 1
ATOM 12340 N N . PRO D 1 29 ? 25.951 -4.492 2.045 1.00 19.48 35 PRO D N 1
ATOM 12341 C CA . PRO D 1 29 ? 26.336 -5.047 3.349 1.00 19.70 35 PRO D CA 1
ATOM 12342 C C . PRO D 1 29 ? 25.859 -6.478 3.596 1.00 19.14 35 PRO D C 1
ATOM 12343 O O . PRO D 1 29 ? 26.548 -7.249 4.260 1.00 19.26 35 PRO D O 1
ATOM 12347 N N . VAL D 1 30 ? 24.669 -6.831 3.081 1.00 19.11 36 VAL D N 1
ATOM 12348 C CA . VAL D 1 30 ? 24.115 -8.154 3.323 1.00 21.47 36 VAL D CA 1
ATOM 12349 C C . VAL D 1 30 ? 25.057 -9.244 2.819 1.00 20.90 36 VAL D C 1
ATOM 12350 O O . VAL D 1 30 ? 24.987 -10.370 3.307 1.00 22.04 36 VAL D O 1
ATOM 12354 N N . ASP D 1 31 ? 25.850 -8.919 1.786 1.00 20.13 37 ASP D N 1
ATOM 12355 C CA . ASP D 1 31 ? 26.745 -9.864 1.134 1.00 21.74 37 ASP D CA 1
ATOM 12356 C C . ASP D 1 31 ? 28.179 -9.733 1.622 1.00 21.52 37 ASP D C 1
ATOM 12357 O O . ASP D 1 31 ? 29.064 -10.461 1.158 1.00 23.56 37 ASP D O 1
ATOM 12362 N N . HIS D 1 32 ? 28.437 -8.820 2.548 1.00 19.08 38 HIS D N 1
ATOM 12363 C CA . HIS D 1 32 ? 29.808 -8.678 2.999 1.00 18.79 38 HIS D CA 1
ATOM 12364 C C . HIS D 1 32 ? 30.050 -9.629 4.173 1.00 17.56 38 HIS D C 1
ATOM 12365 O O . HIS D 1 32 ? 29.355 -9.552 5.192 1.00 18.16 38 HIS D O 1
ATOM 12372 N N . PRO D 1 33 ? 31.048 -10.540 4.108 1.00 18.11 39 PRO D N 1
ATOM 12373 C CA . PRO D 1 33 ? 31.225 -11.538 5.154 1.00 17.96 39 PRO D CA 1
ATOM 12374 C C . PRO D 1 33 ? 31.514 -10.991 6.550 1.00 16.22 39 PRO D C 1
ATOM 12375 O O . PRO D 1 33 ? 31.311 -11.691 7.532 1.00 17.35 39 PRO D O 1
ATOM 12379 N N . MET D 1 34 ? 32.028 -9.763 6.649 1.00 16.15 40 MET D N 1
ATOM 12380 C CA . MET D 1 34 ? 32.278 -9.188 7.954 1.00 16.23 40 MET D CA 1
ATOM 12381 C C . MET D 1 34 ? 30.989 -8.699 8.604 1.00 17.22 40 MET D C 1
ATOM 12382 O O . MET D 1 34 ? 30.929 -8.611 9.830 1.00 17.47 40 MET D O 1
ATOM 12387 N N . ILE D 1 35 ? 30.027 -8.325 7.768 1.00 15.46 41 ILE D N 1
ATOM 12388 C CA . ILE D 1 35 ? 28.793 -7.674 8.210 1.00 15.36 41 ILE D CA 1
ATOM 12389 C C . ILE D 1 35 ? 27.662 -8.690 8.387 1.00 15.69 41 ILE D C 1
ATOM 12390 O O . ILE D 1 35 ? 26.815 -8.528 9.268 1.00 16.03 41 ILE D O 1
ATOM 12395 N N . ARG D 1 36 ? 27.624 -9.727 7.535 1.00 16.60 42 ARG D N 1
ATOM 12396 C CA . ARG D 1 36 ? 26.503 -10.652 7.530 1.00 16.14 42 ARG D CA 1
ATOM 12397 C C . ARG D 1 36 ? 26.252 -11.300 8.907 1.00 15.00 42 ARG D C 1
ATOM 12398 O O . ARG D 1 36 ? 25.097 -11.477 9.299 1.00 14.99 42 ARG D O 1
ATOM 12406 N N . PRO D 1 37 ? 27.250 -11.651 9.734 1.00 15.33 43 PRO D N 1
ATOM 12407 C CA . PRO D 1 37 ? 26.960 -12.229 11.057 1.00 14.95 43 PRO D CA 1
ATOM 12408 C C . PRO D 1 37 ? 26.080 -11.329 11.934 1.00 14.88 43 PRO D C 1
ATOM 12409 O O . PRO D 1 37 ? 25.191 -11.815 12.615 1.00 14.88 43 PRO D O 1
ATOM 12413 N N . SER D 1 38 ? 26.332 -10.006 11.889 1.00 14.02 44 SER D N 1
ATOM 12414 C CA . SER D 1 38 ? 25.507 -9.060 12.632 1.00 14.17 44 SER D CA 1
ATOM 12415 C C . SER D 1 38 ? 24.048 -9.055 12.149 1.00 13.15 44 SER D C 1
ATOM 12416 O O . SER D 1 38 ? 23.133 -8.958 12.944 1.00 15.29 44 SER D O 1
ATOM 12419 N N . ILE D 1 39 ? 23.860 -9.148 10.820 1.00 14.16 45 ILE D N 1
ATOM 12420 C CA . ILE D 1 39 ? 22.553 -9.196 10.214 1.00 13.59 45 ILE D CA 1
ATOM 12421 C C . ILE D 1 39 ? 21.849 -10.469 10.643 1.00 13.94 45 ILE D C 1
ATOM 12422 O O . ILE D 1 39 ? 20.671 -10.431 10.922 1.00 15.56 45 ILE D O 1
ATOM 12427 N N . ASN D 1 40 ? 22.546 -11.593 10.678 1.00 14.49 46 ASN D N 1
ATOM 12428 C CA . ASN D 1 40 ? 21.966 -12.862 11.096 1.00 14.84 46 ASN D CA 1
ATOM 12429 C C . ASN D 1 40 ? 21.427 -12.765 12.530 1.00 14.39 46 ASN D C 1
ATOM 12430 O O . ASN D 1 40 ? 20.416 -13.401 12.879 1.00 15.09 46 ASN D O 1
ATOM 12435 N N . ALA D 1 41 ? 22.140 -12.050 13.404 1.00 14.64 47 ALA D N 1
ATOM 12436 C CA . ALA D 1 41 ? 21.742 -11.871 14.785 1.00 14.53 47 ALA D CA 1
ATOM 12437 C C . ALA D 1 41 ? 20.425 -11.117 14.861 1.00 15.47 47 ALA D C 1
ATOM 12438 O O . ALA D 1 41 ? 19.511 -11.535 15.565 1.00 16.52 47 ALA D O 1
ATOM 12440 N N . VAL D 1 42 ? 20.325 -10.030 14.086 1.00 15.27 48 VAL D N 1
ATOM 12441 C CA . VAL D 1 42 ? 19.078 -9.301 14.051 1.00 16.13 48 VAL D CA 1
ATOM 12442 C C . VAL D 1 42 ? 17.961 -10.184 13.486 1.00 15.09 48 VAL D C 1
ATOM 12443 O O . VAL D 1 42 ? 16.800 -10.132 13.975 1.00 16.21 48 VAL D O 1
ATOM 12447 N N . ALA D 1 43 ? 18.265 -10.962 12.445 1.00 15.29 49 ALA D N 1
ATOM 12448 C CA . ALA D 1 43 ? 17.263 -11.832 11.848 1.00 16.48 49 ALA D CA 1
ATOM 12449 C C . ALA D 1 43 ? 16.664 -12.779 12.891 1.00 15.50 49 ALA D C 1
ATOM 12450 O O . ALA D 1 43 ? 15.477 -13.101 12.846 1.00 16.71 49 ALA D O 1
ATOM 12452 N N . GLU D 1 44 ? 17.470 -13.239 13.850 1.00 16.60 50 GLU D N 1
ATOM 12453 C CA . GLU D 1 44 ? 17.006 -14.150 14.900 1.00 17.13 50 GLU D CA 1
ATOM 12454 C C . GLU D 1 44 ? 15.947 -13.507 15.810 1.00 17.31 50 GLU D C 1
ATOM 12455 O O . GLU D 1 44 ? 15.121 -14.225 16.387 1.00 19.35 50 GLU D O 1
ATOM 12461 N N . THR D 1 45 ? 15.982 -12.173 15.947 1.00 16.72 51 THR D N 1
ATOM 12462 C CA . THR D 1 45 ? 14.969 -11.469 16.723 1.00 17.20 51 THR D CA 1
ATOM 12463 C C . THR D 1 45 ? 13.604 -11.621 16.084 1.00 17.79 51 THR D C 1
ATOM 12464 O O . THR D 1 45 ? 12.613 -11.641 16.807 1.00 22.98 51 THR D O 1
ATOM 12468 N N . TYR D 1 46 ? 13.549 -11.674 14.741 1.00 17.63 52 TYR D N 1
ATOM 12469 C CA . TYR D 1 46 ? 12.322 -11.941 14.030 1.00 16.99 52 TYR D CA 1
ATOM 12470 C C . TYR D 1 46 ? 11.941 -13.423 14.120 1.00 16.72 52 TYR D C 1
ATOM 12471 O O . TYR D 1 46 ? 10.767 -13.761 14.368 1.00 20.30 52 TYR D O 1
ATOM 12480 N N . ASP D 1 47 ? 12.927 -14.310 13.925 1.00 16.90 53 ASP D N 1
ATOM 12481 C CA . ASP D 1 47 ? 12.652 -15.731 13.974 1.00 19.42 53 ASP D CA 1
ATOM 12482 C C . ASP D 1 47 ? 12.157 -16.206 15.338 1.00 18.27 53 ASP D C 1
ATOM 12483 O O . ASP D 1 47 ? 11.255 -17.053 15.406 1.00 19.02 53 ASP D O 1
ATOM 12488 N N . LEU D 1 48 ? 12.678 -15.647 16.430 1.00 18.38 54 LEU D N 1
ATOM 12489 C CA . LEU D 1 48 ? 12.216 -16.029 17.750 1.00 18.16 54 LEU D CA 1
ATOM 12490 C C . LEU D 1 48 ? 10.747 -15.676 17.959 1.00 19.03 54 LEU D C 1
ATOM 12491 O O . LEU D 1 48 ? 10.043 -16.440 18.587 1.00 20.25 54 LEU D O 1
ATOM 12496 N N . ALA D 1 49 ? 10.301 -14.533 17.432 1.00 19.91 55 ALA D N 1
ATOM 12497 C CA . ALA D 1 49 ? 8.915 -14.137 17.594 1.00 21.69 55 ALA D CA 1
ATOM 12498 C C . ALA D 1 49 ? 7.986 -15.092 16.837 1.00 21.97 55 ALA D C 1
ATOM 12499 O O . ALA D 1 49 ? 6.818 -15.200 17.193 1.00 26.60 55 ALA D O 1
ATOM 12501 N N . LEU D 1 50 ? 8.493 -15.810 15.822 1.00 23.08 56 LEU D N 1
ATOM 12502 C CA . LEU D 1 50 ? 7.741 -16.818 15.105 1.00 24.29 56 LEU D CA 1
ATOM 12503 C C . LEU D 1 50 ? 7.689 -18.146 15.854 1.00 24.38 56 LEU D C 1
ATOM 12504 O O . LEU D 1 50 ? 6.632 -18.793 15.843 1.00 28.39 56 LEU D O 1
ATOM 12509 N N . ARG D 1 51 ? 8.798 -18.547 16.480 1.00 23.67 57 ARG D N 1
ATOM 12510 C CA . ARG D 1 51 ? 8.870 -19.825 17.170 1.00 25.54 57 ARG D CA 1
ATOM 12511 C C . ARG D 1 51 ? 8.270 -19.756 18.575 1.00 22.96 57 ARG D C 1
ATOM 12512 O O . ARG D 1 51 ? 7.752 -20.750 19.050 1.00 25.97 57 ARG D O 1
ATOM 12520 N N . GLU D 1 52 ? 8.447 -18.615 19.261 1.00 23.87 58 GLU D N 1
ATOM 12521 C CA . GLU D 1 52 ? 8.075 -18.418 20.658 1.00 23.12 58 GLU D CA 1
ATOM 12522 C C . GLU D 1 52 ? 7.287 -17.114 20.785 1.00 21.89 58 GLU D C 1
ATOM 12523 O O . GLU D 1 52 ? 7.760 -16.146 21.373 1.00 22.13 58 GLU D O 1
ATOM 12529 N N . GLU D 1 53 ? 6.036 -17.129 20.301 1.00 23.68 59 GLU D N 1
ATOM 12530 C CA . GLU D 1 53 ? 5.257 -15.900 20.188 1.00 23.60 59 GLU D CA 1
ATOM 12531 C C . GLU D 1 53 ? 5.014 -15.247 21.556 1.00 22.82 59 GLU D C 1
ATOM 12532 O O . GLU D 1 53 ? 5.099 -14.029 21.669 1.00 24.54 59 GLU D O 1
ATOM 12538 N N . ALA D 1 54 ? 4.747 -16.037 22.613 1.00 22.64 60 ALA D N 1
ATOM 12539 C CA . ALA D 1 54 ? 4.442 -15.451 23.916 1.00 23.83 60 ALA D CA 1
ATOM 12540 C C . ALA D 1 54 ? 5.664 -14.728 24.500 1.00 21.97 60 ALA D C 1
ATOM 12541 O O . ALA D 1 54 ? 5.539 -13.714 25.187 1.00 24.35 60 ALA D O 1
ATOM 12543 N N . LEU D 1 55 ? 6.863 -15.236 24.221 1.00 20.22 61 LEU D N 1
ATOM 12544 C CA . LEU D 1 55 ? 8.070 -14.629 24.735 1.00 20.47 61 LEU D CA 1
ATOM 12545 C C . LEU D 1 55 ? 8.433 -13.359 23.983 1.00 20.34 61 LEU D C 1
ATOM 12546 O O . LEU D 1 55 ? 8.862 -12.396 24.602 1.00 21.09 61 LEU D O 1
ATOM 12551 N N . ALA D 1 56 ? 8.324 -13.396 22.659 1.00 19.64 62 ALA D N 1
ATOM 12552 C CA . ALA D 1 56 ? 8.958 -12.373 21.847 1.00 21.36 62 ALA D CA 1
ATOM 12553 C C . ALA D 1 56 ? 7.962 -11.467 21.130 1.00 20.87 62 ALA D C 1
ATOM 12554 O O . ALA D 1 56 ? 8.384 -10.617 20.349 1.00 21.31 62 ALA D O 1
ATOM 12556 N N A SER D 1 57 ? 6.660 -11.625 21.419 0.25 21.41 63 SER D N 1
ATOM 12557 N N B SER D 1 57 ? 6.664 -11.590 21.439 0.75 22.15 63 SER D N 1
ATOM 12558 C CA A SER D 1 57 ? 5.640 -10.724 20.900 0.25 21.64 63 SER D CA 1
ATOM 12559 C CA B SER D 1 57 ? 5.701 -10.647 20.887 0.75 22.89 63 SER D CA 1
ATOM 12560 C C A SER D 1 57 ? 4.806 -10.164 22.048 0.25 21.66 63 SER D C 1
ATOM 12561 C C B SER D 1 57 ? 4.681 -10.257 21.953 0.75 22.68 63 SER D C 1
ATOM 12562 O O A SER D 1 57 ? 4.857 -10.682 23.162 0.25 20.82 63 SER D O 1
ATOM 12563 O O B SER D 1 57 ? 4.485 -10.981 22.924 0.75 24.36 63 SER D O 1
ATOM 12568 N N . ALA D 1 58 ? 4.051 -9.096 21.760 1.00 21.69 64 ALA D N 1
ATOM 12569 C CA . ALA D 1 58 ? 3.196 -8.456 22.751 1.00 23.28 64 ALA D CA 1
ATOM 12570 C C . ALA D 1 58 ? 1.953 -7.892 22.075 1.00 23.61 64 ALA D C 1
ATOM 12571 O O . ALA D 1 58 ? 1.983 -7.517 20.902 1.00 24.48 64 ALA D O 1
ATOM 12573 N N . ASP D 1 59 ? 0.859 -7.783 22.826 1.00 26.23 65 ASP D N 1
ATOM 12574 C CA . ASP D 1 59 ? -0.332 -7.097 22.348 1.00 25.61 65 ASP D CA 1
ATOM 12575 C C . ASP D 1 59 ? -0.212 -5.602 22.613 1.00 24.19 65 ASP D C 1
ATOM 12576 O O . ASP D 1 59 ? -0.113 -5.183 23.754 1.00 27.84 65 ASP D O 1
ATOM 12581 N N . SER D 1 60 ? -0.195 -4.801 21.555 1.00 24.57 66 SER D N 1
ATOM 12582 C CA . SER D 1 60 ? -0.010 -3.361 21.642 1.00 23.49 66 SER D CA 1
ATOM 12583 C C . SER D 1 60 ? -1.360 -2.686 21.837 1.00 25.06 66 SER D C 1
ATOM 12584 O O . SER D 1 60 ? -2.192 -2.755 20.949 1.00 26.46 66 SER D O 1
ATOM 12587 N N . SER D 1 61 ? -1.514 -1.919 22.919 1.00 26.40 67 SER D N 1
ATOM 12588 C CA . SER D 1 61 ? -2.701 -1.089 23.103 1.00 28.33 67 SER D CA 1
ATOM 12589 C C . SER D 1 61 ? -2.674 0.143 22.206 1.00 28.01 67 SER D C 1
ATOM 12590 O O . SER D 1 61 ? -3.682 0.849 22.108 1.00 30.48 67 SER D O 1
ATOM 12593 N N . ILE D 1 62 ? -1.505 0.436 21.620 1.00 26.73 68 ILE D N 1
ATOM 12594 C CA . ILE D 1 62 ? -1.364 1.601 20.754 1.00 28.25 68 ILE D CA 1
ATOM 12595 C C . ILE D 1 62 ? -1.938 1.329 19.356 1.00 28.37 68 ILE D C 1
ATOM 12596 O O . ILE D 1 62 ? -2.595 2.204 18.779 1.00 32.64 68 ILE D O 1
ATOM 12601 N N . THR D 1 63 ? -1.679 0.134 18.807 1.00 28.20 69 THR D N 1
ATOM 12602 C CA . THR D 1 63 ? -2.122 -0.233 17.464 1.00 29.95 69 THR D CA 1
ATOM 12603 C C . THR D 1 63 ? -3.240 -1.278 17.505 1.00 32.72 69 THR D C 1
ATOM 12604 O O . THR D 1 63 ? -3.871 -1.536 16.477 1.00 29.64 69 THR D O 1
ATOM 12608 N N . GLY D 1 64 ? -3.409 -1.965 18.635 1.00 32.24 70 GLY D N 1
ATOM 12609 C CA . GLY D 1 64 ? -4.389 -3.042 18.720 1.00 32.50 70 GLY D CA 1
ATOM 12610 C C . GLY D 1 64 ? -3.913 -4.305 17.995 1.00 34.28 70 GLY D C 1
ATOM 12611 O O . GLY D 1 64 ? -4.712 -5.193 17.698 1.00 37.19 70 GLY D O 1
ATOM 12612 N N . LEU D 1 65 ? -2.610 -4.360 17.700 1.00 30.21 71 LEU D N 1
ATOM 12613 C CA . LEU D 1 65 ? -1.963 -5.457 16.986 1.00 33.04 71 LEU D CA 1
ATOM 12614 C C . LEU D 1 65 ? -1.031 -6.229 17.907 1.00 28.19 71 LEU D C 1
ATOM 12615 O O . LEU D 1 65 ? -0.582 -5.692 18.908 1.00 27.02 71 LEU D O 1
ATOM 12620 N N . LYS D 1 66 ? -0.718 -7.473 17.508 1.00 26.34 72 LYS D N 1
ATOM 12621 C CA . LYS D 1 66 ? 0.416 -8.199 18.039 1.00 27.94 72 LYS D CA 1
ATOM 12622 C C . LYS D 1 66 ? 1.703 -7.655 17.415 1.00 24.95 72 LYS D C 1
ATOM 12623 O O . LYS D 1 66 ? 1.831 -7.629 16.202 1.00 27.59 72 LYS D O 1
ATOM 12629 N N . VAL D 1 67 ? 2.679 -7.263 18.230 1.00 23.39 73 VAL D N 1
ATOM 12630 C CA . VAL D 1 67 ? 3.876 -6.649 17.696 1.00 21.85 73 VAL D CA 1
ATOM 12631 C C . VAL D 1 67 ? 5.101 -7.360 18.247 1.00 22.05 73 VAL D C 1
ATOM 12632 O O . VAL D 1 67 ? 5.036 -7.992 19.290 1.00 21.05 73 VAL D O 1
ATOM 12636 N N . ASN D 1 68 ? 6.232 -7.215 17.552 1.00 21.25 74 ASN D N 1
ATOM 12637 C CA . ASN D 1 68 ? 7.482 -7.699 18.101 1.00 20.95 74 ASN D CA 1
ATOM 12638 C C . ASN D 1 68 ? 7.737 -6.975 19.433 1.00 18.25 74 ASN D C 1
ATOM 12639 O O . ASN D 1 68 ? 7.564 -5.759 19.534 1.00 18.51 74 ASN D O 1
ATOM 12644 N N . ARG D 1 69 ? 8.179 -7.722 20.451 1.00 17.90 75 ARG D N 1
ATOM 12645 C CA . ARG D 1 69 ? 8.397 -7.131 21.756 1.00 17.11 75 ARG D CA 1
ATOM 12646 C C . ARG D 1 69 ? 9.441 -6.005 21.744 1.00 16.20 75 ARG D C 1
ATOM 12647 O O . ARG D 1 69 ? 9.335 -5.092 22.544 1.00 17.21 75 ARG D O 1
ATOM 12655 N N . PHE D 1 70 ? 10.395 -6.005 20.819 1.00 15.72 76 PHE D N 1
ATOM 12656 C CA . PHE D 1 70 ? 11.309 -4.888 20.697 1.00 16.82 76 PHE D CA 1
ATOM 12657 C C . PHE D 1 70 ? 10.650 -3.574 20.294 1.00 16.60 76 PHE D C 1
ATOM 12658 O O . PHE D 1 70 ? 11.285 -2.525 20.461 1.00 16.70 76 PHE D O 1
ATOM 12666 N N . LEU D 1 71 ? 9.394 -3.594 19.836 1.00 16.84 77 LEU D N 1
ATOM 12667 C CA . LEU D 1 71 ? 8.714 -2.372 19.436 1.00 17.84 77 LEU D CA 1
ATOM 12668 C C . LEU D 1 71 ? 7.555 -2.037 20.373 1.00 18.99 77 LEU D C 1
ATOM 12669 O O . LEU D 1 71 ? 6.809 -1.094 20.094 1.00 20.20 77 LEU D O 1
ATOM 12674 N N . HIS D 1 72 ? 7.431 -2.810 21.471 1.00 18.31 78 HIS D N 1
ATOM 12675 C CA . HIS D 1 72 ? 6.348 -2.687 22.418 1.00 17.65 78 HIS D CA 1
ATOM 12676 C C . HIS D 1 72 ? 6.686 -1.658 23.497 1.00 16.49 78 HIS D C 1
ATOM 12677 O O . HIS D 1 72 ? 7.757 -1.672 24.116 1.00 17.93 78 HIS D O 1
ATOM 12684 N N . ILE D 1 73 ? 5.702 -0.775 23.723 1.00 18.73 79 ILE D N 1
ATOM 12685 C CA . ILE D 1 73 ? 5.764 0.173 24.818 1.00 17.16 79 ILE D CA 1
ATOM 12686 C C . ILE D 1 73 ? 5.213 -0.525 26.067 1.00 18.44 79 ILE D C 1
ATOM 12687 O O . ILE D 1 73 ? 4.039 -0.863 26.111 1.00 19.37 79 ILE D O 1
ATOM 12692 N N . ALA D 1 74 ? 6.073 -0.732 27.083 1.00 17.83 80 ALA D N 1
ATOM 12693 C CA . ALA D 1 74 ? 5.725 -1.542 28.259 1.00 17.59 80 ALA D CA 1
ATOM 12694 C C . ALA D 1 74 ? 4.521 -0.965 29.005 1.00 18.56 80 ALA D C 1
ATOM 12695 O O . ALA D 1 74 ? 4.528 0.201 29.390 1.00 20.30 80 ALA D O 1
ATOM 12697 N N . GLU D 1 75 ? 3.520 -1.820 29.234 1.00 19.36 81 GLU D N 1
ATOM 12698 C CA . GLU D 1 75 ? 2.240 -1.423 29.815 1.00 21.05 81 GLU D CA 1
ATOM 12699 C C . GLU D 1 75 ? 2.098 -1.903 31.265 1.00 20.42 81 GLU D C 1
ATOM 12700 O O . GLU D 1 75 ? 1.047 -1.712 31.893 1.00 22.11 81 GLU D O 1
ATOM 12706 N N . SER D 1 76 ? 3.136 -2.572 31.773 1.00 19.38 82 SER D N 1
ATOM 12707 C CA . SER D 1 76 ? 3.123 -3.194 33.097 1.00 18.91 82 SER D CA 1
ATOM 12708 C C . SER D 1 76 ? 4.535 -3.559 33.516 1.00 18.50 82 SER D C 1
ATOM 12709 O O . SER D 1 76 ? 5.410 -3.599 32.665 1.00 18.46 82 SER D O 1
ATOM 12712 N N . ALA D 1 77 ? 4.721 -3.925 34.793 1.00 18.51 83 ALA D N 1
ATOM 12713 C CA . ALA D 1 77 ? 6.025 -4.411 35.212 1.00 18.88 83 ALA D CA 1
ATOM 12714 C C . ALA D 1 77 ? 6.298 -5.758 34.559 1.00 19.02 83 ALA D C 1
ATOM 12715 O O . ALA D 1 77 ? 7.416 -6.067 34.187 1.00 17.53 83 ALA D O 1
ATOM 12717 N N . GLU D 1 78 ? 5.250 -6.538 34.339 1.00 20.34 84 GLU D N 1
ATOM 12718 C CA . GLU D 1 78 ? 5.367 -7.829 33.683 1.00 19.57 84 GLU D CA 1
ATOM 12719 C C . GLU D 1 78 ? 5.944 -7.673 32.282 1.00 17.91 84 GLU D C 1
ATOM 12720 O O . GLU D 1 78 ? 6.773 -8.493 31.867 1.00 16.90 84 GLU D O 1
ATOM 12726 N N . ASP D 1 79 ? 5.558 -6.608 31.568 1.00 17.79 85 ASP D N 1
ATOM 12727 C CA . ASP D 1 79 ? 6.104 -6.367 30.248 1.00 18.45 85 ASP D CA 1
ATOM 12728 C C . ASP D 1 79 ? 7.608 -6.094 30.315 1.00 15.90 85 ASP D C 1
ATOM 12729 O O . ASP D 1 79 ? 8.331 -6.488 29.412 1.00 16.86 85 ASP D O 1
ATOM 12734 N N . LEU D 1 80 ? 8.056 -5.387 31.357 1.00 15.59 86 LEU D N 1
ATOM 12735 C CA . LEU D 1 80 ? 9.470 -5.148 31.577 1.00 14.31 86 LEU D CA 1
ATOM 12736 C C . LEU D 1 80 ? 10.223 -6.456 31.827 1.00 13.43 86 LEU D C 1
ATOM 12737 O O . LEU D 1 80 ? 11.332 -6.660 31.307 1.00 14.64 86 LEU D O 1
ATOM 12742 N N . VAL D 1 81 ? 9.652 -7.318 32.652 1.00 14.71 87 VAL D N 1
ATOM 12743 C CA . VAL D 1 81 ? 10.282 -8.590 32.930 1.00 14.64 87 VAL D CA 1
ATOM 12744 C C . VAL D 1 81 ? 10.390 -9.448 31.663 1.00 13.51 87 VAL D C 1
ATOM 12745 O O . VAL D 1 81 ? 11.406 -10.107 31.404 1.00 14.50 87 VAL D O 1
ATOM 12749 N N . LEU D 1 82 ? 9.332 -9.438 30.853 1.00 13.60 88 LEU D N 1
ATOM 12750 C CA . LEU D 1 82 ? 9.344 -10.158 29.587 1.00 16.44 88 LEU D CA 1
ATOM 12751 C C . LEU D 1 82 ? 10.452 -9.684 28.653 1.00 14.80 88 LEU D C 1
ATOM 12752 O O . LEU D 1 82 ? 11.020 -10.499 27.919 1.00 15.95 88 LEU D O 1
ATOM 12757 N N . GLN D 1 83 ? 10.761 -8.380 28.657 1.00 14.92 89 GLN D N 1
ATOM 12758 C CA . GLN D 1 83 ? 11.896 -7.908 27.866 1.00 15.06 89 GLN D CA 1
ATOM 12759 C C . GLN D 1 83 ? 13.164 -8.658 28.296 1.00 14.78 89 GLN D C 1
ATOM 12760 O O . GLN D 1 83 ? 13.945 -9.141 27.460 1.00 14.07 89 GLN D O 1
ATOM 12766 N N . ASN D 1 84 ? 13.382 -8.731 29.613 1.00 14.52 90 ASN D N 1
ATOM 12767 C CA . ASN D 1 84 ? 14.540 -9.418 30.164 1.00 13.21 90 ASN D CA 1
ATOM 12768 C C . ASN D 1 84 ? 14.593 -10.900 29.805 1.00 12.69 90 ASN D C 1
ATOM 12769 O O . ASN D 1 84 ? 15.662 -11.434 29.455 1.00 13.27 90 ASN D O 1
ATOM 12774 N N . LYS D 1 85 ? 13.444 -11.562 29.866 1.00 13.58 91 LYS D N 1
ATOM 12775 C CA . LYS D 1 85 ? 13.385 -12.991 29.568 1.00 13.53 91 LYS D CA 1
ATOM 12776 C C . LYS D 1 85 ? 13.749 -13.229 28.105 1.00 13.65 91 LYS D C 1
ATOM 12777 O O . LYS D 1 85 ? 14.543 -14.121 27.785 1.00 14.44 91 LYS D O 1
ATOM 12783 N N . MET D 1 86 ? 13.210 -12.363 27.219 1.00 14.13 92 MET D N 1
ATOM 12784 C CA . MET D 1 86 ? 13.487 -12.417 25.792 1.00 13.71 92 MET D CA 1
ATOM 12785 C C . MET D 1 86 ? 14.986 -12.151 25.535 1.00 12.92 92 MET D C 1
ATOM 12786 O O . MET D 1 86 ? 15.628 -12.865 24.777 1.00 14.79 92 MET D O 1
ATOM 12791 N N . GLN D 1 87 ? 15.543 -11.153 26.217 1.00 13.51 93 GLN D N 1
ATOM 12792 C CA . GLN D 1 87 ? 16.955 -10.790 26.061 1.00 13.53 93 GLN D CA 1
ATOM 12793 C C . GLN D 1 87 ? 17.877 -11.937 26.453 1.00 13.88 93 GLN D C 1
ATOM 12794 O O . GLN D 1 87 ? 18.837 -12.235 25.743 1.00 14.59 93 GLN D O 1
ATOM 12800 N N . ARG D 1 88 ? 17.583 -12.613 27.571 1.00 13.56 94 ARG D N 1
ATOM 12801 C CA . ARG D 1 88 ? 18.442 -13.734 27.937 1.00 12.73 94 ARG D CA 1
ATOM 12802 C C . ARG D 1 88 ? 18.349 -14.867 26.910 1.00 12.78 94 ARG D C 1
ATOM 12803 O O . ARG D 1 88 ? 19.329 -15.514 26.549 1.00 12.55 94 ARG D O 1
ATOM 12811 N N . LYS D 1 89 ? 17.138 -15.136 26.458 1.00 13.49 95 LYS D N 1
ATOM 12812 C CA . LYS D 1 89 ? 16.935 -16.178 25.456 1.00 14.14 95 LYS D CA 1
ATOM 12813 C C . LYS D 1 89 ? 17.738 -15.872 24.187 1.00 12.82 95 LYS D C 1
ATOM 12814 O O . LYS D 1 89 ? 18.380 -16.760 23.626 1.00 13.77 95 LYS D O 1
ATOM 12820 N N . LEU D 1 90 ? 17.664 -14.635 23.693 1.00 12.66 96 LEU D N 1
ATOM 12821 C CA . LEU D 1 90 ? 18.366 -14.241 22.477 1.00 13.08 96 LEU D CA 1
ATOM 12822 C C . LEU D 1 90 ? 19.880 -14.318 22.685 1.00 13.42 96 LEU D C 1
ATOM 12823 O O . LEU D 1 90 ? 20.603 -14.747 21.783 1.00 14.57 96 LEU D O 1
ATOM 12828 N N . GLY D 1 91 ? 20.367 -13.989 23.893 1.00 12.93 97 GLY D N 1
ATOM 12829 C CA . GLY D 1 91 ? 21.791 -14.117 24.129 1.00 13.08 97 GLY D CA 1
ATOM 12830 C C . GLY D 1 91 ? 22.235 -15.595 24.087 1.00 12.76 97 GLY D C 1
ATOM 12831 O O . GLY D 1 91 ? 23.309 -15.915 23.602 1.00 12.98 97 GLY D O 1
ATOM 12832 N N . GLN D 1 92 ? 21.412 -16.494 24.627 1.00 13.30 98 GLN D N 1
ATOM 12833 C CA . GLN D 1 92 ? 21.659 -17.926 24.559 1.00 12.44 98 GLN D CA 1
ATOM 12834 C C . GLN D 1 92 ? 21.690 -18.404 23.108 1.00 13.30 98 GLN D C 1
ATOM 12835 O O . GLN D 1 92 ? 22.490 -19.271 22.749 1.00 14.15 98 GLN D O 1
ATOM 12841 N N . ASN D 1 93 ? 20.793 -17.864 22.291 1.00 13.14 99 ASN D N 1
ATOM 12842 C CA . ASN D 1 93 ? 20.606 -18.346 20.928 1.00 14.57 99 ASN D CA 1
ATOM 12843 C C . ASN D 1 93 ? 21.687 -17.846 19.962 1.00 13.90 99 ASN D C 1
ATOM 12844 O O . ASN D 1 93 ? 21.916 -18.517 18.957 1.00 15.26 99 ASN D O 1
ATOM 12849 N N . THR D 1 94 ? 22.254 -16.659 20.223 1.00 13.75 100 THR D N 1
ATOM 12850 C CA . THR D 1 94 ? 23.175 -15.998 19.307 1.00 13.73 100 THR D CA 1
ATOM 12851 C C . THR D 1 94 ? 24.585 -15.860 19.861 1.00 13.60 100 THR D C 1
ATOM 12852 O O . THR D 1 94 ? 25.517 -15.769 19.062 1.00 14.78 100 THR D O 1
ATOM 12856 N N . GLY D 1 95 ? 24.725 -15.769 21.178 1.00 13.10 101 GLY D N 1
ATOM 12857 C CA . GLY D 1 95 ? 26.033 -15.561 21.767 1.00 14.77 101 GLY D CA 1
ATOM 12858 C C . GLY D 1 95 ? 26.640 -14.219 21.416 1.00 14.61 101 GLY D C 1
ATOM 12859 O O . GLY D 1 95 ? 27.855 -13.997 21.541 1.00 17.53 101 GLY D O 1
ATOM 12860 N N . THR D 1 96 ? 25.832 -13.254 21.052 1.00 16.96 102 THR D N 1
ATOM 12861 C CA . THR D 1 96 ? 26.415 -11.996 20.649 1.00 19.21 102 THR D CA 1
ATOM 12862 C C . THR D 1 96 ? 25.433 -10.878 20.922 1.00 19.48 102 THR D C 1
ATOM 12863 O O . THR D 1 96 ? 24.361 -11.088 21.490 1.00 22.04 102 THR D O 1
ATOM 12867 N N A CYS D 1 97 ? 25.801 -9.673 20.472 0.56 19.29 103 CYS D N 1
ATOM 12868 N N B CYS D 1 97 ? 25.846 -9.668 20.526 0.44 21.72 103 CYS D N 1
ATOM 12869 C CA A CYS D 1 97 ? 24.882 -8.550 20.546 0.56 19.22 103 CYS D CA 1
ATOM 12870 C CA B CYS D 1 97 ? 24.940 -8.542 20.387 0.44 23.43 103 CYS D CA 1
ATOM 12871 C C A CYS D 1 97 ? 23.937 -8.539 19.346 0.56 20.80 103 CYS D C 1
ATOM 12872 C C B CYS D 1 97 ? 23.925 -8.834 19.293 0.44 23.12 103 CYS D C 1
ATOM 12873 O O A CYS D 1 97 ? 24.386 -8.258 18.233 0.56 19.64 103 CYS D O 1
ATOM 12874 O O B CYS D 1 97 ? 24.319 -9.129 18.166 0.44 24.20 103 CYS D O 1
ATOM 12879 N N . PHE D 1 98 ? 22.630 -8.737 19.625 1.00 19.82 104 PHE D N 1
ATOM 12880 C CA . PHE D 1 98 ? 21.574 -8.866 18.634 1.00 20.63 104 PHE D CA 1
ATOM 12881 C C . PHE D 1 98 ? 20.911 -7.502 18.370 1.00 21.40 104 PHE D C 1
ATOM 12882 O O . PHE D 1 98 ? 19.889 -7.451 17.667 1.00 23.27 104 PHE D O 1
ATOM 12890 N N . GLN D 1 99 ? 21.429 -6.429 19.003 1.00 19.49 105 GLN D N 1
ATOM 12891 C CA . GLN D 1 99 ? 21.362 -5.059 18.494 1.00 21.39 105 GLN D CA 1
ATOM 12892 C C . GLN D 1 99 ? 20.052 -4.310 18.745 1.00 23.07 105 GLN D C 1
ATOM 12893 O O . GLN D 1 99 ? 20.093 -3.083 18.814 1.00 27.45 105 GLN D O 1
ATOM 12899 N N . ARG D 1 100 ? 18.914 -4.992 18.871 1.00 22.07 106 ARG D N 1
ATOM 12900 C CA . ARG D 1 100 ? 17.610 -4.314 18.795 1.00 22.60 106 ARG D CA 1
ATOM 12901 C C . ARG D 1 100 ? 17.127 -3.718 20.143 1.00 19.90 106 ARG D C 1
ATOM 12902 O O . ARG D 1 100 ? 16.146 -2.989 20.195 1.00 20.96 106 ARG D O 1
ATOM 12910 N N . CYS D 1 101 ? 17.800 -4.018 21.253 1.00 18.48 107 CYS D N 1
ATOM 12911 C CA . CYS D 1 101 ? 17.426 -3.498 22.565 1.00 18.36 107 CYS D CA 1
ATOM 12912 C C . CYS D 1 101 ? 17.527 -1.979 22.640 1.00 16.12 107 CYS D C 1
ATOM 12913 O O . CYS D 1 101 ? 16.731 -1.348 23.317 1.00 17.69 107 CYS D O 1
ATOM 12916 N N . VAL D 1 102 ? 18.558 -1.376 22.012 1.00 17.05 108 VAL D N 1
ATOM 12917 C CA . VAL D 1 102 ? 18.778 0.055 22.108 1.00 17.73 108 VAL D CA 1
ATOM 12918 C C . VAL D 1 102 ? 17.512 0.816 21.695 1.00 17.30 108 VAL D C 1
ATOM 12919 O O . VAL D 1 102 ? 17.074 1.783 22.345 1.00 19.80 108 VAL D O 1
ATOM 12923 N N . GLY D 1 103 ? 16.954 0.446 20.540 1.00 16.23 109 GLY D N 1
ATOM 12924 C CA . GLY D 1 103 ? 15.796 1.159 20.049 1.00 16.71 109 GLY D CA 1
ATOM 12925 C C . GLY D 1 103 ? 14.562 0.933 20.908 1.00 16.21 109 GLY D C 1
ATOM 12926 O O . GLY D 1 103 ? 13.761 1.848 21.081 1.00 18.50 109 GLY D O 1
ATOM 12927 N N . MET D 1 104 ? 14.424 -0.276 21.463 1.00 16.41 110 MET D N 1
ATOM 12928 C CA . MET D 1 104 ? 13.342 -0.558 22.394 1.00 17.06 110 MET D CA 1
ATOM 12929 C C . MET D 1 104 ? 13.401 0.389 23.599 1.00 15.35 110 MET D C 1
ATOM 12930 O O . MET D 1 104 ? 12.406 0.989 24.001 1.00 16.72 110 MET D O 1
ATOM 12935 N N . ASP D 1 105 ? 14.578 0.496 24.189 1.00 15.66 111 ASP D N 1
ATOM 12936 C CA . ASP D 1 105 ? 14.805 1.301 25.374 1.00 16.22 111 ASP D CA 1
ATOM 12937 C C . ASP D 1 105 ? 14.629 2.788 25.021 1.00 17.29 111 ASP D C 1
ATOM 12938 O O . ASP D 1 105 ? 14.087 3.559 25.817 1.00 18.15 111 ASP D O 1
ATOM 12943 N N . ALA D 1 106 ? 15.094 3.198 23.832 1.00 17.79 112 ALA D N 1
ATOM 12944 C CA . ALA D 1 106 ? 14.913 4.576 23.354 1.00 18.01 112 ALA D CA 1
ATOM 12945 C C . ALA D 1 106 ? 13.426 4.898 23.231 1.00 17.09 112 ALA D C 1
ATOM 12946 O O . ALA D 1 106 ? 12.979 5.925 23.696 1.00 17.60 112 ALA D O 1
ATOM 12948 N N . MET D 1 107 ? 12.673 4.016 22.598 1.00 17.37 113 MET D N 1
ATOM 12949 C CA . MET D 1 107 ? 11.260 4.276 22.407 1.00 19.02 113 MET D CA 1
ATOM 12950 C C . MET D 1 107 ? 10.486 4.335 23.715 1.00 18.99 113 MET D C 1
ATOM 12951 O O . MET D 1 107 ? 9.594 5.188 23.879 1.00 18.40 113 MET D O 1
ATOM 12956 N N . ASN D 1 108 ? 10.818 3.443 24.642 1.00 17.40 114 ASN D N 1
ATOM 12957 C CA . ASN D 1 108 ? 10.127 3.430 25.918 1.00 17.05 114 ASN D CA 1
ATOM 12958 C C . ASN D 1 108 ? 10.427 4.728 26.690 1.00 16.26 114 ASN D C 1
ATOM 12959 O O . ASN D 1 108 ? 9.520 5.324 27.283 1.00 18.83 114 ASN D O 1
ATOM 12964 N N . SER D 1 109 ? 11.680 5.188 26.634 1.00 16.59 115 SER D N 1
ATOM 12965 C CA . SER D 1 109 ? 12.058 6.392 27.341 1.00 17.45 115 SER D CA 1
ATOM 12966 C C . SER D 1 109 ? 11.451 7.633 26.678 1.00 17.57 115 SER D C 1
ATOM 12967 O O . SER D 1 109 ? 11.024 8.570 27.358 1.00 18.41 115 SER D O 1
ATOM 12970 N N . LEU D 1 110 ? 11.359 7.637 25.340 1.00 18.11 116 LEU D N 1
ATOM 12971 C CA . LEU D 1 110 ? 10.725 8.739 24.616 1.00 18.38 116 LEU D CA 1
ATOM 12972 C C . LEU D 1 110 ? 9.237 8.836 24.897 1.00 18.89 116 LEU D C 1
ATOM 12973 O O . LEU D 1 110 ? 8.707 9.952 24.948 1.00 20.94 116 LEU D O 1
ATOM 12978 N N . HIS D 1 111 ? 8.570 7.686 25.100 1.00 17.33 117 HIS D N 1
ATOM 12979 C CA . HIS D 1 111 ? 7.137 7.719 25.326 1.00 18.99 117 HIS D CA 1
ATOM 12980 C C . HIS D 1 111 ? 6.795 8.627 26.510 1.00 18.22 117 HIS D C 1
ATOM 12981 O O . HIS D 1 111 ? 5.941 9.502 26.399 1.00 20.46 117 HIS D O 1
ATOM 12988 N N . SER D 1 112 ? 7.462 8.400 27.662 1.00 18.68 118 SER D N 1
ATOM 12989 C CA . SER D 1 112 ? 7.222 9.184 28.863 1.00 19.59 118 SER D CA 1
ATOM 12990 C C . SER D 1 112 ? 7.769 10.614 28.730 1.00 19.79 118 SER D C 1
ATOM 12991 O O . SER D 1 112 ? 7.168 11.552 29.235 1.00 21.39 118 SER D O 1
ATOM 12994 N N . THR D 1 113 ? 8.961 10.755 28.139 1.00 18.82 119 THR D N 1
ATOM 12995 C CA . THR D 1 113 ? 9.615 12.048 28.126 1.00 19.98 119 THR D CA 1
ATOM 12996 C C . THR D 1 113 ? 8.850 13.046 27.240 1.00 19.28 119 THR D C 1
ATOM 12997 O O . THR D 1 113 ? 8.652 14.200 27.613 1.00 21.32 119 THR D O 1
ATOM 13001 N N . THR D 1 114 ? 8.408 12.615 26.053 1.00 19.52 120 THR D N 1
ATOM 13002 C CA . THR D 1 114 ? 7.681 13.494 25.147 1.00 21.26 120 THR D CA 1
ATOM 13003 C C . THR D 1 114 ? 6.403 14.005 25.809 1.00 20.72 120 THR D C 1
ATOM 13004 O O . THR D 1 114 ? 6.007 15.160 25.619 1.00 22.90 120 THR D O 1
ATOM 13008 N N . PHE D 1 115 ? 5.756 13.118 26.575 1.00 20.64 121 PHE D N 1
ATOM 13009 C CA . PHE D 1 115 ? 4.540 13.464 27.287 1.00 21.49 121 PHE D CA 1
ATOM 13010 C C . PHE D 1 115 ? 4.813 14.637 28.238 1.00 21.34 121 PHE D C 1
ATOM 13011 O O . PHE D 1 115 ? 4.042 15.608 28.297 1.00 23.93 121 PHE D O 1
ATOM 13019 N N . GLU D 1 116 ? 5.926 14.533 28.983 1.00 22.99 122 GLU D N 1
ATOM 13020 C CA . GLU D 1 116 ? 6.264 15.557 29.953 1.00 22.95 122 GLU D CA 1
ATOM 13021 C C . GLU D 1 116 ? 6.687 16.873 29.291 1.00 23.02 122 GLU D C 1
ATOM 13022 O O . GLU D 1 116 ? 6.329 17.937 29.792 1.00 24.79 122 GLU D O 1
ATOM 13028 N N . ILE D 1 117 ? 7.437 16.833 28.178 1.00 23.35 123 ILE D N 1
ATOM 13029 C CA . ILE D 1 117 ? 7.757 18.064 27.469 1.00 26.02 123 ILE D CA 1
ATOM 13030 C C . ILE D 1 117 ? 6.463 18.796 27.119 1.00 25.91 123 ILE D C 1
ATOM 13031 O O . ILE D 1 117 ? 6.341 19.997 27.339 1.00 26.82 123 ILE D O 1
ATOM 13036 N N . ASP D 1 118 ? 5.524 18.068 26.512 1.00 24.50 124 ASP D N 1
ATOM 13037 C CA . ASP D 1 118 ? 4.265 18.643 26.055 1.00 26.24 124 ASP D CA 1
ATOM 13038 C C . ASP D 1 118 ? 3.423 19.223 27.191 1.00 26.98 124 ASP D C 1
ATOM 13039 O O . ASP D 1 118 ? 2.821 20.282 27.035 1.00 28.55 124 ASP D O 1
ATOM 13044 N N . GLU D 1 119 ? 3.425 18.547 28.338 1.00 27.27 125 GLU D N 1
ATOM 13045 C CA . GLU D 1 119 ? 2.702 19.013 29.509 1.00 31.11 125 GLU D CA 1
ATOM 13046 C C . GLU D 1 119 ? 3.224 20.397 29.904 1.00 28.48 125 GLU D C 1
ATOM 13047 O O . GLU D 1 119 ? 2.427 21.241 30.271 1.00 30.68 125 GLU D O 1
ATOM 13053 N N . LYS D 1 120 ? 4.540 20.637 29.777 1.00 27.80 126 LYS D N 1
ATOM 13054 C CA . LYS D 1 120 ? 5.116 21.914 30.187 1.00 29.74 126 LYS D CA 1
ATOM 13055 C C . LYS D 1 120 ? 4.949 22.966 29.090 1.00 29.00 126 LYS D C 1
ATOM 13056 O O . LYS D 1 120 ? 4.510 24.094 29.367 1.00 32.16 126 LYS D O 1
ATOM 13062 N N . HIS D 1 121 ? 5.205 22.558 27.845 1.00 30.33 127 HIS D N 1
ATOM 13063 C CA . HIS D 1 121 ? 5.426 23.497 26.758 1.00 31.34 127 HIS D CA 1
ATOM 13064 C C . HIS D 1 121 ? 4.217 23.651 25.830 1.00 31.32 127 HIS D C 1
ATOM 13065 O O . HIS D 1 121 ? 4.186 24.572 25.027 1.00 33.55 127 HIS D O 1
ATOM 13072 N N . GLY D 1 122 ? 3.241 22.748 25.902 1.00 30.39 128 GLY D N 1
ATOM 13073 C CA . GLY D 1 122 ? 2.081 22.819 25.031 1.00 33.68 128 GLY D CA 1
ATOM 13074 C C . GLY D 1 122 ? 2.401 22.400 23.594 1.00 32.33 128 GLY D C 1
ATOM 13075 O O . GLY D 1 122 ? 1.647 22.721 22.689 1.00 34.42 128 GLY D O 1
ATOM 13076 N N . THR D 1 123 ? 3.499 21.652 23.414 1.00 30.98 129 THR D N 1
ATOM 13077 C CA . THR D 1 123 ? 3.955 21.130 22.136 1.00 29.64 129 THR D CA 1
ATOM 13078 C C . THR D 1 123 ? 3.240 19.814 21.840 1.00 29.21 129 THR D C 1
ATOM 13079 O O . THR D 1 123 ? 2.400 19.389 22.623 1.00 31.40 129 THR D O 1
ATOM 13083 N N . ASP D 1 124 ? 3.537 19.190 20.694 1.00 30.14 130 ASP D N 1
ATOM 13084 C CA . ASP D 1 124 ? 2.897 17.932 20.354 1.00 30.69 130 ASP D CA 1
ATOM 13085 C C . ASP D 1 124 ? 3.906 16.859 19.988 1.00 28.67 130 ASP D C 1
ATOM 13086 O O . ASP D 1 124 ? 3.640 16.010 19.135 1.00 26.80 130 ASP D O 1
ATOM 13091 N N . TYR D 1 125 ? 5.028 16.852 20.704 1.00 26.75 131 TYR D N 1
ATOM 13092 C CA . TYR D 1 125 ? 6.032 15.825 20.491 1.00 24.27 131 TYR D CA 1
ATOM 13093 C C . TYR D 1 125 ? 5.462 14.445 20.792 1.00 23.33 131 TYR D C 1
ATOM 13094 O O . TYR D 1 125 ? 5.860 13.474 20.144 1.00 22.77 131 TYR D O 1
ATOM 13103 N N . HIS D 1 126 ? 4.564 14.337 21.777 1.00 23.66 132 HIS D N 1
ATOM 13104 C CA . HIS D 1 126 ? 4.052 13.020 22.167 1.00 21.82 132 HIS D CA 1
ATOM 13105 C C . HIS D 1 126 ? 3.145 12.465 21.068 1.00 23.34 132 HIS D C 1
ATOM 13106 O O . HIS D 1 126 ? 3.190 11.281 20.761 1.00 23.36 132 HIS D O 1
ATOM 13113 N N . LYS D 1 127 ? 2.274 13.321 20.526 1.00 25.24 133 LYS D N 1
ATOM 13114 C CA . LYS D 1 127 ? 1.441 12.950 19.391 1.00 27.35 133 LYS D CA 1
ATOM 13115 C C . LYS D 1 127 ? 2.278 12.515 18.186 1.00 25.06 133 LYS D C 1
ATOM 13116 O O . LYS D 1 127 ? 2.002 11.492 17.572 1.00 23.31 133 LYS D O 1
ATOM 13122 N N . ARG D 1 128 ? 3.343 13.263 17.876 1.00 24.00 134 ARG D N 1
ATOM 13123 C CA . ARG D 1 128 ? 4.244 12.894 16.798 1.00 24.39 134 ARG D CA 1
ATOM 13124 C C . ARG D 1 128 ? 4.860 11.533 17.068 1.00 23.26 134 ARG D C 1
ATOM 13125 O O . ARG D 1 128 ? 4.879 10.659 16.202 1.00 22.58 134 ARG D O 1
ATOM 13133 N N . PHE D 1 129 ? 5.355 11.356 18.291 1.00 22.79 135 PHE D N 1
ATOM 13134 C CA . PHE D 1 129 ? 5.993 10.121 18.659 1.00 20.92 135 PHE D CA 1
ATOM 13135 C C . PHE D 1 129 ? 5.036 8.924 18.560 1.00 21.79 135 PHE D C 1
ATOM 13136 O O . PHE D 1 129 ? 5.420 7.865 18.050 1.00 21.90 135 PHE D O 1
ATOM 13144 N N . LEU D 1 130 ? 3.787 9.085 18.992 1.00 21.54 136 LEU D N 1
ATOM 13145 C CA . LEU D 1 130 ? 2.845 7.983 18.912 1.00 22.31 136 LEU D CA 1
ATOM 13146 C C . LEU D 1 130 ? 2.558 7.606 17.462 1.00 22.12 136 LEU D C 1
ATOM 13147 O O . LEU D 1 130 ? 2.434 6.424 17.161 1.00 24.04 136 LEU D O 1
ATOM 13152 N N . GLU D 1 131 ? 2.463 8.578 16.551 1.00 23.04 137 GLU D N 1
ATOM 13153 C CA . GLU D 1 131 ? 2.278 8.227 15.153 1.00 24.67 137 GLU D CA 1
ATOM 13154 C C . GLU D 1 131 ? 3.487 7.440 14.625 1.00 22.78 137 GLU D C 1
ATOM 13155 O O . GLU D 1 131 ? 3.324 6.513 13.851 1.00 24.12 137 GLU D O 1
ATOM 13161 N N . PHE D 1 132 ? 4.707 7.777 15.075 1.00 22.05 138 PHE D N 1
ATOM 13162 C CA . PHE D 1 132 ? 5.896 7.050 14.687 1.00 22.30 138 PHE D CA 1
ATOM 13163 C C . PHE D 1 132 ? 5.829 5.608 15.193 1.00 21.63 138 PHE D C 1
ATOM 13164 O O . PHE D 1 132 ? 6.139 4.671 14.464 1.00 20.93 138 PHE D O 1
ATOM 13172 N N . VAL D 1 133 ? 5.495 5.442 16.470 1.00 21.71 139 VAL D N 1
ATOM 13173 C CA . VAL D 1 133 ? 5.362 4.123 17.059 1.00 22.59 139 VAL D CA 1
ATOM 13174 C C . VAL D 1 133 ? 4.349 3.295 16.270 1.00 20.84 139 VAL D C 1
ATOM 13175 O O . VAL D 1 133 ? 4.574 2.127 15.993 1.00 21.35 139 VAL D O 1
ATOM 13179 N N . LYS D 1 134 ? 3.207 3.871 15.927 1.00 23.59 140 LYS D N 1
ATOM 13180 C CA . LYS D 1 134 ? 2.236 3.102 15.161 1.00 24.83 140 LYS D CA 1
ATOM 13181 C C . LYS D 1 134 ? 2.842 2.589 13.853 1.00 25.76 140 LYS D C 1
ATOM 13182 O O . LYS D 1 134 ? 2.663 1.425 13.475 1.00 25.66 140 LYS D O 1
ATOM 13188 N N . MET D 1 135 ? 3.569 3.468 13.150 1.00 24.17 141 MET D N 1
ATOM 13189 C CA A MET D 1 135 ? 4.166 3.097 11.879 0.61 26.07 141 MET D CA 1
ATOM 13190 C CA B MET D 1 135 ? 4.176 3.113 11.880 0.39 25.41 141 MET D CA 1
ATOM 13191 C C . MET D 1 135 ? 5.170 1.956 12.068 1.00 23.43 141 MET D C 1
ATOM 13192 O O . MET D 1 135 ? 5.118 0.955 11.360 1.00 25.53 141 MET D O 1
ATOM 13201 N N . VAL D 1 136 ? 6.092 2.073 13.033 1.00 23.15 142 VAL D N 1
ATOM 13202 C CA . VAL D 1 136 ? 7.158 1.084 13.128 1.00 21.55 142 VAL D CA 1
ATOM 13203 C C . VAL D 1 136 ? 6.623 -0.244 13.675 1.00 22.07 142 VAL D C 1
ATOM 13204 O O . VAL D 1 136 ? 7.107 -1.310 13.291 1.00 20.85 142 VAL D O 1
ATOM 13208 N N . GLN D 1 137 ? 5.554 -0.186 14.481 1.00 21.06 143 GLN D N 1
ATOM 13209 C CA . GLN D 1 137 ? 4.891 -1.398 14.949 1.00 23.90 143 GLN D CA 1
ATOM 13210 C C . GLN D 1 137 ? 4.168 -2.125 13.815 1.00 23.26 143 GLN D C 1
ATOM 13211 O O . GLN D 1 137 ? 4.278 -3.340 13.689 1.00 23.14 143 GLN D O 1
ATOM 13217 N N . GLN D 1 138 ? 3.434 -1.374 12.978 1.00 22.86 144 GLN D N 1
ATOM 13218 C CA . GLN D 1 138 ? 2.741 -1.956 11.830 1.00 25.51 144 GLN D CA 1
ATOM 13219 C C . GLN D 1 138 ? 3.704 -2.615 10.840 1.00 23.65 144 GLN D C 1
ATOM 13220 O O . GLN D 1 138 ? 3.447 -3.715 10.355 1.00 25.89 144 GLN D O 1
ATOM 13226 N N . GLU D 1 139 ? 4.833 -1.966 10.572 1.00 23.37 145 GLU D N 1
ATOM 13227 C CA . GLU D 1 139 ? 5.779 -2.429 9.566 1.00 23.01 145 GLU D CA 1
ATOM 13228 C C . GLU D 1 139 ? 6.809 -3.419 10.111 1.00 22.99 145 GLU D C 1
ATOM 13229 O O . GLU D 1 139 ? 7.451 -4.112 9.324 1.00 22.50 145 GLU D O 1
ATOM 13235 N N . ASN D 1 140 ? 6.956 -3.468 11.436 1.00 22.04 146 ASN D N 1
ATOM 13236 C CA . ASN D 1 140 ? 7.811 -4.403 12.144 1.00 20.63 146 ASN D CA 1
ATOM 13237 C C . ASN D 1 140 ? 9.281 -4.134 11.830 1.00 20.50 146 ASN D C 1
ATOM 13238 O O . ASN D 1 140 ? 9.949 -5.025 11.321 1.00 21.11 146 ASN D O 1
ATOM 13243 N N . LEU D 1 141 ? 9.747 -2.901 12.116 1.00 19.56 147 LEU D N 1
ATOM 13244 C CA . LEU D 1 141 ? 11.066 -2.419 11.729 1.00 18.84 147 LEU D CA 1
ATOM 13245 C C . LEU D 1 141 ? 12.067 -2.480 12.870 1.00 19.65 147 LEU D C 1
ATOM 13246 O O . LEU D 1 141 ? 11.679 -2.708 14.009 1.00 19.94 147 LEU D O 1
ATOM 13251 N N . VAL D 1 142 ? 13.366 -2.337 12.497 1.00 18.34 148 VAL D N 1
ATOM 13252 C CA . VAL D 1 142 ? 14.478 -2.256 13.415 1.00 17.93 148 VAL D CA 1
ATOM 13253 C C . VAL D 1 142 ? 14.862 -0.789 13.609 1.00 18.47 148 VAL D C 1
ATOM 13254 O O . VAL D 1 142 ? 15.098 -0.050 12.630 1.00 18.25 148 VAL D O 1
ATOM 13258 N N . ILE D 1 143 ? 15.010 -0.412 14.889 1.00 19.22 149 ILE D N 1
ATOM 13259 C CA . ILE D 1 143 ? 15.185 0.983 15.264 1.00 20.41 149 ILE D CA 1
ATOM 13260 C C . ILE D 1 143 ? 16.490 1.095 16.017 1.00 21.10 149 ILE D C 1
ATOM 13261 O O . ILE D 1 143 ? 16.654 0.405 17.029 1.00 21.70 149 ILE D O 1
ATOM 13266 N N . GLY D 1 144 ? 17.395 1.936 15.509 1.00 20.45 150 GLY D N 1
ATOM 13267 C CA . GLY D 1 144 ? 18.604 2.255 16.247 1.00 20.22 150 GLY D CA 1
ATOM 13268 C C . GLY D 1 144 ? 18.367 3.384 17.245 1.00 18.15 150 GLY D C 1
ATOM 13269 O O . GLY D 1 144 ? 17.542 4.276 17.026 1.00 19.48 150 GLY D O 1
ATOM 13270 N N . GLY D 1 145 ? 19.135 3.349 18.343 1.00 17.69 151 GLY D N 1
ATOM 13271 C CA . GLY D 1 145 ? 19.114 4.410 19.332 1.00 16.93 151 GLY D CA 1
ATOM 13272 C C . GLY D 1 145 ? 20.449 5.107 19.360 1.00 17.71 151 GLY D C 1
ATOM 13273 O O . GLY D 1 145 ? 21.406 4.516 19.827 1.00 20.14 151 GLY D O 1
ATOM 13274 N N . ALA D 1 146 ? 20.472 6.315 18.793 1.00 16.80 152 ALA D N 1
ATOM 13275 C CA . ALA D 1 146 ? 21.708 7.038 18.541 1.00 16.70 152 ALA D CA 1
ATOM 13276 C C . ALA D 1 146 ? 21.871 8.224 19.481 1.00 15.66 152 ALA D C 1
ATOM 13277 O O . ALA D 1 146 ? 21.509 9.364 19.170 1.00 16.91 152 ALA D O 1
ATOM 13279 N N . MET D 1 147 ? 22.434 7.931 20.648 1.00 15.68 153 MET D N 1
ATOM 13280 C CA . MET D 1 147 ? 22.634 8.921 21.678 1.00 16.54 153 MET D CA 1
ATOM 13281 C C . MET D 1 147 ? 24.061 9.475 21.698 1.00 16.17 153 MET D C 1
ATOM 13282 O O . MET D 1 147 ? 24.256 10.691 21.678 1.00 17.32 153 MET D O 1
ATOM 13287 N N . THR D 1 148 ? 25.054 8.597 21.753 1.00 16.04 154 THR D N 1
ATOM 13288 C CA . THR D 1 148 ? 26.396 9.024 22.110 1.00 16.47 154 THR D CA 1
ATOM 13289 C C . THR D 1 148 ? 27.094 9.712 20.940 1.00 15.91 154 THR D C 1
ATOM 13290 O O . THR D 1 148 ? 27.415 9.093 19.926 1.00 17.93 154 THR D O 1
ATOM 13294 N N . ASP D 1 149 ? 27.414 10.984 21.150 1.00 15.73 155 ASP D N 1
ATOM 13295 C CA . ASP D 1 149 ? 28.223 11.759 20.237 1.00 16.36 155 ASP D CA 1
ATOM 13296 C C . ASP D 1 149 ? 29.701 11.418 20.441 1.00 15.90 155 ASP D C 1
ATOM 13297 O O . ASP D 1 149 ? 30.067 10.749 21.416 1.00 16.52 155 ASP D O 1
ATOM 13302 N N . PRO D 1 150 ? 30.618 11.876 19.554 1.00 16.49 156 PRO D N 1
ATOM 13303 C CA . PRO D 1 150 ? 32.058 11.671 19.768 1.00 15.26 156 PRO D CA 1
ATOM 13304 C C . PRO D 1 150 ? 32.590 12.408 20.999 1.00 15.55 156 PRO D C 1
ATOM 13305 O O . PRO D 1 150 ? 33.493 11.903 21.636 1.00 16.45 156 PRO D O 1
ATOM 13309 N N . LYS D 1 151 ? 32.073 13.620 21.259 1.00 15.73 157 LYS D N 1
ATOM 13310 C CA . LYS D 1 151 ? 32.215 14.380 22.503 1.00 15.17 157 LYS D CA 1
ATOM 13311 C C . LYS D 1 151 ? 33.472 15.249 22.617 1.00 15.77 157 LYS D C 1
ATOM 13312 O O . LYS D 1 151 ? 33.564 16.052 23.554 1.00 18.19 157 LYS D O 1
ATOM 13318 N N . GLY D 1 152 ? 34.512 15.026 21.806 1.00 15.37 158 GLY D N 1
ATOM 13319 C CA . GLY D 1 152 ? 35.665 15.921 21.873 1.00 15.71 158 GLY D CA 1
ATOM 13320 C C . GLY D 1 152 ? 36.385 15.907 23.220 1.00 15.71 158 GLY D C 1
ATOM 13321 O O . GLY D 1 152 ? 36.805 14.858 23.714 1.00 16.32 158 GLY D O 1
ATOM 13322 N N . ASP D 1 153 ? 36.585 17.107 23.798 1.00 15.47 159 ASP D N 1
ATOM 13323 C CA . ASP D 1 153 ? 37.178 17.236 25.124 1.00 16.29 159 ASP D CA 1
ATOM 13324 C C . ASP D 1 153 ? 36.115 16.843 26.155 1.00 16.35 159 ASP D C 1
ATOM 13325 O O . ASP D 1 153 ? 35.122 17.556 26.333 1.00 16.68 159 ASP D O 1
ATOM 13330 N N . ARG D 1 154 ? 36.359 15.735 26.872 1.00 16.30 160 ARG D N 1
ATOM 13331 C CA . ARG D 1 154 ? 35.399 15.194 27.824 1.00 16.57 160 ARG D CA 1
ATOM 13332 C C . ARG D 1 154 ? 35.114 16.142 29.002 1.00 16.86 160 ARG D C 1
ATOM 13333 O O . ARG D 1 154 ? 34.106 15.971 29.692 1.00 18.04 160 ARG D O 1
ATOM 13341 N N . SER D 1 155 ? 35.979 17.120 29.251 1.00 17.16 161 SER D N 1
ATOM 13342 C CA . SER D 1 155 ? 35.811 18.054 30.352 1.00 18.06 161 SER D CA 1
ATOM 13343 C C . SER D 1 155 ? 34.915 19.248 30.001 1.00 19.89 161 SER D C 1
ATOM 13344 O O . SER D 1 155 ? 34.681 20.091 30.858 1.00 22.63 161 SER D O 1
ATOM 13347 N N . LYS D 1 156 ? 34.433 19.332 28.746 1.00 19.06 162 LYS D N 1
ATOM 13348 C CA . LYS D 1 156 ? 33.669 20.482 28.290 1.00 20.33 162 LYS D CA 1
ATOM 13349 C C . LYS D 1 156 ? 32.334 20.015 27.728 1.00 19.76 162 LYS D C 1
ATOM 13350 O O . LYS D 1 156 ? 32.223 18.952 27.129 1.00 19.44 162 LYS D O 1
ATOM 13356 N N . GLY D 1 157 ? 31.315 20.843 27.926 1.00 20.13 163 GLY D N 1
ATOM 13357 C CA . GLY D 1 157 ? 30.020 20.568 27.357 1.00 21.12 163 GLY D CA 1
ATOM 13358 C C . GLY D 1 157 ? 29.949 21.013 25.899 1.00 21.01 163 GLY D C 1
ATOM 13359 O O . GLY D 1 157 ? 30.913 21.524 25.305 1.00 20.79 163 GLY D O 1
ATOM 13360 N N . PRO D 1 158 ? 28.788 20.817 25.256 1.00 19.72 164 PRO D N 1
ATOM 13361 C CA . PRO D 1 158 ? 28.664 21.069 23.825 1.00 20.09 164 PRO D CA 1
ATOM 13362 C C . PRO D 1 158 ? 29.035 22.475 23.375 1.00 20.11 164 PRO D C 1
ATOM 13363 O O . PRO D 1 158 ? 29.784 22.636 22.402 1.00 22.35 164 PRO D O 1
ATOM 13367 N N . SER D 1 159 ? 28.479 23.471 24.053 1.00 21.59 165 SER D N 1
ATOM 13368 C CA . SER D 1 159 ? 28.724 24.858 23.676 1.00 22.54 165 SER D CA 1
ATOM 13369 C C . SER D 1 159 ? 30.160 25.308 23.977 1.00 21.42 165 SER D C 1
ATOM 13370 O O . SER D 1 159 ? 30.536 26.398 23.559 1.00 24.74 165 SER D O 1
ATOM 13373 N N . GLU D 1 160 ? 30.955 24.495 24.680 1.00 21.13 166 GLU D N 1
ATOM 13374 C CA . GLU D 1 160 ? 32.318 24.872 25.031 1.00 23.02 166 GLU D CA 1
ATOM 13375 C C . GLU D 1 160 ? 33.340 24.149 24.148 1.00 22.20 166 GLU D C 1
ATOM 13376 O O . GLU D 1 160 ? 34.549 24.409 24.251 1.00 24.08 166 GLU D O 1
ATOM 13382 N N . GLN D 1 161 ? 32.896 23.219 23.296 1.00 21.19 167 GLN D N 1
ATOM 13383 C CA . GLN D 1 161 ? 33.839 22.561 22.410 1.00 20.71 167 GLN D CA 1
ATOM 13384 C C . GLN D 1 161 ? 34.348 23.547 21.355 1.00 21.01 167 GLN D C 1
ATOM 13385 O O . GLN D 1 161 ? 33.649 24.477 20.927 1.00 24.14 167 GLN D O 1
ATOM 13391 N N . ASP D 1 162 ? 35.594 23.315 20.939 1.00 22.16 168 ASP D N 1
ATOM 13392 C CA . ASP D 1 162 ? 36.232 24.126 19.918 1.00 22.65 168 ASP D CA 1
ATOM 13393 C C . ASP D 1 162 ? 35.566 23.950 18.559 1.00 22.61 168 ASP D C 1
ATOM 13394 O O . ASP D 1 162 ? 35.559 24.875 17.761 1.00 26.12 168 ASP D O 1
ATOM 13399 N N . ASP D 1 163 ? 35.032 22.750 18.311 1.00 23.50 169 ASP D N 1
ATOM 13400 C CA . ASP D 1 163 ? 34.266 22.443 17.118 1.00 22.58 169 ASP D CA 1
ATOM 13401 C C . ASP D 1 163 ? 32.855 22.100 17.571 1.00 21.30 169 ASP D C 1
ATOM 13402 O O . ASP D 1 163 ? 32.641 21.090 18.242 1.00 22.64 169 ASP D O 1
ATOM 13407 N N . PRO D 1 164 ? 31.861 22.936 17.223 1.00 21.54 170 PRO D N 1
ATOM 13408 C CA . PRO D 1 164 ? 30.508 22.746 17.712 1.00 21.93 170 PRO D CA 1
ATOM 13409 C C . PRO D 1 164 ? 29.849 21.450 17.249 1.00 20.51 170 PRO D C 1
ATOM 13410 O O . PRO D 1 164 ? 28.913 21.011 17.889 1.00 23.00 170 PRO D O 1
ATOM 13414 N N . ASP D 1 165 ? 30.377 20.828 16.193 1.00 21.46 171 ASP D N 1
ATOM 13415 C CA . ASP D 1 165 ? 29.817 19.618 15.624 1.00 20.39 171 ASP D CA 1
ATOM 13416 C C . ASP D 1 165 ? 30.138 18.381 16.453 1.00 17.62 171 ASP D C 1
ATOM 13417 O O . ASP D 1 165 ? 29.649 17.314 16.117 1.00 20.20 171 ASP D O 1
ATOM 13422 N N . LEU D 1 166 ? 30.984 18.476 17.502 1.00 17.83 172 LEU D N 1
ATOM 13423 C CA . LEU D 1 166 ? 31.403 17.298 18.255 1.00 18.04 172 LEU D CA 1
ATOM 13424 C C . LEU D 1 166 ? 30.269 16.691 19.085 1.00 17.70 172 LEU D C 1
ATOM 13425 O O . LEU D 1 166 ? 30.384 15.574 19.580 1.00 18.26 172 LEU D O 1
ATOM 13430 N N . PHE D 1 167 ? 29.211 17.469 19.292 1.00 17.09 173 PHE D N 1
ATOM 13431 C CA . PHE D 1 167 ? 27.896 16.975 19.667 1.00 17.09 173 PHE D CA 1
ATOM 13432 C C . PHE D 1 167 ? 26.935 17.402 18.566 1.00 17.58 173 PHE D C 1
ATOM 13433 O O . PHE D 1 167 ? 27.047 18.507 18.027 1.00 18.43 173 PHE D O 1
ATOM 13441 N N . THR D 1 168 ? 25.909 16.576 18.347 1.00 18.95 174 THR D N 1
ATOM 13442 C CA . THR D 1 168 ? 24.981 16.744 17.236 1.00 19.03 174 THR D CA 1
ATOM 13443 C C . THR D 1 168 ? 24.064 17.935 17.526 1.00 20.14 174 THR D C 1
ATOM 13444 O O . THR D 1 168 ? 23.534 18.066 18.618 1.00 20.35 174 THR D O 1
ATOM 13448 N N . ARG D 1 169 ? 23.884 18.814 16.536 1.00 20.04 175 ARG D N 1
ATOM 13449 C CA . ARG D 1 169 ? 23.130 20.043 16.730 1.00 20.81 175 ARG D CA 1
ATOM 13450 C C . ARG D 1 169 ? 22.318 20.391 15.494 1.00 21.77 175 ARG D C 1
ATOM 13451 O O . ARG D 1 169 ? 22.593 19.942 14.374 1.00 21.39 175 ARG D O 1
ATOM 13459 N N . ILE D 1 170 ? 21.302 21.231 15.768 1.00 21.86 176 ILE D N 1
ATOM 13460 C CA . ILE D 1 170 ? 20.544 21.900 14.733 1.00 21.44 176 ILE D CA 1
ATOM 13461 C C . ILE D 1 170 ? 21.409 23.004 14.131 1.00 22.88 176 ILE D C 1
ATOM 13462 O O . ILE D 1 170 ? 21.899 23.880 14.848 1.00 24.24 176 ILE D O 1
ATOM 13467 N N . VAL D 1 171 ? 21.566 22.972 12.804 1.00 23.12 177 VAL D N 1
ATOM 13468 C CA . VAL D 1 171 ? 22.330 23.992 12.081 1.00 23.95 177 VAL D CA 1
ATOM 13469 C C . VAL D 1 171 ? 21.412 24.916 11.274 1.00 27.75 177 VAL D C 1
ATOM 13470 O O . VAL D 1 171 ? 21.818 26.014 10.918 1.00 30.03 177 VAL D O 1
ATOM 13474 N N . ASP D 1 172 ? 20.206 24.469 10.922 1.00 26.59 178 ASP D N 1
ATOM 13475 C CA . ASP D 1 172 ? 19.289 25.355 10.237 1.00 30.39 178 ASP D CA 1
ATOM 13476 C C . ASP D 1 172 ? 17.877 24.813 10.361 1.00 29.23 178 ASP D C 1
ATOM 13477 O O . ASP D 1 172 ? 17.661 23.682 10.756 1.00 28.34 178 ASP D O 1
ATOM 13482 N N . THR D 1 173 ? 16.905 25.672 10.064 1.00 31.37 179 THR D N 1
ATOM 13483 C CA . THR D 1 173 ? 15.512 25.294 10.149 1.00 35.18 179 THR D CA 1
ATOM 13484 C C . THR D 1 173 ? 14.792 25.920 8.959 1.00 35.30 179 THR D C 1
ATOM 13485 O O . THR D 1 173 ? 15.244 26.942 8.440 1.00 38.67 179 THR D O 1
ATOM 13489 N N . ASP D 1 174 ? 13.680 25.304 8.544 1.00 35.60 180 ASP D N 1
ATOM 13490 C CA . ASP D 1 174 ? 12.806 25.894 7.541 1.00 38.60 180 ASP D CA 1
ATOM 13491 C C . ASP D 1 174 ? 11.358 25.569 7.903 1.00 38.87 180 ASP D C 1
ATOM 13492 O O . ASP D 1 174 ? 11.077 25.069 8.997 1.00 40.26 180 ASP D O 1
ATOM 13497 N N . GLU D 1 175 ? 10.444 25.887 6.984 1.00 40.15 181 GLU D N 1
ATOM 13498 C CA . GLU D 1 175 ? 9.023 25.649 7.202 1.00 40.24 181 GLU D CA 1
ATOM 13499 C C . GLU D 1 175 ? 8.722 24.151 7.310 1.00 38.03 181 GLU D C 1
ATOM 13500 O O . GLU D 1 175 ? 7.660 23.785 7.799 1.00 39.19 181 GLU D O 1
ATOM 13506 N N . LYS D 1 176 ? 9.610 23.275 6.832 1.00 35.13 182 LYS D N 1
ATOM 13507 C CA . LYS D 1 176 ? 9.260 21.864 6.754 1.00 36.14 182 LYS D CA 1
ATOM 13508 C C . LYS D 1 176 ? 10.032 21.012 7.779 1.00 30.07 182 LYS D C 1
ATOM 13509 O O . LYS D 1 176 ? 9.649 19.870 8.042 1.00 31.27 182 LYS D O 1
ATOM 13515 N N . GLY D 1 177 ? 11.109 21.544 8.378 1.00 29.29 183 GLY D N 1
ATOM 13516 C CA . GLY D 1 177 ? 11.814 20.804 9.413 1.00 27.24 183 GLY D CA 1
ATOM 13517 C C . GLY D 1 177 ? 13.155 21.425 9.771 1.00 26.25 183 GLY D C 1
ATOM 13518 O O . GLY D 1 177 ? 13.370 22.626 9.586 1.00 27.00 183 GLY D O 1
ATOM 13519 N N . VAL D 1 178 ? 14.024 20.574 10.319 1.00 23.99 184 VAL D N 1
ATOM 13520 C CA . VAL D 1 178 ? 15.297 21.022 10.837 1.00 23.62 184 VAL D CA 1
ATOM 13521 C C . VAL D 1 178 ? 16.382 20.305 10.051 1.00 23.33 184 VAL D C 1
ATOM 13522 O O . VAL D 1 178 ? 16.167 19.269 9.444 1.00 24.00 184 VAL D O 1
ATOM 13526 N N . TYR D 1 179 ? 17.572 20.874 10.108 1.00 23.23 185 TYR D N 1
ATOM 13527 C CA . TYR D 1 179 ? 18.742 20.238 9.541 1.00 22.43 185 TYR D CA 1
ATOM 13528 C C . TYR D 1 179 ? 19.756 20.080 10.658 1.00 22.23 185 TYR D C 1
ATOM 13529 O O . TYR D 1 179 ? 19.991 21.043 11.401 1.00 22.91 185 TYR D O 1
ATOM 13538 N N . VAL D 1 180 ? 20.362 18.883 10.717 1.00 21.82 186 VAL D N 1
ATOM 13539 C CA . VAL D 1 180 ? 21.257 18.547 11.818 1.00 21.20 186 VAL D CA 1
ATOM 13540 C C . VAL D 1 180 ? 22.613 18.162 11.252 1.00 19.51 186 VAL D C 1
ATOM 13541 O O . VAL D 1 180 ? 22.687 17.568 10.190 1.00 21.14 186 VAL D O 1
ATOM 13545 N N . SER D 1 181 ? 23.659 18.523 11.989 1.00 19.27 187 SER D N 1
ATOM 13546 C CA . SER D 1 181 ? 25.019 18.143 11.676 1.00 18.59 187 SER D CA 1
ATOM 13547 C C . SER D 1 181 ? 25.665 17.635 12.964 1.00 18.81 187 SER D C 1
ATOM 13548 O O . SER D 1 181 ? 25.343 18.086 14.057 1.00 19.39 187 SER D O 1
ATOM 13551 N N . GLY D 1 182 ? 26.633 16.751 12.803 1.00 18.35 188 GLY D N 1
ATOM 13552 C CA . GLY D 1 182 ? 27.294 16.137 13.931 1.00 18.74 188 GLY D CA 1
ATOM 13553 C C . GLY D 1 182 ? 27.641 14.701 13.596 1.00 16.29 188 GLY D C 1
ATOM 13554 O O . GLY D 1 182 ? 27.794 14.336 12.442 1.00 17.64 188 GLY D O 1
ATOM 13555 N N . ALA D 1 183 ? 27.818 13.922 14.664 1.00 16.41 189 ALA D N 1
ATOM 13556 C CA . ALA D 1 183 ? 28.056 12.510 14.517 1.00 16.47 189 ALA D CA 1
ATOM 13557 C C . ALA D 1 183 ? 27.526 11.775 15.748 1.00 16.65 189 ALA D C 1
ATOM 13558 O O . ALA D 1 183 ? 27.359 12.363 16.822 1.00 16.95 189 ALA D O 1
ATOM 13560 N N . LYS D 1 184 ? 27.335 10.476 15.571 1.00 16.08 190 LYS D N 1
ATOM 13561 C CA . LYS D 1 184 ? 27.028 9.560 16.650 1.00 14.87 190 LYS D CA 1
ATOM 13562 C C . LYS D 1 184 ? 27.975 8.373 16.557 1.00 13.86 190 LYS D C 1
ATOM 13563 O O . LYS D 1 184 ? 28.121 7.786 15.505 1.00 15.00 190 LYS D O 1
ATOM 13569 N N . ALA D 1 185 ? 28.671 8.076 17.669 1.00 15.50 191 ALA D N 1
ATOM 13570 C CA . ALA D 1 185 ? 29.731 7.084 17.668 1.00 15.24 191 ALA D CA 1
ATOM 13571 C C . ALA D 1 185 ? 29.242 5.770 18.270 1.00 14.46 191 ALA D C 1
ATOM 13572 O O . ALA D 1 185 ? 28.305 5.747 19.059 1.00 15.29 191 ALA D O 1
ATOM 13574 N N . HIS D 1 186 ? 29.932 4.673 17.922 1.00 15.06 192 HIS D N 1
ATOM 13575 C CA . HIS D 1 186 ? 29.707 3.378 18.548 1.00 14.82 192 HIS D CA 1
ATOM 13576 C C . HIS D 1 186 ? 28.302 2.830 18.328 1.00 15.11 192 HIS D C 1
ATOM 13577 O O . HIS D 1 186 ? 27.757 2.190 19.219 1.00 19.75 192 HIS D O 1
ATOM 13584 N N . GLN D 1 187 ? 27.700 3.079 17.166 1.00 14.82 193 GLN D N 1
ATOM 13585 C CA . GLN D 1 187 ? 26.268 2.882 17.021 1.00 14.52 193 GLN D CA 1
ATOM 13586 C C . GLN D 1 187 ? 25.939 1.445 16.626 1.00 15.42 193 GLN D C 1
ATOM 13587 O O . GLN D 1 187 ? 26.247 0.998 15.510 1.00 16.47 193 GLN D O 1
ATOM 13593 N N . THR D 1 188 ? 25.320 0.744 17.576 1.00 14.96 194 THR D N 1
ATOM 13594 C CA . THR D 1 188 ? 25.027 -0.669 17.461 1.00 16.07 194 THR D CA 1
ATOM 13595 C C . THR D 1 188 ? 23.982 -0.882 16.377 1.00 15.63 194 THR D C 1
ATOM 13596 O O . THR D 1 188 ? 22.874 -0.356 16.468 1.00 17.65 194 THR D O 1
ATOM 13600 N N . GLY D 1 189 ? 24.315 -1.739 15.412 1.00 16.73 195 GLY D N 1
ATOM 13601 C CA . GLY D 1 189 ? 23.355 -2.233 14.431 1.00 15.57 195 GLY D CA 1
ATOM 13602 C C . GLY D 1 189 ? 22.817 -1.137 13.505 1.00 16.72 195 GLY D C 1
ATOM 13603 O O . GLY D 1 189 ? 21.817 -1.343 12.846 1.00 17.19 195 GLY D O 1
ATOM 13604 N N . CYS D 1 190 ? 23.451 0.038 13.442 1.00 15.98 196 CYS D N 1
ATOM 13605 C CA . CYS D 1 190 ? 22.835 1.135 12.698 1.00 16.51 196 CYS D CA 1
ATOM 13606 C C . CYS D 1 190 ? 22.635 0.832 11.206 1.00 16.06 196 CYS D C 1
ATOM 13607 O O . CYS D 1 190 ? 21.607 1.150 10.593 1.00 19.04 196 CYS D O 1
ATOM 13610 N N . ILE D 1 191 ? 23.634 0.211 10.589 1.00 15.10 197 ILE D N 1
ATOM 13611 C CA . ILE D 1 191 ? 23.551 -0.120 9.171 1.00 16.82 197 ILE D CA 1
ATOM 13612 C C . ILE D 1 191 ? 22.510 -1.223 8.922 1.00 17.02 197 ILE D C 1
ATOM 13613 O O . ILE D 1 191 ? 22.033 -1.373 7.807 1.00 19.89 197 ILE D O 1
ATOM 13618 N N . ASN D 1 192 ? 22.183 -1.986 9.967 1.00 15.98 198 ASN D N 1
ATOM 13619 C CA . ASN D 1 192 ? 21.203 -3.068 9.943 1.00 15.93 198 ASN D CA 1
ATOM 13620 C C . ASN D 1 192 ? 19.817 -2.565 10.338 1.00 15.40 198 ASN D C 1
ATOM 13621 O O . ASN D 1 192 ? 18.913 -3.390 10.472 1.00 17.73 198 ASN D O 1
ATOM 13626 N N A SER D 1 193 ? 19.656 -1.253 10.563 0.37 15.79 199 SER D N 1
ATOM 13627 N N B SER D 1 193 ? 19.664 -1.242 10.565 0.63 15.10 199 SER D N 1
ATOM 13628 C CA A SER D 1 193 ? 18.375 -0.723 10.998 0.37 16.50 199 SER D CA 1
ATOM 13629 C CA B SER D 1 193 ? 18.409 -0.664 11.034 0.63 15.89 199 SER D CA 1
ATOM 13630 C C A SER D 1 193 ? 17.582 -0.249 9.788 0.37 16.65 199 SER D C 1
ATOM 13631 C C B SER D 1 193 ? 17.653 -0.035 9.864 0.63 15.89 199 SER D C 1
ATOM 13632 O O A SER D 1 193 ? 18.052 -0.306 8.654 0.37 17.44 199 SER D O 1
ATOM 13633 O O B SER D 1 193 ? 18.241 0.342 8.849 0.63 15.42 199 SER D O 1
ATOM 13638 N N . HIS D 1 194 ? 16.346 0.173 10.059 1.00 16.75 200 HIS D N 1
ATOM 13639 C CA . HIS D 1 194 ? 15.494 0.895 9.135 1.00 17.94 200 HIS D CA 1
ATOM 13640 C C . HIS D 1 194 ? 15.363 2.376 9.524 1.00 18.40 200 HIS D C 1
ATOM 13641 O O . HIS D 1 194 ? 15.314 3.254 8.659 1.00 19.49 200 HIS D O 1
ATOM 13648 N N . TRP D 1 195 ? 15.292 2.660 10.821 1.00 19.10 201 TRP D N 1
ATOM 13649 C CA . TRP D 1 195 ? 15.216 4.022 11.345 1.00 19.07 201 TRP D CA 1
ATOM 13650 C C . TRP D 1 195 ? 16.218 4.142 12.477 1.00 19.28 201 TRP D C 1
ATOM 13651 O O . TRP D 1 195 ? 16.481 3.152 13.149 1.00 19.66 201 TRP D O 1
ATOM 13662 N N . ILE D 1 196 ? 16.743 5.351 12.658 1.00 18.69 202 ILE D N 1
ATOM 13663 C CA . ILE D 1 196 ? 17.650 5.684 13.734 1.00 19.06 202 ILE D CA 1
ATOM 13664 C C . ILE D 1 196 ? 17.072 6.906 14.450 1.00 18.13 202 ILE D C 1
ATOM 13665 O O . ILE D 1 196 ? 16.722 7.886 13.804 1.00 19.16 202 ILE D O 1
ATOM 13670 N N . ILE D 1 197 ? 16.988 6.838 15.795 1.00 17.79 203 ILE D N 1
ATOM 13671 C CA . ILE D 1 197 ? 16.538 7.960 16.601 1.00 19.34 203 ILE D CA 1
ATOM 13672 C C . ILE D 1 197 ? 17.747 8.636 17.236 1.00 17.77 203 ILE D C 1
ATOM 13673 O O . ILE D 1 197 ? 18.425 8.049 18.065 1.00 19.63 203 ILE D O 1
ATOM 13678 N N . LEU D 1 198 ? 17.991 9.882 16.808 1.00 17.94 204 LEU D N 1
ATOM 13679 C CA . LEU D 1 198 ? 19.034 10.724 17.361 1.00 17.92 204 LEU D CA 1
ATOM 13680 C C . LEU D 1 198 ? 18.525 11.324 18.660 1.00 18.58 204 LEU D C 1
ATOM 13681 O O . LEU D 1 198 ? 17.407 11.842 18.678 1.00 19.89 204 LEU D O 1
ATOM 13686 N N . MET D 1 199 ? 19.343 11.279 19.712 1.00 18.54 205 MET D N 1
ATOM 13687 C CA . MET D 1 199 ? 18.978 11.802 21.021 1.00 19.02 205 MET D CA 1
ATOM 13688 C C . MET D 1 199 ? 20.164 12.488 21.662 1.00 17.90 205 MET D C 1
ATOM 13689 O O . MET D 1 199 ? 21.278 12.039 21.474 1.00 16.23 205 MET D O 1
ATOM 13694 N N . PRO D 1 200 ? 19.980 13.571 22.436 1.00 17.54 206 PRO D N 1
ATOM 13695 C CA . PRO D 1 200 ? 21.105 14.145 23.169 1.00 19.58 206 PRO D CA 1
ATOM 13696 C C . PRO D 1 200 ? 21.697 13.212 24.215 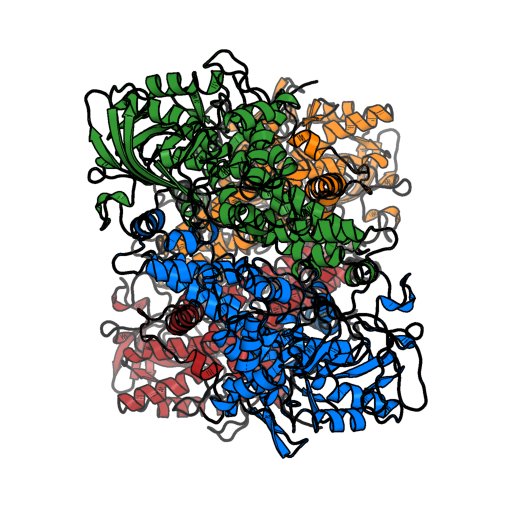1.00 17.80 206 PRO D C 1
ATOM 13697 O O . PRO D 1 200 ? 20.984 12.386 24.761 1.00 18.50 206 PRO D O 1
ATOM 13701 N N . THR D 1 201 ? 23.009 13.351 24.481 1.00 18.20 207 THR D N 1
ATOM 13702 C CA . THR D 1 201 ? 23.706 12.381 25.319 1.00 18.98 207 THR D CA 1
ATOM 13703 C C . THR D 1 201 ? 24.029 12.874 26.726 1.00 17.61 207 THR D C 1
ATOM 13704 O O . THR D 1 201 ? 24.550 12.074 27.499 1.00 18.71 207 THR D O 1
ATOM 13708 N N . ILE D 1 202 ? 23.732 14.140 27.049 1.00 19.12 208 ILE D N 1
ATOM 13709 C CA . ILE D 1 202 ? 24.214 14.813 28.248 1.00 20.39 208 ILE D CA 1
ATOM 13710 C C . ILE D 1 202 ? 23.126 15.795 28.677 1.00 22.33 208 ILE D C 1
ATOM 13711 O O . ILE D 1 202 ? 22.318 16.243 27.850 1.00 21.81 208 ILE D O 1
ATOM 13716 N N . ARG D 1 203 ? 23.103 16.100 29.980 1.00 23.09 209 ARG D N 1
ATOM 13717 C CA . ARG D 1 203 ? 22.394 17.269 30.486 1.00 23.29 209 ARG D CA 1
ATOM 13718 C C . ARG D 1 203 ? 22.802 18.493 29.659 1.00 22.43 209 ARG D C 1
ATOM 13719 O O . ARG D 1 203 ? 23.979 18.701 29.349 1.00 24.04 209 ARG D O 1
ATOM 13727 N N . LEU D 1 204 ? 21.818 19.312 29.316 1.00 22.32 210 LEU D N 1
ATOM 13728 C CA . LEU D 1 204 ? 22.073 20.510 28.536 1.00 22.66 210 LEU D CA 1
ATOM 13729 C C . LEU D 1 204 ? 21.675 21.753 29.321 1.00 23.29 210 LEU D C 1
ATOM 13730 O O . LEU D 1 204 ? 20.646 21.766 29.988 1.00 25.13 210 LEU D O 1
ATOM 13735 N N . THR D 1 205 ? 22.482 22.804 29.191 1.00 25.22 211 THR D N 1
ATOM 13736 C CA . THR D 1 205 ? 22.185 24.103 29.755 1.00 27.04 211 THR D CA 1
ATOM 13737 C C . THR D 1 205 ? 21.537 24.990 28.687 1.00 28.01 211 THR D C 1
ATOM 13738 O O . THR D 1 205 ? 21.428 24.629 27.514 1.00 25.38 211 THR D O 1
ATOM 13742 N N . GLU D 1 206 ? 21.120 26.193 29.083 1.00 29.04 212 GLU D N 1
ATOM 13743 C CA . GLU D 1 206 ? 20.486 27.095 28.134 1.00 32.28 212 GLU D CA 1
ATOM 13744 C C . GLU D 1 206 ? 21.439 27.425 26.977 1.00 31.72 212 GLU D C 1
ATOM 13745 O O . GLU D 1 206 ? 21.004 27.598 25.838 1.00 31.99 212 GLU D O 1
ATOM 13751 N N A SER D 1 207 ? 22.750 27.470 27.251 0.48 30.08 213 SER D N 1
ATOM 13752 N N B SER D 1 207 ? 22.746 27.492 27.265 0.52 30.37 213 SER D N 1
ATOM 13753 C CA A SER D 1 207 ? 23.731 27.768 26.218 0.48 28.86 213 SER D CA 1
ATOM 13754 C CA B SER D 1 207 ? 23.742 27.751 26.237 0.52 29.49 213 SER D CA 1
ATOM 13755 C C A SER D 1 207 ? 23.852 26.627 25.202 0.48 26.31 213 SER D C 1
ATOM 13756 C C B SER D 1 207 ? 23.741 26.662 25.161 0.52 26.46 213 SER D C 1
ATOM 13757 O O A SER D 1 207 ? 24.480 26.812 24.158 0.48 26.56 213 SER D O 1
ATOM 13758 O O B SER D 1 207 ? 24.141 26.935 24.029 0.52 28.25 213 SER D O 1
ATOM 13763 N N . ASP D 1 208 ? 23.289 25.450 25.523 1.00 24.71 214 ASP D N 1
ATOM 13764 C CA . ASP D 1 208 ? 23.365 24.271 24.671 1.00 23.71 214 ASP D CA 1
ATOM 13765 C C . ASP D 1 208 ? 22.032 24.000 23.959 1.00 23.45 214 ASP D C 1
ATOM 13766 O O . ASP D 1 208 ? 21.814 22.903 23.483 1.00 22.92 214 ASP D O 1
ATOM 13771 N N . LYS D 1 209 ? 21.165 25.007 23.819 1.00 23.27 215 LYS D N 1
ATOM 13772 C CA . LYS D 1 209 ? 19.826 24.824 23.273 1.00 23.76 215 LYS D CA 1
ATOM 13773 C C . LYS D 1 209 ? 19.828 24.257 21.848 1.00 23.42 215 LYS D C 1
ATOM 13774 O O . LYS D 1 209 ? 18.958 23.449 21.491 1.00 23.93 215 LYS D O 1
ATOM 13780 N N . ASP D 1 210 ? 20.841 24.612 21.031 1.00 23.25 216 ASP D N 1
ATOM 13781 C CA . ASP D 1 210 ? 20.895 24.106 19.669 1.00 24.17 216 ASP D CA 1
ATOM 13782 C C . ASP D 1 210 ? 21.140 22.591 19.619 1.00 20.31 216 ASP D C 1
ATOM 13783 O O . ASP D 1 210 ? 20.935 21.973 18.586 1.00 21.02 216 ASP D O 1
ATOM 13788 N N . TRP D 1 211 ? 21.623 22.002 20.719 1.00 20.65 217 TRP D N 1
ATOM 13789 C CA . TRP D 1 211 ? 21.909 20.582 20.783 1.00 19.89 217 TRP D CA 1
ATOM 13790 C C . TRP D 1 211 ? 20.732 19.801 21.377 1.00 19.04 217 TRP D C 1
ATOM 13791 O O . TRP D 1 211 ? 20.799 18.588 21.471 1.00 19.56 217 TRP D O 1
ATOM 13802 N N . ALA D 1 212 ? 19.637 20.487 21.724 1.00 19.35 218 ALA D N 1
ATOM 13803 C CA . ALA D 1 212 ? 18.447 19.838 22.265 1.00 20.39 218 ALA D CA 1
ATOM 13804 C C . ALA D 1 212 ? 17.546 19.371 21.137 1.00 20.47 218 ALA D C 1
ATOM 13805 O O . ALA D 1 212 ? 16.522 19.985 20.848 1.00 22.92 218 ALA D O 1
ATOM 13807 N N . ILE D 1 213 ? 17.970 18.309 20.468 1.00 21.00 219 ILE D N 1
ATOM 13808 C CA . ILE D 1 213 ? 17.288 17.782 19.301 1.00 20.99 219 ILE D CA 1
ATOM 13809 C C . ILE D 1 213 ? 17.160 16.270 19.431 1.00 19.59 219 ILE D C 1
ATOM 13810 O O . ILE D 1 213 ? 18.130 15.538 19.649 1.00 19.65 219 ILE D O 1
ATOM 13815 N N . VAL D 1 214 ? 15.920 15.830 19.247 1.00 18.51 220 VAL D N 1
ATOM 13816 C CA . VAL D 1 214 ? 15.594 14.434 19.080 1.00 18.61 220 VAL D CA 1
ATOM 13817 C C . VAL D 1 214 ? 14.841 14.320 17.768 1.00 18.86 220 VAL D C 1
ATOM 13818 O O . VAL D 1 214 ? 13.852 15.020 17.543 1.00 21.16 220 VAL D O 1
ATOM 13822 N N . GLY D 1 215 ? 15.232 13.344 16.976 1.00 20.48 221 GLY D N 1
ATOM 13823 C CA . GLY D 1 215 ? 14.535 13.105 15.729 1.00 23.04 221 GLY D CA 1
ATOM 13824 C C . GLY D 1 215 ? 14.901 11.769 15.107 1.00 22.44 221 GLY D C 1
ATOM 13825 O O . GLY D 1 215 ? 16.012 11.256 15.294 1.00 21.92 221 GLY D O 1
ATOM 13826 N N . ALA D 1 216 ? 13.910 11.221 14.397 1.00 21.52 222 ALA D N 1
ATOM 13827 C CA . ALA D 1 216 ? 14.047 9.944 13.723 1.00 20.72 222 ALA D CA 1
ATOM 13828 C C . ALA D 1 216 ? 14.387 10.160 12.250 1.00 21.24 222 ALA D C 1
ATOM 13829 O O . ALA D 1 216 ? 13.724 10.952 11.581 1.00 23.15 222 ALA D O 1
ATOM 13831 N N . ILE D 1 217 ? 15.431 9.450 11.787 1.00 20.10 223 ILE D N 1
ATOM 13832 C CA . ILE D 1 217 ? 15.851 9.516 10.403 1.00 20.32 223 ILE D CA 1
ATOM 13833 C C . ILE D 1 217 ? 15.847 8.104 9.832 1.00 18.82 223 ILE D C 1
ATOM 13834 O O . ILE D 1 217 ? 16.175 7.135 10.523 1.00 18.87 223 ILE D O 1
ATOM 13839 N N . PRO D 1 218 ? 15.500 7.933 8.551 1.00 20.83 224 PRO D N 1
ATOM 13840 C CA . PRO D 1 218 ? 15.635 6.630 7.928 1.00 20.98 224 PRO D CA 1
ATOM 13841 C C . PRO D 1 218 ? 17.100 6.320 7.709 1.00 19.96 224 PRO D C 1
ATOM 13842 O O . PRO D 1 218 ? 17.900 7.240 7.530 1.00 19.61 224 PRO D O 1
ATOM 13846 N N . ALA D 1 219 ? 17.450 5.040 7.721 1.00 19.27 225 ALA D N 1
ATOM 13847 C CA . ALA D 1 219 ? 18.851 4.670 7.603 1.00 20.33 225 ALA D CA 1
ATOM 13848 C C . ALA D 1 219 ? 19.468 5.192 6.307 1.00 20.51 225 ALA D C 1
ATOM 13849 O O . ALA D 1 219 ? 20.673 5.401 6.258 1.00 21.33 225 ALA D O 1
ATOM 13851 N N . ASP D 1 220 ? 18.659 5.357 5.260 1.00 20.87 226 ASP D N 1
ATOM 13852 C CA . ASP D 1 220 ? 19.119 5.826 3.953 1.00 24.01 226 ASP D CA 1
ATOM 13853 C C . ASP D 1 220 ? 18.937 7.327 3.727 1.00 24.30 226 ASP D C 1
ATOM 13854 O O . ASP D 1 220 ? 18.973 7.760 2.577 1.00 24.87 226 ASP D O 1
ATOM 13859 N N . ALA D 1 221 ? 18.805 8.117 4.808 1.00 23.10 227 ALA D N 1
ATOM 13860 C CA . ALA D 1 221 ? 18.724 9.569 4.697 1.00 22.75 227 ALA D CA 1
ATOM 13861 C C . ALA D 1 221 ? 19.937 10.152 3.960 1.00 22.52 227 ALA D C 1
ATOM 13862 O O . ALA D 1 221 ? 21.057 9.715 4.183 1.00 21.77 227 ALA D O 1
ATOM 13864 N N . LYS D 1 222 ? 19.689 11.211 3.168 1.00 21.91 228 LYS D N 1
ATOM 13865 C CA . LYS D 1 222 ? 20.748 11.971 2.526 1.00 22.17 228 LYS D CA 1
ATOM 13866 C C . LYS D 1 222 ? 21.559 12.735 3.558 1.00 21.64 228 LYS D C 1
ATOM 13867 O O . LYS D 1 222 ? 21.008 13.264 4.504 1.00 24.58 228 LYS D O 1
ATOM 13873 N N . GLY D 1 223 ? 22.877 12.769 3.343 1.00 20.55 229 GLY D N 1
ATOM 13874 C CA . GLY D 1 223 ? 23.791 13.486 4.203 1.00 21.60 229 GLY D CA 1
ATOM 13875 C C . GLY D 1 223 ? 24.404 12.623 5.303 1.00 19.27 229 GLY D C 1
ATOM 13876 O O . GLY D 1 223 ? 25.185 13.133 6.108 1.00 20.37 229 GLY D O 1
ATOM 13877 N N . VAL D 1 224 ? 24.112 11.324 5.304 1.00 19.95 230 VAL D N 1
ATOM 13878 C CA . VAL D 1 224 ? 24.649 10.412 6.298 1.00 19.52 230 VAL D CA 1
ATOM 13879 C C . VAL D 1 224 ? 25.797 9.626 5.682 1.00 17.56 230 VAL D C 1
ATOM 13880 O O . VAL D 1 224 ? 25.700 9.125 4.557 1.00 19.41 230 VAL D O 1
ATOM 13884 N N . THR D 1 225 ? 26.906 9.525 6.421 1.00 17.97 231 THR D N 1
ATOM 13885 C CA . THR D 1 225 ? 27.990 8.618 6.071 1.00 17.10 231 THR D CA 1
ATOM 13886 C C . THR D 1 225 ? 28.219 7.696 7.261 1.00 16.87 231 THR D C 1
ATOM 13887 O O . THR D 1 225 ? 28.288 8.179 8.394 1.00 18.81 231 THR D O 1
ATOM 13891 N N . TYR D 1 226 ? 28.378 6.390 6.992 1.00 15.67 232 TYR D N 1
ATOM 13892 C CA . TYR D 1 226 ? 28.711 5.414 8.026 1.00 15.20 232 TYR D CA 1
ATOM 13893 C C . TYR D 1 226 ? 30.165 4.984 7.858 1.00 14.92 232 TYR D C 1
ATOM 13894 O O . TYR D 1 226 ? 30.585 4.653 6.762 1.00 16.04 232 TYR D O 1
ATOM 13903 N N . ILE D 1 227 ? 30.915 4.970 8.949 1.00 14.21 233 ILE D N 1
ATOM 13904 C CA . ILE D 1 227 ? 32.283 4.508 8.924 1.00 14.23 233 ILE D CA 1
ATOM 13905 C C . ILE D 1 227 ? 32.389 3.364 9.931 1.00 13.46 233 ILE D C 1
ATOM 13906 O O . ILE D 1 227 ? 32.253 3.547 11.130 1.00 14.58 233 ILE D O 1
ATOM 13911 N N . TYR D 1 228 ? 32.550 2.167 9.399 1.00 14.28 234 TYR D N 1
ATOM 13912 C CA . TYR D 1 228 ? 32.459 0.935 10.170 1.00 14.29 234 TYR D CA 1
ATOM 13913 C C . TYR D 1 228 ? 33.574 0.840 11.199 1.00 14.99 234 TYR D C 1
ATOM 13914 O O . TYR D 1 228 ? 34.740 1.176 10.938 1.00 16.54 234 TYR D O 1
ATOM 13923 N N . GLY D 1 229 ? 33.245 0.281 12.354 1.00 14.83 235 GLY D N 1
ATOM 13924 C CA . GLY D 1 229 ? 34.239 0.030 13.384 1.00 16.32 235 GLY D CA 1
ATOM 13925 C C . GLY D 1 229 ? 34.935 -1.317 13.169 1.00 15.97 235 GLY D C 1
ATOM 13926 O O . GLY D 1 229 ? 34.321 -2.328 12.849 1.00 18.99 235 GLY D O 1
ATOM 13927 N N . ARG D 1 230 ? 36.241 -1.353 13.414 1.00 14.83 236 ARG D N 1
ATOM 13928 C CA . ARG D 1 230 ? 36.925 -2.635 13.460 1.00 14.97 236 ARG D CA 1
ATOM 13929 C C . ARG D 1 230 ? 36.573 -3.372 14.752 1.00 16.61 236 ARG D C 1
ATOM 13930 O O . ARG D 1 230 ? 36.062 -2.795 15.715 1.00 18.70 236 ARG D O 1
ATOM 13938 N N . GLN D 1 231 ? 36.809 -4.671 14.752 1.00 15.24 237 GLN D N 1
ATOM 13939 C CA . GLN D 1 231 ? 36.676 -5.504 15.931 1.00 15.03 237 GLN D CA 1
ATOM 13940 C C . GLN D 1 231 ? 37.903 -6.414 16.004 1.00 13.62 237 GLN D C 1
ATOM 13941 O O . GLN D 1 231 ? 38.475 -6.760 14.969 1.00 14.59 237 GLN D O 1
ATOM 13947 N N . SER D 1 232 ? 38.256 -6.814 17.230 1.00 13.68 238 SER D N 1
ATOM 13948 C CA . SER D 1 232 ? 39.252 -7.836 17.427 1.00 13.51 238 SER D CA 1
ATOM 13949 C C . SER D 1 232 ? 38.904 -9.070 16.597 1.00 12.38 238 SER D C 1
ATOM 13950 O O . SER D 1 232 ? 37.772 -9.548 16.650 1.00 13.78 238 SER D O 1
ATOM 13953 N N . CYS D 1 233 ? 39.840 -9.546 15.788 1.00 13.08 239 CYS D N 1
ATOM 13954 C CA . CYS D 1 233 ? 39.625 -10.726 14.959 1.00 13.72 239 CYS D CA 1
ATOM 13955 C C . CYS D 1 233 ? 38.592 -10.527 13.851 1.00 13.09 239 CYS D C 1
ATOM 13956 O O . CYS D 1 233 ? 38.176 -11.518 13.256 1.00 15.54 239 CYS D O 1
ATOM 13959 N N . ASP D 1 234 ? 38.265 -9.275 13.498 1.00 13.39 240 ASP D N 1
ATOM 13960 C CA . ASP D 1 234 ? 37.224 -8.967 12.519 1.00 14.27 240 ASP D CA 1
ATOM 13961 C C . ASP D 1 234 ? 37.424 -9.726 11.206 1.00 15.63 240 ASP D C 1
ATOM 13962 O O . ASP D 1 234 ? 36.482 -10.324 10.675 1.00 16.46 240 ASP D O 1
ATOM 13967 N N . THR D 1 235 ? 38.659 -9.721 10.683 1.00 14.48 241 THR D N 1
ATOM 13968 C CA . THR D 1 235 ? 38.871 -10.212 9.335 1.00 15.68 241 THR D CA 1
ATOM 13969 C C . THR D 1 235 ? 38.864 -11.731 9.264 1.00 14.56 241 THR D C 1
ATOM 13970 O O . THR D 1 235 ? 38.847 -12.275 8.161 1.00 15.89 241 THR D O 1
ATOM 13974 N N . ARG D 1 236 ? 38.818 -12.447 10.387 1.00 13.99 242 ARG D N 1
ATOM 13975 C CA . ARG D 1 236 ? 38.663 -13.878 10.259 1.00 14.98 242 ARG D CA 1
ATOM 13976 C C . ARG D 1 236 ? 37.377 -14.223 9.488 1.00 15.13 242 ARG D C 1
ATOM 13977 O O . ARG D 1 236 ? 37.300 -15.273 8.823 1.00 16.51 242 ARG D O 1
ATOM 13985 N N A SER D 1 237 ? 36.359 -13.381 9.633 0.56 15.59 243 SER D N 1
ATOM 13986 N N B SER D 1 237 ? 36.368 -13.361 9.629 0.44 15.85 243 SER D N 1
ATOM 13987 C CA A SER D 1 237 ? 35.088 -13.608 8.965 0.56 17.30 243 SER D CA 1
ATOM 13988 C CA B SER D 1 237 ? 35.082 -13.554 8.979 0.44 17.43 243 SER D CA 1
ATOM 13989 C C A SER D 1 237 ? 35.262 -13.588 7.444 0.56 17.37 243 SER D C 1
ATOM 13990 C C B SER D 1 237 ? 35.226 -13.524 7.455 0.44 17.60 243 SER D C 1
ATOM 13991 O O A SER D 1 237 ? 34.470 -14.181 6.740 0.56 17.75 243 SER D O 1
ATOM 13992 O O B SER D 1 237 ? 34.387 -14.062 6.758 0.44 18.15 243 SER D O 1
ATOM 13997 N N . MET D 1 238 ? 36.288 -12.879 6.955 1.00 17.89 244 MET D N 1
ATOM 13998 C CA . MET D 1 238 ? 36.541 -12.706 5.536 1.00 19.65 244 MET D CA 1
ATOM 13999 C C . MET D 1 238 ? 37.418 -13.827 4.961 1.00 20.62 244 MET D C 1
ATOM 14000 O O . MET D 1 238 ? 37.557 -13.936 3.754 1.00 24.74 244 MET D O 1
ATOM 14005 N N . GLU D 1 239 ? 38.026 -14.621 5.836 1.00 18.65 245 GLU D N 1
ATOM 14006 C CA . GLU D 1 239 ? 38.823 -15.780 5.474 1.00 19.39 245 GLU D CA 1
ATOM 14007 C C . GLU D 1 239 ? 37.907 -16.965 5.186 1.00 18.89 245 GLU D C 1
ATOM 14008 O O . GLU D 1 239 ? 36.864 -17.139 5.820 1.00 21.07 245 GLU D O 1
ATOM 14014 N N . GLU D 1 240 ? 38.323 -17.787 4.243 1.00 20.83 246 GLU D N 1
ATOM 14015 C CA . GLU D 1 240 ? 37.644 -19.046 3.983 1.00 22.88 246 GLU D CA 1
ATOM 14016 C C . GLU D 1 240 ? 37.791 -19.920 5.217 1.00 20.62 246 GLU D C 1
ATOM 14017 O O . GLU D 1 240 ? 38.790 -19.860 5.930 1.00 23.73 246 GLU D O 1
ATOM 14023 N N . GLY D 1 241 ? 36.748 -20.677 5.501 1.00 19.38 247 GLY D N 1
ATOM 14024 C CA . GLY D 1 241 ? 36.693 -21.530 6.676 1.00 20.32 247 GLY D CA 1
ATOM 14025 C C . GLY D 1 241 ? 35.934 -20.835 7.806 1.00 20.40 247 GLY D C 1
ATOM 14026 O O . GLY D 1 241 ? 36.014 -19.605 7.949 1.00 21.90 247 GLY D O 1
ATOM 14027 N N . ASP D 1 242 ? 35.202 -21.625 8.606 1.00 18.17 248 ASP D N 1
ATOM 14028 C CA . ASP D 1 242 ? 34.406 -21.047 9.668 1.00 18.48 248 ASP D CA 1
ATOM 14029 C C . ASP D 1 242 ? 34.915 -21.367 11.074 1.00 18.13 248 ASP D C 1
ATOM 14030 O O . ASP D 1 242 ? 34.424 -20.770 12.027 1.00 18.22 248 ASP D O 1
ATOM 14035 N N . ILE D 1 243 ? 35.870 -22.304 11.215 1.00 15.63 249 ILE D N 1
ATOM 14036 C CA . ILE D 1 243 ? 36.256 -22.729 12.556 1.00 15.43 249 ILE D CA 1
ATOM 14037 C C . ILE D 1 243 ? 36.903 -21.575 13.323 1.00 15.63 249 ILE D C 1
ATOM 14038 O O . ILE D 1 243 ? 36.598 -21.377 14.495 1.00 15.44 249 ILE D O 1
ATOM 14043 N N . ASP D 1 244 ? 37.831 -20.854 12.672 1.00 15.28 250 ASP D N 1
ATOM 14044 C CA . ASP D 1 244 ? 38.652 -19.873 13.388 1.00 14.78 250 ASP D CA 1
ATOM 14045 C C . ASP D 1 244 ? 37.809 -18.678 13.846 1.00 14.45 250 ASP D C 1
ATOM 14046 O O . ASP D 1 244 ? 38.209 -17.939 14.753 1.00 15.59 250 ASP D O 1
ATOM 14051 N N . ASP D 1 245 ? 36.618 -18.514 13.267 1.00 14.39 251 ASP D N 1
ATOM 14052 C CA . ASP D 1 245 ? 35.695 -17.467 13.681 1.00 15.63 251 ASP D CA 1
ATOM 14053 C C . ASP D 1 245 ? 35.117 -17.689 15.097 1.00 15.39 251 ASP D C 1
ATOM 14054 O O . ASP D 1 245 ? 34.673 -16.733 15.760 1.00 15.91 251 ASP D O 1
ATOM 14059 N N . GLY D 1 246 ? 35.022 -18.958 15.520 1.00 15.08 252 GLY D N 1
ATOM 14060 C CA . GLY D 1 246 ? 34.489 -19.365 16.808 1.00 14.73 252 GLY D CA 1
ATOM 14061 C C . GLY D 1 246 ? 32.982 -19.420 16.816 1.00 15.32 252 GLY D C 1
ATOM 14062 O O . GLY D 1 246 ? 32.409 -20.481 17.021 1.00 17.05 252 GLY D O 1
ATOM 14063 N N . ASN D 1 247 ? 32.377 -18.264 16.603 1.00 14.73 253 ASN D N 1
ATOM 14064 C CA . ASN D 1 247 ? 30.958 -18.148 16.349 1.00 14.10 253 ASN D CA 1
ATOM 14065 C C . ASN D 1 247 ? 30.818 -17.584 14.949 1.00 13.86 253 ASN D C 1
ATOM 14066 O O . ASN D 1 247 ? 30.943 -16.369 14.745 1.00 16.09 253 ASN D O 1
ATOM 14071 N N . ALA D 1 248 ? 30.666 -18.484 13.968 1.00 14.99 254 ALA D N 1
ATOM 14072 C CA . ALA D 1 248 ? 30.669 -18.061 12.568 1.00 14.59 254 ALA D CA 1
ATOM 14073 C C . ALA D 1 248 ? 29.368 -17.377 12.165 1.00 15.10 254 ALA D C 1
ATOM 14074 O O . ALA D 1 248 ? 29.382 -16.551 11.240 1.00 18.86 254 ALA D O 1
ATOM 14076 N N . LYS D 1 249 ? 28.241 -17.770 12.775 1.00 15.62 255 LYS D N 1
ATOM 14077 C CA . LYS D 1 249 ? 26.977 -17.286 12.249 1.00 15.47 255 LYS D CA 1
ATOM 14078 C C . LYS D 1 249 ? 26.579 -15.900 12.767 1.00 15.19 255 LYS D C 1
ATOM 14079 O O . LYS D 1 249 ? 25.870 -15.181 12.077 1.00 16.70 255 LYS D O 1
ATOM 14085 N N . PHE D 1 250 ? 27.034 -15.540 13.957 1.00 14.14 256 PHE D N 1
ATOM 14086 C CA . PHE D 1 250 ? 26.535 -14.345 14.628 1.00 14.98 256 PHE D CA 1
ATOM 14087 C C . PHE D 1 250 ? 27.662 -13.451 15.116 1.00 15.81 256 PHE D C 1
ATOM 14088 O O . PHE D 1 250 ? 28.668 -13.946 15.581 1.00 18.24 256 PHE D O 1
ATOM 14096 N N . GLY D 1 251 ? 27.396 -12.154 15.088 1.00 15.82 257 GLY D N 1
ATOM 14097 C CA . GLY D 1 251 ? 28.270 -11.141 15.634 1.00 17.25 257 GLY D CA 1
ATOM 14098 C C . GLY D 1 251 ? 27.559 -9.806 15.771 1.00 17.06 257 GLY D C 1
ATOM 14099 O O . GLY D 1 251 ? 26.370 -9.708 15.526 1.00 16.83 257 GLY D O 1
ATOM 14100 N N . GLY D 1 252 ? 28.295 -8.795 16.230 1.00 17.16 258 GLY D N 1
ATOM 14101 C CA . GLY D 1 252 ? 27.726 -7.481 16.435 1.00 17.03 258 GLY D CA 1
ATOM 14102 C C . GLY D 1 252 ? 28.283 -6.493 15.406 1.00 17.08 258 GLY D C 1
ATOM 14103 O O . GLY D 1 252 ? 29.082 -6.838 14.530 1.00 16.96 258 GLY D O 1
ATOM 14104 N N . GLN D 1 253 ? 27.796 -5.258 15.474 1.00 16.29 259 GLN D N 1
ATOM 14105 C CA . GLN D 1 253 ? 28.136 -4.233 14.514 1.00 17.67 259 GLN D CA 1
ATOM 14106 C C . GLN D 1 253 ? 28.129 -2.902 15.219 1.00 15.35 259 GLN D C 1
ATOM 14107 O O . GLN D 1 253 ? 27.132 -2.578 15.876 1.00 16.69 259 GLN D O 1
ATOM 14113 N N . GLU D 1 254 ? 29.213 -2.131 15.021 1.00 15.53 260 GLU D N 1
ATOM 14114 C CA . GLU D 1 254 ? 29.223 -0.722 15.414 1.00 16.18 260 GLU D CA 1
ATOM 14115 C C . GLU D 1 254 ? 29.775 0.133 14.274 1.00 15.70 260 GLU D C 1
ATOM 14116 O O . GLU D 1 254 ? 30.664 -0.308 13.519 1.00 16.81 260 GLU D O 1
ATOM 14122 N N . ALA D 1 255 ? 29.243 1.351 14.152 1.00 14.57 261 ALA D N 1
ATOM 14123 C CA . ALA D 1 255 ? 29.755 2.300 13.180 1.00 14.52 261 ALA D CA 1
ATOM 14124 C C . ALA D 1 255 ? 29.627 3.720 13.718 1.00 14.93 261 ALA D C 1
ATOM 14125 O O . ALA D 1 255 ? 28.824 3.992 14.620 1.00 16.03 261 ALA D O 1
ATOM 14127 N N . LEU D 1 256 ? 30.440 4.611 13.139 1.00 14.37 262 LEU D N 1
ATOM 14128 C CA . LEU D 1 256 ? 30.330 6.037 13.345 1.00 13.52 262 LEU D CA 1
ATOM 14129 C C . LEU D 1 256 ? 29.393 6.594 12.279 1.00 15.14 262 LEU D C 1
ATOM 14130 O O . LEU D 1 256 ? 29.579 6.349 11.080 1.00 17.54 262 LEU D O 1
ATOM 14135 N N . ILE D 1 257 ? 28.346 7.295 12.739 1.00 15.58 263 ILE D N 1
ATOM 14136 C CA . ILE D 1 257 ? 27.388 7.918 11.863 1.00 16.05 263 ILE D CA 1
ATOM 14137 C C . ILE D 1 257 ? 27.718 9.406 11.775 1.00 16.62 263 ILE D C 1
ATOM 14138 O O . ILE D 1 257 ? 27.658 10.126 12.768 1.00 18.32 263 ILE D O 1
ATOM 14143 N N A ILE D 1 258 ? 28.067 9.855 10.568 0.23 17.08 264 ILE D N 1
ATOM 14144 N N B ILE D 1 258 ? 28.032 9.852 10.571 0.77 17.26 264 ILE D N 1
ATOM 14145 C CA A ILE D 1 258 ? 28.353 11.257 10.307 0.23 16.67 264 ILE D CA 1
ATOM 14146 C CA B ILE D 1 258 ? 28.330 11.250 10.313 0.77 16.51 264 ILE D CA 1
ATOM 14147 C C A ILE D 1 258 ? 27.123 11.898 9.681 0.23 17.22 264 ILE D C 1
ATOM 14148 C C B ILE D 1 258 ? 27.092 11.880 9.708 0.77 17.41 264 ILE D C 1
ATOM 14149 O O A ILE D 1 258 ? 26.585 11.374 8.710 0.23 17.69 264 ILE D O 1
ATOM 14150 O O B ILE D 1 258 ? 26.552 11.339 8.749 0.77 18.53 264 ILE D O 1
ATOM 14159 N N . LEU D 1 259 ? 26.730 13.056 10.221 1.00 17.15 265 LEU D N 1
ATOM 14160 C CA . LEU D 1 259 ? 25.548 13.780 9.763 1.00 18.13 265 LEU D CA 1
ATOM 14161 C C . LEU D 1 259 ? 25.961 15.134 9.195 1.00 17.51 265 LEU D C 1
ATOM 14162 O O . LEU D 1 259 ? 26.559 15.948 9.900 1.00 19.24 265 LEU D O 1
ATOM 14167 N N . ASP D 1 260 ? 25.664 15.351 7.914 1.00 19.20 266 ASP D N 1
ATOM 14168 C CA . ASP D 1 260 ? 25.965 16.613 7.245 1.00 21.69 266 ASP D CA 1
ATOM 14169 C C . ASP D 1 260 ? 24.653 17.225 6.771 1.00 21.35 266 ASP D C 1
ATOM 14170 O O . ASP D 1 260 ? 24.172 16.905 5.700 1.00 21.86 266 ASP D O 1
ATOM 14175 N N . ARG D 1 261 ? 24.138 18.171 7.559 1.00 22.45 267 ARG D N 1
ATOM 14176 C CA . ARG D 1 261 ? 22.928 18.908 7.232 1.00 24.01 267 ARG D CA 1
ATOM 14177 C C . ARG D 1 261 ? 21.817 17.938 6.830 1.00 21.85 267 ARG D C 1
ATOM 14178 O O . ARG D 1 261 ? 21.141 18.120 5.808 1.00 23.38 267 ARG D O 1
ATOM 14186 N N . VAL D 1 262 ? 21.618 16.924 7.672 1.00 21.20 268 VAL D N 1
ATOM 14187 C CA . VAL D 1 262 ? 20.584 15.935 7.442 1.00 22.44 268 VAL D CA 1
ATOM 14188 C C . VAL D 1 262 ? 19.226 16.528 7.814 1.00 23.98 268 VAL D C 1
ATOM 14189 O O . VAL D 1 262 ? 19.065 17.144 8.862 1.00 23.39 268 VAL D O 1
ATOM 14193 N N . PHE D 1 263 ? 18.244 16.326 6.944 1.00 23.19 269 PHE D N 1
ATOM 14194 C CA . PHE D 1 263 ? 16.935 16.929 7.113 1.00 27.21 269 PHE D CA 1
ATOM 14195 C C . PHE D 1 263 ? 16.041 16.010 7.934 1.00 25.75 269 PHE D C 1
ATOM 14196 O O . PHE D 1 263 ? 16.003 14.811 7.686 1.00 26.85 269 PHE D O 1
ATOM 14204 N N . ILE D 1 264 ? 15.318 16.603 8.891 1.00 23.72 270 ILE D N 1
ATOM 14205 C CA . ILE D 1 264 ? 14.316 15.894 9.661 1.00 23.46 270 ILE D CA 1
ATOM 14206 C C . ILE D 1 264 ? 13.031 16.682 9.578 1.00 23.51 270 ILE D C 1
ATOM 14207 O O . ILE D 1 264 ? 12.969 17.796 10.082 1.00 25.57 270 ILE D O 1
ATOM 14212 N N . PRO D 1 265 ? 11.958 16.102 9.012 1.00 24.08 271 PRO D N 1
ATOM 14213 C CA . PRO D 1 265 ? 10.687 16.812 8.962 1.00 25.40 271 PRO D CA 1
ATOM 14214 C C . PRO D 1 265 ? 10.054 16.929 10.344 1.00 24.74 271 PRO D C 1
ATOM 14215 O O . PRO D 1 265 ? 10.312 16.093 11.205 1.00 25.37 271 PRO D O 1
ATOM 14219 N N . TRP D 1 266 ? 9.232 17.971 10.554 1.00 27.99 272 TRP D N 1
ATOM 14220 C CA . TRP D 1 266 ? 8.604 18.218 11.839 1.00 26.62 272 TRP D CA 1
ATOM 14221 C C . TRP D 1 266 ? 7.946 16.965 12.425 1.00 25.67 272 TRP D C 1
ATOM 14222 O O . TRP D 1 266 ? 7.991 16.755 13.624 1.00 24.16 272 TRP D O 1
ATOM 14233 N N . ASP D 1 267 ? 7.311 16.133 11.596 1.00 24.90 273 ASP D N 1
ATOM 14234 C CA . ASP D 1 267 ? 6.598 14.979 12.125 1.00 28.12 273 ASP D CA 1
ATOM 14235 C C . ASP D 1 267 ? 7.547 13.949 12.743 1.00 26.48 273 ASP D C 1
ATOM 14236 O O . ASP D 1 267 ? 7.101 13.038 13.417 1.00 27.48 273 ASP D O 1
ATOM 14241 N N . LYS D 1 268 ? 8.859 14.105 12.548 1.00 24.16 274 LYS D N 1
ATOM 14242 C CA . LYS D 1 268 ? 9.801 13.158 13.106 1.00 23.37 274 LYS D CA 1
ATOM 14243 C C . LYS D 1 268 ? 10.714 13.826 14.129 1.00 23.07 274 LYS D C 1
ATOM 14244 O O . LYS D 1 268 ? 11.707 13.225 14.542 1.00 21.23 274 LYS D O 1
ATOM 14250 N N . VAL D 1 269 ? 10.352 15.047 14.544 1.00 22.68 275 VAL D N 1
ATOM 14251 C CA . VAL D 1 269 ? 11.089 15.779 15.565 1.00 23.09 275 VAL D CA 1
ATOM 14252 C C . VAL D 1 269 ? 10.370 15.608 16.897 1.00 21.69 275 VAL D C 1
ATOM 14253 O O . VAL D 1 269 ? 9.207 16.004 17.018 1.00 22.59 275 VAL D O 1
ATOM 14257 N N . PHE D 1 270 ? 11.069 15.067 17.892 1.00 21.97 276 PHE D N 1
ATOM 14258 C CA . PHE D 1 270 ? 10.440 14.771 19.169 1.00 21.11 276 PHE D CA 1
ATOM 14259 C C . PHE D 1 270 ? 10.942 15.659 20.305 1.00 21.34 276 PHE D C 1
ATOM 14260 O O . PHE D 1 270 ? 10.535 15.466 21.437 1.00 21.93 276 PHE D O 1
ATOM 14268 N N . MET D 1 271 ? 11.897 16.541 20.020 1.00 22.04 277 MET D N 1
ATOM 14269 C CA . MET D 1 271 ? 12.387 17.542 20.952 1.00 21.64 277 MET D CA 1
ATOM 14270 C C . MET D 1 271 ? 13.067 18.593 20.080 1.00 21.88 277 MET D C 1
ATOM 14271 O O . MET D 1 271 ? 13.834 18.259 19.177 1.00 21.57 277 MET D O 1
ATOM 14276 N N . HIS D 1 272 ? 12.797 19.864 20.383 1.00 23.02 278 HIS D N 1
ATOM 14277 C CA . HIS D 1 272 ? 13.349 20.967 19.617 1.00 24.74 278 HIS D CA 1
ATOM 14278 C C . HIS D 1 272 ? 13.579 22.180 20.514 1.00 24.15 278 HIS D C 1
ATOM 14279 O O . HIS D 1 272 ? 12.765 23.089 20.558 1.00 25.69 278 HIS D O 1
ATOM 14286 N N . GLY D 1 273 ? 14.695 22.170 21.237 1.00 24.32 279 GLY D N 1
ATOM 14287 C CA . GLY D 1 273 ? 15.154 23.315 22.004 1.00 25.72 279 GLY D CA 1
ATOM 14288 C C . GLY D 1 273 ? 14.811 23.260 23.493 1.00 25.98 279 GLY D C 1
ATOM 14289 O O . GLY D 1 273 ? 15.273 24.133 24.225 1.00 27.65 279 GLY D O 1
ATOM 14290 N N . GLU D 1 274 ? 14.023 22.253 23.928 1.00 24.39 280 GLU D N 1
ATOM 14291 C CA . GLU D 1 274 ? 13.639 22.095 25.325 1.00 22.59 280 GLU D CA 1
ATOM 14292 C C . GLU D 1 274 ? 14.777 21.420 26.098 1.00 23.04 280 GLU D C 1
ATOM 14293 O O . GLU D 1 274 ? 14.657 20.300 26.589 1.00 24.35 280 GLU D O 1
ATOM 14299 N N . TYR D 1 275 ? 15.851 22.196 26.289 1.00 22.99 281 TYR D N 1
ATOM 14300 C CA . TYR D 1 275 ? 17.122 21.695 26.787 1.00 22.64 281 TYR D CA 1
ATOM 14301 C C . TYR D 1 275 ? 17.000 21.057 28.175 1.00 21.35 281 TYR D C 1
ATOM 14302 O O . TYR D 1 275 ? 17.769 20.157 28.514 1.00 20.64 281 TYR D O 1
ATOM 14311 N N . GLU D 1 276 ? 16.036 21.534 28.967 1.00 23.37 282 GLU D N 1
ATOM 14312 C CA . GLU D 1 276 ? 15.894 21.115 30.353 1.00 22.83 282 GLU D CA 1
ATOM 14313 C C . GLU D 1 276 ? 15.331 19.700 30.462 1.00 22.31 282 GLU D C 1
ATOM 14314 O O . GLU D 1 276 ? 15.365 19.106 31.553 1.00 25.16 282 GLU D O 1
ATOM 14320 N N . PHE D 1 277 ? 14.891 19.126 29.329 1.00 21.44 283 PHE D N 1
ATOM 14321 C CA . PHE D 1 277 ? 14.434 17.745 29.332 1.00 21.64 283 PHE D CA 1
ATOM 14322 C C . PHE D 1 277 ? 15.456 16.748 28.791 1.00 20.71 283 PHE D C 1
ATOM 14323 O O . PHE D 1 277 ? 15.189 15.549 28.815 1.00 21.83 283 PHE D O 1
ATOM 14331 N N . ALA D 1 278 ? 16.613 17.231 28.340 1.00 20.27 284 ALA D N 1
ATOM 14332 C CA . ALA D 1 278 ? 17.662 16.332 27.903 1.00 19.64 284 ALA D CA 1
ATOM 14333 C C . ALA D 1 278 ? 18.032 15.363 29.022 1.00 19.60 284 ALA D C 1
ATOM 14334 O O . ALA D 1 278 ? 18.246 14.178 28.763 1.00 19.13 284 ALA D O 1
ATOM 14336 N N . SER D 1 279 ? 18.217 15.877 30.243 1.00 20.53 285 SER D N 1
ATOM 14337 C CA . SER D 1 279 ? 18.652 15.016 31.331 1.00 22.29 285 SER D CA 1
ATOM 14338 C C . SER D 1 279 ? 17.586 13.955 31.632 1.00 20.80 285 SER D C 1
ATOM 14339 O O . SER D 1 279 ? 17.917 12.810 31.940 1.00 20.67 285 SER D O 1
ATOM 14342 N N . MET D 1 280 ? 16.298 14.301 31.499 1.00 20.99 286 MET D N 1
ATOM 14343 C CA . MET D 1 280 ? 15.228 13.338 31.763 1.00 20.47 286 MET D CA 1
ATOM 14344 C C . MET D 1 280 ? 15.317 12.179 30.768 1.00 18.92 286 MET D C 1
ATOM 14345 O O . MET D 1 280 ? 15.250 11.003 31.124 1.00 17.83 286 MET D O 1
ATOM 14350 N N . LEU D 1 281 ? 15.535 12.534 29.501 1.00 19.04 287 LEU D N 1
ATOM 14351 C CA . LEU D 1 281 ? 15.621 11.545 28.452 1.00 18.20 287 LEU D CA 1
ATOM 14352 C C . LEU D 1 281 ? 16.832 10.651 28.666 1.00 16.51 287 LEU D C 1
ATOM 14353 O O . LEU D 1 281 ? 16.725 9.443 28.614 1.00 19.02 287 LEU D O 1
ATOM 14358 N N . VAL D 1 282 ? 17.977 11.237 28.975 1.00 17.53 288 VAL D N 1
ATOM 14359 C CA . VAL D 1 282 ? 19.140 10.394 29.198 1.00 17.49 288 VAL D CA 1
ATOM 14360 C C . VAL D 1 282 ? 18.938 9.459 30.408 1.00 17.36 288 VAL D C 1
ATOM 14361 O O . VAL D 1 282 ? 19.285 8.273 30.382 1.00 16.93 288 VAL D O 1
ATOM 14365 N N . GLU D 1 283 ? 18.399 10.030 31.488 1.00 16.61 289 GLU D N 1
ATOM 14366 C CA . GLU D 1 283 ? 18.131 9.298 32.721 1.00 16.95 289 GLU D CA 1
ATOM 14367 C C . GLU D 1 283 ? 17.215 8.104 32.448 1.00 16.30 289 GLU D C 1
ATOM 14368 O O . GLU D 1 283 ? 17.492 6.987 32.860 1.00 15.53 289 GLU D O 1
ATOM 14374 N N . ARG D 1 284 ? 16.141 8.338 31.705 1.00 15.93 290 ARG D N 1
ATOM 14375 C CA . ARG D 1 284 ? 15.171 7.262 31.491 1.00 17.73 290 ARG D CA 1
ATOM 14376 C C . ARG D 1 284 ? 15.669 6.223 30.490 1.00 16.08 290 ARG D C 1
ATOM 14377 O O . ARG D 1 284 ? 15.445 5.016 30.695 1.00 15.71 290 ARG D O 1
ATOM 14385 N N . PHE D 1 285 ? 16.360 6.690 29.438 1.00 15.91 291 PHE D N 1
ATOM 14386 C CA . PHE D 1 285 ? 16.961 5.777 28.473 1.00 15.71 291 PHE D CA 1
ATOM 14387 C C . PHE D 1 285 ? 17.941 4.850 29.202 1.00 15.01 291 PHE D C 1
ATOM 14388 O O . PHE D 1 285 ? 17.870 3.624 29.075 1.00 15.16 291 PHE D O 1
ATOM 14396 N N . THR D 1 286 ? 18.860 5.449 29.976 1.00 15.16 292 THR D N 1
ATOM 14397 C CA . THR D 1 286 ? 19.862 4.667 30.695 1.00 16.37 292 THR D CA 1
ATOM 14398 C C . THR D 1 286 ? 19.234 3.790 31.787 1.00 15.14 292 THR D C 1
ATOM 14399 O O . THR D 1 286 ? 19.746 2.702 32.030 1.00 14.60 292 THR D O 1
ATOM 14403 N N . CYS D 1 287 ? 18.096 4.203 32.372 1.00 14.11 293 CYS D N 1
ATOM 14404 C CA . CYS D 1 287 ? 17.375 3.416 33.350 1.00 14.16 293 CYS D CA 1
ATOM 14405 C C . CYS D 1 287 ? 16.955 2.078 32.725 1.00 14.93 293 CYS D C 1
ATOM 14406 O O . CYS D 1 287 ? 17.263 1.003 33.238 1.00 15.17 293 CYS D O 1
ATOM 14409 N N . TYR D 1 288 ? 16.307 2.135 31.554 1.00 13.42 294 TYR D N 1
ATOM 14410 C CA . TYR D 1 288 ? 15.955 0.903 30.877 1.00 14.00 294 TYR D CA 1
ATOM 14411 C C . TYR D 1 288 ? 17.189 0.113 30.464 1.00 13.55 294 TYR D C 1
ATOM 14412 O O . TYR D 1 288 ? 17.292 -1.103 30.695 1.00 15.08 294 TYR D O 1
ATOM 14421 N N . HIS D 1 289 ? 18.103 0.820 29.787 1.00 13.41 295 HIS D N 1
ATOM 14422 C CA . HIS D 1 289 ? 19.182 0.131 29.091 1.00 13.18 295 HIS D CA 1
ATOM 14423 C C . HIS D 1 289 ? 20.139 -0.532 30.078 1.00 12.70 295 HIS D C 1
ATOM 14424 O O . HIS D 1 289 ? 20.666 -1.620 29.784 1.00 13.90 295 HIS D O 1
ATOM 14431 N N . ARG D 1 290 ? 20.312 0.067 31.254 1.00 13.01 296 ARG D N 1
ATOM 14432 C CA . ARG D 1 290 ? 21.239 -0.498 32.221 1.00 12.81 296 ARG D CA 1
ATOM 14433 C C . ARG D 1 290 ? 20.770 -1.861 32.733 1.00 13.43 296 ARG D C 1
ATOM 14434 O O . ARG D 1 290 ? 21.563 -2.613 33.240 1.00 15.26 296 ARG D O 1
ATOM 14442 N N . ARG D 1 291 ? 19.484 -2.199 32.616 1.00 12.41 297 ARG D N 1
ATOM 14443 C CA . ARG D 1 291 ? 19.051 -3.560 32.945 1.00 14.56 297 ARG D CA 1
ATOM 14444 C C . ARG D 1 291 ? 18.682 -4.405 31.736 1.00 12.81 297 ARG D C 1
ATOM 14445 O O . ARG D 1 291 ? 18.321 -5.584 31.913 1.00 15.32 297 ARG D O 1
ATOM 14453 N N . SER D 1 292 ? 18.786 -3.855 30.526 1.00 13.53 298 SER D N 1
ATOM 14454 C CA . SER D 1 292 ? 18.804 -4.673 29.330 1.00 13.62 298 SER D CA 1
ATOM 14455 C C . SER D 1 292 ? 20.057 -5.555 29.274 1.00 14.01 298 SER D C 1
ATOM 14456 O O . SER D 1 292 ? 20.062 -6.563 28.550 1.00 16.21 298 SER D O 1
ATOM 14459 N N . TYR D 1 293 ? 21.077 -5.265 30.109 1.00 14.85 299 TYR D N 1
ATOM 14460 C CA . TYR D 1 293 ? 22.297 -6.079 30.169 1.00 14.89 299 TYR D CA 1
ATOM 14461 C C . TYR D 1 293 ? 22.052 -7.480 30.740 1.00 14.21 299 TYR D C 1
ATOM 14462 O O . TYR D 1 293 ? 22.974 -8.291 30.767 1.00 14.66 299 TYR D O 1
ATOM 14471 N N . VAL D 1 294 ? 20.806 -7.820 31.105 1.00 15.36 300 VAL D N 1
ATOM 14472 C CA . VAL D 1 294 ? 20.411 -9.212 31.228 1.00 14.55 300 VAL D CA 1
ATOM 14473 C C . VAL D 1 294 ? 20.810 -10.022 29.988 1.00 14.48 300 VAL D C 1
ATOM 14474 O O . VAL D 1 294 ? 21.039 -11.229 30.075 1.00 15.39 300 VAL D O 1
ATOM 14478 N N . CYS D 1 295 ? 20.865 -9.368 28.821 1.00 14.55 301 CYS D N 1
ATOM 14479 C CA . CYS D 1 295 ? 21.306 -10.035 27.600 1.00 16.22 301 CYS D CA 1
ATOM 14480 C C . CYS D 1 295 ? 22.662 -10.730 27.809 1.00 13.67 301 CYS D C 1
ATOM 14481 O O . CYS D 1 295 ? 22.871 -11.872 27.364 1.00 15.55 301 CYS D O 1
ATOM 14484 N N . LYS D 1 296 ? 23.544 -10.116 28.604 1.00 12.96 302 LYS D N 1
ATOM 14485 C CA . LYS D 1 296 ? 24.876 -10.657 28.794 1.00 12.68 302 LYS D CA 1
ATOM 14486 C C . LYS D 1 296 ? 24.868 -11.941 29.626 1.00 11.40 302 LYS D C 1
ATOM 14487 O O . LYS D 1 296 ? 25.843 -12.696 29.633 1.00 11.98 302 LYS D O 1
ATOM 14493 N N . THR D 1 297 ? 23.758 -12.228 30.319 1.00 12.31 303 THR D N 1
ATOM 14494 C CA . THR D 1 297 ? 23.621 -13.464 31.072 1.00 12.10 303 THR D CA 1
ATOM 14495 C C . THR D 1 297 ? 23.331 -14.635 30.152 1.00 11.48 303 THR D C 1
ATOM 14496 O O . THR D 1 297 ? 23.714 -15.771 30.468 1.00 13.03 303 THR D O 1
ATOM 14500 N N . GLY D 1 298 ? 22.726 -14.371 28.983 1.00 10.95 304 GLY D N 1
ATOM 14501 C CA . GLY D 1 298 ? 22.650 -15.425 27.989 1.00 11.27 304 GLY D CA 1
ATOM 14502 C C . GLY D 1 298 ? 23.998 -15.772 27.362 1.00 11.38 304 GLY D C 1
ATOM 14503 O O . GLY D 1 298 ? 24.314 -16.948 27.106 1.00 13.09 304 GLY D O 1
ATOM 14504 N N . LEU D 1 299 ? 24.777 -14.727 27.080 1.00 12.56 305 LEU D N 1
ATOM 14505 C CA . LEU D 1 299 ? 26.166 -14.918 26.670 1.00 12.37 305 LEU D CA 1
ATOM 14506 C C . LEU D 1 299 ? 26.921 -15.711 27.732 1.00 12.34 305 LEU D C 1
ATOM 14507 O O . LEU D 1 299 ? 27.750 -16.583 27.417 1.00 12.57 305 LEU D O 1
ATOM 14512 N N . GLY D 1 300 ? 26.742 -15.328 28.987 1.00 11.26 306 GLY D N 1
ATOM 14513 C CA . GLY D 1 300 ? 27.366 -16.039 30.086 1.00 11.39 306 GLY D CA 1
ATOM 14514 C C . GLY D 1 300 ? 27.031 -17.517 30.085 1.00 10.34 306 GLY D C 1
ATOM 14515 O O . GLY D 1 300 ? 27.874 -18.358 30.280 1.00 11.70 306 GLY D O 1
ATOM 14516 N N . ASP D 1 301 ? 25.753 -17.848 29.826 1.00 10.90 307 ASP D N 1
ATOM 14517 C CA . ASP D 1 301 ? 25.334 -19.234 29.733 1.00 11.57 307 ASP D CA 1
ATOM 14518 C C . ASP D 1 301 ? 26.100 -19.992 28.652 1.00 10.76 307 ASP D C 1
ATOM 14519 O O . ASP D 1 301 ? 26.567 -21.108 28.868 1.00 12.20 307 ASP D O 1
ATOM 14524 N N . VAL D 1 302 ? 26.258 -19.369 27.482 1.00 11.27 308 VAL D N 1
ATOM 14525 C CA . VAL D 1 302 ? 27.053 -19.963 26.399 1.00 11.56 308 VAL D CA 1
ATOM 14526 C C . VAL D 1 302 ? 28.519 -20.164 26.824 1.00 11.50 308 VAL D C 1
ATOM 14527 O O . VAL D 1 302 ? 29.090 -21.250 26.618 1.00 11.01 308 VAL D O 1
ATOM 14531 N N . LEU D 1 303 ? 29.125 -19.162 27.449 1.00 10.81 309 LEU D N 1
ATOM 14532 C CA . LEU D 1 303 ? 30.541 -19.257 27.813 1.00 11.28 309 LEU D CA 1
ATOM 14533 C C . LEU D 1 303 ? 30.767 -20.329 28.887 1.00 11.10 309 LEU D C 1
ATOM 14534 O O . LEU D 1 303 ? 31.722 -21.081 28.844 1.00 12.39 309 LEU D O 1
ATOM 14539 N N . ILE D 1 304 ? 29.820 -20.451 29.820 1.00 11.24 310 ILE D N 1
ATOM 14540 C CA . ILE D 1 304 ? 29.846 -21.502 30.825 1.00 11.02 310 ILE D CA 1
ATOM 14541 C C . ILE D 1 304 ? 29.770 -22.857 30.125 1.00 11.57 310 ILE D C 1
ATOM 14542 O O . ILE D 1 304 ? 30.500 -23.785 30.451 1.00 12.16 310 ILE D O 1
ATOM 14547 N N . GLY D 1 305 ? 28.819 -22.976 29.222 1.00 10.80 311 GLY D N 1
ATOM 14548 C CA . GLY D 1 305 ? 28.678 -24.163 28.411 1.00 11.98 311 GLY D CA 1
ATOM 14549 C C . GLY D 1 305 ? 29.962 -24.538 27.682 1.00 10.95 311 GLY D C 1
ATOM 14550 O O . GLY D 1 305 ? 30.302 -25.720 27.582 1.00 12.61 311 GLY D O 1
ATOM 14551 N N . ALA D 1 306 ? 30.633 -23.541 27.106 1.00 11.01 312 ALA D N 1
ATOM 14552 C CA . ALA D 1 306 ? 31.879 -23.786 26.392 1.00 10.83 312 ALA D CA 1
ATOM 14553 C C . ALA D 1 306 ? 32.981 -24.285 27.322 1.00 11.69 312 ALA D C 1
ATOM 14554 O O . ALA D 1 306 ? 33.687 -25.238 26.996 1.00 11.30 312 ALA D O 1
ATOM 14556 N N . ALA D 1 307 ? 33.116 -23.651 28.491 1.00 11.71 313 ALA D N 1
ATOM 14557 C CA . ALA D 1 307 ? 34.064 -24.080 29.490 1.00 11.59 313 ALA D CA 1
ATOM 14558 C C . ALA D 1 307 ? 33.801 -25.522 29.928 1.00 11.04 313 ALA D C 1
ATOM 14559 O O . ALA D 1 307 ? 34.700 -26.345 30.034 1.00 12.10 313 ALA D O 1
ATOM 14561 N N . ALA D 1 308 ? 32.533 -25.879 30.156 1.00 11.32 314 ALA D N 1
ATOM 14562 C CA . ALA D 1 308 ? 32.210 -27.221 30.598 1.00 12.17 314 ALA D CA 1
ATOM 14563 C C . ALA D 1 308 ? 32.525 -28.233 29.491 1.00 12.29 314 ALA D C 1
ATOM 14564 O O . ALA D 1 308 ? 32.952 -29.367 29.766 1.00 13.37 314 ALA D O 1
ATOM 14566 N N . THR D 1 309 ? 32.261 -27.846 28.236 1.00 11.51 315 THR D N 1
ATOM 14567 C CA . THR D 1 309 ? 32.560 -28.714 27.106 1.00 11.49 315 THR D CA 1
ATOM 14568 C C . THR D 1 309 ? 34.064 -28.982 26.977 1.00 11.36 315 THR D C 1
ATOM 14569 O O . THR D 1 309 ? 34.447 -30.157 26.787 1.00 12.19 315 THR D O 1
ATOM 14573 N N . ILE D 1 310 ? 34.891 -27.925 27.023 1.00 11.14 316 ILE D N 1
ATOM 14574 C CA . ILE D 1 310 ? 36.327 -28.184 26.863 1.00 11.12 316 ILE D CA 1
ATOM 14575 C C . ILE D 1 310 ? 36.855 -29.030 28.040 1.00 11.93 316 ILE D C 1
ATOM 14576 O O . ILE D 1 310 ? 37.720 -29.895 27.851 1.00 12.45 316 ILE D O 1
ATOM 14581 N N . ALA D 1 311 ? 36.339 -28.822 29.255 1.00 11.64 317 ALA D N 1
ATOM 14582 C CA . ALA D 1 311 ? 36.730 -29.641 30.396 1.00 12.13 317 ALA D CA 1
ATOM 14583 C C . ALA D 1 311 ? 36.417 -31.125 30.112 1.00 12.47 317 ALA D C 1
ATOM 14584 O O . ALA D 1 311 ? 37.239 -32.015 30.354 1.00 13.67 317 ALA D O 1
ATOM 14586 N N . ASP D 1 312 ? 35.223 -31.383 29.554 1.00 12.56 318 ASP D N 1
ATOM 14587 C CA . ASP D 1 312 ? 34.792 -32.715 29.144 1.00 13.88 318 ASP D CA 1
ATOM 14588 C C . ASP D 1 312 ? 35.781 -33.312 28.129 1.00 13.74 318 ASP D C 1
ATOM 14589 O O . ASP D 1 312 ? 36.295 -34.438 28.291 1.00 13.85 318 ASP D O 1
ATOM 14594 N N . TYR D 1 313 ? 36.033 -32.538 27.064 1.00 13.32 319 TYR D N 1
ATOM 14595 C CA . TYR D 1 313 ? 36.904 -32.998 25.982 1.00 13.10 319 TYR D CA 1
ATOM 14596 C C . TYR D 1 313 ? 38.332 -33.257 26.467 1.00 13.40 319 TYR D C 1
ATOM 14597 O O . TYR D 1 313 ? 39.009 -34.130 25.931 1.00 15.15 319 TYR D O 1
ATOM 14606 N N . ASN D 1 314 ? 38.764 -32.496 27.489 1.00 13.76 320 ASN D N 1
ATOM 14607 C CA . ASN D 1 314 ? 40.095 -32.638 28.037 1.00 13.62 320 ASN D CA 1
ATOM 14608 C C . ASN D 1 314 ? 40.180 -33.779 29.032 1.00 13.94 320 ASN D C 1
ATOM 14609 O O . ASN D 1 314 ? 41.286 -34.165 29.366 1.00 15.31 320 ASN D O 1
ATOM 14614 N N . GLY D 1 315 ? 39.056 -34.385 29.395 1.00 15.00 321 GLY D N 1
ATOM 14615 C CA . GLY D 1 315 ? 39.011 -35.537 30.268 1.00 15.31 321 GLY D CA 1
ATOM 14616 C C . GLY D 1 315 ? 39.004 -35.223 31.759 1.00 15.07 321 GLY D C 1
ATOM 14617 O O . GLY D 1 315 ? 39.236 -36.151 32.560 1.00 16.49 321 GLY D O 1
ATOM 14618 N N . VAL D 1 316 ? 38.673 -33.967 32.124 1.00 14.29 322 VAL D N 1
ATOM 14619 C CA . VAL D 1 316 ? 38.651 -33.584 33.527 1.00 15.43 322 VAL D CA 1
ATOM 14620 C C . VAL D 1 316 ? 37.365 -32.823 33.850 1.00 15.56 322 VAL D C 1
ATOM 14621 O O . VAL D 1 316 ? 37.400 -31.840 34.558 1.00 17.96 322 VAL D O 1
ATOM 14625 N N . PRO D 1 317 ? 36.175 -33.296 33.421 1.00 15.53 323 PRO D N 1
ATOM 14626 C CA . PRO D 1 317 ? 34.936 -32.590 33.707 1.00 17.72 323 PRO D CA 1
ATOM 14627 C C . PRO D 1 317 ? 34.533 -32.527 35.180 1.00 19.78 323 PRO D C 1
ATOM 14628 O O . PRO D 1 317 ? 33.859 -31.592 35.595 1.00 25.06 323 PRO D O 1
ATOM 14632 N N . LYS D 1 318 ? 34.945 -33.496 35.977 1.00 20.39 324 LYS D N 1
ATOM 14633 C CA . LYS D 1 318 ? 34.415 -33.589 37.322 1.00 22.87 324 LYS D CA 1
ATOM 14634 C C . LYS D 1 318 ? 35.471 -33.323 38.388 1.00 18.36 324 LYS D C 1
ATOM 14635 O O . LYS D 1 318 ? 35.203 -33.491 39.571 1.00 22.54 324 LYS D O 1
ATOM 14641 N N . VAL D 1 319 ? 36.602 -32.771 37.997 1.00 15.40 325 VAL D N 1
ATOM 14642 C CA . VAL D 1 319 ? 37.589 -32.422 39.000 1.00 15.94 325 VAL D CA 1
ATOM 14643 C C . VAL D 1 319 ? 37.070 -31.238 39.830 1.00 13.58 325 VAL D C 1
ATOM 14644 O O . VAL D 1 319 ? 36.424 -30.332 39.316 1.00 14.35 325 VAL D O 1
ATOM 14648 N N A SER D 1 320 ? 37.392 -31.257 41.127 0.63 14.11 326 SER D N 1
ATOM 14649 N N C SER D 1 320 ? 37.406 -31.243 41.127 0.37 14.21 326 SER D N 1
ATOM 14650 C CA A SER D 1 320 ? 36.816 -30.306 42.073 0.63 13.81 326 SER D CA 1
ATOM 14651 C CA C SER D 1 320 ? 36.798 -30.316 42.076 0.37 13.96 326 SER D CA 1
ATOM 14652 C C A SER D 1 320 ? 37.007 -28.844 41.661 0.63 11.86 326 SER D C 1
ATOM 14653 C C C SER D 1 320 ? 37.009 -28.847 41.689 0.37 12.55 326 SER D C 1
ATOM 14654 O O A SER D 1 320 ? 36.079 -28.064 41.757 0.63 12.44 326 SER D O 1
ATOM 14655 O O C SER D 1 320 ? 36.075 -28.069 41.780 0.37 13.07 326 SER D O 1
ATOM 14660 N N . HIS D 1 321 ? 38.223 -28.432 41.312 1.00 12.46 327 HIS D N 1
ATOM 14661 C CA . HIS D 1 321 ? 38.479 -27.021 41.057 1.00 11.61 327 HIS D CA 1
ATOM 14662 C C . HIS D 1 321 ? 37.696 -26.534 39.838 1.00 10.74 327 HIS D C 1
ATOM 14663 O O . HIS D 1 321 ? 37.304 -25.369 39.790 1.00 12.16 327 HIS D O 1
ATOM 14670 N N . ILE D 1 322 ? 37.554 -27.391 38.813 1.00 10.69 328 ILE D N 1
ATOM 14671 C CA . ILE D 1 322 ? 36.826 -26.988 37.631 1.00 11.67 328 ILE D CA 1
ATOM 14672 C C . ILE D 1 322 ? 35.337 -26.865 37.965 1.00 11.39 328 ILE D C 1
ATOM 14673 O O . ILE D 1 322 ? 34.709 -25.865 37.591 1.00 12.49 328 ILE D O 1
ATOM 14678 N N . LYS D 1 323 ? 34.789 -27.846 38.695 1.00 12.12 329 LYS D N 1
ATOM 14679 C CA . LYS D 1 323 ? 33.386 -27.754 39.088 1.00 12.13 329 LYS D CA 1
ATOM 14680 C C . LYS D 1 323 ? 33.170 -26.459 39.869 1.00 11.74 329 LYS D C 1
ATOM 14681 O O . LYS D 1 323 ? 32.198 -25.757 39.670 1.00 12.04 329 LYS D O 1
ATOM 14687 N N . ASP D 1 324 ? 34.129 -26.114 40.755 1.00 10.78 330 ASP D N 1
ATOM 14688 C CA . ASP D 1 324 ? 33.981 -24.934 41.589 1.00 11.74 330 ASP D CA 1
ATOM 14689 C C . ASP D 1 324 ? 33.973 -23.660 40.748 1.00 11.26 330 ASP D C 1
ATOM 14690 O O . ASP D 1 324 ? 33.281 -22.688 41.095 1.00 11.73 330 ASP D O 1
ATOM 14695 N N . LYS D 1 325 ? 34.845 -23.600 39.719 1.00 11.20 331 LYS D N 1
ATOM 14696 C CA . LYS D 1 325 ? 34.932 -22.445 38.842 1.00 11.02 331 LYS D CA 1
ATOM 14697 C C . LYS D 1 325 ? 33.652 -22.282 38.026 1.00 10.92 331 LYS D C 1
ATOM 14698 O O . LYS D 1 325 ? 33.190 -21.158 37.848 1.00 11.78 331 LYS D O 1
ATOM 14704 N N A ILE D 1 326 ? 33.072 -23.408 37.570 0.50 11.50 332 ILE D N 1
ATOM 14705 N N B ILE D 1 326 ? 33.078 -23.413 37.561 0.50 11.51 332 ILE D N 1
ATOM 14706 C CA A ILE D 1 326 ? 31.829 -23.351 36.825 0.50 11.79 332 ILE D CA 1
ATOM 14707 C CA B ILE D 1 326 ? 31.829 -23.383 36.820 0.50 11.80 332 ILE D CA 1
ATOM 14708 C C A ILE D 1 326 ? 30.690 -22.854 37.719 0.50 11.22 332 ILE D C 1
ATOM 14709 C C B ILE D 1 326 ? 30.698 -22.857 37.716 0.50 11.26 332 ILE D C 1
ATOM 14710 O O A ILE D 1 326 ? 29.834 -22.077 37.296 0.50 11.96 332 ILE D O 1
ATOM 14711 O O B ILE D 1 326 ? 29.841 -22.081 37.290 0.50 12.00 332 ILE D O 1
ATOM 14720 N N . ILE D 1 327 ? 30.687 -23.277 38.982 1.00 11.02 333 ILE D N 1
ATOM 14721 C CA . ILE D 1 327 ? 29.728 -22.729 39.960 1.00 10.93 333 ILE D CA 1
ATOM 14722 C C . ILE D 1 327 ? 29.925 -21.215 40.111 1.00 10.42 333 ILE D C 1
ATOM 14723 O O . ILE D 1 327 ? 28.977 -20.457 40.155 1.00 10.52 333 ILE D O 1
ATOM 14728 N N . GLU D 1 328 ? 31.189 -20.789 40.226 1.00 10.42 334 GLU D N 1
ATOM 14729 C CA . GLU D 1 328 ? 31.465 -19.358 40.411 1.00 11.02 334 GLU D CA 1
ATOM 14730 C C . GLU D 1 328 ? 30.948 -18.535 39.223 1.00 10.27 334 GLU D C 1
ATOM 14731 O O . GLU D 1 328 ? 30.288 -17.499 39.381 1.00 11.61 334 GLU D O 1
ATOM 14737 N N . MET D 1 329 ? 31.211 -19.013 38.019 1.00 10.52 335 MET D N 1
ATOM 14738 C CA . MET D 1 329 ? 30.738 -18.367 36.789 1.00 9.57 335 MET D CA 1
ATOM 14739 C C . MET D 1 329 ? 29.212 -18.255 36.881 1.00 9.90 335 MET D C 1
ATOM 14740 O O . MET D 1 329 ? 28.660 -17.219 36.537 1.00 11.63 335 MET D O 1
ATOM 14745 N N . THR D 1 330 ? 28.559 -19.379 37.207 1.00 9.24 336 THR D N 1
ATOM 14746 C CA . THR D 1 330 ? 27.095 -19.391 37.280 1.00 9.71 336 THR D CA 1
ATOM 14747 C C . THR D 1 330 ? 26.587 -18.359 38.289 1.00 10.05 336 THR D C 1
ATOM 14748 O O . THR D 1 330 ? 25.645 -17.611 38.001 1.00 10.95 336 THR D O 1
ATOM 14752 N N . HIS D 1 331 ? 27.175 -18.333 39.497 1.00 10.16 337 HIS D N 1
ATOM 14753 C CA . HIS D 1 331 ? 26.789 -17.432 40.567 1.00 9.79 337 HIS D CA 1
ATOM 14754 C C . HIS D 1 331 ? 26.882 -15.972 40.110 1.00 9.04 337 HIS D C 1
ATOM 14755 O O . HIS D 1 331 ? 25.971 -15.155 40.322 1.00 9.88 337 HIS D O 1
ATOM 14762 N N . LEU D 1 332 ? 28.032 -15.598 39.526 1.00 10.22 338 LEU D N 1
ATOM 14763 C CA . LEU D 1 332 ? 28.221 -14.242 39.051 1.00 10.58 338 LEU D CA 1
ATOM 14764 C C . LEU D 1 332 ? 27.185 -13.872 37.986 1.00 9.71 338 LEU D C 1
ATOM 14765 O O . LEU D 1 332 ? 26.604 -12.783 37.971 1.00 11.46 338 LEU D O 1
ATOM 14770 N N . ASN D 1 333 ? 26.972 -14.797 37.063 1.00 10.47 339 ASN D N 1
ATOM 14771 C CA . ASN D 1 333 ? 26.052 -14.592 35.962 1.00 10.77 339 ASN D CA 1
ATOM 14772 C C . ASN D 1 333 ? 24.627 -14.388 36.483 1.00 10.84 339 ASN D C 1
ATOM 14773 O O . ASN D 1 333 ? 23.929 -13.477 36.061 1.00 12.09 339 ASN D O 1
ATOM 14778 N N . GLU D 1 334 ? 24.220 -15.200 37.453 1.00 10.76 340 GLU D N 1
ATOM 14779 C CA . GLU D 1 334 ? 22.880 -15.087 37.988 1.00 10.65 340 GLU D CA 1
ATOM 14780 C C . GLU D 1 334 ? 22.714 -13.845 38.849 1.00 10.11 340 GLU D C 1
ATOM 14781 O O . GLU D 1 334 ? 21.591 -13.351 39.015 1.00 12.33 340 GLU D O 1
ATOM 14787 N N . THR D 1 335 ? 23.779 -13.333 39.441 1.00 10.73 341 THR D N 1
ATOM 14788 C CA . THR D 1 335 ? 23.708 -12.120 40.238 1.00 10.98 341 THR D CA 1
ATOM 14789 C C . THR D 1 335 ? 23.282 -10.963 39.320 1.00 12.17 341 THR D C 1
ATOM 14790 O O . THR D 1 335 ? 22.454 -10.117 39.696 1.00 14.21 341 THR D O 1
ATOM 14794 N N . ILE D 1 336 ? 23.869 -10.901 38.118 1.00 11.87 342 ILE D N 1
ATOM 14795 C CA . ILE D 1 336 ? 23.481 -9.911 37.113 1.00 12.53 342 ILE D CA 1
ATOM 14796 C C . ILE D 1 336 ? 22.005 -10.103 36.761 1.00 11.97 342 ILE D C 1
ATOM 14797 O O . ILE D 1 336 ? 21.235 -9.110 36.743 1.00 12.90 342 ILE D O 1
ATOM 14802 N N . PHE D 1 337 ? 21.643 -11.340 36.412 1.00 12.00 343 PHE D N 1
ATOM 14803 C CA . PHE D 1 337 ? 20.266 -11.629 36.036 1.00 11.80 343 PHE D CA 1
ATOM 14804 C C . PHE D 1 337 ? 19.285 -11.127 37.103 1.00 12.51 343 PHE D C 1
ATOM 14805 O O . PHE D 1 337 ? 18.251 -10.524 36.805 1.00 13.54 343 PHE D O 1
ATOM 14813 N N . ALA D 1 338 ? 19.541 -11.482 38.366 1.00 12.71 344 ALA D N 1
ATOM 14814 C CA . ALA D 1 338 ? 18.672 -11.136 39.482 1.00 12.71 344 ALA D CA 1
ATOM 14815 C C . ALA D 1 338 ? 18.498 -9.625 39.579 1.00 11.92 344 ALA D C 1
ATOM 14816 O O . ALA D 1 338 ? 17.394 -9.144 39.789 1.00 13.17 344 ALA D O 1
ATOM 14818 N N . ALA D 1 339 ? 19.593 -8.868 39.485 1.00 11.98 345 ALA D N 1
ATOM 14819 C CA . ALA D 1 339 ? 19.500 -7.419 39.582 1.00 13.77 345 ALA D CA 1
ATOM 14820 C C . ALA D 1 339 ? 18.592 -6.857 38.481 1.00 11.86 345 ALA D C 1
ATOM 14821 O O . ALA D 1 339 ? 17.808 -5.955 38.725 1.00 14.88 345 ALA D O 1
ATOM 14823 N N . GLY D 1 340 ? 18.719 -7.353 37.254 1.00 12.37 346 GLY D N 1
ATOM 14824 C CA . GLY D 1 340 ? 17.994 -6.842 36.118 1.00 12.31 346 GLY D CA 1
ATOM 14825 C C . GLY D 1 340 ? 16.521 -7.164 36.267 1.00 12.07 346 GLY D C 1
ATOM 14826 O O . GLY D 1 340 ? 15.688 -6.253 36.128 1.00 14.29 346 GLY D O 1
ATOM 14827 N N . ILE D 1 341 ? 16.206 -8.439 36.571 1.00 12.25 347 ILE D N 1
ATOM 14828 C CA . ILE D 1 341 ? 14.785 -8.757 36.688 1.00 12.89 347 ILE D CA 1
ATOM 14829 C C . ILE D 1 341 ? 14.144 -8.095 37.921 1.00 12.68 347 ILE D C 1
ATOM 14830 O O . ILE D 1 341 ? 12.930 -7.787 37.909 1.00 14.23 347 ILE D O 1
ATOM 14835 N N . ALA D 1 342 ? 14.899 -7.916 39.017 1.00 12.74 348 ALA D N 1
ATOM 14836 C CA . ALA D 1 342 ? 14.405 -7.188 40.174 1.00 13.14 348 ALA D CA 1
ATOM 14837 C C . ALA D 1 342 ? 14.018 -5.765 39.767 1.00 13.18 348 ALA D C 1
ATOM 14838 O O . ALA D 1 342 ? 12.965 -5.249 40.127 1.00 13.91 348 ALA D O 1
ATOM 14840 N N . SER D 1 343 ? 14.886 -5.093 39.031 1.00 13.15 349 SER D N 1
ATOM 14841 C CA . SER D 1 343 ? 14.592 -3.756 38.504 1.00 12.81 349 SER D CA 1
ATOM 14842 C C . SER D 1 343 ? 13.289 -3.701 37.715 1.00 12.23 349 SER D C 1
ATOM 14843 O O . SER D 1 343 ? 12.421 -2.845 37.930 1.00 13.94 349 SER D O 1
ATOM 14846 N N . SER D 1 344 ? 13.119 -4.681 36.835 1.00 13.44 350 SER D N 1
ATOM 14847 C CA . SER D 1 344 ? 11.935 -4.777 35.998 1.00 14.35 350 SER D CA 1
ATOM 14848 C C . SER D 1 344 ? 10.679 -5.069 36.835 1.00 13.76 350 SER D C 1
ATOM 14849 O O . SER D 1 344 ? 9.653 -4.399 36.694 1.00 15.27 350 SER D O 1
ATOM 14852 N N . HIS D 1 345 ? 10.792 -6.000 37.788 1.00 13.29 351 HIS D N 1
ATOM 14853 C CA . HIS D 1 345 ? 9.681 -6.392 38.661 1.00 13.45 351 HIS D CA 1
ATOM 14854 C C . HIS D 1 345 ? 9.189 -5.231 39.517 1.00 13.32 351 HIS D C 1
ATOM 14855 O O . HIS D 1 345 ? 7.988 -5.128 39.816 1.00 16.03 351 HIS D O 1
ATOM 14862 N N . GLN D 1 346 ? 10.112 -4.338 39.858 1.00 14.66 352 GLN D N 1
ATOM 14863 C CA . GLN D 1 346 ? 9.850 -3.185 40.703 1.00 16.07 352 GLN D CA 1
ATOM 14864 C C . GLN D 1 346 ? 9.395 -1.961 39.898 1.00 15.91 352 GLN D C 1
ATOM 14865 O O . GLN D 1 346 ? 9.389 -0.850 40.420 1.00 17.50 352 GLN D O 1
ATOM 14871 N N . GLY D 1 347 ? 9.063 -2.120 38.614 1.00 15.67 353 GLY D N 1
ATOM 14872 C CA . GLY D 1 347 ? 8.729 -0.963 37.788 1.00 16.89 353 GLY D CA 1
ATOM 14873 C C . GLY D 1 347 ? 7.431 -0.271 38.191 1.00 17.58 353 GLY D C 1
ATOM 14874 O O . GLY D 1 347 ? 6.540 -0.863 38.799 1.00 19.63 353 GLY D O 1
ATOM 14875 N N . GLN D 1 348 ? 7.297 0.982 37.754 1.00 16.40 354 GLN D N 1
ATOM 14876 C CA . GLN D 1 348 ? 6.173 1.812 38.133 1.00 16.81 354 GLN D CA 1
ATOM 14877 C C . GLN D 1 348 ? 5.648 2.546 36.907 1.00 16.95 354 GLN D C 1
ATOM 14878 O O . GLN D 1 348 ? 6.366 2.828 35.964 1.00 17.71 354 GLN D O 1
ATOM 14884 N N . LYS D 1 349 ? 4.372 2.906 36.965 1.00 18.54 355 LYS D N 1
ATOM 14885 C CA . LYS D 1 349 ? 3.718 3.607 35.868 1.00 18.97 355 LYS D CA 1
ATOM 14886 C C . LYS D 1 349 ? 4.106 5.089 35.802 1.00 20.84 355 LYS D C 1
ATOM 14887 O O . LYS D 1 349 ? 4.102 5.814 36.812 1.00 22.72 355 LYS D O 1
ATOM 14893 N N A MET D 1 350 ? 4.419 5.547 34.584 0.36 21.74 356 MET D N 1
ATOM 14894 N N B MET D 1 350 ? 4.406 5.555 34.584 0.64 21.99 356 MET D N 1
ATOM 14895 C CA A MET D 1 350 ? 4.726 6.946 34.332 0.36 21.61 356 MET D CA 1
ATOM 14896 C CA B MET D 1 350 ? 4.720 6.958 34.355 0.64 21.24 356 MET D CA 1
ATOM 14897 C C A MET D 1 350 ? 3.422 7.683 34.023 0.36 22.11 356 MET D C 1
ATOM 14898 C C B MET D 1 350 ? 3.470 7.667 33.833 0.64 22.06 356 MET D C 1
ATOM 14899 O O A MET D 1 350 ? 2.349 7.081 33.992 0.36 21.02 356 MET D O 1
ATOM 14900 O O B MET D 1 350 ? 2.497 7.029 33.423 0.64 19.49 356 MET D O 1
ATOM 14909 N N . LYS D 1 351 ? 3.510 9.005 33.839 1.00 22.33 357 LYS D N 1
ATOM 14910 C CA . LYS D 1 351 ? 2.338 9.813 33.549 1.00 23.65 357 LYS D CA 1
ATOM 14911 C C . LYS D 1 351 ? 1.742 9.467 32.188 1.00 21.58 357 LYS D C 1
ATOM 14912 O O . LYS D 1 351 ? 0.527 9.514 32.025 1.00 25.18 357 LYS D O 1
ATOM 14918 N N . SER D 1 352 ? 2.599 9.068 31.243 1.00 22.30 358 SER D N 1
ATOM 14919 C CA . SER D 1 352 ? 2.172 8.759 29.880 1.00 22.42 358 SER D CA 1
ATOM 14920 C C . SER D 1 352 ? 1.505 7.386 29.807 1.00 21.45 358 SER D C 1
ATOM 14921 O O . SER D 1 352 ? 0.922 7.045 28.783 1.00 22.80 358 SER D O 1
ATOM 14924 N N . GLY D 1 353 ? 1.709 6.567 30.849 1.00 20.05 359 GLY D N 1
ATOM 14925 C CA . GLY D 1 353 ? 1.135 5.227 30.888 1.00 21.28 359 GLY D CA 1
ATOM 14926 C C . GLY D 1 353 ? 2.178 4.111 30.762 1.00 20.62 359 GLY D C 1
ATOM 14927 O O . GLY D 1 353 ? 1.903 2.957 31.123 1.00 21.25 359 GLY D O 1
ATOM 14928 N N . VAL D 1 354 ? 3.364 4.429 30.212 1.00 19.74 360 VAL D N 1
ATOM 14929 C CA . VAL D 1 354 ? 4.431 3.443 30.120 1.00 18.48 360 VAL D CA 1
ATOM 14930 C C . VAL D 1 354 ? 4.969 3.122 31.513 1.00 16.99 360 VAL D C 1
ATOM 14931 O O . VAL D 1 354 ? 4.996 3.987 32.368 1.00 17.99 360 VAL D O 1
ATOM 14935 N N . TYR D 1 355 ? 5.406 1.872 31.731 1.00 17.34 361 TYR D N 1
ATOM 14936 C CA . TYR D 1 355 ? 6.150 1.521 32.939 1.00 16.49 361 TYR D CA 1
ATOM 14937 C C . TYR D 1 355 ? 7.658 1.740 32.757 1.00 15.75 361 TYR D C 1
ATOM 14938 O O . TYR D 1 355 ? 8.245 1.391 31.734 1.00 17.68 361 TYR D O 1
ATOM 14947 N N . LEU D 1 356 ? 8.279 2.234 33.829 1.00 15.44 362 LEU D N 1
ATOM 14948 C CA . LEU D 1 356 ? 9.722 2.439 33.940 1.00 15.35 362 LEU D CA 1
ATOM 14949 C C . LEU D 1 356 ? 10.216 1.523 35.057 1.00 16.92 362 LEU D C 1
ATOM 14950 O O . LEU D 1 356 ? 9.670 1.508 36.165 1.00 16.99 362 LEU D O 1
ATOM 14955 N N . ASN D 1 357 ? 11.296 0.780 34.774 1.00 15.62 363 ASN D N 1
ATOM 14956 C CA . ASN D 1 357 ? 11.901 -0.075 35.769 1.00 15.51 363 ASN D CA 1
ATOM 14957 C C . ASN D 1 357 ? 12.536 0.775 36.870 1.00 14.50 363 ASN D C 1
ATOM 14958 O O . ASN D 1 357 ? 12.786 1.967 36.719 1.00 15.67 363 ASN D O 1
ATOM 14963 N N . ASP D 1 358 ? 12.870 0.099 37.960 1.00 14.43 364 ASP D N 1
ATOM 14964 C CA . ASP D 1 358 ? 13.510 0.728 39.087 1.00 14.57 364 ASP D CA 1
ATOM 14965 C C . ASP D 1 358 ? 14.922 1.202 38.763 1.00 13.75 364 ASP D C 1
ATOM 14966 O O . ASP D 1 358 ? 15.813 0.385 38.486 1.00 15.05 364 ASP D O 1
ATOM 14971 N N . ASP D 1 359 ? 15.134 2.520 38.828 1.00 14.69 365 ASP D N 1
ATOM 14972 C CA . ASP D 1 359 ? 16.421 3.088 38.411 1.00 14.83 365 ASP D CA 1
ATOM 14973 C C . ASP D 1 359 ? 17.586 2.599 39.270 1.00 17.26 365 ASP D C 1
ATOM 14974 O O . ASP D 1 359 ? 18.657 2.261 38.732 1.00 18.03 365 ASP D O 1
ATOM 14979 N N . MET D 1 360 ? 17.403 2.556 40.582 1.00 15.29 366 MET D N 1
ATOM 14980 C CA . MET D 1 360 ? 18.503 2.177 41.439 1.00 14.64 366 MET D CA 1
ATOM 14981 C C . MET D 1 360 ? 18.958 0.759 41.094 1.00 13.24 366 MET D C 1
ATOM 14982 O O . MET D 1 360 ? 20.149 0.490 40.944 1.00 13.73 366 MET D O 1
ATOM 14987 N N . LEU D 1 361 ? 18.023 -0.156 40.994 1.00 13.14 367 LEU D N 1
ATOM 14988 C CA . LEU D 1 361 ? 18.369 -1.535 40.727 1.00 13.57 367 LEU D CA 1
ATOM 14989 C C . LEU D 1 361 ? 18.974 -1.711 39.333 1.00 12.99 367 LEU D C 1
ATOM 14990 O O . LEU D 1 361 ? 19.767 -2.614 39.139 1.00 13.17 367 LEU D O 1
ATOM 14995 N N . ALA D 1 362 ? 18.593 -0.857 38.367 1.00 13.57 368 ALA D N 1
ATOM 14996 C CA . ALA D 1 362 ? 19.218 -0.869 37.064 1.00 13.02 368 ALA D CA 1
ATOM 14997 C C . ALA D 1 362 ? 20.698 -0.512 37.170 1.00 12.33 368 ALA D C 1
ATOM 14998 O O . ALA D 1 362 ? 21.497 -1.100 36.480 1.00 12.97 368 ALA D O 1
ATOM 15000 N N . GLN D 1 363 ? 21.040 0.457 38.038 1.00 12.65 369 GLN D N 1
ATOM 15001 C CA . GLN D 1 363 ? 22.429 0.861 38.191 1.00 13.39 369 GLN D CA 1
ATOM 15002 C C . GLN D 1 363 ? 23.218 -0.321 38.736 1.00 12.10 369 GLN D C 1
ATOM 15003 O O . GLN D 1 363 ? 24.355 -0.540 38.346 1.00 13.38 369 GLN D O 1
ATOM 15009 N N . VAL D 1 364 ? 22.618 -1.079 39.645 1.00 13.49 370 VAL D N 1
ATOM 15010 C CA . VAL D 1 364 ? 23.242 -2.234 40.265 1.00 14.33 370 VAL D CA 1
ATOM 15011 C C . VAL D 1 364 ? 23.480 -3.361 39.258 1.00 14.74 370 VAL D C 1
ATOM 15012 O O . VAL D 1 364 ? 24.544 -3.989 39.231 1.00 14.31 370 VAL D O 1
ATOM 15016 N N . CYS D 1 365 ? 22.498 -3.596 38.398 1.00 12.56 371 CYS D N 1
ATOM 15017 C CA . CYS D 1 365 ? 22.643 -4.571 37.321 1.00 13.14 371 CYS D CA 1
ATOM 15018 C C . CYS D 1 365 ? 23.859 -4.199 36.455 1.00 11.70 371 CYS D C 1
ATOM 15019 O O . CYS D 1 365 ? 24.814 -4.967 36.279 1.00 12.11 371 CYS D O 1
ATOM 15022 N N . LYS D 1 366 ? 23.813 -3.002 35.885 1.00 12.10 372 LYS D N 1
ATOM 15023 C CA . LYS D 1 366 ? 24.884 -2.523 35.012 1.00 12.31 372 LYS D CA 1
ATOM 15024 C C . LYS D 1 366 ? 26.225 -2.490 35.727 1.00 12.56 372 LYS D C 1
ATOM 15025 O O . LYS D 1 366 ? 27.232 -2.900 35.124 1.00 12.68 372 LYS D O 1
ATOM 15031 N N . HIS D 1 367 ? 26.268 -1.993 36.969 1.00 12.00 373 HIS D N 1
ATOM 15032 C CA . HIS D 1 367 ? 27.569 -1.891 37.621 1.00 12.51 373 HIS D CA 1
ATOM 15033 C C . HIS D 1 367 ? 28.202 -3.271 37.775 1.00 11.52 373 HIS D C 1
ATOM 15034 O O . HIS D 1 367 ? 29.415 -3.437 37.622 1.00 12.77 373 HIS D O 1
ATOM 15041 N N . ASN D 1 368 ? 27.405 -4.285 38.103 1.00 11.49 374 ASN D N 1
ATOM 15042 C CA . ASN D 1 368 ? 27.920 -5.639 38.164 1.00 11.90 374 ASN D CA 1
ATOM 15043 C C . ASN D 1 368 ? 28.318 -6.182 36.787 1.00 11.71 374 ASN D C 1
ATOM 15044 O O . ASN D 1 368 ? 29.305 -6.929 36.676 1.00 12.20 374 ASN D O 1
ATOM 15049 N N . VAL D 1 369 ? 27.602 -5.799 35.725 1.00 11.65 375 VAL D N 1
ATOM 15050 C CA . VAL D 1 369 ? 28.000 -6.160 34.363 1.00 12.31 375 VAL D CA 1
ATOM 15051 C C . VAL D 1 369 ? 29.359 -5.565 33.966 1.00 11.89 375 VAL D C 1
ATOM 15052 O O . VAL D 1 369 ? 30.030 -6.153 33.123 1.00 12.93 375 VAL D O 1
ATOM 15056 N N . THR D 1 370 ? 29.773 -4.436 34.563 1.00 10.89 376 THR D N 1
ATOM 15057 C CA . THR D 1 370 ? 31.081 -3.873 34.245 1.00 11.07 376 THR D CA 1
ATOM 15058 C C . THR D 1 370 ? 32.227 -4.708 34.824 1.00 11.13 376 THR D C 1
ATOM 15059 O O . THR D 1 370 ? 33.382 -4.477 34.436 1.00 12.17 376 THR D O 1
ATOM 15063 N N . ARG D 1 371 ? 31.917 -5.619 35.748 1.00 11.41 377 ARG D N 1
ATOM 15064 C CA . ARG D 1 371 ? 32.873 -6.385 36.507 1.00 11.41 377 ARG D CA 1
ATOM 15065 C C . ARG D 1 371 ? 32.851 -7.859 36.093 1.00 11.76 377 ARG D C 1
ATOM 15066 O O . ARG D 1 371 ? 33.874 -8.433 35.759 1.00 12.83 377 ARG D O 1
ATOM 15074 N N . PHE D 1 372 ? 31.700 -8.505 36.212 1.00 10.93 378 PHE D N 1
ATOM 15075 C CA . PHE D 1 372 ? 31.678 -9.950 36.246 1.00 10.93 378 PHE D CA 1
ATOM 15076 C C . PHE D 1 372 ? 32.014 -10.607 34.913 1.00 10.92 378 PHE D C 1
ATOM 15077 O O . PHE D 1 372 ? 32.621 -11.701 34.952 1.00 11.30 378 PHE D O 1
ATOM 15085 N N . PRO D 1 373 ? 31.601 -10.099 33.724 1.00 10.76 379 PRO D N 1
ATOM 15086 C CA . PRO D 1 373 ? 32.000 -10.760 32.482 1.00 11.51 379 PRO D CA 1
ATOM 15087 C C . PRO D 1 373 ? 33.510 -10.960 32.369 1.00 10.63 379 PRO D C 1
ATOM 15088 O O . PRO D 1 373 ? 33.983 -11.970 31.830 1.00 11.81 379 PRO D O 1
ATOM 15092 N N . TYR D 1 374 ? 34.272 -9.993 32.900 1.00 11.09 380 TYR D N 1
ATOM 15093 C CA . TYR D 1 374 ? 35.721 -10.120 32.874 1.00 10.94 380 TYR D CA 1
ATOM 15094 C C . TYR D 1 374 ? 36.188 -11.312 33.686 1.00 11.35 380 TYR D C 1
ATOM 15095 O O . TYR D 1 374 ? 37.199 -11.948 33.332 1.00 13.04 380 TYR D O 1
ATOM 15104 N N . GLU D 1 375 ? 35.542 -11.570 34.817 1.00 11.12 381 GLU D N 1
ATOM 15105 C CA . GLU D 1 375 ? 35.909 -12.701 35.649 1.00 11.35 381 GLU D CA 1
ATOM 15106 C C . GLU D 1 375 ? 35.459 -14.018 35.024 1.00 11.17 381 GLU D C 1
ATOM 15107 O O . GLU D 1 375 ? 36.172 -15.040 35.057 1.00 11.45 381 GLU D O 1
ATOM 15113 N N . ILE D 1 376 ? 34.241 -14.031 34.474 1.00 11.35 382 ILE D N 1
ATOM 15114 C CA . ILE D 1 376 ? 33.738 -15.227 33.808 1.00 11.37 382 ILE D CA 1
ATOM 15115 C C . ILE D 1 376 ? 34.683 -15.623 32.660 1.00 11.00 382 ILE D C 1
ATOM 15116 O O . ILE D 1 376 ? 35.010 -16.797 32.459 1.00 11.20 382 ILE D O 1
ATOM 15121 N N A SER D 1 377 ? 35.145 -14.628 31.903 0.53 10.73 383 SER D N 1
ATOM 15122 N N B SER D 1 377 ? 35.109 -14.605 31.900 0.47 10.97 383 SER D N 1
ATOM 15123 C CA A SER D 1 377 ? 36.094 -14.844 30.824 0.53 10.92 383 SER D CA 1
ATOM 15124 C CA B SER D 1 377 ? 36.098 -14.724 30.840 0.47 11.25 383 SER D CA 1
ATOM 15125 C C A SER D 1 377 ? 37.424 -15.395 31.313 0.53 11.14 383 SER D C 1
ATOM 15126 C C B SER D 1 377 ? 37.389 -15.373 31.319 0.47 11.36 383 SER D C 1
ATOM 15127 O O A SER D 1 377 ? 37.972 -16.339 30.721 0.53 10.80 383 SER D O 1
ATOM 15128 O O B SER D 1 377 ? 37.882 -16.338 30.718 0.47 11.33 383 SER D O 1
ATOM 15133 N N . ARG D 1 378 ? 37.925 -14.831 32.413 1.00 10.66 384 ARG D N 1
ATOM 15134 C CA . ARG D 1 378 ? 39.182 -15.308 32.955 1.00 10.32 384 ARG D CA 1
ATOM 15135 C C . ARG D 1 378 ? 39.076 -16.781 33.366 1.00 9.17 384 ARG D C 1
ATOM 15136 O O . ARG D 1 378 ? 39.945 -17.575 33.037 1.00 10.89 384 ARG D O 1
ATOM 15144 N N . LEU D 1 379 ? 37.959 -17.174 34.001 1.00 9.39 385 LEU D N 1
ATOM 15145 C CA . LEU D 1 379 ? 37.797 -18.531 34.481 1.00 9.67 385 LEU D CA 1
ATOM 15146 C C . LEU D 1 379 ? 37.614 -19.477 33.296 1.00 9.53 385 LEU D C 1
ATOM 15147 O O . LEU D 1 379 ? 38.130 -20.588 33.310 1.00 11.74 385 LEU D O 1
ATOM 15152 N N . ALA D 1 380 ? 36.930 -19.028 32.234 1.00 10.12 386 ALA D N 1
ATOM 15153 C CA . ALA D 1 380 ? 36.824 -19.838 31.029 1.00 10.48 386 ALA D CA 1
ATOM 15154 C C . ALA D 1 380 ? 38.209 -20.151 30.454 1.00 10.51 386 ALA D C 1
ATOM 15155 O O . ALA D 1 380 ? 38.464 -21.255 30.000 1.00 11.90 386 ALA D O 1
ATOM 15157 N N . GLN D 1 381 ? 39.075 -19.138 30.421 1.00 10.48 387 GLN D N 1
ATOM 15158 C CA . GLN D 1 381 ? 40.408 -19.326 29.884 1.00 11.38 387 GLN D CA 1
ATOM 15159 C C . GLN D 1 381 ? 41.190 -20.292 30.748 1.00 11.66 387 GLN D C 1
ATOM 15160 O O . GLN D 1 381 ? 41.975 -21.077 30.212 1.00 13.64 387 GLN D O 1
ATOM 15166 N N . ASP D 1 382 ? 41.078 -20.195 32.053 1.00 10.71 388 ASP D N 1
ATOM 15167 C CA . ASP D 1 382 ? 41.695 -21.186 32.936 1.00 11.35 388 ASP D CA 1
ATOM 15168 C C . ASP D 1 382 ? 41.288 -22.612 32.555 1.00 10.85 388 ASP D C 1
ATOM 15169 O O . ASP D 1 382 ? 42.091 -23.515 32.314 1.00 12.71 388 ASP D O 1
ATOM 15174 N N . ILE D 1 383 ? 39.969 -22.847 32.500 1.00 10.29 389 ILE D N 1
ATOM 15175 C CA . ILE D 1 383 ? 39.469 -24.183 32.219 1.00 10.68 389 ILE D CA 1
ATOM 15176 C C . ILE D 1 383 ? 39.909 -24.683 30.836 1.00 10.37 389 ILE D C 1
ATOM 15177 O O . ILE D 1 383 ? 40.158 -25.882 30.653 1.00 12.24 389 ILE D O 1
ATOM 15182 N N . ALA D 1 384 ? 40.006 -23.795 29.845 1.00 11.26 390 ALA D N 1
ATOM 15183 C CA . ALA D 1 384 ? 40.313 -24.206 28.474 1.00 11.04 390 ALA D CA 1
ATOM 15184 C C . ALA D 1 384 ? 41.748 -24.725 28.295 1.00 12.00 390 ALA D C 1
ATOM 15185 O O . ALA D 1 384 ? 41.979 -25.655 27.537 1.00 14.28 390 ALA D O 1
ATOM 15187 N N . GLY D 1 385 ? 42.690 -24.105 28.975 1.00 11.64 391 GLY D N 1
ATOM 15188 C CA . GLY D 1 385 ? 44.108 -24.373 28.770 1.00 12.62 391 GLY D CA 1
ATOM 15189 C C . GLY D 1 385 ? 44.752 -23.508 27.688 1.00 11.84 391 GLY D C 1
ATOM 15190 O O . GLY D 1 385 ? 44.115 -22.686 27.037 1.00 13.10 391 GLY D O 1
ATOM 15191 N N . GLY D 1 386 ? 46.063 -23.710 27.467 1.00 12.76 392 GLY D N 1
ATOM 15192 C CA . GLY D 1 386 ? 46.814 -22.819 26.599 1.00 13.27 392 GLY D CA 1
ATOM 15193 C C . GLY D 1 386 ? 46.415 -22.837 25.138 1.00 12.21 392 GLY D C 1
ATOM 15194 O O . GLY D 1 386 ? 46.650 -21.854 24.427 1.00 12.80 392 GLY D O 1
ATOM 15195 N N . LEU D 1 387 ? 45.838 -23.960 24.675 1.00 13.16 393 LEU D N 1
ATOM 15196 C CA . LEU D 1 387 ? 45.485 -24.094 23.261 1.00 14.60 393 LEU D CA 1
ATOM 15197 C C . LEU D 1 387 ? 44.439 -23.058 22.839 1.00 15.35 393 LEU D C 1
ATOM 15198 O O . LEU D 1 387 ? 44.288 -22.773 21.646 1.00 17.61 393 LEU D O 1
ATOM 15203 N N . VAL D 1 388 ? 43.743 -22.447 23.804 1.00 14.47 394 VAL D N 1
ATOM 15204 C CA . VAL D 1 388 ? 42.780 -21.404 23.519 1.00 15.32 394 VAL D CA 1
ATOM 15205 C C . VAL D 1 388 ? 43.442 -20.227 22.813 1.00 15.40 394 VAL D C 1
ATOM 15206 O O . VAL D 1 388 ? 42.794 -19.586 21.994 1.00 20.18 394 VAL D O 1
ATOM 15210 N N . VAL D 1 389 ? 44.775 -20.040 22.982 1.00 13.81 395 VAL D N 1
ATOM 15211 C CA . VAL D 1 389 ? 45.471 -18.971 22.289 1.00 16.51 395 VAL D CA 1
ATOM 15212 C C . VAL D 1 389 ? 46.622 -19.470 21.405 1.00 17.12 395 VAL D C 1
ATOM 15213 O O . VAL D 1 389 ? 47.231 -18.630 20.779 1.00 25.08 395 VAL D O 1
ATOM 15217 N N . THR D 1 390 ? 46.956 -20.759 21.350 1.00 15.22 396 THR D N 1
ATOM 15218 C CA . THR D 1 390 ? 48.084 -21.216 20.540 1.00 14.40 396 THR D CA 1
ATOM 15219 C C . THR D 1 390 ? 47.617 -22.155 19.422 1.00 14.13 396 THR D C 1
ATOM 15220 O O . THR D 1 390 ? 48.416 -22.757 18.742 1.00 15.99 396 THR D O 1
ATOM 15224 N N . LEU D 1 391 ? 46.313 -22.359 19.285 1.00 14.66 397 LEU D N 1
ATOM 15225 C CA . LEU D 1 391 ? 45.802 -23.313 18.302 1.00 13.43 397 LEU D CA 1
ATOM 15226 C C . LEU D 1 391 ? 46.178 -22.893 16.868 1.00 13.59 397 LEU D C 1
ATOM 15227 O O . LEU D 1 391 ? 45.954 -21.751 16.443 1.00 13.67 397 LEU D O 1
ATOM 15232 N N . PRO D 1 392 ? 46.719 -23.812 16.043 1.00 14.60 398 PRO D N 1
ATOM 15233 C CA . PRO D 1 392 ? 46.894 -23.550 14.616 1.00 14.57 398 PRO D CA 1
ATOM 15234 C C . PRO D 1 392 ? 45.605 -23.284 13.870 1.00 13.55 398 PRO D C 1
ATOM 15235 O O . PRO D 1 392 ? 44.502 -23.660 14.324 1.00 14.80 398 PRO D O 1
ATOM 15239 N N . SER D 1 393 ? 45.769 -22.622 12.739 1.00 14.98 399 SER D N 1
ATOM 15240 C CA . SER D 1 393 ? 44.655 -22.249 11.873 1.00 15.15 399 SER D CA 1
ATOM 15241 C C . SER D 1 393 ? 43.939 -23.459 11.279 1.00 14.01 399 SER D C 1
ATOM 15242 O O . SER D 1 393 ? 44.477 -24.563 11.136 1.00 14.05 399 SER D O 1
ATOM 15245 N N . GLU D 1 394 ? 42.686 -23.227 10.876 1.00 14.54 400 GLU D N 1
ATOM 15246 C CA . GLU D 1 394 ? 41.945 -24.240 10.147 1.00 15.97 400 GLU D CA 1
ATOM 15247 C C . GLU D 1 394 ? 42.623 -24.635 8.836 1.00 15.26 400 GLU D C 1
ATOM 15248 O O . GLU D 1 394 ? 42.544 -25.784 8.431 1.00 15.85 400 GLU D O 1
ATOM 15254 N N . LYS D 1 395 ? 43.309 -23.687 8.190 1.00 14.92 401 LYS D N 1
ATOM 15255 C CA . LYS D 1 395 ? 44.016 -23.982 6.954 1.00 15.57 401 LYS D CA 1
ATOM 15256 C C . LYS D 1 395 ? 45.101 -25.010 7.233 1.00 15.34 401 LYS D C 1
ATOM 15257 O O . LYS D 1 395 ? 45.349 -25.882 6.408 1.00 16.55 401 LYS D O 1
ATOM 15263 N N . ASP D 1 396 ? 45.693 -24.959 8.431 1.00 14.74 402 ASP D N 1
ATOM 15264 C CA . ASP D 1 396 ? 46.670 -25.967 8.815 1.00 15.55 402 ASP D CA 1
ATOM 15265 C C . ASP D 1 396 ? 46.004 -27.302 9.141 1.00 13.85 402 ASP D C 1
ATOM 15266 O O . ASP D 1 396 ? 46.490 -28.350 8.732 1.00 16.08 402 ASP D O 1
ATOM 15271 N N . PHE D 1 397 ? 44.830 -27.262 9.793 1.00 14.23 403 PHE D N 1
ATOM 15272 C CA . PHE D 1 397 ? 44.099 -28.490 10.117 1.00 15.60 403 PHE D CA 1
ATOM 15273 C C . PHE D 1 397 ? 43.646 -29.249 8.868 1.00 15.96 403 PHE D C 1
ATOM 15274 O O . PHE D 1 397 ? 43.532 -30.472 8.892 1.00 17.72 403 PHE D O 1
ATOM 15282 N N . ARG D 1 398 ? 43.378 -28.511 7.788 1.00 16.54 404 ARG D N 1
ATOM 15283 C CA . ARG D 1 398 ? 42.903 -29.070 6.526 1.00 18.15 404 ARG D CA 1
ATOM 15284 C C . ARG D 1 398 ? 44.046 -29.443 5.579 1.00 17.69 404 ARG D C 1
ATOM 15285 O O . ARG D 1 398 ? 43.816 -30.057 4.532 1.00 19.81 404 ARG D O 1
ATOM 15293 N N . HIS D 1 399 ? 45.273 -29.059 5.944 1.00 17.66 405 HIS D N 1
ATOM 15294 C CA . HIS D 1 399 ? 46.439 -29.284 5.119 1.00 16.76 405 HIS D CA 1
ATOM 15295 C C . HIS D 1 399 ? 46.784 -30.778 5.057 1.00 17.82 405 HIS D C 1
ATOM 15296 O O . HIS D 1 399 ? 46.738 -31.469 6.071 1.00 18.25 405 HIS D O 1
ATOM 15303 N N . PRO D 1 400 ? 47.235 -31.325 3.897 1.00 18.92 406 PRO D N 1
ATOM 15304 C CA . PRO D 1 400 ? 47.548 -32.758 3.817 1.00 20.07 406 PRO D CA 1
ATOM 15305 C C . PRO D 1 400 ? 48.710 -33.229 4.700 1.00 18.48 406 PRO D C 1
ATOM 15306 O O . PRO D 1 400 ? 48.753 -34.407 5.030 1.00 20.09 406 PRO D O 1
ATOM 15310 N N . GLU D 1 401 ? 49.688 -32.352 5.014 1.00 19.17 407 GLU D N 1
ATOM 15311 C CA . GLU D 1 401 ? 50.822 -32.697 5.849 1.00 20.16 407 GLU D CA 1
ATOM 15312 C C . GLU D 1 401 ? 50.545 -32.296 7.304 1.00 18.63 407 GLU D C 1
ATOM 15313 O O . GLU D 1 401 ? 50.680 -33.112 8.216 1.00 20.55 407 GLU D O 1
ATOM 15319 N N . ALA D 1 402 ? 50.162 -31.042 7.534 1.00 17.36 408 ALA D N 1
ATOM 15320 C CA . ALA D 1 402 ? 49.959 -30.543 8.893 1.00 17.87 408 ALA D CA 1
ATOM 15321 C C . ALA D 1 402 ? 48.682 -31.110 9.524 1.00 17.50 408 ALA D C 1
ATOM 15322 O O . ALA D 1 402 ? 48.618 -31.330 10.740 1.00 18.45 408 ALA D O 1
ATOM 15324 N N . GLY D 1 403 ? 47.674 -31.389 8.700 1.00 17.10 409 GLY D N 1
ATOM 15325 C CA . GLY D 1 403 ? 46.366 -31.768 9.198 1.00 18.13 409 GLY D CA 1
ATOM 15326 C C . GLY D 1 403 ? 46.390 -33.087 9.960 1.00 17.33 409 GLY D C 1
ATOM 15327 O O . GLY D 1 403 ? 45.909 -33.153 11.080 1.00 18.16 409 GLY D O 1
ATOM 15328 N N . PRO D 1 404 ? 46.952 -34.184 9.401 1.00 17.96 410 PRO D N 1
ATOM 15329 C CA . PRO D 1 404 ? 47.053 -35.429 10.142 1.00 18.81 410 PRO D CA 1
ATOM 15330 C C . PRO D 1 404 ? 47.849 -35.342 11.431 1.00 16.87 410 PRO D C 1
ATOM 15331 O O . PRO D 1 404 ? 47.519 -36.046 12.385 1.00 17.83 410 PRO D O 1
ATOM 15335 N N . LEU D 1 405 ? 48.842 -34.428 11.444 1.00 16.98 411 LEU D N 1
ATOM 15336 C CA . LEU D 1 405 ? 49.660 -34.214 12.628 1.00 16.93 411 LEU D CA 1
ATOM 15337 C C . LEU D 1 405 ? 48.811 -33.562 13.730 1.00 16.97 411 LEU D C 1
ATOM 15338 O O . LEU D 1 405 ? 48.901 -33.933 14.884 1.00 16.18 411 LEU D O 1
ATOM 15343 N N . LEU D 1 406 ? 47.956 -32.616 13.350 1.00 17.59 412 LEU D N 1
ATOM 15344 C CA . LEU D 1 406 ? 47.059 -31.950 14.282 1.00 17.57 412 LEU D CA 1
ATOM 15345 C C . LEU D 1 406 ? 45.972 -32.908 14.795 1.00 16.60 412 LEU D C 1
ATOM 15346 O O . LEU D 1 406 ? 45.646 -32.916 15.989 1.00 16.92 412 LEU D O 1
ATOM 15351 N N . LYS D 1 407 ? 45.462 -33.741 13.894 1.00 17.34 413 LYS D N 1
ATOM 15352 C CA . LYS D 1 407 ? 44.452 -34.709 14.262 1.00 18.02 413 LYS D CA 1
ATOM 15353 C C . LYS D 1 407 ? 45.009 -35.703 15.273 1.00 17.64 413 LYS D C 1
ATOM 15354 O O . LYS D 1 407 ? 44.307 -36.108 16.189 1.00 20.33 413 LYS D O 1
ATOM 15360 N N . LYS D 1 408 ? 46.283 -36.070 15.136 1.00 17.03 414 LYS D N 1
ATOM 15361 C CA . LYS D 1 408 ? 46.903 -36.985 16.075 1.00 16.94 414 LYS D CA 1
ATOM 15362 C C . LYS D 1 408 ? 47.222 -36.274 17.398 1.00 15.82 414 LYS D C 1
ATOM 15363 O O . LYS D 1 408 ? 46.897 -36.757 18.481 1.00 17.91 414 LYS D O 1
ATOM 15369 N N . TYR D 1 409 ? 47.902 -35.119 17.317 1.00 15.14 415 TYR D N 1
ATOM 15370 C CA . TYR D 1 409 ? 48.511 -34.551 18.502 1.00 15.27 415 TYR D CA 1
ATOM 15371 C C . TYR D 1 409 ? 47.557 -33.688 19.335 1.00 15.62 415 TYR D C 1
ATOM 15372 O O . TYR D 1 409 ? 47.827 -33.475 20.511 1.00 15.95 415 TYR D O 1
ATOM 15381 N N . LEU D 1 410 ? 46.457 -33.221 18.772 1.00 15.76 416 LEU D N 1
ATOM 15382 C CA . LEU D 1 410 ? 45.531 -32.374 19.518 1.00 16.64 416 LEU D CA 1
ATOM 15383 C C . LEU D 1 410 ? 44.335 -33.159 20.061 1.00 15.35 416 LEU D C 1
ATOM 15384 O O . LEU D 1 410 ? 43.278 -32.599 20.406 1.00 15.90 416 LEU D O 1
ATOM 15389 N N . ALA D 1 411 ? 44.507 -34.474 20.140 1.00 16.12 417 ALA D N 1
ATOM 15390 C CA . ALA D 1 411 ? 43.548 -35.333 20.816 1.00 17.56 417 ALA D CA 1
ATOM 15391 C C . ALA D 1 411 ? 43.312 -34.864 22.254 1.00 16.12 417 ALA D C 1
ATOM 15392 O O . ALA D 1 411 ? 44.193 -34.380 22.944 1.00 18.23 417 ALA D O 1
ATOM 15394 N N . GLY D 1 412 ? 42.067 -34.996 22.687 1.00 16.64 418 GLY D N 1
ATOM 15395 C CA . GLY D 1 412 ? 41.743 -34.940 24.098 1.00 16.29 418 GLY D CA 1
ATOM 15396 C C . GLY D 1 412 ? 41.505 -36.367 24.576 1.00 16.99 418 GLY D C 1
ATOM 15397 O O . GLY D 1 412 ? 42.243 -37.295 24.241 1.00 18.76 418 GLY D O 1
ATOM 15398 N N . ARG D 1 413 ? 40.478 -36.535 25.374 1.00 16.63 419 ARG D N 1
ATOM 15399 C CA . ARG D 1 413 ? 40.111 -37.868 25.811 1.00 18.26 419 ARG D CA 1
ATOM 15400 C C . ARG D 1 413 ? 39.708 -38.720 24.604 1.00 17.95 419 ARG D C 1
ATOM 15401 O O . ARG D 1 413 ? 39.304 -38.201 23.558 1.00 17.53 419 ARG D O 1
ATOM 15409 N N . LYS D 1 414 ? 39.873 -40.034 24.737 1.00 20.84 420 LYS D N 1
ATOM 15410 C CA . LYS D 1 414 ? 39.586 -40.950 23.648 1.00 24.83 420 LYS D CA 1
ATOM 15411 C C . LYS D 1 414 ? 38.143 -40.802 23.184 1.00 26.18 420 LYS D C 1
ATOM 15412 O O . LYS D 1 414 ? 37.225 -40.685 23.978 1.00 27.50 420 LYS D O 1
ATOM 15418 N N . GLY D 1 415 ? 37.966 -40.752 21.867 1.00 28.40 421 GLY D N 1
ATOM 15419 C CA . GLY D 1 415 ? 36.649 -40.728 21.275 1.00 27.30 421 GLY D CA 1
ATOM 15420 C C . GLY D 1 415 ? 36.185 -39.313 20.970 1.00 25.06 421 GLY D C 1
ATOM 15421 O O . GLY D 1 415 ? 35.158 -39.147 20.308 1.00 28.72 421 GLY D O 1
ATOM 15422 N N . VAL D 1 416 ? 36.897 -38.298 21.467 1.00 20.43 422 VAL D N 1
ATOM 15423 C CA . VAL D 1 416 ? 36.519 -36.926 21.141 1.00 21.07 422 VAL D CA 1
ATOM 15424 C C . VAL D 1 416 ? 37.100 -36.561 19.777 1.00 18.73 422 VAL D C 1
ATOM 15425 O O . VAL D 1 416 ? 38.301 -36.693 19.539 1.00 19.39 422 VAL D O 1
ATOM 15429 N N . ASP D 1 417 ? 36.247 -36.028 18.908 1.00 18.67 423 ASP D N 1
ATOM 15430 C CA . ASP D 1 417 ? 36.657 -35.530 17.614 1.00 19.21 423 ASP D CA 1
ATOM 15431 C C . ASP D 1 417 ? 37.502 -34.268 17.770 1.00 17.35 423 ASP D C 1
ATOM 15432 O O . ASP D 1 417 ? 37.055 -33.283 18.349 1.00 17.05 423 ASP D O 1
ATOM 15437 N N . VAL D 1 418 ? 38.729 -34.308 17.259 1.00 18.49 424 VAL D N 1
ATOM 15438 C CA . VAL D 1 418 ? 39.629 -33.174 17.393 1.00 17.23 424 VAL D CA 1
ATOM 15439 C C . VAL D 1 418 ? 39.014 -31.906 16.799 1.00 16.71 424 VAL D C 1
ATOM 15440 O O . VAL D 1 418 ? 39.190 -30.813 17.333 1.00 15.89 424 VAL D O 1
ATOM 15444 N N . GLU D 1 419 ? 38.255 -32.051 15.701 1.00 15.00 425 GLU D N 1
ATOM 15445 C CA . GLU D 1 419 ? 37.659 -30.872 15.128 1.00 15.76 425 GLU D CA 1
ATOM 15446 C C . GLU D 1 419 ? 36.713 -30.220 16.150 1.00 15.16 425 GLU D C 1
ATOM 15447 O O . GLU D 1 419 ? 36.607 -28.993 16.200 1.00 13.90 425 GLU D O 1
ATOM 15453 N N . ASN D 1 420 ? 35.950 -31.042 16.914 1.00 14.84 426 ASN D N 1
ATOM 15454 C CA . ASN D 1 420 ? 35.060 -30.474 17.930 1.00 14.27 426 ASN D CA 1
ATOM 15455 C C . ASN D 1 420 ? 35.837 -29.743 19.018 1.00 13.43 426 ASN D C 1
ATOM 15456 O O . ASN D 1 420 ? 35.439 -28.660 19.467 1.00 13.36 426 ASN D O 1
ATOM 15461 N N . ARG D 1 421 ? 36.968 -30.314 19.421 1.00 13.44 427 ARG D N 1
ATOM 15462 C CA . ARG D 1 421 ? 37.804 -29.684 20.440 1.00 13.39 427 ARG D CA 1
ATOM 15463 C C . ARG D 1 421 ? 38.351 -28.341 19.929 1.00 13.43 427 ARG D C 1
ATOM 15464 O O . ARG D 1 421 ? 38.303 -27.339 20.632 1.00 12.96 427 ARG D O 1
ATOM 15472 N N . MET D 1 422 ? 38.797 -28.303 18.679 1.00 12.81 428 MET D N 1
ATOM 15473 C CA . MET D 1 422 ? 39.183 -27.052 18.022 1.00 14.42 428 MET D CA 1
ATOM 15474 C C . MET D 1 422 ? 38.048 -26.033 18.008 1.00 13.10 428 MET D C 1
ATOM 15475 O O . MET D 1 422 ? 38.244 -24.854 18.352 1.00 12.87 428 MET D O 1
ATOM 15480 N N . ARG D 1 423 ? 36.866 -26.471 17.592 1.00 13.08 429 ARG D N 1
ATOM 15481 C CA . ARG D 1 423 ? 35.733 -25.547 17.481 1.00 12.96 429 ARG D CA 1
ATOM 15482 C C . ARG D 1 423 ? 35.366 -24.897 18.820 1.00 12.84 429 ARG D C 1
ATOM 15483 O O . ARG D 1 423 ? 35.062 -23.708 18.886 1.00 13.18 429 ARG D O 1
ATOM 15491 N N . ILE D 1 424 ? 35.357 -25.693 19.891 1.00 12.67 430 ILE D N 1
ATOM 15492 C CA . ILE D 1 424 ? 34.984 -25.140 21.203 1.00 12.50 430 ILE D CA 1
ATOM 15493 C C . ILE D 1 424 ? 36.041 -24.167 21.710 1.00 11.59 430 ILE D C 1
ATOM 15494 O O . ILE D 1 424 ? 35.701 -23.149 22.312 1.00 12.16 430 ILE D O 1
ATOM 15499 N N . LEU D 1 425 ? 37.322 -24.469 21.473 1.00 11.43 431 LEU D N 1
ATOM 15500 C CA . LEU D 1 425 ? 38.396 -23.566 21.849 1.00 10.96 431 LEU D CA 1
ATOM 15501 C C . LEU D 1 425 ? 38.280 -22.236 21.116 1.00 11.20 431 LEU D C 1
ATOM 15502 O O . LEU D 1 425 ? 38.454 -21.190 21.728 1.00 12.78 431 LEU D O 1
ATOM 15507 N N . ARG D 1 426 ? 37.968 -22.284 19.820 1.00 11.75 432 ARG D N 1
ATOM 15508 C CA . ARG D 1 426 ? 37.763 -21.060 19.040 1.00 11.58 432 ARG D CA 1
ATOM 15509 C C . ARG D 1 426 ? 36.558 -20.266 19.554 1.00 10.26 432 ARG D C 1
ATOM 15510 O O . ARG D 1 426 ? 36.588 -19.044 19.548 1.00 12.46 432 ARG D O 1
ATOM 15518 N N . LEU D 1 427 ? 35.480 -20.928 19.991 1.00 11.05 433 LEU D N 1
ATOM 15519 C CA . LEU D 1 427 ? 34.372 -20.188 20.566 1.00 11.92 433 LEU D CA 1
ATOM 15520 C C . LEU D 1 427 ? 34.822 -19.419 21.806 1.00 10.66 433 LEU D C 1
ATOM 15521 O O . LEU D 1 427 ? 34.450 -18.246 22.007 1.00 12.73 433 LEU D O 1
ATOM 15526 N N . ILE D 1 428 ? 35.550 -20.089 22.696 1.00 10.99 434 ILE D N 1
ATOM 15527 C CA . ILE D 1 428 ? 36.075 -19.426 23.876 1.00 11.60 434 ILE D CA 1
ATOM 15528 C C . ILE D 1 428 ? 36.941 -18.225 23.481 1.00 11.24 434 ILE D C 1
ATOM 15529 O O . ILE D 1 428 ? 36.789 -17.154 24.088 1.00 12.15 434 ILE D O 1
ATOM 15534 N N . GLU D 1 429 ? 37.913 -18.425 22.583 1.00 12.10 435 GLU D N 1
ATOM 15535 C CA . GLU D 1 429 ? 38.737 -17.325 22.086 1.00 12.79 435 GLU D CA 1
ATOM 15536 C C . GLU D 1 429 ? 37.877 -16.165 21.581 1.00 12.58 435 GLU D C 1
ATOM 15537 O O . GLU D 1 429 ? 38.116 -15.003 21.892 1.00 13.75 435 GLU D O 1
ATOM 15543 N N . ASN D 1 430 ? 36.851 -16.498 20.801 1.00 11.88 436 ASN D N 1
ATOM 15544 C CA . ASN D 1 430 ? 35.971 -15.506 20.191 1.00 13.03 436 ASN D CA 1
ATOM 15545 C C . ASN D 1 430 ? 35.265 -14.640 21.249 1.00 12.14 436 ASN D C 1
ATOM 15546 O O . ASN D 1 430 ? 35.047 -13.460 21.015 1.00 13.32 436 ASN D O 1
ATOM 15551 N N . MET D 1 431 ? 34.871 -15.238 22.373 1.00 12.84 437 MET D N 1
ATOM 15552 C CA . MET D 1 431 ? 34.067 -14.550 23.379 1.00 12.45 437 MET D CA 1
ATOM 15553 C C . MET D 1 431 ? 34.937 -13.834 24.411 1.00 11.53 437 MET D C 1
ATOM 15554 O O . MET D 1 431 ? 34.440 -12.947 25.099 1.00 14.42 437 MET D O 1
ATOM 15559 N N . THR D 1 432 ? 36.233 -14.158 24.466 1.00 12.76 438 THR D N 1
ATOM 15560 C CA . THR D 1 432 ? 37.080 -13.623 25.532 1.00 12.86 438 THR D CA 1
ATOM 15561 C C . THR D 1 432 ? 38.171 -12.701 24.991 1.00 12.57 438 THR D C 1
ATOM 15562 O O . THR D 1 432 ? 38.607 -11.840 25.738 1.00 14.13 438 THR D O 1
ATOM 15566 N N . LEU D 1 433 ? 38.568 -12.890 23.717 1.00 13.18 439 LEU D N 1
ATOM 15567 C CA . LEU D 1 433 ? 39.587 -12.079 23.032 1.00 13.46 439 LEU D CA 1
ATOM 15568 C C . LEU D 1 433 ? 39.131 -11.524 21.688 1.00 14.30 439 LEU D C 1
ATOM 15569 O O . LEU D 1 433 ? 39.547 -10.447 21.280 1.00 17.56 439 LEU D O 1
ATOM 15574 N N . GLY D 1 434 ? 38.260 -12.232 20.997 1.00 13.07 440 GLY D N 1
ATOM 15575 C CA . GLY D 1 434 ? 37.935 -11.957 19.626 1.00 14.31 440 GLY D CA 1
ATOM 15576 C C . GLY D 1 434 ? 36.669 -11.147 19.448 1.00 13.48 440 GLY D C 1
ATOM 15577 O O . GLY D 1 434 ? 36.375 -10.259 20.256 1.00 14.10 440 GLY D O 1
ATOM 15578 N N . ARG D 1 435 ? 35.976 -11.408 18.330 1.00 13.78 441 ARG D N 1
ATOM 15579 C CA . ARG D 1 435 ? 34.991 -10.454 17.871 1.00 15.54 441 ARG D CA 1
ATOM 15580 C C . ARG D 1 435 ? 33.849 -10.281 18.891 1.00 14.65 441 ARG D C 1
ATOM 15581 O O . ARG D 1 435 ? 33.299 -9.171 19.029 1.00 16.97 441 ARG D O 1
ATOM 15589 N N . ASN D 1 436 ? 33.441 -11.385 19.536 1.00 13.66 442 ASN D N 1
ATOM 15590 C CA . ASN D 1 436 ? 32.304 -11.333 20.440 1.00 15.10 442 ASN D CA 1
ATOM 15591 C C . ASN D 1 436 ? 32.716 -10.855 21.839 1.00 13.60 442 ASN D C 1
ATOM 15592 O O . ASN D 1 436 ? 31.858 -10.491 22.625 1.00 15.59 442 ASN D O 1
ATOM 15597 N N . ALA D 1 437 ? 34.011 -10.700 22.105 1.00 13.06 443 ALA D N 1
ATOM 15598 C CA . ALA D 1 437 ? 34.487 -10.088 23.332 1.00 13.20 443 ALA D CA 1
ATOM 15599 C C . ALA D 1 437 ? 34.255 -8.576 23.324 1.00 13.67 443 ALA D C 1
ATOM 15600 O O . ALA D 1 437 ? 34.194 -7.937 24.380 1.00 13.87 443 ALA D O 1
ATOM 15602 N N . VAL D 1 438 ? 34.180 -7.990 22.128 1.00 14.98 444 VAL D N 1
ATOM 15603 C CA . VAL D 1 438 ? 33.887 -6.577 22.001 1.00 15.42 444 VAL D CA 1
ATOM 15604 C C . VAL D 1 438 ? 32.599 -6.288 22.738 1.00 14.88 444 VAL D C 1
ATOM 15605 O O . VAL D 1 438 ? 32.529 -5.361 23.538 1.00 16.50 444 VAL D O 1
ATOM 15609 N N . GLY D 1 439 ? 31.618 -7.152 22.493 1.00 14.41 445 GLY D N 1
ATOM 15610 C CA . GLY D 1 439 ? 30.334 -6.979 23.158 1.00 16.24 445 GLY D CA 1
ATOM 15611 C C . GLY D 1 439 ? 30.362 -7.497 24.603 1.00 16.21 445 GLY D C 1
ATOM 15612 O O . GLY D 1 439 ? 29.869 -6.844 25.534 1.00 20.14 445 GLY D O 1
ATOM 15613 N N . TYR D 1 440 ? 30.893 -8.698 24.803 1.00 13.45 446 TYR D N 1
ATOM 15614 C CA . TYR D 1 440 ? 30.774 -9.349 26.085 1.00 12.92 446 TYR D CA 1
ATOM 15615 C C . TYR D 1 440 ? 31.542 -8.591 27.161 1.00 14.05 446 TYR D C 1
ATOM 15616 O O . TYR D 1 440 ? 31.087 -8.529 28.302 1.00 14.56 446 TYR D O 1
ATOM 15625 N N . LEU D 1 441 ? 32.737 -8.094 26.795 1.00 12.56 447 LEU D N 1
ATOM 15626 C CA . LEU D 1 441 ? 33.570 -7.371 27.729 1.00 12.81 447 LEU D CA 1
ATOM 15627 C C . LEU D 1 441 ? 33.406 -5.861 27.587 1.00 12.89 447 LEU D C 1
ATOM 15628 O O . LEU D 1 441 ? 32.832 -5.214 28.468 1.00 12.56 447 LEU D O 1
ATOM 15633 N N . THR D 1 442 ? 33.854 -5.289 26.469 1.00 14.17 448 THR D N 1
ATOM 15634 C CA . THR D 1 442 ? 33.972 -3.839 26.428 1.00 14.30 448 THR D CA 1
ATOM 15635 C C . THR D 1 442 ? 32.618 -3.129 26.401 1.00 13.46 448 THR D C 1
ATOM 15636 O O . THR D 1 442 ? 32.486 -2.048 26.967 1.00 14.11 448 THR D O 1
ATOM 15640 N N . GLU D 1 443 ? 31.631 -3.692 25.716 1.00 13.35 449 GLU D N 1
ATOM 15641 C CA . GLU D 1 443 ? 30.298 -3.114 25.755 1.00 14.81 449 GLU D CA 1
ATOM 15642 C C . GLU D 1 443 ? 29.640 -3.283 27.135 1.00 13.13 449 GLU D C 1
ATOM 15643 O O . GLU D 1 443 ? 28.891 -2.388 27.568 1.00 14.00 449 GLU D O 1
ATOM 15649 N N . SER D 1 444 ? 29.912 -4.402 27.822 1.00 12.86 450 SER D N 1
ATOM 15650 C CA . SER D 1 444 ? 29.509 -4.529 29.218 1.00 12.43 450 SER D CA 1
ATOM 15651 C C . SER D 1 444 ? 30.082 -3.373 30.039 1.00 12.76 450 SER D C 1
ATOM 15652 O O . SER D 1 444 ? 29.410 -2.835 30.882 1.00 13.44 450 SER D O 1
ATOM 15655 N N . MET D 1 445 ? 31.336 -2.982 29.755 1.00 12.71 451 MET D N 1
ATOM 15656 C CA . MET D 1 445 ? 31.998 -1.876 30.442 1.00 13.25 451 MET D CA 1
ATOM 15657 C C . MET D 1 445 ? 31.324 -0.523 30.140 1.00 12.99 451 MET D C 1
ATOM 15658 O O . MET D 1 445 ? 31.062 0.241 31.059 1.00 13.36 451 MET D O 1
ATOM 15663 N N . HIS D 1 446 ? 31.065 -0.219 28.859 1.00 12.24 452 HIS D N 1
ATOM 15664 C CA . HIS D 1 446 ? 30.733 1.148 28.448 1.00 13.53 452 HIS D CA 1
ATOM 15665 C C . HIS D 1 446 ? 29.285 1.378 28.023 1.00 13.72 452 HIS D C 1
ATOM 15666 O O . HIS D 1 446 ? 28.829 2.520 27.979 1.00 14.68 452 HIS D O 1
ATOM 15673 N N . GLY D 1 447 ? 28.575 0.312 27.671 1.00 14.12 453 GLY D N 1
ATOM 15674 C CA . GLY D 1 447 ? 27.215 0.442 27.165 1.00 16.11 453 GLY D CA 1
ATOM 15675 C C . GLY D 1 447 ? 26.283 1.101 28.190 1.00 15.62 453 GLY D C 1
ATOM 15676 O O . GLY D 1 447 ? 26.352 0.819 29.388 1.00 17.35 453 GLY D O 1
ATOM 15677 N N . ALA D 1 448 ? 25.528 2.090 27.720 1.00 16.87 454 ALA D N 1
ATOM 15678 C CA . ALA D 1 448 ? 24.691 2.977 28.548 1.00 19.65 454 ALA D CA 1
ATOM 15679 C C . ALA D 1 448 ? 25.497 3.714 29.624 1.00 20.31 454 ALA D C 1
ATOM 15680 O O . ALA D 1 448 ? 24.939 4.153 30.628 1.00 22.98 454 ALA D O 1
ATOM 15682 N N . GLY D 1 449 ? 26.782 3.936 29.362 1.00 18.17 455 GLY D N 1
ATOM 15683 C CA . GLY D 1 449 ? 27.630 4.731 30.233 1.00 18.60 455 GLY D CA 1
ATOM 15684 C C . GLY D 1 449 ? 28.694 3.897 30.963 1.00 16.15 455 GLY D C 1
ATOM 15685 O O . GLY D 1 449 ? 28.496 2.729 31.365 1.00 17.06 455 GLY D O 1
ATOM 15686 N N . SER D 1 450 ? 29.854 4.541 31.096 1.00 15.28 456 SER D N 1
ATOM 15687 C CA . SER D 1 450 ? 30.985 3.972 31.790 1.00 14.56 456 SER D CA 1
ATOM 15688 C C . SER D 1 450 ? 30.688 3.787 33.282 1.00 14.08 456 SER D C 1
ATOM 15689 O O . SER D 1 450 ? 29.739 4.351 33.809 1.00 14.51 456 SER D O 1
ATOM 15692 N N . PRO D 1 451 ? 31.449 2.964 34.011 1.00 14.75 457 PRO D N 1
ATOM 15693 C CA . PRO D 1 451 ? 31.208 2.702 35.416 1.00 14.00 457 PRO D CA 1
ATOM 15694 C C . PRO D 1 451 ? 30.911 3.922 36.272 1.00 13.22 457 PRO D C 1
ATOM 15695 O O . PRO D 1 451 ? 30.000 3.902 37.092 1.00 13.57 457 PRO D O 1
ATOM 15699 N N . GLN D 1 452 ? 31.649 5.010 36.068 1.00 13.60 458 GLN D N 1
ATOM 15700 C CA . GLN D 1 452 ? 31.493 6.159 36.937 1.00 14.22 458 GLN D CA 1
ATOM 15701 C C . GLN D 1 452 ? 30.078 6.731 36.832 1.00 15.14 458 GLN D C 1
ATOM 15702 O O . GLN D 1 452 ? 29.576 7.308 37.784 1.00 14.60 458 GLN D O 1
ATOM 15708 N N . ALA D 1 453 ? 29.466 6.607 35.639 1.00 15.19 459 ALA D N 1
ATOM 15709 C CA . ALA D 1 453 ? 28.130 7.161 35.438 1.00 16.53 459 ALA D CA 1
ATOM 15710 C C . ALA D 1 453 ? 27.126 6.472 36.351 1.00 15.14 459 ALA D C 1
ATOM 15711 O O . ALA D 1 453 ? 26.213 7.129 36.868 1.00 15.22 459 ALA D O 1
ATOM 15713 N N . GLN D 1 454 ? 27.285 5.160 36.529 1.00 15.45 460 GLN D N 1
ATOM 15714 C CA . GLN D 1 454 ? 26.415 4.416 37.419 1.00 16.40 460 GLN D CA 1
ATOM 15715 C C . GLN D 1 454 ? 26.640 4.821 38.860 1.00 15.24 460 GLN D C 1
ATOM 15716 O O . GLN D 1 454 ? 25.680 4.971 39.621 1.00 16.17 460 GLN D O 1
ATOM 15722 N N . ARG D 1 455 ? 27.887 5.083 39.229 1.00 14.38 461 ARG D N 1
ATOM 15723 C CA . ARG D 1 455 ? 28.190 5.470 40.593 1.00 14.48 461 ARG D CA 1
ATOM 15724 C C . ARG D 1 455 ? 27.532 6.806 40.929 1.00 15.02 461 ARG D C 1
ATOM 15725 O O . ARG D 1 455 ? 27.002 6.973 42.015 1.00 15.78 461 ARG D O 1
ATOM 15733 N N . ILE D 1 456 ? 27.590 7.762 39.992 1.00 14.14 462 ILE D N 1
ATOM 15734 C CA . ILE D 1 456 ? 27.007 9.064 40.210 1.00 15.55 462 ILE D CA 1
ATOM 15735 C C . ILE D 1 456 ? 25.491 8.909 40.354 1.00 14.48 462 ILE D C 1
ATOM 15736 O O . ILE D 1 456 ? 24.910 9.528 41.228 1.00 15.40 462 ILE D O 1
ATOM 15741 N N . GLN D 1 457 ? 24.872 7.999 39.597 1.00 14.85 463 GLN D N 1
ATOM 15742 C CA . GLN D 1 457 ? 23.418 7.870 39.687 1.00 16.05 463 GLN D CA 1
ATOM 15743 C C . GLN D 1 457 ? 22.999 7.113 40.966 1.00 15.82 463 GLN D C 1
ATOM 15744 O O . GLN D 1 457 ? 21.948 7.394 41.556 1.00 18.31 463 GLN D O 1
ATOM 15750 N N . ILE D 1 458 ? 23.805 6.153 41.429 1.00 15.29 464 ILE D N 1
ATOM 15751 C CA . ILE D 1 458 ? 23.574 5.531 42.737 1.00 15.37 464 ILE D CA 1
ATOM 15752 C C . ILE D 1 458 ? 23.664 6.598 43.833 1.00 15.48 464 ILE D C 1
ATOM 15753 O O . ILE D 1 458 ? 22.807 6.680 44.703 1.00 17.28 464 ILE D O 1
ATOM 15758 N N . GLN D 1 459 ? 24.683 7.462 43.749 1.00 14.87 465 GLN D N 1
ATOM 15759 C CA . GLN D 1 459 ? 24.870 8.515 44.735 1.00 16.17 465 GLN D CA 1
ATOM 15760 C C . GLN D 1 459 ? 23.632 9.395 44.835 1.00 16.79 465 GLN D C 1
ATOM 15761 O O . GLN D 1 459 ? 23.218 9.753 45.925 1.00 17.12 465 GLN D O 1
ATOM 15767 N N . ARG D 1 460 ? 23.028 9.694 43.684 1.00 16.89 466 ARG D N 1
ATOM 15768 C CA . ARG D 1 460 ? 21.874 10.559 43.670 1.00 18.43 466 ARG D CA 1
ATOM 15769 C C . ARG D 1 460 ? 20.667 9.936 44.368 1.00 18.16 466 ARG D C 1
ATOM 15770 O O . ARG D 1 460 ? 19.814 10.674 44.836 1.00 21.94 466 ARG D O 1
ATOM 15778 N N . GLN D 1 461 ? 20.572 8.611 44.377 1.00 15.32 467 GLN D N 1
ATOM 15779 C CA . GLN D 1 461 ? 19.370 7.949 44.856 1.00 15.75 467 GLN D CA 1
ATOM 15780 C C . GLN D 1 461 ? 19.525 7.194 46.179 1.00 15.39 467 GLN D C 1
ATOM 15781 O O . GLN D 1 461 ? 18.561 6.598 46.654 1.00 16.46 467 GLN D O 1
ATOM 15787 N N . MET D 1 462 ? 20.726 7.180 46.773 1.00 15.48 468 MET D N 1
ATOM 15788 C CA . MET D 1 462 ? 21.049 6.252 47.841 1.00 14.56 468 MET D CA 1
ATOM 15789 C C . MET D 1 462 ? 20.647 6.751 49.242 1.00 14.75 468 MET D C 1
ATOM 15790 O O . MET D 1 462 ? 20.939 6.087 50.253 1.00 16.95 468 MET D O 1
ATOM 15795 N N . GLN D 1 463 ? 19.962 7.895 49.327 1.00 16.01 469 GLN D N 1
ATOM 15796 C CA . GLN D 1 463 ? 19.292 8.360 50.547 1.00 14.48 469 GLN D CA 1
ATOM 15797 C C . GLN D 1 463 ? 20.173 8.357 51.795 1.00 14.46 469 GLN D C 1
ATOM 15798 O O . GLN D 1 463 ? 19.858 7.773 52.841 1.00 14.97 469 GLN D O 1
ATOM 15804 N N A VAL D 1 464 ? 21.364 8.935 51.635 0.49 14.64 470 VAL D N 1
ATOM 15805 N N B VAL D 1 464 ? 21.334 8.990 51.679 0.51 15.23 470 VAL D N 1
ATOM 15806 C CA A VAL D 1 464 ? 22.301 9.035 52.738 0.49 15.50 470 VAL D CA 1
ATOM 15807 C CA B VAL D 1 464 ? 22.269 8.932 52.784 0.51 16.29 470 VAL D CA 1
ATOM 15808 C C A VAL D 1 464 ? 21.658 9.630 53.994 0.49 14.93 470 VAL D C 1
ATOM 15809 C C B VAL D 1 464 ? 21.790 9.719 54.015 0.51 14.93 470 VAL D C 1
ATOM 15810 O O A VAL D 1 464 ? 21.776 9.061 55.087 0.49 15.02 470 VAL D O 1
ATOM 15811 O O B VAL D 1 464 ? 22.118 9.343 55.141 0.51 14.62 470 VAL D O 1
ATOM 15818 N N . GLY D 1 465 ? 20.997 10.787 53.845 1.00 15.62 471 GLY D N 1
ATOM 15819 C CA . GLY D 1 465 ? 20.406 11.468 54.981 1.00 16.26 471 GLY D CA 1
ATOM 15820 C C . GLY D 1 465 ? 19.394 10.597 55.760 1.00 15.49 471 GLY D C 1
ATOM 15821 O O . GLY D 1 465 ? 19.415 10.554 56.982 1.00 16.80 471 GLY D O 1
ATOM 15822 N N . TYR D 1 466 ? 18.550 9.867 55.042 1.00 14.77 472 TYR D N 1
ATOM 15823 C CA . TYR D 1 466 ? 17.650 8.897 55.655 1.00 14.87 472 TYR D CA 1
ATOM 15824 C C . TYR D 1 466 ? 18.425 7.850 56.451 1.00 14.36 472 TYR D C 1
ATOM 15825 O O . TYR D 1 466 ? 18.061 7.531 57.584 1.00 15.43 472 TYR D O 1
ATOM 15834 N N . LYS D 1 467 ? 19.516 7.327 55.851 1.00 13.66 473 LYS D N 1
ATOM 15835 C CA . LYS D 1 467 ? 20.312 6.313 56.507 1.00 13.85 473 LYS D CA 1
ATOM 15836 C C . LYS D 1 467 ? 21.028 6.849 57.741 1.00 12.62 473 LYS D C 1
ATOM 15837 O O . LYS D 1 467 ? 21.136 6.146 58.740 1.00 12.84 473 LYS D O 1
ATOM 15843 N N . LYS D 1 468 ? 21.562 8.084 57.638 1.00 13.08 474 LYS D N 1
ATOM 15844 C CA . LYS D 1 468 ? 22.160 8.724 58.810 1.00 13.72 474 LYS D CA 1
ATOM 15845 C C . LYS D 1 468 ? 21.162 8.738 59.970 1.00 13.31 474 LYS D C 1
ATOM 15846 O O . LYS D 1 468 ? 21.505 8.460 61.114 1.00 14.32 474 LYS D O 1
ATOM 15852 N N . ASN D 1 469 ? 19.889 9.046 59.667 1.00 14.26 475 ASN D N 1
ATOM 15853 C CA . ASN D 1 469 ? 18.906 9.124 60.733 1.00 14.67 475 ASN D CA 1
ATOM 15854 C C . ASN D 1 469 ? 18.593 7.745 61.309 1.00 13.37 475 ASN D C 1
ATOM 15855 O O . ASN D 1 469 ? 18.419 7.622 62.513 1.00 15.03 475 ASN D O 1
ATOM 15860 N N . LEU D 1 470 ? 18.615 6.678 60.488 1.00 12.47 476 LEU D N 1
ATOM 15861 C CA . LEU D 1 470 ? 18.482 5.319 61.015 1.00 12.61 476 LEU D CA 1
ATOM 15862 C C . LEU D 1 470 ? 19.554 5.034 62.053 1.00 12.81 476 LEU D C 1
ATOM 15863 O O . LEU D 1 470 ? 19.263 4.449 63.101 1.00 13.87 476 LEU D O 1
ATOM 15868 N N . ALA D 1 471 ? 20.801 5.372 61.688 1.00 12.31 477 ALA D N 1
ATOM 15869 C CA . ALA D 1 471 ? 21.919 5.082 62.552 1.00 12.68 477 ALA D CA 1
ATOM 15870 C C . ALA D 1 471 ? 21.867 5.940 63.824 1.00 12.26 477 ALA D C 1
ATOM 15871 O O . ALA D 1 471 ? 22.075 5.437 64.936 1.00 12.97 477 ALA D O 1
ATOM 15873 N N . LYS D 1 472 ? 21.561 7.231 63.682 1.00 13.18 478 LYS D N 1
ATOM 15874 C CA . LYS D 1 472 ? 21.470 8.101 64.848 1.00 14.32 478 LYS D CA 1
ATOM 15875 C C . LYS D 1 472 ? 20.418 7.587 65.844 1.00 14.97 478 LYS D C 1
ATOM 15876 O O . LYS D 1 472 ? 20.663 7.547 67.052 1.00 16.07 478 LYS D O 1
ATOM 15882 N N . ASN D 1 473 ? 19.273 7.131 65.327 1.00 15.12 479 ASN D N 1
ATOM 15883 C CA . ASN D 1 473 ? 18.226 6.534 66.167 1.00 17.04 479 ASN D CA 1
ATOM 15884 C C . ASN D 1 473 ? 18.774 5.395 67.022 1.00 15.78 479 ASN D C 1
ATOM 15885 O O . ASN D 1 473 ? 18.569 5.382 68.234 1.00 18.77 479 ASN D O 1
ATOM 15890 N N . LEU D 1 474 ? 19.490 4.469 66.377 1.00 13.21 480 LEU D N 1
ATOM 15891 C CA . LEU D 1 474 ? 19.990 3.296 67.066 1.00 13.44 480 LEU D CA 1
ATOM 15892 C C . LEU D 1 474 ? 21.118 3.636 68.036 1.00 13.88 480 LEU D C 1
ATOM 15893 O O . LEU D 1 474 ? 21.243 2.967 69.040 1.00 14.17 480 LEU D O 1
ATOM 15898 N N . ALA D 1 475 ? 21.923 4.656 67.731 1.00 13.86 481 ALA D N 1
ATOM 15899 C CA . ALA D 1 475 ? 23.025 5.074 68.582 1.00 14.40 481 ALA D CA 1
ATOM 15900 C C . ALA D 1 475 ? 22.590 5.956 69.745 1.00 13.08 481 ALA D C 1
ATOM 15901 O O . ALA D 1 475 ? 23.401 6.306 70.594 1.00 16.05 481 ALA D O 1
ATOM 15903 N N . GLY D 1 476 ? 21.291 6.316 69.800 1.00 13.76 482 GLY D N 1
ATOM 15904 C CA . GLY D 1 476 ? 20.780 7.224 70.821 1.00 15.53 482 GLY D CA 1
ATOM 15905 C C . GLY D 1 476 ? 21.183 8.675 70.641 1.00 15.54 482 GLY D C 1
ATOM 15906 O O . GLY D 1 476 ? 21.281 9.400 71.638 1.00 19.18 482 GLY D O 1
ATOM 15907 N N . ILE D 1 477 ? 21.375 9.080 69.380 1.00 16.15 483 ILE D N 1
ATOM 15908 C CA . ILE D 1 477 ? 21.695 10.448 69.033 1.00 17.41 483 ILE D CA 1
ATOM 15909 C C . ILE D 1 477 ? 20.393 11.145 68.669 1.00 18.16 483 ILE D C 1
ATOM 15910 O O . ILE D 1 477 ? 19.695 10.714 67.743 1.00 18.78 483 ILE D O 1
ATOM 15915 N N . THR D 1 478 ? 20.081 12.217 69.397 1.00 19.80 484 THR D N 1
ATOM 15916 C CA . THR D 1 478 ? 18.772 12.839 69.249 1.00 24.03 484 THR D CA 1
ATOM 15917 C C . THR D 1 478 ? 18.851 14.329 68.951 1.00 23.84 484 THR D C 1
ATOM 15918 O O . THR D 1 478 ? 17.836 14.883 68.542 1.00 27.74 484 THR D O 1
ATOM 15922 N N . ASN D 1 479 ? 19.992 14.984 69.206 1.00 24.02 485 ASN D N 1
ATOM 15923 C CA . ASN D 1 479 ? 19.991 16.439 69.287 1.00 24.99 485 ASN D CA 1
ATOM 15924 C C . ASN D 1 479 ? 20.493 17.122 68.009 1.00 26.53 485 ASN D C 1
ATOM 15925 O O . ASN D 1 479 ? 20.550 18.341 68.019 1.00 29.09 485 ASN D O 1
ATOM 15930 N N . ASP D 1 480 ? 20.881 16.382 66.950 1.00 27.31 486 ASP D N 1
ATOM 15931 C CA . ASP D 1 480 ? 21.418 17.012 65.741 1.00 25.07 486 ASP D CA 1
ATOM 15932 C C . ASP D 1 480 ? 20.844 16.359 64.487 1.00 26.57 486 ASP D C 1
ATOM 15933 O O . ASP D 1 480 ? 21.424 16.434 63.388 1.00 29.64 486 ASP D O 1
ATOM 15938 N N . VAL D 1 481 ? 19.649 15.806 64.639 1.00 25.84 487 VAL D N 1
ATOM 15939 C CA . VAL D 1 481 ? 19.003 15.091 63.563 1.00 25.86 487 VAL D CA 1
ATOM 15940 C C . VAL D 1 481 ? 18.445 16.118 62.586 1.00 25.93 487 VAL D C 1
ATOM 15941 O O . VAL D 1 481 ? 17.763 17.057 62.991 1.00 30.10 487 VAL D O 1
ATOM 15945 N N . GLU D 1 482 ? 18.754 15.916 61.304 1.00 27.48 488 GLU D N 1
ATOM 15946 C CA . GLU D 1 482 ? 18.381 16.833 60.233 1.00 30.31 488 GLU D CA 1
ATOM 15947 C C . GLU D 1 482 ? 17.430 16.126 59.270 1.00 27.76 488 GLU D C 1
ATOM 15948 O O . GLU D 1 482 ? 17.596 14.949 58.968 1.00 26.33 488 GLU D O 1
ATOM 15954 N N . GLU D 1 483 ? 16.435 16.867 58.790 1.00 27.18 489 GLU D N 1
ATOM 15955 C CA . GLU D 1 483 ? 15.531 16.368 57.757 1.00 28.56 489 GLU D CA 1
ATOM 15956 C C . GLU D 1 483 ? 16.311 16.111 56.465 1.00 26.25 489 GLU D C 1
ATOM 15957 O O . GLU D 1 483 ? 17.029 17.002 56.003 1.00 27.99 489 GLU D O 1
ATOM 15963 N N . PRO D 1 484 ? 16.243 14.902 55.837 1.00 24.42 490 PRO D N 1
ATOM 15964 C CA . PRO D 1 484 ? 16.975 14.670 54.599 1.00 26.57 490 PRO D CA 1
ATOM 15965 C C . PRO D 1 484 ? 16.501 15.595 53.474 1.00 27.16 490 PRO D C 1
ATOM 15966 O O . PRO D 1 484 ? 15.299 15.837 53.350 1.00 29.61 490 PRO D O 1
ATOM 15970 N N . LYS D 1 485 ? 17.466 16.120 52.709 1.00 27.34 491 LYS D N 1
ATOM 15971 C CA . LYS D 1 485 ? 17.228 16.910 51.506 1.00 27.77 491 LYS D CA 1
ATOM 15972 C C . LYS D 1 485 ? 17.883 16.206 50.319 1.00 28.80 491 LYS D C 1
ATOM 15973 O O . LYS D 1 485 ? 19.059 16.413 50.025 1.00 30.33 491 LYS D O 1
ATOM 15979 N N . GLU D 1 486 ? 17.131 15.306 49.698 1.00 24.70 492 GLU D N 1
ATOM 15980 C CA . GLU D 1 486 ? 17.663 14.369 48.734 1.00 22.22 492 GLU D CA 1
ATOM 15981 C C . GLU D 1 486 ? 16.471 13.684 48.088 1.00 20.63 492 GLU D C 1
ATOM 15982 O O . GLU D 1 486 ? 15.379 13.680 48.663 1.00 22.18 492 GLU D O 1
ATOM 15988 N N . SER D 1 487 ? 16.711 13.054 46.936 1.00 21.57 493 SER D N 1
ATOM 15989 C CA . SER D 1 487 ? 15.694 12.232 46.321 1.00 21.50 493 SER D CA 1
ATOM 15990 C C . SER D 1 487 ? 15.370 11.057 47.246 1.00 20.58 493 SER D C 1
ATOM 15991 O O . SER D 1 487 ? 16.264 10.369 47.719 1.00 21.62 493 SER D O 1
ATOM 15994 N N A SER D 1 488 ? 14.071 10.870 47.479 0.50 21.02 494 SER D N 1
ATOM 15995 N N B SER D 1 488 ? 14.071 10.866 47.532 0.50 21.26 494 SER D N 1
ATOM 15996 C CA A SER D 1 488 ? 13.598 9.888 48.428 0.50 22.56 494 SER D CA 1
ATOM 15997 C CA B SER D 1 488 ? 13.625 9.827 48.446 0.50 22.73 494 SER D CA 1
ATOM 15998 C C A SER D 1 488 ? 12.737 8.839 47.725 0.50 20.88 494 SER D C 1
ATOM 15999 C C B SER D 1 488 ? 12.819 8.744 47.729 0.50 20.61 494 SER D C 1
ATOM 16000 O O A SER D 1 488 ? 11.997 8.114 48.380 0.50 24.20 494 SER D O 1
ATOM 16001 O O B SER D 1 488 ? 12.201 7.904 48.377 0.50 21.61 494 SER D O 1
ATOM 16006 N N . GLU D 1 489 ? 12.880 8.701 46.398 1.00 19.95 495 GLU D N 1
ATOM 16007 C CA . GLU D 1 489 ? 11.997 7.827 45.639 1.00 20.14 495 GLU D CA 1
ATOM 16008 C C . GLU D 1 489 ? 12.297 6.340 45.834 1.00 17.59 495 GLU D C 1
ATOM 16009 O O . GLU D 1 489 ? 11.384 5.529 45.765 1.00 20.43 495 GLU D O 1
ATOM 16015 N N . TYR D 1 490 ? 13.570 5.963 46.038 1.00 16.64 496 TYR D N 1
ATOM 16016 C CA . TYR D 1 490 ? 13.895 4.555 46.056 1.00 16.17 496 TYR D CA 1
ATOM 16017 C C . TYR D 1 490 ? 13.192 3.811 47.201 1.00 15.94 496 TYR D C 1
ATOM 16018 O O . TYR D 1 490 ? 12.579 2.765 46.968 1.00 16.36 496 TYR D O 1
ATOM 16027 N N . PHE D 1 491 ? 13.269 4.311 48.442 1.00 17.93 497 PHE D N 1
ATOM 16028 C CA . PHE D 1 491 ? 12.654 3.594 49.553 1.00 16.37 497 PHE D CA 1
ATOM 16029 C C . PHE D 1 491 ? 11.127 3.656 49.464 1.00 17.13 497 PHE D C 1
ATOM 16030 O O . PHE D 1 491 ? 10.446 2.765 49.997 1.00 19.87 497 PHE D O 1
ATOM 16038 N N . LYS D 1 492 ? 10.589 4.616 48.698 1.00 17.63 498 LYS D N 1
ATOM 16039 C CA . LYS D 1 492 ? 9.152 4.619 48.460 1.00 19.72 498 LYS D CA 1
ATOM 16040 C C . LYS D 1 492 ? 8.739 3.425 47.605 1.00 18.56 498 LYS D C 1
ATOM 16041 O O . LYS D 1 492 ? 7.640 2.869 47.796 1.00 20.83 498 LYS D O 1
ATOM 16047 N N . ARG D 1 493 ? 9.608 3.034 46.682 1.00 17.29 499 ARG D N 1
ATOM 16048 C CA . ARG D 1 493 ? 9.371 1.862 45.858 1.00 19.38 499 ARG D CA 1
ATOM 16049 C C . ARG D 1 493 ? 9.674 0.603 46.667 1.00 17.99 499 ARG D C 1
ATOM 16050 O O . ARG D 1 493 ? 8.882 -0.331 46.645 1.00 19.06 499 ARG D O 1
ATOM 16058 N N . VAL D 1 494 ? 10.790 0.588 47.398 1.00 17.42 500 VAL D N 1
ATOM 16059 C CA . VAL D 1 494 ? 11.143 -0.596 48.176 1.00 17.87 500 VAL D CA 1
ATOM 16060 C C . VAL D 1 494 ? 10.021 -1.002 49.141 1.00 17.84 500 VAL D C 1
ATOM 16061 O O . VAL D 1 494 ? 9.737 -2.203 49.308 1.00 19.49 500 VAL D O 1
ATOM 16065 N N . PHE D 1 495 ? 9.418 -0.021 49.824 1.00 18.07 501 PHE D N 1
ATOM 16066 C CA . PHE D 1 495 ? 8.424 -0.315 50.855 1.00 17.33 501 PHE D CA 1
ATOM 16067 C C . PHE D 1 495 ? 6.988 -0.079 50.393 1.00 19.04 501 PHE D C 1
ATOM 16068 O O . PHE D 1 495 ? 6.094 -0.002 51.225 1.00 21.55 501 PHE D O 1
ATOM 16076 N N . LYS D 1 496 ? 6.758 0.014 49.090 1.00 17.96 502 LYS D N 1
ATOM 16077 C CA . LYS D 1 496 ? 5.411 0.239 48.592 1.00 18.41 502 LYS D CA 1
ATOM 16078 C C . LYS D 1 496 ? 4.487 -0.901 49.017 1.00 19.52 502 LYS D C 1
ATOM 16079 O O . LYS D 1 496 ? 4.774 -2.070 48.783 1.00 20.02 502 LYS D O 1
ATOM 16085 N N . THR D 1 497 ? 3.304 -0.514 49.505 1.00 21.41 503 THR D N 1
ATOM 16086 C CA . THR D 1 497 ? 2.220 -1.437 49.777 1.00 23.35 503 THR D CA 1
ATOM 16087 C C . THR D 1 497 ? 0.954 -0.792 49.248 1.00 27.14 503 THR D C 1
ATOM 16088 O O . THR D 1 497 ? 0.940 0.383 48.846 1.00 30.15 503 THR D O 1
ATOM 16092 N N . LYS D 1 498 ? -0.114 -1.566 49.305 1.00 30.35 504 LYS D N 1
ATOM 16093 C CA . LYS D 1 498 ? -1.426 -1.050 48.938 1.00 36.05 504 LYS D CA 1
ATOM 16094 C C . LYS D 1 498 ? -1.812 0.216 49.718 1.00 41.49 504 LYS D C 1
ATOM 16095 O O . LYS D 1 498 ? -2.617 0.994 49.213 1.00 47.06 504 LYS D O 1
ATOM 16101 N N . ASP D 1 499 ? -1.268 0.462 50.921 1.00 43.76 505 ASP D N 1
ATOM 16102 C CA . ASP D 1 499 ? -1.595 1.689 51.654 1.00 48.97 505 ASP D CA 1
ATOM 16103 C C . ASP D 1 499 ? -0.666 2.868 51.310 1.00 52.23 505 ASP D C 1
ATOM 16104 O O . ASP D 1 499 ? -0.802 3.941 51.904 1.00 54.24 505 ASP D O 1
ATOM 16109 N N . SER D 1 500 ? 0.195 2.682 50.300 1.00 46.85 506 SER D N 1
ATOM 16110 C CA . SER D 1 500 ? 1.219 3.610 49.807 1.00 53.05 506 SER D CA 1
ATOM 16111 C C . SER D 1 500 ? 2.539 3.309 50.524 1.00 52.22 506 SER D C 1
ATOM 16112 O O . SER D 1 500 ? 3.200 2.439 49.997 1.00 39.31 506 SER D O 1
#

B-factor: mean 21.01, std 8.91, range [9.04, 96.87]

Solvent-accessible surface area: 60826 Å² total; per-residue (Å²): 134,19,162,25,0,113,61,0,20,109,38,8,94,70,54,121,16,100,0,6,5,33,18,118,81,13,150,40,18,0,90,35,68,1,0,76,14,0,1,25,0,0,6,19,2,1,45,0,16,68,136,64,92,8,4,0,11,9,99,4,92,63,35,68,72,111,4,8,8,3,2,6,7,1,69,36,24,124,21,0,5,20,3,0,22,1,0,0,27,0,0,1,34,0,0,4,34,2,9,4,10,22,1,1,0,0,1,1,0,1,12,0,0,0,66,20,1,20,104,134,78,72,41,60,11,24,134,55,0,55,117,4,0,91,42,0,6,81,78,22,14,5,5,8,9,0,12,47,3,8,63,0,14,76,71,90,19,3,49,113,17,108,34,53,19,6,8,6,53,21,55,86,72,49,141,136,0,0,59,0,11,0,0,3,3,50,11,28,2,2,4,0,0,22,38,1,0,0,0,8,26,61,163,6,56,123,78,6,113,71,23,0,4,0,0,1,0,44,2,80,18,185,37,9,14,1,0,2,1,2,3,0,12,1,26,9,17,86,49,155,33,87,4,9,24,5,8,33,125,17,2,4,1,18,2,9,0,6,2,72,158,0,76,0,43,68,75,32,0,0,0,64,18,16,60,60,17,0,47,40,0,29,64,28,11,12,0,0,15,14,0,2,4,0,18,5,0,0,3,0,0,0,0,0,0,0,0,10,0,0,1,14,2,8,14,25,57,164,55,56,50,10,78,55,30,7,8,27,0,0,0,15,1,0,2,2,2,0,0,0,1,0,0,0,39,12,9,44,139,34,135,22,33,2,30,26,3,2,15,0,0,0,1,0,0,0,4,3,0,1,65,28,1,20,54,0,5,27,10,0,3,11,9,2,20,17,13,2,6,12,1,3,1,17,84,0,3,125,37,119,81,0,1,76,38,0,97,72,6,5,24,5,82,152,79,20,60,15,40,8,6,2,42,0,1,2,0,0,2,8,0,4,1,1,23,5,0,4,12,1,11,1,51,0,0,24,11,18,25,41,8,44,38,0,17,87,18,0,60,132,18,10,7,36,18,58,2,40,36,26,0,8,102,12,5,36,2,114,104,46,78,135,135,46,170,60,54,38,88,5,9,125,38,1,28,70,35,119,129,66,146,196,135,19,170,26,0,111,63,0,18,109,37,8,91,70,56,122,13,113,0,18,5,35,20,122,89,14,186,39,19,0,90,35,67,1,0,75,14,1,1,21,0,0,6,19,1,1,45,0,18,82,138,64,92,12,4,0,11,8,84,4,91,61,33,70,73,99,6,6,7,3,3,7,7,1,68,36,24,121,22,0,5,20,3,0,21,1,0,0,28,0,0,1,34,0,0,5,33,4,10,5,10,22,0,1,0,0,1,1,0,1,12,0,0,0,67,20,1,21,103,134,79,70,43,60,10,23,133,55,0,52,116,4,0,91,42,0,6,79,78,22,15,4,5,5,10,0,13,47,2,8,66,0,14,74,72,89,19,2,51,109,18,102,34,57,20,5,8,6,52,22,54,86,74,44,159,130,0,0,52,0,10,0,0,3,2,47,11,28,1,2,4,1,2,22,39,1,0,0,0,8,26,61,149,9,77,111,70,7,100,78,22,0,4,0,0,1,0,45,2,79,18,167,36,7,18,1,0,2,0,1,4,0,11,1,26,8,16,87,51,152,35,90,4,10,21,4,8,32,114,18,2,5,1,20,2,8,0,6,2,72,160,0,67,0,43,71,74,31,0,0,1,64,7,14,64,63,18,0,25,46,0,29,83,24,12,12,0,0,15,14,0,2,3,0,19,5,0,0,2,0,0,0,0,0,0,0,0,7,0,0,0,21,1,8,13,24,50,152,55,56,50,7,72,53,32,8,7,28,0,0,0,15,1,1,2,2,1,0,1,0,1,0,0,0,38,12,9,44,139,34,131,22,26,1,39,26,3,2,13,1,0,0,0,0,0,0,4,3,0,1,63,28,1,20,54,0,5,28,10,0,3,11,9,3,19,17,13,2,7,12,0,1,2,17,83,0,26,128,29,110,104,0,5,78,47,0,143,71,7,4,25,6,86,165,80,19,61,12,42,8,6,1,42,0,1,2,0,0,2,9,0,4,1,0,23,4,0,4,12,1,11,1,51,0,0,24,11,18,25,41,8,44,37,0,17,86,27,0,61,145,20,9,7,34,17,62,1,34,35,26,0,5,103,12,5,36,3,117,105,45,77,118,135,34,179,62,54,39,87,5,8,128,38,1,25,73,36,119,131,72,202,103,18,159,28,0,112,60,0,19,113,38,8,90,69,56,129,12,70,0,8,6,36,19,116,88,14,185,40,16,1,89,35,66,1,0,76,14,1,1,26,0,0,8,19,2,1,46,0,16,110,134,65,97,38,2,0,12,9,98,4,89,42,30,69,79,109,5,8,8,3,3,6,6,1,70,35,22,105,21,0,5,12,3,0,20,0,0,0,21,0,0,2,35,0,0,4,31,4,9,4,11,22,1,1,0,0,1,0,0,2,13,1,1,0,65,19,1,23,101,134,79,67,44,77,12,23,148,61,0,40,102,4,0,68,47,0,6,90,77,21,14,4,5,5,11,0,13,47,3,8,61,0,15,75,72,94,26,3,53,112,17,110,33,57,20,5,10,6,52,23,52,85,65,42,144,113,0,0,46,0,10,0,0,3,2,48,12,28,1,2,4,0,2,23,40,1,0,1,0,8,19,55,171,6,60,110,82,7,87,74,23,0,4,0,0,1,1,45,2,81,17,185,36,12,12,2,0,2,0,1,3,0,12,1,27,8,17,86,43,133,34,88,4,10,22,5,8,34,124,18,2,5,1,19,1,9,0,6,1,72,162,0,68,0,45,65,72,32,0,0,0,62,13,15,64,66,17,0,47,45,0,28,61,30,11,12,0,0,13,11,0,1,3,0,18,5,0,0,2,0,0,0,0,0,0,0,0,7,0,0,1,15,2,8,13,25,58,156,55,57,47,7,74,52,30,7,8,29,0,0,0,15,1,1,2,2,1,0,1,0,0,0,0,0,38,12,8,44,138,34,133,22,28,1,50,26,3,2,15,1,1,0,0,0,0,0,4,3,0,1,66,28,1,21,54,0,5,28,10,0,3,11,9,3,20,17,13,2,6,13,0,1,2,19,69,0,4,126,30,111,104,0,0,76,47,0,96,71,6,4,25,6,85,152,78,19,60,15,40,8,6,2,43,0,0,1,0,0,2,9,0,4,1,0,24,4,0,4,12,1,10,1,48,0,0,25,11,18,25,41,8,44,35,0,17,79,38,0,60,126,17,10,7,34,16,57,2,41,35,27,0,8,103,13,5,36,3,116,104,47,80,132,132,45,167,61,54,37,92,6,8,127,40,1,25,97,24,164,104,114,133,20,142,17,0,106,57,0,15,101,38,8,91,70,54,122,14,100,0,7,4,35,17,121,76,13,144,41,16,1,90,33,65,0,0,75,14,0,1,27,0,0,7,19,1,1,45,0,16,87,136,65,100,40,3,0,15,9,94,5,93,46,32,71,80,112,6,8,8,3,2,7,7,1,71,35,22,106,21,0,6,14,3,0,21,1,0,0,27,0,0,1,33,0,0,4,33,4,10,4,10,22,1,1,0,0,1,1,0,2,12,0,1,0,66,21,1,20,105,131,80,71,41,55,12,22,125,55,0,43,101,4,0,65,45,0,7,93,77,22,14,5,4,6,11,0,12,47,3,6,64,0,15,75,71,88,18,2,47,109,17,101,35,53,20,7,8,6,54,22,54,88,60,45,166,134,0,0,53,0,11,0,0,3,3,49,11,26,3,2,4,1,0,23,40,1,0,1,1,8,26,62,158,6,55,114,77,6,102,76,24,0,4,0,0,1,1,47,2,81,20,185,35,11,13,2,0,2,0,1,3,0,11,1,27,9,17,82,50,154,35,88,4,11,23,4,7,35,123,16,2,5,1,20,1,9,0,5,2,69,158,0,70,0,44,67,76,32,0,0,1,63,17,16,61,61,17,0,46,45,0,27,62,29,10,12,0,0,15,14,0,2,3,0,18,5,0,0,3,0,0,0,0,0,0,0,0,5,0,0,1,20,1,8,13,24,57,160,55,58,50,7,74,55,32,8,7,27,0,0,0,14,1,0,2,2,1,0,0,0,1,0,0,0,40,13,8,41,134,44,126,22,26,2,50,26,3,2,16,1,0,0,1,0,0,0,4,2,0,1,65,28,1,20,54,0,5,26,11,0,3,11,8,2,18,18,13,1,6,12,1,1,2,18,85,0,3,125,39,119,91,0,0,76,39,0,97,72,6,5,24,5,84,152,79,18,60,15,38,7,5,3,43,0,1,2,0,0,2,8,0,4,0,1,23,5,0,4,13,1,12,1,49,0,0,25,11,19,25,40,9,44,36,0,16,88,20,0,60,131,18,10,7,39,16,57,2,34,36,26,0,5,104,12,4,36,3,118,102,46,78,110,129,34,183,60,53,35,91,6,10,126,40,1,26,99,23,172,108,114

Radius of gyration: 35.71 Å; Cα contacts (8 Å, |Δi|>4): 4719; chains: 4; bounding box: 95×77×94 Å

=== Feature glossary ===
Annotated list of the representations used here:

Nearest PDB structures. The Foldseek neighbor list gives the closest experimentally determined structures in the PDB, ranked by structural alignment. TM-score near 1 means near-identical fold; near 0.3 means only rough topology match. This is how one finds what a novel AlphaFold prediction most resembles in the solved-structure universe.

Foldseek 3Di. Foldseek's 3Di representation compresses backbone geometry into a per-residue letter drawn from a learned twenty-state alphabet. It captures the tertiary interaction pattern around each residue — which residues are packed against it in space, regardless of where they are in sequence.

Radius of gyration, Cα contacts, bounding box. Radius of gyration (Rg) is the root-mean-square distance of Cα atoms from their centroid — a single number for overall size and compactness. A globular domain of N residues has Rg ≈ 2.2·N^0.38 Å; an extended or disordered chain has a much larger Rg. The Cα contact count is the number of residue pairs whose Cα atoms are within 8 Å and are more than four positions apart in sequence — a standard proxy for tertiary packing density. The bounding box is the smallest axis-aligned box enclosing all Cα atoms.

InterPro / GO / CATH / organism. The annotation block draws on four external resources. InterPro: which protein families and domains the sequence belongs to. GO: standardized terms for what the protein does, what process it participates in, and where in the cell it acts. CATH: which structural fold it has in the CATH hierarchy. Organism: the species of origin.

mmCIF coordinates. The mmCIF block holds the 3D Cartesian coordinates of each backbone atom (N, Cα, C, O) in ångströms. mmCIF is the PDB's canonical archive format — a tagged-loop text representation of the atomic model.

pLDDT. pLDDT is the predicted lDDT-Cα score: AlphaFold's confidence that the local environment of each residue (all inter-atomic distances within 15 Å) is correctly placed. It is a per-residue number between 0 and 100, with higher meaning more reliable.

Backbone torsions (φ/ψ). φ (phi) and ψ (psi) are the two rotatable backbone dihedrals per residue: φ is the C(i-1)–N–Cα–C torsion, ψ is the N–Cα–C–N(i+1) torsion, both in degrees on (−180°, 180°]. α-helical residues cluster near (−60°, −45°); β-strand residues near (−120°, +130°). A Ramachandran plot is simply a scatter of (φ, ψ) for every residue.

B-factor. For experimental (PDB) structures, the B-factor (temperature factor) quantifies the positional spread of each atom in the crystal — a combination of thermal vibration and static disorder — in units of Å². High B-factors mark flexible loops or poorly resolved regions; low B-factors mark the rigid, well-ordered core.

Secondary structure (3-state, P-SEA). SS3 is a coarse helix/strand/coil call (letters a/b/c) made by the P-SEA algorithm from inter-Cα distances and dihedrals. It is less detailed than DSSP but needs only Cα positions.

Predicted aligned error. Predicted aligned error is AlphaFold's pairwise confidence. Unlike pLDDT (per-residue), PAE is per-residue-pair and captures whether two parts of the structure are correctly placed relative to each other. Units are ångströms of expected positional error.

Solvent-accessible surface area. Solvent-accessible surface area (SASA) is the area in Å² traced out by the centre of a 1.4 Å probe sphere (a water molecule) rolled over the protein's van der Waals surface (Shrake–Rupley / Lee–Richards construction). Buried residues have near-zero SASA; fully exposed residues can exceed 200 Å². The total SASA scales roughly with the number of surface residues.

Secondary structure (8-state, DSSP). The SS8 string is DSSP's per-residue secondary-structure call. α-helix (H) means an i→i+4 H-bond ladder; β-strand (E) means the residue participates in a β-sheet; 3₁₀ (G) and π (I) are tighter and wider helices; T/S are turns/bends; '-' is loop.

Rendered structure images. Structure images are PyMOL renders from six orthogonal camera directions. Cartoon representation draws helices as coils and strands as arrows; sticks shows the backbone as bonds; surface shows the solvent-excluded envelope. Rainbow coloring maps sequence position to hue (blue→red, N→C); chain coloring assigns a distinct color per polypeptide.

Sequence. The amino-acid sequence is the protein's primary structure: the linear order of residues from the N-terminus to the C-terminus, written in one-letter code. Everything else here — the 3D coordinates, the secondary structure, the domain annotations — is ultimately a consequence of this string.

Contact-map, Ramachandran, and PAE plots. Three diagnostic plots accompany the record. The Cα contact map visualizes the tertiary structure as a 2D adjacency matrix (8 Å cutoff, sequence-local contacts suppressed). The Ramachandran plot shows the distribution of backbone (φ, ψ) torsions, with points in the α and β basins reflecting secondary structure content. The PAE plot shows AlphaFold's inter-residue confidence as a color matrix.